Protein 8BJM (pdb70)

Nearest PDB structures (foldseek):
  8bjm-assembly1_B  TM=1.005E+00  e=2.903E-37  Homo sapiens
  5jrb-assembly1_A  TM=9.986E-01  e=1.132E-34  Homo sapiens
  5xrz-assembly1_D  TM=9.977E-01  e=2.837E-33  Homo sapiens
  5xs0-assembly2_M  TM=1.001E+00  e=8.302E-33  Homo sapiens
  8rjw-assembly1_C  TM=9.852E-01  e=1.093E-28  Homo sapiens

B-factor: mean 48.56, std 26.61, range [0.18, 131.35]

Organism: Homo sapiens (NCBI:txid9606)

GO terms:
  GO:0034599 cellular response to oxidative stress (P, IDA)
  GO:0005634 nucleus (C, IDA)
  GO:0003677 DNA binding (F, IDA)
  GO:0010792 DNA double-strand break processing involved in repair via single-strand annealing (P, IDA)
  GO:0032991 protein-containing complex (C, IDA)
  GO:2000819 regulation of nucleotide-excision repair (P, IDA)
  GO:0006310 DNA recombination (P, IMP)
  GO:0005515 protein binding (F, IPI)
  GO:0005634 nucleus (C, TAS)
  GO:0003677 DNA binding (F, TAS)
  GO:0006302 double-strand break repair (P, TAS)
  GO:0005654 nucleoplasm (C, TAS)
  GO:0042802 identical protein binding (F, IPI)
  GO:0003697 single-stranded DNA binding (F, IMP)
  GO:0032993 protein-DNA complex (C, IMP)

Structure (mmCIF, N/CA/C/O backbone):
data_8BJM
#
_entry.id   8BJM
#
_cell.length_a   1.00
_cell.length_b   1.00
_cell.length_c   1.00
_cell.angle_alpha   90.00
_cell.angle_beta   90.00
_cell.angle_gamma   90.00
#
_symmetry.space_group_name_H-M   'P 1'
#
loop_
_entity.id
_entity.type
_entity.pdbx_description
1 polymer 'DNA repair protein RAD52 homolog'
2 water water
#
loop_
_atom_site.group_PDB
_atom_site.id
_atom_site.type_symbol
_atom_site.label_atom_id
_atom_site.label_alt_id
_atom_site.label_comp_id
_atom_site.label_asym_id
_atom_site.label_entity_id
_atom_site.label_seq_id
_atom_site.pdbx_PDB_ins_code
_atom_site.Cartn_x
_atom_site.Cartn_y
_atom_site.Cartn_z
_atom_site.occupancy
_atom_site.B_iso_or_equiv
_atom_site.auth_seq_id
_atom_site.auth_comp_id
_atom_site.auth_asym_id
_atom_site.auth_atom_id
_atom_site.pdbx_PDB_model_num
ATOM 1 N N . VAL A 1 37 ? 88.478 66.344 55.623 1.00 62.94 23 VAL A N 1
ATOM 2 C CA . VAL A 1 37 ? 89.392 65.619 56.494 1.00 62.87 23 VAL A CA 1
ATOM 3 C C . VAL A 1 37 ? 88.600 64.888 57.577 1.00 61.97 23 VAL A C 1
ATOM 4 O O . VAL A 1 37 ? 87.562 65.367 58.033 1.00 60.28 23 VAL A O 1
ATOM 8 N N . LEU A 1 38 ? 89.090 63.718 57.978 1.00 53.89 24 LEU A N 1
ATOM 9 C CA . LEU A 1 38 ? 88.426 62.880 58.970 1.00 53.46 24 LEU A CA 1
ATOM 10 C C . LEU A 1 38 ? 89.234 62.920 60.260 1.00 53.27 24 LEU A C 1
ATOM 11 O O . LEU A 1 38 ? 90.293 62.292 60.355 1.00 52.87 24 LEU A O 1
ATOM 16 N N . CYS A 1 39 ? 88.731 63.658 61.244 1.00 49.98 25 CYS A N 1
ATOM 17 C CA . CYS A 1 39 ? 89.328 63.700 62.568 1.00 42.60 25 CYS A CA 1
ATOM 18 C C . CYS A 1 39 ? 89.133 62.359 63.277 1.00 41.70 25 CYS A C 1
ATOM 19 O O . CYS A 1 39 ? 88.448 61.459 62.787 1.00 44.67 25 CYS A O 1
ATOM 22 N N . PHE A 1 40 ? 89.761 62.223 64.442 1.00 33.12 26 PHE A N 1
ATOM 23 C CA . PHE A 1 40 ? 89.496 61.066 65.282 1.00 26.18 26 PHE A CA 1
ATOM 24 C C . PHE A 1 40 ? 88.075 61.141 65.817 1.00 28.46 26 PHE A C 1
ATOM 25 O O . PHE A 1 40 ? 87.614 62.198 66.250 1.00 31.02 26 PHE A O 1
ATOM 33 N N . GLY A 1 41 ? 87.379 60.011 65.792 1.00 25.68 27 GLY A N 1
ATOM 34 C CA . GLY A 1 41 ? 85.985 59.975 66.165 1.00 26.10 27 GLY A CA 1
ATOM 35 C C . GLY A 1 41 ? 85.023 60.191 65.024 1.00 25.36 27 GLY A C 1
ATOM 36 O O . GLY A 1 41 ? 83.814 60.069 65.225 1.00 27.96 27 GLY A O 1
ATOM 37 N N . GLN A 1 42 ? 85.520 60.504 63.833 1.00 35.19 28 GLN A N 1
ATOM 38 C CA . GLN A 1 42 ? 84.687 60.677 62.656 1.00 33.86 28 GLN A CA 1
ATOM 39 C C . GLN A 1 42 ? 85.082 59.772 61.501 1.00 39.72 28 GLN A C 1
ATOM 40 O O . GLN A 1 42 ? 84.499 59.889 60.420 1.00 44.00 28 GLN A O 1
ATOM 46 N N . CYS A 1 43 ? 86.045 58.877 61.693 1.00 43.32 29 CYS A N 1
ATOM 47 C CA . CYS A 1 43 ? 86.584 58.060 60.610 1.00 41.04 29 CYS A CA 1
ATOM 48 C C . CYS A 1 43 ? 85.828 56.739 60.569 1.00 40.26 29 CYS A C 1
ATOM 49 O O . CYS A 1 43 ? 86.067 55.850 61.386 1.00 45.74 29 CYS A O 1
ATOM 52 N N . GLN A 1 44 ? 84.922 56.605 59.607 1.00 40.78 30 GLN A N 1
ATOM 53 C CA . GLN A 1 44 ? 84.166 55.369 59.453 1.00 39.45 30 GLN A CA 1
ATOM 54 C C . GLN A 1 44 ? 85.065 54.240 58.962 1.00 37.13 30 GLN A C 1
ATOM 55 O O . GLN A 1 44 ? 85.946 54.448 58.126 1.00 40.55 30 GLN A O 1
ATOM 61 N N . TYR A 1 45 ? 84.844 53.041 59.496 1.00 31.01 31 TYR A N 1
ATOM 62 C CA . TYR A 1 45 ? 85.591 51.869 59.058 1.00 33.14 31 TYR A CA 1
ATOM 63 C C . TYR A 1 45 ? 85.195 51.466 57.645 1.00 37.30 31 TYR A C 1
ATOM 64 O O . TYR A 1 45 ? 84.016 51.491 57.281 1.00 36.86 31 TYR A O 1
ATOM 73 N N . THR A 1 46 ? 86.185 51.078 56.849 1.00 39.08 32 THR A N 1
ATOM 74 C CA . THR A 1 46 ? 85.892 50.434 55.580 1.00 38.82 32 THR A CA 1
ATOM 75 C C . THR A 1 46 ? 85.429 49.001 55.823 1.00 35.38 32 THR A C 1
ATOM 76 O O . THR A 1 46 ? 85.539 48.461 56.925 1.00 33.68 32 THR A O 1
ATOM 80 N N . ALA A 1 47 ? 84.888 48.388 54.770 1.00 38.49 33 ALA A N 1
ATOM 81 C CA . ALA A 1 47 ? 84.387 47.024 54.892 1.00 38.26 33 ALA A CA 1
ATOM 82 C C . ALA A 1 47 ? 85.502 46.050 55.247 1.00 38.76 33 ALA A C 1
ATOM 83 O O . ALA A 1 47 ? 85.335 45.202 56.132 1.00 41.36 33 ALA A O 1
ATOM 85 N N . GLU A 1 48 ? 86.650 46.167 54.580 1.00 37.53 34 GLU A N 1
ATOM 86 C CA . GLU A 1 48 ? 87.744 45.229 54.806 1.00 41.23 34 GLU A CA 1
ATOM 87 C C . GLU A 1 48 ? 88.285 45.337 56.226 1.00 40.30 34 GLU A C 1
ATOM 88 O O . GLU A 1 48 ? 88.501 44.318 56.894 1.00 40.68 34 GLU A O 1
ATOM 94 N N . GLU A 1 49 ? 88.513 46.563 56.698 1.00 38.87 35 GLU A N 1
ATOM 95 C CA . GLU A 1 49 ? 89.016 46.751 58.053 1.00 38.62 35 GLU A CA 1
ATOM 96 C C . GLU A 1 49 ? 88.004 46.273 59.083 1.00 36.29 35 GLU A C 1
ATOM 97 O O . GLU A 1 49 ? 88.377 45.629 60.071 1.00 39.70 35 GLU A O 1
ATOM 103 N N . TYR A 1 50 ? 86.719 46.563 58.862 1.00 38.67 36 TYR A N 1
ATOM 104 C CA . TYR A 1 50 ? 85.697 46.064 59.772 1.00 34.42 36 TYR A CA 1
ATOM 105 C C . TYR A 1 50 ? 85.728 44.546 59.848 1.00 31.79 36 TYR A C 1
ATOM 106 O O . TYR A 1 50 ? 85.684 43.976 60.941 1.00 36.82 36 TYR A O 1
ATOM 115 N N . GLN A 1 51 ? 85.792 43.877 58.696 1.00 36.35 37 GLN A N 1
ATOM 116 C CA . GLN A 1 51 ? 85.763 42.419 58.680 1.00 34.91 37 GLN A CA 1
ATOM 117 C C . GLN A 1 51 ? 86.986 41.831 59.372 1.00 33.44 37 GLN A C 1
ATOM 118 O O . GLN A 1 51 ? 86.862 40.903 60.181 1.00 33.58 37 GLN A O 1
ATOM 124 N N . ALA A 1 52 ? 88.172 42.372 59.087 1.00 34.04 38 ALA A N 1
ATOM 125 C CA . ALA A 1 52 ? 89.384 41.851 59.712 1.00 30.44 38 ALA A CA 1
ATOM 126 C C . ALA A 1 52 ? 89.364 42.044 61.224 1.00 34.82 38 ALA A C 1
ATOM 127 O O . ALA A 1 52 ? 89.691 41.119 61.976 1.00 33.95 38 ALA A O 1
ATOM 129 N N . ILE A 1 53 ? 88.972 43.231 61.694 1.00 30.81 39 ILE A N 1
ATOM 130 C CA . ILE A 1 53 ? 88.943 43.468 63.133 1.00 28.50 39 ILE A CA 1
ATOM 131 C C . ILE A 1 53 ? 87.858 42.627 63.795 1.00 30.86 39 ILE A C 1
ATOM 132 O O . ILE A 1 53 ? 88.045 42.118 64.904 1.00 28.79 39 ILE A O 1
ATOM 137 N N . GLN A 1 54 ? 86.714 42.454 63.127 1.00 31.03 40 GLN A N 1
ATOM 138 C CA . GLN A 1 54 ? 85.628 41.668 63.696 1.00 28.70 40 GLN A CA 1
ATOM 139 C C . GLN A 1 54 ? 86.021 40.206 63.839 1.00 29.73 40 GLN A C 1
ATOM 140 O O . GLN A 1 54 ? 85.630 39.544 64.808 1.00 33.72 40 GLN A O 1
ATOM 146 N N . LYS A 1 55 ? 86.788 39.676 62.885 1.00 35.74 41 LYS A N 1
ATOM 147 C CA . LYS A 1 55 ? 87.240 38.295 63.025 1.00 31.83 41 LYS A CA 1
ATOM 148 C C . LYS A 1 55 ? 88.369 38.181 64.042 1.00 29.47 41 LYS A C 1
ATOM 149 O O . LYS A 1 55 ? 88.451 37.190 64.772 1.00 31.74 41 LYS A O 1
ATOM 155 N N . ALA A 1 56 ? 89.244 39.185 64.111 1.00 28.36 42 ALA A N 1
ATOM 156 C CA . ALA A 1 56 ? 90.368 39.121 65.036 1.00 32.11 42 ALA A CA 1
ATOM 157 C C . ALA A 1 56 ? 89.913 39.240 66.487 1.00 32.82 42 ALA A C 1
ATOM 158 O O . ALA A 1 56 ? 90.447 38.560 67.367 1.00 30.00 42 ALA A O 1
ATOM 160 N N . LEU A 1 57 ? 88.929 40.096 66.757 1.00 28.66 43 LEU A N 1
ATOM 161 C CA . LEU A 1 57 ? 88.454 40.282 68.119 1.00 24.70 43 LEU A CA 1
ATOM 162 C C . LEU A 1 57 ? 87.812 39.028 68.686 1.00 27.54 43 LEU A C 1
ATOM 163 O O . LEU A 1 57 ? 87.720 38.893 69.910 1.00 22.85 43 LEU A O 1
ATOM 168 N N . ARG A 1 58 ? 87.390 38.105 67.826 1.00 30.63 44 ARG A N 1
ATOM 169 C CA . ARG A 1 58 ? 86.686 36.912 68.263 1.00 31.94 44 ARG A CA 1
ATOM 170 C C . ARG A 1 58 ? 87.620 35.816 68.765 1.00 33.99 44 ARG A C 1
ATOM 171 O O . ARG A 1 58 ? 87.151 34.881 69.420 1.00 36.27 44 ARG A O 1
ATOM 179 N N . GLN A 1 59 ? 88.918 35.909 68.493 1.00 34.34 45 GLN A N 1
ATOM 180 C CA . GLN A 1 59 ? 89.857 34.897 68.959 1.00 34.72 45 GLN A CA 1
ATOM 181 C C . GLN A 1 59 ? 90.006 34.937 70.473 1.00 36.05 45 GLN A C 1
ATOM 182 O O . GLN A 1 59 ? 89.913 35.991 71.102 1.00 39.39 45 GLN A O 1
ATOM 188 N N . ARG A 1 60 ? 90.261 33.773 71.056 1.00 43.17 46 ARG A N 1
ATOM 189 C CA . ARG A 1 60 ? 90.662 33.693 72.450 1.00 42.21 46 ARG A CA 1
ATOM 190 C C . ARG A 1 60 ? 92.179 33.762 72.547 1.00 41.45 46 ARG A C 1
ATOM 191 O O . ARG A 1 60 ? 92.895 33.483 71.585 1.00 44.05 46 ARG A O 1
ATOM 199 N N . LEU A 1 61 ? 92.663 34.154 73.717 1.00 37.69 47 LEU A N 1
ATOM 200 C CA . LEU A 1 61 ? 94.084 34.378 73.920 1.00 39.43 47 LEU A CA 1
ATOM 201 C C . LEU A 1 61 ? 94.775 33.105 74.384 1.00 44.04 47 LEU A C 1
ATOM 202 O O . LEU A 1 61 ? 94.218 32.326 75.162 1.00 46.92 47 LEU A O 1
ATOM 207 N N . GLY A 1 62 ? 95.993 32.902 73.907 1.00 48.93 48 GLY A N 1
ATOM 208 C CA . GLY A 1 62 ? 96.777 31.762 74.310 1.00 50.65 48 GLY A CA 1
ATOM 209 C C . GLY A 1 62 ? 97.359 31.936 75.692 1.00 51.14 48 GLY A C 1
ATOM 210 O O . GLY A 1 62 ? 97.265 32.996 76.323 1.00 51.32 48 GLY A O 1
ATOM 211 N N . PRO A 1 63 ? 97.982 30.868 76.191 1.00 59.74 49 PRO A N 1
ATOM 212 C CA . PRO A 1 63 ? 98.596 30.934 77.526 1.00 60.02 49 PRO A CA 1
ATOM 213 C C . PRO A 1 63 ? 99.733 31.933 77.628 1.00 59.14 49 PRO A C 1
ATOM 214 O O . PRO A 1 63 ? 100.099 32.314 78.745 1.00 58.54 49 PRO A O 1
ATOM 218 N N . GLU A 1 64 ? 100.308 32.364 76.504 1.00 55.05 50 GLU A N 1
ATOM 219 C CA . GLU A 1 64 ? 101.369 33.364 76.537 1.00 55.46 50 GLU A CA 1
ATOM 220 C C . GLU A 1 64 ? 100.892 34.709 77.072 1.00 55.39 50 GLU A C 1
ATOM 221 O O . GLU A 1 64 ? 101.721 35.523 77.486 1.00 54.20 50 GLU A O 1
ATOM 227 N N . TYR A 1 65 ? 99.584 34.959 77.075 1.00 51.01 51 TYR A N 1
ATOM 228 C CA . TYR A 1 65 ? 99.028 36.217 77.548 1.00 48.26 51 TYR A CA 1
ATOM 229 C C . TYR A 1 65 ? 98.503 36.158 78.973 1.00 49.85 51 TYR A C 1
ATOM 230 O O . TYR A 1 65 ? 98.214 37.211 79.548 1.00 52.84 51 TYR A O 1
ATOM 239 N N . ILE A 1 66 ? 98.371 34.974 79.556 1.00 49.45 52 ILE A N 1
ATOM 240 C CA . ILE A 1 66 ? 97.686 34.813 80.830 1.00 50.80 52 ILE A CA 1
ATOM 241 C C . ILE A 1 66 ? 98.718 34.685 81.940 1.00 52.78 52 ILE A C 1
ATOM 242 O O . ILE A 1 66 ? 99.591 33.810 81.895 1.00 54.02 52 ILE A O 1
ATOM 247 N N . SER A 1 67 ? 98.621 35.565 82.927 1.00 55.84 53 SER A N 1
ATOM 248 C CA . SER A 1 67 ? 99.366 35.486 84.170 1.00 54.74 53 SER A CA 1
ATOM 249 C C . SER A 1 67 ? 98.421 35.078 85.291 1.00 56.28 53 SER A C 1
ATOM 250 O O . SER A 1 67 ? 97.197 35.121 85.154 1.00 54.59 53 SER A O 1
ATOM 253 N N . SER A 1 68 ? 99.004 34.678 86.414 1.00 65.17 54 SER A N 1
ATOM 254 C CA . SER A 1 68 ? 98.220 34.214 87.548 1.00 66.15 54 SER A CA 1
ATOM 255 C C . SER A 1 68 ? 98.724 34.876 88.818 1.00 67.67 54 SER A C 1
ATOM 256 O O . SER A 1 68 ? 99.933 34.934 89.056 1.00 67.41 54 SER A O 1
ATOM 259 N N . ARG A 1 69 ? 97.795 35.379 89.620 1.00 71.01 55 ARG A N 1
ATOM 260 C CA . ARG A 1 69 ? 98.101 35.911 90.935 1.00 70.08 55 ARG A CA 1
ATOM 261 C C . ARG A 1 69 ? 97.220 35.223 91.966 1.00 73.22 55 ARG A C 1
ATOM 262 O O . ARG A 1 69 ? 96.091 34.822 91.673 1.00 73.71 55 ARG A O 1
ATOM 270 N N . MET A 1 70 ? 97.751 35.073 93.173 1.00 89.61 56 MET A N 1
ATOM 271 C CA . MET A 1 70 ? 97.002 34.463 94.264 1.00 90.04 56 MET A CA 1
ATOM 272 C C . MET A 1 70 ? 96.240 35.557 94.999 1.00 90.64 56 MET A C 1
ATOM 273 O O . MET A 1 70 ? 96.842 36.495 95.530 1.00 90.65 56 MET A O 1
ATOM 278 N N . ALA A 1 71 ? 94.917 35.448 95.016 1.00 97.42 57 ALA A N 1
ATOM 279 C CA . ALA A 1 71 ? 94.072 36.359 95.765 1.00 97.50 57 ALA A CA 1
ATOM 280 C C . ALA A 1 71 ? 93.775 35.760 97.135 1.00 98.27 57 ALA A C 1
ATOM 281 O O . ALA A 1 71 ? 94.303 34.711 97.512 1.00 98.07 57 ALA A O 1
ATOM 283 N N . GLY A 1 72 ? 92.920 36.442 97.891 1.00 103.06 58 GLY A N 1
ATOM 284 C CA . GLY A 1 72 ? 92.493 35.909 99.171 1.00 102.48 58 GLY A CA 1
ATOM 285 C C . GLY A 1 72 ? 91.695 34.630 98.992 1.00 102.67 58 GLY A C 1
ATOM 286 O O . GLY A 1 72 ? 90.885 34.498 98.073 1.00 102.56 58 GLY A O 1
ATOM 287 N N . GLY A 1 73 ? 91.926 33.677 99.892 1.00 104.53 59 GLY A N 1
ATOM 288 C CA . GLY A 1 73 ? 91.298 32.377 99.821 1.00 104.74 59 GLY A CA 1
ATOM 289 C C . GLY A 1 73 ? 92.180 31.275 99.274 1.00 105.05 59 GLY A C 1
ATOM 290 O O . GLY A 1 73 ? 91.779 30.105 99.320 1.00 105.31 59 GLY A O 1
ATOM 291 N N . GLY A 1 74 ? 93.361 31.609 98.760 1.00 103.06 60 GLY A N 1
ATOM 292 C CA . GLY A 1 74 ? 94.271 30.592 98.273 1.00 102.89 60 GLY A CA 1
ATOM 293 C C . GLY A 1 74 ? 93.902 29.976 96.944 1.00 103.60 60 GLY A C 1
ATOM 294 O O . GLY A 1 74 ? 94.330 28.856 96.654 1.00 103.70 60 GLY A O 1
ATOM 295 N N . GLN A 1 75 ? 93.122 30.671 96.123 1.00 99.49 61 GLN A N 1
ATOM 296 C CA . GLN A 1 75 ? 92.742 30.186 94.806 1.00 98.73 61 GLN A CA 1
ATOM 297 C C . GLN A 1 75 ? 93.470 30.979 93.728 1.00 98.47 61 GLN A C 1
ATOM 298 O O . GLN A 1 75 ? 93.771 32.164 93.897 1.00 97.59 61 GLN A O 1
ATOM 304 N N . LYS A 1 76 ? 93.771 30.303 92.623 1.00 87.87 62 LYS A N 1
ATOM 305 C CA . LYS A 1 76 ? 94.469 30.949 91.522 1.00 85.83 62 LYS A CA 1
ATOM 306 C C . LYS A 1 76 ? 93.512 31.846 90.747 1.00 85.72 62 LYS A C 1
ATOM 307 O O . LYS A 1 76 ? 92.398 31.437 90.409 1.00 85.01 62 LYS A O 1
ATOM 313 N N . VAL A 1 77 ? 93.948 33.070 90.467 1.00 77.65 63 VAL A N 1
ATOM 314 C CA . VAL A 1 77 ? 93.173 34.027 89.688 1.00 76.39 63 VAL A CA 1
ATOM 315 C C . VAL A 1 77 ? 93.983 34.408 88.459 1.00 74.70 63 VAL A C 1
ATOM 316 O O . VAL A 1 77 ? 95.143 34.817 88.575 1.00 74.33 63 VAL A O 1
ATOM 320 N N . CYS A 1 78 ? 93.372 34.278 87.288 1.00 63.84 64 CYS A N 1
ATOM 321 C CA . CYS A 1 78 ? 94.024 34.588 86.026 1.00 62.41 64 CYS A CA 1
ATOM 322 C C . CYS A 1 78 ? 93.745 36.030 85.627 1.00 62.59 64 CYS A C 1
ATOM 323 O O . CYS A 1 78 ? 92.650 36.550 85.856 1.00 63.53 64 CYS A O 1
ATOM 326 N N . TYR A 1 79 ? 94.745 36.671 85.033 1.00 55.10 65 TYR A N 1
ATOM 327 C CA . TYR A 1 79 ? 94.614 38.050 84.594 1.00 53.16 65 TYR A CA 1
ATOM 328 C C . TYR A 1 79 ? 95.588 38.293 83.454 1.00 51.15 65 TYR A C 1
ATOM 329 O O . TYR A 1 79 ? 96.496 37.499 83.207 1.00 51.19 65 TYR A O 1
ATOM 338 N N . ILE A 1 80 ? 95.382 39.402 82.753 1.00 43.56 66 ILE A N 1
ATOM 339 C CA . ILE A 1 80 ? 96.273 39.848 81.692 1.00 42.20 66 ILE A CA 1
ATOM 340 C C . ILE A 1 80 ? 96.937 41.134 82.153 1.00 41.18 66 ILE A C 1
ATOM 341 O O . ILE A 1 80 ? 96.265 42.033 82.669 1.00 42.54 66 ILE A O 1
ATOM 346 N N . GLU A 1 81 ? 98.251 41.217 81.984 1.00 39.12 67 GLU A N 1
ATOM 347 C CA . GLU A 1 81 ? 98.971 42.403 82.418 1.00 38.63 67 GLU A CA 1
ATOM 348 C C . GLU A 1 81 ? 98.575 43.608 81.575 1.00 42.61 67 GLU A C 1
ATOM 349 O O . GLU A 1 81 ? 98.176 43.480 80.415 1.00 45.05 67 GLU A O 1
ATOM 355 N N . GLY A 1 82 ? 98.685 44.792 82.180 1.00 31.92 68 GLY A N 1
ATOM 356 C CA . GLY A 1 82 ? 98.213 45.997 81.519 1.00 33.31 68 GLY A CA 1
ATOM 357 C C . GLY A 1 82 ? 98.958 46.302 80.235 1.00 34.48 68 GLY A C 1
ATOM 358 O O . GLY A 1 82 ? 98.351 46.693 79.235 1.00 36.04 68 GLY A O 1
ATOM 359 N N . HIS A 1 83 ? 100.282 46.128 80.243 1.00 32.52 69 HIS A N 1
ATOM 360 C CA . HIS A 1 83 ? 101.069 46.439 79.056 1.00 33.59 69 HIS A CA 1
ATOM 361 C C . HIS A 1 83 ? 100.760 45.481 77.912 1.00 34.63 69 HIS A C 1
ATOM 362 O O . HIS A 1 83 ? 100.797 45.881 76.743 1.00 36.41 69 HIS A O 1
ATOM 369 N N . ARG A 1 84 ? 100.425 44.229 78.227 1.00 34.05 70 ARG A N 1
ATOM 370 C CA . ARG A 1 84 ? 99.996 43.299 77.190 1.00 32.41 70 ARG A CA 1
ATOM 371 C C . ARG A 1 84 ? 98.696 43.754 76.544 1.00 30.35 70 ARG A C 1
ATOM 372 O O . ARG A 1 84 ? 98.548 43.683 75.322 1.00 36.15 70 ARG A O 1
ATOM 380 N N . VAL A 1 85 ? 97.738 44.214 77.348 1.00 33.53 71 VAL A N 1
ATOM 381 C CA . VAL A 1 85 ? 96.478 44.695 76.796 1.00 30.79 71 VAL A CA 1
ATOM 382 C C . VAL A 1 85 ? 96.707 45.949 75.964 1.00 28.53 71 VAL A C 1
ATOM 383 O O . VAL A 1 85 ? 96.058 46.154 74.934 1.00 28.26 71 VAL A O 1
ATOM 387 N N . ILE A 1 86 ? 97.635 46.802 76.392 1.00 23.91 72 ILE A N 1
ATOM 388 C CA . ILE A 1 86 ? 97.976 47.983 75.608 1.00 28.16 72 ILE A CA 1
ATOM 389 C C . ILE A 1 86 ? 98.541 47.580 74.250 1.00 27.92 72 ILE A C 1
ATOM 390 O O . ILE A 1 86 ? 98.174 48.152 73.215 1.00 27.59 72 ILE A O 1
ATOM 395 N N . ASN A 1 87 ? 99.428 46.583 74.229 1.00 26.98 73 ASN A N 1
ATOM 396 C CA . ASN A 1 87 ? 99.969 46.107 72.959 1.00 25.94 73 ASN A CA 1
ATOM 397 C C . ASN A 1 87 ? 98.887 45.485 72.086 1.00 21.77 73 ASN A C 1
ATOM 398 O O . ASN A 1 87 ? 98.868 45.690 70.868 1.00 29.26 73 ASN A O 1
ATOM 403 N N . LEU A 1 88 ? 97.977 44.721 72.690 1.00 22.44 74 LEU A N 1
ATOM 404 C CA . LEU A 1 88 ? 96.887 44.123 71.927 1.00 19.43 74 LEU A CA 1
ATOM 405 C C . LEU A 1 88 ? 95.984 45.189 71.316 1.00 23.50 74 LEU A C 1
ATOM 406 O O . LEU A 1 88 ? 95.564 45.066 70.162 1.00 26.66 74 LEU A O 1
ATOM 411 N N . ALA A 1 89 ? 95.675 46.242 72.073 1.00 26.40 75 ALA A N 1
ATOM 412 C CA . ALA A 1 89 ? 94.841 47.313 71.539 1.00 21.75 75 ALA A CA 1
ATOM 413 C C . ALA A 1 89 ? 95.569 48.088 70.451 1.00 11.99 75 ALA A C 1
ATOM 414 O O . ALA A 1 89 ? 94.959 48.498 69.460 1.00 15.63 75 ALA A O 1
ATOM 416 N N . ASN A 1 90 ? 96.874 48.293 70.612 1.00 15.48 76 ASN A N 1
ATOM 417 C CA . ASN A 1 90 ? 97.625 49.018 69.599 1.00 23.06 76 ASN A CA 1
ATOM 418 C C . ASN A 1 90 ? 97.819 48.208 68.325 1.00 25.93 76 ASN A C 1
ATOM 419 O O . ASN A 1 90 ? 97.955 48.798 67.252 1.00 22.10 76 ASN A O 1
ATOM 424 N N . GLU A 1 91 ? 97.830 46.880 68.410 1.00 25.92 77 GLU A N 1
ATOM 425 C CA . GLU A 1 91 ? 97.867 46.089 67.189 1.00 19.10 77 GLU A CA 1
ATOM 426 C C . GLU A 1 91 ? 96.493 45.951 66.550 1.00 21.24 77 GLU A C 1
ATOM 427 O O . GLU A 1 91 ? 96.373 46.016 65.325 1.00 26.46 77 GLU A O 1
ATOM 433 N N . MET A 1 92 ? 95.449 45.777 67.361 1.00 25.73 78 MET A N 1
ATOM 434 C CA . MET A 1 92 ? 94.109 45.566 66.827 1.00 20.27 78 MET A CA 1
ATOM 435 C C . MET A 1 92 ? 93.568 46.815 66.144 1.00 22.07 78 MET A C 1
ATOM 436 O O . MET A 1 92 ? 92.927 46.726 65.093 1.00 24.38 78 MET A O 1
ATOM 441 N N . PHE A 1 93 ? 93.801 47.984 66.727 1.00 18.50 79 PHE A N 1
ATOM 442 C CA . PHE A 1 93 ? 93.227 49.215 66.216 1.00 14.99 79 PHE A CA 1
ATOM 443 C C . PHE A 1 93 ? 94.249 50.167 65.620 1.00 16.58 79 PHE A C 1
ATOM 444 O O . PHE A 1 93 ? 93.853 51.119 64.946 1.00 24.68 79 PHE A O 1
ATOM 452 N N . GLY A 1 94 ? 95.537 49.938 65.832 1.00 13.34 80 GLY A N 1
ATOM 453 C CA . GLY A 1 94 ? 96.543 50.922 65.497 1.00 15.12 80 GLY A CA 1
ATOM 454 C C . GLY A 1 94 ? 96.796 51.890 66.642 1.00 18.24 80 GLY A C 1
ATOM 455 O O . GLY A 1 94 ? 96.021 52.002 67.586 1.00 24.88 80 GLY A O 1
ATOM 456 N N . TYR A 1 95 ? 97.922 52.596 66.554 1.00 16.81 81 TYR A N 1
ATOM 457 C CA . TYR A 1 95 ? 98.250 53.562 67.595 1.00 18.66 81 TYR A CA 1
ATOM 458 C C . TYR A 1 95 ? 97.315 54.764 67.554 1.00 18.71 81 TYR A C 1
ATOM 459 O O . TYR A 1 95 ? 97.094 55.414 68.578 1.00 24.05 81 TYR A O 1
ATOM 468 N N . ASN A 1 96 ? 96.769 55.079 66.388 1.00 17.40 82 ASN A N 1
ATOM 469 C CA . ASN A 1 96 ? 95.826 56.171 66.239 1.00 11.72 82 ASN A CA 1
ATOM 470 C C . ASN A 1 96 ? 94.393 55.678 66.136 1.00 14.40 82 ASN A C 1
ATOM 471 O O . ASN A 1 96 ? 93.504 56.458 65.790 1.00 21.05 82 ASN A O 1
ATOM 476 N N . GLY A 1 97 ? 94.151 54.403 66.421 1.00 14.32 83 GLY A N 1
ATOM 477 C CA . GLY A 1 97 ? 92.837 53.830 66.238 1.00 12.57 83 GLY A CA 1
ATOM 478 C C . GLY A 1 97 ? 91.974 53.779 67.478 1.00 16.92 83 GLY A C 1
ATOM 479 O O . GLY A 1 97 ? 90.763 53.582 67.378 1.00 15.58 83 GLY A O 1
ATOM 480 N N . TRP A 1 98 ? 92.573 53.954 68.651 1.00 10.88 84 TRP A N 1
ATOM 481 C CA . TRP A 1 98 ? 91.828 53.922 69.895 1.00 2.90 84 TRP A CA 1
ATOM 482 C C . TRP A 1 98 ? 92.352 55.011 70.815 1.00 7.19 84 TRP A C 1
ATOM 483 O O . TRP A 1 98 ? 93.465 55.510 70.658 1.00 19.44 84 TRP A O 1
ATOM 494 N N . ALA A 1 99 ? 91.512 55.394 71.763 1.00 4.27 85 ALA A N 1
ATOM 495 C CA . ALA A 1 99 ? 91.811 56.452 72.706 1.00 10.19 85 ALA A CA 1
ATOM 496 C C . ALA A 1 99 ? 91.156 56.087 74.022 1.00 6.28 85 ALA A C 1
ATOM 497 O O . ALA A 1 99 ? 90.172 55.352 74.044 1.00 13.62 85 ALA A O 1
ATOM 499 N N . HIS A 1 100 ? 91.691 56.603 75.117 1.00 9.17 86 HIS A N 1
ATOM 500 C CA . HIS A 1 100 ? 90.990 56.427 76.376 1.00 5.81 86 HIS A CA 1
ATOM 501 C C . HIS A 1 100 ? 91.186 57.656 77.245 1.00 3.37 86 HIS A C 1
ATOM 502 O O . HIS A 1 100 ? 92.258 58.260 77.264 1.00 10.49 86 HIS A O 1
ATOM 509 N N . SER A 1 101 ? 90.124 58.023 77.943 1.00 11.54 87 SER A N 1
ATOM 510 C CA . SER A 1 101 ? 90.147 59.137 78.870 1.00 13.26 87 SER A CA 1
ATOM 511 C C . SER A 1 101 ? 89.636 58.675 80.227 1.00 9.88 87 SER A C 1
ATOM 512 O O . SER A 1 101 ? 88.965 57.649 80.353 1.00 15.49 87 SER A O 1
ATOM 515 N N . ILE A 1 102 ? 89.997 59.436 81.250 1.00 18.07 88 ILE A N 1
ATOM 516 C CA . ILE A 1 102 ? 89.507 59.209 82.601 1.00 12.56 88 ILE A CA 1
ATOM 517 C C . ILE A 1 102 ? 88.338 60.158 82.819 1.00 16.12 88 ILE A C 1
ATOM 518 O O . ILE A 1 102 ? 88.522 61.368 82.948 1.00 27.03 88 ILE A O 1
ATOM 523 N N . THR A 1 103 ? 87.128 59.610 82.825 1.00 18.03 89 THR A N 1
ATOM 524 C CA . THR A 1 103 ? 85.944 60.427 83.037 1.00 16.15 89 THR A CA 1
ATOM 525 C C . THR A 1 103 ? 85.893 60.961 84.459 1.00 19.49 89 THR A C 1
ATOM 526 O O . THR A 1 103 ? 85.527 62.119 84.680 1.00 29.70 89 THR A O 1
ATOM 530 N N . GLN A 1 104 ? 86.266 60.138 85.432 1.00 14.06 90 GLN A N 1
ATOM 531 C CA . GLN A 1 104 ? 86.237 60.537 86.827 1.00 17.25 90 GLN A CA 1
ATOM 532 C C . GLN A 1 104 ? 87.038 59.536 87.640 1.00 19.52 90 GLN A C 1
ATOM 533 O O . GLN A 1 104 ? 86.989 58.338 87.368 1.00 29.17 90 GLN A O 1
ATOM 539 N N . GLN A 1 105 ? 87.779 60.032 88.624 1.00 14.33 91 GLN A N 1
ATOM 540 C CA . GLN A 1 105 ? 88.443 59.181 89.601 1.00 18.58 91 GLN A CA 1
ATOM 541 C C . GLN A 1 105 ? 88.080 59.680 90.987 1.00 20.42 91 GLN A C 1
ATOM 542 O O . GLN A 1 105 ? 88.210 60.872 91.274 1.00 26.42 91 GLN A O 1
ATOM 548 N N . ASN A 1 106 ? 87.626 58.775 91.842 1.00 25.39 92 ASN A N 1
ATOM 549 C CA . ASN A 1 106 ? 87.158 59.134 93.170 1.00 28.29 92 ASN A CA 1
ATOM 550 C C . ASN A 1 106 ? 87.841 58.263 94.210 1.00 21.13 92 ASN A C 1
ATOM 551 O O . ASN A 1 106 ? 87.799 57.034 94.120 1.00 22.07 92 ASN A O 1
ATOM 556 N N . VAL A 1 107 ? 88.469 58.904 95.192 1.00 24.58 93 VAL A N 1
ATOM 557 C CA . VAL A 1 107 ? 88.946 58.192 96.371 1.00 26.55 93 VAL A CA 1
ATOM 558 C C . VAL A 1 107 ? 87.741 57.821 97.223 1.00 19.75 93 VAL A C 1
ATOM 559 O O . VAL A 1 107 ? 87.025 58.695 97.724 1.00 27.92 93 VAL A O 1
ATOM 563 N N . ASP A 1 108 ? 87.490 56.523 97.369 1.00 18.09 94 ASP A N 1
ATOM 564 C CA . ASP A 1 108 ? 86.390 56.090 98.219 1.00 21.20 94 ASP A CA 1
ATOM 565 C C . ASP A 1 108 ? 86.719 56.293 99.692 1.00 27.95 94 ASP A C 1
ATOM 566 O O . ASP A 1 108 ? 85.885 56.794 100.453 1.00 27.23 94 ASP A O 1
ATOM 571 N N . PHE A 1 109 ? 87.927 55.926 100.108 1.00 27.25 95 PHE A N 1
ATOM 572 C CA . PHE A 1 109 ? 88.318 56.068 101.502 1.00 26.97 95 PHE A CA 1
ATOM 573 C C . PHE A 1 109 ? 89.828 55.946 101.623 1.00 29.18 95 PHE A C 1
ATOM 574 O O . PHE A 1 109 ? 90.472 55.203 100.872 1.00 31.72 95 PHE A O 1
ATOM 582 N N . VAL A 1 110 ? 90.373 56.681 102.588 1.00 23.64 96 VAL A N 1
ATOM 583 C CA . VAL A 1 110 ? 91.730 56.501 103.088 1.00 28.43 96 VAL A CA 1
ATOM 584 C C . VAL A 1 110 ? 91.608 56.324 104.594 1.00 31.92 96 VAL A C 1
ATOM 585 O O . VAL A 1 110 ? 91.211 57.259 105.297 1.00 35.44 96 VAL A O 1
ATOM 589 N N . ASP A 1 111 ? 91.941 55.138 105.093 1.00 34.72 97 ASP A N 1
ATOM 590 C CA . ASP A 1 111 ? 91.788 54.825 106.508 1.00 34.93 97 ASP A CA 1
ATOM 591 C C . ASP A 1 111 ? 93.123 54.414 107.106 1.00 35.82 97 ASP A C 1
ATOM 592 O O . ASP A 1 111 ? 93.958 53.812 106.430 1.00 37.97 97 ASP A O 1
ATOM 597 N N . LEU A 1 112 ? 93.318 54.747 108.378 1.00 46.04 98 LEU A N 1
ATOM 598 C CA . LEU A 1 112 ? 94.529 54.411 109.112 1.00 43.77 98 LEU A CA 1
ATOM 599 C C . LEU A 1 112 ? 94.189 53.447 110.239 1.00 46.39 98 LEU A C 1
ATOM 600 O O . LEU A 1 112 ? 93.274 53.703 111.027 1.00 47.87 98 LEU A O 1
ATOM 605 N N . ASN A 1 113 ? 94.920 52.340 110.307 1.00 48.55 99 ASN A N 1
ATOM 606 C CA . ASN A 1 113 ? 94.713 51.323 111.329 1.00 48.65 99 ASN A CA 1
ATOM 607 C C . ASN A 1 113 ? 96.052 50.682 111.646 1.00 50.58 99 ASN A C 1
ATOM 608 O O . ASN A 1 113 ? 96.684 50.099 110.759 1.00 49.08 99 ASN A O 1
ATOM 613 N N . ASN A 1 114 ? 96.483 50.807 112.905 1.00 54.46 100 ASN A N 1
ATOM 614 C CA . ASN A 1 114 ? 97.732 50.222 113.389 1.00 52.30 100 ASN A CA 1
ATOM 615 C C . ASN A 1 114 ? 98.945 50.763 112.643 1.00 51.67 100 ASN A C 1
ATOM 616 O O . ASN A 1 114 ? 99.944 50.062 112.474 1.00 52.28 100 ASN A O 1
ATOM 621 N N . GLY A 1 115 ? 98.869 52.012 112.195 1.00 50.35 101 GLY A N 1
ATOM 622 C CA . GLY A 1 115 ? 99.925 52.599 111.400 1.00 48.87 101 GLY A CA 1
ATOM 623 C C . GLY A 1 115 ? 99.924 52.203 109.941 1.00 51.51 101 GLY A C 1
ATOM 624 O O . GLY A 1 115 ? 100.797 52.660 109.194 1.00 48.75 101 GLY A O 1
ATOM 625 N N . LYS A 1 116 ? 98.975 51.381 109.507 1.00 47.34 102 LYS A N 1
ATOM 626 C CA . LYS A 1 116 ? 98.883 50.941 108.125 1.00 45.57 102 LYS A CA 1
ATOM 627 C C . LYS A 1 116 ? 97.692 51.604 107.449 1.00 47.14 102 LYS A C 1
ATOM 628 O O . LYS A 1 116 ? 96.655 51.846 108.071 1.00 47.62 102 LYS A O 1
ATOM 634 N N . PHE A 1 117 ? 97.843 51.902 106.169 1.00 39.41 103 PHE A N 1
ATOM 635 C CA . PHE A 1 117 ? 96.815 52.608 105.428 1.00 35.39 103 PHE A CA 1
ATOM 636 C C . PHE A 1 117 ? 96.045 51.652 104.533 1.00 34.35 103 PHE A C 1
ATOM 637 O O . PHE A 1 117 ? 96.605 50.700 103.988 1.00 32.55 103 PHE A O 1
ATOM 645 N N . TYR A 1 118 ? 94.749 51.905 104.421 1.00 30.63 104 TYR A N 1
ATOM 646 C CA . TYR A 1 118 ? 93.847 51.156 103.561 1.00 36.39 104 TYR A CA 1
ATOM 647 C C . TYR A 1 118 ? 93.153 52.156 102.651 1.00 36.21 104 TYR A C 1
ATOM 648 O O . TYR A 1 118 ? 92.449 53.051 103.131 1.00 33.39 104 TYR A O 1
ATOM 657 N N . VAL A 1 119 ? 93.380 52.028 101.349 1.00 25.48 105 VAL A N 1
ATOM 658 C CA . VAL A 1 119 ? 92.937 53.018 100.379 1.00 21.14 105 VAL A CA 1
ATOM 659 C C . VAL A 1 119 ? 92.091 52.330 99.324 1.00 18.36 105 VAL A C 1
ATOM 660 O O . VAL A 1 119 ? 92.501 51.313 98.757 1.00 25.33 105 VAL A O 1
ATOM 664 N N . GLY A 1 120 ? 90.920 52.891 99.057 1.00 25.51 106 GLY A N 1
ATOM 665 C CA . GLY A 1 120 ? 90.102 52.445 97.949 1.00 19.19 106 GLY A CA 1
ATOM 666 C C . GLY A 1 120 ? 89.883 53.543 96.929 1.00 22.03 106 GLY A C 1
ATOM 667 O O . GLY A 1 120 ? 89.471 54.649 97.287 1.00 25.23 106 GLY A O 1
ATOM 668 N N . VAL A 1 121 ? 90.158 53.262 95.658 1.00 18.32 107 VAL A N 1
ATOM 669 C CA . VAL A 1 121 ? 90.033 54.242 94.588 1.00 15.11 107 VAL A CA 1
ATOM 670 C C . VAL A 1 121 ? 89.236 53.629 93.447 1.00 12.68 107 VAL A C 1
ATOM 671 O O . VAL A 1 121 ? 89.513 52.504 93.023 1.00 14.27 107 VAL A O 1
ATOM 675 N N . CYS A 1 122 ? 88.260 54.372 92.944 1.00 21.75 108 CYS A N 1
ATOM 676 C CA . CYS A 1 122 ? 87.506 53.983 91.765 1.00 21.50 108 CYS A CA 1
ATOM 677 C C . CYS A 1 122 ? 87.815 54.944 90.627 1.00 18.28 108 CYS A C 1
ATOM 678 O O . CYS A 1 122 ? 87.976 56.146 90.843 1.00 18.76 108 CYS A O 1
ATOM 681 N N . ALA A 1 123 ? 87.929 54.406 89.422 1.00 11.39 109 ALA A N 1
ATOM 682 C CA . ALA A 1 123 ? 88.153 55.209 88.233 1.00 8.31 109 ALA A CA 1
ATOM 683 C C . ALA A 1 123 ? 87.171 54.783 87.158 1.00 14.51 109 ALA A C 1
ATOM 684 O O . ALA A 1 123 ? 86.914 53.593 86.977 1.00 22.45 109 ALA A O 1
ATOM 686 N N . PHE A 1 124 ? 86.622 55.753 86.449 1.00 20.09 110 PHE A N 1
ATOM 687 C CA . PHE A 1 124 ? 85.762 55.488 85.309 1.00 17.89 110 PHE A CA 1
ATOM 688 C C . PHE A 1 124 ? 86.544 55.819 84.051 1.00 13.28 110 PHE A C 1
ATOM 689 O O . PHE A 1 124 ? 87.000 56.949 83.879 1.00 20.12 110 PHE A O 1
ATOM 697 N N . VAL A 1 125 ? 86.732 54.825 83.198 1.00 17.03 111 VAL A N 1
ATOM 698 C CA . VAL A 1 125 ? 87.600 54.938 82.036 1.00 19.53 111 VAL A CA 1
ATOM 699 C C . VAL A 1 125 ? 86.754 54.735 80.793 1.00 9.78 111 VAL A C 1
ATOM 700 O O . VAL A 1 125 ? 86.016 53.752 80.691 1.00 19.01 111 VAL A O 1
ATOM 704 N N . ARG A 1 126 ? 86.863 55.656 79.854 1.00 8.81 112 ARG A N 1
ATOM 705 C CA . ARG A 1 126 ? 86.117 55.585 78.610 1.00 14.45 112 ARG A CA 1
ATOM 706 C C . ARG A 1 126 ? 87.092 55.329 77.470 1.00 10.42 112 ARG A C 1
ATOM 707 O O . ARG A 1 126 ? 88.022 56.111 77.260 1.00 6.05 112 ARG A O 1
ATOM 715 N N . VAL A 1 127 ? 86.878 54.235 76.748 1.00 5.66 113 VAL A N 1
ATOM 716 C CA . VAL A 1 127 ? 87.655 53.888 75.564 1.00 3.50 113 VAL A CA 1
ATOM 717 C C . VAL A 1 127 ? 86.823 54.209 74.333 1.00 3.89 113 VAL A C 1
ATOM 718 O O . VAL A 1 127 ? 85.654 53.831 74.253 1.00 10.66 113 VAL A O 1
ATOM 722 N N . GLN A 1 128 ? 87.420 54.903 73.378 1.00 15.24 114 GLN A N 1
ATOM 723 C CA . GLN A 1 128 ? 86.755 55.271 72.139 1.00 9.07 114 GLN A CA 1
ATOM 724 C C . GLN A 1 128 ? 87.576 54.802 70.947 1.00 13.06 114 GLN A C 1
ATOM 725 O O . GLN A 1 128 ? 88.803 54.826 70.979 1.00 11.50 114 GLN A O 1
ATOM 731 N N . LEU A 1 129 ? 86.898 54.354 69.904 1.00 19.09 115 LEU A N 1
ATOM 732 C CA . LEU A 1 129 ? 87.555 54.036 68.647 1.00 13.09 115 LEU A CA 1
ATOM 733 C C . LEU A 1 129 ? 87.505 55.245 67.722 1.00 16.96 115 LEU A C 1
ATOM 734 O O . LEU A 1 129 ? 86.784 56.214 67.957 1.00 16.10 115 LEU A O 1
ATOM 739 N N . LYS A 1 130 ? 88.298 55.179 66.654 1.00 22.32 116 LYS A N 1
ATOM 740 C CA . LYS A 1 130 ? 88.370 56.287 65.713 1.00 19.02 116 LYS A CA 1
ATOM 741 C C . LYS A 1 130 ? 87.069 56.498 64.946 1.00 24.75 116 LYS A C 1
ATOM 742 O O . LYS A 1 130 ? 86.897 57.551 64.330 1.00 29.40 116 LYS A O 1
ATOM 748 N N . ASP A 1 131 ? 86.158 55.528 64.956 1.00 20.02 117 ASP A N 1
ATOM 749 C CA . ASP A 1 131 ? 84.848 55.723 64.354 1.00 18.66 117 ASP A CA 1
ATOM 750 C C . ASP A 1 131 ? 83.835 56.313 65.321 1.00 22.40 117 ASP A C 1
ATOM 751 O O . ASP A 1 131 ? 82.745 56.696 64.891 1.00 33.57 117 ASP A O 1
ATOM 756 N N . GLY A 1 132 ? 84.163 56.404 66.604 1.00 13.90 118 GLY A N 1
ATOM 757 C CA . GLY A 1 132 ? 83.310 57.051 67.573 1.00 12.56 118 GLY A CA 1
ATOM 758 C C . GLY A 1 132 ? 82.607 56.124 68.534 1.00 14.35 118 GLY A C 1
ATOM 759 O O . GLY A 1 132 ? 82.058 56.608 69.529 1.00 15.56 118 GLY A O 1
ATOM 760 N N . SER A 1 133 ? 82.593 54.821 68.281 1.00 14.16 119 SER A N 1
ATOM 761 C CA . SER A 1 133 ? 82.023 53.894 69.248 1.00 10.53 119 SER A CA 1
ATOM 762 C C . SER A 1 133 ? 82.893 53.857 70.501 1.00 15.43 119 SER A C 1
ATOM 763 O O . SER A 1 133 ? 84.109 54.035 70.438 1.00 19.75 119 SER A O 1
ATOM 766 N N . TYR A 1 134 ? 82.260 53.645 71.647 1.00 10.39 120 TYR A N 1
ATOM 767 C CA . TYR A 1 134 ? 82.926 53.827 72.922 1.00 6.65 120 TYR A CA 1
ATOM 768 C C . TYR A 1 134 ? 82.412 52.813 73.930 1.00 5.74 120 TYR A C 1
ATOM 769 O O . TYR A 1 134 ? 81.301 52.304 73.818 1.00 10.01 120 TYR A O 1
ATOM 778 N N . HIS A 1 135 ? 83.242 52.524 74.920 1.00 12.72 121 HIS A N 1
ATOM 779 C CA . HIS A 1 135 ? 82.828 51.758 76.084 1.00 11.57 121 HIS A CA 1
ATOM 780 C C . HIS A 1 135 ? 83.421 52.409 77.318 1.00 3.44 121 HIS A C 1
ATOM 781 O O . HIS A 1 135 ? 84.569 52.851 77.307 1.00 9.47 121 HIS A O 1
ATOM 788 N N . GLU A 1 136 ? 82.635 52.465 78.374 1.00 18.18 122 GLU A N 1
ATOM 789 C CA . GLU A 1 136 ? 83.081 53.007 79.642 1.00 13.47 122 GLU A CA 1
ATOM 790 C C . GLU A 1 136 ? 82.952 51.921 80.692 1.00 13.43 122 GLU A C 1
ATOM 791 O O . GLU A 1 136 ? 81.980 51.169 80.699 1.00 21.33 122 GLU A O 1
ATOM 797 N N . ASP A 1 137 ? 83.948 51.815 81.559 1.00 13.72 123 ASP A N 1
ATOM 798 C CA . ASP A 1 137 ? 83.860 50.878 82.660 1.00 11.05 123 ASP A CA 1
ATOM 799 C C . ASP A 1 137 ? 84.478 51.489 83.903 1.00 7.76 123 ASP A C 1
ATOM 800 O O . ASP A 1 137 ? 85.186 52.492 83.848 1.00 19.48 123 ASP A O 1
ATOM 805 N N . VAL A 1 138 ? 84.175 50.876 85.033 1.00 12.78 124 VAL A N 1
ATOM 806 C CA . VAL A 1 138 ? 84.715 51.288 86.314 1.00 14.90 124 VAL A CA 1
ATOM 807 C C . VAL A 1 138 ? 85.880 50.371 86.650 1.00 16.33 124 VAL A C 1
ATOM 808 O O . VAL A 1 138 ? 85.807 49.157 86.442 1.00 22.63 124 VAL A O 1
ATOM 812 N N . GLY A 1 139 ? 86.977 50.959 87.102 1.00 15.98 125 GLY A N 1
ATOM 813 C CA . GLY A 1 139 ? 88.106 50.205 87.599 1.00 18.16 125 GLY A CA 1
ATOM 814 C C . GLY A 1 139 ? 88.358 50.562 89.048 1.00 20.17 125 GLY A C 1
ATOM 815 O O . GLY A 1 139 ? 88.110 51.686 89.477 1.00 18.22 125 GLY A O 1
ATOM 816 N N . TYR A 1 140 ? 88.841 49.591 89.804 1.00 16.85 126 TYR A N 1
ATOM 817 C CA . TYR A 1 140 ? 89.068 49.782 91.224 1.00 20.74 126 TYR A CA 1
ATOM 818 C C . TYR A 1 140 ? 90.517 49.482 91.568 1.00 18.33 126 TYR A C 1
ATOM 819 O O . TYR A 1 140 ? 91.092 48.506 91.086 1.00 31.31 126 TYR A O 1
ATOM 828 N N . GLY A 1 141 ? 91.100 50.335 92.391 1.00 10.61 127 GLY A N 1
ATOM 829 C CA . GLY A 1 141 ? 92.455 50.145 92.876 1.00 13.14 127 GLY A CA 1
ATOM 830 C C . GLY A 1 141 ? 92.459 50.079 94.389 1.00 18.49 127 GLY A C 1
ATOM 831 O O . GLY A 1 141 ? 91.779 50.862 95.051 1.00 17.08 127 GLY A O 1
ATOM 832 N N . VAL A 1 142 ? 93.225 49.138 94.927 1.00 24.47 128 VAL A N 1
ATOM 833 C CA . VAL A 1 142 ? 93.255 48.859 96.355 1.00 26.29 128 VAL A CA 1
ATOM 834 C C . VAL A 1 142 ? 94.699 48.877 96.830 1.00 27.01 128 VAL A C 1
ATOM 835 O O . VAL A 1 142 ? 95.572 48.282 96.192 1.00 33.55 128 VAL A O 1
ATOM 839 N N . SER A 1 143 ? 94.950 49.560 97.942 1.00 27.92 129 SER A N 1
ATOM 840 C CA . SER A 1 143 ? 96.228 49.480 98.638 1.00 28.93 129 SER A CA 1
ATOM 841 C C . SER A 1 143 ? 95.950 49.226 100.110 1.00 35.79 129 SER A C 1
ATOM 842 O O . SER A 1 143 ? 95.248 50.012 100.753 1.00 32.32 129 SER A O 1
ATOM 845 N N . GLU A 1 144 ? 96.492 48.132 100.637 1.00 40.26 130 GLU A N 1
ATOM 846 C CA . GLU A 1 144 ? 96.284 47.748 102.026 1.00 36.90 130 GLU A CA 1
ATOM 847 C C . GLU A 1 144 ? 97.602 47.360 102.675 1.00 41.37 130 GLU A C 1
ATOM 848 O O . GLU A 1 144 ? 98.396 46.618 102.093 1.00 43.53 130 GLU A O 1
ATOM 854 N N . GLY A 1 145 ? 97.828 47.864 103.884 1.00 44.45 131 GLY A N 1
ATOM 855 C CA . GLY A 1 145 ? 98.950 47.433 104.690 1.00 41.20 131 GLY A CA 1
ATOM 856 C C . GLY A 1 145 ? 100.266 48.129 104.441 1.00 40.16 131 GLY A C 1
ATOM 857 O O . GLY A 1 145 ? 101.313 47.576 104.790 1.00 47.30 131 GLY A O 1
ATOM 858 N N . LEU A 1 146 ? 100.259 49.312 103.841 1.00 39.50 132 LEU A N 1
ATOM 859 C CA . LEU A 1 146 ? 101.474 50.090 103.667 1.00 41.73 132 LEU A CA 1
ATOM 860 C C . LEU A 1 146 ? 101.543 51.178 104.728 1.00 40.43 132 LEU A C 1
ATOM 861 O O . LEU A 1 146 ? 100.521 51.683 105.195 1.00 34.86 132 LEU A O 1
ATOM 866 N N . LYS A 1 147 ? 102.763 51.532 105.113 1.00 40.69 133 LYS A N 1
ATOM 867 C CA . LYS A 1 147 ? 102.954 52.569 106.115 1.00 39.24 133 LYS A CA 1
ATOM 868 C C . LYS A 1 147 ? 102.919 53.962 105.512 1.00 40.02 133 LYS A C 1
ATOM 869 O O . LYS A 1 147 ? 102.551 54.919 106.201 1.00 40.94 133 LYS A O 1
ATOM 875 N N . SER A 1 148 ? 103.275 54.092 104.239 1.00 37.59 134 SER A N 1
ATOM 876 C CA . SER A 1 148 ? 103.274 55.378 103.565 1.00 34.53 134 SER A CA 1
ATOM 877 C C . SER A 1 148 ? 101.880 55.681 103.037 1.00 33.78 134 SER A C 1
ATOM 878 O O . SER A 1 148 ? 101.275 54.858 102.346 1.00 37.34 134 SER A O 1
ATOM 881 N N . LYS A 1 149 ? 101.369 56.856 103.388 1.00 30.20 135 LYS A N 1
ATOM 882 C CA . LYS A 1 149 ? 100.111 57.328 102.827 1.00 31.77 135 LYS A CA 1
ATOM 883 C C . LYS A 1 149 ? 100.259 57.648 101.341 1.00 33.25 135 LYS A C 1
ATOM 884 O O . LYS A 1 149 ? 99.392 57.299 100.528 1.00 29.60 135 LYS A O 1
ATOM 890 N N . ALA A 1 150 ? 101.363 58.303 100.972 1.00 33.61 136 ALA A N 1
ATOM 891 C CA . ALA A 1 150 ? 101.589 58.687 99.584 1.00 29.31 136 ALA A CA 1
ATOM 892 C C . ALA A 1 150 ? 101.744 57.471 98.684 1.00 27.22 136 ALA A C 1
ATOM 893 O O . ALA A 1 150 ? 101.181 57.434 97.585 1.00 29.95 136 ALA A O 1
ATOM 895 N N . LEU A 1 151 ? 102.499 56.466 99.133 1.00 26.69 137 LEU A N 1
ATOM 896 C CA . LEU A 1 151 ? 102.686 55.255 98.340 1.00 28.22 137 LEU A CA 1
ATOM 897 C C . LEU A 1 151 ? 101.375 54.503 98.161 1.00 25.76 137 LEU A C 1
ATOM 898 O O . LEU A 1 151 ? 101.088 53.993 97.071 1.00 30.12 137 LEU A O 1
ATOM 903 N N . SER A 1 152 ? 100.570 54.425 99.221 1.00 27.08 138 SER A N 1
ATOM 904 C CA . SER A 1 152 ? 99.277 53.760 99.132 1.00 23.92 138 SER A CA 1
ATOM 905 C C . SER A 1 152 ? 98.358 54.463 98.142 1.00 20.08 138 SER A C 1
ATOM 906 O O . SER A 1 152 ? 97.724 53.814 97.301 1.00 24.35 138 SER A O 1
ATOM 909 N N . LEU A 1 153 ? 98.279 55.792 98.225 1.00 21.69 139 LEU A N 1
ATOM 910 C CA . LEU A 1 153 ? 97.427 56.531 97.303 1.00 20.36 139 LEU A CA 1
ATOM 911 C C . LEU A 1 153 ? 97.915 56.393 95.867 1.00 22.76 139 LEU A C 1
ATOM 912 O O . LEU A 1 153 ? 97.108 56.227 94.947 1.00 19.08 139 LEU A O 1
ATOM 917 N N . GLU A 1 154 ? 99.231 56.445 95.661 1.00 27.73 140 GLU A N 1
ATOM 918 C CA . GLU A 1 154 ? 99.782 56.282 94.323 1.00 23.08 140 GLU A CA 1
ATOM 919 C C . GLU A 1 154 ? 99.416 54.926 93.737 1.00 30.99 140 GLU A C 1
ATOM 920 O O . GLU A 1 154 ? 98.909 54.841 92.607 1.00 31.10 140 GLU A O 1
ATOM 926 N N . LYS A 1 155 ? 99.652 53.858 94.500 1.00 25.96 141 LYS A N 1
ATOM 927 C CA . LYS A 1 155 ? 99.362 52.519 94.012 1.00 23.80 141 LYS A CA 1
ATOM 928 C C . LYS A 1 155 ? 97.882 52.359 93.694 1.00 24.73 141 LYS A C 1
ATOM 929 O O . LYS A 1 155 ? 97.521 51.850 92.628 1.00 21.60 141 LYS A O 1
ATOM 935 N N . ALA A 1 156 ? 97.009 52.809 94.600 1.00 23.24 142 ALA A N 1
ATOM 936 C CA . ALA A 1 156 ? 95.580 52.620 94.389 1.00 15.04 142 ALA A CA 1
ATOM 937 C C . ALA A 1 156 ? 95.077 53.415 93.189 1.00 15.85 142 ALA A C 1
ATOM 938 O O . ALA A 1 156 ? 94.283 52.900 92.396 1.00 21.87 142 ALA A O 1
ATOM 940 N N . ARG A 1 157 ? 95.534 54.661 93.024 1.00 19.28 143 ARG A N 1
ATOM 941 C CA . ARG A 1 157 ? 95.083 55.461 91.888 1.00 18.64 143 ARG A CA 1
ATOM 942 C C . ARG A 1 157 ? 95.529 54.856 90.561 1.00 15.43 143 ARG A C 1
ATOM 943 O O . ARG A 1 157 ? 94.728 54.742 89.618 1.00 20.66 143 ARG A O 1
ATOM 951 N N . LYS A 1 158 ? 96.799 54.456 90.469 1.00 21.41 144 LYS A N 1
ATOM 952 C CA . LYS A 1 158 ? 97.284 53.881 89.221 1.00 16.85 144 LYS A CA 1
ATOM 953 C C . LYS A 1 158 ? 96.586 52.565 88.908 1.00 21.66 144 LYS A C 1
ATOM 954 O O . LYS A 1 158 ? 96.234 52.303 87.749 1.00 32.71 144 LYS A O 1
ATOM 960 N N . GLU A 1 159 ? 96.366 51.730 89.924 1.00 18.57 145 GLU A N 1
ATOM 961 C CA . GLU A 1 159 ? 95.670 50.474 89.692 1.00 15.40 145 GLU A CA 1
ATOM 962 C C . GLU A 1 159 ? 94.229 50.701 89.263 1.00 24.43 145 GLU A C 1
ATOM 963 O O . GLU A 1 159 ? 93.719 49.972 88.412 1.00 32.54 145 GLU A O 1
ATOM 969 N N . ALA A 1 160 ? 93.548 51.692 89.842 1.00 16.12 146 ALA A N 1
ATOM 970 C CA . ALA A 1 160 ? 92.182 51.968 89.413 1.00 8.67 146 ALA A CA 1
ATOM 971 C C . ALA A 1 160 ? 92.139 52.365 87.945 1.00 22.38 146 ALA A C 1
ATOM 972 O O . ALA A 1 160 ? 91.288 51.880 87.189 1.00 15.76 146 ALA A O 1
ATOM 974 N N . VAL A 1 161 ? 93.061 53.231 87.516 1.00 17.55 147 VAL A N 1
ATOM 975 C CA . VAL A 1 161 ? 93.045 53.636 86.112 1.00 14.31 147 VAL A CA 1
ATOM 976 C C . VAL A 1 161 ? 93.331 52.447 85.196 1.00 13.45 147 VAL A C 1
ATOM 977 O O . VAL A 1 161 ? 92.631 52.239 84.196 1.00 21.38 147 VAL A O 1
ATOM 981 N N . THR A 1 162 ? 94.343 51.640 85.527 1.00 14.09 148 THR A N 1
ATOM 982 C CA . THR A 1 162 ? 94.687 50.502 84.675 1.00 13.60 148 THR A CA 1
ATOM 983 C C . THR A 1 162 ? 93.562 49.470 84.627 1.00 19.28 148 THR A C 1
ATOM 984 O O . THR A 1 162 ? 93.247 48.929 83.559 1.00 22.87 148 THR A O 1
ATOM 988 N N . ASP A 1 163 ? 92.945 49.191 85.773 1.00 15.26 149 ASP A N 1
ATOM 989 C CA . ASP A 1 163 ? 91.848 48.237 85.833 1.00 14.59 149 ASP A CA 1
ATOM 990 C C . ASP A 1 163 ? 90.653 48.718 85.021 1.00 22.56 149 ASP A C 1
ATOM 991 O O . ASP A 1 163 ? 90.003 47.925 84.328 1.00 23.19 149 ASP A O 1
ATOM 996 N N . GLY A 1 164 ? 90.347 50.016 85.096 1.00 12.06 150 GLY A N 1
ATOM 997 C CA . GLY A 1 164 ? 89.283 50.557 84.277 1.00 5.79 150 GLY A CA 1
ATOM 998 C C . GLY A 1 164 ? 89.576 50.438 82.797 1.00 19.39 150 GLY A C 1
ATOM 999 O O . GLY A 1 164 ? 88.688 50.113 82.006 1.00 20.40 150 GLY A O 1
ATOM 1000 N N . LEU A 1 165 ? 90.825 50.690 82.404 1.00 13.06 151 LEU A N 1
ATOM 1001 C CA . LEU A 1 165 ? 91.185 50.533 81.000 1.00 9.08 151 LEU A CA 1
ATOM 1002 C C . LEU A 1 165 ? 90.991 49.095 80.534 1.00 21.85 151 LEU A C 1
ATOM 1003 O O . LEU A 1 165 ? 90.421 48.855 79.464 1.00 22.90 151 LEU A O 1
ATOM 1008 N N . LYS A 1 166 ? 91.443 48.126 81.332 1.00 16.92 152 LYS A N 1
ATOM 1009 C CA . LYS A 1 166 ? 91.306 46.728 80.928 1.00 20.93 152 LYS A CA 1
ATOM 1010 C C . LYS A 1 166 ? 89.842 46.307 80.841 1.00 19.35 152 LYS A C 1
ATOM 1011 O O . LYS A 1 166 ? 89.443 45.615 79.895 1.00 21.40 152 LYS A O 1
ATOM 1017 N N . ARG A 1 167 ? 89.023 46.723 81.807 1.00 15.93 153 ARG A N 1
ATOM 1018 C CA . ARG A 1 167 ? 87.619 46.336 81.771 1.00 17.70 153 ARG A CA 1
ATOM 1019 C C . ARG A 1 167 ? 86.885 47.005 80.616 1.00 18.69 153 ARG A C 1
ATOM 1020 O O . ARG A 1 167 ? 85.989 46.403 80.018 1.00 14.82 153 ARG A O 1
ATOM 1028 N N . ALA A 1 168 ? 87.246 48.246 80.284 1.00 16.90 154 ALA A N 1
ATOM 1029 C CA . ALA A 1 168 ? 86.612 48.905 79.150 1.00 17.78 154 ALA A CA 1
ATOM 1030 C C . ALA A 1 168 ? 87.021 48.255 77.836 1.00 20.55 154 ALA A C 1
ATOM 1031 O O . ALA A 1 168 ? 86.209 48.154 76.911 1.00 14.42 154 ALA A O 1
ATOM 1033 N N . LEU A 1 169 ? 88.275 47.815 77.732 1.00 20.07 155 LEU A N 1
ATOM 1034 C CA . LEU A 1 169 ? 88.712 47.135 76.521 1.00 16.11 155 LEU A CA 1
ATOM 1035 C C . LEU A 1 169 ? 88.096 45.750 76.373 1.00 13.30 155 LEU A C 1
ATOM 1036 O O . LEU A 1 169 ? 87.889 45.310 75.241 1.00 23.25 155 LEU A O 1
ATOM 1041 N N . ARG A 1 170 ? 87.785 45.063 77.478 1.00 22.64 156 ARG A N 1
ATOM 1042 C CA . ARG A 1 170 ? 87.196 43.726 77.375 1.00 18.82 156 ARG A CA 1
ATOM 1043 C C . ARG A 1 170 ? 85.904 43.716 76.566 1.00 20.85 156 ARG A C 1
ATOM 1044 O O . ARG A 1 170 ? 85.578 42.707 75.936 1.00 24.86 156 ARG A O 1
ATOM 1052 N N . SER A 1 171 ? 85.146 44.812 76.586 1.00 13.19 157 SER A N 1
ATOM 1053 C CA . SER A 1 171 ? 83.834 44.816 75.954 1.00 15.73 157 SER A CA 1
ATOM 1054 C C . SER A 1 171 ? 83.896 44.844 74.433 1.00 12.53 157 SER A C 1
ATOM 1055 O O . SER A 1 171 ? 82.853 44.707 73.793 1.00 12.21 157 SER A O 1
ATOM 1058 N N . PHE A 1 172 ? 85.078 45.015 73.840 1.00 17.88 158 PHE A N 1
ATOM 1059 C CA . PHE A 1 172 ? 85.188 44.927 72.391 1.00 15.56 158 PHE A CA 1
ATOM 1060 C C . PHE A 1 172 ? 85.263 43.488 71.895 1.00 23.97 158 PHE A C 1
ATOM 1061 O O . PHE A 1 172 ? 84.898 43.224 70.746 1.00 27.72 158 PHE A O 1
ATOM 1069 N N . GLY A 1 173 ? 85.712 42.552 72.715 1.00 26.07 159 GLY A N 1
ATOM 1070 C CA . GLY A 1 173 ? 85.719 41.164 72.300 1.00 19.02 159 GLY A CA 1
ATOM 1071 C C . GLY A 1 173 ? 86.732 40.332 73.054 1.00 22.95 159 GLY A C 1
ATOM 1072 O O . GLY A 1 173 ? 87.478 40.822 73.899 1.00 32.92 159 GLY A O 1
ATOM 1073 N N . ASN A 1 174 ? 86.756 39.046 72.686 1.00 30.27 160 ASN A N 1
ATOM 1074 C CA . ASN A 1 174 ? 87.564 38.052 73.390 1.00 26.41 160 ASN A CA 1
ATOM 1075 C C . ASN A 1 174 ? 89.047 38.383 73.342 1.00 24.41 160 ASN A C 1
ATOM 1076 O O . ASN A 1 174 ? 89.752 38.234 74.343 1.00 33.68 160 ASN A O 1
ATOM 1081 N N . ALA A 1 175 ? 89.543 38.816 72.182 1.00 29.40 161 ALA A N 1
ATOM 1082 C CA . ALA A 1 175 ? 90.973 39.040 72.017 1.00 26.34 161 ALA A CA 1
ATOM 1083 C C . ALA A 1 175 ? 91.496 40.165 72.896 1.00 23.96 161 ALA A C 1
ATOM 1084 O O . ALA A 1 175 ? 92.709 40.261 73.100 1.00 26.97 161 ALA A O 1
ATOM 1086 N N . LEU A 1 176 ? 90.616 41.014 73.417 1.00 28.20 162 LEU A N 1
ATOM 1087 C CA . LEU A 1 176 ? 91.002 42.079 74.328 1.00 25.16 162 LEU A CA 1
ATOM 1088 C C . LEU A 1 176 ? 90.700 41.744 75.781 1.00 27.82 162 LEU A C 1
ATOM 1089 O O . LEU A 1 176 ? 90.644 42.651 76.615 1.00 29.89 162 LEU A O 1
ATOM 1094 N N . GLY A 1 177 ? 90.501 40.469 76.103 1.00 22.67 163 GLY A N 1
ATOM 1095 C CA . GLY A 1 177 ? 90.366 40.031 77.476 1.00 23.57 163 GLY A CA 1
ATOM 1096 C C . GLY A 1 177 ? 88.980 39.610 77.903 1.00 27.13 163 GLY A C 1
ATOM 1097 O O . GLY A 1 177 ? 88.792 39.304 79.083 1.00 32.19 163 GLY A O 1
ATOM 1098 N N . ASN A 1 178 ? 87.997 39.596 77.002 1.00 23.77 164 ASN A N 1
ATOM 1099 C CA . ASN A 1 178 ? 86.677 39.117 77.387 1.00 26.32 164 ASN A CA 1
ATOM 1100 C C . ASN A 1 178 ? 86.656 37.609 77.606 1.00 32.51 164 ASN A C 1
ATOM 1101 O O . ASN A 1 178 ? 85.774 37.111 78.310 1.00 36.66 164 ASN A O 1
ATOM 1106 N N . CYS A 1 179 ? 87.613 36.876 77.032 1.00 35.96 165 CYS A N 1
ATOM 1107 C CA . CYS A 1 179 ? 87.667 35.430 77.215 1.00 42.11 165 CYS A CA 1
ATOM 1108 C C . CYS A 1 179 ? 88.041 35.030 78.638 1.00 40.15 165 CYS A C 1
ATOM 1109 O O . CYS A 1 179 ? 87.657 33.945 79.081 1.00 40.22 165 CYS A O 1
ATOM 1112 N N . ILE A 1 180 ? 88.757 35.886 79.370 1.00 41.56 166 ILE A N 1
ATOM 1113 C CA . ILE A 1 180 ? 89.274 35.513 80.682 1.00 43.58 166 ILE A CA 1
ATOM 1114 C C . ILE A 1 180 ? 88.191 35.388 81.743 1.00 41.65 166 ILE A C 1
ATOM 1115 O O . ILE A 1 180 ? 88.494 35.045 82.888 1.00 41.38 166 ILE A O 1
ATOM 1120 N N . LEU A 1 181 ? 86.938 35.653 81.395 1.00 42.48 167 LEU A N 1
ATOM 1121 C CA . LEU A 1 181 ? 85.821 35.476 82.309 1.00 39.67 167 LEU A CA 1
ATOM 1122 C C . LEU A 1 181 ? 85.111 34.139 82.135 1.00 41.23 167 LEU A C 1
ATOM 1123 O O . LEU A 1 181 ? 84.255 33.801 82.956 1.00 41.29 167 LEU A O 1
ATOM 1128 N N . ASP A 1 182 ? 85.447 33.373 81.102 1.00 51.48 168 ASP A N 1
ATOM 1129 C CA . ASP A 1 182 ? 84.776 32.111 80.814 1.00 50.62 168 ASP A CA 1
ATOM 1130 C C . ASP A 1 182 ? 85.452 30.981 81.583 1.00 51.39 168 ASP A C 1
ATOM 1131 O O . ASP A 1 182 ? 86.663 30.778 81.460 1.00 51.32 168 ASP A O 1
ATOM 1136 N N . LYS A 1 183 ? 84.661 30.243 82.367 1.00 56.07 169 LYS A N 1
ATOM 1137 C CA . LYS A 1 183 ? 85.204 29.145 83.163 1.00 57.33 169 LYS A CA 1
ATOM 1138 C C . LYS A 1 183 ? 85.733 28.018 82.283 1.00 57.51 169 LYS A C 1
ATOM 1139 O O . LYS A 1 183 ? 86.760 27.409 82.601 1.00 58.26 169 LYS A O 1
ATOM 1145 N N . ASP A 1 184 ? 85.038 27.716 81.184 1.00 56.18 170 ASP A N 1
ATOM 1146 C CA . ASP A 1 184 ? 85.497 26.662 80.284 1.00 57.52 170 ASP A CA 1
ATOM 1147 C C . ASP A 1 184 ? 86.842 27.010 79.664 1.00 59.45 170 ASP A C 1
ATOM 1148 O O . ASP A 1 184 ? 87.710 26.141 79.512 1.00 62.73 170 ASP A O 1
ATOM 1153 N N . TYR A 1 185 ? 87.027 28.275 79.284 1.00 52.97 171 TYR A N 1
ATOM 1154 C CA . TYR A 1 185 ? 88.306 28.707 78.734 1.00 53.43 171 TYR A CA 1
ATOM 1155 C C . TYR A 1 185 ? 89.423 28.546 79.755 1.00 53.72 171 TYR A C 1
ATOM 1156 O O . TYR A 1 185 ? 90.533 28.132 79.410 1.00 53.35 171 TYR A O 1
ATOM 1165 N N . LEU A 1 186 ? 89.151 28.873 81.018 1.00 56.87 172 LEU A N 1
ATOM 1166 C CA . LEU A 1 186 ? 90.158 28.699 82.058 1.00 58.56 172 LEU A CA 1
ATOM 1167 C C . LEU A 1 186 ? 90.466 27.225 82.302 1.00 60.65 172 LEU A C 1
ATOM 1168 O O . LEU A 1 186 ? 91.626 26.869 82.541 1.00 60.96 172 LEU A O 1
ATOM 1173 N N . ARG A 1 187 ? 89.450 26.358 82.245 1.00 63.77 173 ARG A N 1
ATOM 1174 C CA . ARG A 1 187 ? 89.702 24.925 82.366 1.00 64.53 173 ARG A CA 1
ATOM 1175 C C . ARG A 1 187 ? 90.583 24.425 81.230 1.00 65.94 173 ARG A C 1
ATOM 1176 O O . ARG A 1 187 ? 91.514 23.644 81.454 1.00 66.59 173 ARG A O 1
ATOM 1184 N N . SER A 1 188 ? 90.306 24.867 80.003 1.00 65.85 174 SER A N 1
ATOM 1185 C CA . SER A 1 188 ? 91.151 24.481 78.879 1.00 65.35 174 SER A CA 1
ATOM 1186 C C . SER A 1 188 ? 92.564 25.026 79.025 1.00 67.72 174 SER A C 1
ATOM 1187 O O . SER A 1 188 ? 93.528 24.352 78.648 1.00 69.91 174 SER A O 1
ATOM 1190 N N . LEU A 1 189 ? 92.704 26.241 79.557 1.00 69.57 175 LEU A N 1
ATOM 1191 C CA . LEU A 1 189 ? 94.024 26.827 79.761 1.00 69.74 175 LEU A CA 1
ATOM 1192 C C . LEU A 1 189 ? 94.826 26.033 80.784 1.00 69.86 175 LEU A C 1
ATOM 1193 O O . LEU A 1 189 ? 96.031 25.820 80.609 1.00 68.67 175 LEU A O 1
ATOM 1198 N N . ASN A 1 190 ? 94.172 25.591 81.861 1.00 74.00 176 ASN A N 1
ATOM 1199 C CA . ASN A 1 190 ? 94.867 24.841 82.903 1.00 75.06 176 ASN A CA 1
ATOM 1200 C C . ASN A 1 190 ? 95.401 23.507 82.394 1.00 77.38 176 ASN A C 1
ATOM 1201 O O . ASN A 1 190 ? 96.382 22.989 82.938 1.00 76.96 176 ASN A O 1
ATOM 1206 N N . LYS A 1 191 ? 94.775 22.934 81.366 1.00 80.18 177 LYS A N 1
ATOM 1207 C CA . LYS A 1 191 ? 95.235 21.656 80.836 1.00 80.26 177 LYS A CA 1
ATOM 1208 C C . LYS A 1 191 ? 96.432 21.802 79.906 1.00 80.97 177 LYS A C 1
ATOM 1209 O O . LYS A 1 191 ? 97.074 20.798 79.583 1.00 81.83 177 LYS A O 1
ATOM 1215 N N . LEU A 1 192 ? 96.739 23.013 79.457 1.00 86.11 178 LEU A N 1
ATOM 1216 C CA . LEU A 1 192 ? 97.888 23.204 78.587 1.00 86.44 178 LEU A CA 1
ATOM 1217 C C . LEU A 1 192 ? 99.182 23.094 79.391 1.00 87.42 178 LEU A C 1
ATOM 1218 O O . LEU A 1 192 ? 99.224 23.494 80.559 1.00 86.04 178 LEU A O 1
ATOM 1223 N N . PRO A 1 193 ? 100.243 22.546 78.804 1.00 97.82 179 PRO A N 1
ATOM 1224 C CA . PRO A 1 193 ? 101.518 22.455 79.523 1.00 97.51 179 PRO A CA 1
ATOM 1225 C C . PRO A 1 193 ? 102.101 23.830 79.801 1.00 97.45 179 PRO A C 1
ATOM 1226 O O . PRO A 1 193 ? 101.929 24.774 79.027 1.00 97.66 179 PRO A O 1
ATOM 1230 N N . ARG A 1 194 ? 102.810 23.931 80.922 1.00 103.81 180 ARG A N 1
ATOM 1231 C CA . ARG A 1 194 ? 103.423 25.193 81.324 1.00 104.52 180 ARG A CA 1
ATOM 1232 C C . ARG A 1 194 ? 104.585 25.513 80.392 1.00 104.48 180 ARG A C 1
ATOM 1233 O O . ARG A 1 194 ? 105.658 24.910 80.493 1.00 104.45 180 ARG A O 1
ATOM 1241 N N . GLN A 1 195 ? 104.371 26.461 79.485 1.00 102.48 181 GLN A N 1
ATOM 1242 C CA . GLN A 1 195 ? 105.388 26.816 78.508 1.00 102.39 181 GLN A CA 1
ATOM 1243 C C . GLN A 1 195 ? 106.544 27.556 79.171 1.00 102.86 181 GLN A C 1
ATOM 1244 O O . GLN A 1 195 ? 106.395 28.176 80.228 1.00 102.45 181 GLN A O 1
ATOM 1250 N N . LEU A 1 196 ? 107.711 27.478 78.536 1.00 110.12 182 LEU A N 1
ATOM 1251 C CA . LEU A 1 196 ? 108.903 28.110 79.073 1.00 110.45 182 LEU A CA 1
ATOM 1252 C C . LEU A 1 196 ? 108.785 29.631 78.994 1.00 110.49 182 LEU A C 1
ATOM 1253 O O . LEU A 1 196 ? 108.069 30.162 78.140 1.00 109.83 182 LEU A O 1
ATOM 1258 N N . PRO A 1 197 ? 109.468 30.354 79.881 1.00 112.97 183 PRO A N 1
ATOM 1259 C CA . PRO A 1 197 ? 109.439 31.819 79.813 1.00 112.81 183 PRO A CA 1
ATOM 1260 C C . PRO A 1 197 ? 109.986 32.324 78.486 1.00 112.57 183 PRO A C 1
ATOM 1261 O O . PRO A 1 197 ? 110.938 31.770 77.933 1.00 112.17 183 PRO A O 1
ATOM 1265 N N . LEU A 1 198 ? 109.367 33.385 77.978 1.00 109.41 184 LEU A N 1
ATOM 1266 C CA . LEU A 1 198 ? 109.792 33.969 76.715 1.00 109.22 184 LEU A CA 1
ATOM 1267 C C . LEU A 1 198 ? 111.162 34.617 76.862 1.00 108.98 184 LEU A C 1
ATOM 1268 O O . LEU A 1 198 ? 111.504 35.154 77.919 1.00 108.29 184 LEU A O 1
ATOM 1273 N N . GLU A 1 199 ? 111.954 34.550 75.798 1.00 108.35 185 GLU A N 1
ATOM 1274 C CA . GLU A 1 199 ? 113.252 35.207 75.741 1.00 108.18 185 GLU A CA 1
ATOM 1275 C C . GLU A 1 199 ? 113.166 36.409 74.810 1.00 108.15 185 GLU A C 1
ATOM 1276 O O . GLU A 1 199 ? 112.753 36.275 73.653 1.00 108.33 185 GLU A O 1
ATOM 1282 N N . VAL A 1 200 ? 113.553 37.575 75.314 1.00 100.31 186 VAL A N 1
ATOM 1283 C CA . VAL A 1 200 ? 113.503 38.809 74.539 1.00 99.83 186 VAL A CA 1
ATOM 1284 C C . VAL A 1 200 ? 114.860 39.025 73.887 1.00 99.02 186 VAL A C 1
ATOM 1285 O O . VAL A 1 200 ? 115.890 39.042 74.568 1.00 98.92 186 VAL A O 1
ATOM 1289 N N . ASP A 1 201 ? 114.862 39.187 72.567 1.00 95.40 187 ASP A N 1
ATOM 1290 C CA . ASP A 1 201 ? 116.082 39.457 71.815 1.00 95.60 187 ASP A CA 1
ATOM 1291 C C . ASP A 1 201 ? 116.232 40.965 71.655 1.00 94.87 187 ASP A C 1
ATOM 1292 O O . ASP A 1 201 ? 115.465 41.599 70.924 1.00 94.52 187 ASP A O 1
ATOM 1297 N N . LEU A 1 202 ? 117.226 41.537 72.333 1.00 87.77 188 LEU A N 1
ATOM 1298 C CA . LEU A 1 202 ? 117.470 42.971 72.310 1.00 86.77 188 LEU A CA 1
ATOM 1299 C C . LEU A 1 202 ? 118.472 43.378 71.239 1.00 87.12 188 LEU A C 1
ATOM 1300 O O . LEU A 1 202 ? 119.136 44.410 71.381 1.00 86.87 188 LEU A O 1
ATOM 1305 N N . THR A 1 203 ? 118.607 42.583 70.178 1.00 86.98 189 THR A N 1
ATOM 1306 C CA . THR A 1 203 ? 119.497 42.960 69.086 1.00 87.42 189 THR A CA 1
ATOM 1307 C C . THR A 1 203 ? 118.945 44.152 68.314 1.00 86.66 189 THR A C 1
ATOM 1308 O O . THR A 1 203 ? 119.661 45.129 68.066 1.00 85.87 189 THR A O 1
ATOM 1312 N N . LYS A 1 204 ? 117.675 44.091 67.927 1.00 83.57 190 LYS A N 1
ATOM 1313 C CA . LYS A 1 204 ? 117.041 45.170 67.171 1.00 83.07 190 LYS A CA 1
ATOM 1314 C C . LYS A 1 204 ? 116.255 46.094 68.099 1.00 83.24 190 LYS A C 1
ATOM 1315 O O . LYS A 1 204 ? 115.065 46.349 67.915 1.00 83.28 190 LYS A O 1
ATOM 1321 N N . ALA A 1 205 ? 116.949 46.615 69.103 1.00 74.09 191 ALA A N 1
ATOM 1322 C CA . ALA A 1 205 ? 116.372 47.569 70.034 1.00 71.98 191 ALA A CA 1
ATOM 1323 C C . ALA A 1 205 ? 116.697 48.986 69.585 1.00 72.87 191 ALA A C 1
ATOM 1324 O O . ALA A 1 205 ? 117.743 49.239 68.985 1.00 74.20 191 ALA A O 1
ATOM 1326 N N . LYS A 1 206 ? 115.781 49.907 69.865 1.00 65.48 192 LYS A N 1
ATOM 1327 C CA . LYS A 1 206 ? 116.016 51.307 69.544 1.00 62.11 192 LYS A CA 1
ATOM 1328 C C . LYS A 1 206 ? 117.123 51.855 70.433 1.00 63.10 192 LYS A C 1
ATOM 1329 O O . LYS A 1 206 ? 117.063 51.735 71.660 1.00 63.75 192 LYS A O 1
ATOM 1335 N N . ARG A 1 207 ? 118.137 52.454 69.813 1.00 64.37 193 ARG A N 1
ATOM 1336 C CA . ARG A 1 207 ? 119.284 52.966 70.542 1.00 65.12 193 ARG A CA 1
ATOM 1337 C C . ARG A 1 207 ? 119.517 54.456 70.351 1.00 64.98 193 ARG A C 1
ATOM 1338 O O . ARG A 1 207 ? 120.378 55.019 71.034 1.00 66.64 193 ARG A O 1
ATOM 1346 N N . GLN A 1 208 ? 118.787 55.108 69.452 1.00 61.68 194 GLN A N 1
ATOM 1347 C CA . GLN A 1 208 ? 118.896 56.546 69.281 1.00 62.42 194 GLN A CA 1
ATOM 1348 C C . GLN A 1 208 ? 117.526 57.103 68.927 1.00 63.02 194 GLN A C 1
ATOM 1349 O O . GLN A 1 208 ? 116.647 56.385 68.447 1.00 64.58 194 GLN A O 1
ATOM 1355 N N . ASP A 1 209 ? 117.358 58.401 69.184 1.00 61.11 195 ASP A N 1
ATOM 1356 C CA . ASP A 1 209 ? 116.045 59.029 69.076 1.00 60.42 195 ASP A CA 1
ATOM 1357 C C . ASP A 1 209 ? 115.529 59.060 67.643 1.00 58.83 195 ASP A C 1
ATOM 1358 O O . ASP A 1 209 ? 114.325 58.902 67.421 1.00 61.14 195 ASP A O 1
ATOM 1363 N N . LEU A 1 210 ? 116.410 59.256 66.667 1.00 60.50 196 LEU A N 1
ATOM 1364 C CA . LEU A 1 210 ? 115.967 59.532 65.307 1.00 63.20 196 LEU A CA 1
ATOM 1365 C C . LEU A 1 210 ? 115.242 58.340 64.690 1.00 62.15 196 L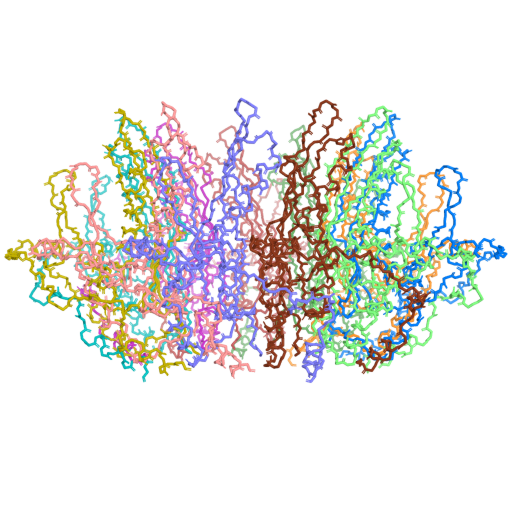EU A C 1
ATOM 1366 O O . LEU A 1 210 ? 115.600 57.181 64.916 1.00 60.13 196 LEU A O 1
ATOM 1371 N N . GLU A 1 211 ? 114.205 58.644 63.911 1.00 61.57 197 GLU A N 1
ATOM 1372 C CA . GLU A 1 211 ? 113.445 57.661 63.143 1.00 61.44 197 GLU A CA 1
ATOM 1373 C C . GLU A 1 211 ? 113.370 58.167 61.709 1.00 62.21 197 GLU A C 1
ATOM 1374 O O . GLU A 1 211 ? 112.397 58.826 61.323 1.00 63.01 197 GLU A O 1
ATOM 1380 N N . PRO A 1 212 ? 114.397 57.893 60.896 1.00 64.54 198 PRO A N 1
ATOM 1381 C CA . PRO A 1 212 ? 114.475 58.532 59.569 1.00 63.13 198 PRO A CA 1
ATOM 1382 C C . PRO A 1 212 ? 113.292 58.245 58.657 1.00 62.44 198 PRO A C 1
ATOM 1383 O O . PRO A 1 212 ? 112.846 59.148 57.937 1.00 62.69 198 PRO A O 1
ATOM 1387 N N . SER A 1 213 ? 112.771 57.018 58.657 1.00 58.65 199 SER A N 1
ATOM 1388 C CA . SER A 1 213 ? 111.604 56.727 57.831 1.00 59.31 199 SER A CA 1
ATOM 1389 C C . SER A 1 213 ? 110.390 57.510 58.310 1.00 59.66 199 SER A C 1
ATOM 1390 O O . SER A 1 213 ? 109.629 58.053 57.497 1.00 61.01 199 SER A O 1
ATOM 1393 N N . VAL A 1 214 ? 110.202 57.584 59.628 1.00 56.70 200 VAL A N 1
ATOM 1394 C CA . VAL A 1 214 ? 109.143 58.412 60.187 1.00 55.75 200 VAL A CA 1
ATOM 1395 C C . VAL A 1 214 ? 109.325 59.858 59.756 1.00 55.38 200 VAL A C 1
ATOM 1396 O O . VAL A 1 214 ? 108.368 60.526 59.348 1.00 54.69 200 VAL A O 1
ATOM 1400 N N . GLU A 1 215 ? 110.560 60.356 59.830 1.00 56.83 201 GLU A N 1
ATOM 1401 C CA . GLU A 1 215 ? 110.822 61.749 59.498 1.00 57.58 201 GLU A CA 1
ATOM 1402 C C . GLU A 1 215 ? 110.500 62.042 58.041 1.00 58.42 201 GLU A C 1
ATOM 1403 O O . GLU A 1 215 ? 109.881 63.065 57.731 1.00 60.34 201 GLU A O 1
ATOM 1409 N N . GLU A 1 216 ? 110.897 61.153 57.129 1.00 60.40 202 GLU A N 1
ATOM 1410 C CA . GLU A 1 216 ? 110.650 61.420 55.717 1.00 61.09 202 GLU A CA 1
ATOM 1411 C C . GLU A 1 216 ? 109.169 61.300 55.377 1.00 60.39 202 GLU A C 1
ATOM 1412 O O . GLU A 1 216 ? 108.644 62.102 54.597 1.00 59.03 202 GLU A O 1
ATOM 1418 N N . ALA A 1 217 ? 108.471 60.321 55.963 1.00 57.98 203 ALA A N 1
ATOM 1419 C CA . ALA A 1 217 ? 107.035 60.217 55.726 1.00 55.72 203 ALA A CA 1
ATOM 1420 C C . ALA A 1 217 ? 106.298 61.445 56.249 1.00 56.07 203 ALA A C 1
ATOM 1421 O O . ALA A 1 217 ? 105.401 61.976 55.580 1.00 56.11 203 ALA A O 1
ATOM 1423 N N . ARG A 1 218 ? 106.672 61.921 57.439 1.00 51.87 204 ARG A N 1
ATOM 1424 C CA . ARG A 1 218 ? 106.040 63.114 57.985 1.00 52.51 204 ARG A CA 1
ATOM 1425 C C . ARG A 1 218 ? 106.341 64.342 57.134 1.00 54.97 204 ARG A C 1
ATOM 1426 O O . ARG A 1 218 ? 105.448 65.157 56.875 1.00 52.95 204 ARG A O 1
ATOM 1434 N N . TYR A 1 219 ? 107.589 64.486 56.682 1.00 56.55 205 TYR A N 1
ATOM 1435 C CA . TYR A 1 219 ? 107.945 65.620 55.840 1.00 55.45 205 TYR A CA 1
ATOM 1436 C C . TYR A 1 219 ? 107.172 65.599 54.528 1.00 56.12 205 TYR A C 1
ATOM 1437 O O . TYR A 1 219 ? 106.726 66.647 54.050 1.00 54.11 205 TYR A O 1
ATOM 1446 N N . ASN A 1 220 ? 107.011 64.418 53.925 1.00 58.86 206 ASN A N 1
ATOM 1447 C CA . ASN A 1 220 ? 106.239 64.326 52.691 1.00 58.65 206 ASN A CA 1
ATOM 1448 C C . ASN A 1 220 ? 104.764 64.607 52.943 1.00 59.29 206 ASN A C 1
ATOM 1449 O O . ASN A 1 220 ? 104.061 65.095 52.052 1.00 58.78 206 ASN A O 1
ATOM 1454 N N . SER A 1 221 ? 104.277 64.304 54.148 1.00 58.76 207 SER A N 1
ATOM 1455 C CA . SER A 1 221 ? 102.881 64.581 54.461 1.00 58.52 207 SER A CA 1
ATOM 1456 C C . SER A 1 221 ? 102.563 66.072 54.457 1.00 59.85 207 SER A C 1
ATOM 1457 O O . SER A 1 221 ? 101.438 66.447 54.113 1.00 60.23 207 SER A O 1
ATOM 1460 N N . CYS A 1 222 ? 103.513 66.925 54.825 1.00 59.44 208 CYS A N 1
ATOM 1461 C CA . CYS A 1 222 ? 103.254 68.359 54.902 1.00 58.72 208 CYS A CA 1
ATOM 1462 C C . CYS A 1 222 ? 103.047 68.963 53.520 1.00 59.63 208 CYS A C 1
ATOM 1463 O O . CYS A 1 222 ? 102.660 70.122 53.394 1.00 61.14 208 CYS A O 1
ATOM 1466 N N . VAL B 1 37 ? 92.314 74.195 55.632 1.00 77.15 23 VAL B N 1
ATOM 1467 C CA . VAL B 1 37 ? 93.536 74.109 56.421 1.00 75.67 23 VAL B CA 1
ATOM 1468 C C . VAL B 1 37 ? 93.365 73.072 57.532 1.00 75.33 23 VAL B C 1
ATOM 1469 O O . VAL B 1 37 ? 92.307 72.981 58.157 1.00 72.83 23 VAL B O 1
ATOM 1473 N N . LEU B 1 38 ? 94.406 72.280 57.762 1.00 68.51 24 LEU B N 1
ATOM 1474 C CA . LEU B 1 38 ? 94.388 71.211 58.756 1.00 65.42 24 LEU B CA 1
ATOM 1475 C C . LEU B 1 38 ? 95.179 71.674 59.974 1.00 63.08 24 LEU B C 1
ATOM 1476 O O . LEU B 1 38 ? 96.413 71.640 59.975 1.00 64.42 24 LEU B O 1
ATOM 1481 N N . CYS B 1 39 ? 94.466 72.101 61.011 1.00 56.43 25 CYS B N 1
ATOM 1482 C CA . CYS B 1 39 ? 95.087 72.498 62.262 1.00 51.79 25 CYS B CA 1
ATOM 1483 C C . CYS B 1 39 ? 95.271 71.274 63.158 1.00 51.47 25 CYS B C 1
ATOM 1484 O O . CYS B 1 39 ? 94.999 70.140 62.764 1.00 52.22 25 CYS B O 1
ATOM 1487 N N . PHE B 1 40 ? 95.745 71.503 64.380 1.00 44.33 26 PHE B N 1
ATOM 1488 C CA . PHE B 1 40 ? 96.016 70.400 65.291 1.00 36.14 26 PHE B CA 1
ATOM 1489 C C . PHE B 1 40 ? 94.719 69.757 65.756 1.00 38.25 26 PHE B C 1
ATOM 1490 O O . PHE B 1 40 ? 93.749 70.442 66.084 1.00 41.72 26 PHE B O 1
ATOM 1498 N N . GLY B 1 41 ? 94.708 68.428 65.790 1.00 34.46 27 GLY B N 1
ATOM 1499 C CA . GLY B 1 41 ? 93.528 67.676 66.147 1.00 34.10 27 GLY B CA 1
ATOM 1500 C C . GLY B 1 41 ? 92.615 67.347 64.992 1.00 32.71 27 GLY B C 1
ATOM 1501 O O . GLY B 1 41 ? 91.681 66.564 65.170 1.00 35.99 27 GLY B O 1
ATOM 1502 N N . GLN B 1 42 ? 92.862 67.907 63.812 1.00 46.05 28 GLN B N 1
ATOM 1503 C CA . GLN B 1 42 ? 92.054 67.660 62.625 1.00 45.72 28 GLN B CA 1
ATOM 1504 C C . GLN B 1 42 ? 92.921 67.261 61.440 1.00 50.59 28 GLN B C 1
ATOM 1505 O O . GLN B 1 42 ? 92.578 67.551 60.295 1.00 60.32 28 GLN B O 1
ATOM 1511 N N . CYS B 1 43 ? 94.047 66.607 61.692 1.00 49.55 29 CYS B N 1
ATOM 1512 C CA . CYS B 1 43 ? 95.026 66.298 60.654 1.00 49.23 29 CYS B CA 1
ATOM 1513 C C . CYS B 1 43 ? 95.194 64.786 60.590 1.00 49.21 29 CYS B C 1
ATOM 1514 O O . CYS B 1 43 ? 95.946 64.205 61.377 1.00 57.17 29 CYS B O 1
ATOM 1517 N N . GLN B 1 44 ? 94.507 64.151 59.647 1.00 49.02 30 GLN B N 1
ATOM 1518 C CA . GLN B 1 44 ? 94.581 62.703 59.522 1.00 49.36 30 GLN B CA 1
ATOM 1519 C C . GLN B 1 44 ? 95.943 62.269 58.995 1.00 46.24 30 GLN B C 1
ATOM 1520 O O . GLN B 1 44 ? 96.529 62.923 58.131 1.00 50.32 30 GLN B O 1
ATOM 1526 N N . TYR B 1 45 ? 96.447 61.160 59.530 1.00 40.44 31 TYR B N 1
ATOM 1527 C CA . TYR B 1 45 ? 97.711 60.604 59.071 1.00 42.82 31 TYR B CA 1
ATOM 1528 C C . TYR B 1 45 ? 97.580 60.052 57.659 1.00 44.55 31 TYR B C 1
ATOM 1529 O O . TYR B 1 45 ? 96.578 59.422 57.311 1.00 46.93 31 TYR B O 1
ATOM 1538 N N . THR B 1 46 ? 98.608 60.276 56.847 1.00 49.92 32 THR B N 1
ATOM 1539 C CA . THR B 1 46 ? 98.699 59.575 55.578 1.00 50.21 32 THR B CA 1
ATOM 1540 C C . THR B 1 46 ? 99.071 58.116 55.824 1.00 47.15 32 THR B C 1
ATOM 1541 O O . THR B 1 46 ? 99.452 57.719 56.928 1.00 46.23 32 THR B O 1
ATOM 1545 N N . ALA B 1 47 ? 98.942 57.307 54.772 1.00 51.34 33 ALA B N 1
ATOM 1546 C CA . ALA B 1 47 ? 99.251 55.887 54.893 1.00 49.85 33 ALA B CA 1
ATOM 1547 C C . ALA B 1 47 ? 100.717 55.662 55.238 1.00 50.41 33 ALA B C 1
ATOM 1548 O O . ALA B 1 47 ? 101.039 54.838 56.104 1.00 55.07 33 ALA B O 1
ATOM 1550 N N . GLU B 1 48 ? 101.619 56.394 54.582 1.00 45.50 34 GLU B N 1
ATOM 1551 C CA . GLU B 1 48 ? 103.048 56.188 54.797 1.00 49.94 34 GLU B CA 1
ATOM 1552 C C . GLU B 1 48 ? 103.458 56.563 56.214 1.00 51.04 34 GLU B C 1
ATOM 1553 O O . GLU B 1 48 ? 104.180 55.810 56.879 1.00 53.00 34 GLU B O 1
ATOM 1559 N N . GLU B 1 49 ? 103.017 57.730 56.687 1.00 47.12 35 GLU B N 1
ATOM 1560 C CA . GLU B 1 49 ? 103.354 58.149 58.040 1.00 47.08 35 GLU B CA 1
ATOM 1561 C C . GLU B 1 49 ? 102.750 57.206 59.068 1.00 42.22 35 GLU B C 1
ATOM 1562 O O . GLU B 1 49 ? 103.403 56.864 60.059 1.00 49.38 35 GLU B O 1
ATOM 1568 N N . TYR B 1 50 ? 101.510 56.765 58.842 1.00 46.79 36 TYR B N 1
ATOM 1569 C CA . TYR B 1 50 ? 100.913 55.796 59.750 1.00 45.88 36 TYR B CA 1
ATOM 1570 C C . TYR B 1 50 ? 101.751 54.531 59.828 1.00 43.65 36 TYR B C 1
ATOM 1571 O O . TYR B 1 50 ? 102.025 54.031 60.921 1.00 50.70 36 TYR B O 1
ATOM 1580 N N . GLN B 1 51 ? 102.154 53.992 58.677 1.00 48.47 37 GLN B N 1
ATOM 1581 C CA . GLN B 1 51 ? 102.903 52.742 58.667 1.00 43.43 37 GLN B CA 1
ATOM 1582 C C . GLN B 1 51 ? 104.254 52.899 59.352 1.00 41.99 37 GLN B C 1
ATOM 1583 O O . GLN B 1 51 ? 104.656 52.044 60.151 1.00 47.60 37 GLN B O 1
ATOM 1589 N N . ALA B 1 52 ? 104.957 53.997 59.070 1.00 43.65 38 ALA B N 1
ATOM 1590 C CA . ALA B 1 52 ? 106.258 54.217 59.692 1.00 38.01 38 ALA B CA 1
ATOM 1591 C C . ALA B 1 52 ? 106.137 54.357 61.205 1.00 46.21 38 ALA B C 1
ATOM 1592 O O . ALA B 1 52 ? 106.912 53.751 61.951 1.00 48.98 38 ALA B O 1
ATOM 1594 N N . ILE B 1 53 ? 105.164 55.135 61.679 1.00 41.67 39 ILE B N 1
ATOM 1595 C CA . ILE B 1 53 ? 105.018 55.320 63.118 1.00 36.49 39 ILE B CA 1
ATOM 1596 C C . ILE B 1 53 ? 104.560 54.028 63.781 1.00 40.24 39 ILE B C 1
ATOM 1597 O O . ILE B 1 53 ? 104.996 53.700 64.888 1.00 41.45 39 ILE B O 1
ATOM 1602 N N . GLN B 1 54 ? 103.682 53.272 63.120 1.00 39.66 40 GLN B N 1
ATOM 1603 C CA . GLN B 1 54 ? 103.203 52.021 63.692 1.00 37.66 40 GLN B CA 1
ATOM 1604 C C . GLN B 1 54 ? 104.333 51.013 63.829 1.00 41.69 40 GLN B C 1
ATOM 1605 O O . GLN B 1 54 ? 104.397 50.275 64.818 1.00 47.10 40 GLN B O 1
ATOM 1611 N N . LYS B 1 55 ? 105.239 50.966 62.852 1.00 45.48 41 LYS B N 1
ATOM 1612 C CA . LYS B 1 55 ? 106.386 50.074 62.981 1.00 41.76 41 LYS B CA 1
ATOM 1613 C C . LYS B 1 55 ? 107.372 50.576 64.030 1.00 40.38 41 LYS B C 1
ATOM 1614 O O . LYS B 1 55 ? 107.939 49.779 64.783 1.00 43.32 41 LYS B O 1
ATOM 1620 N N . ALA B 1 56 ? 107.592 51.890 64.096 1.00 40.65 42 ALA B N 1
ATOM 1621 C CA . ALA B 1 56 ? 108.575 52.423 65.034 1.00 41.93 42 ALA B CA 1
ATOM 1622 C C . ALA B 1 56 ? 108.118 52.269 66.480 1.00 44.73 42 ALA B C 1
ATOM 1623 O O . ALA B 1 56 ? 108.919 51.924 67.354 1.00 44.87 42 ALA B O 1
ATOM 1625 N N . LEU B 1 57 ? 106.837 52.514 66.752 1.00 39.73 43 LEU B N 1
ATOM 1626 C CA . LEU B 1 57 ? 106.317 52.406 68.108 1.00 36.04 43 LEU B CA 1
ATOM 1627 C C . LEU B 1 57 ? 106.437 50.998 68.664 1.00 38.70 43 LEU B C 1
ATOM 1628 O O . LEU B 1 57 ? 106.412 50.823 69.885 1.00 35.31 43 LEU B O 1
ATOM 1633 N N . ARG B 1 58 ? 106.576 50.000 67.795 1.00 42.96 44 ARG B N 1
ATOM 1634 C CA . ARG B 1 58 ? 106.635 48.611 68.217 1.00 42.66 44 ARG B CA 1
ATOM 1635 C C . ARG B 1 58 ? 108.010 48.206 68.736 1.00 45.60 44 ARG B C 1
ATOM 1636 O O . ARG B 1 58 ? 108.127 47.161 69.380 1.00 48.88 44 ARG B O 1
ATOM 1644 N N . GLN B 1 59 ? 109.042 49.006 68.488 1.00 44.32 45 GLN B N 1
ATOM 1645 C CA . GLN B 1 59 ? 110.386 48.667 68.938 1.00 45.77 45 GLN B CA 1
ATOM 1646 C C . GLN B 1 59 ? 110.513 48.793 70.450 1.00 48.01 45 GLN B C 1
ATOM 1647 O O . GLN B 1 59 ? 109.867 49.628 71.084 1.00 54.70 45 GLN B O 1
ATOM 1653 N N . ARG B 1 60 ? 111.368 47.957 71.025 1.00 55.78 46 ARG B N 1
ATOM 1654 C CA . ARG B 1 60 ? 111.756 48.097 72.417 1.00 54.57 46 ARG B CA 1
ATOM 1655 C C . ARG B 1 60 ? 113.001 48.965 72.519 1.00 53.96 46 ARG B C 1
ATOM 1656 O O . ARG B 1 60 ? 113.778 49.083 71.571 1.00 55.33 46 ARG B O 1
ATOM 1664 N N . LEU B 1 61 ? 113.180 49.578 73.681 1.00 51.06 47 LEU B N 1
ATOM 1665 C CA . LEU B 1 61 ? 114.270 50.518 73.875 1.00 49.22 47 LEU B CA 1
ATOM 1666 C C . LEU B 1 61 ? 115.533 49.802 74.328 1.00 54.57 47 LEU B C 1
ATOM 1667 O O . LEU B 1 61 ? 115.478 48.824 75.077 1.00 57.78 47 LEU B O 1
ATOM 1672 N N . GLY B 1 62 ? 116.672 50.299 73.874 1.00 58.35 48 GLY B N 1
ATOM 1673 C CA . GLY B 1 62 ? 117.942 49.749 74.276 1.00 57.09 48 GLY B CA 1
ATOM 1674 C C . GLY B 1 62 ? 118.332 50.190 75.666 1.00 58.87 48 GLY B C 1
ATOM 1675 O O . GLY B 1 62 ? 117.678 51.023 76.305 1.00 62.27 48 GLY B O 1
ATOM 1676 N N . PRO B 1 63 ? 119.430 49.621 76.163 1.00 68.85 49 PRO B N 1
ATOM 1677 C CA . PRO B 1 63 ? 119.901 49.987 77.507 1.00 69.08 49 PRO B CA 1
ATOM 1678 C C . PRO B 1 63 ? 120.310 51.442 77.636 1.00 69.88 49 PRO B C 1
ATOM 1679 O O . PRO B 1 63 ? 120.398 51.944 78.762 1.00 71.33 49 PRO B O 1
ATOM 1683 N N . GLU B 1 64 ? 120.565 52.135 76.526 1.00 66.22 50 GLU B N 1
ATOM 1684 C CA . GLU B 1 64 ? 120.921 53.547 76.585 1.00 65.21 50 GLU B CA 1
ATOM 1685 C C . GLU B 1 64 ? 119.786 54.415 77.114 1.00 66.52 50 GLU B C 1
ATOM 1686 O O . GLU B 1 64 ? 120.035 55.549 77.531 1.00 65.99 50 GLU B O 1
ATOM 1692 N N . TYR B 1 65 ? 118.554 53.916 77.104 1.00 60.53 51 TYR B N 1
ATOM 1693 C CA . TYR B 1 65 ? 117.393 54.671 77.550 1.00 57.62 51 TYR B CA 1
ATOM 1694 C C . TYR B 1 65 ? 116.961 54.340 78.967 1.00 59.55 51 TYR B C 1
ATOM 1695 O O . TYR B 1 65 ? 116.079 55.018 79.499 1.00 64.62 51 TYR B O 1
ATOM 1704 N N . ILE B 1 66 ? 117.548 53.328 79.594 1.00 60.40 52 ILE B N 1
ATOM 1705 C CA . ILE B 1 66 ? 117.058 52.804 80.861 1.00 60.43 52 ILE B CA 1
ATOM 1706 C C . ILE B 1 66 ? 117.972 53.272 81.983 1.00 63.56 52 ILE B C 1
ATOM 1707 O O . ILE B 1 66 ? 119.198 53.137 81.895 1.00 65.50 52 ILE B O 1
ATOM 1712 N N . SER B 1 67 ? 117.373 53.828 83.026 1.00 67.22 53 SER B N 1
ATOM 1713 C CA . SER B 1 67 ? 118.036 54.196 84.266 1.00 65.08 53 SER B CA 1
ATOM 1714 C C . SER B 1 67 ? 117.441 53.373 85.403 1.00 67.71 53 SER B C 1
ATOM 1715 O O . SER B 1 67 ? 116.407 52.720 85.253 1.00 65.43 53 SER B O 1
ATOM 1718 N N . SER B 1 68 ? 118.098 53.419 86.557 1.00 76.80 54 SER B N 1
ATOM 1719 C CA . SER B 1 68 ? 117.671 52.608 87.688 1.00 78.22 54 SER B CA 1
ATOM 1720 C C . SER B 1 68 ? 117.669 53.440 88.960 1.00 77.79 54 SER B C 1
ATOM 1721 O O . SER B 1 68 ? 118.660 54.103 89.277 1.00 77.69 54 SER B O 1
ATOM 1724 N N . ARG B 1 69 ? 116.554 53.400 89.677 1.00 81.18 55 ARG B N 1
ATOM 1725 C CA . ARG B 1 69 ? 116.441 53.969 91.009 1.00 79.81 55 ARG B CA 1
ATOM 1726 C C . ARG B 1 69 ? 116.483 52.858 92.049 1.00 83.50 55 ARG B C 1
ATOM 1727 O O . ARG B 1 69 ? 116.360 51.672 91.741 1.00 83.93 55 ARG B O 1
ATOM 1735 N N . MET B 1 70 ? 116.660 53.263 93.299 1.00 99.80 56 MET B N 1
ATOM 1736 C CA . MET B 1 70 ? 116.600 52.361 94.443 1.00 99.34 56 MET B CA 1
ATOM 1737 C C . MET B 1 70 ? 115.332 52.705 95.217 1.00 99.51 56 MET B C 1
ATOM 1738 O O . MET B 1 70 ? 115.317 53.621 96.040 1.00 101.41 56 MET B O 1
ATOM 1743 N N . ALA B 1 71 ? 114.260 51.973 94.935 1.00 105.49 57 ALA B N 1
ATOM 1744 C CA . ALA B 1 71 ? 113.029 52.147 95.684 1.00 106.85 57 ALA B CA 1
ATOM 1745 C C . ALA B 1 71 ? 113.143 51.468 97.045 1.00 107.75 57 ALA B C 1
ATOM 1746 O O . ALA B 1 71 ? 114.113 50.764 97.341 1.00 107.37 57 ALA B O 1
ATOM 1748 N N . GLY B 1 72 ? 112.140 51.701 97.886 1.00 112.10 58 GLY B N 1
ATOM 1749 C CA . GLY B 1 72 ? 112.086 51.061 99.185 1.00 111.11 58 GLY B CA 1
ATOM 1750 C C . GLY B 1 72 ? 112.032 49.551 99.084 1.00 111.66 58 GLY B C 1
ATOM 1751 O O . GLY B 1 72 ? 111.211 48.999 98.344 1.00 111.10 58 GLY B O 1
ATOM 1752 N N . GLY B 1 73 ? 112.900 48.872 99.830 1.00 113.38 59 GLY B N 1
ATOM 1753 C CA . GLY B 1 73 ? 112.998 47.427 99.786 1.00 113.33 59 GLY B CA 1
ATOM 1754 C C . GLY B 1 73 ? 114.308 46.897 99.248 1.00 113.88 59 GLY B C 1
ATOM 1755 O O . GLY B 1 73 ? 114.516 45.677 99.267 1.00 114.09 59 GLY B O 1
ATOM 1756 N N . GLY B 1 74 ? 115.198 47.764 98.770 1.00 112.36 60 GLY B N 1
ATOM 1757 C CA . GLY B 1 74 ? 116.494 47.316 98.303 1.00 112.55 60 GLY B CA 1
ATOM 1758 C C . GLY B 1 74 ? 116.502 46.667 96.939 1.00 113.49 60 GLY B C 1
ATOM 1759 O O . GLY B 1 74 ? 117.480 46.002 96.588 1.00 112.84 60 GLY B O 1
ATOM 1760 N N . GLN B 1 75 ? 115.444 46.842 96.153 1.00 108.99 61 GLN B N 1
ATOM 1761 C CA . GLN B 1 75 ? 115.355 46.264 94.822 1.00 107.73 61 GLN B CA 1
ATOM 1762 C C . GLN B 1 75 ? 115.583 47.338 93.767 1.00 107.99 61 GLN B C 1
ATOM 1763 O O . GLN B 1 75 ? 115.310 48.521 93.988 1.00 106.95 61 GLN B O 1
ATOM 1769 N N . LYS B 1 76 ? 116.098 46.912 92.619 1.00 98.50 62 LYS B N 1
ATOM 1770 C CA . LYS B 1 76 ? 116.382 47.817 91.515 1.00 96.57 62 LYS B CA 1
ATOM 1771 C C . LYS B 1 76 ? 115.123 48.018 90.682 1.00 97.25 62 LYS B C 1
ATOM 1772 O O . LYS B 1 76 ? 114.500 47.047 90.242 1.00 95.87 62 LYS B O 1
ATOM 1778 N N . VAL B 1 77 ? 114.754 49.277 90.466 1.00 88.22 63 VAL B N 1
ATOM 1779 C CA . VAL B 1 77 ? 113.584 49.633 89.673 1.00 85.46 63 VAL B CA 1
ATOM 1780 C C . VAL B 1 77 ? 114.053 50.406 88.449 1.00 84.72 63 VAL B C 1
ATOM 1781 O O . VAL B 1 77 ? 114.781 51.396 88.573 1.00 83.32 63 VAL B O 1
ATOM 1785 N N . CYS B 1 78 ? 113.636 49.954 87.273 1.00 74.49 64 CYS B N 1
ATOM 1786 C CA . CYS B 1 78 ? 114.015 50.597 86.025 1.00 72.19 64 CYS B CA 1
ATOM 1787 C C . CYS B 1 78 ? 113.003 51.667 85.639 1.00 72.42 64 CYS B C 1
ATOM 1788 O O . CYS B 1 78 ? 111.802 51.534 85.881 1.00 73.68 64 CYS B O 1
ATOM 1791 N N . TYR B 1 79 ? 113.507 52.738 85.036 1.00 65.14 65 TYR B N 1
ATOM 1792 C CA . TYR B 1 79 ? 112.658 53.838 84.608 1.00 65.00 65 TYR B CA 1
ATOM 1793 C C . TYR B 1 79 ? 113.349 54.566 83.467 1.00 62.17 65 TYR B C 1
ATOM 1794 O O . TYR B 1 79 ? 114.539 54.372 83.213 1.00 59.25 65 TYR B O 1
ATOM 1803 N N . ILE B 1 80 ? 112.582 55.402 82.777 1.00 54.52 66 ILE B N 1
ATOM 1804 C CA . ILE B 1 80 ? 113.093 56.254 81.712 1.00 53.65 66 ILE B CA 1
ATOM 1805 C C . ILE B 1 80 ? 112.963 57.697 82.167 1.00 53.23 66 ILE B C 1
ATOM 1806 O O . ILE B 1 80 ? 111.903 58.107 82.653 1.00 55.30 66 ILE B O 1
ATOM 1811 N N . GLU B 1 81 ? 114.040 58.461 82.025 1.00 51.54 67 GLU B N 1
ATOM 1812 C CA . GLU B 1 81 ? 114.020 59.852 82.447 1.00 50.17 67 GLU B CA 1
ATOM 1813 C C . GLU B 1 81 ? 113.045 60.655 81.597 1.00 56.80 67 GLU B C 1
ATOM 1814 O O . GLU B 1 81 ? 112.798 60.343 80.429 1.00 58.55 67 GLU B O 1
ATOM 1820 N N . GLY B 1 82 ? 112.480 61.699 82.207 1.00 38.83 68 GLY B N 1
ATOM 1821 C CA . GLY B 1 82 ? 111.429 62.452 81.546 1.00 41.66 68 GLY B CA 1
ATOM 1822 C C . GLY B 1 82 ? 111.882 63.104 80.256 1.00 45.14 68 GLY B C 1
ATOM 1823 O O . GLY B 1 82 ? 111.156 63.095 79.259 1.00 47.42 68 GLY B O 1
ATOM 1824 N N . HIS B 1 83 ? 113.088 63.677 80.253 1.00 44.56 69 HIS B N 1
ATOM 1825 C CA . HIS B 1 83 ? 113.580 64.346 79.056 1.00 46.18 69 HIS B CA 1
ATOM 1826 C C . HIS B 1 83 ? 113.854 63.368 77.921 1.00 47.32 69 HIS B C 1
ATOM 1827 O O . HIS B 1 83 ? 113.684 63.731 76.753 1.00 50.68 69 HIS B O 1
ATOM 1834 N N . ARG B 1 84 ? 114.241 62.131 78.236 1.00 45.11 70 ARG B N 1
ATOM 1835 C CA . ARG B 1 84 ? 114.369 61.114 77.199 1.00 43.19 70 ARG B CA 1
ATOM 1836 C C . ARG B 1 84 ? 113.025 60.818 76.551 1.00 42.23 70 ARG B C 1
ATOM 1837 O O . ARG B 1 84 ? 112.940 60.673 75.329 1.00 50.23 70 ARG B O 1
ATOM 1845 N N . VAL B 1 85 ? 111.966 60.722 77.352 1.00 44.06 71 VAL B N 1
ATOM 1846 C CA . VAL B 1 85 ? 110.639 60.484 76.799 1.00 38.64 71 VAL B CA 1
ATOM 1847 C C . VAL B 1 85 ? 110.183 61.682 75.975 1.00 36.46 71 VAL B C 1
ATOM 1848 O O . VAL B 1 85 ? 109.526 61.524 74.942 1.00 38.58 71 VAL B O 1
ATOM 1852 N N . ILE B 1 86 ? 110.522 62.893 76.415 1.00 32.84 72 ILE B N 1
ATOM 1853 C CA . ILE B 1 86 ? 110.211 64.082 75.627 1.00 40.12 72 ILE B CA 1
ATOM 1854 C C . ILE B 1 86 ? 110.888 64.012 74.264 1.00 41.00 72 ILE B C 1
ATOM 1855 O O . ILE B 1 86 ? 110.267 64.288 73.230 1.00 42.00 72 ILE B O 1
ATOM 1860 N N . ASN B 1 87 ? 112.168 63.636 74.240 1.00 35.83 73 ASN B N 1
ATOM 1861 C CA . ASN B 1 87 ? 112.876 63.528 72.969 1.00 35.16 73 ASN B CA 1
ATOM 1862 C C . ASN B 1 87 ? 112.282 62.433 72.093 1.00 34.75 73 ASN B C 1
ATOM 1863 O O . ASN B 1 87 ? 112.147 62.607 70.878 1.00 42.67 73 ASN B O 1
ATOM 1868 N N . LEU B 1 88 ? 111.920 61.298 72.691 1.00 31.02 74 LEU B N 1
ATOM 1869 C CA . LEU B 1 88 ? 111.329 60.210 71.920 1.00 28.33 74 LEU B CA 1
ATOM 1870 C C . LEU B 1 88 ? 109.986 60.611 71.323 1.00 32.30 74 LEU B C 1
ATOM 1871 O O . LEU B 1 88 ? 109.685 60.270 70.176 1.00 36.83 74 LEU B O 1
ATOM 1876 N N . ALA B 1 89 ? 109.157 61.320 72.089 1.00 39.38 75 ALA B N 1
ATOM 1877 C CA . ALA B 1 89 ? 107.881 61.782 71.556 1.00 29.01 75 ALA B CA 1
ATOM 1878 C C . ALA B 1 89 ? 108.087 62.817 70.462 1.00 18.36 75 ALA B C 1
ATOM 1879 O O . ALA B 1 89 ? 107.363 62.823 69.462 1.00 33.02 75 ALA B O 1
ATOM 1881 N N . ASN B 1 90 ? 109.067 63.701 70.628 1.00 25.25 76 ASN B N 1
ATOM 1882 C CA . ASN B 1 90 ? 109.328 64.697 69.601 1.00 32.94 76 ASN B CA 1
ATOM 1883 C C . ASN B 1 90 ? 109.898 64.084 68.328 1.00 36.82 76 ASN B C 1
ATOM 1884 O O . ASN B 1 90 ? 109.675 64.630 67.247 1.00 32.81 76 ASN B O 1
ATOM 1889 N N . GLU B 1 91 ? 110.619 62.968 68.422 1.00 32.67 77 GLU B N 1
ATOM 1890 C CA . GLU B 1 91 ? 111.084 62.307 67.209 1.00 25.50 77 GLU B CA 1
ATOM 1891 C C . GLU B 1 91 ? 110.000 61.460 66.562 1.00 29.17 77 GLU B C 1
ATOM 1892 O O . GLU B 1 91 ? 109.862 61.464 65.337 1.00 34.78 77 GLU B O 1
ATOM 1898 N N . MET B 1 92 ? 109.228 60.733 67.368 1.00 37.48 78 MET B N 1
ATOM 1899 C CA . MET B 1 92 ? 108.196 59.858 66.829 1.00 28.77 78 MET B CA 1
ATOM 1900 C C . MET B 1 92 ? 107.098 60.649 66.133 1.00 29.82 78 MET B C 1
ATOM 1901 O O . MET B 1 92 ? 106.623 60.256 65.064 1.00 35.09 78 MET B O 1
ATOM 1906 N N . PHE B 1 93 ? 106.678 61.763 66.724 1.00 28.49 79 PHE B N 1
ATOM 1907 C CA . PHE B 1 93 ? 105.536 62.502 66.219 1.00 19.30 79 PHE B CA 1
ATOM 1908 C C . PHE B 1 93 ? 105.882 63.860 65.634 1.00 23.44 79 PHE B C 1
ATOM 1909 O O . PHE B 1 93 ? 105.038 64.443 64.953 1.00 35.36 79 PHE B O 1
ATOM 1917 N N . GLY B 1 94 ? 107.085 64.370 65.864 1.00 23.60 80 GLY B N 1
ATOM 1918 C CA . GLY B 1 94 ? 107.410 65.736 65.516 1.00 23.42 80 GLY B CA 1
ATOM 1919 C C . GLY B 1 94 ? 107.076 66.708 66.637 1.00 26.44 80 GLY B C 1
ATOM 1920 O O . GLY B 1 94 ? 106.347 66.400 67.574 1.00 38.64 80 GLY B O 1
ATOM 1921 N N . TYR B 1 95 ? 107.633 67.914 66.533 1.00 26.50 81 TYR B N 1
ATOM 1922 C CA . TYR B 1 95 ? 107.377 68.914 67.565 1.00 24.68 81 TYR B CA 1
ATOM 1923 C C . TYR B 1 95 ? 105.930 69.391 67.532 1.00 27.94 81 TYR B C 1
ATOM 1924 O O . TYR B 1 95 ? 105.374 69.757 68.570 1.00 34.02 81 TYR B O 1
ATOM 1933 N N . ASN B 1 96 ? 105.308 69.391 66.362 1.00 25.64 82 ASN B N 1
ATOM 1934 C CA . ASN B 1 96 ? 103.920 69.786 66.221 1.00 17.03 82 ASN B CA 1
ATOM 1935 C C . ASN B 1 96 ? 102.988 68.588 66.129 1.00 23.52 82 ASN B C 1
ATOM 1936 O O . ASN B 1 96 ? 101.815 68.752 65.789 1.00 31.84 82 ASN B O 1
ATOM 1941 N N . GLY B 1 97 ? 103.482 67.390 66.425 1.00 20.07 83 GLY B N 1
ATOM 1942 C CA . GLY B 1 97 ? 102.703 66.187 66.240 1.00 16.91 83 GLY B CA 1
ATOM 1943 C C . GLY B 1 97 ? 101.995 65.668 67.472 1.00 27.61 83 GLY B C 1
ATOM 1944 O O . GLY B 1 97 ? 101.075 64.857 67.359 1.00 23.73 83 GLY B O 1
ATOM 1945 N N . TRP B 1 98 ? 102.405 66.120 68.651 1.00 20.44 84 TRP B N 1
ATOM 1946 C CA . TRP B 1 98 ? 101.791 65.684 69.891 1.00 11.83 84 TRP B CA 1
ATOM 1947 C C . TRP B 1 98 ? 101.643 66.880 70.815 1.00 10.77 84 TRP B C 1
ATOM 1948 O O . TRP B 1 98 ? 102.322 67.894 70.669 1.00 33.32 84 TRP B O 1
ATOM 1959 N N . ALA B 1 99 ? 100.721 66.751 71.756 1.00 15.25 85 ALA B N 1
ATOM 1960 C CA . ALA B 1 99 ? 100.406 67.799 72.706 1.00 16.30 85 ALA B CA 1
ATOM 1961 C C . ALA B 1 99 ? 100.054 67.133 74.020 1.00 13.70 85 ALA B C 1
ATOM 1962 O O . ALA B 1 99 ? 99.632 65.980 74.039 1.00 28.43 85 ALA B O 1
ATOM 1964 N N . HIS B 1 100 ? 100.216 67.856 75.117 1.00 13.32 86 HIS B N 1
ATOM 1965 C CA . HIS B 1 100 ? 99.735 67.321 76.378 1.00 9.61 86 HIS B CA 1
ATOM 1966 C C . HIS B 1 100 ? 99.247 68.457 77.255 1.00 5.23 86 HIS B C 1
ATOM 1967 O O . HIS B 1 100 ? 99.813 69.549 77.257 1.00 25.66 86 HIS B O 1
ATOM 1974 N N . SER B 1 101 ? 98.172 68.185 77.979 1.00 21.66 87 SER B N 1
ATOM 1975 C CA . SER B 1 101 ? 97.581 69.149 78.887 1.00 22.47 87 SER B CA 1
ATOM 1976 C C . SER B 1 101 ? 97.361 68.489 80.238 1.00 14.00 87 SER B C 1
ATOM 1977 O O . SER B 1 101 ? 97.327 67.263 80.362 1.00 22.00 87 SER B O 1
ATOM 1980 N N . ILE B 1 102 ? 97.243 69.325 81.258 1.00 27.57 88 ILE B N 1
ATOM 1981 C CA . ILE B 1 102 ? 96.957 68.870 82.609 1.00 20.00 88 ILE B CA 1
ATOM 1982 C C . ILE B 1 102 ? 95.464 69.049 82.834 1.00 24.10 88 ILE B C 1
ATOM 1983 O O . ILE B 1 102 ? 94.977 70.169 82.975 1.00 38.85 88 ILE B O 1
ATOM 1988 N N . THR B 1 103 ? 94.730 67.941 82.835 1.00 28.17 89 THR B N 1
ATOM 1989 C CA . THR B 1 103 ? 93.293 68.009 83.055 1.00 23.45 89 THR B CA 1
ATOM 1990 C C . THR B 1 103 ? 92.976 68.453 84.474 1.00 26.53 89 THR B C 1
ATOM 1991 O O . THR B 1 103 ? 92.065 69.257 84.689 1.00 38.36 89 THR B O 1
ATOM 1995 N N . GLN B 1 104 ? 93.728 67.956 85.448 1.00 22.79 90 GLN B N 1
ATOM 1996 C CA . GLN B 1 104 ? 93.496 68.283 86.843 1.00 27.13 90 GLN B CA 1
ATOM 1997 C C . GLN B 1 104 ? 94.715 67.875 87.649 1.00 29.12 90 GLN B C 1
ATOM 1998 O O . GLN B 1 104 ? 95.316 66.837 87.380 1.00 37.45 90 GLN B O 1
ATOM 2004 N N . GLN B 1 105 ? 95.081 68.695 88.626 1.00 20.69 91 GLN B N 1
ATOM 2005 C CA . GLN B 1 105 ? 96.091 68.320 89.601 1.00 25.56 91 GLN B CA 1
ATOM 2006 C C . GLN B 1 105 ? 95.524 68.531 90.992 1.00 29.63 91 GLN B C 1
ATOM 2007 O O . GLN B 1 105 ? 94.976 69.594 91.289 1.00 41.09 91 GLN B O 1
ATOM 2013 N N . ASN B 1 106 ? 95.657 67.522 91.840 1.00 39.93 92 ASN B N 1
ATOM 2014 C CA . ASN B 1 106 ? 95.079 67.554 93.173 1.00 37.78 92 ASN B CA 1
ATOM 2015 C C . ASN B 1 106 ? 96.138 67.201 94.202 1.00 28.43 92 ASN B C 1
ATOM 2016 O O . ASN B 1 106 ? 96.792 66.162 94.092 1.00 34.60 92 ASN B O 1
ATOM 2021 N N . VAL B 1 107 ? 96.302 68.065 95.198 1.00 35.15 93 VAL B N 1
ATOM 2022 C CA . VAL B 1 107 ? 97.099 67.742 96.375 1.00 33.31 93 VAL B CA 1
ATOM 2023 C C . VAL B 1 107 ? 96.275 66.787 97.231 1.00 29.43 93 VAL B C 1
ATOM 2024 O O . VAL B 1 107 ? 95.229 67.162 97.760 1.00 40.77 93 VAL B O 1
ATOM 2028 N N . ASP B 1 108 ? 96.732 65.544 97.352 1.00 26.23 94 ASP B N 1
ATOM 2029 C CA . ASP B 1 108 ? 96.032 64.597 98.210 1.00 28.91 94 ASP B CA 1
ATOM 2030 C C . ASP B 1 108 ? 96.189 64.963 99.679 1.00 36.69 94 ASP B C 1
ATOM 2031 O O . ASP B 1 108 ? 95.210 64.953 100.432 1.00 38.78 94 ASP B O 1
ATOM 2036 N N . PHE B 1 109 ? 97.403 65.298 100.103 1.00 35.49 95 PHE B N 1
ATOM 2037 C CA . PHE B 1 109 ? 97.649 65.621 101.499 1.00 33.74 95 PHE B CA 1
ATOM 2038 C C . PHE B 1 109 ? 98.991 66.320 101.631 1.00 33.27 95 PHE B C 1
ATOM 2039 O O . PHE B 1 109 ? 99.932 66.042 100.878 1.00 42.55 95 PHE B O 1
ATOM 2047 N N . VAL B 1 110 ? 99.059 67.222 102.606 1.00 32.81 96 VAL B N 1
ATOM 2048 C CA . VAL B 1 110 ? 100.300 67.798 103.106 1.00 32.12 96 VAL B CA 1
ATOM 2049 C C . VAL B 1 110 ? 100.298 67.574 104.610 1.00 38.65 96 VAL B C 1
ATOM 2050 O O . VAL B 1 110 ? 99.442 68.117 105.316 1.00 41.85 96 VAL B O 1
ATOM 2054 N N . ASP B 1 111 ? 101.241 66.779 105.104 1.00 44.77 97 ASP B N 1
ATOM 2055 C CA . ASP B 1 111 ? 101.297 66.424 106.515 1.00 43.72 97 ASP B CA 1
ATOM 2056 C C . ASP B 1 111 ? 102.639 66.824 107.107 1.00 45.12 97 ASP B C 1
ATOM 2057 O O . ASP B 1 111 ? 103.660 66.802 106.421 1.00 51.57 97 ASP B O 1
ATOM 2062 N N . LEU B 1 112 ? 102.627 67.184 108.387 1.00 57.39 98 LEU B N 1
ATOM 2063 C CA . LEU B 1 112 ? 103.827 67.578 109.113 1.00 53.74 98 LEU B CA 1
ATOM 2064 C C . LEU B 1 112 ? 104.066 66.591 110.245 1.00 55.83 98 LEU B C 1
ATOM 2065 O O . LEU B 1 112 ? 103.164 66.330 111.045 1.00 57.42 98 LEU B O 1
ATOM 2070 N N . ASN B 1 113 ? 105.276 66.043 110.308 1.00 58.26 99 ASN B N 1
ATOM 2071 C CA . ASN B 1 113 ? 105.650 65.086 111.340 1.00 57.81 99 ASN B CA 1
ATOM 2072 C C . ASN B 1 113 ? 107.128 65.253 111.645 1.00 61.94 99 ASN B C 1
ATOM 2073 O O . ASN B 1 113 ? 107.966 65.093 110.752 1.00 63.20 99 ASN B O 1
ATOM 2078 N N . ASN B 1 114 ? 107.435 65.581 112.904 1.00 63.80 100 ASN B N 1
ATOM 2079 C CA . ASN B 1 114 ? 108.810 65.748 113.379 1.00 61.19 100 ASN B CA 1
ATOM 2080 C C . ASN B 1 114 ? 109.534 66.860 112.629 1.00 61.55 100 ASN B C 1
ATOM 2081 O O . ASN B 1 114 ? 110.751 66.819 112.447 1.00 63.00 100 ASN B O 1
ATOM 2086 N N . GLY B 1 115 ? 108.781 67.866 112.194 1.00 60.47 101 GLY B N 1
ATOM 2087 C CA . GLY B 1 115 ? 109.339 68.941 111.405 1.00 58.90 101 GLY B CA 1
ATOM 2088 C C . GLY B 1 115 ? 109.551 68.618 109.943 1.00 61.26 101 GLY B C 1
ATOM 2089 O O . GLY B 1 115 ? 110.031 69.482 109.199 1.00 60.02 101 GLY B O 1
ATOM 2090 N N . LYS B 1 116 ? 109.202 67.414 109.503 1.00 54.55 102 LYS B N 1
ATOM 2091 C CA . LYS B 1 116 ? 109.374 66.996 108.120 1.00 54.09 102 LYS B CA 1
ATOM 2092 C C . LYS B 1 116 ? 108.015 66.903 107.443 1.00 57.88 102 LYS B C 1
ATOM 2093 O O . LYS B 1 116 ? 107.022 66.521 108.068 1.00 59.52 102 LYS B O 1
ATOM 2099 N N . PHE B 1 117 ? 107.969 67.252 106.167 1.00 50.23 103 PHE B N 1
ATOM 2100 C CA . PHE B 1 117 ? 106.717 67.298 105.433 1.00 44.48 103 PHE B CA 1
ATOM 2101 C C . PHE B 1 117 ? 106.575 66.082 104.533 1.00 43.08 103 PHE B C 1
ATOM 2102 O O . PHE B 1 117 ? 107.555 65.589 103.971 1.00 42.90 103 PHE B O 1
ATOM 2110 N N . TYR B 1 118 ? 105.345 65.597 104.425 1.00 38.25 104 TYR B N 1
ATOM 2111 C CA . TYR B 1 118 ? 104.984 64.479 103.566 1.00 42.59 104 TYR B CA 1
ATOM 2112 C C . TYR B 1 118 ? 103.858 64.944 102.657 1.00 44.62 104 TYR B C 1
ATOM 2113 O O . TYR B 1 118 ? 102.780 65.308 103.137 1.00 42.91 104 TYR B O 1
ATOM 2122 N N . VAL B 1 119 ? 104.114 64.955 101.354 1.00 34.27 105 VAL B N 1
ATOM 2123 C CA . VAL B 1 119 ? 103.202 65.541 100.385 1.00 26.58 105 VAL B CA 1
ATOM 2124 C C . VAL B 1 119 ? 102.859 64.500 99.336 1.00 25.45 105 VAL B C 1
ATOM 2125 O O . VAL B 1 119 ? 103.751 63.856 98.778 1.00 37.03 105 VAL B O 1
ATOM 2129 N N . GLY B 1 120 ? 101.570 64.345 99.065 1.00 33.59 106 GLY B N 1
ATOM 2130 C CA . GLY B 1 120 ? 101.128 63.531 97.952 1.00 26.58 106 GLY B CA 1
ATOM 2131 C C . GLY B 1 120 ? 100.363 64.345 96.932 1.00 34.00 106 GLY B C 1
ATOM 2132 O O . GLY B 1 120 ? 99.418 65.053 97.286 1.00 33.57 106 GLY B O 1
ATOM 2133 N N . VAL B 1 121 ? 100.764 64.274 95.666 1.00 23.51 107 VAL B N 1
ATOM 2134 C CA . VAL B 1 121 ? 100.124 65.027 94.595 1.00 16.50 107 VAL B CA 1
ATOM 2135 C C . VAL B 1 121 ? 99.793 64.075 93.457 1.00 20.28 107 VAL B C 1
ATOM 2136 O O . VAL B 1 121 ? 100.628 63.260 93.058 1.00 23.62 107 VAL B O 1
ATOM 2140 N N . CYS B 1 122 ? 98.579 64.179 92.936 1.00 34.41 108 CYS B N 1
ATOM 2141 C CA . CYS B 1 122 ? 98.165 63.435 91.759 1.00 30.27 108 CYS B CA 1
ATOM 2142 C C . CYS B 1 122 ? 97.892 64.407 90.622 1.00 24.68 108 CYS B C 1
ATOM 2143 O O . CYS B 1 122 ? 97.407 65.517 90.844 1.00 26.89 108 CYS B O 1
ATOM 2146 N N . ALA B 1 123 ? 98.229 63.998 89.407 1.00 11.10 109 ALA B N 1
ATOM 2147 C CA . ALA B 1 123 ? 97.954 64.798 88.227 1.00 14.34 109 ALA B CA 1
ATOM 2148 C C . ALA B 1 123 ? 97.386 63.902 87.141 1.00 21.10 109 ALA B C 1
ATOM 2149 O O . ALA B 1 123 ? 97.846 62.776 86.951 1.00 29.58 109 ALA B O 1
ATOM 2151 N N . PHE B 1 124 ? 96.388 64.403 86.436 1.00 29.89 110 PHE B N 1
ATOM 2152 C CA . PHE B 1 124 ? 95.823 63.712 85.289 1.00 26.28 110 PHE B CA 1
ATOM 2153 C C . PHE B 1 124 ? 96.314 64.415 84.035 1.00 21.51 110 PHE B C 1
ATOM 2154 O O . PHE B 1 124 ? 96.080 65.611 83.858 1.00 28.00 110 PHE B O 1
ATOM 2162 N N . VAL B 1 125 ? 97.019 63.680 83.189 1.00 26.23 111 VAL B N 1
ATOM 2163 C CA . VAL B 1 125 ? 97.691 64.240 82.026 1.00 26.62 111 VAL B CA 1
ATOM 2164 C C . VAL B 1 125 ? 97.088 63.612 80.783 1.00 21.32 111 VAL B C 1
ATOM 2165 O O . VAL B 1 125 ? 97.020 62.385 80.667 1.00 30.49 111 VAL B O 1
ATOM 2169 N N . ARG B 1 126 ? 96.656 64.449 79.857 1.00 15.35 112 ARG B N 1
ATOM 2170 C CA . ARG B 1 126 ? 96.063 63.991 78.614 1.00 25.96 112 ARG B CA 1
ATOM 2171 C C . ARG B 1 126 ? 97.013 64.316 77.470 1.00 21.78 112 ARG B C 1
ATOM 2172 O O . ARG B 1 126 ? 97.365 65.479 77.265 1.00 20.73 112 ARG B O 1
ATOM 2180 N N . VAL B 1 127 ? 97.418 63.288 76.732 1.00 14.41 113 VAL B N 1
ATOM 2181 C CA . VAL B 1 127 ? 98.260 63.431 75.551 1.00 12.58 113 VAL B CA 1
ATOM 2182 C C . VAL B 1 127 ? 97.394 63.252 74.315 1.00 10.79 113 VAL B C 1
ATOM 2183 O O . VAL B 1 127 ? 96.630 62.289 74.221 1.00 24.11 113 VAL B O 1
ATOM 2187 N N . GLN B 1 128 ? 97.518 64.165 73.367 1.00 20.01 114 GLN B N 1
ATOM 2188 C CA . GLN B 1 128 ? 96.758 64.124 72.129 1.00 18.67 114 GLN B CA 1
ATOM 2189 C C . GLN B 1 128 ? 97.696 64.160 70.932 1.00 16.34 114 GLN B C 1
ATOM 2190 O O . GLN B 1 128 ? 98.685 64.890 70.925 1.00 20.35 114 GLN B O 1
ATOM 2196 N N . LEU B 1 129 ? 97.390 63.360 69.923 1.00 25.07 115 LEU B N 1
ATOM 2197 C CA . LEU B 1 129 ? 98.103 63.439 68.659 1.00 21.47 115 LEU B CA 1
ATOM 2198 C C . LEU B 1 129 ? 97.414 64.440 67.736 1.00 24.59 115 LEU B C 1
ATOM 2199 O O . LEU B 1 129 ? 96.293 64.883 67.980 1.00 29.65 115 LEU B O 1
ATOM 2204 N N . LYS B 1 130 ? 98.110 64.801 66.660 1.00 32.59 116 LYS B N 1
ATOM 2205 C CA . LYS B 1 130 ? 97.585 65.795 65.736 1.00 27.26 116 LYS B CA 1
ATOM 2206 C C . LYS B 1 130 ? 96.369 65.301 64.960 1.00 34.03 116 LYS B C 1
ATOM 2207 O O . LYS B 1 130 ? 95.666 66.116 64.359 1.00 39.84 116 LYS B O 1
ATOM 2213 N N . ASP B 1 131 ? 96.106 63.997 64.946 1.00 29.99 117 ASP B N 1
ATOM 2214 C CA . ASP B 1 131 ? 94.889 63.485 64.337 1.00 24.80 117 ASP B CA 1
ATOM 2215 C C . ASP B 1 131 ? 93.710 63.460 65.298 1.00 32.79 117 ASP B C 1
ATOM 2216 O O . ASP B 1 131 ? 92.572 63.311 64.851 1.00 44.73 117 ASP B O 1
ATOM 2221 N N . GLY B 1 132 ? 93.949 63.598 66.598 1.00 24.52 118 GLY B N 1
ATOM 2222 C CA . GLY B 1 132 ? 92.896 63.698 67.578 1.00 14.86 118 GLY B CA 1
ATOM 2223 C C . GLY B 1 132 ? 92.835 62.558 68.566 1.00 23.34 118 GLY B C 1
ATOM 2224 O O . GLY B 1 132 ? 92.147 62.685 69.583 1.00 28.09 118 GLY B O 1
ATOM 2225 N N . SER B 1 133 ? 93.517 61.449 68.300 1.00 20.45 119 SER B N 1
ATOM 2226 C CA . SER B 1 133 ? 93.536 60.350 69.254 1.00 15.54 119 SER B CA 1
ATOM 2227 C C . SER B 1 133 ? 94.300 60.759 70.509 1.00 20.74 119 SER B C 1
ATOM 2228 O O . SER B 1 133 ? 95.281 61.500 70.444 1.00 30.35 119 SER B O 1
ATOM 2231 N N . TYR B 1 134 ? 93.837 60.284 71.657 1.00 22.28 120 TYR B N 1
ATOM 2232 C CA . TYR B 1 134 ? 94.318 60.787 72.930 1.00 11.21 120 TYR B CA 1
ATOM 2233 C C . TYR B 1 134 ? 94.450 59.652 73.931 1.00 9.53 120 TYR B C 1
ATOM 2234 O O . TYR B 1 134 ? 93.787 58.625 73.829 1.00 21.36 120 TYR B O 1
ATOM 2243 N N . HIS B 1 135 ? 95.326 59.851 74.905 1.00 20.82 121 HIS B N 1
ATOM 2244 C CA . HIS B 1 135 ? 95.396 58.987 76.073 1.00 22.11 121 HIS B CA 1
ATOM 2245 C C . HIS B 1 135 ? 95.550 59.854 77.306 1.00 12.65 121 HIS B C 1
ATOM 2246 O O . HIS B 1 135 ? 96.233 60.878 77.279 1.00 17.48 121 HIS B O 1
ATOM 2253 N N . GLU B 1 136 ? 94.910 59.441 78.381 1.00 29.61 122 GLU B N 1
ATOM 2254 C CA . GLU B 1 136 ? 94.989 60.148 79.642 1.00 21.80 122 GLU B CA 1
ATOM 2255 C C . GLU B 1 136 ? 95.448 59.177 80.710 1.00 21.82 122 GLU B C 1
ATOM 2256 O O . GLU B 1 136 ? 95.003 58.031 80.747 1.00 34.07 122 GLU B O 1
ATOM 2262 N N . ASP B 1 137 ? 96.358 59.623 81.563 1.00 24.20 123 ASP B N 1
ATOM 2263 C CA . ASP B 1 137 ? 96.768 58.808 82.689 1.00 21.57 123 ASP B CA 1
ATOM 2264 C C . ASP B 1 137 ? 96.953 59.682 83.914 1.00 15.87 123 ASP B C 1
ATOM 2265 O O . ASP B 1 137 ? 97.007 60.907 83.834 1.00 27.55 123 ASP B O 1
ATOM 2270 N N . VAL B 1 138 ? 97.026 59.026 85.058 1.00 18.40 124 VAL B N 1
ATOM 2271 C CA . VAL B 1 138 ? 97.258 59.691 86.326 1.00 23.77 124 VAL B CA 1
ATOM 2272 C C . VAL B 1 138 ? 98.725 59.516 86.683 1.00 21.93 124 VAL B C 1
ATOM 2273 O O . VAL B 1 138 ? 99.285 58.425 86.539 1.00 34.36 124 VAL B O 1
ATOM 2277 N N . GLY B 1 139 ? 99.364 60.606 87.080 1.00 22.71 125 GLY B N 1
ATOM 2278 C CA . GLY B 1 139 ? 100.709 60.561 87.607 1.00 23.71 125 GLY B CA 1
ATOM 2279 C C . GLY B 1 139 ? 100.696 60.975 89.062 1.00 27.79 125 GLY B C 1
ATOM 2280 O O . GLY B 1 139 ? 99.861 61.768 89.489 1.00 26.25 125 GLY B O 1
ATOM 2281 N N . TYR B 1 140 ? 101.622 60.420 89.827 1.00 27.25 126 TYR B N 1
ATOM 2282 C CA . TYR B 1 140 ? 101.699 60.700 91.249 1.00 31.44 126 TYR B CA 1
ATOM 2283 C C . TYR B 1 140 ? 103.086 61.214 91.596 1.00 28.89 126 TYR B C 1
ATOM 2284 O O . TYR B 1 140 ? 104.090 60.648 91.161 1.00 41.36 126 TYR B O 1
ATOM 2293 N N . GLY B 1 141 ? 103.130 62.291 92.365 1.00 21.79 127 GLY B N 1
ATOM 2294 C CA . GLY B 1 141 ? 104.371 62.859 92.861 1.00 18.57 127 GLY B CA 1
ATOM 2295 C C . GLY B 1 141 ? 104.392 62.792 94.377 1.00 28.65 127 GLY B C 1
ATOM 2296 O O . GLY B 1 141 ? 103.390 63.083 95.031 1.00 26.61 127 GLY B O 1
ATOM 2297 N N . VAL B 1 142 ? 105.536 62.397 94.923 1.00 33.01 128 VAL B N 1
ATOM 2298 C CA . VAL B 1 142 ? 105.698 62.167 96.351 1.00 30.71 128 VAL B CA 1
ATOM 2299 C C . VAL B 1 142 ? 106.916 62.933 96.837 1.00 36.14 128 VAL B C 1
ATOM 2300 O O . VAL B 1 142 ? 107.982 62.866 96.220 1.00 44.16 128 VAL B O 1
ATOM 2304 N N . SER B 1 143 ? 106.759 63.658 97.939 1.00 37.08 129 SER B N 1
ATOM 2305 C CA . SER B 1 143 ? 107.875 64.307 98.620 1.00 36.93 129 SER B CA 1
ATOM 2306 C C . SER B 1 143 ? 107.777 63.966 100.099 1.00 47.06 129 SER B C 1
ATOM 2307 O O . SER B 1 143 ? 106.796 64.328 100.756 1.00 43.98 129 SER B O 1
ATOM 2310 N N . GLU B 1 144 ? 108.783 63.269 100.619 1.00 49.65 130 GLU B N 1
ATOM 2311 C CA . GLU B 1 144 ? 108.794 62.833 102.007 1.00 47.40 130 GLU B CA 1
ATOM 2312 C C . GLU B 1 144 ? 110.125 63.173 102.659 1.00 51.06 130 GLU B C 1
ATOM 2313 O O . GLU B 1 144 ? 111.187 62.833 102.133 1.00 54.02 130 GLU B O 1
ATOM 2319 N N . GLY B 1 145 ? 110.060 63.845 103.805 1.00 52.44 131 GLY B N 1
ATOM 2320 C CA . GLY B 1 145 ? 111.228 64.068 104.631 1.00 49.19 131 GLY B CA 1
ATOM 2321 C C . GLY B 1 145 ? 111.973 65.368 104.429 1.00 49.02 131 GLY B C 1
ATOM 2322 O O . GLY B 1 145 ? 113.146 65.448 104.808 1.00 58.53 131 GLY B O 1
ATOM 2323 N N . LEU B 1 146 ? 111.350 66.382 103.843 1.00 50.20 132 LEU B N 1
ATOM 2324 C CA . LEU B 1 146 ? 111.984 67.683 103.682 1.00 51.71 132 LEU B CA 1
ATOM 2325 C C . LEU B 1 146 ? 111.481 68.640 104.752 1.00 51.80 132 LEU B C 1
ATOM 2326 O O . LEU B 1 146 ? 110.333 68.548 105.191 1.00 46.52 132 LEU B O 1
ATOM 2331 N N . LYS B 1 147 ? 112.351 69.551 105.180 1.00 51.38 133 LYS B N 1
ATOM 2332 C CA . LYS B 1 147 ? 111.938 70.555 106.150 1.00 53.08 133 LYS B CA 1
ATOM 2333 C C . LYS B 1 147 ? 111.106 71.655 105.509 1.00 55.21 133 LYS B C 1
ATOM 2334 O O . LYS B 1 147 ? 110.232 72.227 106.166 1.00 53.62 133 LYS B O 1
ATOM 2340 N N . SER B 1 148 ? 111.359 71.962 104.242 1.00 51.63 134 SER B N 1
ATOM 2341 C CA . SER B 1 148 ? 110.654 73.041 103.571 1.00 44.80 134 SER B CA 1
ATOM 2342 C C . SER B 1 148 ? 109.310 72.551 103.049 1.00 46.00 134 SER B C 1
ATOM 2343 O O . SER B 1 148 ? 109.228 71.518 102.380 1.00 53.99 134 SER B O 1
ATOM 2346 N N . LYS B 1 149 ? 108.256 73.290 103.378 1.00 36.08 135 LYS B N 1
ATOM 2347 C CA . LYS B 1 149 ? 106.936 73.011 102.830 1.00 38.69 135 LYS B CA 1
ATOM 2348 C C . LYS B 1 149 ? 106.871 73.369 101.346 1.00 43.73 135 LYS B C 1
ATOM 2349 O O . LYS B 1 149 ? 106.319 72.612 100.536 1.00 34.73 135 LYS B O 1
ATOM 2355 N N . ALA B 1 150 ? 107.439 74.519 100.979 1.00 42.44 136 ALA B N 1
ATOM 2356 C CA . ALA B 1 150 ? 107.408 74.971 99.594 1.00 37.32 136 ALA B CA 1
ATOM 2357 C C . ALA B 1 150 ? 108.193 74.038 98.684 1.00 34.65 136 ALA B C 1
ATOM 2358 O O . ALA B 1 150 ? 107.736 73.713 97.585 1.00 38.19 136 ALA B O 1
ATOM 2360 N N . LEU B 1 151 ? 109.371 73.597 99.128 1.00 38.60 137 LEU B N 1
ATOM 2361 C CA . LEU B 1 151 ? 110.185 72.689 98.326 1.00 34.94 137 LEU B CA 1
ATOM 2362 C C . LEU B 1 151 ? 109.503 71.339 98.152 1.00 34.08 137 LEU B C 1
ATOM 2363 O O . LEU B 1 151 ? 109.550 70.749 97.067 1.00 38.92 137 LEU B O 1
ATOM 2368 N N . SER B 1 152 ? 108.867 70.838 99.212 1.00 36.49 138 SER B N 1
ATOM 2369 C CA . SER B 1 152 ? 108.136 69.580 99.128 1.00 31.63 138 SER B CA 1
ATOM 2370 C C . SER B 1 152 ? 106.978 69.672 98.142 1.00 29.36 138 SER B C 1
ATOM 2371 O O . SER B 1 152 ? 106.793 68.779 97.306 1.00 33.32 138 SER B O 1
ATOM 2374 N N . LEU B 1 153 ? 106.193 70.746 98.225 1.00 26.83 139 LEU B N 1
ATOM 2375 C CA . LEU B 1 153 ? 105.080 70.907 97.299 1.00 27.27 139 LEU B CA 1
ATOM 2376 C C . LEU B 1 153 ? 105.570 71.057 95.864 1.00 29.94 139 LEU B C 1
ATOM 2377 O O . LEU B 1 153 ? 104.996 70.465 94.945 1.00 27.37 139 LEU B O 1
ATOM 2382 N N . GLU B 1 154 ? 106.636 71.833 95.658 1.00 33.36 140 GLU B N 1
ATOM 2383 C CA . GLU B 1 154 ? 107.192 72.000 94.322 1.00 28.29 140 GLU B CA 1
ATOM 2384 C C . GLU B 1 154 ? 107.624 70.666 93.732 1.00 38.61 140 GLU B C 1
ATOM 2385 O O . GLU B 1 154 ? 107.248 70.322 92.599 1.00 41.60 140 GLU B O 1
ATOM 2391 N N . LYS B 1 155 ? 108.398 69.893 94.497 1.00 32.27 141 LYS B N 1
ATOM 2392 C CA . LYS B 1 155 ? 108.874 68.608 94.011 1.00 29.61 141 LYS B CA 1
ATOM 2393 C C . LYS B 1 155 ? 107.718 67.671 93.696 1.00 33.51 141 LYS B C 1
ATOM 2394 O O . LYS B 1 155 ? 107.694 67.050 92.627 1.00 28.80 141 LYS B O 1
ATOM 2400 N N . ALA B 1 156 ? 106.741 67.569 94.602 1.00 28.55 142 ALA B N 1
ATOM 2401 C CA . ALA B 1 156 ? 105.646 66.632 94.389 1.00 18.22 142 ALA B CA 1
ATOM 2402 C C . ALA B 1 156 ? 104.796 67.025 93.186 1.00 23.01 142 ALA B C 1
ATOM 2403 O O . ALA B 1 156 ? 104.404 66.160 92.397 1.00 29.01 142 ALA B O 1
ATOM 2405 N N . ARG B 1 157 ? 104.516 68.319 93.010 1.00 23.68 143 ARG B N 1
ATOM 2406 C CA . ARG B 1 157 ? 103.702 68.745 91.875 1.00 23.46 143 ARG B CA 1
ATOM 2407 C C . ARG B 1 157 ? 104.405 68.482 90.547 1.00 22.90 143 ARG B C 1
ATOM 2408 O O . ARG B 1 157 ? 103.798 67.951 89.602 1.00 31.86 143 ARG B O 1
ATOM 2416 N N . LYS B 1 158 ? 105.691 68.832 90.458 1.00 35.68 144 LYS B N 1
ATOM 2417 C CA . LYS B 1 158 ? 106.407 68.604 89.208 1.00 20.41 144 LYS B CA 1
ATOM 2418 C C . LYS B 1 158 ? 106.531 67.117 88.903 1.00 29.63 144 LYS B C 1
ATOM 2419 O O . LYS B 1 158 ? 106.373 66.699 87.747 1.00 43.37 144 LYS B O 1
ATOM 2425 N N . GLU B 1 159 ? 106.783 66.300 89.926 1.00 20.92 145 GLU B N 1
ATOM 2426 C CA . GLU B 1 159 ? 106.866 64.864 89.704 1.00 22.32 145 GLU B CA 1
ATOM 2427 C C . GLU B 1 159 ? 105.528 64.286 89.268 1.00 31.33 145 GLU B C 1
ATOM 2428 O O . GLU B 1 159 ? 105.490 63.392 88.422 1.00 44.28 145 GLU B O 1
ATOM 2434 N N . ALA B 1 160 ? 104.421 64.764 89.839 1.00 20.11 146 ALA B N 1
ATOM 2435 C CA . ALA B 1 160 ? 103.120 64.265 89.412 1.00 16.93 146 ALA B CA 1
ATOM 2436 C C . ALA B 1 160 ? 102.881 64.556 87.938 1.00 29.34 146 ALA B C 1
ATOM 2437 O O . ALA B 1 160 ? 102.426 63.679 87.190 1.00 26.01 146 ALA B O 1
ATOM 2439 N N . VAL B 1 161 ? 103.195 65.775 87.496 1.00 25.87 147 VAL B N 1
ATOM 2440 C CA . VAL B 1 161 ? 102.965 66.097 86.090 1.00 18.10 147 VAL B CA 1
ATOM 2441 C C . VAL B 1 161 ? 103.849 65.245 85.182 1.00 24.78 147 VAL B C 1
ATOM 2442 O O . VAL B 1 161 ? 103.379 64.697 84.176 1.00 37.07 147 VAL B O 1
ATOM 2446 N N . THR B 1 162 ? 105.133 65.101 85.524 1.00 21.69 148 THR B N 1
ATOM 2447 C CA . THR B 1 162 ? 106.035 64.320 84.678 1.00 23.05 148 THR B CA 1
ATOM 2448 C C . THR B 1 162 ? 105.638 62.845 84.638 1.00 24.81 148 THR B C 1
ATOM 2449 O O . THR B 1 162 ? 105.670 62.210 83.575 1.00 34.54 148 THR B O 1
ATOM 2453 N N . ASP B 1 163 ? 105.263 62.286 85.786 1.00 21.89 149 ASP B N 1
ATOM 2454 C CA . ASP B 1 163 ? 104.846 60.894 85.847 1.00 25.95 149 ASP B CA 1
ATOM 2455 C C . ASP B 1 163 ? 103.585 60.660 85.025 1.00 31.31 149 ASP B C 1
ATOM 2456 O O . ASP B 1 163 ? 103.469 59.646 84.325 1.00 30.44 149 ASP B O 1
ATOM 2461 N N . GLY B 1 164 ? 102.630 61.591 85.095 1.00 16.93 150 GLY B N 1
ATOM 2462 C CA . GLY B 1 164 ? 101.441 61.473 84.274 1.00 15.43 150 GLY B CA 1
ATOM 2463 C C . GLY B 1 164 ? 101.749 61.532 82.793 1.00 27.82 150 GLY B C 1
ATOM 2464 O O . GLY B 1 164 ? 101.177 60.778 82.001 1.00 24.18 150 GLY B O 1
ATOM 2465 N N . LEU B 1 165 ? 102.660 62.424 82.398 1.00 18.25 151 LEU B N 1
ATOM 2466 C CA . LEU B 1 165 ? 103.047 62.491 80.995 1.00 16.80 151 LEU B CA 1
ATOM 2467 C C . LEU B 1 165 ? 103.662 61.179 80.526 1.00 30.62 151 LEU B C 1
ATOM 2468 O O . LEU B 1 165 ? 103.307 60.669 79.457 1.00 33.04 151 LEU B O 1
ATOM 2473 N N . LYS B 1 166 ? 104.567 60.608 81.322 1.00 21.24 152 LYS B N 1
ATOM 2474 C CA . LYS B 1 166 ? 105.201 59.354 80.923 1.00 31.01 152 LYS B CA 1
ATOM 2475 C C . LYS B 1 166 ? 104.191 58.214 80.830 1.00 27.36 152 LYS B C 1
ATOM 2476 O O . LYS B 1 166 ? 104.230 57.416 79.884 1.00 31.06 152 LYS B O 1
ATOM 2482 N N . ARG B 1 167 ? 103.274 58.122 81.793 1.00 19.33 153 ARG B N 1
ATOM 2483 C CA . ARG B 1 167 ? 102.305 57.034 81.757 1.00 30.48 153 ARG B CA 1
ATOM 2484 C C . ARG B 1 167 ? 101.325 57.196 80.600 1.00 28.56 153 ARG B C 1
ATOM 2485 O O . ARG B 1 167 ? 100.903 56.203 80.000 1.00 23.21 153 ARG B O 1
ATOM 2493 N N . ALA B 1 168 ? 100.952 58.433 80.266 1.00 19.16 154 ALA B N 1
ATOM 2494 C CA . ALA B 1 168 ? 100.068 58.636 79.126 1.00 25.45 154 ALA B CA 1
ATOM 2495 C C . ALA B 1 168 ? 100.776 58.312 77.816 1.00 30.54 154 ALA B C 1
ATOM 2496 O O . ALA B 1 168 ? 100.167 57.750 76.900 1.00 21.10 154 ALA B O 1
ATOM 2498 N N . LEU B 1 169 ? 102.064 58.649 77.714 1.00 25.81 155 LEU B N 1
ATOM 2499 C CA . LEU B 1 169 ? 102.821 58.326 76.513 1.00 23.80 155 LEU B CA 1
ATOM 2500 C C . LEU B 1 169 ? 103.066 56.831 76.357 1.00 19.18 155 LEU B C 1
ATOM 2501 O O . LEU B 1 169 ? 103.154 56.358 75.223 1.00 29.40 155 LEU B O 1
ATOM 2506 N N . ARG B 1 170 ? 103.150 56.074 77.457 1.00 31.55 156 ARG B N 1
ATOM 2507 C CA . ARG B 1 170 ? 103.327 54.624 77.341 1.00 24.94 156 ARG B CA 1
ATOM 2508 C C . ARG B 1 170 ? 102.205 53.961 76.551 1.00 31.62 156 ARG B C 1
ATOM 2509 O O . ARG B 1 170 ? 102.411 52.894 75.966 1.00 35.48 156 ARG B O 1
ATOM 2517 N N . SER B 1 171 ? 101.009 54.553 76.546 1.00 26.85 157 SER B N 1
ATOM 2518 C CA . SER B 1 171 ? 99.866 53.925 75.899 1.00 18.96 157 SER B CA 1
ATOM 2519 C C . SER B 1 171 ? 99.984 53.868 74.383 1.00 18.67 157 SER B C 1
ATOM 2520 O O . SER B 1 171 ? 99.208 53.147 73.755 1.00 21.77 157 SER B O 1
ATOM 2523 N N . PHE B 1 172 ? 100.922 54.598 73.781 1.00 24.88 158 PHE B N 1
ATOM 2524 C CA . PHE B 1 172 ? 101.046 54.567 72.330 1.00 26.28 158 PHE B CA 1
ATOM 2525 C C . PHE B 1 172 ? 101.884 53.395 71.838 1.00 32.82 158 PHE B C 1
ATOM 2526 O O . PHE B 1 172 ? 101.703 52.961 70.698 1.00 38.73 158 PHE B O 1
ATOM 2534 N N . GLY B 1 173 ? 102.782 52.864 72.652 1.00 34.61 159 GLY B N 1
ATOM 2535 C CA . GLY B 1 173 ? 103.529 51.693 72.244 1.00 27.53 159 GLY B CA 1
ATOM 2536 C C . GLY B 1 173 ? 104.803 51.502 73.036 1.00 32.68 159 GLY B C 1
ATOM 2537 O O . GLY B 1 173 ? 105.142 52.282 73.923 1.00 43.06 159 GLY B O 1
ATOM 2538 N N . ASN B 1 174 ? 105.522 50.439 72.660 1.00 42.67 160 ASN B N 1
ATOM 2539 C CA . ASN B 1 174 ? 106.738 50.040 73.366 1.00 37.82 160 ASN B CA 1
ATOM 2540 C C . ASN B 1 174 ? 107.798 51.129 73.329 1.00 34.85 160 ASN B C 1
ATOM 2541 O O . ASN B 1 174 ? 108.473 51.377 74.332 1.00 44.25 160 ASN B O 1
ATOM 2546 N N . ALA B 1 175 ? 107.974 51.775 72.176 1.00 38.03 161 ALA B N 1
ATOM 2547 C CA . ALA B 1 175 ? 109.057 52.735 72.013 1.00 36.85 161 ALA B CA 1
ATOM 2548 C C . ALA B 1 175 ? 108.886 53.963 72.893 1.00 34.96 161 ALA B C 1
ATOM 2549 O O . ALA B 1 175 ? 109.851 54.701 73.100 1.00 40.37 161 ALA B O 1
ATOM 2551 N N . LEU B 1 176 ? 107.683 54.203 73.408 1.00 36.86 162 LEU B N 1
ATOM 2552 C CA . LEU B 1 176 ? 107.434 55.299 74.330 1.00 37.93 162 LEU B CA 1
ATOM 2553 C C . LEU B 1 176 ? 107.361 54.831 75.778 1.00 40.13 162 LEU B C 1
ATOM 2554 O O . LEU B 1 176 ? 106.721 55.488 76.603 1.00 38.42 162 LEU B O 1
ATOM 2559 N N . GLY B 1 177 ? 107.993 53.706 76.096 1.00 31.90 163 GLY B N 1
ATOM 2560 C CA . GLY B 1 177 ? 108.140 53.264 77.464 1.00 29.80 163 GLY B CA 1
ATOM 2561 C C . GLY B 1 177 ? 107.197 52.180 77.926 1.00 35.53 163 GLY B C 1
ATOM 2562 O O . GLY B 1 177 ? 107.231 51.829 79.108 1.00 43.42 163 GLY B O 1
ATOM 2563 N N . ASN B 1 178 ? 106.343 51.648 77.052 1.00 32.38 164 ASN B N 1
ATOM 2564 C CA . ASN B 1 178 ? 105.501 50.528 77.454 1.00 37.76 164 ASN B CA 1
ATOM 2565 C C . ASN B 1 178 ? 106.319 49.275 77.751 1.00 41.74 164 ASN B C 1
ATOM 2566 O O . ASN B 1 178 ? 106.033 48.577 78.732 1.00 50.24 164 ASN B O 1
ATOM 2571 N N . CYS B 1 179 ? 107.356 49.008 76.953 1.00 46.49 165 CYS B N 1
ATOM 2572 C CA . CYS B 1 179 ? 108.179 47.816 77.127 1.00 54.59 165 CYS B CA 1
ATOM 2573 C C . CYS B 1 179 ? 108.767 47.705 78.526 1.00 51.87 165 CYS B C 1
ATOM 2574 O O . CYS B 1 179 ? 108.986 46.588 79.003 1.00 53.72 165 CYS B O 1
ATOM 2577 N N . ILE B 1 180 ? 109.002 48.830 79.203 1.00 50.54 166 ILE B N 1
ATOM 2578 C CA . ILE B 1 180 ? 109.607 48.797 80.527 1.00 54.80 166 ILE B CA 1
ATOM 2579 C C . ILE B 1 180 ? 108.717 48.139 81.568 1.00 54.24 166 ILE B C 1
ATOM 2580 O O . ILE B 1 180 ? 109.147 47.956 82.710 1.00 54.97 166 ILE B O 1
ATOM 2585 N N . LEU B 1 181 ? 107.491 47.771 81.209 1.00 56.73 167 LEU B N 1
ATOM 2586 C CA . LEU B 1 181 ? 106.629 47.057 82.138 1.00 53.13 167 LEU B CA 1
ATOM 2587 C C . LEU B 1 181 ? 106.744 45.542 82.024 1.00 54.94 167 LEU B C 1
ATOM 2588 O O . LEU B 1 181 ? 106.189 44.832 82.868 1.00 54.41 167 LEU B O 1
ATOM 2593 N N . ASP B 1 182 ? 107.457 45.033 81.025 1.00 67.17 168 ASP B N 1
ATOM 2594 C CA . ASP B 1 182 ? 107.560 43.597 80.798 1.00 65.84 168 ASP B CA 1
ATOM 2595 C C . ASP B 1 182 ? 108.758 43.029 81.548 1.00 67.45 168 ASP B C 1
ATOM 2596 O O . ASP B 1 182 ? 109.879 43.524 81.407 1.00 67.30 168 ASP B O 1
ATOM 2601 N N . LYS B 1 183 ? 108.512 41.985 82.343 1.00 72.25 169 LYS B N 1
ATOM 2602 C CA . LYS B 1 183 ? 109.573 41.398 83.157 1.00 72.03 169 LYS B CA 1
ATOM 2603 C C . LYS B 1 183 ? 110.615 40.692 82.300 1.00 72.69 169 LYS B C 1
ATOM 2604 O O . LYS B 1 183 ? 111.805 40.700 82.632 1.00 73.98 169 LYS B O 1
ATOM 2610 N N . ASP B 1 184 ? 110.188 40.069 81.200 1.00 72.71 170 ASP B N 1
ATOM 2611 C CA . ASP B 1 184 ? 111.139 39.413 80.309 1.00 72.86 170 ASP B CA 1
ATOM 2612 C C . ASP B 1 184 ? 112.106 40.417 79.697 1.00 74.79 170 ASP B C 1
ATOM 2613 O O . ASP B 1 184 ? 113.301 40.136 79.560 1.00 78.68 170 ASP B O 1
ATOM 2618 N N . TYR B 1 185 ? 111.603 41.591 79.312 1.00 68.80 171 TYR B N 1
ATOM 2619 C CA . TYR B 1 185 ? 112.465 42.624 78.749 1.00 67.43 171 TYR B CA 1
ATOM 2620 C C . TYR B 1 185 ? 113.500 43.095 79.763 1.00 68.04 171 TYR B C 1
ATOM 2621 O O . TYR B 1 185 ? 114.671 43.287 79.422 1.00 68.98 171 TYR B O 1
ATOM 2630 N N . LEU B 1 186 ? 113.088 43.285 81.016 1.00 71.93 172 LEU B N 1
ATOM 2631 C CA . LEU B 1 186 ? 114.033 43.702 82.046 1.00 73.78 172 LEU B CA 1
ATOM 2632 C C . LEU B 1 186 ? 115.057 42.610 82.326 1.00 75.96 172 LEU B C 1
ATOM 2633 O O . LEU B 1 186 ? 116.241 42.898 82.548 1.00 77.09 172 LEU B O 1
ATOM 2638 N N . ARG B 1 187 ? 114.617 41.350 82.324 1.00 78.43 173 ARG B N 1
ATOM 2639 C CA . ARG B 1 187 ? 115.542 40.238 82.499 1.00 78.67 173 ARG B CA 1
ATOM 2640 C C . ARG B 1 187 ? 116.572 40.205 81.380 1.00 80.32 173 ARG B C 1
ATOM 2641 O O . ARG B 1 187 ? 117.765 39.999 81.628 1.00 82.08 173 ARG B O 1
ATOM 2649 N N . SER B 1 188 ? 116.129 40.414 80.142 1.00 78.74 174 SER B N 1
ATOM 2650 C CA . SER B 1 188 ? 117.050 40.489 79.017 1.00 76.86 174 SER B CA 1
ATOM 2651 C C . SER B 1 188 ? 118.001 41.671 79.129 1.00 79.30 174 SER B C 1
ATOM 2652 O O . SER B 1 188 ? 119.170 41.546 78.752 1.00 81.94 174 SER B O 1
ATOM 2655 N N . LEU B 1 189 ? 117.523 42.813 79.624 1.00 81.51 175 LEU B N 1
ATOM 2656 C CA . LEU B 1 189 ? 118.400 43.961 79.832 1.00 81.71 175 LEU B CA 1
ATOM 2657 C C . LEU B 1 189 ? 119.486 43.654 80.852 1.00 81.39 175 LEU B C 1
ATOM 2658 O O . LEU B 1 189 ? 120.646 44.033 80.662 1.00 82.20 175 LEU B O 1
ATOM 2663 N N . ASN B 1 190 ? 119.121 42.986 81.948 1.00 85.27 176 ASN B N 1
ATOM 2664 C CA . ASN B 1 190 ? 120.095 42.708 82.999 1.00 87.06 176 ASN B CA 1
ATOM 2665 C C . ASN B 1 190 ? 121.228 41.815 82.509 1.00 89.50 176 ASN B C 1
ATOM 2666 O O . ASN B 1 190 ? 122.337 41.873 83.050 1.00 89.57 176 ASN B O 1
ATOM 2671 N N . LYS B 1 191 ? 120.975 40.987 81.496 1.00 92.58 177 LYS B N 1
ATOM 2672 C CA . LYS B 1 191 ? 122.029 40.142 80.950 1.00 92.32 177 LYS B CA 1
ATOM 2673 C C . LYS B 1 191 ? 122.885 40.871 79.923 1.00 93.45 177 LYS B C 1
ATOM 2674 O O . LYS B 1 191 ? 123.904 40.327 79.487 1.00 94.66 177 LYS B O 1
ATOM 2680 N N . LEU B 1 192 ? 122.493 42.073 79.519 1.00 99.22 178 LEU B N 1
ATOM 2681 C CA . LEU B 1 192 ? 123.268 42.809 78.534 1.00 99.77 178 LEU B CA 1
ATOM 2682 C C . LEU B 1 192 ? 124.524 43.391 79.179 1.00 100.72 178 LEU B C 1
ATOM 2683 O O . LEU B 1 192 ? 124.500 43.771 80.354 1.00 98.93 178 LEU B O 1
ATOM 2688 N N . PRO B 1 193 ? 125.634 43.463 78.445 1.00 110.07 179 PRO B N 1
ATOM 2689 C CA . PRO B 1 193 ? 126.851 44.057 79.008 1.00 109.59 179 PRO B CA 1
ATOM 2690 C C . PRO B 1 193 ? 126.651 45.529 79.330 1.00 109.35 179 PRO B C 1
ATOM 2691 O O . PRO B 1 193 ? 125.947 46.253 78.622 1.00 108.79 179 PRO B O 1
ATOM 2695 N N . ARG B 1 194 ? 127.287 45.971 80.410 1.00 114.44 180 ARG B N 1
ATOM 2696 C CA . ARG B 1 194 ? 127.201 47.371 80.798 1.00 114.95 180 ARG B CA 1
ATOM 2697 C C . ARG B 1 194 ? 127.937 48.247 79.793 1.00 115.34 180 ARG B C 1
ATOM 2698 O O . ARG B 1 194 ? 129.050 47.930 79.363 1.00 115.14 180 ARG B O 1
ATOM 2706 N N . GLN B 1 195 ? 127.307 49.353 79.414 1.00 114.02 181 GLN B N 1
ATOM 2707 C CA . GLN B 1 195 ? 127.863 50.273 78.435 1.00 113.03 181 GLN B CA 1
ATOM 2708 C C . GLN B 1 195 ? 128.444 51.498 79.129 1.00 113.36 181 GLN B C 1
ATOM 2709 O O . GLN B 1 195 ? 127.978 51.914 80.193 1.00 112.68 181 GLN B O 1
ATOM 2715 N N . LEU B 1 196 ? 129.480 52.065 78.517 1.00 121.94 182 LEU B N 1
ATOM 2716 C CA . LEU B 1 196 ? 130.143 53.226 79.084 1.00 122.59 182 LEU B CA 1
ATOM 2717 C C . LEU B 1 196 ? 129.226 54.447 79.018 1.00 122.47 182 LEU B C 1
ATOM 2718 O O . LEU B 1 196 ? 128.347 54.526 78.157 1.00 122.35 182 LEU B O 1
ATOM 2723 N N . PRO B 1 197 ? 129.403 55.405 79.928 1.00 123.96 183 PRO B N 1
ATOM 2724 C CA . PRO B 1 197 ? 128.592 56.627 79.873 1.00 123.47 183 PRO B CA 1
ATOM 2725 C C . PRO B 1 197 ? 128.783 57.357 78.552 1.00 123.31 183 PRO B C 1
ATOM 2726 O O . PRO B 1 197 ? 129.890 57.435 78.016 1.00 123.01 183 PRO B O 1
ATOM 2730 N N . LEU B 1 198 ? 127.684 57.892 78.030 1.00 122.14 184 LEU B N 1
ATOM 2731 C CA . LEU B 1 198 ? 127.724 58.591 76.754 1.00 121.98 184 LEU B CA 1
ATOM 2732 C C . LEU B 1 198 ? 128.501 59.894 76.884 1.00 122.07 184 LEU B C 1
ATOM 2733 O O . LEU B 1 198 ? 128.482 60.548 77.931 1.00 121.97 184 LEU B O 1
ATOM 2738 N N . GLU B 1 199 ? 129.200 60.262 75.816 1.00 120.38 185 GLU B N 1
ATOM 2739 C CA . GLU B 1 199 ? 129.923 61.523 75.746 1.00 120.29 185 GLU B CA 1
ATOM 2740 C C . GLU B 1 199 ? 129.194 62.469 74.803 1.00 120.72 185 GLU B C 1
ATOM 2741 O O . GLU B 1 199 ? 128.923 62.117 73.650 1.00 120.99 185 GLU B O 1
ATOM 2747 N N . VAL B 1 200 ? 128.876 63.662 75.292 1.00 113.88 186 VAL B N 1
ATOM 2748 C CA . VAL B 1 200 ? 128.169 64.658 74.498 1.00 113.10 186 VAL B CA 1
ATOM 2749 C C . VAL B 1 200 ? 129.187 65.599 73.873 1.00 111.98 186 VAL B C 1
ATOM 2750 O O . VAL B 1 200 ? 130.004 66.203 74.577 1.00 111.93 186 VAL B O 1
ATOM 2754 N N . ASP B 1 201 ? 129.141 65.722 72.551 1.00 106.50 187 ASP B N 1
ATOM 2755 C CA . ASP B 1 201 ? 130.022 66.625 71.825 1.00 107.10 187 ASP B CA 1
ATOM 2756 C C . ASP B 1 201 ? 129.339 67.979 71.683 1.00 107.72 187 ASP B C 1
ATOM 2757 O O . ASP B 1 201 ? 128.291 68.087 71.039 1.00 106.80 187 ASP B O 1
ATOM 2762 N N . LEU B 1 202 ? 129.938 69.007 72.279 1.00 102.02 188 LEU B N 1
ATOM 2763 C CA . LEU B 1 202 ? 129.381 70.350 72.268 1.00 100.58 188 LEU B CA 1
ATOM 2764 C C . LEU B 1 202 ? 129.974 71.223 71.173 1.00 100.80 188 LEU B C 1
ATOM 2765 O O . LEU B 1 202 ? 129.801 72.445 71.208 1.00 99.90 188 LEU B O 1
ATOM 2770 N N . THR B 1 203 ? 130.682 70.628 70.211 1.00 100.35 189 THR B N 1
ATOM 2771 C CA . THR B 1 203 ? 131.138 71.393 69.056 1.00 100.18 189 THR B CA 1
ATOM 2772 C C . THR B 1 203 ? 129.958 71.957 68.277 1.00 99.29 189 THR B C 1
ATOM 2773 O O . THR B 1 203 ? 129.948 73.138 67.914 1.00 99.05 189 THR B O 1
ATOM 2777 N N . LYS B 1 204 ? 128.948 71.129 68.023 1.00 95.63 190 LYS B N 1
ATOM 2778 C CA . LYS B 1 204 ? 127.704 71.568 67.398 1.00 95.25 190 LYS B CA 1
ATOM 2779 C C . LYS B 1 204 ? 126.729 71.879 68.530 1.00 96.91 190 LYS B C 1
ATOM 2780 O O . LYS B 1 204 ? 125.963 71.024 68.974 1.00 99.63 190 LYS B O 1
ATOM 2786 N N . ALA B 1 205 ? 126.789 73.110 69.023 1.00 88.17 191 ALA B N 1
ATOM 2787 C CA . ALA B 1 205 ? 125.844 73.591 70.014 1.00 85.86 191 ALA B CA 1
ATOM 2788 C C . ALA B 1 205 ? 125.357 74.962 69.581 1.00 86.83 191 ALA B C 1
ATOM 2789 O O . ALA B 1 205 ? 126.105 75.740 68.985 1.00 88.59 191 ALA B O 1
ATOM 2791 N N . LYS B 1 206 ? 124.092 75.245 69.866 1.00 80.33 192 LYS B N 1
ATOM 2792 C CA . LYS B 1 206 ? 123.541 76.550 69.535 1.00 76.93 192 LYS B CA 1
ATOM 2793 C C . LYS B 1 206 ? 124.187 77.615 70.408 1.00 77.20 192 LYS B C 1
ATOM 2794 O O . LYS B 1 206 ? 124.269 77.468 71.631 1.00 77.37 192 LYS B O 1
ATOM 2800 N N . ARG B 1 207 ? 124.655 78.688 69.774 1.00 77.83 193 ARG B N 1
ATOM 2801 C CA . ARG B 1 207 ? 125.379 79.740 70.467 1.00 79.31 193 ARG B CA 1
ATOM 2802 C C . ARG B 1 207 ? 124.726 81.107 70.357 1.00 79.12 193 ARG B C 1
ATOM 2803 O O . ARG B 1 207 ? 125.132 82.024 71.078 1.00 80.26 193 ARG B O 1
ATOM 2811 N N . GLN B 1 208 ? 123.740 81.275 69.484 1.00 77.18 194 GLN B N 1
ATOM 2812 C CA . GLN B 1 208 ? 123.046 82.542 69.338 1.00 78.41 194 GLN B CA 1
ATOM 2813 C C . GLN B 1 208 ? 121.612 82.268 68.913 1.00 79.22 194 GLN B C 1
ATOM 2814 O O . GLN B 1 208 ? 121.314 81.228 68.323 1.00 80.67 194 GLN B O 1
ATOM 2820 N N . ASP B 1 209 ? 120.728 83.221 69.217 1.00 76.89 195 ASP B N 1
ATOM 2821 C CA . ASP B 1 209 ? 119.292 82.986 69.089 1.00 75.73 195 ASP B CA 1
ATOM 2822 C C . ASP B 1 209 ? 118.869 82.760 67.643 1.00 74.15 195 ASP B C 1
ATOM 2823 O O . ASP B 1 209 ? 118.040 81.886 67.367 1.00 78.33 195 ASP B O 1
ATOM 2828 N N . LEU B 1 210 ? 119.417 83.532 66.711 1.00 74.01 196 LEU B N 1
ATOM 2829 C CA . LEU B 1 210 ? 118.896 83.557 65.349 1.00 75.87 196 LEU B CA 1
ATOM 2830 C C . LEU B 1 210 ? 119.026 82.197 64.669 1.00 77.18 196 LEU B C 1
ATOM 2831 O O . LEU B 1 210 ? 120.042 81.509 64.794 1.00 75.51 196 LEU B O 1
ATOM 2836 N N . GLU B 1 211 ? 117.972 81.811 63.957 1.00 76.30 197 GLU B N 1
ATOM 2837 C CA . GLU B 1 211 ? 117.950 80.598 63.140 1.00 75.25 197 GLU B CA 1
ATOM 2838 C C . GLU B 1 211 ? 117.665 81.004 61.704 1.00 75.88 197 GLU B C 1
ATOM 2839 O O . GLU B 1 211 ? 116.490 81.143 61.320 1.00 76.13 197 GLU B O 1
ATOM 2845 N N . PRO B 1 212 ? 118.694 81.222 60.879 1.00 78.82 198 PRO B N 1
ATOM 2846 C CA . PRO B 1 212 ? 118.449 81.789 59.539 1.00 77.62 198 PRO B CA 1
ATOM 2847 C C . PRO B 1 212 ? 117.559 80.937 58.649 1.00 77.36 198 PRO B C 1
ATOM 2848 O O . PRO B 1 212 ? 116.697 81.482 57.949 1.00 77.26 198 PRO B O 1
ATOM 2852 N N . SER B 1 213 ? 117.737 79.616 58.651 1.00 72.28 199 SER B N 1
ATOM 2853 C CA . SER B 1 213 ? 116.891 78.770 57.815 1.00 72.26 199 SER B CA 1
ATOM 2854 C C . SER B 1 213 ? 115.449 78.785 58.300 1.00 72.68 199 SER B C 1
ATOM 2855 O O . SER B 1 213 ? 114.513 78.795 57.489 1.00 74.56 199 SER B O 1
ATOM 2858 N N . VAL B 1 214 ? 115.252 78.785 59.620 1.00 68.61 200 VAL B N 1
ATOM 2859 C CA . VAL B 1 214 ? 113.909 78.883 60.175 1.00 68.54 200 VAL B CA 1
ATOM 2860 C C . VAL B 1 214 ? 113.255 80.190 59.752 1.00 67.79 200 VAL B C 1
ATOM 2861 O O . VAL B 1 214 ? 112.093 80.211 59.327 1.00 66.10 200 VAL B O 1
ATOM 2865 N N . GLU B 1 215 ? 113.993 81.297 59.850 1.00 67.17 201 GLU B N 1
ATOM 2866 C CA . GLU B 1 215 ? 113.451 82.589 59.453 1.00 67.49 201 GLU B CA 1
ATOM 2867 C C . GLU B 1 215 ? 113.105 82.605 57.972 1.00 69.02 201 GLU B C 1
ATOM 2868 O O . GLU B 1 215 ? 112.064 83.141 57.578 1.00 70.63 201 GLU B O 1
ATOM 2874 N N . GLU B 1 216 ? 113.960 82.014 57.138 1.00 71.43 202 GLU B N 1
ATOM 2875 C CA . GLU B 1 216 ? 113.696 81.981 55.704 1.00 72.17 202 GLU B CA 1
ATOM 2876 C C . GLU B 1 216 ? 112.423 81.202 55.394 1.00 72.45 202 GLU B C 1
ATOM 2877 O O . GLU B 1 216 ? 111.556 81.674 54.646 1.00 68.50 202 GLU B O 1
ATOM 2883 N N . ALA B 1 217 ? 112.288 80.007 55.973 1.00 70.86 203 ALA B N 1
ATOM 2884 C CA . ALA B 1 217 ? 111.108 79.190 55.708 1.00 66.75 203 ALA B CA 1
ATOM 2885 C C . ALA B 1 217 ? 109.839 79.858 56.226 1.00 68.36 203 ALA B C 1
ATOM 2886 O O . ALA B 1 217 ? 108.802 79.840 55.552 1.00 67.81 203 ALA B O 1
ATOM 2888 N N . ARG B 1 218 ? 109.902 80.463 57.414 1.00 64.43 204 ARG B N 1
ATOM 2889 C CA . ARG B 1 218 ? 108.733 81.147 57.955 1.00 64.87 204 ARG B CA 1
ATOM 2890 C C . ARG B 1 218 ? 108.339 82.345 57.096 1.00 65.55 204 ARG B C 1
ATOM 2891 O O . ARG B 1 218 ? 107.151 82.548 56.809 1.00 63.27 204 ARG B O 1
ATOM 2899 N N . TYR B 1 219 ? 109.321 83.139 56.663 1.00 68.60 205 TYR B N 1
ATOM 2900 C CA . TYR B 1 219 ? 109.027 84.283 55.811 1.00 69.05 205 TYR B CA 1
ATOM 2901 C C . TYR B 1 219 ? 108.407 83.842 54.493 1.00 68.59 205 TYR B C 1
ATOM 2902 O O . TYR B 1 219 ? 107.474 84.481 53.994 1.00 66.25 205 TYR B O 1
ATOM 2911 N N . ASN B 1 220 ? 108.916 82.753 53.909 1.00 73.09 206 ASN B N 1
ATOM 2912 C CA . ASN B 1 220 ? 108.332 82.260 52.666 1.00 74.88 206 ASN B CA 1
ATOM 2913 C C . ASN B 1 220 ? 106.915 81.753 52.888 1.00 74.67 206 ASN B C 1
ATOM 2914 O O . ASN B 1 220 ? 106.055 81.897 52.012 1.00 72.97 206 ASN B O 1
ATOM 2919 N N . SER B 1 221 ? 106.650 81.158 54.051 1.00 74.23 207 SER B N 1
ATOM 2920 C CA . SER B 1 221 ? 105.305 80.697 54.359 1.00 74.10 207 SER B CA 1
ATOM 2921 C C . SER B 1 221 ? 104.330 81.830 54.648 1.00 75.56 207 SER B C 1
ATOM 2922 O O . SER B 1 221 ? 103.123 81.635 54.474 1.00 76.08 207 SER B O 1
ATOM 2925 N N . CYS B 1 222 ? 104.816 83.000 55.077 1.00 79.90 208 CYS B N 1
ATOM 2926 C CA . CYS B 1 222 ? 103.909 84.059 55.519 1.00 78.91 208 CYS B CA 1
ATOM 2927 C C . CYS B 1 222 ? 102.947 84.485 54.422 1.00 78.76 208 CYS B C 1
ATOM 2928 O O . CYS B 1 222 ? 101.845 84.958 54.717 1.00 80.28 208 CYS B O 1
ATOM 2931 N N . ARG B 1 223 ? 103.337 84.331 53.164 1.00 81.98 209 ARG B N 1
ATOM 2932 C CA . ARG B 1 223 ? 102.434 84.600 52.059 1.00 83.65 209 ARG B CA 1
ATOM 2933 C C . ARG B 1 223 ? 102.944 83.944 50.781 1.00 84.50 209 ARG B C 1
ATOM 2934 O O . ARG B 1 223 ? 103.071 82.720 50.712 1.00 83.31 209 ARG B O 1
ATOM 2942 N N . VAL C 1 37 ? 91.181 82.827 55.644 1.00 71.68 23 VAL C N 1
ATOM 2943 C CA . VAL C 1 37 ? 92.248 83.473 56.397 1.00 71.15 23 VAL C CA 1
ATOM 2944 C C . VAL C 1 37 ? 92.693 82.560 57.540 1.00 71.11 23 VAL C C 1
ATOM 2945 O O . VAL C 1 37 ? 91.873 81.903 58.183 1.00 69.03 23 VAL C O 1
ATOM 2949 N N . LEU C 1 38 ? 94.001 82.511 57.780 1.00 62.10 24 LEU C N 1
ATOM 2950 C CA . LEU C 1 38 ? 94.590 81.624 58.777 1.00 61.11 24 LEU C CA 1
ATOM 2951 C C . LEU C 1 38 ? 94.990 82.450 59.992 1.00 59.81 24 LEU C C 1
ATOM 2952 O O . LEU C 1 38 ? 96.018 83.133 59.973 1.00 60.35 24 LEU C O 1
ATOM 2957 N N . CYS C 1 39 ? 94.184 82.380 61.045 1.00 55.56 25 CYS C N 1
ATOM 2958 C CA . CYS C 1 39 ? 94.478 83.063 62.293 1.00 49.09 25 CYS C CA 1
ATOM 2959 C C . CYS C 1 39 ? 95.315 82.145 63.185 1.00 48.86 25 CYS C C 1
ATOM 2960 O O . CYS C 1 39 ? 95.716 81.052 62.782 1.00 52.51 25 CYS C O 1
ATOM 2963 N N . PHE C 1 40 ? 95.591 82.584 64.410 1.00 43.27 26 PHE C N 1
ATOM 2964 C CA . PHE C 1 40 ? 96.412 81.796 65.318 1.00 30.65 26 PHE C CA 1
ATOM 2965 C C . PHE C 1 40 ? 95.665 80.552 65.775 1.00 31.96 26 PHE C C 1
ATOM 2966 O O . PHE C 1 40 ? 94.482 80.608 66.111 1.00 38.85 26 PHE C O 1
ATOM 2974 N N . GLY C 1 41 ? 96.369 79.425 65.796 1.00 33.26 27 GLY C N 1
ATOM 2975 C CA . GLY C 1 41 ? 95.778 78.157 66.152 1.00 35.82 27 GLY C CA 1
ATOM 2976 C C . GLY C 1 41 ? 95.184 77.390 64.995 1.00 28.13 27 GLY C C 1
ATOM 2977 O O . GLY C 1 41 ? 94.842 76.219 65.162 1.00 31.24 27 GLY C O 1
ATOM 2978 N N . GLN C 1 42 ? 95.071 78.008 63.822 1.00 43.86 28 GLN C N 1
ATOM 2979 C CA . GLN C 1 42 ? 94.532 77.359 62.635 1.00 42.40 28 GLN C CA 1
ATOM 2980 C C . GLN C 1 42 ? 95.501 77.418 61.461 1.00 48.11 28 GLN C C 1
ATOM 2981 O O . GLN C 1 42 ? 95.072 77.314 60.312 1.00 55.56 28 GLN C O 1
ATOM 2987 N N . CYS C 1 43 ? 96.792 77.585 61.718 1.00 50.08 29 CYS C N 1
ATOM 2988 C CA . CYS C 1 43 ? 97.782 77.822 60.672 1.00 47.98 29 CYS C CA 1
ATOM 2989 C C . CYS C 1 43 ? 98.720 76.622 60.604 1.00 46.55 29 CYS C C 1
ATOM 2990 O O . CYS C 1 43 ? 99.650 76.505 61.404 1.00 54.66 29 CYS C O 1
ATOM 2993 N N . GLN C 1 44 ? 98.486 75.745 59.634 1.00 49.50 30 GLN C N 1
ATOM 2994 C CA . GLN C 1 44 ? 99.331 74.571 59.459 1.00 49.81 30 GLN C CA 1
ATOM 2995 C C . GLN C 1 44 ? 100.718 74.965 58.964 1.00 43.28 30 GLN C C 1
ATOM 2996 O O . GLN C 1 44 ? 100.863 75.841 58.109 1.00 45.61 30 GLN C O 1
ATOM 3002 N N . TYR C 1 45 ? 101.742 74.315 59.514 1.00 37.03 31 TYR C N 1
ATOM 3003 C CA . TYR C 1 45 ? 103.105 74.527 59.049 1.00 38.89 31 TYR C CA 1
ATOM 3004 C C . TYR C 1 45 ? 103.282 73.994 57.634 1.00 44.25 31 TYR C C 1
ATOM 3005 O O . TYR C 1 45 ? 102.767 72.929 57.285 1.00 42.90 31 TYR C O 1
ATOM 3014 N N . THR C 1 46 ? 104.032 74.731 56.822 1.00 46.66 32 THR C N 1
ATOM 3015 C CA . THR C 1 46 ? 104.487 74.178 55.558 1.00 46.31 32 THR C CA 1
ATOM 3016 C C . THR C 1 46 ? 105.583 73.149 55.812 1.00 42.45 32 THR C C 1
ATOM 3017 O O . THR C 1 46 ? 106.106 73.019 56.921 1.00 36.86 32 THR C O 1
ATOM 3021 N N . ALA C 1 47 ? 105.922 72.400 54.763 1.00 47.10 33 ALA C N 1
ATOM 3022 C CA . ALA C 1 47 ? 106.953 71.377 54.890 1.00 46.11 33 ALA C CA 1
ATOM 3023 C C . ALA C 1 47 ? 108.302 71.987 55.250 1.00 47.14 33 ALA C C 1
ATOM 3024 O O . ALA C 1 47 ? 109.005 71.477 56.131 1.00 50.70 33 ALA C O 1
ATOM 3026 N N . GLU C 1 48 ? 108.671 73.087 54.591 1.00 41.92 34 GLU C N 1
ATOM 3027 C CA . GLU C 1 48 ? 109.979 73.693 54.821 1.00 46.90 34 GLU C CA 1
ATOM 3028 C C . GLU C 1 48 ? 110.103 74.231 56.241 1.00 45.90 34 GLU C C 1
ATOM 3029 O O . GLU C 1 48 ? 111.116 73.999 56.914 1.00 46.87 34 GLU C O 1
ATOM 3035 N N . GLU C 1 49 ? 109.088 74.963 56.706 1.00 44.48 35 GLU C N 1
ATOM 3036 C CA . GLU C 1 49 ? 109.125 75.500 58.059 1.00 45.41 35 GLU C CA 1
ATOM 3037 C C . GLU C 1 49 ? 109.154 74.382 59.088 1.00 38.54 35 GLU C C 1
ATOM 3038 O O . GLU C 1 49 ? 109.908 74.453 60.066 1.00 44.40 35 GLU C O 1
ATOM 3044 N N . TYR C 1 50 ? 108.359 73.331 58.871 1.00 42.72 36 TYR C N 1
ATOM 3045 C CA . TYR C 1 50 ? 108.395 72.192 59.777 1.00 43.07 36 TYR C CA 1
ATOM 3046 C C . TYR C 1 50 ? 109.789 71.591 59.845 1.00 40.51 36 TYR C C 1
ATOM 3047 O O . TYR C 1 50 ? 110.294 71.311 60.935 1.00 42.86 36 TYR C O 1
ATOM 3056 N N . GLN C 1 51 ? 110.417 71.368 58.689 1.00 47.04 37 GLN C N 1
ATOM 3057 C CA . GLN C 1 51 ? 111.726 70.725 58.669 1.00 41.56 37 GLN C CA 1
ATOM 3058 C C . GLN C 1 51 ? 112.774 71.580 59.367 1.00 41.18 37 GLN C C 1
ATOM 3059 O O . GLN C 1 51 ? 113.561 71.073 60.177 1.00 38.60 37 GLN C O 1
ATOM 3065 N N . ALA C 1 52 ? 112.786 72.884 59.085 1.00 40.40 38 ALA C N 1
ATOM 3066 C CA . ALA C 1 52 ? 113.770 73.759 59.715 1.00 37.21 38 ALA C CA 1
ATOM 3067 C C . ALA C 1 52 ? 113.580 73.821 61.227 1.00 42.53 38 ALA C C 1
ATOM 3068 O O . ALA C 1 52 ? 114.555 73.735 61.982 1.00 40.97 38 ALA C O 1
ATOM 3070 N N . ILE C 1 53 ? 112.335 73.945 61.694 1.00 36.86 39 ILE C N 1
ATOM 3071 C CA . ILE C 1 53 ? 112.106 74.015 63.134 1.00 32.90 39 ILE C CA 1
ATOM 3072 C C . ILE C 1 53 ? 112.423 72.678 63.794 1.00 35.76 39 ILE C C 1
ATOM 3073 O O . ILE C 1 53 ? 112.973 72.635 64.898 1.00 35.36 39 ILE C O 1
ATOM 3078 N N . GLN C 1 54 ? 112.092 71.569 63.130 1.00 33.45 40 GLN C N 1
ATOM 3079 C CA . GLN C 1 54 ? 112.357 70.254 63.699 1.00 35.08 40 GLN C CA 1
ATOM 3080 C C . GLN C 1 54 ? 113.851 70.005 63.835 1.00 37.07 40 GLN C C 1
ATOM 3081 O O . GLN C 1 54 ? 114.296 69.392 64.811 1.00 39.92 40 GLN C O 1
ATOM 3087 N N . LYS C 1 55 ? 114.646 70.477 62.873 1.00 44.00 41 LYS C N 1
ATOM 3088 C CA . LYS C 1 55 ? 116.091 70.320 63.006 1.00 40.88 41 LYS C CA 1
ATOM 3089 C C . LYS C 1 55 ? 116.662 71.275 64.049 1.00 39.29 41 LYS C C 1
ATOM 3090 O O . LYS C 1 55 ? 117.571 70.907 64.797 1.00 38.71 41 LYS C O 1
ATOM 3096 N N . ALA C 1 56 ? 116.143 72.503 64.118 1.00 35.68 42 ALA C N 1
ATOM 3097 C CA . ALA C 1 56 ? 116.681 73.476 65.063 1.00 40.29 42 ALA C CA 1
ATOM 3098 C C . ALA C 1 56 ? 116.364 73.098 66.507 1.00 42.56 42 ALA C C 1
ATOM 3099 O O . ALA C 1 56 ? 117.206 73.262 67.394 1.00 35.96 42 ALA C O 1
ATOM 3101 N N . LEU C 1 57 ? 115.165 72.574 66.761 1.00 35.29 43 LEU C N 1
ATOM 3102 C CA . LEU C 1 57 ? 114.780 72.196 68.113 1.00 30.16 43 LEU C CA 1
ATOM 3103 C C . LEU C 1 57 ? 115.640 71.077 68.672 1.00 36.08 43 LEU C C 1
ATOM 3104 O O . LEU C 1 57 ? 115.698 70.908 69.894 1.00 31.75 43 LEU C O 1
ATOM 3109 N N . ARG C 1 58 ? 116.316 70.323 67.808 1.00 39.83 44 ARG C N 1
ATOM 3110 C CA . ARG C 1 58 ? 117.121 69.193 68.237 1.00 41.48 44 ARG C CA 1
ATOM 3111 C C . ARG C 1 58 ? 118.499 69.601 68.748 1.00 43.38 44 ARG C C 1
ATOM 3112 O O . ARG C 1 58 ? 119.155 68.797 69.414 1.00 45.45 44 ARG C O 1
ATOM 3120 N N . GLN C 1 59 ? 118.943 70.826 68.473 1.00 43.51 45 GLN C N 1
ATOM 3121 C CA . GLN C 1 59 ? 120.246 71.280 68.946 1.00 43.14 45 GLN C CA 1
ATOM 3122 C C . GLN C 1 59 ? 120.265 71.422 70.461 1.00 43.11 45 GLN C C 1
ATOM 3123 O O . GLN C 1 59 ? 119.253 71.722 71.094 1.00 47.55 45 GLN C O 1
ATOM 3129 N N . ARG C 1 60 ? 121.441 71.219 71.040 1.00 49.96 46 ARG C N 1
ATOM 3130 C CA . ARG C 1 60 ? 121.672 71.550 72.435 1.00 49.58 46 ARG C CA 1
ATOM 3131 C C . ARG C 1 60 ? 122.241 72.957 72.538 1.00 50.62 46 ARG C C 1
ATOM 3132 O O . ARG C 1 60 ? 122.808 73.490 71.583 1.00 52.03 46 ARG C O 1
ATOM 3140 N N . LEU C 1 61 ? 122.077 73.559 73.707 1.00 45.17 47 LEU C N 1
ATOM 3141 C CA . LEU C 1 61 ? 122.485 74.939 73.905 1.00 43.96 47 LEU C CA 1
ATOM 3142 C C . LEU C 1 61 ? 123.927 75.014 74.385 1.00 51.95 47 LEU C C 1
ATOM 3143 O O . LEU C 1 61 ? 124.384 74.173 75.162 1.00 56.63 47 LEU C O 1
ATOM 3148 N N . GLY C 1 62 ? 124.643 76.031 73.918 1.00 54.06 48 GLY C N 1
ATOM 3149 C CA . GLY C 1 62 ? 126.009 76.233 74.328 1.00 54.88 48 GLY C CA 1
ATOM 3150 C C . GLY C 1 62 ? 126.106 76.860 75.698 1.00 57.65 48 GLY C C 1
ATOM 3151 O O . GLY C 1 62 ? 125.109 77.225 76.331 1.00 59.89 48 GLY C O 1
ATOM 3152 N N . PRO C 1 63 ? 127.342 76.997 76.179 1.00 65.87 49 PRO C N 1
ATOM 3153 C CA . PRO C 1 63 ? 127.553 77.593 77.508 1.00 65.21 49 PRO C CA 1
ATOM 3154 C C . PRO C 1 63 ? 127.103 79.039 77.611 1.00 65.55 49 PRO C C 1
ATOM 3155 O O . PRO C 1 63 ? 126.910 79.529 78.729 1.00 67.11 49 PRO C O 1
ATOM 3159 N N . GLU C 1 64 ? 126.931 79.738 76.489 1.00 60.89 50 GLU C N 1
ATOM 3160 C CA . GLU C 1 64 ? 126.463 81.118 76.526 1.00 61.53 50 GLU C CA 1
ATOM 3161 C C . GLU C 1 64 ? 125.049 81.244 77.080 1.00 61.12 50 GLU C C 1
ATOM 3162 O O . GLU C 1 64 ? 124.654 82.339 77.486 1.00 59.79 50 GLU C O 1
ATOM 3168 N N . TYR C 1 65 ? 124.282 80.156 77.105 1.00 55.63 51 TYR C N 1
ATOM 3169 C CA . TYR C 1 65 ? 122.909 80.174 77.582 1.00 53.75 51 TYR C CA 1
ATOM 3170 C C . TYR C 1 65 ? 122.748 79.679 79.010 1.00 55.20 51 TYR C C 1
ATOM 3171 O O . TYR C 1 65 ? 121.682 79.885 79.598 1.00 59.35 51 TYR C O 1
ATOM 3180 N N . ILE C 1 66 ? 123.758 79.039 79.583 1.00 57.15 52 ILE C N 1
ATOM 3181 C CA . ILE C 1 66 ? 123.617 78.346 80.855 1.00 58.67 52 ILE C CA 1
ATOM 3182 C C . ILE C 1 66 ? 124.152 79.225 81.974 1.00 59.97 52 ILE C C 1
ATOM 3183 O O . ILE C 1 66 ? 125.302 79.679 81.928 1.00 61.09 52 ILE C O 1
ATOM 3188 N N . SER C 1 67 ? 123.315 79.468 82.972 1.00 64.84 53 SER C N 1
ATOM 3189 C CA . SER C 1 67 ? 123.674 80.129 84.214 1.00 63.91 53 SER C CA 1
ATOM 3190 C C . SER C 1 67 ? 123.610 79.115 85.351 1.00 66.27 53 SER C C 1
ATOM 3191 O O . SER C 1 67 ? 123.068 78.018 85.209 1.00 62.57 53 SER C O 1
ATOM 3194 N N . SER C 1 68 ? 124.164 79.496 86.497 1.00 75.30 54 SER C N 1
ATOM 3195 C CA . SER C 1 68 ? 124.234 78.581 87.626 1.00 76.83 54 SER C CA 1
ATOM 3196 C C . SER C 1 68 ? 123.759 79.279 88.890 1.00 77.34 54 SER C C 1
ATOM 3197 O O . SER C 1 68 ? 124.235 80.368 89.219 1.00 76.65 54 SER C O 1
ATOM 3200 N N . ARG C 1 69 ? 122.820 78.649 89.584 1.00 81.09 55 ARG C N 1
ATOM 3201 C CA . ARG C 1 69 ? 122.394 79.084 90.901 1.00 79.79 55 ARG C CA 1
ATOM 3202 C C . ARG C 1 69 ? 123.096 78.244 91.959 1.00 83.78 55 ARG C C 1
ATOM 3203 O O . ARG C 1 69 ? 123.781 77.262 91.664 1.00 84.79 55 ARG C O 1
ATOM 3211 N N . MET C 1 70 ? 122.919 78.638 93.214 1.00 100.54 56 MET C N 1
ATOM 3212 C CA . MET C 1 70 ? 123.470 77.916 94.354 1.00 100.74 56 MET C CA 1
ATOM 3213 C C . MET C 1 70 ? 122.290 77.472 95.210 1.00 101.80 56 MET C C 1
ATOM 3214 O O . MET C 1 70 ? 121.855 78.193 96.110 1.00 103.51 56 MET C O 1
ATOM 3219 N N . ALA C 1 71 ? 121.764 76.288 94.916 1.00 108.55 57 ALA C N 1
ATOM 3220 C CA . ALA C 1 71 ? 120.673 75.746 95.705 1.00 109.26 57 ALA C CA 1
ATOM 3221 C C . ALA C 1 71 ? 121.192 75.241 97.048 1.00 109.74 57 ALA C C 1
ATOM 3222 O O . ALA C 1 71 ? 122.400 75.179 97.297 1.00 109.00 57 ALA C O 1
ATOM 3224 N N . GLY C 1 72 ? 120.256 74.890 97.925 1.00 114.73 58 GLY C N 1
ATOM 3225 C CA . GLY C 1 72 ? 120.604 74.341 99.220 1.00 113.45 58 GLY C CA 1
ATOM 3226 C C . GLY C 1 72 ? 121.387 73.050 99.116 1.00 113.91 58 GLY C C 1
ATOM 3227 O O . GLY C 1 72 ? 121.012 72.146 98.363 1.00 113.68 58 GLY C O 1
ATOM 3228 N N . GLY C 1 73 ? 122.480 72.954 99.868 1.00 116.58 59 GLY C N 1
ATOM 3229 C CA . GLY C 1 73 ? 123.349 71.795 99.842 1.00 116.53 59 GLY C CA 1
ATOM 3230 C C . GLY C 1 73 ? 124.707 72.046 99.226 1.00 117.27 59 GLY C C 1
ATOM 3231 O O . GLY C 1 73 ? 125.568 71.158 99.288 1.00 117.16 59 GLY C O 1
ATOM 3232 N N . GLY C 1 74 ? 124.930 73.218 98.637 1.00 114.91 60 GLY C N 1
ATOM 3233 C CA . GLY C 1 74 ? 126.216 73.542 98.058 1.00 114.08 60 GLY C CA 1
ATOM 3234 C C . GLY C 1 74 ? 126.470 72.981 96.678 1.00 115.41 60 GLY C C 1
ATOM 3235 O O . GLY C 1 74 ? 127.587 73.122 96.168 1.00 115.45 60 GLY C O 1
ATOM 3236 N N . GLN C 1 75 ? 125.479 72.351 96.056 1.00 112.28 61 GLN C N 1
ATOM 3237 C CA . GLN C 1 75 ? 125.629 71.799 94.719 1.00 111.23 61 GLN C CA 1
ATOM 3238 C C . GLN C 1 75 ? 125.242 72.839 93.676 1.00 111.50 61 GLN C C 1
ATOM 3239 O O . GLN C 1 75 ? 124.345 73.660 93.889 1.00 111.19 61 GLN C O 1
ATOM 3245 N N . LYS C 1 76 ? 125.942 72.806 92.547 1.00 98.63 62 LYS C N 1
ATOM 3246 C CA . LYS C 1 76 ? 125.692 73.756 91.474 1.00 96.64 62 LYS C CA 1
ATOM 3247 C C . LYS C 1 76 ? 124.530 73.275 90.615 1.00 96.68 62 LYS C C 1
ATOM 3248 O O . LYS C 1 76 ? 124.542 72.146 90.115 1.00 96.76 62 LYS C O 1
ATOM 3254 N N . VAL C 1 77 ? 123.531 74.135 90.442 1.00 87.19 63 VAL C N 1
ATOM 3255 C CA . VAL C 1 77 ? 122.355 73.831 89.638 1.00 85.71 63 VAL C CA 1
ATOM 3256 C C . VAL C 1 77 ? 122.366 74.736 88.415 1.00 85.03 63 VAL C C 1
ATOM 3257 O O . VAL C 1 77 ? 122.520 75.956 88.539 1.00 84.75 63 VAL C O 1
ATOM 3261 N N . CYS C 1 78 ? 122.211 74.138 87.240 1.00 72.99 64 CYS C N 1
ATOM 3262 C CA . CYS C 1 78 ? 122.208 74.882 85.990 1.00 71.14 64 CYS C CA 1
ATOM 3263 C C . CYS C 1 78 ? 120.786 75.255 85.596 1.00 71.93 64 CYS C C 1
ATOM 3264 O O . CYS C 1 78 ? 119.845 74.490 85.819 1.00 71.93 64 CYS C O 1
ATOM 3267 N N . TYR C 1 79 ? 120.638 76.440 85.014 1.00 65.24 65 TYR C N 1
ATOM 3268 C CA . TYR C 1 79 ? 119.336 76.918 84.579 1.00 62.24 65 TYR C CA 1
ATOM 3269 C C . TYR C 1 79 ? 119.534 77.915 83.449 1.00 60.30 65 TYR C C 1
ATOM 3270 O O . TYR C 1 79 ? 120.637 78.410 83.217 1.00 59.56 65 TYR C O 1
ATOM 3279 N N . ILE C 1 80 ? 118.446 78.202 82.744 1.00 51.15 66 ILE C N 1
ATOM 3280 C CA . ILE C 1 80 ? 118.422 79.213 81.696 1.00 49.68 66 ILE C CA 1
ATOM 3281 C C . ILE C 1 80 ? 117.535 80.351 82.171 1.00 48.01 66 ILE C C 1
ATOM 3282 O O . ILE C 1 80 ? 116.435 80.114 82.678 1.00 50.71 66 ILE C O 1
ATOM 3287 N N . GLU C 1 81 ? 118.015 81.580 82.022 1.00 45.82 67 GLU C N 1
ATOM 3288 C CA . GLU C 1 81 ? 117.227 82.724 82.449 1.00 45.96 67 GLU C CA 1
ATOM 3289 C C . GLU C 1 81 ? 115.980 82.859 81.586 1.00 52.79 67 GLU C C 1
ATOM 3290 O O . GLU C 1 81 ? 115.961 82.472 80.415 1.00 52.93 67 GLU C O 1
ATOM 3296 N N . GLY C 1 82 ? 114.923 83.408 82.188 1.00 41.54 68 GLY C N 1
ATOM 3297 C CA . GLY C 1 82 ? 113.636 83.449 81.516 1.00 41.75 68 GLY C CA 1
ATOM 3298 C C . GLY C 1 82 ? 113.656 84.261 80.236 1.00 44.84 68 GLY C C 1
ATOM 3299 O O . GLY C 1 82 ? 113.054 83.868 79.234 1.00 45.37 68 GLY C O 1
ATOM 3300 N N . HIS C 1 83 ? 114.350 85.403 80.249 1.00 40.32 69 HIS C N 1
ATOM 3301 C CA . HIS C 1 83 ? 114.389 86.248 79.062 1.00 43.44 69 HIS C CA 1
ATOM 3302 C C . HIS C 1 83 ? 115.136 85.574 77.916 1.00 42.90 69 HIS C C 1
ATOM 3303 O O . HIS C 1 83 ? 114.778 85.767 76.749 1.00 45.12 69 HIS C O 1
ATOM 3310 N N . ARG C 1 84 ? 116.152 84.767 78.226 1.00 38.80 70 ARG C N 1
ATOM 3311 C CA . ARG C 1 84 ? 116.819 83.989 77.187 1.00 38.69 70 ARG C CA 1
ATOM 3312 C C . ARG C 1 84 ? 115.864 82.994 76.543 1.00 37.13 70 ARG C C 1
ATOM 3313 O O . ARG C 1 84 ? 115.869 82.825 75.322 1.00 43.72 70 ARG C O 1
ATOM 3321 N N . VAL C 1 85 ? 115.043 82.320 77.348 1.00 40.37 71 VAL C N 1
ATOM 3322 C CA . VAL C 1 85 ? 114.082 81.370 76.799 1.00 36.83 71 VAL C CA 1
ATOM 3323 C C . VAL C 1 85 ? 113.033 82.094 75.967 1.00 32.39 71 VAL C C 1
ATOM 3324 O O . VAL C 1 85 ? 112.574 81.585 74.941 1.00 34.93 71 VAL C O 1
ATOM 3328 N N . ILE C 1 86 ? 112.637 83.291 76.395 1.00 24.67 72 ILE C N 1
ATOM 3329 C CA . ILE C 1 86 ? 111.700 84.086 75.610 1.00 36.19 72 ILE C CA 1
ATOM 3330 C C . ILE C 1 86 ? 112.300 84.444 74.255 1.00 38.07 72 ILE C C 1
ATOM 3331 O O . ILE C 1 86 ? 111.630 84.347 73.220 1.00 33.41 72 ILE C O 1
ATOM 3336 N N . ASN C 1 87 ? 113.574 84.843 74.235 1.00 34.55 73 ASN C N 1
ATOM 3337 C CA . ASN C 1 87 ? 114.226 85.148 72.964 1.00 33.25 73 ASN C CA 1
ATOM 3338 C C . ASN C 1 87 ? 114.347 83.909 72.086 1.00 27.95 73 ASN C C 1
ATOM 3339 O O . ASN C 1 87 ? 114.149 83.981 70.868 1.00 37.77 73 ASN C O 1
ATOM 3344 N N . LEU C 1 88 ? 114.676 82.765 72.685 1.00 26.61 74 LEU C N 1
ATOM 3345 C CA . LEU C 1 88 ? 114.766 81.527 71.919 1.00 22.08 74 LEU C CA 1
ATOM 3346 C C . LEU C 1 88 ? 113.419 81.144 71.317 1.00 32.84 74 LEU C C 1
ATOM 3347 O O . LEU C 1 88 ? 113.350 80.712 70.163 1.00 36.47 74 LEU C O 1
ATOM 3352 N N . ALA C 1 89 ? 112.338 81.284 72.084 1.00 35.08 75 ALA C N 1
ATOM 3353 C CA . ALA C 1 89 ? 111.011 80.997 71.550 1.00 25.85 75 ALA C CA 1
ATOM 3354 C C . ALA C 1 89 ? 110.636 81.975 70.447 1.00 19.49 75 ALA C C 1
ATOM 3355 O O . ALA C 1 89 ? 110.031 81.585 69.445 1.00 30.67 75 ALA C O 1
ATOM 3357 N N . ASN C 1 90 ? 110.987 83.248 70.611 1.00 18.56 76 ASN C N 1
ATOM 3358 C CA . ASN C 1 90 ? 110.651 84.238 69.600 1.00 30.26 76 ASN C CA 1
ATOM 3359 C C . ASN C 1 90 ? 111.462 84.065 68.325 1.00 35.22 76 ASN C C 1
ATOM 3360 O O . ASN C 1 90 ? 111.004 84.476 67.257 1.00 32.53 76 ASN C O 1
ATOM 3365 N N . GLU C 1 91 ? 112.647 83.469 68.404 1.00 33.63 77 GLU C N 1
ATOM 3366 C CA . GLU C 1 91 ? 113.385 83.197 67.178 1.00 25.68 77 GLU C CA 1
ATOM 3367 C C . GLU C 1 91 ? 112.980 81.873 66.547 1.00 27.78 77 GLU C C 1
ATOM 3368 O O . GLU C 1 91 ? 112.906 81.772 65.321 1.00 34.63 77 GLU C O 1
ATOM 3374 N N . MET C 1 92 ? 112.701 80.860 67.364 1.00 34.75 78 MET C N 1
ATOM 3375 C CA . MET C 1 92 ? 112.328 79.553 66.840 1.00 25.74 78 MET C CA 1
ATOM 3376 C C . MET C 1 92 ? 110.968 79.588 66.157 1.00 30.18 78 MET C C 1
ATOM 3377 O O . MET C 1 92 ? 110.772 78.948 65.120 1.00 31.17 78 MET C O 1
ATOM 3382 N N . PHE C 1 93 ? 110.012 80.319 66.725 1.00 25.53 79 PHE C N 1
ATOM 3383 C CA . PHE C 1 93 ? 108.653 80.314 66.215 1.00 18.90 79 PHE C CA 1
ATOM 3384 C C . PHE C 1 93 ? 108.206 81.642 65.629 1.00 23.13 79 PHE C C 1
ATOM 3385 O O . PHE C 1 93 ? 107.181 81.675 64.949 1.00 33.76 79 PHE C O 1
ATOM 3393 N N . GLY C 1 94 ? 108.947 82.721 65.850 1.00 21.60 80 GLY C N 1
ATOM 3394 C CA . GLY C 1 94 ? 108.487 84.048 65.505 1.00 18.15 80 GLY C CA 1
ATOM 3395 C C . GLY C 1 94 ? 107.702 84.685 66.637 1.00 27.25 80 GLY C C 1
ATOM 3396 O O . GLY C 1 94 ? 107.276 84.035 67.590 1.00 36.78 80 GLY C O 1
ATOM 3397 N N . TYR C 1 95 ? 107.517 85.999 66.536 1.00 26.17 81 TYR C N 1
ATOM 3398 C CA . TYR C 1 95 ? 106.762 86.693 67.572 1.00 26.26 81 TYR C CA 1
ATOM 3399 C C . TYR C 1 95 ? 105.289 86.309 67.536 1.00 27.48 81 TYR C C 1
ATOM 3400 O O . TYR C 1 95 ? 104.624 86.298 68.575 1.00 37.02 81 TYR C O 1
ATOM 3409 N N . ASN C 1 96 ? 104.767 85.989 66.361 1.00 25.24 82 ASN C N 1
ATOM 3410 C CA . ASN C 1 96 ? 103.386 85.575 66.211 1.00 17.13 82 ASN C CA 1
ATOM 3411 C C . ASN C 1 96 ? 103.246 84.064 66.131 1.00 22.79 82 ASN C C 1
ATOM 3412 O O . ASN C 1 96 ? 102.171 83.569 65.789 1.00 32.18 82 ASN C O 1
ATOM 3417 N N . GLY C 1 97 ? 104.307 83.324 66.433 1.00 22.11 83 GLY C N 1
ATOM 3418 C CA . GLY C 1 97 ? 104.299 81.890 66.251 1.00 17.66 83 GLY C CA 1
ATOM 3419 C C . GLY C 1 97 ? 103.982 81.074 67.483 1.00 22.61 83 GLY C C 1
ATOM 3420 O O . GLY C 1 97 ? 103.646 79.894 67.373 1.00 26.61 83 GLY C O 1
ATOM 3421 N N . TRP C 1 98 ? 104.087 81.676 68.661 1.00 15.71 84 TRP C N 1
ATOM 3422 C CA . TRP C 1 98 ? 103.816 80.972 69.901 1.00 5.00 84 TRP C CA 1
ATOM 3423 C C . TRP C 1 98 ? 103.048 81.889 70.833 1.00 6.47 84 TRP C C 1
ATOM 3424 O O . TRP C 1 98 ? 103.071 83.110 70.691 1.00 29.19 84 TRP C O 1
ATOM 3435 N N . ALA C 1 99 ? 102.340 81.278 71.771 1.00 14.50 85 ALA C N 1
ATOM 3436 C CA . ALA C 1 99 ? 101.510 81.987 72.725 1.00 20.17 85 ALA C CA 1
ATOM 3437 C C . ALA C 1 99 ? 101.577 81.236 74.038 1.00 12.53 85 ALA C C 1
ATOM 3438 O O . ALA C 1 99 ? 101.816 80.032 74.055 1.00 27.20 85 ALA C O 1
ATOM 3440 N N . HIS C 1 100 ? 101.354 81.938 75.136 1.00 12.46 86 HIS C N 1
ATOM 3441 C CA . HIS C 1 100 ? 101.209 81.239 76.400 1.00 10.10 86 HIS C CA 1
ATOM 3442 C C . HIS C 1 100 ? 100.172 81.938 77.257 1.00 4.65 86 HIS C C 1
ATOM 3443 O O . HIS C 1 100 ? 100.078 83.166 77.274 1.00 20.69 86 HIS C O 1
ATOM 3450 N N . SER C 1 101 ? 99.388 81.133 77.952 1.00 19.03 87 SER C N 1
ATOM 3451 C CA . SER C 1 101 ? 98.378 81.622 78.871 1.00 19.61 87 SER C CA 1
ATOM 3452 C C . SER C 1 101 ? 98.570 80.964 80.227 1.00 12.82 87 SER C C 1
ATOM 3453 O O . SER C 1 101 ? 99.218 79.922 80.357 1.00 21.66 87 SER C O 1
ATOM 3456 N N . ILE C 1 102 ? 98.015 81.606 81.243 1.00 24.08 88 ILE C N 1
ATOM 3457 C CA . ILE C 1 102 ? 98.020 81.091 82.603 1.00 15.72 88 ILE C CA 1
ATOM 3458 C C . ILE C 1 102 ? 96.681 80.407 82.826 1.00 20.15 88 ILE C C 1
ATOM 3459 O O . ILE C 1 102 ? 95.648 81.065 82.956 1.00 36.74 88 ILE C O 1
ATOM 3464 N N . THR C 1 103 ? 96.693 79.078 82.834 1.00 28.14 89 THR C N 1
ATOM 3465 C CA . THR C 1 103 ? 95.468 78.326 83.055 1.00 23.92 89 THR C CA 1
ATOM 3466 C C . THR C 1 103 ? 94.968 78.502 84.480 1.00 24.48 89 THR C C 1
ATOM 3467 O O . THR C 1 103 ? 93.766 78.670 84.705 1.00 39.10 89 THR C O 1
ATOM 3471 N N . GLN C 1 104 ? 95.874 78.491 85.450 1.00 23.74 90 GLN C N 1
ATOM 3472 C CA . GLN C 1 104 ? 95.498 78.619 86.847 1.00 28.31 90 GLN C CA 1
ATOM 3473 C C . GLN C 1 104 ? 96.736 78.952 87.663 1.00 28.99 90 GLN C C 1
ATOM 3474 O O . GLN C 1 104 ? 97.810 78.405 87.415 1.00 39.08 90 GLN C O 1
ATOM 3480 N N . GLN C 1 105 ? 96.583 79.855 88.626 1.00 19.36 91 GLN C N 1
ATOM 3481 C CA . GLN C 1 105 ? 97.627 80.128 89.605 1.00 29.90 91 GLN C CA 1
ATOM 3482 C C . GLN C 1 105 ? 97.027 79.996 90.994 1.00 25.25 91 GLN C C 1
ATOM 3483 O O . GLN C 1 105 ? 96.002 80.613 91.291 1.00 37.18 91 GLN C O 1
ATOM 3489 N N . ASN C 1 106 ? 97.662 79.194 91.837 1.00 36.20 92 ASN C N 1
ATOM 3490 C CA . ASN C 1 106 ? 97.151 78.901 93.167 1.00 38.08 92 ASN C CA 1
ATOM 3491 C C . ASN C 1 106 ? 98.228 79.169 94.204 1.00 26.14 92 ASN C C 1
ATOM 3492 O O . ASN C 1 106 ? 99.334 78.633 94.106 1.00 34.26 92 ASN C O 1
ATOM 3497 N N . VAL C 1 107 ? 97.904 79.995 95.191 1.00 29.96 93 VAL C N 1
ATOM 3498 C CA . VAL C 1 107 ? 98.751 80.142 96.368 1.00 33.03 93 VAL C CA 1
ATOM 3499 C C . VAL C 1 107 ? 98.571 78.900 97.229 1.00 25.86 93 VAL C C 1
ATOM 3500 O O . VAL C 1 107 ? 97.481 78.648 97.750 1.00 37.08 93 VAL C O 1
ATOM 3504 N N . ASP C 1 108 ? 99.632 78.111 97.367 1.00 22.22 94 ASP C N 1
ATOM 3505 C CA . ASP C 1 108 ? 99.549 76.934 98.221 1.00 25.57 94 ASP C CA 1
ATOM 3506 C C . ASP C 1 108 ? 99.499 77.321 99.691 1.00 35.51 94 ASP C C 1
ATOM 3507 O O . ASP C 1 108 ? 98.703 76.767 100.455 1.00 35.98 94 ASP C O 1
ATOM 3512 N N . PHE C 1 109 ? 100.333 78.272 100.105 1.00 33.15 95 PHE C N 1
ATOM 3513 C CA . PHE C 1 109 ? 100.371 78.686 101.498 1.00 31.20 95 PHE C CA 1
ATOM 3514 C C . PHE C 1 109 ? 101.120 80.003 101.620 1.00 33.14 95 PHE C C 1
ATOM 3515 O O . PHE C 1 109 ? 102.044 80.287 100.849 1.00 43.37 95 PHE C O 1
ATOM 3523 N N . VAL C 1 110 ? 100.705 80.793 102.607 1.00 28.58 96 VAL C N 1
ATOM 3524 C CA . VAL C 1 110 ? 101.434 81.958 103.091 1.00 33.79 96 VAL C CA 1
ATOM 3525 C C . VAL C 1 110 ? 101.549 81.792 104.597 1.00 37.14 96 VAL C C 1
ATOM 3526 O O . VAL C 1 110 ? 100.537 81.845 105.305 1.00 42.09 96 VAL C O 1
ATOM 3530 N N . ASP C 1 111 ? 102.764 81.589 105.093 1.00 40.97 97 ASP C N 1
ATOM 3531 C CA . ASP C 1 111 ? 102.988 81.325 106.508 1.00 41.08 97 ASP C CA 1
ATOM 3532 C C . ASP C 1 111 ? 103.904 82.380 107.105 1.00 40.75 97 ASP C C 1
ATOM 3533 O O . ASP C 1 111 ? 104.797 82.893 106.430 1.00 47.54 97 ASP C O 1
ATOM 3538 N N . LEU C 1 112 ? 103.676 82.698 108.374 1.00 51.88 98 LEU C N 1
ATOM 3539 C CA . LEU C 1 112 ? 104.474 83.670 109.107 1.00 50.03 98 LEU C CA 1
ATOM 3540 C C . LEU C 1 112 ? 105.207 82.969 110.241 1.00 52.83 98 LEU C C 1
ATOM 3541 O O . LEU C 1 112 ? 104.589 82.264 111.043 1.00 54.96 98 LEU C O 1
ATOM 3546 N N . ASN C 1 113 ? 106.521 83.156 110.299 1.00 55.75 99 ASN C N 1
ATOM 3547 C CA . ASN C 1 113 ? 107.356 82.534 111.317 1.00 56.54 99 ASN C CA 1
ATOM 3548 C C . ASN C 1 113 ? 108.510 83.469 111.631 1.00 59.12 99 ASN C C 1
ATOM 3549 O O . ASN C 1 113 ? 109.295 83.804 110.738 1.00 56.92 99 ASN C O 1
ATOM 3554 N N . ASN C 1 114 ? 108.600 83.890 112.896 1.00 62.73 100 ASN C N 1
ATOM 3555 C CA . ASN C 1 114 ? 109.650 84.789 113.373 1.00 59.66 100 ASN C CA 1
ATOM 3556 C C . ASN C 1 114 ? 109.647 86.117 112.626 1.00 60.28 100 ASN C C 1
ATOM 3557 O O . ASN C 1 114 ? 110.695 86.741 112.447 1.00 58.36 100 ASN C O 1
ATOM 3562 N N . GLY C 1 115 ? 108.473 86.561 112.188 1.00 59.20 101 GLY C N 1
ATOM 3563 C CA . GLY C 1 115 ? 108.368 87.773 111.408 1.00 56.39 101 GLY C CA 1
ATOM 3564 C C . GLY C 1 115 ? 108.710 87.622 109.944 1.00 58.10 101 GLY C C 1
ATOM 3565 O O . GLY C 1 115 ? 108.632 88.610 109.203 1.00 56.54 101 GLY C O 1
ATOM 3566 N N . LYS C 1 116 ? 109.077 86.426 109.499 1.00 52.73 102 LYS C N 1
ATOM 3567 C CA . LYS C 1 116 ? 109.440 86.179 108.113 1.00 51.94 102 LYS C CA 1
ATOM 3568 C C . LYS C 1 116 ? 108.352 85.359 107.436 1.00 54.56 102 LYS C C 1
ATOM 3569 O O . LYS C 1 116 ? 107.734 84.490 108.055 1.00 55.74 102 LYS C O 1
ATOM 3575 N N . PHE C 1 117 ? 108.116 85.638 106.164 1.00 46.93 103 PHE C N 1
ATOM 3576 C CA . PHE C 1 117 ? 107.047 84.991 105.426 1.00 40.57 103 PHE C CA 1
ATOM 3577 C C . PHE C 1 117 ? 107.602 83.906 104.519 1.00 39.46 103 PHE C C 1
ATOM 3578 O O . PHE C 1 117 ? 108.680 84.052 103.939 1.00 41.27 103 PHE C O 1
ATOM 3586 N N . TYR C 1 118 ? 106.861 82.810 104.428 1.00 33.91 104 TYR C N 1
ATOM 3587 C CA . TYR C 1 118 ? 107.176 81.680 103.563 1.00 41.46 104 TYR C CA 1
ATOM 3588 C C . TYR C 1 118 ? 105.972 81.461 102.660 1.00 42.24 104 TYR C C 1
ATOM 3589 O O . TYR C 1 118 ? 104.875 81.163 103.142 1.00 43.20 104 TYR C O 1
ATOM 3598 N N . VAL C 1 119 ? 106.167 81.635 101.357 1.00 29.98 105 VAL C N 1
ATOM 3599 C CA . VAL C 1 119 ? 105.079 81.631 100.391 1.00 23.77 105 VAL C CA 1
ATOM 3600 C C . VAL C 1 119 ? 105.361 80.576 99.337 1.00 20.68 105 VAL C C 1
ATOM 3601 O O . VAL C 1 119 ? 106.459 80.532 98.774 1.00 33.15 105 VAL C O 1
ATOM 3605 N N . GLY C 1 120 ? 104.370 79.738 99.067 1.00 29.74 106 GLY C N 1
ATOM 3606 C CA . GLY C 1 120 ? 104.458 78.811 97.958 1.00 22.34 106 GLY C CA 1
ATOM 3607 C C . GLY C 1 120 ? 103.369 79.050 96.935 1.00 31.50 106 GLY C C 1
ATOM 3608 O O . GLY C 1 120 ? 102.190 79.109 97.289 1.00 33.23 106 GLY C O 1
ATOM 3609 N N . VAL C 1 121 ? 103.739 79.201 95.667 1.00 21.92 107 VAL C N 1
ATOM 3610 C CA . VAL C 1 121 ? 102.789 79.478 94.599 1.00 12.88 107 VAL C CA 1
ATOM 3611 C C . VAL C 1 121 ? 103.029 78.502 93.459 1.00 18.97 107 VAL C C 1
ATOM 3612 O O . VAL C 1 121 ? 104.173 78.277 93.055 1.00 20.10 107 VAL C O 1
ATOM 3616 N N . CYS C 1 122 ? 101.953 77.926 92.941 1.00 30.96 108 CYS C N 1
ATOM 3617 C CA . CYS C 1 122 ? 102.004 77.100 91.747 1.00 30.03 108 CYS C CA 1
ATOM 3618 C C . CYS C 1 122 ? 101.229 77.783 90.629 1.00 30.11 108 CYS C C 1
ATOM 3619 O O . CYS C 1 122 ? 100.209 78.429 90.872 1.00 29.11 108 CYS C O 1
ATOM 3622 N N . ALA C 1 123 ? 101.732 77.660 89.409 1.00 16.97 109 ALA C N 1
ATOM 3623 C CA . ALA C 1 123 ? 101.053 78.173 88.233 1.00 13.11 109 ALA C CA 1
ATOM 3624 C C . ALA C 1 123 ? 101.067 77.111 87.148 1.00 23.64 109 ALA C C 1
ATOM 3625 O O . ALA C 1 123 ? 102.069 76.421 86.956 1.00 31.54 109 ALA C O 1
ATOM 3627 N N . PHE C 1 124 ? 99.955 76.977 86.447 1.00 32.65 110 PHE C N 1
ATOM 3628 C CA . PHE C 1 124 ? 99.862 76.096 85.295 1.00 28.74 110 PHE C CA 1
ATOM 3629 C C . PHE C 1 124 ? 99.890 76.959 84.046 1.00 22.27 110 PHE C C 1
ATOM 3630 O O . PHE C 1 124 ? 99.065 77.860 83.891 1.00 29.98 110 PHE C O 1
ATOM 3638 N N . VAL C 1 125 ? 100.859 76.706 83.180 1.00 25.04 111 VAL C N 1
ATOM 3639 C CA . VAL C 1 125 ? 101.112 77.539 82.015 1.00 23.05 111 VAL C CA 1
ATOM 3640 C C . VAL C 1 125 ? 100.934 76.682 80.775 1.00 15.76 111 VAL C C 1
ATOM 3641 O O . VAL C 1 125 ? 101.506 75.593 80.680 1.00 29.48 111 VAL C O 1
ATOM 3645 N N . ARG C 1 126 ? 100.147 77.170 79.833 1.00 19.26 112 ARG C N 1
ATOM 3646 C CA . ARG C 1 126 ? 99.900 76.460 78.589 1.00 19.25 112 ARG C CA 1
ATOM 3647 C C . ARG C 1 126 ? 100.532 77.245 77.449 1.00 19.94 112 ARG C C 1
ATOM 3648 O O . ARG C 1 126 ? 100.213 78.420 77.252 1.00 11.41 112 ARG C O 1
ATOM 3656 N N . VAL C 1 127 ? 101.429 76.596 76.712 1.00 14.34 113 VAL C N 1
ATOM 3657 C CA . VAL C 1 127 ? 102.078 77.170 75.539 1.00 12.41 113 VAL C CA 1
ATOM 3658 C C . VAL C 1 127 ? 101.461 76.547 74.298 1.00 15.52 113 VAL C C 1
ATOM 3659 O O . VAL C 1 127 ? 101.407 75.322 74.178 1.00 22.36 113 VAL C O 1
ATOM 3663 N N . GLN C 1 128 ? 101.013 77.384 73.375 1.00 21.00 114 GLN C N 1
ATOM 3664 C CA . GLN C 1 128 ? 100.397 76.940 72.135 1.00 18.95 114 GLN C CA 1
ATOM 3665 C C . GLN C 1 128 ? 101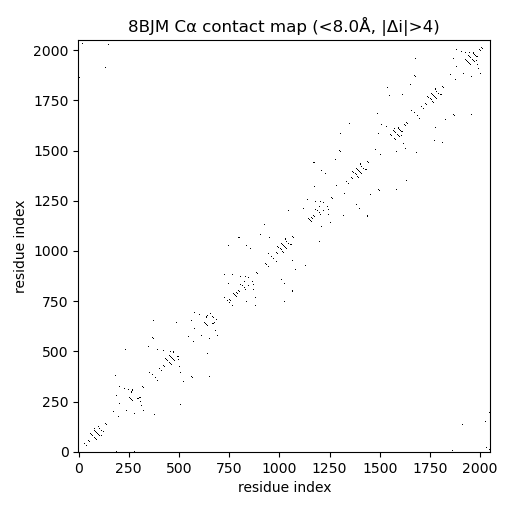.172 77.472 70.937 1.00 17.78 114 GLN C C 1
ATOM 3666 O O . GLN C 1 128 ? 101.609 78.621 70.929 1.00 21.96 114 GLN C O 1
ATOM 3672 N N . LEU C 1 129 ? 101.346 76.635 69.927 1.00 25.27 115 LEU C N 1
ATOM 3673 C CA . LEU C 1 129 ? 101.897 77.097 68.665 1.00 18.93 115 LEU C CA 1
ATOM 3674 C C . LEU C 1 129 ? 100.769 77.545 67.739 1.00 25.73 115 LEU C C 1
ATOM 3675 O O . LEU C 1 129 ? 99.590 77.295 67.983 1.00 24.71 115 LEU C O 1
ATOM 3680 N N . LYS C 1 130 ? 101.148 78.224 66.659 1.00 35.21 116 LYS C N 1
ATOM 3681 C CA . LYS C 1 130 ? 100.159 78.767 65.738 1.00 24.81 116 LYS C CA 1
ATOM 3682 C C . LYS C 1 130 ? 99.421 77.686 64.956 1.00 29.74 116 LYS C C 1
ATOM 3683 O O . LYS C 1 130 ? 98.401 77.983 64.331 1.00 36.39 116 LYS C O 1
ATOM 3689 N N . ASP C 1 131 ? 99.908 76.448 64.963 1.00 28.07 117 ASP C N 1
ATOM 3690 C CA . ASP C 1 131 ? 99.171 75.350 64.359 1.00 24.34 117 ASP C CA 1
ATOM 3691 C C . ASP C 1 131 ? 98.208 74.682 65.329 1.00 29.38 117 ASP C C 1
ATOM 3692 O O . ASP C 1 131 ? 97.404 73.849 64.904 1.00 41.04 117 ASP C O 1
ATOM 3697 N N . GLY C 1 132 ? 98.262 75.030 66.611 1.00 22.74 118 GLY C N 1
ATOM 3698 C CA . GLY C 1 132 ? 97.336 74.517 67.593 1.00 15.96 118 GLY C CA 1
ATOM 3699 C C . GLY C 1 132 ? 97.914 73.509 68.556 1.00 23.51 118 GLY C C 1
ATOM 3700 O O . GLY C 1 132 ? 97.260 73.205 69.558 1.00 24.84 118 GLY C O 1
ATOM 3701 N N . SER C 1 133 ? 99.100 72.972 68.294 1.00 21.20 119 SER C N 1
ATOM 3702 C CA . SER C 1 133 ? 99.725 72.068 69.248 1.00 17.24 119 SER C CA 1
ATOM 3703 C C . SER C 1 133 ? 100.147 72.838 70.495 1.00 20.03 119 SER C C 1
ATOM 3704 O O . SER C 1 133 ? 100.524 74.008 70.426 1.00 31.30 119 SER C O 1
ATOM 3707 N N . TYR C 1 134 ? 100.068 72.178 71.642 1.00 15.20 120 TYR C N 1
ATOM 3708 C CA . TYR C 1 134 ? 100.192 72.857 72.917 1.00 12.32 120 TYR C CA 1
ATOM 3709 C C . TYR C 1 134 ? 100.895 71.962 73.920 1.00 7.45 120 TYR C C 1
ATOM 3710 O O . TYR C 1 134 ? 100.878 70.741 73.805 1.00 22.44 120 TYR C O 1
ATOM 3719 N N . HIS C 1 135 ? 101.526 72.585 74.903 1.00 13.10 121 HIS C N 1
ATOM 3720 C CA . HIS C 1 135 ? 102.019 71.877 76.071 1.00 14.31 121 HIS C CA 1
ATOM 3721 C C . HIS C 1 135 ? 101.656 72.681 77.302 1.00 5.41 121 HIS C C 1
ATOM 3722 O O . HIS C 1 135 ? 101.647 73.912 77.272 1.00 20.87 121 HIS C O 1
ATOM 3729 N N . GLU C 1 136 ? 101.347 71.983 78.374 1.00 26.06 122 GLU C N 1
ATOM 3730 C CA . GLU C 1 136 ? 101.002 72.613 79.632 1.00 20.68 122 GLU C CA 1
ATOM 3731 C C . GLU C 1 136 ? 101.929 72.058 80.694 1.00 23.02 122 GLU C C 1
ATOM 3732 O O . GLU C 1 136 ? 102.243 70.869 80.691 1.00 31.20 122 GLU C O 1
ATOM 3738 N N . ASP C 1 137 ? 102.395 72.923 81.582 1.00 24.75 123 ASP C N 1
ATOM 3739 C CA . ASP C 1 137 ? 103.214 72.449 82.679 1.00 14.89 123 ASP C CA 1
ATOM 3740 C C . ASP C 1 137 ? 102.942 73.286 83.913 1.00 10.43 123 ASP C C 1
ATOM 3741 O O . ASP C 1 137 ? 102.340 74.356 83.847 1.00 27.67 123 ASP C O 1
ATOM 3746 N N . VAL C 1 138 ? 103.378 72.766 85.046 1.00 15.00 124 VAL C N 1
ATOM 3747 C CA . VAL C 1 138 ? 103.237 73.442 86.322 1.00 21.93 124 VAL C CA 1
ATOM 3748 C C . VAL C 1 138 ? 104.570 74.091 86.658 1.00 23.67 124 VAL C C 1
ATOM 3749 O O . VAL C 1 138 ? 105.631 73.491 86.464 1.00 30.47 124 VAL C O 1
ATOM 3753 N N . GLY C 1 139 ? 104.520 75.340 87.094 1.00 20.29 125 GLY C N 1
ATOM 3754 C CA . GLY C 1 139 ? 105.685 76.024 87.608 1.00 24.72 125 GLY C CA 1
ATOM 3755 C C . GLY C 1 139 ? 105.450 76.410 89.052 1.00 30.22 125 GLY C C 1
ATOM 3756 O O . GLY C 1 139 ? 104.322 76.675 89.463 1.00 25.97 125 GLY C O 1
ATOM 3757 N N . TYR C 1 140 ? 106.524 76.434 89.825 1.00 26.80 126 TYR C N 1
ATOM 3758 C CA . TYR C 1 140 ? 106.434 76.727 91.244 1.00 31.11 126 TYR C CA 1
ATOM 3759 C C . TYR C 1 140 ? 107.305 77.926 91.579 1.00 26.29 126 TYR C C 1
ATOM 3760 O O . TYR C 1 140 ? 108.443 78.023 91.116 1.00 41.19 126 TYR C O 1
ATOM 3769 N N . GLY C 1 141 ? 106.758 78.837 92.370 1.00 16.09 127 GLY C N 1
ATOM 3770 C CA . GLY C 1 141 ? 107.482 79.998 92.857 1.00 16.11 127 GLY C CA 1
ATOM 3771 C C . GLY C 1 141 ? 107.536 79.967 94.373 1.00 24.51 127 GLY C C 1
ATOM 3772 O O . GLY C 1 141 ? 106.536 79.679 95.030 1.00 23.52 127 GLY C O 1
ATOM 3773 N N . VAL C 1 142 ? 108.712 80.258 94.918 1.00 25.80 128 VAL C N 1
ATOM 3774 C CA . VAL C 1 142 ? 108.972 80.143 96.346 1.00 27.82 128 VAL C CA 1
ATOM 3775 C C . VAL C 1 142 ? 109.598 81.437 96.837 1.00 32.60 128 VAL C C 1
ATOM 3776 O O . VAL C 1 142 ? 110.545 81.941 96.228 1.00 44.32 128 VAL C O 1
ATOM 3780 N N . SER C 1 143 ? 109.073 81.972 97.933 1.00 34.26 129 SER C N 1
ATOM 3781 C CA . SER C 1 143 ? 109.682 83.106 98.621 1.00 35.18 129 SER C CA 1
ATOM 3782 C C . SER C 1 143 ? 109.775 82.758 100.098 1.00 44.12 129 SER C C 1
ATOM 3783 O O . SER C 1 143 ? 108.750 82.567 100.759 1.00 41.19 129 SER C O 1
ATOM 3786 N N . GLU C 1 144 ? 110.998 82.676 100.615 1.00 45.19 130 GLU C N 1
ATOM 3787 C CA . GLU C 1 144 ? 111.237 82.308 102.002 1.00 43.90 130 GLU C CA 1
ATOM 3788 C C . GLU C 1 144 ? 112.150 83.326 102.668 1.00 49.03 130 GLU C C 1
ATOM 3789 O O . GLU C 1 144 ? 113.221 83.644 102.149 1.00 53.71 130 GLU C O 1
ATOM 3795 N N . GLY C 1 145 ? 111.716 83.836 103.819 1.00 50.83 131 GLY C N 1
ATOM 3796 C CA . GLY C 1 145 ? 112.574 84.661 104.647 1.00 48.50 131 GLY C CA 1
ATOM 3797 C C . GLY C 1 145 ? 112.561 86.145 104.367 1.00 49.57 131 GLY C C 1
ATOM 3798 O O . GLY C 1 145 ? 113.591 86.804 104.533 1.00 57.22 131 GLY C O 1
ATOM 3799 N N . LEU C 1 146 ? 111.430 86.699 103.950 1.00 47.33 132 LEU C N 1
ATOM 3800 C CA . LEU C 1 146 ? 111.289 88.132 103.745 1.00 49.30 132 LEU C CA 1
ATOM 3801 C C . LEU C 1 146 ? 110.335 88.698 104.785 1.00 50.92 132 LEU C C 1
ATOM 3802 O O . LEU C 1 146 ? 109.412 88.013 105.229 1.00 44.06 132 LEU C O 1
ATOM 3807 N N . LYS C 1 147 ? 110.571 89.946 105.184 1.00 48.17 133 LYS C N 1
ATOM 3808 C CA . LYS C 1 147 ? 109.676 90.587 106.136 1.00 47.58 133 LYS C CA 1
ATOM 3809 C C . LYS C 1 147 ? 108.380 91.040 105.485 1.00 49.37 133 LYS C C 1
ATOM 3810 O O . LYS C 1 147 ? 107.330 91.029 106.135 1.00 47.65 133 LYS C O 1
ATOM 3816 N N . SER C 1 148 ? 108.427 91.437 104.219 1.00 46.92 134 SER C N 1
ATOM 3817 C CA . SER C 1 148 ? 107.246 91.954 103.549 1.00 41.80 134 SER C CA 1
ATOM 3818 C C . SER C 1 148 ? 106.392 90.808 103.025 1.00 42.93 134 SER C C 1
ATOM 3819 O O . SER C 1 148 ? 106.887 89.911 102.340 1.00 47.80 134 SER C O 1
ATOM 3822 N N . LYS C 1 149 ? 105.109 90.838 103.369 1.00 37.18 135 LYS C N 1
ATOM 3823 C CA . LYS C 1 149 ? 104.156 89.886 102.818 1.00 37.80 135 LYS C CA 1
ATOM 3824 C C . LYS C 1 149 ? 103.897 90.164 101.339 1.00 39.15 135 LYS C C 1
ATOM 3825 O O . LYS C 1 149 ? 103.819 89.235 100.523 1.00 35.17 135 LYS C O 1
ATOM 3831 N N . ALA C 1 150 ? 103.774 91.443 100.980 1.00 40.04 136 ALA C N 1
ATOM 3832 C CA . ALA C 1 150 ? 103.516 91.818 99.595 1.00 35.92 136 ALA C CA 1
ATOM 3833 C C . ALA C 1 150 ? 104.685 91.455 98.692 1.00 34.54 136 ALA C C 1
ATOM 3834 O O . ALA C 1 150 ? 104.482 90.945 97.587 1.00 37.27 136 ALA C O 1
ATOM 3836 N N . LEU C 1 151 ? 105.913 91.710 99.147 1.00 35.26 137 LEU C N 1
ATOM 3837 C CA . LEU C 1 151 ? 107.090 91.378 98.350 1.00 34.76 137 LEU C CA 1
ATOM 3838 C C . LEU C 1 151 ? 107.229 89.874 98.168 1.00 34.03 137 LEU C C 1
ATOM 3839 O O . LEU C 1 151 ? 107.574 89.404 97.078 1.00 38.96 137 LEU C O 1
ATOM 3844 N N . SER C 1 152 ? 106.959 89.106 99.225 1.00 32.30 138 SER C N 1
ATOM 3845 C CA . SER C 1 152 ? 107.019 87.653 99.127 1.00 30.50 138 SER C CA 1
ATOM 3846 C C . SER C 1 152 ? 105.995 87.124 98.134 1.00 26.49 138 SER C C 1
ATOM 3847 O O . SER C 1 152 ? 106.315 86.278 97.289 1.00 32.33 138 SER C O 1
ATOM 3850 N N . LEU C 1 153 ? 104.760 87.620 98.214 1.00 26.46 139 LEU C N 1
ATOM 3851 C CA . LEU C 1 153 ? 103.729 87.166 97.290 1.00 22.35 139 LEU C CA 1
ATOM 3852 C C . LEU C 1 153 ? 104.057 87.557 95.855 1.00 25.81 139 LEU C C 1
ATOM 3853 O O . LEU C 1 153 ? 103.882 86.753 94.934 1.00 22.39 139 LEU C O 1
ATOM 3858 N N . GLU C 1 154 ? 104.546 88.781 95.650 1.00 32.02 140 GLU C N 1
ATOM 3859 C CA . GLU C 1 154 ? 104.923 89.222 94.314 1.00 25.73 140 GLU C CA 1
ATOM 3860 C C . GLU C 1 154 ? 106.008 88.335 93.725 1.00 37.94 140 GLU C C 1
ATOM 3861 O O . GLU C 1 154 ? 105.875 87.836 92.595 1.00 36.25 140 GLU C O 1
ATOM 3867 N N . LYS C 1 155 ? 107.080 88.106 94.488 1.00 30.23 141 LYS C N 1
ATOM 3868 C CA . LYS C 1 155 ? 108.177 87.286 94.002 1.00 27.88 141 LYS C CA 1
ATOM 3869 C C . LYS C 1 155 ? 107.712 85.874 93.679 1.00 29.11 141 LYS C C 1
ATOM 3870 O O . LYS C 1 155 ? 108.038 85.340 92.613 1.00 24.95 141 LYS C O 1
ATOM 3876 N N . ALA C 1 156 ? 106.931 85.263 94.574 1.00 22.37 142 ALA C N 1
ATOM 3877 C CA . ALA C 1 156 ? 106.527 83.880 94.361 1.00 17.45 142 ALA C CA 1
ATOM 3878 C C . ALA C 1 156 ? 105.586 83.745 93.169 1.00 18.55 142 ALA C C 1
ATOM 3879 O O . ALA C 1 156 ? 105.719 82.804 92.380 1.00 26.70 142 ALA C O 1
ATOM 3881 N N . ARG C 1 157 ? 104.641 84.676 93.003 1.00 20.20 143 ARG C N 1
ATOM 3882 C CA . ARG C 1 157 ? 103.728 84.596 91.865 1.00 22.73 143 ARG C CA 1
ATOM 3883 C C . ARG C 1 157 ? 104.468 84.754 90.541 1.00 21.91 143 ARG C C 1
ATOM 3884 O O . ARG C 1 157 ? 104.258 83.970 89.600 1.00 24.48 143 ARG C O 1
ATOM 3892 N N . LYS C 1 158 ? 105.351 85.753 90.451 1.00 28.04 144 LYS C N 1
ATOM 3893 C CA . LYS C 1 158 ? 106.079 85.956 89.205 1.00 22.03 144 LYS C CA 1
ATOM 3894 C C . LYS C 1 158 ? 106.988 84.775 88.894 1.00 31.48 144 LYS C C 1
ATOM 3895 O O . LYS C 1 158 ? 107.076 84.340 87.737 1.00 41.42 144 LYS C O 1
ATOM 3901 N N . GLU C 1 159 ? 107.654 84.227 89.913 1.00 24.22 145 GLU C N 1
ATOM 3902 C CA . GLU C 1 159 ? 108.514 83.075 89.684 1.00 27.19 145 GLU C CA 1
ATOM 3903 C C . GLU C 1 159 ? 107.713 81.857 89.253 1.00 31.04 145 GLU C C 1
ATOM 3904 O O . GLU C 1 159 ? 108.169 81.091 88.404 1.00 41.94 145 GLU C O 1
ATOM 3910 N N . ALA C 1 160 ? 106.528 81.648 89.830 1.00 20.84 146 ALA C N 1
ATOM 3911 C CA . ALA C 1 160 ? 105.712 80.516 89.408 1.00 10.40 146 ALA C CA 1
ATOM 3912 C C . ALA C 1 160 ? 105.338 80.628 87.938 1.00 31.25 146 ALA C C 1
ATOM 3913 O O . ALA C 1 160 ? 105.419 79.644 87.193 1.00 23.53 146 ALA C O 1
ATOM 3915 N N . VAL C 1 161 ? 104.944 81.823 87.495 1.00 22.88 147 VAL C N 1
ATOM 3916 C CA . VAL C 1 161 ? 104.563 81.969 86.092 1.00 19.84 147 VAL C CA 1
ATOM 3917 C C . VAL C 1 161 ? 105.765 81.744 85.176 1.00 22.31 147 VAL C C 1
ATOM 3918 O O . VAL C 1 161 ? 105.670 81.030 84.170 1.00 31.85 147 VAL C O 1
ATOM 3922 N N . THR C 1 162 ? 106.916 82.333 85.515 1.00 22.48 148 THR C N 1
ATOM 3923 C CA . THR C 1 162 ? 108.101 82.165 84.673 1.00 22.39 148 THR C CA 1
ATOM 3924 C C . THR C 1 162 ? 108.561 80.708 84.627 1.00 27.47 148 THR C C 1
ATOM 3925 O O . THR C 1 162 ? 108.920 80.192 83.560 1.00 28.70 148 THR C O 1
ATOM 3929 N N . ASP C 1 163 ? 108.545 80.030 85.773 1.00 20.63 149 ASP C N 1
ATOM 3930 C CA . ASP C 1 163 ? 108.947 78.632 85.836 1.00 21.78 149 ASP C CA 1
ATOM 3931 C C . ASP C 1 163 ? 108.011 77.748 85.021 1.00 28.11 149 ASP C C 1
ATOM 3932 O O . ASP C 1 163 ? 108.459 76.820 84.336 1.00 29.48 149 ASP C O 1
ATOM 3937 N N . GLY C 1 164 ? 106.706 78.020 85.087 1.00 19.66 150 GLY C N 1
ATOM 3938 C CA . GLY C 1 164 ? 105.771 77.283 84.262 1.00 12.08 150 GLY C CA 1
ATOM 3939 C C . GLY C 1 164 ? 106.010 77.494 82.782 1.00 24.84 150 GLY C C 1
ATOM 3940 O O . GLY C 1 164 ? 105.952 76.546 81.996 1.00 27.22 150 GLY C O 1
ATOM 3941 N N . LEU C 1 165 ? 106.299 78.735 82.385 1.00 16.78 151 LEU C N 1
ATOM 3942 C CA . LEU C 1 165 ? 106.605 78.994 80.983 1.00 16.88 151 LEU C CA 1
ATOM 3943 C C . LEU C 1 165 ? 107.834 78.215 80.528 1.00 30.97 151 LEU C C 1
ATOM 3944 O O . LEU C 1 165 ? 107.822 77.594 79.460 1.00 28.33 151 LEU C O 1
ATOM 3949 N N . LYS C 1 166 ? 108.897 78.217 81.335 1.00 19.57 152 LYS C N 1
ATOM 3950 C CA . LYS C 1 166 ? 110.109 77.500 80.944 1.00 27.05 152 LYS C CA 1
ATOM 3951 C C . LYS C 1 166 ? 109.872 75.995 80.854 1.00 25.20 152 LYS C C 1
ATOM 3952 O O . LYS C 1 166 ? 110.332 75.342 79.907 1.00 31.82 152 LYS C O 1
ATOM 3958 N N . ARG C 1 167 ? 109.157 75.424 81.822 1.00 23.06 153 ARG C N 1
ATOM 3959 C CA . ARG C 1 167 ? 108.920 73.988 81.777 1.00 25.86 153 ARG C CA 1
ATOM 3960 C C . ARG C 1 167 ? 108.008 73.602 80.622 1.00 26.78 153 ARG C C 1
ATOM 3961 O O . ARG C 1 167 ? 108.188 72.534 80.030 1.00 19.75 153 ARG C O 1
ATOM 3969 N N . ALA C 1 168 ? 107.035 74.447 80.278 1.00 19.52 154 ALA C N 1
ATOM 3970 C CA . ALA C 1 168 ? 106.176 74.140 79.143 1.00 23.05 154 ALA C CA 1
ATOM 3971 C C . ALA C 1 168 ? 106.939 74.244 77.830 1.00 27.36 154 ALA C C 1
ATOM 3972 O O . ALA C 1 168 ? 106.726 73.438 76.918 1.00 20.18 154 ALA C O 1
ATOM 3974 N N . LEU C 1 169 ? 107.836 75.226 77.715 1.00 27.24 155 LEU C N 1
ATOM 3975 C CA . LEU C 1 169 ? 108.640 75.349 76.507 1.00 18.45 155 LEU C CA 1
ATOM 3976 C C . LEU C 1 169 ? 109.650 74.218 76.356 1.00 15.30 155 LEU C C 1
ATOM 3977 O O . LEU C 1 169 ? 109.968 73.853 75.224 1.00 26.80 155 LEU C O 1
ATOM 3982 N N . ARG C 1 170 ? 110.145 73.646 77.458 1.00 27.02 156 ARG C N 1
ATOM 3983 C CA . ARG C 1 170 ? 111.081 72.525 77.346 1.00 22.32 156 ARG C CA 1
ATOM 3984 C C . ARG C 1 170 ? 110.503 71.359 76.554 1.00 29.36 156 ARG C C 1
ATOM 3985 O O . ARG C 1 170 ? 111.257 70.591 75.949 1.00 33.37 156 ARG C O 1
ATOM 3993 N N . SER C 1 171 ? 109.181 71.189 76.566 1.00 22.48 157 SER C N 1
ATOM 3994 C CA . SER C 1 171 ? 108.564 70.036 75.924 1.00 18.68 157 SER C CA 1
ATOM 3995 C C . SER C 1 171 ? 108.684 70.054 74.408 1.00 21.27 157 SER C C 1
ATOM 3996 O O . SER C 1 171 ? 108.410 69.030 73.779 1.00 22.57 157 SER C O 1
ATOM 3999 N N . PHE C 1 172 ? 109.078 71.175 73.807 1.00 25.13 158 PHE C N 1
ATOM 4000 C CA . PHE C 1 172 ? 109.205 71.221 72.357 1.00 19.76 158 PHE C CA 1
ATOM 4001 C C . PHE C 1 172 ? 110.546 70.691 71.869 1.00 32.29 158 PHE C C 1
ATOM 4002 O O . PHE C 1 172 ? 110.629 70.211 70.736 1.00 38.70 158 PHE C O 1
ATOM 4010 N N . GLY C 1 173 ? 111.591 70.751 72.678 1.00 33.13 159 GLY C N 1
ATOM 4011 C CA . GLY C 1 173 ? 112.855 70.175 72.270 1.00 23.35 159 GLY C CA 1
ATOM 4012 C C . GLY C 1 173 ? 114.031 70.708 73.058 1.00 28.92 159 GLY C C 1
ATOM 4013 O O . GLY C 1 173 ? 113.898 71.574 73.920 1.00 37.89 159 GLY C O 1
ATOM 4014 N N . ASN C 1 174 ? 115.205 70.176 72.704 1.00 38.95 160 ASN C N 1
ATOM 4015 C CA . ASN C 1 174 ? 116.442 70.495 73.413 1.00 32.25 160 ASN C CA 1
ATOM 4016 C C . ASN C 1 174 ? 116.763 71.980 73.355 1.00 30.00 160 ASN C C 1
ATOM 4017 O O . ASN C 1 174 ? 117.191 72.565 74.353 1.00 44.18 160 ASN C O 1
ATOM 4022 N N . ALA C 1 175 ? 116.576 72.604 72.191 1.00 32.91 161 ALA C N 1
ATOM 4023 C CA . ALA C 1 175 ? 116.973 73.996 72.020 1.00 34.06 161 ALA C CA 1
ATOM 4024 C C . ALA C 1 175 ? 116.153 74.945 72.880 1.00 29.90 161 ALA C C 1
ATOM 4025 O O . ALA C 1 175 ? 116.571 76.085 73.095 1.00 34.87 161 ALA C O 1
ATOM 4027 N N . LEU C 1 176 ? 114.999 74.507 73.372 1.00 35.26 162 LEU C N 1
ATOM 4028 C CA . LEU C 1 176 ? 114.185 75.305 74.272 1.00 31.17 162 LEU C CA 1
ATOM 4029 C C . LEU C 1 176 ? 114.381 74.922 75.730 1.00 36.52 162 LEU C C 1
ATOM 4030 O O . LEU C 1 176 ? 113.552 75.278 76.570 1.00 39.49 162 LEU C O 1
ATOM 4035 N N . GLY C 1 177 ? 115.453 74.201 76.049 1.00 30.78 163 GLY C N 1
ATOM 4036 C CA . GLY C 1 177 ? 115.809 73.914 77.421 1.00 27.07 163 GLY C CA 1
ATOM 4037 C C . GLY C 1 177 ? 115.642 72.479 77.857 1.00 35.37 163 GLY C C 1
ATOM 4038 O O . GLY C 1 177 ? 115.900 72.182 79.026 1.00 42.20 163 GLY C O 1
ATOM 4039 N N . ASN C 1 178 ? 115.217 71.575 76.975 1.00 32.58 164 ASN C N 1
ATOM 4040 C CA . ASN C 1 178 ? 115.106 70.178 77.372 1.00 33.32 164 ASN C CA 1
ATOM 4041 C C . ASN C 1 178 ? 116.467 69.538 77.615 1.00 38.53 164 ASN C C 1
ATOM 4042 O O . ASN C 1 178 ? 116.553 68.569 78.374 1.00 44.61 164 ASN C O 1
ATOM 4047 N N . CYS C 1 179 ? 117.527 70.060 76.998 1.00 42.26 165 CYS C N 1
ATOM 4048 C CA . CYS C 1 179 ? 118.859 69.493 77.181 1.00 49.89 165 CYS C CA 1
ATOM 4049 C C . CYS C 1 179 ? 119.385 69.668 78.599 1.00 48.14 165 CYS C C 1
ATOM 4050 O O . CYS C 1 179 ? 120.188 68.848 79.051 1.00 48.74 165 CYS C O 1
ATOM 4053 N N . ILE C 1 180 ? 118.941 70.702 79.315 1.00 49.76 166 ILE C N 1
ATOM 4054 C CA . ILE C 1 180 ? 119.509 71.022 80.619 1.00 52.76 166 ILE C CA 1
ATOM 4055 C C . ILE C 1 180 ? 119.185 69.989 81.686 1.00 51.75 166 ILE C C 1
ATOM 4056 O O . ILE C 1 180 ? 119.663 70.108 82.817 1.00 53.81 166 ILE C O 1
ATOM 4061 N N . LEU C 1 181 ? 118.393 68.977 81.358 1.00 50.89 167 LEU C N 1
ATOM 4062 C CA . LEU C 1 181 ? 118.084 67.896 82.280 1.00 48.79 167 LEU C CA 1
ATOM 4063 C C . LEU C 1 181 ? 119.007 66.695 82.122 1.00 50.68 167 LEU C C 1
ATOM 4064 O O . LEU C 1 181 ? 118.946 65.776 82.943 1.00 51.34 167 LEU C O 1
ATOM 4069 N N . ASP C 1 182 ? 119.859 66.683 81.102 1.00 61.39 168 ASP C N 1
ATOM 4070 C CA . ASP C 1 182 ? 120.721 65.545 80.818 1.00 59.37 168 ASP C CA 1
ATOM 4071 C C . ASP C 1 182 ? 122.034 65.676 81.579 1.00 61.82 168 ASP C C 1
ATOM 4072 O O . ASP C 1 182 ? 122.729 66.689 81.461 1.00 63.50 168 ASP C O 1
ATOM 4077 N N . LYS C 1 183 ? 122.370 64.643 82.356 1.00 66.86 169 LYS C N 1
ATOM 4078 C CA . LYS C 1 183 ? 123.592 64.672 83.157 1.00 66.86 169 LYS C CA 1
ATOM 4079 C C . LYS C 1 183 ? 124.839 64.694 82.282 1.00 67.18 169 LYS C C 1
ATOM 4080 O O . LYS C 1 183 ? 125.814 65.384 82.602 1.00 69.84 169 LYS C O 1
ATOM 4086 N N . ASP C 1 184 ? 124.835 63.936 81.184 1.00 66.97 170 ASP C N 1
ATOM 4087 C CA . ASP C 1 184 ? 125.987 63.921 80.289 1.00 69.77 170 ASP C CA 1
ATOM 4088 C C . ASP C 1 184 ? 126.222 65.291 79.670 1.00 71.38 170 ASP C C 1
ATOM 4089 O O . ASP C 1 184 ? 127.370 65.738 79.543 1.00 74.89 170 ASP C O 1
ATOM 4094 N N . TYR C 1 185 ? 125.146 65.968 79.268 1.00 64.30 171 TYR C N 1
ATOM 4095 C CA . TYR C 1 185 ? 125.273 67.317 78.733 1.00 63.83 171 TYR C CA 1
A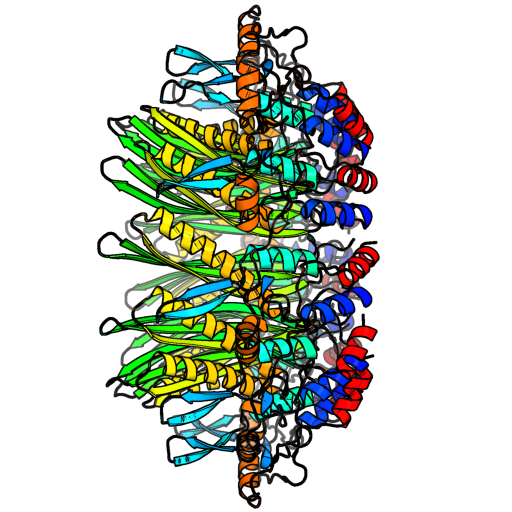TOM 4096 C C . TYR C 1 185 ? 125.858 68.262 79.771 1.00 64.93 171 TYR C C 1
ATOM 4097 O O . TYR C 1 185 ? 126.687 69.116 79.445 1.00 64.86 171 TYR C O 1
ATOM 4106 N N . LEU C 1 186 ? 125.433 68.130 81.027 1.00 68.51 172 LEU C N 1
ATOM 4107 C CA . LEU C 1 186 ? 125.977 68.977 82.080 1.00 70.47 172 LEU C CA 1
ATOM 4108 C C . LEU C 1 186 ? 127.455 68.695 82.323 1.00 73.06 172 LEU C C 1
ATOM 4109 O O . LEU C 1 186 ? 128.229 69.630 82.556 1.00 73.38 172 LEU C O 1
ATOM 4114 N N . ARG C 1 187 ? 127.867 67.425 82.276 1.00 74.69 173 ARG C N 1
ATOM 4115 C CA . ARG C 1 187 ? 129.287 67.114 82.410 1.00 74.28 173 ARG C CA 1
ATOM 4116 C C . ARG C 1 187 ? 130.092 67.718 81.268 1.00 75.39 173 ARG C C 1
ATOM 4117 O O . ARG C 1 187 ? 131.166 68.293 81.488 1.00 76.78 173 ARG C O 1
ATOM 4125 N N . SER C 1 188 ? 129.587 67.600 80.039 1.00 75.65 174 SER C N 1
ATOM 4126 C CA . SER C 1 188 ? 130.276 68.201 78.904 1.00 75.20 174 SER C CA 1
ATOM 4127 C C . SER C 1 188 ? 130.359 69.714 79.040 1.00 79.25 174 SER C C 1
ATOM 4128 O O . SER C 1 188 ? 131.378 70.312 78.681 1.00 81.02 174 SER C O 1
ATOM 4131 N N . LEU C 1 189 ? 129.299 70.344 79.546 1.00 79.80 175 LEU C N 1
ATOM 4132 C CA . LEU C 1 189 ? 129.323 71.783 79.781 1.00 79.20 175 LEU C CA 1
ATOM 4133 C C . LEU C 1 189 ? 130.372 72.150 80.822 1.00 78.99 175 LEU C C 1
ATOM 4134 O O . LEU C 1 189 ? 131.094 73.141 80.665 1.00 77.85 175 LEU C O 1
ATOM 4139 N N . ASN C 1 190 ? 130.465 71.364 81.897 1.00 82.77 176 ASN C N 1
ATOM 4140 C CA . ASN C 1 190 ? 131.446 71.640 82.941 1.00 83.08 176 ASN C CA 1
ATOM 4141 C C . ASN C 1 190 ? 132.871 71.492 82.423 1.00 85.86 176 ASN C C 1
ATOM 4142 O O . ASN C 1 190 ? 133.752 72.282 82.780 1.00 86.34 176 ASN C O 1
ATOM 4147 N N . LYS C 1 191 ? 133.121 70.482 81.588 1.00 88.76 177 LYS C N 1
ATOM 4148 C CA . LYS C 1 191 ? 134.470 70.291 81.063 1.00 88.49 177 LYS C CA 1
ATOM 4149 C C . LYS C 1 191 ? 134.856 71.382 80.073 1.00 88.64 177 LYS C C 1
ATOM 4150 O O . LYS C 1 191 ? 136.043 71.554 79.777 1.00 88.78 177 LYS C O 1
ATOM 4156 N N . LEU C 1 192 ? 133.882 72.117 79.548 1.00 94.02 178 LEU C N 1
ATOM 4157 C CA . LEU C 1 192 ? 134.182 73.165 78.586 1.00 94.68 178 LEU C CA 1
ATOM 4158 C C . LEU C 1 192 ? 134.903 74.323 79.272 1.00 95.48 178 LEU C C 1
ATOM 4159 O O . LEU C 1 192 ? 134.629 74.623 80.439 1.00 93.51 178 LEU C O 1
ATOM 4164 N N . PRO C 1 193 ? 135.833 74.982 78.584 1.00 103.75 179 PRO C N 1
ATOM 4165 C CA . PRO C 1 193 ? 136.517 76.132 79.184 1.00 102.81 179 PRO C CA 1
ATOM 4166 C C . PRO C 1 193 ? 135.558 77.284 79.428 1.00 103.04 179 PRO C C 1
ATOM 4167 O O . PRO C 1 193 ? 134.602 77.499 78.679 1.00 102.29 179 PRO C O 1
ATOM 4171 N N . ARG C 1 194 ? 135.828 78.035 80.492 1.00 111.05 180 ARG C N 1
ATOM 4172 C CA . ARG C 1 194 ? 135.002 79.190 80.811 1.00 111.90 180 ARG C CA 1
ATOM 4173 C C . ARG C 1 194 ? 135.167 80.271 79.749 1.00 111.92 180 ARG C C 1
ATOM 4174 O O . ARG C 1 194 ? 136.278 80.561 79.300 1.00 111.67 180 ARG C O 1
ATOM 4182 N N . GLN C 1 195 ? 134.048 80.860 79.343 1.00 109.55 181 GLN C N 1
ATOM 4183 C CA . GLN C 1 195 ? 134.032 81.884 78.311 1.00 108.25 181 GLN C CA 1
ATOM 4184 C C . GLN C 1 195 ? 133.862 83.262 78.937 1.00 108.79 181 GLN C C 1
ATOM 4185 O O . GLN C 1 195 ? 133.303 83.407 80.028 1.00 108.33 181 GLN C O 1
ATOM 4191 N N . LEU C 1 196 ? 134.363 84.273 78.235 1.00 117.91 182 LEU C N 1
ATOM 4192 C CA . LEU C 1 196 ? 134.298 85.639 78.725 1.00 118.81 182 LEU C CA 1
ATOM 4193 C C . LEU C 1 196 ? 132.852 86.131 78.755 1.00 118.75 182 LEU C C 1
ATOM 4194 O O . LEU C 1 196 ? 132.016 85.675 77.971 1.00 117.84 182 LEU C O 1
ATOM 4199 N N . PRO C 1 197 ? 132.530 87.052 79.664 1.00 123.10 183 PRO C N 1
ATOM 4200 C CA . PRO C 1 197 ? 131.190 87.647 79.660 1.00 122.82 183 PRO C CA 1
ATOM 4201 C C . PRO C 1 197 ? 130.917 88.370 78.350 1.00 122.82 183 PRO C C 1
ATOM 4202 O O . PRO C 1 197 ? 131.798 89.015 77.778 1.00 121.99 183 PRO C O 1
ATOM 4206 N N . LEU C 1 198 ? 129.679 88.253 77.877 1.00 122.26 184 LEU C N 1
ATOM 4207 C CA . LEU C 1 198 ? 129.294 88.884 76.623 1.00 121.69 184 LEU C CA 1
ATOM 4208 C C . LEU C 1 198 ? 129.311 90.400 76.762 1.00 121.62 184 LEU C C 1
ATOM 4209 O O . LEU C 1 198 ? 129.016 90.948 77.827 1.00 121.52 184 LEU C O 1
ATOM 4214 N N . GLU C 1 199 ? 129.676 91.078 75.680 1.00 119.77 185 GLU C N 1
ATOM 4215 C CA . GLU C 1 199 ? 129.629 92.530 75.607 1.00 119.51 185 GLU C CA 1
ATOM 4216 C C . GLU C 1 199 ? 128.482 92.947 74.697 1.00 119.30 185 GLU C C 1
ATOM 4217 O O . GLU C 1 199 ? 128.364 92.451 73.572 1.00 119.47 185 GLU C O 1
ATOM 4223 N N . VAL C 1 200 ? 127.639 93.851 75.185 1.00 110.63 186 VAL C N 1
ATOM 4224 C CA . VAL C 1 200 ? 126.485 94.330 74.435 1.00 110.63 186 VAL C CA 1
ATOM 4225 C C . VAL C 1 200 ? 126.834 95.687 73.845 1.00 109.61 186 VAL C C 1
ATOM 4226 O O . VAL C 1 200 ? 127.197 96.616 74.576 1.00 109.30 186 VAL C O 1
ATOM 4230 N N . ASP C 1 201 ? 126.725 95.802 72.526 1.00 103.21 187 ASP C N 1
ATOM 4231 C CA . ASP C 1 201 ? 126.981 97.056 71.832 1.00 103.53 187 ASP C CA 1
ATOM 4232 C C . ASP C 1 201 ? 125.670 97.814 71.667 1.00 103.00 187 ASP C C 1
ATOM 4233 O O . ASP C 1 201 ? 124.785 97.380 70.922 1.00 101.92 187 ASP C O 1
ATOM 4238 N N . LEU C 1 202 ? 125.552 98.948 72.356 1.00 95.84 188 LEU C N 1
ATOM 4239 C CA . LEU C 1 202 ? 124.354 99.772 72.318 1.00 94.96 188 LEU C CA 1
ATOM 4240 C C . LEU C 1 202 ? 124.415 100.844 71.239 1.00 95.19 188 LEU C C 1
ATOM 4241 O O . LEU C 1 202 ? 123.744 101.874 71.358 1.00 95.31 188 LEU C O 1
ATOM 4246 N N . THR C 1 203 ? 125.217 100.629 70.196 1.00 96.17 189 THR C N 1
ATOM 4247 C CA . THR C 1 203 ? 125.261 101.578 69.089 1.00 96.28 189 THR C CA 1
ATOM 4248 C C . THR C 1 203 ? 123.943 101.593 68.326 1.00 95.89 189 THR C C 1
ATOM 4249 O O . THR C 1 203 ? 123.364 102.658 68.088 1.00 95.43 189 THR C O 1
ATOM 4253 N N . LYS C 1 204 ? 123.455 100.420 67.932 1.00 89.58 190 LYS C N 1
ATOM 4254 C CA . LYS C 1 204 ? 122.189 100.311 67.207 1.00 88.96 190 LYS C CA 1
ATOM 4255 C C . LYS C 1 204 ? 121.019 100.010 68.140 1.00 90.17 190 LYS C C 1
ATOM 4256 O O . LYS C 1 204 ? 120.226 99.102 67.893 1.00 89.10 190 LYS C O 1
ATOM 4262 N N . ALA C 1 205 ? 120.887 100.781 69.212 1.00 82.66 191 ALA C N 1
ATOM 4263 C CA . ALA C 1 205 ? 119.760 100.649 70.120 1.00 79.94 191 ALA C CA 1
ATOM 4264 C C . ALA C 1 205 ? 118.609 101.520 69.638 1.00 81.37 191 ALA C C 1
ATOM 4265 O O . ALA C 1 205 ? 118.818 102.587 69.055 1.00 81.75 191 ALA C O 1
ATOM 4267 N N . LYS C 1 206 ? 117.388 101.050 69.874 1.00 76.08 192 LYS C N 1
ATOM 4268 C CA . LYS C 1 206 ? 116.211 101.826 69.513 1.00 71.80 192 LYS C CA 1
ATOM 4269 C C . LYS C 1 206 ? 116.150 103.089 70.361 1.00 71.56 192 LYS C C 1
ATOM 4270 O O . LYS C 1 206 ? 116.250 103.031 71.590 1.00 71.25 192 LYS C O 1
ATOM 4276 N N . ARG C 1 207 ? 115.986 104.234 69.700 1.00 73.93 193 ARG C N 1
ATOM 4277 C CA . ARG C 1 207 ? 116.017 105.525 70.367 1.00 74.27 193 ARG C CA 1
ATOM 4278 C C . ARG C 1 207 ? 114.707 106.290 70.305 1.00 74.78 193 ARG C C 1
ATOM 4279 O O . ARG C 1 207 ? 114.491 107.170 71.143 1.00 76.68 193 ARG C O 1
ATOM 4287 N N . GLN C 1 208 ? 113.838 105.994 69.347 1.00 70.97 194 GLN C N 1
ATOM 4288 C CA . GLN C 1 208 ? 112.547 106.651 69.235 1.00 72.60 194 GLN C CA 1
ATOM 4289 C C . GLN C 1 208 ? 111.481 105.615 68.914 1.00 74.65 194 GLN C C 1
ATOM 4290 O O . GLN C 1 208 ? 111.774 104.540 68.385 1.00 75.83 194 GLN C O 1
ATOM 4296 N N . ASP C 1 209 ? 110.237 105.951 69.262 1.00 72.33 195 ASP C N 1
ATOM 4297 C CA . ASP C 1 209 ? 109.140 104.996 69.140 1.00 70.22 195 ASP C CA 1
ATOM 4298 C C . ASP C 1 209 ? 108.907 104.585 67.693 1.00 68.12 195 ASP C C 1
ATOM 4299 O O . ASP C 1 209 ? 108.657 103.410 67.408 1.00 72.15 195 ASP C O 1
ATOM 4304 N N . LEU C 1 210 ? 108.990 105.537 66.767 1.00 66.74 196 LEU C N 1
ATOM 4305 C CA . LEU C 1 210 ? 108.596 105.288 65.386 1.00 70.39 196 LEU C CA 1
ATOM 4306 C C . LEU C 1 210 ? 109.423 104.177 64.750 1.00 69.50 196 LEU C C 1
ATOM 4307 O O . LEU C 1 210 ? 110.649 104.138 64.880 1.00 66.99 196 LEU C O 1
ATOM 4312 N N . GLU C 1 211 ? 108.734 103.267 64.066 1.00 67.04 197 GLU C N 1
ATOM 4313 C CA . GLU C 1 211 ? 109.361 102.230 63.256 1.00 67.67 197 GLU C CA 1
ATOM 4314 C C . GLU C 1 211 ? 108.939 102.443 61.810 1.00 68.18 197 GLU C C 1
ATOM 4315 O O . GLU C 1 211 ? 107.863 101.980 61.404 1.00 68.84 197 GLU C O 1
ATOM 4321 N N . PRO C 1 212 ? 109.739 103.140 60.999 1.00 70.51 198 PRO C N 1
ATOM 4322 C CA . PRO C 1 212 ? 109.261 103.519 59.656 1.00 67.29 198 PRO C CA 1
ATOM 4323 C C . PRO C 1 212 ? 108.968 102.337 58.748 1.00 67.68 198 PRO C C 1
ATOM 4324 O O . PRO C 1 212 ? 107.945 102.335 58.052 1.00 68.53 198 PRO C O 1
ATOM 4328 N N . SER C 1 213 ? 109.841 101.330 58.727 1.00 66.62 199 SER C N 1
ATOM 4329 C CA . SER C 1 213 ? 109.594 100.175 57.872 1.00 66.80 199 SER C CA 1
ATOM 4330 C C . SER C 1 213 ? 108.377 99.387 58.332 1.00 67.08 199 SER C C 1
ATOM 4331 O O . SER C 1 213 ? 107.657 98.824 57.501 1.00 68.06 199 SER C O 1
ATOM 4334 N N . VAL C 1 214 ? 108.141 99.324 59.642 1.00 61.68 200 VAL C N 1
ATOM 4335 C CA . VAL C 1 214 ? 106.947 98.662 60.151 1.00 60.76 200 VAL C CA 1
ATOM 4336 C C . VAL C 1 214 ? 105.696 99.405 59.703 1.00 61.67 200 VAL C C 1
ATOM 4337 O O . VAL C 1 214 ? 104.703 98.791 59.289 1.00 59.52 200 VAL C O 1
ATOM 4341 N N . GLU C 1 215 ? 105.729 100.736 59.774 1.00 61.42 201 GLU C N 1
ATOM 4342 C CA . GLU C 1 215 ? 104.553 101.538 59.468 1.00 61.80 201 GLU C CA 1
ATOM 4343 C C . GLU C 1 215 ? 104.120 101.361 58.020 1.00 64.23 201 GLU C C 1
ATOM 4344 O O . GLU C 1 215 ? 102.927 101.230 57.735 1.00 66.73 201 GLU C O 1
ATOM 4350 N N . GLU C 1 216 ? 105.072 101.344 57.089 1.00 65.21 202 GLU C N 1
ATOM 4351 C CA . GLU C 1 216 ? 104.694 101.247 55.685 1.00 67.26 202 GLU C CA 1
ATOM 4352 C C . GLU C 1 216 ? 104.212 99.848 55.318 1.00 66.47 202 GLU C C 1
ATOM 4353 O O . GLU C 1 216 ? 103.276 99.711 54.523 1.00 64.16 202 GLU C O 1
ATOM 4359 N N . ALA C 1 217 ? 104.806 98.806 55.903 1.00 64.19 203 ALA C N 1
ATOM 4360 C CA . ALA C 1 217 ? 104.308 97.454 55.680 1.00 60.93 203 ALA C CA 1
ATOM 4361 C C . ALA C 1 217 ? 102.900 97.292 56.235 1.00 63.45 203 ALA C C 1
ATOM 4362 O O . ALA C 1 217 ? 102.037 96.677 55.596 1.00 63.48 203 ALA C O 1
ATOM 4364 N N . ARG C 1 218 ? 102.645 97.850 57.420 1.00 57.96 204 ARG C N 1
ATOM 4365 C CA . ARG C 1 218 ? 101.300 97.799 57.979 1.00 57.25 204 ARG C CA 1
ATOM 4366 C C . ARG C 1 218 ? 100.312 98.581 57.122 1.00 59.91 204 ARG C C 1
ATOM 4367 O O . ARG C 1 218 ? 99.188 98.122 56.887 1.00 57.39 204 ARG C O 1
ATOM 4375 N N . TYR C 1 219 ? 100.715 99.757 56.639 1.00 61.18 205 TYR C N 1
ATOM 4376 C CA . TYR C 1 219 ? 99.835 100.554 55.792 1.00 60.98 205 TYR C CA 1
ATOM 4377 C C . TYR C 1 219 ? 99.500 99.822 54.500 1.00 61.48 205 TYR C C 1
ATOM 4378 O O . TYR C 1 219 ? 98.354 99.854 54.041 1.00 59.43 205 TYR C O 1
ATOM 4387 N N . ASN C 1 220 ? 100.490 99.161 53.895 1.00 64.67 206 ASN C N 1
ATOM 4388 C CA . ASN C 1 220 ? 100.224 98.405 52.677 1.00 64.94 206 ASN C CA 1
ATOM 4389 C C . ASN C 1 220 ? 99.388 97.165 52.958 1.00 65.87 206 ASN C C 1
ATOM 4390 O O . ASN C 1 220 ? 98.687 96.680 52.065 1.00 65.58 206 ASN C O 1
ATOM 4395 N N . SER C 1 221 ? 99.449 96.640 54.185 1.00 67.18 207 SER C N 1
ATOM 4396 C CA . SER C 1 221 ? 98.649 95.468 54.519 1.00 67.36 207 SER C CA 1
ATOM 4397 C C . SER C 1 221 ? 97.154 95.758 54.461 1.00 69.56 207 SER C C 1
ATOM 4398 O O . SER C 1 221 ? 96.370 94.877 54.094 1.00 69.95 207 SER C O 1
ATOM 4401 N N . CYS C 1 222 ? 96.739 96.967 54.825 1.00 67.24 208 CYS C N 1
ATOM 4402 C CA . CYS C 1 222 ? 95.320 97.304 54.867 1.00 66.50 208 CYS C CA 1
ATOM 4403 C C . CYS C 1 222 ? 94.703 97.316 53.475 1.00 68.26 208 CYS C C 1
ATOM 4404 O O . CYS C 1 222 ? 93.531 97.649 53.312 1.00 70.65 208 CYS C O 1
ATOM 4407 N N . VAL D 1 37 ? 85.616 89.763 55.693 1.00 60.34 23 VAL D N 1
ATOM 4408 C CA . VAL D 1 37 ? 86.137 90.836 56.529 1.00 59.64 23 VAL D CA 1
ATOM 4409 C C . VAL D 1 37 ? 87.040 90.263 57.620 1.00 58.77 23 VAL D C 1
ATOM 4410 O O . VAL D 1 37 ? 86.704 89.270 58.267 1.00 56.48 23 VAL D O 1
ATOM 4414 N N . LEU D 1 38 ? 88.197 90.888 57.810 1.00 51.68 24 LEU D N 1
ATOM 4415 C CA . LEU D 1 38 ? 89.180 90.458 58.799 1.00 51.22 24 LEU D CA 1
ATOM 4416 C C . LEU D 1 38 ? 89.067 91.375 60.012 1.00 51.57 24 LEU D C 1
ATOM 4417 O O . LEU D 1 38 ? 89.577 92.499 60.002 1.00 51.64 24 LEU D O 1
ATOM 4422 N N . CYS D 1 39 ? 88.402 90.891 61.054 1.00 46.23 25 CYS D N 1
ATOM 4423 C CA . CYS D 1 39 ? 88.276 91.637 62.298 1.00 39.00 25 CYS D CA 1
ATOM 4424 C C . CYS D 1 39 ? 89.479 91.334 63.189 1.00 39.11 25 CYS D C 1
ATOM 4425 O O . CYS D 1 39 ? 90.419 90.644 62.788 1.00 42.37 25 CYS D O 1
ATOM 4428 N N . PHE D 1 40 ? 89.466 91.850 64.414 1.00 34.42 26 PHE D N 1
ATOM 4429 C CA . PHE D 1 40 ? 90.582 91.636 65.323 1.00 25.71 26 PHE D CA 1
ATOM 4430 C C . PHE D 1 40 ? 90.616 90.188 65.790 1.00 26.53 26 PHE D C 1
ATOM 4431 O O . PHE D 1 40 ? 89.586 89.606 66.131 1.00 30.07 26 PHE D O 1
ATOM 4439 N N . GLY D 1 41 ? 91.813 89.610 65.808 1.00 23.22 27 GLY D N 1
ATOM 4440 C CA . GLY D 1 41 ? 91.993 88.224 66.169 1.00 24.02 27 GLY D CA 1
ATOM 4441 C C . GLY D 1 41 ? 91.902 87.253 65.017 1.00 19.50 27 GLY D C 1
ATOM 4442 O O . GLY D 1 41 ? 92.171 86.066 65.207 1.00 24.62 27 GLY D O 1
ATOM 4443 N N . GLN D 1 42 ? 91.534 87.720 63.827 1.00 32.83 28 GLN D N 1
ATOM 4444 C CA . GLN D 1 42 ? 91.438 86.870 62.647 1.00 33.05 28 GLN D CA 1
ATOM 4445 C C . GLN D 1 42 ? 92.252 87.415 61.481 1.00 38.20 28 GLN D C 1
ATOM 4446 O O . GLN D 1 42 ? 92.072 86.964 60.350 1.00 44.25 28 GLN D O 1
ATOM 4452 N N . CYS D 1 43 ? 93.143 88.367 61.729 1.00 39.91 29 CYS D N 1
ATOM 4453 C CA . CYS D 1 43 ? 93.855 89.074 60.668 1.00 39.69 29 CYS D CA 1
ATOM 4454 C C . CYS D 1 43 ? 95.288 88.559 60.606 1.00 38.57 29 CYS D C 1
ATOM 4455 O O . CYS D 1 43 ? 96.137 88.958 61.404 1.00 44.46 29 CYS D O 1
ATOM 4458 N N . GLN D 1 44 ? 95.559 87.687 59.641 1.00 39.64 30 GLN D N 1
ATOM 4459 C CA . GLN D 1 44 ? 96.899 87.144 59.464 1.00 37.04 30 GLN D CA 1
ATOM 4460 C C . GLN D 1 44 ? 97.864 88.217 58.970 1.00 33.34 30 GLN D C 1
ATOM 4461 O O . GLN D 1 44 ? 97.512 89.051 58.133 1.00 35.50 30 GLN D O 1
ATOM 4467 N N . TYR D 1 45 ? 99.084 88.198 59.505 1.00 27.76 31 TYR D N 1
ATOM 4468 C CA . TYR D 1 45 ? 100.126 89.110 59.052 1.00 29.95 31 TYR D CA 1
ATOM 4469 C C . TYR D 1 45 ? 100.576 88.763 57.640 1.00 33.78 31 TYR D C 1
ATOM 4470 O O . TYR D 1 45 ? 100.728 87.590 57.290 1.00 32.01 31 TYR D O 1
ATOM 4479 N N . THR D 1 46 ? 100.817 89.791 56.834 1.00 37.58 32 THR D N 1
ATOM 4480 C CA . THR D 1 46 ? 101.493 89.570 55.567 1.00 38.03 32 THR D CA 1
ATOM 4481 C C . THR D 1 46 ? 102.977 89.317 55.813 1.00 35.11 32 THR D C 1
ATOM 4482 O O . THR D 1 46 ? 103.494 89.505 56.917 1.00 31.89 32 THR D O 1
ATOM 4486 N N . ALA D 1 47 ? 103.664 88.874 54.760 1.00 38.14 33 ALA D N 1
ATOM 4487 C CA . ALA D 1 47 ? 105.086 88.578 54.881 1.00 36.90 33 ALA D CA 1
ATOM 4488 C C . ALA D 1 47 ? 105.888 89.824 55.232 1.00 38.70 33 ALA D C 1
ATOM 4489 O O . ALA D 1 47 ? 106.772 89.778 56.095 1.00 42.46 33 ALA D O 1
ATOM 4491 N N . GLU D 1 48 ? 105.581 90.952 54.589 1.00 33.97 34 GLU D N 1
ATOM 4492 C CA . GLU D 1 48 ? 106.355 92.169 54.814 1.00 37.77 34 GLU D CA 1
ATOM 4493 C C . GLU D 1 48 ? 106.171 92.693 56.231 1.00 36.96 34 GLU D C 1
ATOM 4494 O O . GLU D 1 48 ? 107.150 93.043 56.903 1.00 38.66 34 GLU D O 1
ATOM 4500 N N . GLU D 1 49 ? 104.922 92.768 56.696 1.00 36.49 35 GLU D N 1
ATOM 4501 C CA . GLU D 1 49 ? 104.669 93.237 58.052 1.00 36.09 35 GLU D CA 1
ATOM 4502 C C . GLU D 1 49 ? 105.294 92.304 59.077 1.00 31.68 35 GLU D C 1
ATOM 4503 O O . GLU D 1 49 ? 105.892 92.764 60.057 1.00 35.73 35 GLU D O 1
ATOM 4509 N N . TYR D 1 50 ? 105.190 90.991 58.854 1.00 33.94 36 TYR D N 1
ATOM 4510 C CA . TYR D 1 50 ? 105.834 90.046 59.757 1.00 33.47 36 TYR D CA 1
ATOM 4511 C C . TYR D 1 50 ? 107.333 90.288 59.823 1.00 31.54 36 TYR D C 1
ATOM 4512 O O . TYR D 1 50 ? 107.913 90.316 60.912 1.00 36.42 36 TYR D O 1
ATOM 4521 N N . GLN D 1 51 ? 107.979 90.445 58.667 1.00 38.16 37 GLN D N 1
ATOM 4522 C CA . GLN D 1 51 ? 109.427 90.620 58.641 1.00 33.50 37 GLN D CA 1
ATOM 4523 C C . GLN D 1 51 ? 109.841 91.904 59.346 1.00 32.41 37 GLN D C 1
ATOM 4524 O O . GLN D 1 51 ? 110.776 91.903 60.155 1.00 33.07 37 GLN D O 1
ATOM 4530 N N . ALA D 1 52 ? 109.142 93.006 59.071 1.00 33.54 38 ALA D N 1
ATOM 4531 C CA . ALA D 1 52 ? 109.494 94.273 59.703 1.00 30.04 38 ALA D CA 1
ATOM 4532 C C . ALA D 1 52 ? 109.312 94.211 61.216 1.00 33.17 38 ALA D C 1
ATOM 4533 O O . ALA D 1 52 ? 110.179 94.665 61.969 1.00 35.35 38 ALA D O 1
ATOM 4535 N N . ILE D 1 53 ? 108.203 93.633 61.682 1.00 30.18 39 ILE D N 1
ATOM 4536 C CA . ILE D 1 53 ? 107.969 93.567 63.120 1.00 25.88 39 ILE D CA 1
ATOM 4537 C C . ILE D 1 53 ? 108.954 92.614 63.783 1.00 29.19 39 ILE D C 1
ATOM 4538 O O . ILE D 1 53 ? 109.445 92.881 64.884 1.00 32.16 39 ILE D O 1
ATOM 4543 N N . GLN D 1 54 ? 109.266 91.493 63.130 1.00 31.30 40 GLN D N 1
ATOM 4544 C CA . GLN D 1 54 ? 110.201 90.534 63.703 1.00 30.26 40 GLN D CA 1
ATOM 4545 C C . GLN D 1 54 ? 111.597 91.126 63.816 1.00 31.78 40 GLN D C 1
ATOM 4546 O O . GLN D 1 54 ? 112.320 90.850 64.779 1.00 33.91 40 GLN D O 1
ATOM 4552 N N . LYS D 1 55 ? 111.998 91.940 62.839 1.00 35.63 41 LYS D N 1
ATOM 4553 C CA . LYS D 1 55 ? 113.292 92.607 62.939 1.00 33.12 41 LYS D CA 1
ATOM 4554 C C . LYS D 1 55 ? 113.274 93.708 63.994 1.00 31.60 41 LYS D C 1
ATOM 4555 O O . LYS D 1 55 ? 114.247 93.876 64.735 1.00 35.10 41 LYS D O 1
ATOM 4561 N N . ALA D 1 56 ? 112.177 94.463 64.085 1.00 29.91 42 ALA D N 1
ATOM 4562 C CA . ALA D 1 56 ? 112.124 95.574 65.028 1.00 32.33 42 ALA D CA 1
ATOM 4563 C C . ALA D 1 56 ? 112.047 95.101 66.475 1.00 34.02 42 ALA D C 1
ATOM 4564 O O . ALA D 1 56 ? 112.641 95.724 67.358 1.00 32.95 42 ALA D O 1
ATOM 4566 N N . LEU D 1 57 ? 111.326 94.014 66.739 1.00 27.38 43 LEU D N 1
ATOM 4567 C CA . LEU D 1 57 ? 111.200 93.510 68.098 1.00 23.61 43 LEU D CA 1
ATOM 4568 C C . LEU D 1 57 ? 112.522 93.018 68.658 1.00 26.61 43 LEU D C 1
ATOM 4569 O O . LEU D 1 57 ? 112.664 92.914 69.879 1.00 25.59 43 LEU D O 1
ATOM 4574 N N . ARG D 1 58 ? 113.490 92.723 67.793 1.00 30.66 44 ARG D N 1
ATOM 4575 C CA . ARG D 1 58 ? 114.743 92.129 68.230 1.00 31.91 44 ARG D CA 1
ATOM 4576 C C . ARG D 1 58 ? 115.711 93.157 68.801 1.00 34.82 44 ARG D C 1
ATOM 4577 O O . ARG D 1 58 ? 116.570 92.804 69.613 1.00 37.35 44 ARG D O 1
ATOM 4585 N N . GLN D 1 59 ? 115.590 94.421 68.410 1.00 34.94 45 GLN D N 1
ATOM 4586 C CA . GLN D 1 59 ? 116.550 95.425 68.847 1.00 36.76 45 GLN D CA 1
ATOM 4587 C C . GLN D 1 59 ? 116.307 95.828 70.297 1.00 35.14 45 GLN D C 1
ATOM 4588 O O . GLN D 1 59 ? 115.194 95.738 70.816 1.00 38.62 45 GLN D O 1
ATOM 4594 N N . ARG D 1 60 ? 117.372 96.274 70.954 1.00 42.59 46 ARG D N 1
ATOM 4595 C CA . ARG D 1 60 ? 117.301 96.708 72.339 1.00 42.00 46 ARG D CA 1
ATOM 4596 C C . ARG D 1 60 ? 117.001 98.201 72.420 1.00 41.48 46 ARG D C 1
ATOM 4597 O O . ARG D 1 60 ? 117.077 98.934 71.434 1.00 44.97 46 ARG D O 1
ATOM 4605 N N . LEU D 1 61 ? 116.661 98.651 73.620 1.00 37.93 47 LEU D N 1
ATOM 4606 C CA . LEU D 1 61 ? 116.249 100.027 73.839 1.00 37.88 47 LEU D CA 1
ATOM 4607 C C . LEU D 1 61 ? 117.418 100.867 74.331 1.00 44.12 47 LEU D C 1
ATOM 4608 O O . LEU D 1 61 ? 118.275 100.387 75.077 1.00 47.42 47 LEU D O 1
ATOM 4613 N N . GLY D 1 62 ? 117.443 102.126 73.913 1.00 45.91 48 GLY D N 1
ATOM 4614 C CA . GLY D 1 62 ? 118.469 103.036 74.352 1.00 47.34 48 GLY D CA 1
ATOM 4615 C C . GLY D 1 62 ? 118.207 103.557 75.745 1.00 49.38 48 GLY D C 1
ATOM 4616 O O . GLY D 1 62 ? 117.166 103.304 76.361 1.00 50.86 48 GLY D O 1
ATOM 4617 N N . PRO D 1 63 ? 119.177 104.308 76.268 1.00 56.91 49 PRO D N 1
ATOM 4618 C CA . PRO D 1 63 ? 119.008 104.892 77.606 1.00 55.60 49 PRO D CA 1
ATOM 4619 C C . PRO D 1 63 ? 117.857 105.875 77.699 1.00 53.09 49 PRO D C 1
ATOM 4620 O O . PRO D 1 63 ? 117.397 106.159 78.810 1.00 53.35 49 PRO D O 1
ATOM 4624 N N . GLU D 1 64 ? 117.377 106.401 76.571 1.00 49.44 50 GLU D N 1
ATOM 4625 C CA . GLU D 1 64 ? 116.236 107.308 76.582 1.00 50.40 50 GLU D CA 1
ATOM 4626 C C . GLU D 1 64 ? 114.966 106.644 77.101 1.00 51.91 50 GLU D C 1
ATOM 4627 O O . GLU D 1 64 ? 114.036 107.348 77.503 1.00 49.66 50 GLU D O 1
ATOM 4633 N N . TYR D 1 65 ? 114.906 105.313 77.101 1.00 48.19 51 TYR D N 1
ATOM 4634 C CA . TYR D 1 65 ? 113.750 104.576 77.587 1.00 44.89 51 TYR D CA 1
ATOM 4635 C C . TYR D 1 65 ? 113.894 104.085 79.017 1.00 47.78 51 TYR D C 1
ATOM 4636 O O . TYR D 1 65 ? 112.887 103.718 79.628 1.00 50.88 51 TYR D O 1
ATOM 4645 N N . ILE D 1 66 ? 115.101 104.063 79.565 1.00 46.44 52 ILE D N 1
ATOM 4646 C CA . ILE D 1 66 ? 115.361 103.407 80.838 1.00 47.85 52 ILE D CA 1
ATOM 4647 C C . ILE D 1 66 ? 115.351 104.446 81.949 1.00 46.93 52 ILE D C 1
ATOM 4652 N N . SER D 1 67 ? 114.422 104.274 82.880 1.00 54.17 53 SER D N 1
ATOM 4653 C CA . SER D 1 67 ? 114.390 105.008 84.132 1.00 53.01 53 SER D CA 1
ATOM 4654 C C . SER D 1 67 ? 114.996 104.153 85.238 1.00 55.21 53 SER D C 1
ATOM 4655 O O . SER D 1 67 ? 115.268 102.964 85.067 1.00 51.09 53 SER D O 1
ATOM 4658 N N . SER D 1 68 ? 115.211 104.779 86.389 1.00 64.65 54 SER D N 1
ATOM 4659 C CA . SER D 1 68 ? 115.840 104.104 87.515 1.00 65.51 54 SER D CA 1
ATOM 4660 C C . SER D 1 68 ? 115.124 104.501 88.793 1.00 66.15 54 SER D C 1
ATOM 4661 O O . SER D 1 68 ? 114.975 105.691 89.081 1.00 66.10 54 SER D O 1
ATOM 4664 N N . ARG D 1 69 ? 114.677 103.508 89.546 1.00 67.69 55 ARG D N 1
ATOM 4665 C CA . ARG D 1 69 ? 114.139 103.727 90.875 1.00 67.79 55 ARG D CA 1
ATOM 4666 C C . ARG D 1 69 ? 115.051 103.077 91.904 1.00 71.44 55 ARG D C 1
ATOM 4667 O O . ARG D 1 69 ? 115.988 102.345 91.571 1.00 72.29 55 ARG D O 1
ATOM 4675 N N . MET D 1 70 ? 114.780 103.379 93.164 1.00 83.07 56 MET D N 1
ATOM 4676 C CA . MET D 1 70 ? 115.555 102.854 94.278 1.00 83.19 56 MET D CA 1
ATOM 4677 C C . MET D 1 70 ? 114.660 101.914 95.073 1.00 83.49 56 MET D C 1
ATOM 4678 O O . MET D 1 70 ? 113.690 102.352 95.701 1.00 84.25 56 MET D O 1
ATOM 4683 N N . ALA D 1 71 ? 114.978 100.629 95.038 1.00 89.78 57 ALA D N 1
ATOM 4684 C CA . ALA D 1 71 ? 114.263 99.635 95.820 1.00 90.62 57 ALA D CA 1
ATOM 4685 C C . ALA D 1 71 ? 114.921 99.482 97.185 1.00 91.28 57 ALA D C 1
ATOM 4686 O O . ALA D 1 71 ? 115.931 100.118 97.494 1.00 90.50 57 ALA D O 1
ATOM 4688 N N . GLY D 1 72 ? 114.320 98.634 98.014 1.00 94.33 58 GLY D N 1
ATOM 4689 C CA . GLY D 1 72 ? 114.876 98.335 99.317 1.00 93.54 58 GLY D CA 1
ATOM 4690 C C . GLY D 1 72 ? 116.253 97.713 99.228 1.00 94.00 58 GLY D C 1
ATOM 4691 O O . GLY D 1 72 ? 116.477 96.799 98.429 1.00 93.95 58 GLY D O 1
ATOM 4692 N N . GLY D 1 73 ? 117.184 98.199 100.044 1.00 95.96 59 GLY D N 1
ATOM 4693 C CA . GLY D 1 73 ? 118.550 97.717 100.045 1.00 95.85 59 GLY D CA 1
ATOM 4694 C C . GLY D 1 73 ? 119.554 98.668 99.433 1.00 96.61 59 GLY D C 1
ATOM 4695 O O . GLY D 1 73 ? 120.762 98.417 99.540 1.00 97.54 59 GLY D O 1
ATOM 4696 N N . GLY D 1 74 ? 119.103 99.745 98.795 1.00 94.30 60 GLY D N 1
ATOM 4697 C CA . GLY D 1 74 ? 120.012 100.725 98.239 1.00 93.82 60 GLY D CA 1
ATOM 4698 C C . GLY D 1 74 ? 120.537 100.423 96.854 1.00 94.65 60 GLY D C 1
ATOM 4699 O O . GLY D 1 74 ? 121.454 101.114 96.396 1.00 94.51 60 GLY D O 1
ATOM 4700 N N . GLN D 1 75 ? 119.992 99.422 96.169 1.00 91.76 61 GLN D N 1
ATOM 4701 C CA . GLN D 1 75 ? 120.427 99.095 94.819 1.00 91.13 61 GLN D CA 1
ATOM 4702 C C . GLN D 1 75 ? 119.521 99.766 93.794 1.00 90.56 61 GLN D C 1
ATOM 4703 O O . GLN D 1 75 ? 118.307 99.873 93.989 1.00 89.79 61 GLN D O 1
ATOM 4709 N N . LYS D 1 76 ? 120.127 100.230 92.705 1.00 81.36 62 LYS D N 1
ATOM 4710 C CA . LYS D 1 76 ? 119.383 100.875 91.634 1.00 79.98 62 LYS D CA 1
ATOM 4711 C C . LYS D 1 76 ? 118.690 99.821 90.783 1.00 80.68 62 LYS D C 1
ATOM 4712 O O . LYS D 1 76 ? 119.307 98.825 90.392 1.00 79.54 62 LYS D O 1
ATOM 4718 N N . VAL D 1 77 ? 117.408 100.034 90.493 1.00 73.28 63 VAL D N 1
ATOM 4719 C CA . VAL D 1 77 ? 116.626 99.118 89.674 1.00 71.15 63 VAL D CA 1
ATOM 4720 C C . VAL D 1 77 ? 116.169 99.861 88.428 1.00 70.23 63 VAL D C 1
ATOM 4721 O O . VAL D 1 77 ? 115.605 100.957 88.523 1.00 69.43 63 VAL D O 1
ATOM 4725 N N . CYS D 1 78 ? 116.411 99.266 87.267 1.00 61.66 64 CYS D N 1
ATOM 4726 C CA . CYS D 1 78 ? 116.021 99.845 85.990 1.00 60.11 64 CYS D CA 1
ATOM 4727 C C . CYS D 1 78 ? 114.630 99.369 85.597 1.00 59.56 64 CYS D C 1
ATOM 4728 O O . CYS D 1 78 ? 114.266 98.215 85.834 1.00 59.61 64 CYS D O 1
ATOM 4731 N N . TYR D 1 79 ? 113.854 100.268 85.001 1.00 53.00 65 TYR D N 1
ATOM 4732 C CA . TYR D 1 79 ? 112.511 99.940 84.557 1.00 51.72 65 TYR D CA 1
ATOM 4733 C C . TYR D 1 79 ? 112.127 100.878 83.425 1.00 50.17 65 TYR D C 1
ATOM 4734 O O . TYR D 1 79 ? 112.766 101.907 83.201 1.00 48.80 65 TYR D O 1
ATOM 4743 N N . ILE D 1 80 ? 111.071 100.508 82.712 1.00 42.01 66 ILE D N 1
ATOM 4744 C CA . ILE D 1 80 ? 110.490 101.336 81.665 1.00 41.92 66 ILE D CA 1
ATOM 4745 C C . ILE D 1 80 ? 109.123 101.796 82.142 1.00 41.07 66 ILE D C 1
ATOM 4746 O O . ILE D 1 80 ? 108.326 100.986 82.628 1.00 41.03 66 ILE D O 1
ATOM 4751 N N . GLU D 1 81 ? 108.859 103.092 82.023 1.00 38.30 67 GLU D N 1
ATOM 4752 C CA . GLU D 1 81 ? 107.580 103.620 82.468 1.00 37.75 67 GLU D CA 1
ATOM 4753 C C . GLU D 1 81 ? 106.451 103.071 81.606 1.00 41.94 67 GLU D C 1
ATOM 4754 O O . GLU D 1 81 ? 106.643 102.718 80.440 1.00 42.61 67 GLU D O 1
ATOM 4760 N N . GLY D 1 82 ? 105.261 102.990 82.206 1.00 28.90 68 GLY D N 1
ATOM 4761 C CA . GLY D 1 82 ? 104.145 102.347 81.535 1.00 30.31 68 GLY D CA 1
ATOM 4762 C C . GLY D 1 82 ? 103.746 103.035 80.245 1.00 33.96 68 GLY D C 1
ATOM 4763 O O . GLY D 1 82 ? 103.477 102.374 79.238 1.00 33.70 68 GLY D O 1
ATOM 4764 N N . HIS D 1 83 ? 103.703 104.370 80.255 1.00 31.24 69 HIS D N 1
ATOM 4765 C CA . HIS D 1 83 ? 103.295 105.105 79.065 1.00 32.84 69 HIS D CA 1
ATOM 4766 C C . HIS D 1 83 ? 104.294 104.950 77.924 1.00 35.00 69 HIS D C 1
ATOM 4767 O O . HIS D 1 83 ? 103.886 104.932 76.757 1.00 35.80 69 HIS D O 1
ATOM 4774 N N . ARG D 1 84 ? 105.583 104.806 78.235 1.00 33.71 70 ARG D N 1
ATOM 4775 C CA . ARG D 1 84 ? 106.565 104.513 77.198 1.00 30.95 70 ARG D CA 1
ATOM 4776 C C . ARG D 1 84 ? 106.297 103.163 76.550 1.00 28.10 70 ARG D C 1
ATOM 4777 O O . ARG D 1 84 ? 106.387 103.030 75.328 1.00 34.18 70 ARG D O 1
ATOM 4785 N N . VAL D 1 85 ? 105.977 102.148 77.353 1.00 31.64 71 VAL D N 1
ATOM 4786 C CA . VAL D 1 85 ? 105.680 100.829 76.806 1.00 30.02 71 VAL D CA 1
ATOM 4787 C C . VAL D 1 85 ? 104.409 100.875 75.967 1.00 25.43 71 VAL D C 1
ATOM 4788 O O . VAL D 1 85 ? 104.301 100.200 74.939 1.00 25.08 71 VAL D O 1
ATOM 4792 N N . ILE D 1 86 ? 103.428 101.666 76.396 1.00 19.87 72 ILE D N 1
ATOM 4793 C CA . ILE D 1 86 ? 102.209 101.833 75.612 1.00 28.35 72 ILE D CA 1
ATOM 4794 C C . ILE D 1 86 ? 102.522 102.459 74.257 1.00 27.20 72 ILE D C 1
ATOM 4795 O O . ILE D 1 86 ? 102.024 102.007 73.218 1.00 26.26 72 ILE D O 1
ATOM 4800 N N . ASN D 1 87 ? 103.366 103.494 74.242 1.00 26.34 73 ASN D N 1
ATOM 4801 C CA . ASN D 1 87 ? 103.766 104.099 72.975 1.00 26.28 73 ASN D CA 1
ATOM 4802 C C . ASN D 1 87 ? 104.536 103.114 72.104 1.00 19.11 73 ASN D C 1
ATOM 4803 O O . ASN D 1 87 ? 104.344 103.071 70.885 1.00 27.31 73 ASN D O 1
ATOM 4808 N N . LEU D 1 88 ? 105.418 102.321 72.710 1.00 20.56 74 LEU D N 1
ATOM 4809 C CA . LEU D 1 88 ? 106.177 101.336 71.947 1.00 14.41 74 LEU D CA 1
ATOM 4810 C C . LEU D 1 88 ? 105.264 100.285 71.329 1.00 21.45 74 LEU D C 1
ATOM 4811 O O . LEU D 1 88 ? 105.442 99.909 70.168 1.00 24.24 74 LEU D O 1
ATOM 4816 N N . ALA D 1 89 ? 104.283 99.797 72.088 1.00 27.05 75 ALA D N 1
ATOM 4817 C CA . ALA D 1 89 ? 103.340 98.826 71.543 1.00 18.36 75 ALA D CA 1
ATOM 4818 C C . ALA D 1 89 ? 102.502 99.438 70.433 1.00 10.10 75 ALA D C 1
ATOM 4819 O O . ALA D 1 89 ? 102.241 98.788 69.416 1.00 19.31 75 ALA D O 1
ATOM 4821 N N . ASN D 1 90 ? 102.081 100.690 70.605 1.00 16.60 76 ASN D N 1
ATOM 4822 C CA . ASN D 1 90 ? 101.274 101.339 69.581 1.00 19.89 76 ASN D CA 1
ATOM 4823 C C . ASN D 1 90 ? 102.071 101.609 68.312 1.00 26.60 76 ASN D C 1
ATOM 4824 O O . ASN D 1 90 ? 101.500 101.611 67.221 1.00 23.65 76 ASN D O 1
ATOM 4829 N N . GLU D 1 91 ? 103.376 101.849 68.424 1.00 25.63 77 GLU D N 1
ATOM 4830 C CA . GLU D 1 91 ? 104.165 102.030 67.212 1.00 18.95 77 GLU D CA 1
ATOM 4831 C C . GLU D 1 91 ? 104.520 100.698 66.570 1.00 20.91 77 GLU D C 1
ATOM 4832 O O . GLU D 1 91 ? 104.543 100.588 65.342 1.00 27.82 77 GLU D O 1
ATOM 4838 N N . MET D 1 92 ? 104.785 99.675 67.379 1.00 26.79 78 MET D N 1
ATOM 4839 C CA . MET D 1 92 ? 105.178 98.382 66.838 1.00 18.34 78 MET D CA 1
ATOM 4840 C C . MET D 1 92 ? 104.012 97.685 66.153 1.00 21.34 78 MET D C 1
ATOM 4841 O O . MET D 1 92 ? 104.180 97.091 65.086 1.00 26.03 78 MET D O 1
ATOM 4846 N N . PHE D 1 93 ? 102.824 97.742 66.747 1.00 17.70 79 PHE D N 1
ATOM 4847 C CA . PHE D 1 93 ? 101.689 97.004 66.225 1.00 10.34 79 PHE D CA 1
ATOM 4848 C C . PHE D 1 93 ? 100.605 97.883 65.628 1.00 17.64 79 PHE D C 1
ATOM 4849 O O . PHE D 1 93 ? 99.721 97.357 64.951 1.00 25.53 79 PHE D O 1
ATOM 4857 N N . GLY D 1 94 ? 100.648 99.189 65.843 1.00 16.18 80 GLY D N 1
ATOM 4858 C CA . GLY D 1 94 ? 99.535 100.044 65.497 1.00 13.47 80 GLY D CA 1
ATOM 4859 C C . GLY D 1 94 ? 98.529 100.148 66.630 1.00 19.30 80 GLY D C 1
ATOM 4860 O O . GLY D 1 94 ? 98.515 99.355 67.565 1.00 26.50 80 GLY D O 1
ATOM 4861 N N . TYR D 1 95 ? 97.672 101.163 66.542 1.00 17.60 81 TYR D N 1
ATOM 4862 C CA . TYR D 1 95 ? 96.672 101.348 67.585 1.00 16.51 81 TYR D CA 1
ATOM 4863 C C . TYR D 1 95 ? 95.627 100.241 67.559 1.00 18.29 81 TYR D C 1
ATOM 4864 O O . TYR D 1 95 ? 95.030 99.926 68.591 1.00 25.72 81 TYR D O 1
ATOM 4873 N N . ASN D 1 96 ? 95.385 99.650 66.398 1.00 16.94 82 ASN D N 1
ATOM 4874 C CA . ASN D 1 96 ? 94.450 98.548 66.270 1.00 11.22 82 ASN D CA 1
ATOM 4875 C C . ASN D 1 96 ? 95.156 97.209 66.155 1.00 14.75 82 ASN D C 1
ATOM 4876 O O . ASN D 1 96 ? 94.524 96.216 65.790 1.00 23.88 82 ASN D O 1
ATOM 4881 N N . GLY D 1 97 ? 96.449 97.161 66.452 1.00 11.65 83 GLY D N 1
ATOM 4882 C CA . GLY D 1 97 ? 97.218 95.952 66.267 1.00 11.18 83 GLY D CA 1
ATOM 4883 C C . GLY D 1 97 ? 97.345 95.082 67.495 1.00 16.95 83 GLY D C 1
ATOM 4884 O O . GLY D 1 97 ? 97.627 93.889 67.381 1.00 18.45 83 GLY D O 1
ATOM 4885 N N . TRP D 1 98 ? 97.146 95.659 68.673 1.00 11.89 84 TRP D N 1
ATOM 4886 C CA . TRP D 1 98 ? 97.256 94.924 69.919 1.00 2.76 84 TRP D CA 1
ATOM 4887 C C . TRP D 1 98 ? 96.091 95.282 70.825 1.00 4.24 84 TRP D C 1
ATOM 4888 O O . TRP D 1 98 ? 95.463 96.329 70.676 1.00 21.64 84 TRP D O 1
ATOM 4899 N N . ALA D 1 99 ? 95.795 94.380 71.746 1.00 0.00 85 ALA D N 1
ATOM 4900 C CA . ALA D 1 99 ? 94.710 94.523 72.696 1.00 6.89 85 ALA D CA 1
ATOM 4901 C C . ALA D 1 99 ? 95.169 93.931 74.012 1.00 5.34 85 ALA D C 1
ATOM 4902 O O . ALA D 1 99 ? 96.045 93.071 74.035 1.00 12.37 85 ALA D O 1
ATOM 4904 N N . HIS D 1 100 ? 94.583 94.381 75.109 1.00 8.81 86 HIS D N 1
ATOM 4905 C CA . HIS D 1 100 ? 94.850 93.713 76.369 1.00 2.64 86 HIS D CA 1
ATOM 4906 C C . HIS D 1 100 ? 93.612 93.742 77.245 1.00 0.00 86 HIS D C 1
ATOM 4907 O O . HIS D 1 100 ? 92.847 94.707 77.242 1.00 10.78 86 HIS D O 1
ATOM 4914 N N . SER D 1 101 ? 93.422 92.658 77.975 1.00 10.26 87 SER D N 1
ATOM 4915 C CA . SER D 1 101 ? 92.309 92.517 78.891 1.00 12.68 87 SER D CA 1
ATOM 4916 C C . SER D 1 101 ? 92.827 92.081 80.252 1.00 6.74 87 SER D C 1
ATOM 4917 O O . SER D 1 101 ? 93.927 91.542 80.386 1.00 9.59 87 SER D O 1
ATOM 4920 N N . ILE D 1 102 ? 92.019 92.350 81.267 1.00 16.31 88 ILE D N 1
ATOM 4921 C CA . ILE D 1 102 ? 92.295 91.907 82.625 1.00 8.80 88 ILE D CA 1
ATOM 4922 C C . ILE D 1 102 ? 91.511 90.622 82.848 1.00 10.33 88 ILE D C 1
ATOM 4923 O O . ILE D 1 102 ? 90.291 90.644 83.006 1.00 27.36 88 ILE D O 1
ATOM 4928 N N . THR D 1 103 ? 92.213 89.494 82.828 1.00 14.50 89 THR D N 1
ATOM 4929 C CA . THR D 1 103 ? 91.569 88.209 83.051 1.00 13.29 89 THR D CA 1
ATOM 4930 C C . THR D 1 103 ? 91.067 88.086 84.482 1.00 13.06 89 THR D C 1
ATOM 4931 O O . THR D 1 103 ? 89.963 87.584 84.717 1.00 27.65 89 THR D O 1
ATOM 4935 N N . GLN D 1 104 ? 91.855 88.546 85.446 1.00 12.29 90 GLN D N 1
ATOM 4936 C CA . GLN D 1 104 ? 91.479 88.464 86.847 1.00 16.12 90 GLN D CA 1
ATOM 4937 C C . GLN D 1 104 ? 92.350 89.418 87.647 1.00 15.54 90 GLN D C 1
ATOM 4938 O O . GLN D 1 104 ? 93.539 89.557 87.365 1.00 29.01 90 GLN D O 1
ATOM 4944 N N . GLN D 1 105 ? 91.751 90.080 88.630 1.00 10.83 91 GLN D N 1
ATOM 4945 C CA . GLN D 1 105 ? 92.493 90.872 89.599 1.00 17.17 91 GLN D CA 1
ATOM 4946 C C . GLN D 1 105 ? 92.077 90.437 90.992 1.00 17.82 91 GLN D C 1
ATOM 4947 O O . GLN D 1 105 ? 90.885 90.383 91.299 1.00 27.07 91 GLN D O 1
ATOM 4953 N N . ASN D 1 106 ? 93.055 90.119 91.830 1.00 25.14 92 ASN D N 1
ATOM 4954 C CA . ASN D 1 106 ? 92.788 89.606 93.164 1.00 25.09 92 ASN D CA 1
ATOM 4955 C C . ASN D 1 106 ? 93.531 90.433 94.197 1.00 14.56 92 ASN D C 1
ATOM 4956 O O . ASN D 1 106 ? 94.740 90.644 94.077 1.00 22.79 92 ASN D O 1
ATOM 4961 N N . VAL D 1 107 ? 92.805 90.896 95.208 1.00 23.19 93 VAL D N 1
ATOM 4962 C CA . VAL D 1 107 ? 93.420 91.487 96.390 1.00 20.78 93 VAL D CA 1
ATOM 4963 C C . VAL D 1 107 ? 93.947 90.340 97.243 1.00 15.06 93 VAL D C 1
ATOM 4964 O O . VAL D 1 107 ? 93.172 89.547 97.776 1.00 25.92 93 VAL D O 1
ATOM 4968 N N . ASP D 1 108 ? 95.269 90.235 97.358 1.00 16.52 94 ASP D N 1
ATOM 4969 C CA . ASP D 1 108 ? 95.839 89.202 98.212 1.00 15.92 94 ASP D CA 1
ATOM 4970 C C . ASP D 1 108 ? 95.584 89.501 99.682 1.00 23.32 94 ASP D C 1
ATOM 4971 O O . ASP D 1 108 ? 95.208 88.605 100.445 1.00 24.94 94 ASP D O 1
ATOM 4976 N N . PHE D 1 109 ? 95.767 90.751 100.096 1.00 25.16 95 PHE D N 1
ATOM 4977 C CA . PHE D 1 109 ? 95.581 91.116 101.490 1.00 21.96 95 PHE D CA 1
ATOM 4978 C C . PHE D 1 109 ? 95.489 92.627 101.619 1.00 26.41 95 PHE D C 1
ATOM 4979 O O . PHE D 1 109 ? 96.120 93.375 100.865 1.00 28.52 95 PHE D O 1
ATOM 4987 N N . VAL D 1 110 ? 94.693 93.055 102.595 1.00 21.21 96 VAL D N 1
ATOM 4988 C CA . VAL D 1 110 ? 94.671 94.423 103.096 1.00 23.31 96 VAL D CA 1
ATOM 4989 C C . VAL D 1 110 ? 94.876 94.326 104.600 1.00 29.80 96 VAL D C 1
ATOM 4990 O O . VAL D 1 110 ? 94.029 93.768 105.306 1.00 33.40 96 VAL D O 1
ATOM 4994 N N . ASP D 1 111 ? 95.986 94.861 105.094 1.00 29.88 97 ASP D N 1
ATOM 4995 C CA . ASP D 1 111 ? 96.332 94.759 106.506 1.00 30.38 97 ASP D CA 1
ATOM 4996 C C . ASP D 1 111 ? 96.532 96.142 107.103 1.00 31.37 97 ASP D C 1
ATOM 4997 O O . ASP D 1 111 ? 97.005 97.057 106.429 1.00 33.96 97 ASP D O 1
ATOM 5002 N N . LEU D 1 112 ? 96.173 96.283 108.374 1.00 42.60 98 LEU D N 1
ATOM 5003 C CA . LEU D 1 112 ? 96.326 97.528 109.111 1.00 40.20 98 LEU D CA 1
ATOM 5004 C C . LEU D 1 112 ? 97.323 97.325 110.242 1.00 42.17 98 LEU D C 1
ATOM 5005 O O . LEU D 1 112 ? 97.180 96.395 111.042 1.00 44.70 98 LEU D O 1
ATOM 5010 N N . ASN D 1 113 ? 98.332 98.187 110.301 1.00 43.52 99 ASN D N 1
ATOM 5011 C CA . ASN D 1 113 ? 99.358 98.123 111.332 1.00 43.29 99 ASN D CA 1
ATOM 5012 C C . ASN D 1 113 ? 99.818 99.536 111.640 1.00 47.34 99 ASN D C 1
ATOM 5013 O O . ASN D 1 113 ? 100.304 100.236 110.746 1.00 45.35 99 ASN D O 1
ATOM 5018 N N . ASN D 1 114 ? 99.650 99.949 112.900 1.00 52.24 100 ASN D N 1
ATOM 5019 C CA . ASN D 1 114 ? 100.054 101.273 113.375 1.00 49.63 100 ASN D CA 1
ATOM 5020 C C . ASN D 1 114 ? 99.336 102.391 112.632 1.00 49.63 100 ASN D C 1
ATOM 5021 O O . ASN D 1 114 ? 99.881 103.483 112.456 1.00 50.77 100 ASN D O 1
ATOM 5026 N N . GLY D 1 115 ? 98.108 102.131 112.193 1.00 47.60 101 GLY D N 1
ATOM 5027 C CA . GLY D 1 115 ? 97.368 103.085 111.399 1.00 44.28 101 GLY D CA 1
ATOM 5028 C C . GLY D 1 115 ? 97.755 103.138 109.938 1.00 47.39 101 GLY D C 1
ATOM 5029 O O . GLY D 1 115 ? 97.153 103.912 109.184 1.00 46.62 101 GLY D O 1
ATOM 5030 N N . LYS D 1 116 ? 98.727 102.339 109.511 1.00 43.91 102 LYS D N 1
ATOM 5031 C CA . LYS D 1 116 ? 99.186 102.317 108.131 1.00 42.46 102 LYS D CA 1
ATOM 5032 C C . LYS D 1 116 ? 98.699 101.047 107.449 1.00 43.83 102 LYS D C 1
ATOM 5033 O O . LYS D 1 116 ? 98.641 99.980 108.065 1.00 45.13 102 LYS D O 1
ATOM 5039 N N . PHE D 1 117 ? 98.347 101.163 106.178 1.00 36.02 103 PHE D N 1
ATOM 5040 C CA . PHE D 1 117 ? 97.789 100.051 105.431 1.00 33.08 103 PHE D CA 1
ATOM 5041 C C . PHE D 1 117 ? 98.841 99.426 104.533 1.00 31.08 103 PHE D C 1
ATOM 5042 O O . PHE D 1 117 ? 99.701 100.118 103.984 1.00 32.08 103 PHE D O 1
ATOM 5050 N N . TYR D 1 118 ? 98.776 98.106 104.418 1.00 27.66 104 TYR D N 1
ATOM 5051 C CA . TYR D 1 118 ? 99.643 97.322 103.551 1.00 31.99 104 TYR D CA 1
ATOM 5052 C C . TYR D 1 118 ? 98.749 96.492 102.644 1.00 33.51 104 TYR D C 1
ATOM 5053 O O . TYR D 1 118 ? 97.955 95.679 103.127 1.00 30.56 104 TYR D O 1
ATOM 5062 N N . VAL D 1 119 ? 98.858 96.715 101.339 1.00 23.93 105 VAL D N 1
ATOM 5063 C CA . VAL D 1 119 ? 97.940 96.137 100.370 1.00 17.69 105 VAL D CA 1
ATOM 5064 C C . VAL D 1 119 ? 98.738 95.390 99.317 1.00 14.19 105 VAL D C 1
ATOM 5065 O O . VAL D 1 119 ? 99.687 95.937 98.747 1.00 24.64 105 VAL D O 1
ATOM 5069 N N . GLY D 1 120 ? 98.346 94.153 99.052 1.00 21.88 106 GLY D N 1
ATOM 5070 C CA . GLY D 1 120 ? 98.910 93.406 97.947 1.00 13.21 106 GLY D CA 1
ATOM 5071 C C . GLY D 1 120 ? 97.863 93.035 96.918 1.00 20.84 106 GLY D C 1
ATOM 5072 O O . GLY D 1 120 ? 96.825 92.470 97.267 1.00 22.94 106 GLY D O 1
ATOM 5073 N N . VAL D 1 121 ? 98.108 93.355 95.650 1.00 14.16 107 VAL D N 1
ATOM 5074 C CA . VAL D 1 121 ? 97.161 93.094 94.575 1.00 10.57 107 VAL D CA 1
ATOM 5075 C C . VAL D 1 121 ? 97.885 92.398 93.433 1.00 8.25 107 VAL D C 1
ATOM 5076 O O . VAL D 1 121 ? 98.956 92.837 93.007 1.00 9.02 107 VAL D O 1
ATOM 5080 N N . CYS D 1 122 ? 97.291 91.327 92.927 1.00 21.31 108 CYS D N 1
ATOM 5081 C CA . CYS D 1 122 ? 97.786 90.640 91.748 1.00 22.81 108 CYS D CA 1
ATOM 5082 C C . CYS D 1 122 ? 96.790 90.810 90.611 1.00 15.77 108 CYS D C 1
ATOM 5083 O O . CYS D 1 122 ? 95.577 90.794 90.826 1.00 12.40 108 CYS D O 1
ATOM 5086 N N . ALA D 1 123 ? 97.307 91.003 89.407 1.00 7.75 109 ALA D N 1
ATOM 5087 C CA . ALA D 1 123 ? 96.481 91.121 88.219 1.00 8.22 109 ALA D CA 1
ATOM 5088 C C . ALA D 1 123 ? 97.025 90.202 87.140 1.00 10.68 109 ALA D C 1
ATOM 5089 O O . ALA D 1 123 ? 98.237 90.097 86.954 1.00 22.21 109 ALA D O 1
ATOM 5091 N N . PHE D 1 124 ? 96.130 89.533 86.438 1.00 17.58 110 PHE D N 1
ATOM 5092 C CA . PHE D 1 124 ? 96.497 88.702 85.302 1.00 14.43 110 PHE D CA 1
ATOM 5093 C C . PHE D 1 124 ? 96.071 89.441 84.044 1.00 10.55 110 PHE D C 1
ATOM 5094 O O . PHE D 1 124 ? 94.887 89.725 83.853 1.00 17.74 110 PHE D O 1
ATOM 5102 N N . VAL D 1 125 ? 97.042 89.793 83.215 1.00 15.29 111 VAL D N 1
ATOM 5103 C CA . VAL D 1 125 ? 96.821 90.624 82.042 1.00 15.21 111 VAL D CA 1
ATOM 5104 C C . VAL D 1 125 ? 97.145 89.797 80.811 1.00 8.65 111 VAL D C 1
ATOM 5105 O O . VAL D 1 125 ? 98.212 89.182 80.727 1.00 22.41 111 VAL D O 1
ATOM 5109 N N . ARG D 1 126 ? 96.224 89.772 79.865 1.00 6.57 112 ARG D N 1
ATOM 5110 C CA . ARG D 1 126 ? 96.398 89.026 78.631 1.00 12.24 112 ARG D CA 1
ATOM 5111 C C . ARG D 1 126 ? 96.493 90.015 77.479 1.00 6.42 112 ARG D C 1
ATOM 5112 O O . ARG D 1 126 ? 95.582 90.819 77.274 1.00 4.02 112 ARG D O 1
ATOM 5120 N N . VAL D 1 127 ? 97.596 89.955 76.740 1.00 0.72 113 VAL D N 1
ATOM 5121 C CA . VAL D 1 127 ? 97.813 90.781 75.559 1.00 1.25 113 VAL D CA 1
ATOM 5122 C C . VAL D 1 127 ? 97.614 89.916 74.326 1.00 2.31 113 VAL D C 1
ATOM 5123 O O . VAL D 1 127 ? 98.152 88.812 74.245 1.00 9.54 113 VAL D O 1
ATOM 5127 N N . GLN D 1 128 ? 96.849 90.414 73.368 1.00 11.91 114 GLN D N 1
ATOM 5128 C CA . GLN D 1 128 ? 96.569 89.702 72.132 1.00 9.73 114 GLN D CA 1
ATOM 5129 C C . GLN D 1 128 ? 96.923 90.570 70.933 1.00 10.95 114 GLN D C 1
ATOM 5130 O O . GLN D 1 128 ? 96.690 91.776 70.936 1.00 9.61 114 GLN D O 1
ATOM 5136 N N . LEU D 1 129 ? 97.494 89.956 69.910 1.00 20.35 115 LEU D N 1
ATOM 5137 C CA . LEU D 1 129 ? 97.712 90.644 68.649 1.00 11.94 115 LEU D CA 1
ATOM 5138 C C . LEU D 1 129 ? 96.515 90.432 67.727 1.00 16.25 115 LEU D C 1
ATOM 5139 O O . LEU D 1 129 ? 95.661 89.578 67.959 1.00 12.05 115 LEU D O 1
ATOM 5144 N N . LYS D 1 130 ? 96.464 91.228 66.661 1.00 23.34 116 LYS D N 1
ATOM 5145 C CA . LYS D 1 130 ? 95.350 91.154 65.726 1.00 16.69 116 LYS D CA 1
ATOM 5146 C C . LYS D 1 130 ? 95.303 89.836 64.959 1.00 21.19 116 LYS D C 1
ATOM 5147 O O . LYS D 1 130 ? 94.271 89.521 64.364 1.00 28.20 116 LYS D O 1
ATOM 5153 N N . ASP D 1 131 ? 96.388 89.067 64.945 1.00 14.35 117 ASP D N 1
ATOM 5154 C CA . ASP D 1 131 ? 96.358 87.740 64.352 1.00 14.87 117 ASP D CA 1
ATOM 5155 C C . ASP D 1 131 ? 95.915 86.664 65.332 1.00 19.46 117 ASP D C 1
ATOM 5156 O O . ASP D 1 131 ? 95.689 85.526 64.915 1.00 31.46 117 ASP D O 1
ATOM 5161 N N . GLY D 1 132 ? 95.789 86.989 66.613 1.00 15.35 118 GLY D N 1
ATOM 5162 C CA . GLY D 1 132 ? 95.282 86.062 67.598 1.00 9.37 118 GLY D CA 1
ATOM 5163 C C . GLY D 1 132 ? 96.310 85.507 68.555 1.00 12.08 118 GLY D C 1
ATOM 5164 O O . GLY D 1 132 ? 95.918 84.893 69.553 1.00 15.89 118 GLY D O 1
ATOM 5165 N N . SER D 1 133 ? 97.601 85.682 68.294 1.00 12.82 119 SER D N 1
ATOM 5166 C CA . SER D 1 133 ? 98.610 85.246 69.249 1.00 8.54 119 SER D CA 1
ATOM 5167 C C . SER D 1 133 ? 98.558 86.118 70.500 1.00 13.17 119 SER D C 1
ATOM 5168 O O . SER D 1 133 ? 98.271 87.313 70.433 1.00 16.38 119 SER D O 1
ATOM 5171 N N . TYR D 1 134 ? 98.823 85.509 71.646 1.00 10.01 120 TYR D N 1
ATOM 5172 C CA . TYR D 1 134 ? 98.575 86.151 72.922 1.00 4.90 120 TYR D CA 1
ATOM 5173 C C . TYR D 1 134 ? 99.653 85.773 73.923 1.00 2.11 120 TYR D C 1
ATOM 5174 O O . TYR D 1 134 ? 100.265 84.714 73.827 1.00 10.13 120 TYR D O 1
ATOM 5183 N N . HIS D 1 135 ? 99.876 86.651 74.888 1.00 8.88 121 HIS D N 1
ATOM 5184 C CA . HIS D 1 135 ? 100.689 86.334 76.051 1.00 11.81 121 HIS D CA 1
ATOM 5185 C C . HIS D 1 135 ? 99.971 86.839 77.285 1.00 2.03 121 HIS D C 1
ATOM 5186 O O . HIS D 1 135 ? 99.361 87.907 77.268 1.00 8.30 121 HIS D O 1
ATOM 5193 N N . GLU D 1 136 ? 100.040 86.064 78.351 1.00 18.68 122 GLU D N 1
ATOM 5194 C CA . GLU D 1 136 ? 99.424 86.429 79.611 1.00 8.22 122 GLU D CA 1
ATOM 5195 C C . GLU D 1 136 ? 100.494 86.430 80.684 1.00 9.08 122 GLU D C 1
ATOM 5196 O O . GLU D 1 136 ? 101.344 85.539 80.716 1.00 19.17 122 GLU D O 1
ATOM 5202 N N . ASP D 1 137 ? 100.472 87.439 81.542 1.00 13.58 123 ASP D N 1
ATOM 5203 C CA . ASP D 1 137 ? 101.384 87.470 82.667 1.00 9.16 123 ASP D CA 1
ATOM 5204 C C . ASP D 1 137 ? 100.658 87.965 83.903 1.00 4.19 123 ASP D C 1
ATOM 5205 O O . ASP D 1 137 ? 99.546 88.484 83.836 1.00 16.69 123 ASP D O 1
ATOM 5210 N N . VAL D 1 138 ? 101.303 87.778 85.040 1.00 9.79 124 VAL D N 1
ATOM 5211 C CA . VAL D 1 138 ? 100.801 88.266 86.310 1.00 13.76 124 VAL D CA 1
ATOM 5212 C C . VAL D 1 138 ? 101.556 89.541 86.653 1.00 14.34 124 VAL D C 1
ATOM 5213 O O . VAL D 1 138 ? 102.772 89.624 86.464 1.00 21.55 124 VAL D O 1
ATOM 5217 N N . GLY D 1 139 ? 100.824 90.554 87.091 1.00 8.19 125 GLY D N 1
ATOM 5218 C CA . GLY D 1 139 ? 101.418 91.773 87.591 1.00 15.38 125 GLY D CA 1
ATOM 5219 C C . GLY D 1 139 ? 101.043 91.963 89.044 1.00 19.36 125 GLY D C 1
ATOM 5220 O O . GLY D 1 139 ? 99.990 91.514 89.492 1.00 12.15 125 GLY D O 1
ATOM 5221 N N . TYR D 1 140 ? 101.921 92.616 89.783 1.00 16.36 126 TYR D N 1
ATOM 5222 C CA . TYR D 1 140 ? 101.712 92.814 91.204 1.00 19.82 126 TYR D CA 1
ATOM 5223 C C . TYR D 1 140 ? 101.794 94.291 91.546 1.00 16.88 126 TYR D C 1
ATOM 5224 O O . TYR D 1 140 ? 102.662 95.008 91.047 1.00 27.27 126 TYR D O 1
ATOM 5233 N N . GLY D 1 141 ? 100.878 94.734 92.386 1.00 6.01 127 GLY D N 1
ATOM 5234 C CA . GLY D 1 141 ? 100.871 96.098 92.880 1.00 10.25 127 GLY D CA 1
ATOM 5235 C C . GLY D 1 141 ? 100.921 96.095 94.394 1.00 14.93 127 GLY D C 1
ATOM 5236 O O . GLY D 1 141 ? 100.240 95.301 95.041 1.00 12.59 127 GLY D O 1
ATOM 5237 N N . VAL D 1 142 ? 101.739 96.983 94.947 1.00 19.50 128 VAL D N 1
ATOM 5238 C CA . VAL D 1 142 ? 102.014 97.030 96.375 1.00 19.70 128 VAL D CA 1
ATOM 5239 C C . VAL D 1 142 ? 101.819 98.456 96.863 1.00 24.68 128 VAL D C 1
ATOM 5240 O O . VAL D 1 142 ? 102.337 99.398 96.258 1.00 31.35 128 VAL D O 1
ATOM 5244 N N . SER D 1 143 ? 101.077 98.614 97.953 1.00 24.61 129 SER D N 1
ATOM 5245 C CA . SER D 1 143 ? 100.970 99.891 98.649 1.00 26.70 129 SER D CA 1
ATOM 5246 C C . SER D 1 143 ? 101.270 99.641 100.118 1.00 33.13 129 SER D C 1
ATOM 5247 O O . SER D 1 143 ? 100.545 98.896 100.784 1.00 33.24 129 SER D O 1
ATOM 5250 N N . GLU D 1 144 ? 102.339 100.254 100.620 1.00 36.38 130 GLU D N 1
ATOM 5251 C CA . GLU D 1 144 ? 102.764 100.083 102.003 1.00 35.19 130 GLU D CA 1
ATOM 5252 C C . GLU D 1 144 ? 102.988 101.441 102.647 1.00 37.17 130 GLU D C 1
ATOM 5253 O O . GLU D 1 144 ? 103.735 102.266 102.116 1.00 39.81 130 GLU D O 1
ATOM 5259 N N . GLY D 1 145 ? 102.341 101.669 103.786 1.00 42.39 131 GLY D N 1
ATOM 5260 C CA . GLY D 1 145 ? 102.630 102.822 104.612 1.00 38.60 131 GLY D CA 1
ATOM 5261 C C . GLY D 1 145 ? 101.739 104.029 104.435 1.00 38.25 131 GLY D C 1
ATOM 5262 O O . GLY D 1 145 ? 102.082 105.102 104.942 1.00 46.15 131 GLY D O 1
ATOM 5263 N N . LEU D 1 146 ? 100.623 103.908 103.729 1.00 40.94 132 LEU D N 1
ATOM 5264 C CA . LEU D 1 146 ? 99.683 105.009 103.598 1.00 41.05 132 LEU D CA 1
ATOM 5265 C C . LEU D 1 146 ? 98.618 104.914 104.681 1.00 39.08 132 LEU D C 1
ATOM 5266 O O . LEU D 1 146 ? 98.302 103.831 105.175 1.00 33.78 132 LEU D O 1
ATOM 5271 N N . LYS D 1 147 ? 98.062 106.062 105.046 1.00 38.79 133 LYS D N 1
ATOM 5272 C CA . LYS D 1 147 ? 97.022 106.096 106.063 1.00 39.94 133 LYS D CA 1
ATOM 5273 C C . LYS D 1 147 ? 95.640 105.868 105.478 1.00 42.06 133 LYS D C 1
ATOM 5274 O O . LYS D 1 147 ? 94.761 105.341 106.168 1.00 40.03 133 LYS D O 1
ATOM 5280 N N . SER D 1 148 ? 95.434 106.239 104.219 1.00 37.39 134 SER D N 1
ATOM 5281 C CA . SER D 1 148 ? 94.147 106.045 103.573 1.00 32.29 134 SER D CA 1
ATOM 5282 C C . SER D 1 148 ? 94.041 104.623 103.039 1.00 32.59 134 SER D C 1
ATOM 5283 O O . SER D 1 148 ? 94.936 104.139 102.342 1.00 38.72 134 SER D O 1
ATOM 5286 N N . LYS D 1 149 ? 92.949 103.952 103.388 1.00 26.83 135 LYS D N 1
ATOM 5287 C CA . LYS D 1 149 ? 92.660 102.641 102.827 1.00 28.73 135 LYS D CA 1
ATOM 5288 C C . LYS D 1 149 ? 92.325 102.742 101.340 1.00 30.71 135 LYS D C 1
ATOM 5289 O O . LYS D 1 149 ? 92.803 101.939 100.527 1.00 26.11 135 LYS D O 1
ATOM 5295 N N . ALA D 1 150 ? 91.516 103.737 100.971 1.00 32.08 136 ALA D N 1
ATOM 5296 C CA . ALA D 1 150 ? 91.103 103.904 99.583 1.00 26.58 136 ALA D CA 1
ATOM 5297 C C . ALA D 1 150 ? 92.283 104.239 98.683 1.00 23.66 136 ALA D C 1
ATOM 5298 O O . ALA D 1 150 ? 92.393 103.701 97.578 1.00 29.84 136 ALA D O 1
ATOM 5300 N N . LEU D 1 151 ? 93.173 105.123 99.139 1.00 27.20 137 LEU D N 1
ATOM 5301 C CA . LEU D 1 151 ? 94.343 105.484 98.345 1.00 24.86 137 LEU D CA 1
ATOM 5302 C C . LEU D 1 151 ? 95.280 104.297 98.163 1.00 23.73 137 LEU D C 1
ATOM 5303 O O . LEU D 1 151 ? 95.821 104.087 97.071 1.00 30.48 137 LEU D O 1
ATOM 5308 N N . SER D 1 152 ? 95.483 103.513 99.224 1.00 24.61 138 SER D N 1
ATOM 5309 C CA . SER D 1 152 ? 96.329 102.330 99.127 1.00 22.91 138 SER D CA 1
ATOM 5310 C C . SER D 1 152 ? 95.761 101.324 98.137 1.00 18.42 138 SER D C 1
ATOM 5311 O O . SER D 1 152 ? 96.492 100.787 97.295 1.00 23.03 138 SER D O 1
ATOM 5314 N N . LEU D 1 153 ? 94.456 101.060 98.220 1.00 18.67 139 LEU D N 1
ATOM 5315 C CA . LEU D 1 153 ? 93.842 100.116 97.297 1.00 17.83 139 LEU D CA 1
ATOM 5316 C C . LEU D 1 153 ? 93.907 100.621 95.862 1.00 21.18 139 LEU D C 1
ATOM 5317 O O . LEU D 1 153 ? 94.205 99.850 94.943 1.00 18.67 139 LEU D O 1
ATOM 5322 N N . GLU D 1 154 ? 93.648 101.913 95.654 1.00 24.90 140 GLU D N 1
ATOM 5323 C CA . GLU D 1 154 ? 93.736 102.488 94.318 1.00 19.66 140 GLU D CA 1
ATOM 5324 C C . GLU D 1 154 ? 95.128 102.313 93.730 1.00 29.03 140 GLU D C 1
ATOM 5325 O O . GLU D 1 154 ? 95.282 101.824 92.598 1.00 28.95 140 GLU D O 1
ATOM 5331 N N . LYS D 1 155 ? 96.155 102.686 94.498 1.00 25.05 141 LYS D N 1
ATOM 5332 C CA . LYS D 1 155 ? 97.525 102.579 94.018 1.00 20.80 141 LYS D CA 1
ATOM 5333 C C . LYS D 1 155 ? 97.883 101.137 93.688 1.00 22.73 141 LYS D C 1
ATOM 5334 O O . LYS D 1 155 ? 98.433 100.857 92.617 1.00 19.19 141 LYS D O 1
ATOM 5340 N N . ALA D 1 156 ? 97.559 100.204 94.590 1.00 19.25 142 ALA D N 1
ATOM 5341 C CA . ALA D 1 156 ? 97.955 98.818 94.376 1.00 12.99 142 ALA D CA 1
ATOM 5342 C C . ALA D 1 156 ? 97.235 98.204 93.180 1.00 11.67 142 ALA D C 1
ATOM 5343 O O . ALA D 1 156 ? 97.854 97.485 92.389 1.00 19.27 142 ALA D O 1
ATOM 5345 N N . ARG D 1 157 ? 95.939 98.488 93.014 1.00 16.06 143 ARG D N 1
ATOM 5346 C CA . ARG D 1 157 ? 95.205 97.928 91.883 1.00 17.00 143 ARG D CA 1
ATOM 5347 C C . ARG D 1 157 ? 95.735 98.454 90.552 1.00 10.45 143 ARG D C 1
ATOM 5348 O O . ARG D 1 157 ? 95.977 97.674 89.614 1.00 17.50 143 ARG D O 1
ATOM 5356 N N . LYS D 1 158 ? 95.939 99.772 90.452 1.00 22.69 144 LYS D N 1
ATOM 5357 C CA . LYS D 1 158 ? 96.442 100.328 89.201 1.00 13.61 144 LYS D CA 1
ATOM 5358 C C . LYS D 1 158 ? 97.843 99.822 88.891 1.00 18.78 144 LYS D C 1
ATOM 5359 O O . LYS D 1 158 ? 98.150 99.491 87.736 1.00 28.56 144 LYS D O 1
ATOM 5365 N N . GLU D 1 159 ? 98.699 99.729 89.909 1.00 12.90 145 GLU D N 1
ATOM 5366 C CA . GLU D 1 159 ? 100.047 99.239 89.679 1.00 12.24 145 GLU D CA 1
ATOM 5367 C C . GLU D 1 159 ? 100.061 97.770 89.277 1.00 21.36 145 GLU D C 1
ATOM 5368 O O . GLU D 1 159 ? 100.868 97.382 88.432 1.00 29.74 145 GLU D O 1
ATOM 5374 N N . ALA D 1 160 ? 99.186 96.943 89.853 1.00 10.64 146 ALA D N 1
ATOM 5375 C CA . ALA D 1 160 ? 99.118 95.551 89.424 1.00 6.95 146 ALA D CA 1
ATOM 5376 C C . ALA D 1 160 ? 98.733 95.450 87.955 1.00 18.30 146 ALA D C 1
ATOM 5377 O O . ALA D 1 160 ? 99.333 94.672 87.202 1.00 8.16 146 ALA D O 1
ATOM 5379 N N . VAL D 1 161 ? 97.745 96.239 87.523 1.00 14.54 147 VAL D N 1
ATOM 5380 C CA . VAL D 1 161 ? 97.337 96.155 86.123 1.00 10.81 147 VAL D CA 1
ATOM 5381 C C . VAL D 1 161 ? 98.466 96.603 85.196 1.00 15.00 147 VAL D C 1
ATOM 5382 O O . VAL D 1 161 ? 98.762 95.939 84.194 1.00 21.58 147 VAL D O 1
ATOM 5386 N N . THR D 1 162 ? 99.124 97.721 85.520 1.00 13.64 148 THR D N 1
ATOM 5387 C CA . THR D 1 162 ? 100.204 98.215 84.665 1.00 13.58 148 THR D CA 1
ATOM 5388 C C . THR D 1 162 ? 101.389 97.251 84.636 1.00 16.37 148 THR D C 1
ATOM 5389 O O . THR D 1 162 ? 101.996 97.025 83.580 1.00 17.94 148 THR D O 1
ATOM 5393 N N . ASP D 1 163 ? 101.730 96.674 85.786 1.00 10.34 149 ASP D N 1
ATOM 5394 C CA . ASP D 1 163 ? 102.822 95.715 85.854 1.00 10.63 149 ASP D CA 1
ATOM 5395 C C . ASP D 1 163 ? 102.515 94.474 85.025 1.00 18.47 149 ASP D C 1
ATOM 5396 O O . ASP D 1 163 ? 103.394 93.949 84.329 1.00 19.77 149 ASP D O 1
ATOM 5401 N N . GLY D 1 164 ? 101.270 93.996 85.085 1.00 8.70 150 GLY D N 1
ATOM 5402 C CA . GLY D 1 164 ? 100.878 92.873 84.257 1.00 2.22 150 GLY D CA 1
ATOM 5403 C C . GLY D 1 164 ? 100.968 93.185 82.779 1.00 18.01 150 GLY D C 1
ATOM 5404 O O . GLY D 1 164 ? 101.421 92.354 81.988 1.00 19.25 150 GLY D O 1
ATOM 5405 N N . LEU D 1 165 ? 100.551 94.390 82.387 1.00 10.88 151 LEU D N 1
ATOM 5406 C CA . LEU D 1 165 ? 100.673 94.781 80.988 1.00 5.14 151 LEU D CA 1
ATOM 5407 C C . LEU D 1 165 ? 102.129 94.781 80.534 1.00 19.59 151 LEU D C 1
ATOM 5408 O O . LEU D 1 165 ? 102.451 94.251 79.465 1.00 25.58 151 LEU D O 1
ATOM 5413 N N . LYS D 1 166 ? 103.025 95.358 81.338 1.00 10.66 152 LYS D N 1
ATOM 5414 C CA . LYS D 1 166 ? 104.432 95.403 80.945 1.00 19.70 152 LYS D CA 1
ATOM 5415 C C . LYS D 1 166 ? 105.038 94.004 80.853 1.00 14.67 152 LYS D C 1
ATOM 5416 O O . LYS D 1 166 ? 105.771 93.698 79.902 1.00 19.12 152 LYS D O 1
ATOM 5422 N N . ARG D 1 167 ? 104.735 93.136 81.819 1.00 13.32 153 ARG D N 1
ATOM 5423 C CA . ARG D 1 167 ? 105.312 91.799 81.784 1.00 15.08 153 ARG D CA 1
ATOM 5424 C C . ARG D 1 167 ? 104.754 90.982 80.627 1.00 17.28 153 ARG D C 1
ATOM 5425 O O . ARG D 1 167 ? 105.472 90.171 80.035 1.00 16.60 153 ARG D O 1
ATOM 5433 N N . ALA D 1 168 ? 103.481 91.179 80.282 1.00 12.37 154 ALA D N 1
ATOM 5434 C CA . ALA D 1 168 ? 102.925 90.462 79.144 1.00 14.65 154 ALA D CA 1
ATOM 5435 C C . ALA D 1 168 ? 103.531 90.954 77.837 1.00 18.28 154 ALA D C 1
ATOM 5436 O O . ALA D 1 168 ? 103.801 90.155 76.933 1.00 12.71 154 ALA D O 1
ATOM 5438 N N . LEU D 1 169 ? 103.760 92.263 77.722 1.00 19.89 155 LEU D N 1
ATOM 5439 C CA . LEU D 1 169 ? 104.372 92.798 76.516 1.00 12.46 155 LEU D CA 1
ATOM 5440 C C . LEU D 1 169 ? 105.830 92.384 76.363 1.00 10.67 155 LEU D C 1
ATOM 5441 O O . LEU D 1 169 ? 106.299 92.267 75.230 1.00 24.68 155 LEU D O 1
ATOM 5446 N N . ARG D 1 170 ? 106.551 92.144 77.464 1.00 22.21 156 ARG D N 1
ATOM 5447 C CA . ARG D 1 170 ? 107.944 91.710 77.345 1.00 15.39 156 ARG D CA 1
ATOM 5448 C C . ARG D 1 170 ? 108.086 90.422 76.543 1.00 17.32 156 ARG D C 1
ATOM 5449 O O . ARG D 1 170 ? 109.134 90.188 75.935 1.00 25.87 156 ARG D O 1
ATOM 5457 N N . SER D 1 171 ? 107.063 89.566 76.546 1.00 11.97 157 SER D N 1
ATOM 5458 C CA . SER D 1 171 ? 107.172 88.263 75.903 1.00 11.98 157 SER D CA 1
ATOM 5459 C C . SER D 1 171 ? 107.258 88.343 74.386 1.00 11.66 157 SER D C 1
ATOM 5460 O O . SER D 1 171 ? 107.556 87.328 73.755 1.00 14.48 157 SER D O 1
ATOM 5463 N N . PHE D 1 172 ? 106.999 89.502 73.787 1.00 16.55 158 PHE D N 1
ATOM 5464 C CA . PHE D 1 172 ? 107.080 89.626 72.339 1.00 13.19 158 PHE D CA 1
ATOM 5465 C C . PHE D 1 172 ? 108.486 89.913 71.836 1.00 23.26 158 PHE D C 1
ATOM 5466 O O . PHE D 1 172 ? 108.799 89.564 70.695 1.00 28.23 158 PHE D O 1
ATOM 5474 N N . GLY D 1 173 ? 109.344 90.527 72.637 1.00 23.65 159 GLY D N 1
ATOM 5475 C CA . GLY D 1 173 ? 110.708 90.736 72.199 1.00 17.47 159 GLY D CA 1
ATOM 5476 C C . GLY D 1 173 ? 111.416 91.793 73.014 1.00 21.01 159 GLY D C 1
ATOM 5477 O O . GLY D 1 173 ? 110.855 92.389 73.934 1.00 32.97 159 GLY D O 1
ATOM 5478 N N . ASN D 1 174 ? 112.674 92.025 72.628 1.00 32.13 160 ASN D N 1
ATOM 5479 C CA . ASN D 1 174 ? 113.542 92.951 73.350 1.00 26.65 160 ASN D CA 1
ATOM 5480 C C . ASN D 1 174 ? 113.005 94.373 73.321 1.00 24.44 160 ASN D C 1
ATOM 5481 O O . ASN D 1 174 ? 113.057 95.078 74.332 1.00 34.31 160 ASN D O 1
ATOM 5486 N N . ALA D 1 175 ? 112.501 94.817 72.171 1.00 27.81 161 ALA D N 1
ATOM 5487 C CA . ALA D 1 175 ? 112.084 96.203 72.012 1.00 26.81 161 ALA D CA 1
ATOM 5488 C C . ALA D 1 175 ? 110.877 96.564 72.864 1.00 24.24 161 ALA D C 1
ATOM 5489 O O . ALA D 1 175 ? 110.595 97.752 73.033 1.00 26.71 161 ALA D O 1
ATOM 5491 N N . LEU D 1 176 ? 110.160 95.580 73.396 1.00 26.69 162 LEU D N 1
ATOM 5492 C CA . LEU D 1 176 ? 109.039 95.830 74.286 1.00 23.07 162 LEU D CA 1
ATOM 5493 C C . LEU D 1 176 ? 109.403 95.630 75.748 1.00 27.44 162 LEU D C 1
ATOM 5494 O O . LEU D 1 176 ? 108.507 95.526 76.588 1.00 28.81 162 LEU D O 1
ATOM 5499 N N . GLY D 1 177 ? 110.690 95.565 76.068 1.00 22.14 163 GLY D N 1
ATOM 5500 C CA . GLY D 1 177 ? 111.141 95.502 77.444 1.00 19.05 163 GLY D CA 1
ATOM 5501 C C . GLY D 1 177 ? 111.777 94.197 77.864 1.00 24.07 163 GLY D C 1
ATOM 5502 O O . GLY D 1 177 ? 112.155 94.073 79.035 1.00 30.37 163 GLY D O 1
ATOM 5503 N N . ASN D 1 178 ? 111.913 93.202 76.988 1.00 22.78 164 ASN D N 1
ATOM 5504 C CA . ASN D 1 178 ? 112.571 91.966 77.390 1.00 25.90 164 ASN D CA 1
ATOM 5505 C C . ASN D 1 178 ? 114.062 92.159 77.636 1.00 32.35 164 ASN D C 1
ATOM 5506 O O . ASN D 1 178 ? 114.660 91.375 78.378 1.00 37.48 164 ASN D O 1
ATOM 5511 N N . CYS D 1 179 ? 114.670 93.185 77.042 1.00 35.50 165 CYS D N 1
ATOM 5512 C CA . CYS D 1 179 ? 116.096 93.425 77.228 1.00 41.41 165 CYS D CA 1
ATOM 5513 C C . CYS D 1 179 ? 116.441 93.844 78.650 1.00 39.73 165 CYS D C 1
ATOM 5514 O O . CYS D 1 179 ? 117.555 93.574 79.106 1.00 41.32 165 CYS D O 1
ATOM 5517 N N . ILE D 1 180 ? 115.508 94.474 79.367 1.00 40.35 166 ILE D N 1
ATOM 5518 C CA . ILE D 1 180 ? 115.808 95.035 80.678 1.00 42.98 166 ILE D CA 1
ATOM 5519 C C . ILE D 1 180 ? 116.093 93.977 81.731 1.00 42.29 166 ILE D C 1
ATOM 5520 O O . ILE D 1 180 ? 116.447 94.320 82.862 1.00 42.69 166 ILE D O 1
ATOM 5525 N N . LEU D 1 181 ? 115.950 92.702 81.393 1.00 42.77 167 LEU D N 1
ATOM 5526 C CA . LEU D 1 181 ? 116.267 91.612 82.301 1.00 40.48 167 LEU D CA 1
ATOM 5527 C C . LEU D 1 181 ? 117.690 91.094 82.136 1.00 41.65 167 LEU D C 1
ATOM 5528 O O . LEU D 1 181 ? 118.136 90.284 82.952 1.00 43.40 167 LEU D O 1
ATOM 5533 N N . ASP D 1 182 ? 118.412 91.546 81.115 1.00 51.75 168 ASP D N 1
ATOM 5534 C CA . ASP D 1 182 ? 119.756 91.060 80.829 1.00 50.75 168 ASP D CA 1
ATOM 5535 C C . ASP D 1 182 ? 120.776 91.896 81.594 1.00 51.79 168 ASP D C 1
ATOM 5536 O O . ASP D 1 182 ? 120.776 93.126 81.495 1.00 52.67 168 ASP D O 1
ATOM 5541 N N . LYS D 1 183 ? 121.646 91.223 82.352 1.00 56.66 169 LYS D N 1
ATOM 5542 C CA . LYS D 1 183 ? 122.648 91.925 83.149 1.00 57.38 169 LYS D CA 1
ATOM 5543 C C . LYS D 1 183 ? 123.685 92.618 82.272 1.00 57.53 169 LYS D C 1
ATOM 5544 O O . LYS D 1 183 ? 124.136 93.723 82.591 1.00 59.04 169 LYS D O 1
ATOM 5550 N N . ASP D 1 184 ? 124.087 91.976 81.172 1.00 57.37 170 ASP D N 1
ATOM 5551 C CA . ASP D 1 184 ? 125.067 92.583 80.277 1.00 59.13 170 ASP D CA 1
ATOM 5552 C C . ASP D 1 184 ? 124.534 93.869 79.661 1.00 60.42 170 ASP D C 1
ATOM 5553 O O . ASP D 1 184 ? 125.271 94.851 79.516 1.00 63.55 170 ASP D O 1
ATOM 5558 N N . TYR D 1 185 ? 123.256 93.876 79.279 1.00 54.21 171 TYR D N 1
ATOM 5559 C CA . TYR D 1 185 ? 122.650 95.082 78.729 1.00 53.71 171 TYR D CA 1
ATOM 5560 C C . TYR D 1 185 ? 122.642 96.210 79.753 1.00 54.94 171 TYR D C 1
ATOM 5561 O O . TYR D 1 185 ? 122.894 97.371 79.412 1.00 53.91 171 TYR D O 1
ATOM 5570 N N . LEU D 1 186 ? 122.348 95.890 81.012 1.00 58.37 172 LEU D N 1
ATOM 5571 C CA . LEU D 1 186 ? 122.379 96.908 82.055 1.00 60.38 172 LEU D CA 1
ATOM 5572 C C . LEU D 1 186 ? 123.793 97.430 82.286 1.00 62.70 172 LEU D C 1
ATOM 5573 O O . LEU D 1 186 ? 123.980 98.636 82.496 1.00 62.86 172 LEU D O 1
ATOM 5578 N N . ARG D 1 187 ? 124.796 96.546 82.248 1.00 64.52 173 ARG D N 1
ATOM 5579 C CA . ARG D 1 187 ? 126.178 97.000 82.361 1.00 66.21 173 ARG D CA 1
ATOM 5580 C C . ARG D 1 187 ? 126.542 97.938 81.219 1.00 66.91 173 ARG D C 1
ATOM 5581 O O . ARG D 1 187 ? 127.194 98.966 81.433 1.00 66.37 173 ARG D O 1
ATOM 5589 N N . SER D 1 188 ? 126.128 97.601 79.997 1.00 64.61 174 SER D N 1
ATOM 5590 C CA . SER D 1 188 ? 126.377 98.487 78.867 1.00 64.11 174 SER D CA 1
ATOM 5591 C C . SER D 1 188 ? 125.669 99.824 79.036 1.00 67.28 174 SER D C 1
ATOM 5592 O O . SER D 1 188 ? 126.218 100.864 78.660 1.00 68.92 174 SER D O 1
ATOM 5595 N N . LEU D 1 189 ? 124.453 99.814 79.585 1.00 67.53 175 LEU D N 1
ATOM 5596 C CA . LEU D 1 189 ? 123.742 101.063 79.840 1.00 67.11 175 LEU D CA 1
ATOM 5597 C C . LEU D 1 189 ? 124.491 101.933 80.837 1.00 66.38 175 LEU D C 1
ATOM 5598 O O . LEU D 1 189 ? 124.589 103.152 80.656 1.00 66.20 175 LEU D O 1
ATOM 5603 N N . ASN D 1 190 ? 125.016 101.326 81.904 1.00 70.83 176 ASN D N 1
ATOM 5604 C CA . ASN D 1 190 ? 125.711 102.092 82.932 1.00 72.16 176 ASN D CA 1
ATOM 5605 C C . ASN D 1 190 ? 126.979 102.759 82.416 1.00 74.26 176 ASN D C 1
ATOM 5606 O O . ASN D 1 190 ? 127.451 103.719 83.031 1.00 73.66 176 ASN D O 1
ATOM 5611 N N . LYS D 1 191 ? 127.543 102.277 81.311 1.00 76.37 177 LYS D N 1
ATOM 5612 C CA . LYS D 1 191 ? 128.746 102.870 80.743 1.00 75.28 177 LYS D CA 1
ATOM 5613 C C . LYS D 1 191 ? 128.457 103.939 79.697 1.00 76.23 177 LYS D C 1
ATOM 5614 O O . LYS D 1 191 ? 129.400 104.562 79.199 1.00 76.16 177 LYS D O 1
ATOM 5620 N N . LEU D 1 192 ? 127.195 104.158 79.340 1.00 79.52 178 LEU D N 1
ATOM 5621 C CA . LEU D 1 192 ? 126.889 105.209 78.384 1.00 80.31 178 LEU D CA 1
ATOM 5622 C C . LEU D 1 192 ? 126.897 106.575 79.066 1.00 80.68 178 LEU D C 1
ATOM 5623 O O . LEU D 1 192 ? 126.518 106.696 80.234 1.00 78.88 178 LEU D O 1
ATOM 5628 N N . PRO D 1 193 ? 127.337 107.616 78.359 1.00 88.72 179 PRO D N 1
ATOM 5629 C CA . PRO D 1 193 ? 127.313 108.962 78.942 1.00 88.27 179 PRO D CA 1
ATOM 5630 C C . PRO D 1 193 ? 125.887 109.409 79.226 1.00 88.02 179 PRO D C 1
ATOM 5631 O O . PRO D 1 193 ? 124.983 109.215 78.411 1.00 88.10 179 PRO D O 1
ATOM 5635 N N . ARG D 1 194 ? 125.696 110.026 80.388 1.00 94.02 180 ARG D N 1
ATOM 5636 C CA . ARG D 1 194 ? 124.373 110.501 80.767 1.00 95.15 180 ARG D CA 1
ATOM 5637 C C . ARG D 1 194 ? 123.957 111.677 79.891 1.00 95.57 180 ARG D C 1
ATOM 5638 O O . ARG D 1 194 ? 124.739 112.599 79.646 1.00 94.99 180 ARG D O 1
ATOM 5646 N N . GLN D 1 195 ? 122.716 111.637 79.416 1.00 94.97 181 GLN D N 1
ATOM 5647 C CA . GLN D 1 195 ? 122.186 112.641 78.508 1.00 93.95 181 GLN D CA 1
ATOM 5648 C C . GLN D 1 195 ? 121.238 113.575 79.247 1.00 94.97 181 GLN D C 1
ATOM 5649 O O . GLN D 1 195 ? 120.649 113.213 80.269 1.00 94.63 181 GLN D O 1
ATOM 5655 N N . LEU D 1 196 ? 121.103 114.787 78.717 1.00 101.50 182 LEU D N 1
ATOM 5656 C CA . LEU D 1 196 ? 120.240 115.782 79.328 1.00 101.45 182 LEU D CA 1
ATOM 5657 C C . LEU D 1 196 ? 118.773 115.383 79.171 1.00 101.38 182 LEU D C 1
ATOM 5658 O O . LEU D 1 196 ? 118.420 114.635 78.255 1.00 100.61 182 LEU D O 1
ATOM 5663 N N . PRO D 1 197 ? 117.902 115.857 80.063 1.00 104.17 183 PRO D N 1
ATOM 5664 C CA . PRO D 1 197 ? 116.474 115.546 79.932 1.00 104.13 183 PRO D CA 1
ATOM 5665 C C . PRO D 1 197 ? 115.916 116.043 78.607 1.00 104.15 183 PRO D C 1
ATOM 5666 O O . PRO D 1 197 ? 116.290 117.108 78.112 1.00 103.89 183 PRO D O 1
ATOM 5670 N N . LEU D 1 198 ? 115.014 115.251 78.035 1.00 103.51 184 LEU D N 1
ATOM 5671 C CA . LEU D 1 198 ? 114.419 115.593 76.752 1.00 103.55 184 LEU D CA 1
ATOM 5672 C C . LEU D 1 198 ? 113.549 116.836 76.881 1.00 103.48 184 LEU D C 1
ATOM 5673 O O . LEU D 1 198 ? 112.953 117.093 77.930 1.00 103.40 184 LEU D O 1
ATOM 5678 N N . GLU D 1 199 ? 113.494 117.619 75.809 1.00 101.91 185 GLU D N 1
ATOM 5679 C CA . GLU D 1 199 ? 112.631 118.788 75.732 1.00 102.07 185 GLU D CA 1
ATOM 5680 C C . GLU D 1 199 ? 111.473 118.494 74.789 1.00 102.08 185 GLU D C 1
ATOM 5681 O O . GLU D 1 199 ? 111.685 118.031 73.664 1.00 101.81 185 GLU D O 1
ATOM 5687 N N . VAL D 1 200 ? 110.255 118.758 75.249 1.00 96.07 186 VAL D N 1
ATOM 5688 C CA . VAL D 1 200 ? 109.052 118.515 74.464 1.00 95.17 186 VAL D CA 1
ATOM 5689 C C . VAL D 1 200 ? 108.634 119.825 73.817 1.00 94.05 186 VAL D C 1
ATOM 5690 O O . VAL D 1 200 ? 108.432 120.831 74.507 1.00 94.28 186 VAL D O 1
ATOM 5694 N N . ASP D 1 201 ? 108.504 119.816 72.495 1.00 88.07 187 ASP D N 1
ATOM 5695 C CA . ASP D 1 201 ? 108.033 120.977 71.753 1.00 88.49 187 ASP D CA 1
ATOM 5696 C C . ASP D 1 201 ? 106.519 120.889 71.605 1.00 88.32 187 ASP D C 1
ATOM 5697 O O . ASP D 1 201 ? 106.004 119.955 70.981 1.00 87.66 187 ASP D O 1
ATOM 5702 N N . LEU D 1 202 ? 105.813 121.866 72.170 1.00 83.82 188 LEU D N 1
ATOM 5703 C CA . LEU D 1 202 ? 104.358 121.893 72.164 1.00 83.35 188 LEU D CA 1
ATOM 5704 C C . LEU D 1 202 ? 103.795 122.772 71.055 1.00 83.31 188 LEU D C 1
ATOM 5705 O O . LEU D 1 202 ? 102.647 123.218 71.150 1.00 82.75 188 LEU D O 1
ATOM 5710 N N . THR D 1 203 ? 104.581 123.039 70.013 1.00 82.89 189 THR D N 1
ATOM 5711 C CA . THR D 1 203 ? 104.077 123.815 68.885 1.00 82.89 189 THR D CA 1
ATOM 5712 C C . THR D 1 203 ? 102.999 123.048 68.129 1.00 81.81 189 THR D C 1
ATOM 5713 O O . THR D 1 203 ? 101.910 123.575 67.877 1.00 81.74 189 THR D O 1
ATOM 5717 N N . LYS D 1 204 ? 103.281 121.801 67.762 1.00 78.82 190 LYS D N 1
ATOM 5718 C CA . LYS D 1 204 ? 102.316 120.971 67.040 1.00 78.26 190 LYS D CA 1
ATOM 5719 C C . LYS D 1 204 ? 101.490 120.108 67.990 1.00 79.12 190 LYS D C 1
ATOM 5720 O O . LYS D 1 204 ? 101.348 118.900 67.801 1.00 78.77 190 LYS D O 1
ATOM 5726 N N . ALA D 1 205 ? 100.919 120.731 69.014 1.00 72.03 191 ALA D N 1
ATOM 5727 C CA . ALA D 1 205 ? 100.050 120.049 69.958 1.00 70.01 191 ALA D CA 1
ATOM 5728 C C . ALA D 1 205 ? 98.599 120.204 69.526 1.00 70.08 191 ALA D C 1
ATOM 5729 O O . ALA D 1 205 ? 98.206 121.230 68.966 1.00 71.39 191 ALA D O 1
ATOM 5731 N N . LYS D 1 206 ? 97.804 119.167 69.778 1.00 65.33 192 LYS D N 1
ATOM 5732 C CA . LYS D 1 206 ? 96.388 119.227 69.448 1.00 62.34 192 LYS D CA 1
ATOM 5733 C C . LYS D 1 206 ? 95.689 120.233 70.351 1.00 62.15 192 LYS D C 1
ATOM 5734 O O . LYS D 1 206 ? 95.856 120.208 71.574 1.00 62.67 192 LYS D O 1
ATOM 5740 N N . ARG D 1 207 ? 94.902 121.119 69.746 1.00 64.67 193 ARG D N 1
ATOM 5741 C CA . ARG D 1 207 ? 94.211 122.165 70.478 1.00 65.02 193 ARG D CA 1
ATOM 5742 C C . ARG D 1 207 ? 92.708 122.186 70.247 1.00 65.35 193 ARG D C 1
ATOM 5743 O O . ARG D 1 207 ? 92.004 122.909 70.958 1.00 66.59 193 ARG D O 1
ATOM 5751 N N . GLN D 1 208 ? 92.200 121.424 69.285 1.00 65.17 194 GLN D N 1
ATOM 5752 C CA . GLN D 1 208 ? 90.771 121.299 69.057 1.00 65.12 194 GLN D CA 1
ATOM 5753 C C . GLN D 1 208 ? 90.424 119.829 68.885 1.00 65.34 194 GLN D C 1
ATOM 5754 O O . GLN D 1 208 ? 91.271 119.015 68.509 1.00 66.67 194 GLN D O 1
ATOM 5760 N N . ASP D 1 209 ? 89.167 119.493 69.178 1.00 62.96 195 ASP D N 1
ATOM 5761 C CA . ASP D 1 209 ? 88.733 118.102 69.092 1.00 61.13 195 ASP D CA 1
ATOM 5762 C C . ASP D 1 209 ? 88.748 117.599 67.655 1.00 59.15 195 ASP D C 1
ATOM 5763 O O . ASP D 1 209 ? 89.078 116.435 67.405 1.00 62.10 195 ASP D O 1
ATOM 5768 N N . LEU D 1 210 ? 88.408 118.458 66.701 1.00 60.12 196 LEU D N 1
ATOM 5769 C CA . LEU D 1 210 ? 88.210 118.023 65.325 1.00 62.22 196 LEU D CA 1
ATOM 5770 C C . LEU D 1 210 ? 89.494 117.469 64.713 1.00 61.81 196 LEU D C 1
ATOM 5771 O O . LEU D 1 210 ? 90.596 117.975 64.941 1.00 60.57 196 LEU D O 1
ATOM 5776 N N . GLU D 1 211 ? 89.331 116.405 63.928 1.00 59.48 197 GLU D N 1
ATOM 5777 C CA . GLU D 1 211 ? 90.413 115.776 63.174 1.00 57.84 197 GLU D CA 1
ATOM 5778 C C . GLU D 1 211 ? 89.945 115.662 61.731 1.00 58.26 197 GLU D C 1
ATOM 5779 O O . GLU D 1 211 ? 89.373 114.640 61.332 1.00 58.36 197 GLU D O 1
ATOM 5785 N N . PRO D 1 212 ? 90.154 116.707 60.923 1.00 60.61 198 PRO D N 1
ATOM 5786 C CA . PRO D 1 212 ? 89.544 116.731 59.580 1.00 57.98 198 PRO D CA 1
ATOM 5787 C C . PRO D 1 212 ? 89.963 115.586 58.673 1.00 57.43 198 PRO D C 1
ATOM 5788 O O . PRO D 1 212 ? 89.116 115.036 57.960 1.00 58.47 198 PRO D O 1
ATOM 5792 N N . SER D 1 213 ? 91.243 115.210 58.667 1.00 55.00 199 SER D N 1
ATOM 5793 C CA . SER D 1 213 ? 91.664 114.093 57.827 1.00 54.89 199 SER D CA 1
ATOM 5794 C C . SER D 1 213 ? 91.059 112.783 58.312 1.00 54.94 199 SER D C 1
ATOM 5795 O O . SER D 1 213 ? 90.649 111.940 57.503 1.00 56.96 199 SER D O 1
ATOM 5798 N N . VAL D 1 214 ? 90.996 112.600 59.632 1.00 51.06 200 VAL D N 1
ATOM 5799 C CA . VAL D 1 214 ? 90.346 111.426 60.196 1.00 50.31 200 VAL D CA 1
ATOM 5800 C C . VAL D 1 214 ? 88.886 111.379 59.774 1.00 50.40 200 VAL D C 1
ATOM 5801 O O . VAL D 1 214 ? 88.379 110.331 59.356 1.00 48.74 200 VAL D O 1
ATOM 5805 N N . GLU D 1 215 ? 88.193 112.515 59.869 1.00 51.14 201 GLU D N 1
ATOM 5806 C CA . GLU D 1 215 ? 86.789 112.568 59.486 1.00 51.02 201 GLU D CA 1
ATOM 5807 C C . GLU D 1 215 ? 86.612 112.255 58.009 1.00 51.37 201 GLU D C 1
ATOM 5808 O O . GLU D 1 215 ? 85.679 111.543 57.625 1.00 52.07 201 GLU D O 1
ATOM 5814 N N . GLU D 1 216 ? 87.504 112.775 57.166 1.00 53.79 202 GLU D N 1
ATOM 5815 C CA . GLU D 1 216 ? 87.412 112.529 55.733 1.00 54.42 202 GLU D CA 1
ATOM 5816 C C . GLU D 1 216 ? 87.575 111.046 55.419 1.00 52.50 202 GLU D C 1
ATOM 5817 O O . GLU D 1 216 ? 86.772 110.458 54.682 1.00 48.43 202 GLU D O 1
ATOM 5823 N N . ALA D 1 217 ? 88.607 110.420 55.988 1.00 50.74 203 ALA D N 1
ATOM 5824 C CA . ALA D 1 217 ? 88.843 109.004 55.733 1.00 49.05 203 ALA D CA 1
ATOM 5825 C C . ALA D 1 217 ? 87.708 108.142 56.273 1.00 49.00 203 ALA D C 1
ATOM 5826 O O . ALA D 1 217 ? 87.287 107.179 55.620 1.00 48.65 203 ALA D O 1
ATOM 5828 N N . ARG D 1 218 ? 87.195 108.472 57.460 1.00 44.84 204 ARG D N 1
ATOM 5829 C CA . ARG D 1 218 ? 86.091 107.704 58.020 1.00 47.35 204 ARG D CA 1
ATOM 5830 C C . ARG D 1 218 ? 84.832 107.838 57.171 1.00 50.04 204 ARG D C 1
ATOM 5831 O O . ARG D 1 218 ? 84.140 106.845 56.920 1.00 46.99 204 ARG D O 1
ATOM 5839 N N . TYR D 1 219 ? 84.523 109.054 56.716 1.00 47.98 205 TYR D N 1
ATOM 5840 C CA . TYR D 1 219 ? 83.358 109.248 55.865 1.00 47.67 205 TYR D CA 1
ATOM 5841 C C . TYR D 1 219 ? 83.499 108.479 54.559 1.00 47.96 205 TYR D C 1
ATOM 5842 O O . TYR D 1 219 ? 82.527 107.893 54.070 1.00 45.54 205 TYR D O 1
ATOM 5851 N N . ASN D 1 220 ? 84.699 108.477 53.972 1.00 51.42 206 ASN D N 1
ATOM 5852 C CA . ASN D 1 220 ? 84.900 107.712 52.745 1.00 51.88 206 ASN D CA 1
ATOM 5853 C C . ASN D 1 220 ? 84.800 106.214 52.993 1.00 54.08 206 ASN D C 1
ATOM 5854 O O . ASN D 1 220 ? 84.416 105.465 52.088 1.00 53.78 206 ASN D O 1
ATOM 5859 N N . SER D 1 221 ? 85.139 105.759 54.201 1.00 53.66 207 SER D N 1
ATOM 5860 C CA . SER D 1 221 ? 85.076 104.330 54.490 1.00 52.95 207 SER D CA 1
ATOM 5861 C C . SER D 1 221 ? 83.648 103.799 54.456 1.00 54.50 207 SER D C 1
ATOM 5862 O O . SER D 1 221 ? 83.433 102.638 54.094 1.00 55.00 207 SER D O 1
ATOM 5865 N N . CYS D 1 222 ? 82.669 104.615 54.828 1.00 53.28 208 CYS D N 1
ATOM 5866 C CA . CYS D 1 222 ? 81.286 104.155 54.902 1.00 51.04 208 CYS D CA 1
ATOM 5867 C C . CYS D 1 222 ? 80.727 103.840 53.521 1.00 52.16 208 CYS D C 1
ATOM 5868 O O . CYS D 1 222 ? 79.600 103.368 53.394 1.00 55.75 208 CYS D O 1
ATOM 5871 N N . VAL E 1 37 ? 77.121 92.206 55.804 1.00 64.92 23 VAL E N 1
ATOM 5872 C CA . VAL E 1 37 ? 77.051 93.492 56.486 1.00 64.42 23 VAL E CA 1
ATOM 5873 C C . VAL E 1 37 ? 78.083 93.533 57.612 1.00 64.13 23 VAL E C 1
ATOM 5874 O O . VAL E 1 37 ? 78.336 92.527 58.275 1.00 62.61 23 VAL E O 1
ATOM 5878 N N . LEU E 1 38 ? 78.689 94.699 57.816 1.00 57.81 24 LEU E N 1
ATOM 5879 C CA . LEU E 1 38 ? 79.734 94.886 58.815 1.00 56.46 24 LEU E CA 1
ATOM 5880 C C . LEU E 1 38 ? 79.139 95.611 60.015 1.00 55.64 24 LEU E C 1
ATOM 5881 O O . LEU E 1 38 ? 78.948 96.831 59.978 1.00 57.24 24 LEU E O 1
ATOM 5886 N N . CYS E 1 39 ? 78.854 94.863 61.074 1.00 51.76 25 CYS E N 1
ATOM 5887 C CA . CYS E 1 39 ? 78.372 95.445 62.314 1.00 44.72 25 CYS E CA 1
ATOM 5888 C C . CYS E 1 39 ? 79.557 95.846 63.189 1.00 45.82 25 CYS E C 1
ATOM 5889 O O . CYS E 1 39 ? 80.718 95.744 62.791 1.00 47.69 25 CYS E O 1
ATOM 5892 N N . PHE E 1 40 ? 79.263 96.318 64.396 1.00 38.79 26 PHE E N 1
ATOM 5893 C CA . PHE E 1 40 ? 80.317 96.744 65.304 1.00 30.27 26 PHE E CA 1
ATOM 5894 C C . PHE E 1 40 ? 81.113 95.543 65.791 1.00 31.32 26 PHE E C 1
ATOM 5895 O O . PHE E 1 40 ? 80.549 94.514 66.163 1.00 35.14 26 PHE E O 1
ATOM 5903 N N . GLY E 1 41 ? 82.434 95.681 65.790 1.00 30.23 27 GLY E N 1
ATOM 5904 C CA . GLY E 1 41 ? 83.323 94.626 66.221 1.00 29.55 27 GLY E CA 1
ATOM 5905 C C . GLY E 1 41 ? 83.881 93.772 65.107 1.00 27.66 27 GLY E C 1
ATOM 5906 O O . GLY E 1 41 ? 84.821 93.013 65.347 1.00 31.78 27 GLY E O 1
ATOM 5907 N N . GLN E 1 42 ? 83.334 93.870 63.904 1.00 39.35 28 GLN E N 1
ATOM 5908 C CA . GLN E 1 42 ? 83.849 93.134 62.759 1.00 42.84 28 GLN E CA 1
ATOM 5909 C C . GLN E 1 42 ? 83.915 94.036 61.538 1.00 46.08 28 GLN E C 1
ATOM 5910 O O . GLN E 1 42 ? 83.526 93.648 60.434 1.00 51.62 28 GLN E O 1
ATOM 5916 N N . CYS E 1 43 ? 84.408 95.254 61.723 1.00 46.22 29 CYS E N 1
ATOM 5917 C CA . CYS E 1 43 ? 84.517 96.244 60.656 1.00 44.30 29 CYS E CA 1
ATOM 5918 C C . CYS E 1 43 ? 85.980 96.657 60.558 1.00 43.14 29 CYS E C 1
ATOM 5919 O O . CYS E 1 43 ? 86.449 97.491 61.336 1.00 50.88 29 CYS E O 1
ATOM 5922 N N . GLN E 1 44 ? 86.696 96.080 59.599 1.00 44.59 30 GLN E N 1
ATOM 5923 C CA . GLN E 1 44 ? 88.117 96.361 59.446 1.00 44.34 30 GLN E CA 1
ATOM 5924 C C . GLN E 1 44 ? 88.344 97.788 58.961 1.00 42.13 30 GLN E C 1
ATOM 5925 O O . GLN E 1 44 ? 87.596 98.304 58.128 1.00 43.98 30 GLN E O 1
ATOM 5931 N N . TYR E 1 45 ? 89.380 98.429 59.497 1.00 35.83 31 TYR E N 1
ATOM 5932 C CA . TYR E 1 45 ? 89.759 99.762 59.052 1.00 36.80 31 TYR E CA 1
ATOM 5933 C C . TYR E 1 45 ? 90.324 99.722 57.640 1.00 41.17 31 TYR E C 1
ATOM 5934 O O . TYR E 1 45 ? 91.066 98.806 57.276 1.00 39.48 31 TYR E O 1
ATOM 5943 N N . THR E 1 46 ? 89.979 100.728 56.844 1.00 44.34 32 THR E N 1
ATOM 5944 C CA . THR E 1 46 ? 90.662 100.922 55.576 1.00 42.42 32 THR E CA 1
ATOM 5945 C C . THR E 1 46 ? 92.046 101.515 55.821 1.00 40.60 32 THR E C 1
ATOM 5946 O O . THR E 1 46 ? 92.376 101.958 56.923 1.00 38.11 32 THR E O 1
ATOM 5950 N N . ALA E 1 47 ? 92.866 101.507 54.771 1.00 43.66 33 ALA E N 1
ATOM 5951 C CA . ALA E 1 47 ? 94.227 102.017 54.894 1.00 43.47 33 ALA E CA 1
ATOM 5952 C C . ALA E 1 47 ? 94.239 103.499 55.241 1.00 44.48 33 ALA E C 1
ATOM 5953 O O . ALA E 1 47 ? 95.015 103.936 56.098 1.00 48.14 33 ALA E O 1
ATOM 5955 N N . GLU E 1 48 ? 93.379 104.285 54.593 1.00 40.43 34 GLU E N 1
ATOM 5956 C CA . GLU E 1 48 ? 93.372 105.726 54.820 1.00 42.92 34 GLU E CA 1
ATOM 5957 C C . GLU E 1 48 ? 92.927 106.064 56.235 1.00 42.74 34 GLU E C 1
ATOM 5958 O O . GLU E 1 48 ? 93.557 106.887 56.911 1.00 45.19 34 GLU E O 1
ATOM 5964 N N . GLU E 1 49 ? 91.836 105.448 56.694 1.00 42.31 35 GLU E N 1
ATOM 5965 C CA . GLU E 1 49 ? 91.365 105.701 58.049 1.00 41.50 35 GLU E CA 1
ATOM 5966 C C . GLU E 1 49 ? 92.393 105.250 59.074 1.00 38.04 35 GLU E C 1
ATOM 5967 O O . GLU E 1 49 ? 92.642 105.952 60.060 1.00 42.11 35 GLU E O 1
ATOM 5973 N N . TYR E 1 50 ? 93.014 104.090 58.846 1.00 39.67 36 TYR E N 1
ATOM 5974 C CA . TYR E 1 50 ? 94.065 103.641 59.748 1.00 39.35 36 TYR E CA 1
ATOM 5975 C C . TYR E 1 50 ? 95.190 104.659 59.828 1.00 36.78 36 TYR E C 1
ATOM 5976 O O . TYR E 1 50 ? 95.648 104.998 60.921 1.00 42.39 36 TYR E O 1
ATOM 5985 N N . GLN E 1 51 ? 95.661 105.143 58.678 1.00 41.57 37 GLN E N 1
ATOM 5986 C CA . GLN E 1 51 ? 96.789 106.066 58.671 1.00 38.70 37 GLN E CA 1
ATOM 5987 C C . GLN E 1 51 ? 96.438 107.375 59.363 1.00 38.50 37 GLN E C 1
ATOM 5988 O O . GLN E 1 51 ? 97.223 107.891 60.167 1.00 39.36 37 GLN E O 1
ATOM 5994 N N . ALA E 1 52 ? 95.252 107.915 59.082 1.00 40.03 38 ALA E N 1
ATOM 5995 C CA . ALA E 1 52 ? 94.850 109.169 59.707 1.00 34.37 38 ALA E CA 1
ATOM 5996 C C . ALA E 1 52 ? 94.726 109.026 61.218 1.00 36.31 38 ALA E C 1
ATOM 5997 O O . ALA E 1 52 ? 95.208 109.880 61.968 1.00 39.24 38 ALA E O 1
ATOM 5999 N N . ILE E 1 53 ? 94.098 107.947 61.690 1.00 34.23 39 ILE E N 1
ATOM 6000 C CA . ILE E 1 53 ? 93.945 107.770 63.128 1.00 29.90 39 ILE E CA 1
ATOM 6001 C C . ILE E 1 53 ? 95.293 107.500 63.782 1.00 33.23 39 ILE E C 1
ATOM 6002 O O . ILE E 1 53 ? 95.565 107.981 64.886 1.00 35.23 39 ILE E O 1
ATOM 6007 N N . GLN E 1 54 ? 96.163 106.740 63.114 1.00 35.23 40 GLN E N 1
ATOM 6008 C CA . GLN E 1 54 ? 97.475 106.446 63.673 1.00 32.80 40 GLN E CA 1
ATOM 6009 C C . GLN E 1 54 ? 98.306 107.711 63.821 1.00 32.77 40 GLN E C 1
ATOM 6010 O O . GLN E 1 54 ? 99.040 107.866 64.802 1.00 37.21 40 GLN E O 1
ATOM 6016 N N . LYS E 1 55 ? 98.208 108.631 62.859 1.00 38.07 41 LYS E N 1
ATOM 6017 C CA . LYS E 1 55 ? 98.936 109.889 62.995 1.00 35.37 41 LYS E CA 1
ATOM 6018 C C . LYS E 1 55 ? 98.298 110.792 64.045 1.00 33.22 41 LYS E C 1
ATOM 6019 O O . LYS E 1 55 ? 99.006 111.455 64.808 1.00 36.64 41 LYS E O 1
ATOM 6025 N N . ALA E 1 56 ? 96.965 110.833 64.102 1.00 34.10 42 ALA E N 1
ATOM 6026 C CA . ALA E 1 56 ? 96.297 111.726 65.043 1.00 36.40 42 ALA E CA 1
ATOM 6027 C C . ALA E 1 56 ? 96.502 111.280 66.486 1.00 37.13 42 ALA E C 1
ATOM 6028 O O . ALA E 1 56 ? 96.672 112.115 67.378 1.00 36.93 42 ALA E O 1
ATOM 6030 N N . LEU E 1 57 ? 96.492 109.972 66.737 1.00 32.52 43 LEU E N 1
ATOM 6031 C CA . LEU E 1 57 ? 96.668 109.466 68.089 1.00 27.89 43 LEU E CA 1
ATOM 6032 C C . LEU E 1 57 ? 98.042 109.781 68.652 1.00 31.58 43 LEU E C 1
ATOM 6033 O O . LEU E 1 57 ? 98.221 109.746 69.872 1.00 31.84 43 LEU E O 1
ATOM 6038 N N . ARG E 1 58 ? 99.006 110.097 67.792 1.00 36.49 44 ARG E N 1
ATOM 6039 C CA . ARG E 1 58 ? 100.368 110.355 68.228 1.00 36.14 44 ARG E CA 1
ATOM 6040 C C . ARG E 1 58 ? 100.570 111.781 68.726 1.00 40.02 44 ARG E C 1
ATOM 6041 O O . ARG E 1 58 ? 101.587 112.057 69.367 1.00 41.85 44 ARG E O 1
ATOM 6049 N N . GLN E 1 59 ? 99.626 112.681 68.465 1.00 40.95 45 GLN E N 1
ATOM 6050 C CA . GLN E 1 59 ? 99.758 114.061 68.912 1.00 38.05 45 GLN E CA 1
ATOM 6051 C C . GLN E 1 59 ? 99.651 114.161 70.426 1.00 40.26 45 GLN E C 1
ATOM 6052 O O . GLN E 1 59 ? 98.931 113.394 71.067 1.00 46.33 45 GLN E O 1
ATOM 6058 N N . ARG E 1 60 ? 100.366 115.122 70.996 1.00 47.83 46 ARG E N 1
ATOM 6059 C CA . ARG E 1 60 ? 100.156 115.475 72.387 1.00 47.04 46 ARG E CA 1
ATOM 6060 C C . ARG E 1 60 ? 99.104 116.572 72.492 1.00 45.11 46 ARG E C 1
ATOM 6061 O O . ARG E 1 60 ? 98.802 117.275 71.526 1.00 47.24 46 ARG E O 1
ATOM 6069 N N . LEU E 1 61 ? 98.540 116.709 73.682 1.00 45.10 47 LEU E N 1
ATOM 6070 C CA . LEU E 1 61 ? 97.437 117.628 73.904 1.00 44.78 47 LEU E CA 1
ATOM 6071 C C . LEU E 1 61 ? 97.946 118.990 74.348 1.00 49.32 47 LEU E C 1
ATOM 6072 O O . LEU E 1 61 ? 98.919 119.091 75.098 1.00 53.28 47 LEU E O 1
ATOM 6077 N N . GLY E 1 62 ? 97.279 120.034 73.883 1.00 53.75 48 GLY E N 1
ATOM 6078 C CA . GLY E 1 62 ? 97.628 121.379 74.271 1.00 54.10 48 GLY E CA 1
ATOM 6079 C C . GLY E 1 62 ? 97.143 121.708 75.662 1.00 55.09 48 GLY E C 1
ATOM 6080 O O . GLY E 1 62 ? 96.430 120.937 76.315 1.00 56.99 48 GLY E O 1
ATOM 6081 N N . PRO E 1 63 ? 97.536 122.887 76.144 1.00 64.45 49 PRO E N 1
ATOM 6082 C CA . PRO E 1 63 ? 97.097 123.315 77.480 1.00 63.54 49 PRO E CA 1
ATOM 6083 C C . PRO E 1 63 ? 95.596 123.506 77.599 1.00 62.69 49 PRO E C 1
ATOM 6084 O O . PRO E 1 63 ? 95.082 123.539 78.722 1.00 63.03 49 PRO E O 1
ATOM 6088 N N . GLU E 1 64 ? 94.877 123.636 76.483 1.00 59.00 50 GLU E N 1
ATOM 6089 C CA . GLU E 1 64 ? 93.428 123.777 76.537 1.00 59.26 50 GLU E CA 1
ATOM 6090 C C . GLU E 1 64 ? 92.738 122.534 77.084 1.00 60.06 50 GLU E C 1
ATOM 6091 O O . GLU E 1 64 ? 91.575 122.616 77.486 1.00 59.72 50 GLU E O 1
ATOM 6097 N N . TYR E 1 65 ? 93.423 121.393 77.109 1.00 54.58 51 TYR E N 1
ATOM 6098 C CA . TYR E 1 65 ? 92.839 120.144 77.571 1.00 52.77 51 TYR E CA 1
ATOM 6099 C C . TYR E 1 65 ? 93.220 119.782 78.996 1.00 54.90 51 TYR E C 1
ATOM 6100 O O . TYR E 1 65 ? 92.599 118.884 79.571 1.00 58.47 51 TYR E O 1
ATOM 6109 N N . ILE E 1 66 ? 94.210 120.443 79.579 1.00 55.15 52 ILE E N 1
ATOM 6110 C CA . ILE E 1 66 ? 94.773 120.027 80.854 1.00 55.80 52 ILE E CA 1
ATOM 6111 C C . ILE E 1 66 ? 94.183 120.880 81.965 1.00 57.56 52 ILE E C 1
ATOM 6112 O O . ILE E 1 66 ? 94.245 122.115 81.915 1.00 57.97 52 ILE E O 1
ATOM 6117 N N . SER E 1 67 ? 93.606 120.222 82.958 1.00 61.78 53 SER E N 1
ATOM 6118 C CA . SER E 1 67 ? 93.165 120.834 84.198 1.00 60.20 53 SER E CA 1
ATOM 6119 C C . SER E 1 67 ? 94.090 120.389 85.324 1.00 63.31 53 SER E C 1
ATOM 6120 O O . SER E 1 67 ? 94.865 119.438 85.190 1.00 61.09 53 SER E O 1
ATOM 6123 N N . SER E 1 68 ? 94.002 121.086 86.449 1.00 72.41 54 SER E N 1
ATOM 6124 C CA . SER E 1 68 ? 94.854 120.795 87.590 1.00 72.66 54 SER E CA 1
ATOM 6125 C C . SER E 1 68 ? 94.008 120.741 88.849 1.00 73.06 54 SER E C 1
ATOM 6126 O O . SER E 1 68 ? 93.157 121.607 89.068 1.00 73.32 54 SER E O 1
ATOM 6129 N N . ARG E 1 69 ? 94.241 119.723 89.666 1.00 77.02 55 ARG E N 1
ATOM 6130 C CA . ARG E 1 69 ? 93.593 119.600 90.960 1.00 77.16 55 ARG E CA 1
ATOM 6131 C C . ARG E 1 69 ? 94.652 119.433 92.039 1.00 80.27 55 ARG E C 1
ATOM 6132 O O . ARG E 1 69 ? 95.741 118.911 91.789 1.00 80.49 55 ARG E O 1
ATOM 6140 N N . MET E 1 70 ? 94.326 119.896 93.239 1.00 95.91 56 MET E N 1
ATOM 6141 C CA . MET E 1 70 ? 95.225 119.794 94.383 1.00 96.07 56 MET E CA 1
ATOM 6142 C C . MET E 1 70 ? 94.986 118.457 95.070 1.00 96.18 56 MET E C 1
ATOM 6143 O O . MET E 1 70 ? 93.889 118.196 95.573 1.00 96.85 56 MET E O 1
ATOM 6148 N N . ALA E 1 71 ? 96.005 117.609 95.081 1.00 102.03 57 ALA E N 1
ATOM 6149 C CA . ALA E 1 71 ? 95.966 116.356 95.815 1.00 102.50 57 ALA E CA 1
ATOM 6150 C C . ALA E 1 71 ? 96.671 116.519 97.156 1.00 103.41 57 ALA E C 1
ATOM 6151 O O . ALA E 1 71 ? 97.235 117.570 97.470 1.00 102.98 57 ALA E O 1
ATOM 6153 N N . GLY E 1 72 ? 96.622 115.458 97.957 1.00 108.94 58 GLY E N 1
ATOM 6154 C CA . GLY E 1 72 ? 97.285 115.453 99.246 1.00 108.13 58 GLY E CA 1
ATOM 6155 C C . GLY E 1 72 ? 98.783 115.639 99.141 1.00 108.55 58 GLY E C 1
ATOM 6156 O O . GLY E 1 72 ? 99.442 114.985 98.328 1.00 108.93 58 GLY E O 1
ATOM 6157 N N . GLY E 1 73 ? 99.334 116.530 99.964 1.00 110.93 59 GLY E N 1
ATOM 6158 C CA . GLY E 1 73 ? 100.753 116.828 99.952 1.00 110.97 59 GLY E CA 1
ATOM 6159 C C . GLY E 1 73 ? 101.113 118.179 99.376 1.00 111.78 59 GLY E C 1
ATOM 6160 O O . GLY E 1 73 ? 102.303 118.510 99.321 1.00 111.92 59 GLY E O 1
ATOM 6161 N N . GLY E 1 74 ? 100.133 118.969 98.950 1.00 109.50 60 GLY E N 1
ATOM 6162 C CA . GLY E 1 74 ? 100.407 120.289 98.409 1.00 108.79 60 GLY E CA 1
ATOM 6163 C C . GLY E 1 74 ? 101.162 120.303 97.097 1.00 109.69 60 GLY E C 1
ATOM 6164 O O . GLY E 1 74 ? 102.076 121.119 96.923 1.00 109.27 60 GLY E O 1
ATOM 6165 N N . GLN E 1 75 ? 100.803 119.423 96.164 1.00 105.80 61 GLN E N 1
ATOM 6166 C CA . GLN E 1 75 ? 101.419 119.390 94.847 1.00 105.10 61 GLN E CA 1
ATOM 6167 C C . GLN E 1 75 ? 100.337 119.441 93.779 1.00 104.85 61 GLN E C 1
ATOM 6168 O O . GLN E 1 75 ? 99.208 118.990 93.991 1.00 103.22 61 GLN E O 1
ATOM 6174 N N . LYS E 1 76 ? 100.694 120.003 92.628 1.00 93.93 62 LYS E N 1
ATOM 6175 C CA . LYS E 1 76 ? 99.752 120.147 91.529 1.00 92.05 62 LYS E CA 1
ATOM 6176 C C . LYS E 1 76 ? 99.712 118.867 90.706 1.00 92.07 62 LYS E C 1
ATOM 6177 O O . LYS E 1 76 ? 100.752 118.376 90.255 1.00 90.80 62 LYS E O 1
ATOM 6183 N N . VAL E 1 77 ? 98.512 118.329 90.508 1.00 83.60 63 VAL E N 1
ATOM 6184 C CA . VAL E 1 77 ? 98.307 117.121 89.720 1.00 81.84 63 VAL E CA 1
ATOM 6185 C C . VAL E 1 77 ? 97.486 117.483 88.492 1.00 80.60 63 VAL E C 1
ATOM 6186 O O . VAL E 1 77 ? 96.414 118.090 88.609 1.00 79.80 63 VAL E O 1
ATOM 6190 N N . CYS E 1 78 ? 97.988 117.109 87.320 1.00 69.47 64 CYS E N 1
ATOM 6191 C CA . CYS E 1 78 ? 97.315 117.394 86.062 1.00 67.76 64 CYS E CA 1
ATOM 6192 C C . CYS E 1 78 ? 96.415 116.235 85.661 1.00 67.97 64 CYS E C 1
ATOM 6193 O O . CYS E 1 78 ? 96.729 115.069 85.912 1.00 67.94 64 CYS E O 1
ATOM 6196 N N . TYR E 1 79 ? 95.288 116.567 85.041 1.00 61.62 65 TYR E N 1
ATOM 6197 C CA . TYR E 1 79 ? 94.344 115.560 84.589 1.00 59.80 65 TYR E CA 1
ATOM 6198 C C . TYR E 1 79 ? 93.526 116.135 83.445 1.00 56.65 65 TYR E C 1
ATOM 6199 O O . TYR E 1 79 ? 93.568 117.334 83.166 1.00 55.85 65 TYR E O 1
ATOM 6208 N N . ILE E 1 80 ? 92.780 115.259 82.783 1.00 46.95 66 ILE E N 1
ATOM 6209 C CA . ILE E 1 80 ? 91.862 115.636 81.717 1.00 47.63 66 ILE E CA 1
ATOM 6210 C C . ILE E 1 80 ? 90.452 115.315 82.181 1.00 48.36 66 ILE E C 1
ATOM 6211 O O . ILE E 1 80 ? 90.197 114.220 82.696 1.00 50.43 66 ILE E O 1
ATOM 6216 N N . GLU E 1 81 ? 89.542 116.266 82.013 1.00 46.32 67 GLU E N 1
ATOM 6217 C CA . GLU E 1 81 ? 88.168 116.050 82.434 1.00 43.95 67 GLU E CA 1
ATOM 6218 C C . GLU E 1 81 ? 87.515 114.967 81.585 1.00 49.52 67 GLU E C 1
ATOM 6219 O O . GLU E 1 81 ? 87.861 114.767 80.417 1.00 50.33 67 GLU E O 1
ATOM 6225 N N . GLY E 1 82 ? 86.564 114.255 82.194 1.00 35.98 68 GLY E N 1
ATOM 6226 C CA . GLY E 1 82 ? 85.980 113.099 81.536 1.00 36.62 68 GLY E CA 1
ATOM 6227 C C . GLY E 1 82 ? 85.272 113.444 80.241 1.00 39.95 68 GLY E C 1
ATOM 6228 O O . GLY E 1 82 ? 85.413 112.737 79.239 1.00 41.47 68 GLY E O 1
ATOM 6229 N N . HIS E 1 83 ? 84.505 114.538 80.240 1.00 36.46 69 HIS E N 1
ATOM 6230 C CA . HIS E 1 83 ? 83.775 114.928 79.041 1.00 39.71 69 HIS E CA 1
ATOM 6231 C C . HIS E 1 83 ? 84.708 115.349 77.911 1.00 40.43 69 HIS E C 1
ATOM 6232 O O . HIS E 1 83 ? 84.378 115.132 76.740 1.00 41.50 69 HIS E O 1
ATOM 6239 N N . ARG E 1 84 ? 85.874 115.911 78.232 1.00 39.94 70 ARG E N 1
ATOM 6240 C CA . ARG E 1 84 ? 86.867 116.191 77.200 1.00 38.59 70 ARG E CA 1
ATOM 6241 C C . ARG E 1 84 ? 87.371 114.908 76.554 1.00 37.47 70 ARG E C 1
ATOM 6242 O O . ARG E 1 84 ? 87.531 114.846 75.332 1.00 43.68 70 ARG E O 1
ATOM 6250 N N . VAL E 1 85 ? 87.638 113.878 77.357 1.00 37.81 71 VAL E N 1
ATOM 6251 C CA . VAL E 1 85 ? 88.088 112.606 76.805 1.00 36.46 71 VAL E CA 1
ATOM 6252 C C . VAL E 1 85 ? 86.988 111.971 75.964 1.00 32.95 71 VAL E C 1
ATOM 6253 O O . VAL E 1 85 ? 87.257 111.348 74.934 1.00 33.14 71 VAL E O 1
ATOM 6257 N N . ILE E 1 86 ? 85.736 112.121 76.388 1.00 26.45 72 ILE E N 1
ATOM 6258 C CA . ILE E 1 86 ? 84.620 111.612 75.598 1.00 32.71 72 ILE E CA 1
ATOM 6259 C C . ILE E 1 86 ? 84.553 112.314 74.247 1.00 34.19 72 ILE E C 1
ATOM 6260 O O . ILE E 1 86 ? 84.357 111.673 73.207 1.00 35.12 72 ILE E O 1
ATOM 6265 N N . ASN E 1 87 ? 84.731 113.637 74.235 1.00 32.94 73 ASN E N 1
ATOM 6266 C CA . ASN E 1 87 ? 84.738 114.365 72.970 1.00 30.31 73 ASN E CA 1
ATOM 6267 C C . ASN E 1 87 ? 85.911 113.949 72.092 1.00 25.71 73 ASN E C 1
ATOM 6268 O O . ASN E 1 87 ? 85.761 113.807 70.874 1.00 33.96 73 ASN E O 1
ATOM 6273 N N . LEU E 1 88 ? 87.084 113.749 72.691 1.00 26.00 74 LEU E N 1
ATOM 6274 C CA . LEU E 1 88 ? 88.247 113.318 71.923 1.00 21.75 74 LEU E CA 1
ATOM 6275 C C . LEU E 1 88 ? 88.038 111.936 71.316 1.00 27.24 74 LEU E C 1
ATOM 6276 O O . LEU E 1 88 ? 88.421 111.692 70.170 1.00 29.47 74 LEU E O 1
ATOM 6281 N N . ALA E 1 89 ? 87.443 111.013 72.075 1.00 31.69 75 ALA E N 1
ATOM 6282 C CA . ALA E 1 89 ? 87.176 109.681 71.546 1.00 24.77 75 ALA E CA 1
ATOM 6283 C C . ALA E 1 89 ? 86.121 109.722 70.451 1.00 15.89 75 ALA E C 1
ATOM 6284 O O . ALA E 1 89 ? 86.219 108.994 69.459 1.00 21.29 75 ALA E O 1
ATOM 6286 N N . ASN E 1 90 ? 85.102 110.564 70.614 1.00 22.30 76 ASN E N 1
ATOM 6287 C CA . ASN E 1 90 ? 84.072 110.680 69.594 1.00 27.93 76 ASN E CA 1
ATOM 6288 C C . ASN E 1 90 ? 84.581 111.350 68.327 1.00 29.50 76 ASN E C 1
ATOM 6289 O O . ASN E 1 90 ? 84.061 111.069 67.246 1.00 26.84 76 ASN E O 1
ATOM 6294 N N . GLU E 1 91 ? 85.577 112.227 68.425 1.00 28.21 77 GLU E N 1
ATOM 6295 C CA . GLU E 1 91 ? 86.154 112.783 67.209 1.00 22.46 77 GLU E CA 1
ATOM 6296 C C . GLU E 1 91 ? 87.162 111.844 66.566 1.00 26.70 77 GLU E C 1
ATOM 6297 O O . GLU E 1 91 ? 87.216 111.745 65.339 1.00 30.72 77 GLU E O 1
ATOM 6303 N N . MET E 1 92 ? 87.955 111.142 67.375 1.00 31.57 78 MET E N 1
ATOM 6304 C CA . MET E 1 92 ? 88.985 110.264 66.836 1.00 23.96 78 MET E CA 1
ATOM 6305 C C . MET E 1 92 ? 88.382 109.056 66.132 1.00 26.92 78 MET E C 1
ATOM 6306 O O . MET E 1 92 ? 88.861 108.648 65.070 1.00 26.84 78 MET E O 1
ATOM 6311 N N . PHE E 1 93 ? 87.336 108.470 66.704 1.00 23.12 79 PHE E N 1
ATOM 6312 C CA . PHE E 1 93 ? 86.771 107.241 66.181 1.00 16.14 79 PHE E CA 1
ATOM 6313 C C . PHE E 1 93 ? 85.377 107.404 65.600 1.00 21.09 79 PHE E C 1
ATOM 6314 O O . PHE E 1 93 ? 84.901 106.484 64.933 1.00 29.19 79 PHE E O 1
ATOM 6322 N N . GLY E 1 94 ? 84.717 108.533 65.817 1.00 17.69 80 GLY E N 1
ATOM 6323 C CA . GLY E 1 94 ? 83.315 108.663 65.487 1.00 16.58 80 GLY E CA 1
ATOM 6324 C C . GLY E 1 94 ? 82.417 108.187 66.618 1.00 22.89 80 GLY E C 1
ATOM 6325 O O . GLY E 1 94 ? 82.836 107.486 67.533 1.00 32.23 80 GLY E O 1
ATOM 6326 N N . TYR E 1 95 ? 81.147 108.585 66.547 1.00 19.99 81 TYR E N 1
ATOM 6327 C CA . TYR E 1 95 ? 80.207 108.179 67.586 1.00 22.21 81 TYR E CA 1
ATOM 6328 C C . TYR E 1 95 ? 79.941 106.679 67.546 1.00 23.43 81 TYR E C 1
ATOM 6329 O O . TYR E 1 95 ? 79.668 106.070 68.583 1.00 31.50 81 TYR E O 1
ATOM 6338 N N . ASN E 1 96 ? 80.017 106.070 66.372 1.00 22.34 82 ASN E N 1
ATOM 6339 C CA . ASN E 1 96 ? 79.818 104.640 66.226 1.00 17.45 82 ASN E CA 1
ATOM 6340 C C . ASN E 1 96 ? 81.134 103.884 66.128 1.00 19.44 82 ASN E C 1
ATOM 6341 O O . ASN E 1 96 ? 81.133 102.699 65.790 1.00 26.35 82 ASN E O 1
ATOM 6346 N N . GLY E 1 97 ? 82.253 104.542 66.414 1.00 17.03 83 GLY E N 1
ATOM 6347 C CA . GLY E 1 97 ? 83.553 103.935 66.240 1.00 16.48 83 GLY E CA 1
ATOM 6348 C C . GLY E 1 97 ? 84.147 103.303 67.478 1.00 20.67 83 GLY E C 1
ATOM 6349 O O . GLY E 1 97 ? 85.055 102.478 67.375 1.00 22.03 83 GLY E O 1
ATOM 6350 N N . TRP E 1 98 ? 83.652 103.674 68.654 1.00 16.61 84 TRP E N 1
ATOM 6351 C CA . TRP E 1 98 ? 84.160 103.124 69.897 1.00 5.35 84 TRP E CA 1
ATOM 6352 C C . TRP E 1 98 ? 82.990 102.791 70.807 1.00 8.69 84 TRP E C 1
ATOM 6353 O O . TRP E 1 98 ? 81.879 103.291 70.641 1.00 25.63 84 TRP E O 1
ATOM 6364 N N . ALA E 1 99 ? 83.252 101.903 71.751 1.00 6.65 85 ALA E N 1
ATOM 6365 C CA . ALA E 1 99 ? 82.262 101.434 72.699 1.00 14.42 85 ALA E CA 1
ATOM 6366 C C . ALA E 1 99 ? 82.965 101.180 74.015 1.00 12.64 85 ALA E C 1
ATOM 6367 O O . ALA E 1 99 ? 84.163 100.910 74.040 1.00 17.28 85 ALA E O 1
ATOM 6369 N N . HIS E 1 100 ? 82.227 101.255 75.111 1.00 11.34 86 HIS E N 1
ATOM 6370 C CA . HIS E 1 100 ? 82.822 100.838 76.367 1.00 5.16 86 HIS E CA 1
ATOM 6371 C C . HIS E 1 100 ? 81.764 100.185 77.236 1.00 4.73 86 HIS E C 1
ATOM 6372 O O . HIS E 1 100 ? 80.599 100.581 77.226 1.00 17.64 86 HIS E O 1
ATOM 6379 N N . SER E 1 101 ? 82.188 99.168 77.965 1.00 15.11 87 SER E N 1
ATOM 6380 C CA . SER E 1 101 ? 81.326 98.450 78.883 1.00 16.58 87 SER E CA 1
ATOM 6381 C C . SER E 1 101 ? 82.005 98.352 80.239 1.00 11.89 87 SER E C 1
ATOM 6382 O O . SER E 1 101 ? 83.220 98.519 80.372 1.00 15.08 87 SER E O 1
ATOM 6385 N N . ILE E 1 102 ? 81.189 98.110 81.252 1.00 21.15 88 ILE E N 1
ATOM 6386 C CA . ILE E 1 102 ? 81.655 97.907 82.614 1.00 13.69 88 ILE E CA 1
ATOM 6387 C C . ILE E 1 102 ? 81.692 96.401 82.831 1.00 18.18 88 ILE E C 1
ATOM 6388 O O . ILE E 1 102 ? 80.656 95.756 82.981 1.00 31.07 88 ILE E O 1
ATOM 6393 N N . THR E 1 103 ? 82.892 95.834 82.816 1.00 23.96 89 THR E N 1
ATOM 6394 C CA . THR E 1 103 ? 83.036 94.403 83.038 1.00 22.37 89 THR E CA 1
ATOM 6395 C C . THR E 1 103 ? 82.652 94.027 84.460 1.00 20.93 89 THR E C 1
ATOM 6396 O O . THR E 1 103 ? 81.989 93.009 84.681 1.00 32.01 89 THR E O 1
ATOM 6400 N N . GLN E 1 104 ? 83.045 94.842 85.431 1.00 17.87 90 GLN E N 1
ATOM 6401 C CA . GLN E 1 104 ? 82.777 94.547 86.827 1.00 23.90 90 GLN E CA 1
ATOM 6402 C C . GLN E 1 104 ? 83.011 95.803 87.647 1.00 22.35 90 GLN E C 1
ATOM 6403 O O . GLN E 1 104 ? 83.948 96.553 87.377 1.00 31.57 90 GLN E O 1
ATOM 6409 N 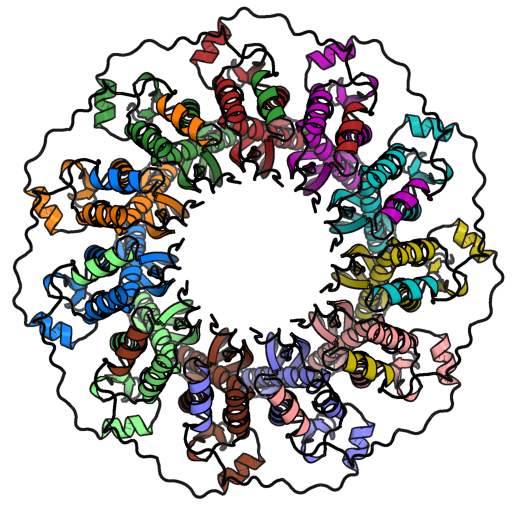N . GLN E 1 105 ? 82.155 96.032 88.635 1.00 14.83 91 GLN E N 1
ATOM 6410 C CA . GLN E 1 105 ? 82.377 97.080 89.618 1.00 23.07 91 GLN E CA 1
ATOM 6411 C C . GLN E 1 105 ? 82.248 96.477 91.005 1.00 22.45 91 GLN E C 1
ATOM 6412 O O . GLN E 1 105 ? 81.269 95.789 91.299 1.00 29.05 91 GLN E O 1
ATOM 6418 N N . ASN E 1 106 ? 83.236 96.728 91.851 1.00 30.89 92 ASN E N 1
ATOM 6419 C CA . ASN E 1 106 ? 83.271 96.162 93.189 1.00 32.27 92 ASN E CA 1
ATOM 6420 C C . ASN E 1 106 ? 83.460 97.271 94.208 1.00 22.96 92 ASN E C 1
ATOM 6421 O O . ASN E 1 106 ? 84.372 98.089 94.076 1.00 28.14 92 ASN E O 1
ATOM 6426 N N . VAL E 1 107 ? 82.598 97.296 95.219 1.00 26.35 93 VAL E N 1
ATOM 6427 C CA . VAL E 1 107 ? 82.815 98.140 96.388 1.00 26.14 93 VAL E CA 1
ATOM 6428 C C . VAL E 1 107 ? 83.874 97.460 97.246 1.00 21.82 93 VAL E C 1
ATOM 6429 O O . VAL E 1 107 ? 83.649 96.373 97.776 1.00 32.06 93 VAL E O 1
ATOM 6433 N N . ASP E 1 108 ? 85.039 98.089 97.369 1.00 21.14 94 ASP E N 1
ATOM 6434 C CA . ASP E 1 108 ? 86.076 97.537 98.230 1.00 21.74 94 ASP E CA 1
ATOM 6435 C C . ASP E 1 108 ? 85.687 97.652 99.697 1.00 28.52 94 ASP E C 1
ATOM 6436 O O . ASP E 1 108 ? 85.820 96.691 100.461 1.00 32.72 94 ASP E O 1
ATOM 6441 N N . PHE E 1 109 ? 85.196 98.818 100.109 1.00 29.15 95 PHE E N 1
ATOM 6442 C CA . PHE E 1 109 ? 84.840 99.031 101.501 1.00 26.69 95 PHE E CA 1
ATOM 6443 C C . PHE E 1 109 ? 83.942 100.252 101.623 1.00 30.77 95 PHE E C 1
ATOM 6444 O O . PHE E 1 109 ? 84.065 101.217 100.861 1.00 37.14 95 PHE E O 1
ATOM 6452 N N . VAL E 1 110 ? 83.038 100.185 102.596 1.00 29.55 96 VAL E N 1
ATOM 6453 C CA . VAL E 1 110 ? 82.279 101.327 103.091 1.00 29.91 96 VAL E CA 1
ATOM 6454 C C . VAL E 1 110 ? 82.499 101.363 104.595 1.00 33.16 96 VAL E C 1
ATOM 6455 O O . VAL E 1 110 ? 82.084 100.439 105.304 1.00 37.29 96 VAL E O 1
ATOM 6459 N N . ASP E 1 111 ? 83.146 102.413 105.088 1.00 37.54 97 ASP E N 1
ATOM 6460 C CA . ASP E 1 111 ? 83.484 102.520 106.501 1.00 37.62 97 ASP E CA 1
ATOM 6461 C C . ASP E 1 111 ? 82.903 103.794 107.092 1.00 39.83 97 ASP E C 1
ATOM 6462 O O . ASP E 1 111 ? 82.780 104.808 106.404 1.00 43.68 97 ASP E O 1
ATOM 6467 N N . LEU E 1 112 ? 82.551 103.733 108.372 1.00 49.29 98 LEU E N 1
ATOM 6468 C CA . LEU E 1 112 ? 82.001 104.865 109.103 1.00 48.26 98 LEU E CA 1
ATOM 6469 C C . LEU E 1 112 ? 82.944 105.233 110.238 1.00 49.40 98 LEU E C 1
ATOM 6470 O O . LEU E 1 112 ? 83.318 104.374 111.041 1.00 50.88 98 LEU E O 1
ATOM 6475 N N . ASN E 1 113 ? 83.329 106.503 110.298 1.00 50.53 99 ASN E N 1
ATOM 6476 C CA . ASN E 1 113 ? 84.220 106.992 111.343 1.00 51.21 99 ASN E CA 1
ATOM 6477 C C . ASN E 1 113 ? 83.857 108.433 111.649 1.00 53.76 99 ASN E C 1
ATOM 6478 O O . ASN E 1 113 ? 83.878 109.280 110.749 1.00 53.12 99 ASN E O 1
ATOM 6483 N N . ASN E 1 114 ? 83.514 108.697 112.913 1.00 57.49 100 ASN E N 1
ATOM 6484 C CA . ASN E 1 114 ? 83.135 110.029 113.385 1.00 55.70 100 ASN E CA 1
ATOM 6485 C C . ASN E 1 114 ? 81.937 110.583 112.625 1.00 55.93 100 ASN E C 1
ATOM 6486 O O . ASN E 1 114 ? 81.822 111.794 112.426 1.00 55.17 100 ASN E O 1
ATOM 6491 N N . GLY E 1 115 ? 81.034 109.705 112.199 1.00 53.34 101 GLY E N 1
ATOM 6492 C CA . GLY E 1 115 ? 79.889 110.118 111.420 1.00 51.02 101 GLY E CA 1
ATOM 6493 C C . GLY E 1 115 ? 80.168 110.376 109.957 1.00 54.19 101 GLY E C 1
ATOM 6494 O O . GLY E 1 115 ? 79.245 110.754 109.226 1.00 52.54 101 GLY E O 1
ATOM 6495 N N . LYS E 1 116 ? 81.401 110.180 109.502 1.00 48.79 102 LYS E N 1
ATOM 6496 C CA . LYS E 1 116 ? 81.779 110.417 108.118 1.00 47.60 102 LYS E CA 1
ATOM 6497 C C . LYS E 1 116 ? 82.072 109.090 107.435 1.00 50.48 102 LYS E C 1
ATOM 6498 O O . LYS E 1 116 ? 82.603 108.164 108.054 1.00 51.63 102 LYS E O 1
ATOM 6504 N N . PHE E 1 117 ? 81.724 108.995 106.161 1.00 43.98 103 PHE E N 1
ATOM 6505 C CA . PHE E 1 117 ? 81.867 107.753 105.424 1.00 40.61 103 PHE E CA 1
ATOM 6506 C C . PHE E 1 117 ? 83.088 107.798 104.522 1.00 38.21 103 PHE E C 1
ATOM 6507 O O . PHE E 1 117 ? 83.414 108.837 103.943 1.00 36.32 103 PHE E O 1
ATOM 6515 N N . TYR E 1 118 ? 83.767 106.663 104.433 1.00 34.27 104 TYR E N 1
ATOM 6516 C CA . TYR E 1 118 ? 84.923 106.469 103.570 1.00 38.96 104 TYR E CA 1
ATOM 6517 C C . TYR E 1 118 ? 84.624 105.284 102.666 1.00 40.55 104 TYR E C 1
ATOM 6518 O O . TYR E 1 118 ? 84.412 104.168 103.151 1.00 36.34 104 TYR E O 1
ATOM 6527 N N . VAL E 1 119 ? 84.573 105.531 101.362 1.00 29.14 105 VAL E N 1
ATOM 6528 C CA . VAL E 1 119 ? 84.105 104.546 100.399 1.00 23.19 105 VAL E CA 1
ATOM 6529 C C . VAL E 1 119 ? 85.167 104.355 99.334 1.00 20.36 105 VAL E C 1
ATOM 6530 O O . VAL E 1 119 ? 85.661 105.331 98.762 1.00 30.25 105 VAL E O 1
ATOM 6534 N N . GLY E 1 120 ? 85.505 103.103 99.060 1.00 26.18 106 GLY E N 1
ATOM 6535 C CA . GLY E 1 120 ? 86.374 102.789 97.946 1.00 20.27 106 GLY E CA 1
ATOM 6536 C C . GLY E 1 120 ? 85.683 101.916 96.920 1.00 25.42 106 GLY E C 1
ATOM 6537 O O . GLY E 1 120 ? 85.118 100.879 97.271 1.00 28.54 106 GLY E O 1
ATOM 6538 N N . VAL E 1 121 ? 85.709 102.320 95.654 1.00 19.82 107 VAL E N 1
ATOM 6539 C CA . VAL E 1 121 ? 85.063 101.578 94.580 1.00 16.30 107 VAL E CA 1
ATOM 6540 C C . VAL E 1 121 ? 86.058 101.378 93.447 1.00 15.32 107 VAL E C 1
ATOM 6541 O O . VAL E 1 121 ? 86.739 102.321 93.035 1.00 15.63 107 VAL E O 1
ATOM 6545 N N . CYS E 1 122 ? 86.138 100.154 92.944 1.00 25.56 108 CYS E N 1
ATOM 6546 C CA . CYS E 1 122 ? 86.917 99.841 91.758 1.00 27.81 108 CYS E CA 1
ATOM 6547 C C . CYS E 1 122 ? 85.979 99.427 90.633 1.00 20.41 108 CYS E C 1
ATOM 6548 O O . CYS E 1 122 ? 84.954 98.785 90.868 1.00 18.20 108 CYS E O 1
ATOM 6551 N N . ALA E 1 123 ? 86.317 99.829 89.417 1.00 13.10 109 ALA E N 1
ATOM 6552 C CA . ALA E 1 123 ? 85.565 99.450 88.234 1.00 11.32 109 ALA E CA 1
ATOM 6553 C C . ALA E 1 123 ? 86.531 98.996 87.155 1.00 17.01 109 ALA E C 1
ATOM 6554 O O . ALA E 1 123 ? 87.606 99.572 86.989 1.00 25.22 109 ALA E O 1
ATOM 6556 N N . PHE E 1 124 ? 86.150 97.962 86.427 1.00 24.70 110 PHE E N 1
ATOM 6557 C CA . PHE E 1 124 ? 86.919 97.497 85.286 1.00 21.59 110 PHE E CA 1
ATOM 6558 C C . PHE E 1 124 ? 86.163 97.878 84.026 1.00 16.84 110 PHE E C 1
ATOM 6559 O O . PHE E 1 124 ? 85.008 97.488 83.847 1.00 24.57 110 PHE E O 1
ATOM 6567 N N . VAL E 1 125 ? 86.802 98.668 83.178 1.00 22.52 111 VAL E N 1
ATOM 6568 C CA . VAL E 1 125 ? 86.166 99.247 82.005 1.00 22.75 111 VAL E CA 1
ATOM 6569 C C . VAL E 1 125 ? 86.874 98.713 80.773 1.00 10.47 111 VAL E C 1
ATOM 6570 O O . VAL E 1 125 ? 88.104 98.767 80.681 1.00 22.25 111 VAL E O 1
ATOM 6574 N N . ARG E 1 126 ? 86.104 98.200 79.832 1.00 14.13 112 ARG E N 1
ATOM 6575 C CA . ARG E 1 126 ? 86.648 97.690 78.586 1.00 20.21 112 ARG E CA 1
ATOM 6576 C C . ARG E 1 126 ? 86.185 98.588 77.446 1.00 12.35 112 ARG E C 1
ATOM 6577 O O . ARG E 1 126 ? 84.982 98.752 77.234 1.00 5.47 112 ARG E O 1
ATOM 6585 N N . VAL E 1 127 ? 87.143 99.160 76.724 1.00 9.02 113 VAL E N 1
ATOM 6586 C CA . VAL E 1 127 ? 86.883 99.970 75.540 1.00 9.00 113 VAL E CA 1
ATOM 6587 C C . VAL E 1 127 ? 87.193 99.136 74.307 1.00 6.45 113 VAL E C 1
ATOM 6588 O O . VAL E 1 127 ? 88.271 98.550 74.203 1.00 14.27 113 VAL E O 1
ATOM 6592 N N . GLN E 1 128 ? 86.261 99.096 73.369 1.00 17.36 114 GLN E N 1
ATOM 6593 C CA . GLN E 1 128 ? 86.414 98.349 72.132 1.00 14.76 114 GLN E CA 1
ATOM 6594 C C . GLN E 1 128 ? 86.248 99.273 70.934 1.00 15.49 114 GLN E C 1
ATOM 6595 O O . GLN E 1 128 ? 85.385 100.148 70.928 1.00 13.63 114 GLN E O 1
ATOM 6601 N N . LEU E 1 129 ? 87.076 99.081 69.921 1.00 24.83 115 LEU E N 1
ATOM 6602 C CA . LEU E 1 129 ? 86.878 99.783 68.665 1.00 16.88 115 LEU E CA 1
ATOM 6603 C C . LEU E 1 129 ? 85.993 98.952 67.739 1.00 20.79 115 LEU E C 1
ATOM 6604 O O . LEU E 1 129 ? 85.720 97.778 67.983 1.00 18.36 115 LEU E O 1
ATOM 6609 N N . LYS E 1 130 ? 85.534 99.586 66.664 1.00 30.44 116 LYS E N 1
ATOM 6610 C CA . LYS E 1 130 ? 84.637 98.920 65.730 1.00 22.68 116 LYS E CA 1
ATOM 6611 C C . LYS E 1 130 ? 85.311 97.785 64.967 1.00 27.40 116 LYS E C 1
ATOM 6612 O O . LYS E 1 130 ? 84.613 96.952 64.385 1.00 34.22 116 LYS E O 1
ATOM 6618 N N . ASP E 1 131 ? 86.638 97.732 64.942 1.00 23.31 117 ASP E N 1
ATOM 6619 C CA . ASP E 1 131 ? 87.329 96.606 64.335 1.00 21.31 117 ASP E CA 1
ATOM 6620 C C . ASP E 1 131 ? 87.532 95.447 65.299 1.00 26.80 117 ASP E C 1
ATOM 6621 O O . ASP E 1 131 ? 87.904 94.357 64.860 1.00 39.87 117 ASP E O 1
ATOM 6626 N N . GLY E 1 132 ? 87.292 95.648 66.590 1.00 17.87 118 GLY E N 1
ATOM 6627 C CA . GLY E 1 132 ? 87.345 94.587 67.566 1.00 12.76 118 GLY E CA 1
ATOM 6628 C C . GLY E 1 132 ? 88.487 94.682 68.550 1.00 20.85 118 GLY E C 1
ATOM 6629 O O . GLY E 1 132 ? 88.459 93.982 69.567 1.00 21.02 118 GLY E O 1
ATOM 6630 N N . SER E 1 133 ? 89.489 95.514 68.285 1.00 19.44 119 SER E N 1
ATOM 6631 C CA . SER E 1 133 ? 90.567 95.696 69.247 1.00 14.00 119 SER E CA 1
ATOM 6632 C C . SER E 1 133 ? 90.044 96.396 70.497 1.00 18.13 119 SER E C 1
ATOM 6633 O O . SER E 1 133 ? 89.134 97.223 70.432 1.00 22.75 119 SER E O 1
ATOM 6636 N N . TYR E 1 134 ? 90.613 96.047 71.642 1.00 12.79 120 TYR E N 1
ATOM 6637 C CA . TYR E 1 134 ? 90.047 96.439 72.918 1.00 9.90 120 TYR E CA 1
ATOM 6638 C C . TYR E 1 134 ? 91.155 96.717 73.919 1.00 8.70 120 TYR E C 1
ATOM 6639 O O . TYR E 1 134 ? 92.261 96.196 73.815 1.00 14.57 120 TYR E O 1
ATOM 6648 N N . HIS E 1 135 ? 90.844 97.557 74.895 1.00 17.13 121 HIS E N 1
ATOM 6649 C CA . HIS E 1 135 ? 91.694 97.737 76.060 1.00 16.36 121 HIS E CA 1
ATOM 6650 C C . HIS E 1 135 ? 90.813 97.766 77.292 1.00 2.99 121 HIS E C 1
ATOM 6651 O O . HIS E 1 135 ? 89.702 98.293 77.261 1.00 11.40 121 HIS E O 1
ATOM 6658 N N . GLU E 1 136 ? 91.310 97.189 78.370 1.00 22.32 122 GLU E N 1
ATOM 6659 C CA . GLU E 1 136 ? 90.591 97.180 79.628 1.00 14.96 122 GLU E CA 1
ATOM 6660 C C . GLU E 1 136 ? 91.488 97.767 80.697 1.00 16.61 122 GLU E C 1
ATOM 6661 O O . GLU E 1 136 ? 92.681 97.465 80.741 1.00 25.57 122 GLU E O 1
ATOM 6667 N N . ASP E 1 137 ? 90.925 98.613 81.546 1.00 18.41 123 ASP E N 1
ATOM 6668 C CA . ASP E 1 137 ? 91.670 99.127 82.676 1.00 14.48 123 ASP E CA 1
ATOM 6669 C C . ASP E 1 137 ? 90.789 99.130 83.910 1.00 9.20 123 ASP E C 1
ATOM 6670 O O . ASP E 1 137 ? 89.579 98.918 83.846 1.00 18.33 123 ASP E O 1
ATOM 6675 N N . VAL E 1 138 ? 91.424 99.354 85.049 1.00 14.52 124 VAL E N 1
ATOM 6676 C CA . VAL E 1 138 ? 90.739 99.478 86.321 1.00 19.57 124 VAL E CA 1
ATOM 6677 C C . VAL E 1 138 ? 90.684 100.956 86.669 1.00 18.94 124 VAL E C 1
ATOM 6678 O O . VAL E 1 138 ? 91.677 101.674 86.518 1.00 27.13 124 VAL E O 1
ATOM 6682 N N . GLY E 1 139 ? 89.511 101.419 87.068 1.00 14.99 125 GLY E N 1
ATOM 6683 C CA . GLY E 1 139 ? 89.335 102.763 87.575 1.00 19.26 125 GLY E CA 1
ATOM 6684 C C . GLY E 1 139 ? 88.963 102.700 89.040 1.00 24.65 125 GLY E C 1
ATOM 6685 O O . GLY E 1 139 ? 88.333 101.745 89.491 1.00 16.40 125 GLY E O 1
ATOM 6686 N N . TYR E 1 140 ? 89.363 103.714 89.785 1.00 22.06 126 TYR E N 1
ATOM 6687 C CA . TYR E 1 140 ? 89.091 103.755 91.208 1.00 24.31 126 TYR E CA 1
ATOM 6688 C C . TYR E 1 140 ? 88.365 105.040 91.565 1.00 19.59 126 TYR E C 1
ATOM 6689 O O . TYR E 1 140 ? 88.725 106.121 91.097 1.00 33.17 126 TYR E O 1
ATOM 6698 N N . GLY E 1 141 ? 87.334 104.905 92.385 1.00 12.28 127 GLY E N 1
ATOM 6699 C CA . GLY E 1 141 ? 86.592 106.039 92.882 1.00 14.38 127 GLY E CA 1
ATOM 6700 C C . GLY E 1 141 ? 86.631 106.095 94.389 1.00 21.71 127 GLY E C 1
ATOM 6701 O O . GLY E 1 141 ? 86.449 105.076 95.058 1.00 20.92 127 GLY E O 1
ATOM 6702 N N . VAL E 1 142 ? 86.872 107.280 94.936 1.00 27.09 128 VAL E N 1
ATOM 6703 C CA . VAL E 1 142 ? 87.064 107.468 96.366 1.00 26.75 128 VAL E CA 1
ATOM 6704 C C . VAL E 1 142 ? 86.127 108.562 96.847 1.00 28.74 128 VAL E C 1
ATOM 6705 O O . VAL E 1 142 ? 86.037 109.624 96.226 1.00 37.83 128 VAL E O 1
ATOM 6709 N N . SER E 1 143 ? 85.429 108.303 97.947 1.00 30.45 129 SER E N 1
ATOM 6710 C CA . SER E 1 143 ? 84.650 109.327 98.630 1.00 32.51 129 SER E CA 1
ATOM 6711 C C . SER E 1 143 ? 84.999 109.277 100.106 1.00 38.81 129 SER E C 1
ATOM 6712 O O . SER E 1 143 ? 84.796 108.247 100.755 1.00 38.06 129 SER E O 1
ATOM 6715 N N . GLU E 1 144 ? 85.526 110.379 100.633 1.00 43.39 130 GLU E N 1
ATOM 6716 C CA . GLU E 1 144 ? 85.954 110.445 102.023 1.00 39.79 130 GLU E CA 1
ATOM 6717 C C . GLU E 1 144 ? 85.436 111.718 102.675 1.00 44.39 130 GLU E C 1
ATOM 6718 O O . GLU E 1 144 ? 85.594 112.813 102.133 1.00 46.44 130 GLU E O 1
ATOM 6724 N N . GLY E 1 145 ? 84.811 111.563 103.840 1.00 47.50 131 GLY E N 1
ATOM 6725 C CA . GLY E 1 145 ? 84.422 112.698 104.652 1.00 43.84 131 GLY E CA 1
ATOM 6726 C C . GLY E 1 145 ? 83.033 113.251 104.434 1.00 43.04 131 GLY E C 1
ATOM 6727 O O . GLY E 1 145 ? 82.777 114.395 104.822 1.00 49.11 131 GLY E O 1
ATOM 6728 N N . LEU E 1 146 ? 82.130 112.497 103.821 1.00 43.98 132 LEU E N 1
ATOM 6729 C CA . LEU E 1 146 ? 80.751 112.931 103.654 1.00 44.65 132 LEU E CA 1
ATOM 6730 C C . LEU E 1 146 ? 79.881 112.308 104.735 1.00 45.61 132 LEU E C 1
ATOM 6731 O O . LEU E 1 146 ? 80.142 111.193 105.192 1.00 40.38 132 LEU E O 1
ATOM 6736 N N . LYS E 1 147 ? 78.849 113.040 105.148 1.00 44.93 133 LYS E N 1
ATOM 6737 C CA . LYS E 1 147 ? 77.916 112.502 106.128 1.00 43.83 133 LYS E CA 1
ATOM 6738 C C . LYS E 1 147 ? 76.961 111.502 105.496 1.00 46.02 133 LYS E C 1
ATOM 6739 O O . LYS E 1 147 ? 76.564 110.526 106.140 1.00 44.67 133 LYS E O 1
ATOM 6745 N N . SER E 1 148 ? 76.587 111.724 104.241 1.00 42.88 134 SER E N 1
ATOM 6746 C CA . SER E 1 148 ? 75.622 110.864 103.576 1.00 37.70 134 SER E CA 1
ATOM 6747 C C . SER E 1 148 ? 76.300 109.605 103.054 1.00 38.32 134 SER E C 1
ATOM 6748 O O . SER E 1 148 ? 77.335 109.673 102.387 1.00 45.40 134 SER E O 1
ATOM 6751 N N . LYS E 1 149 ? 75.714 108.456 103.373 1.00 31.40 135 LYS E N 1
ATOM 6752 C CA . LYS E 1 149 ? 76.188 107.190 102.832 1.00 32.16 135 LYS E CA 1
ATOM 6753 C C . LYS E 1 149 ? 75.842 107.062 101.351 1.00 36.06 135 LYS E C 1
ATOM 6754 O O . LYS E 1 149 ? 76.671 106.622 100.543 1.00 33.47 135 LYS E O 1
ATOM 6760 N N . ALA E 1 150 ? 74.622 107.457 100.980 1.00 36.81 136 ALA E N 1
ATOM 6761 C CA . ALA E 1 150 ? 74.188 107.362 99.592 1.00 31.56 136 ALA E CA 1
ATOM 6762 C C . ALA E 1 150 ? 74.996 108.280 98.689 1.00 30.42 136 ALA E C 1
ATOM 6763 O O . ALA E 1 150 ? 75.371 107.889 97.581 1.00 37.00 136 ALA E O 1
ATOM 6765 N N . LEU E 1 151 ? 75.271 109.504 99.145 1.00 32.50 137 LEU E N 1
ATOM 6766 C CA . LEU E 1 151 ? 76.063 110.436 98.350 1.00 30.99 137 LEU E CA 1
ATOM 6767 C C . LEU E 1 151 ? 77.489 109.937 98.169 1.00 28.94 137 LEU E C 1
ATOM 6768 O O . LEU E 1 151 ? 78.061 110.058 97.080 1.00 36.20 137 LEU E O 1
ATOM 6773 N N . SER E 1 152 ? 78.074 109.376 99.227 1.00 29.86 138 SER E N 1
ATOM 6774 C CA . SER E 1 152 ? 79.420 108.827 99.132 1.00 27.81 138 SER E CA 1
ATOM 6775 C C . SER E 1 152 ? 79.478 107.675 98.140 1.00 24.43 138 SER E C 1
ATOM 6776 O O . SER E 1 152 ? 80.382 107.615 97.297 1.00 32.22 138 SER E O 1
ATOM 6779 N N . LEU E 1 153 ? 78.515 106.757 98.217 1.00 23.79 139 LEU E N 1
ATOM 6780 C CA . LEU E 1 153 ? 78.501 105.632 97.292 1.00 22.79 139 LEU E CA 1
ATOM 6781 C C . LEU E 1 153 ? 78.284 106.093 95.858 1.00 24.91 139 LEU E C 1
ATOM 6782 O O . LEU E 1 153 ? 78.948 105.602 94.938 1.00 21.72 139 LEU E O 1
ATOM 6787 N N . GLU E 1 154 ? 77.369 107.040 95.649 1.00 29.67 140 GLU E N 1
ATOM 6788 C CA . GLU E 1 154 ? 77.129 107.563 94.311 1.00 24.97 140 GLU E CA 1
ATOM 6789 C C . GLU E 1 154 ? 78.390 108.180 93.725 1.00 33.15 140 GLU E C 1
ATOM 6790 O O . GLU E 1 154 ? 78.792 107.851 92.596 1.00 35.38 140 GLU E O 1
ATOM 6796 N N . LYS E 1 155 ? 79.037 109.061 94.490 1.00 31.10 141 LYS E N 1
ATOM 6797 C CA . LYS E 1 155 ? 80.239 109.720 94.007 1.00 26.10 141 LYS E CA 1
ATOM 6798 C C . LYS E 1 155 ? 81.332 108.712 93.689 1.00 28.18 141 LYS E C 1
ATOM 6799 O O . LYS E 1 155 ? 81.954 108.787 92.624 1.00 27.10 141 LYS E O 1
ATOM 6805 N N . ALA E 1 156 ? 81.563 107.748 94.585 1.00 25.38 142 ALA E N 1
ATOM 6806 C CA . ALA E 1 156 ? 82.652 106.804 94.373 1.00 18.26 142 ALA E CA 1
ATOM 6807 C C . ALA E 1 156 ? 82.387 105.892 93.180 1.00 17.56 142 ALA E C 1
ATOM 6808 O O . ALA E 1 156 ? 83.300 105.623 92.394 1.00 25.60 142 ALA E O 1
ATOM 6810 N N . ARG E 1 157 ? 81.150 105.414 93.016 1.00 20.64 143 ARG E N 1
ATOM 6811 C CA . ARG E 1 157 ? 80.846 104.542 91.885 1.00 18.95 143 ARG E CA 1
ATOM 6812 C C . ARG E 1 157 ? 81.013 105.270 90.555 1.00 18.02 143 ARG E C 1
ATOM 6813 O O . ARG E 1 157 ? 81.640 104.745 89.619 1.00 22.20 143 ARG E O 1
ATOM 6821 N N . LYS E 1 158 ? 80.470 106.489 90.454 1.00 27.95 144 LYS E N 1
ATOM 6822 C CA . LYS E 1 158 ? 80.601 107.234 89.207 1.00 20.10 144 LYS E CA 1
ATOM 6823 C C . LYS E 1 158 ? 82.055 107.582 88.915 1.00 25.35 144 LYS E C 1
ATOM 6824 O O . LYS E 1 158 ? 82.503 107.487 87.764 1.00 35.19 144 LYS E O 1
ATOM 6830 N N . GLU E 1 159 ? 82.808 107.973 89.944 1.00 20.53 145 GLU E N 1
ATOM 6831 C CA . GLU E 1 159 ? 84.215 108.287 89.755 1.00 18.36 145 GLU E CA 1
ATOM 6832 C C . GLU E 1 159 ? 85.000 107.065 89.296 1.00 26.23 145 GLU E C 1
ATOM 6833 O O . GLU E 1 159 ? 85.864 107.178 88.426 1.00 35.70 145 GLU E O 1
ATOM 6839 N N . ALA E 1 160 ? 84.715 105.889 89.862 1.00 17.15 146 ALA E N 1
ATOM 6840 C CA . ALA E 1 160 ? 85.407 104.683 89.422 1.00 11.68 146 ALA E CA 1
ATOM 6841 C C . ALA E 1 160 ? 85.137 104.396 87.952 1.00 23.93 146 ALA E C 1
ATOM 6842 O O . ALA E 1 160 ? 86.061 104.062 87.199 1.00 14.13 146 ALA E O 1
ATOM 6844 N N . VAL E 1 161 ? 83.879 104.522 87.521 1.00 18.85 147 VAL E N 1
ATOM 6845 C CA . VAL E 1 161 ? 83.583 104.225 86.121 1.00 12.38 147 VAL E CA 1
ATOM 6846 C C . VAL E 1 161 ? 84.282 105.218 85.194 1.00 17.52 147 VAL E C 1
ATOM 6847 O O . VAL E 1 161 ? 84.886 104.824 84.188 1.00 27.25 147 VAL E O 1
ATOM 6851 N N . THR E 1 162 ? 84.226 106.512 85.520 1.00 19.09 148 THR E N 1
ATOM 6852 C CA . THR E 1 162 ? 84.866 107.513 84.667 1.00 18.68 148 THR E CA 1
ATOM 6853 C C . THR E 1 162 ? 86.383 107.339 84.631 1.00 20.14 148 THR E C 1
ATOM 6854 O O . THR E 1 162 ? 87.008 107.457 83.569 1.00 25.15 148 THR E O 1
ATOM 6858 N N . ASP E 1 163 ? 86.989 107.051 85.781 1.00 12.02 149 ASP E N 1
ATOM 6859 C CA . ASP E 1 163 ? 88.428 106.845 85.847 1.00 14.69 149 ASP E CA 1
ATOM 6860 C C . ASP E 1 163 ? 88.849 105.630 85.028 1.00 25.54 149 ASP E C 1
ATOM 6861 O O . ASP E 1 163 ? 89.876 105.660 84.338 1.00 25.39 149 ASP E O 1
ATOM 6866 N N . GLY E 1 164 ? 88.063 104.553 85.091 1.00 15.95 150 GLY E N 1
ATOM 6867 C CA . GLY E 1 164 ? 88.347 103.397 84.265 1.00 9.08 150 GLY E CA 1
ATOM 6868 C C . GLY E 1 164 ? 88.244 103.698 82.785 1.00 23.10 150 GLY E C 1
ATOM 6869 O O . GLY E 1 164 ? 89.063 103.229 81.992 1.00 23.88 150 GLY E O 1
ATOM 6870 N N . LEU E 1 165 ? 87.237 104.480 82.392 1.00 13.28 151 LEU E N 1
ATOM 6871 C CA . LEU E 1 165 ? 87.124 104.859 80.988 1.00 13.06 151 LEU E CA 1
ATOM 6872 C C . LEU E 1 165 ? 88.344 105.651 80.528 1.00 26.40 151 LEU E C 1
ATOM 6873 O O . LEU E 1 165 ? 88.905 105.374 79.461 1.00 28.50 151 LEU E O 1
ATOM 6878 N N . LYS E 1 166 ? 88.781 106.626 81.328 1.00 17.23 152 LYS E N 1
ATOM 6879 C CA . LYS E 1 166 ? 89.939 107.426 80.935 1.00 23.22 152 LYS E CA 1
ATOM 6880 C C . LYS E 1 166 ? 91.207 106.580 80.846 1.00 19.83 152 LYS E C 1
ATOM 6881 O O . LYS E 1 166 ? 91.994 106.726 79.901 1.00 25.22 152 LYS E O 1
ATOM 6887 N N . ARG E 1 167 ? 91.417 105.680 81.807 1.00 20.04 153 ARG E N 1
ATOM 6888 C CA . ARG E 1 167 ? 92.625 104.865 81.770 1.00 21.43 153 ARG E CA 1
ATOM 6889 C C . ARG E 1 167 ? 92.597 103.872 80.613 1.00 23.27 153 ARG E C 1
ATOM 6890 O O . ARG E 1 167 ? 93.637 103.595 80.010 1.00 17.14 153 ARG E O 1
ATOM 6898 N N . ALA E 1 168 ? 91.422 103.335 80.278 1.00 16.52 154 ALA E N 1
ATOM 6899 C CA . ALA E 1 168 ? 91.344 102.422 79.145 1.00 20.35 154 ALA E CA 1
ATOM 6900 C C . ALA E 1 168 ? 91.560 103.157 77.829 1.00 22.86 154 ALA E C 1
ATOM 6901 O O . ALA E 1 168 ? 92.163 102.610 76.900 1.00 15.10 154 ALA E O 1
ATOM 6903 N N . LEU E 1 169 ? 91.081 104.399 77.732 1.00 24.54 155 LEU E N 1
ATOM 6904 C CA . LEU E 1 169 ? 91.298 105.174 76.519 1.00 18.35 155 LEU E CA 1
ATOM 6905 C C . LEU E 1 169 ? 92.741 105.640 76.369 1.00 16.27 155 LEU E C 1
ATOM 6906 O O . LEU E 1 169 ? 93.190 105.831 75.238 1.00 25.67 155 LEU E O 1
ATOM 6911 N N . ARG E 1 170 ? 93.478 105.820 77.470 1.00 28.00 156 ARG E N 1
ATOM 6912 C CA . ARG E 1 170 ? 94.885 106.210 77.352 1.00 19.61 156 ARG E CA 1
ATOM 6913 C C . ARG E 1 170 ? 95.704 105.204 76.551 1.00 23.28 156 ARG E C 1
ATOM 6914 O O . ARG E 1 170 ? 96.719 105.575 75.954 1.00 31.21 156 ARG E O 1
ATOM 6922 N N . SER E 1 171 ? 95.302 103.932 76.541 1.00 15.52 157 SER E N 1
ATOM 6923 C CA . SER E 1 171 ? 96.102 102.899 75.895 1.00 14.06 157 SER E CA 1
ATOM 6924 C C . SER E 1 171 ? 96.144 103.026 74.380 1.00 17.20 157 SER E C 1
ATOM 6925 O O . SER E 1 171 ? 96.954 102.343 73.751 1.00 18.04 157 SER E O 1
ATOM 6928 N N . PHE E 1 172 ? 95.301 103.865 73.779 1.00 21.11 158 PHE E N 1
ATOM 6929 C CA . PHE E 1 172 ? 95.311 104.000 72.329 1.00 18.50 158 PHE E CA 1
ATOM 6930 C C . PHE E 1 172 ? 96.352 104.997 71.838 1.00 27.50 158 PHE E C 1
ATOM 6931 O O . PHE E 1 172 ? 96.803 104.886 70.696 1.00 30.85 158 PHE E O 1
ATOM 6939 N N . GLY E 1 173 ? 96.753 105.957 72.655 1.00 27.86 159 GLY E N 1
ATOM 6940 C CA . GLY E 1 173 ? 97.802 106.866 72.244 1.00 21.63 159 GLY E CA 1
ATOM 6941 C C . GLY E 1 173 ? 97.804 108.148 73.045 1.00 24.87 159 GLY E C 1
ATOM 6942 O O . GLY E 1 173 ? 96.989 108.356 73.938 1.00 37.72 159 GLY E O 1
ATOM 6943 N N . ASN E 1 174 ? 98.746 109.021 72.672 1.00 35.54 160 ASN E N 1
ATOM 6944 C CA . ASN E 1 174 ? 98.957 110.275 73.389 1.00 31.96 160 ASN E CA 1
ATOM 6945 C C . ASN E 1 174 ? 97.730 111.171 73.333 1.00 30.57 160 ASN E C 1
ATOM 6946 O O . ASN E 1 174 ? 97.381 111.815 74.327 1.00 39.52 160 ASN E O 1
ATOM 6951 N N . ALA E 1 175 ? 97.076 111.245 72.176 1.00 32.97 161 ALA E N 1
ATOM 6952 C CA . ALA E 1 175 ? 95.969 112.174 71.997 1.00 31.06 161 ALA E CA 1
ATOM 6953 C C . ALA E 1 175 ? 94.765 111.841 72.862 1.00 30.17 161 ALA E C 1
ATOM 6954 O O . ALA E 1 175 ? 93.883 112.689 73.015 1.00 31.30 161 ALA E O 1
ATOM 6956 N N . LEU E 1 176 ? 94.699 110.636 73.422 1.00 30.43 162 LEU E N 1
ATOM 6957 C CA . LEU E 1 176 ? 93.629 110.254 74.328 1.00 29.26 162 LEU E CA 1
ATOM 6958 C C . LEU E 1 176 ? 94.072 110.261 75.784 1.00 32.94 162 LEU E C 1
ATOM 6959 O O . LEU E 1 176 ? 93.413 109.650 76.628 1.00 34.40 162 LEU E O 1
ATOM 6964 N N . GLY E 1 177 ? 95.181 110.928 76.091 1.00 28.43 163 GLY E N 1
ATOM 6965 C CA . GLY E 1 177 ? 95.608 111.122 77.460 1.00 26.16 163 GLY E CA 1
ATOM 6966 C C . GLY E 1 177 ? 96.823 110.337 77.891 1.00 31.54 163 GLY E C 1
ATOM 6967 O O . GLY E 1 177 ? 97.190 110.411 79.067 1.00 39.22 163 GLY E O 1
ATOM 6968 N N . ASN E 1 178 ? 97.461 109.580 76.999 1.00 27.79 164 ASN E N 1
ATOM 6969 C CA . ASN E 1 178 ? 98.685 108.893 77.388 1.00 31.16 164 ASN E CA 1
ATOM 6970 C C . ASN E 1 178 ? 99.837 109.864 77.623 1.00 37.84 164 ASN E C 1
ATOM 6971 O O . ASN E 1 178 ? 100.769 109.532 78.360 1.00 40.71 164 ASN E O 1
ATOM 6976 N N . CYS E 1 179 ? 99.786 111.057 77.028 1.00 40.66 165 CYS E N 1
ATOM 6977 C CA . CYS E 1 179 ? 100.856 112.033 77.203 1.00 47.90 165 CYS E CA 1
ATOM 6978 C C . CYS E 1 179 ? 100.908 112.604 78.614 1.00 46.38 165 CYS E C 1
ATOM 6979 O O . CYS E 1 179 ? 101.974 113.050 79.046 1.00 45.02 165 CYS E O 1
ATOM 6982 N N . ILE E 1 180 ? 99.792 112.589 79.345 1.00 46.22 166 ILE E N 1
ATOM 6983 C CA . ILE E 1 180 ? 99.739 113.224 80.656 1.00 49.00 166 ILE E CA 1
ATOM 6984 C C . ILE E 1 180 ? 100.534 112.473 81.712 1.00 47.82 166 ILE E C 1
ATOM 6985 O O . ILE E 1 180 ? 100.623 112.933 82.854 1.00 48.70 166 ILE E O 1
ATOM 6990 N N . LEU E 1 181 ? 101.118 111.332 81.360 1.00 49.67 167 LEU E N 1
ATOM 6991 C CA . LEU E 1 181 ? 101.962 110.574 82.270 1.00 48.11 167 LEU E CA 1
ATOM 6992 C C . LEU E 1 181 ? 103.445 110.895 82.123 1.00 49.59 167 LEU E C 1
ATOM 6993 O O . LEU E 1 181 ? 104.239 110.458 82.961 1.00 50.33 167 LEU E O 1
ATOM 6998 N N . ASP E 1 182 ? 103.834 111.643 81.094 1.00 60.45 168 ASP E N 1
ATOM 6999 C CA . ASP E 1 182 ? 105.233 111.972 80.857 1.00 59.01 168 ASP E CA 1
ATOM 7000 C C . ASP E 1 182 ? 105.586 113.279 81.556 1.00 61.08 168 ASP E C 1
ATOM 7001 O O . ASP E 1 182 ? 104.895 114.287 81.387 1.00 61.60 168 ASP E O 1
ATOM 7006 N N . LYS E 1 183 ? 106.668 113.256 82.336 1.00 66.20 169 LYS E N 1
ATOM 7007 C CA . LYS E 1 183 ? 107.028 114.417 83.146 1.00 66.82 169 LYS E CA 1
ATOM 7008 C C . LYS E 1 183 ? 107.631 115.532 82.302 1.00 66.45 169 LYS E C 1
ATOM 7009 O O . LYS E 1 183 ? 107.483 116.713 82.634 1.00 68.03 169 LYS E O 1
ATOM 7015 N N . ASP E 1 184 ? 108.324 115.184 81.217 1.00 66.31 170 ASP E N 1
ATOM 7016 C CA . ASP E 1 184 ? 108.850 116.210 80.322 1.00 66.82 170 ASP E CA 1
ATOM 7017 C C . ASP E 1 184 ? 107.723 117.008 79.682 1.00 68.80 170 ASP E C 1
ATOM 7018 O O . ASP E 1 184 ? 107.808 118.238 79.559 1.00 71.32 170 ASP E O 1
ATOM 7023 N N . TYR E 1 185 ? 106.658 116.322 79.265 1.00 60.83 171 TYR E N 1
ATOM 7024 C CA . TYR E 1 185 ? 105.495 117.009 78.721 1.00 59.42 171 TYR E CA 1
ATOM 7025 C C . TYR E 1 185 ? 104.876 117.936 79.756 1.00 61.12 171 TYR E C 1
ATOM 7026 O O . TYR E 1 185 ? 104.448 119.046 79.429 1.00 61.76 171 TYR E O 1
ATOM 7035 N N . LEU E 1 186 ? 104.820 117.497 81.013 1.00 64.03 172 LEU E N 1
ATOM 7036 C CA . LEU E 1 186 ? 104.270 118.344 82.062 1.00 65.83 172 LEU E CA 1
ATOM 7037 C C . LEU E 1 186 ? 105.147 119.563 82.321 1.00 68.87 172 LEU E C 1
ATOM 7038 O O . LEU E 1 186 ? 104.625 120.654 82.570 1.00 69.32 172 LEU E O 1
ATOM 7043 N N . ARG E 1 187 ? 106.472 119.405 82.269 1.00 71.64 173 ARG E N 1
ATOM 7044 C CA . ARG E 1 187 ? 107.352 120.562 82.403 1.00 72.47 173 ARG E CA 1
ATOM 7045 C C . ARG E 1 187 ? 107.136 121.549 81.265 1.00 73.46 173 ARG E C 1
ATOM 7046 O O . ARG E 1 187 ? 107.066 122.764 81.489 1.00 74.54 173 ARG E O 1
ATOM 7054 N N . SER E 1 188 ? 107.022 121.044 80.036 1.00 71.81 174 SER E N 1
ATOM 7055 C CA . SER E 1 188 ? 106.750 121.927 78.908 1.00 71.76 174 SER E CA 1
ATOM 7056 C C . SER E 1 188 ? 105.410 122.631 79.063 1.00 74.50 174 SER E C 1
ATOM 7057 O O . SER E 1 188 ? 105.287 123.810 78.716 1.00 75.58 174 SER E O 1
ATOM 7060 N N . LEU E 1 189 ? 104.401 121.925 79.573 1.00 75.54 175 LEU E N 1
ATOM 7061 C CA . LEU E 1 189 ? 103.102 122.539 79.819 1.00 75.81 175 LEU E CA 1
ATOM 7062 C C . LEU E 1 189 ? 103.208 123.646 80.861 1.00 75.36 175 LEU E C 1
ATOM 7063 O O . LEU E 1 189 ? 102.601 124.711 80.710 1.00 75.32 175 LEU E O 1
ATOM 7068 N N . ASN E 1 190 ? 103.972 123.405 81.928 1.00 79.02 176 ASN E N 1
ATOM 7069 C CA . ASN E 1 190 ? 104.153 124.416 82.964 1.00 80.16 176 ASN E CA 1
ATOM 7070 C C . ASN E 1 190 ? 104.881 125.645 82.439 1.00 82.76 176 ASN E C 1
ATOM 7071 O O . ASN E 1 190 ? 104.537 126.771 82.810 1.00 82.28 176 ASN E O 1
ATOM 7076 N N . LYS E 1 191 ? 105.889 125.455 81.586 1.00 86.13 177 LYS E N 1
ATOM 7077 C CA . LYS E 1 191 ? 106.599 126.600 81.028 1.00 85.28 177 LYS E CA 1
ATOM 7078 C C . LYS E 1 191 ? 105.769 127.358 80.000 1.00 86.18 177 LYS E C 1
ATOM 7079 O O . LYS E 1 191 ? 106.169 128.448 79.582 1.00 86.31 177 LYS E O 1
ATOM 7085 N N . LEU E 1 192 ? 104.636 126.807 79.579 1.00 89.74 178 LEU E N 1
ATOM 7086 C CA . LEU E 1 192 ? 103.811 127.475 78.586 1.00 90.17 178 LEU E CA 1
ATOM 7087 C C . LEU E 1 192 ? 103.055 128.639 79.224 1.00 91.18 178 LEU E C 1
ATOM 7088 O O . LEU E 1 192 ? 102.690 128.572 80.402 1.00 89.63 178 LEU E O 1
ATOM 7093 N N . PRO E 1 193 ? 102.817 129.721 78.482 1.00 99.89 179 PRO E N 1
ATOM 7094 C CA . PRO E 1 193 ? 102.042 130.837 79.037 1.00 98.72 179 PRO E CA 1
ATOM 7095 C C . PRO E 1 193 ? 100.610 130.422 79.334 1.00 98.80 179 PRO E C 1
ATOM 7096 O O . PRO E 1 193 ? 100.011 129.625 78.608 1.00 98.60 179 PRO E O 1
ATOM 7100 N N . ARG E 1 194 ? 100.057 130.980 80.406 1.00 105.84 180 ARG E N 1
ATOM 7101 C CA . ARG E 1 194 ? 98.682 130.675 80.775 1.00 106.47 180 ARG E CA 1
ATOM 7102 C C . ARG E 1 194 ? 97.710 131.335 79.805 1.00 107.03 180 ARG E C 1
ATOM 7103 O O . ARG E 1 194 ? 97.862 132.505 79.445 1.00 106.71 180 ARG E O 1
ATOM 7111 N N . GLN E 1 195 ? 96.707 130.574 79.378 1.00 106.58 181 GLN E N 1
ATOM 7112 C CA . GLN E 1 195 ? 95.721 131.043 78.418 1.00 105.58 181 GLN E CA 1
ATOM 7113 C C . GLN E 1 195 ? 94.437 131.453 79.129 1.00 105.98 181 GLN E C 1
ATOM 7114 O O . GLN E 1 195 ? 94.105 130.938 80.200 1.00 105.73 181 GLN E O 1
ATOM 7120 N N . LEU E 1 196 ? 93.725 132.399 78.524 1.00 114.25 182 LEU E N 1
ATOM 7121 C CA . LEU E 1 196 ? 92.490 132.897 79.103 1.00 114.83 182 LEU E CA 1
ATOM 7122 C C . LEU E 1 196 ? 91.402 131.825 79.040 1.00 114.77 182 LEU E C 1
ATOM 7123 O O . LEU E 1 196 ? 91.450 130.931 78.191 1.00 114.34 182 LEU E O 1
ATOM 7128 N N . PRO E 1 197 ? 90.419 131.884 79.940 1.00 118.51 183 PRO E N 1
ATOM 7129 C CA . PRO E 1 197 ? 89.315 130.920 79.882 1.00 118.05 183 PRO E CA 1
ATOM 7130 C C . PRO E 1 197 ? 88.575 131.003 78.555 1.00 118.07 183 PRO E C 1
ATOM 7131 O O . PRO E 1 197 ? 88.358 132.086 78.008 1.00 118.00 183 PRO E O 1
ATOM 7135 N N . LEU E 1 198 ? 88.188 129.839 78.042 1.00 118.02 184 LEU E N 1
ATOM 7136 C CA . LEU E 1 198 ? 87.469 129.777 76.779 1.00 117.95 184 LEU E CA 1
ATOM 7137 C C . LEU E 1 198 ? 86.076 130.372 76.931 1.00 118.01 184 LEU E C 1
ATOM 7138 O O . LEU E 1 198 ? 85.458 130.285 77.996 1.00 117.55 184 LEU E O 1
ATOM 7143 N N . GLU E 1 199 ? 85.589 130.994 75.864 1.00 119.37 185 GLU E N 1
ATOM 7144 C CA . GLU E 1 199 ? 84.231 131.513 75.809 1.00 119.43 185 GLU E CA 1
ATOM 7145 C C . GLU E 1 199 ? 83.412 130.671 74.841 1.00 119.38 185 GLU E C 1
ATOM 7146 O O . GLU E 1 199 ? 83.784 130.522 73.673 1.00 119.25 185 GLU E O 1
ATOM 7152 N N . VAL E 1 200 ? 82.304 130.123 75.327 1.00 112.76 186 VAL E N 1
ATOM 7153 C CA . VAL E 1 200 ? 81.431 129.289 74.510 1.00 112.02 186 VAL E CA 1
ATOM 7154 C C . VAL E 1 200 ? 80.349 130.175 73.911 1.00 110.95 186 VAL E C 1
ATOM 7155 O O . VAL E 1 200 ? 79.632 130.870 74.637 1.00 110.79 186 VAL E O 1
ATOM 7159 N N . ASP E 1 201 ? 80.235 130.156 72.587 1.00 106.14 187 ASP E N 1
ATOM 7160 C CA . ASP E 1 201 ? 79.207 130.916 71.886 1.00 107.13 187 ASP E CA 1
ATOM 7161 C C . ASP E 1 201 ? 77.982 130.027 71.709 1.00 107.12 187 ASP E C 1
ATOM 7162 O O . ASP E 1 201 ? 78.022 129.040 70.968 1.00 106.36 187 ASP E O 1
ATOM 7167 N N . LEU E 1 202 ? 76.892 130.383 72.385 1.00 100.04 188 LEU E N 1
ATOM 7168 C CA . LEU E 1 202 ? 75.654 129.622 72.335 1.00 99.50 188 LEU E CA 1
ATOM 7169 C C . LEU E 1 202 ? 74.681 130.150 71.291 1.00 99.49 188 LEU E C 1
ATOM 7170 O O . LEU E 1 202 ? 73.486 129.848 71.364 1.00 99.20 188 LEU E O 1
ATOM 7175 N N . THR E 1 203 ? 75.159 130.947 70.334 1.00 98.73 189 THR E N 1
ATOM 7176 C CA . THR E 1 203 ? 74.302 131.372 69.232 1.00 98.83 189 THR E CA 1
ATOM 7177 C C . THR E 1 203 ? 73.858 130.180 68.396 1.00 98.10 189 THR E C 1
ATOM 7178 O O . THR E 1 203 ? 72.678 130.056 68.051 1.00 97.34 189 THR E O 1
ATOM 7182 N N . LYS E 1 204 ? 74.792 129.289 68.063 1.00 93.35 190 LYS E N 1
ATOM 7183 C CA . LYS E 1 204 ? 74.482 128.047 67.363 1.00 92.60 190 LYS E CA 1
ATOM 7184 C C . LYS E 1 204 ? 74.411 126.941 68.414 1.00 93.46 190 LYS E C 1
ATOM 7185 O O . LYS E 1 204 ? 75.388 126.258 68.720 1.00 94.87 190 LYS E O 1
ATOM 7191 N N . ALA E 1 205 ? 73.228 126.798 68.997 1.00 84.45 191 ALA E N 1
ATOM 7192 C CA . ALA E 1 205 ? 72.939 125.736 69.944 1.00 82.62 191 ALA E CA 1
ATOM 7193 C C . ALA E 1 205 ? 71.630 125.081 69.543 1.00 82.86 191 ALA E C 1
ATOM 7194 O O . ALA E 1 205 ? 70.737 125.732 68.996 1.00 83.78 191 ALA E O 1
ATOM 7196 N N . LYS E 1 206 ? 71.527 123.781 69.798 1.00 75.14 192 LYS E N 1
ATOM 7197 C CA . LYS E 1 206 ? 70.299 123.069 69.479 1.00 71.77 192 LYS E CA 1
ATOM 7198 C C . LYS E 1 206 ? 69.183 123.538 70.401 1.00 71.60 192 LYS E C 1
ATOM 7199 O O . LYS E 1 206 ? 69.339 123.551 71.626 1.00 72.18 192 LYS E O 1
ATOM 7205 N N . ARG E 1 207 ? 68.055 123.924 69.811 1.00 74.29 193 ARG E N 1
ATOM 7206 C CA . ARG E 1 207 ? 66.932 124.447 70.568 1.00 75.34 193 ARG E CA 1
ATOM 7207 C C . ARG E 1 207 ? 65.662 123.625 70.424 1.00 75.60 193 ARG E C 1
ATOM 7208 O O . ARG E 1 207 ? 64.722 123.838 71.196 1.00 76.65 193 ARG E O 1
ATOM 7216 N N . GLN E 1 208 ? 65.600 122.703 69.470 1.00 72.72 194 GLN E N 1
ATOM 7217 C CA . GLN E 1 208 ? 64.463 121.812 69.318 1.00 72.24 194 GLN E CA 1
ATOM 7218 C C . GLN E 1 208 ? 64.957 120.415 68.972 1.00 72.78 194 GLN E C 1
ATOM 7219 O O . GLN E 1 208 ? 66.054 120.241 68.438 1.00 73.87 194 GLN E O 1
ATOM 7225 N N . ASP E 1 209 ? 64.130 119.418 69.298 1.00 70.41 195 ASP E N 1
ATOM 7226 C CA . ASP E 1 209 ? 64.542 118.024 69.167 1.00 69.98 195 ASP E CA 1
ATOM 7227 C C . ASP E 1 209 ? 64.798 117.640 67.716 1.00 67.45 195 ASP E C 1
ATOM 7228 O O . ASP E 1 209 ? 65.738 116.893 67.426 1.00 70.29 195 ASP E O 1
ATOM 7233 N N . LEU E 1 210 ? 63.974 118.131 66.798 1.00 66.95 196 LEU E N 1
ATOM 7234 C CA . LEU E 1 210 ? 64.001 117.645 65.426 1.00 69.86 196 LEU E CA 1
ATOM 7235 C C . LEU E 1 210 ? 65.340 117.927 64.753 1.00 70.44 196 LEU E C 1
ATOM 7236 O O . LEU E 1 210 ? 65.902 119.019 64.870 1.00 69.94 196 LEU E O 1
ATOM 7241 N N . GLU E 1 211 ? 65.854 116.918 64.053 1.00 68.81 197 GLU E N 1
ATOM 7242 C CA . GLU E 1 211 ? 67.062 117.033 63.244 1.00 67.97 197 GLU E CA 1
ATOM 7243 C C . GLU E 1 211 ? 66.707 116.717 61.800 1.00 68.65 197 GLU E C 1
ATOM 7244 O O . GLU E 1 211 ? 66.655 115.538 61.419 1.00 69.26 197 GLU E O 1
ATOM 7250 N N . PRO E 1 212 ? 66.451 117.722 60.959 1.00 69.49 198 PRO E N 1
ATOM 7251 C CA . PRO E 1 212 ? 65.923 117.429 59.613 1.00 66.87 198 PRO E CA 1
ATOM 7252 C C . PRO E 1 212 ? 66.860 116.608 58.743 1.00 66.91 198 PRO E C 1
ATOM 7253 O O . PRO E 1 212 ? 66.430 115.611 58.149 1.00 68.33 198 PRO E O 1
ATOM 7257 N N . SER E 1 213 ? 68.132 117.000 58.644 1.00 64.68 199 SER E N 1
ATOM 7258 C CA . SER E 1 213 ? 69.064 116.253 57.807 1.00 64.72 199 SER E CA 1
ATOM 7259 C C . SER E 1 213 ? 69.243 114.828 58.306 1.00 64.17 199 SER E C 1
ATOM 7260 O O . SER E 1 213 ? 69.350 113.894 57.500 1.00 65.73 199 SER E O 1
ATOM 7263 N N . VAL E 1 214 ? 69.280 114.644 59.627 1.00 61.09 200 VAL E N 1
ATOM 7264 C CA . VAL E 1 214 ? 69.368 113.304 60.194 1.00 60.41 200 VAL E CA 1
ATOM 7265 C C . VAL E 1 214 ? 68.173 112.470 59.761 1.00 60.29 200 VAL E C 1
ATOM 7266 O O . VAL E 1 214 ? 68.320 111.313 59.350 1.00 58.61 200 VAL E O 1
ATOM 7270 N N . GLU E 1 215 ? 66.973 113.046 59.839 1.00 60.31 201 GLU E N 1
ATOM 7271 C CA . GLU E 1 215 ? 65.775 112.315 59.448 1.00 60.82 201 GLU E CA 1
ATOM 7272 C C . GLU E 1 215 ? 65.804 111.960 57.970 1.00 61.75 201 GLU E C 1
ATOM 7273 O O . GLU E 1 215 ? 65.414 110.854 57.588 1.00 64.58 201 GLU E O 1
ATOM 7279 N N . GLU E 1 216 ? 66.260 112.883 57.121 1.00 63.44 202 GLU E N 1
ATOM 7280 C CA . GLU E 1 216 ? 66.317 112.588 55.693 1.00 63.99 202 GLU E CA 1
ATOM 7281 C C . GLU E 1 216 ? 67.283 111.448 55.402 1.00 64.27 202 GLU E C 1
ATOM 7282 O O . GLU E 1 216 ? 66.954 110.519 54.652 1.00 62.29 202 GLU E O 1
ATOM 7288 N N . ALA E 1 217 ? 68.478 111.498 55.992 1.00 62.54 203 ALA E N 1
ATOM 7289 C CA . ALA E 1 217 ? 69.456 110.443 55.754 1.00 59.26 203 ALA E CA 1
ATOM 7290 C C . ALA E 1 217 ? 68.963 109.103 56.282 1.00 59.31 203 ALA E C 1
ATOM 7291 O O . ALA E 1 217 ? 69.129 108.068 55.625 1.00 58.96 203 ALA E O 1
ATOM 7293 N N . ARG E 1 218 ? 68.344 109.102 57.464 1.00 55.51 204 ARG E N 1
ATOM 7294 C CA . ARG E 1 218 ? 67.825 107.859 58.019 1.00 55.12 204 ARG E CA 1
ATOM 7295 C C . ARG E 1 218 ? 66.701 107.292 57.161 1.00 57.54 204 ARG E C 1
ATOM 7296 O O . ARG E 1 218 ? 66.655 106.083 56.910 1.00 56.66 204 ARG E O 1
ATOM 7304 N N . TYR E 1 219 ? 65.790 108.149 56.696 1.00 58.37 205 TYR E N 1
ATOM 7305 C CA . TYR E 1 219 ? 64.705 107.681 55.845 1.00 57.24 205 TYR E CA 1
ATOM 7306 C C . TYR E 1 219 ? 65.240 107.100 54.546 1.00 58.55 205 TYR E C 1
ATOM 7307 O O . TYR E 1 219 ? 64.766 106.057 54.084 1.00 56.90 205 TYR E O 1
ATOM 7316 N N . ASN E 1 220 ? 66.227 107.760 53.938 1.00 62.52 206 ASN E N 1
ATOM 7317 C CA . ASN E 1 220 ? 66.824 107.218 52.724 1.00 62.40 206 ASN E CA 1
ATOM 7318 C C . ASN E 1 220 ? 67.587 105.929 52.987 1.00 62.80 206 ASN E C 1
ATOM 7319 O O . ASN E 1 220 ? 67.738 105.118 52.070 1.00 63.36 206 ASN E O 1
ATOM 7324 N N . SER E 1 221 ? 68.067 105.724 54.215 1.00 63.24 207 SER E N 1
ATOM 7325 C CA . SER E 1 221 ? 68.801 104.502 54.522 1.00 62.78 207 SER E CA 1
ATOM 7326 C C . SER E 1 221 ? 67.910 103.267 54.459 1.00 64.66 207 SER E C 1
ATOM 7327 O O . SER E 1 221 ? 68.377 102.192 54.068 1.00 65.30 207 SER E O 1
ATOM 7330 N N . CYS E 1 222 ? 66.645 103.390 54.845 1.00 64.99 208 CYS E N 1
ATOM 7331 C CA . CYS E 1 222 ? 65.748 102.239 54.891 1.00 63.67 208 CYS E CA 1
ATOM 7332 C C . CYS E 1 222 ? 65.470 101.689 53.499 1.00 65.02 208 CYS E C 1
ATOM 7333 O O . CYS E 1 222 ? 64.745 100.709 53.344 1.00 65.85 208 CYS E O 1
ATOM 7336 N N . VAL F 1 37 ? 68.560 90.262 55.556 1.00 68.22 23 VAL F N 1
ATOM 7337 C CA . VAL F 1 37 ? 67.811 91.210 56.370 1.00 67.93 23 VAL F CA 1
ATOM 7338 C C . VAL F 1 37 ? 68.705 91.742 57.489 1.00 67.53 23 VAL F C 1
ATOM 7339 O O . VAL F 1 37 ? 69.532 91.014 58.040 1.00 65.28 23 VAL F O 1
ATOM 7343 N N . LEU F 1 38 ? 68.546 93.020 57.813 1.00 60.50 24 LEU F N 1
ATOM 7344 C CA . LEU F 1 38 ? 69.365 93.691 58.815 1.00 59.16 24 LEU F CA 1
ATOM 7345 C C . LEU F 1 38 ? 68.506 93.963 60.043 1.00 58.58 24 LEU F C 1
ATOM 7346 O O . LEU F 1 38 ? 67.678 94.880 60.037 1.00 58.55 24 LEU F O 1
ATOM 7351 N N . CYS F 1 39 ? 68.706 93.172 61.090 1.00 52.04 25 CYS F N 1
ATOM 7352 C CA . CYS F 1 39 ? 68.014 93.370 62.351 1.00 46.99 25 CYS F CA 1
ATOM 7353 C C . CYS F 1 39 ? 68.798 94.354 63.217 1.00 45.33 25 CYS F C 1
ATOM 7354 O O . CYS F 1 39 ? 69.853 94.857 62.828 1.00 46.43 25 CYS F O 1
ATOM 7357 N N . PHE F 1 40 ? 68.276 94.639 64.407 1.00 36.99 26 PHE F N 1
ATOM 7358 C CA . PHE F 1 40 ? 68.946 95.560 65.312 1.00 31.22 26 PHE F CA 1
ATOM 7359 C C . PHE F 1 40 ? 70.262 94.965 65.790 1.00 29.92 26 PHE F C 1
ATOM 7360 O O . PHE F 1 40 ? 70.332 93.792 66.157 1.00 36.88 26 PHE F O 1
ATOM 7368 N N . GLY F 1 41 ? 71.308 95.786 65.790 1.00 31.20 27 GLY F N 1
ATOM 7369 C CA . GLY F 1 41 ? 72.631 95.369 66.184 1.00 30.35 27 GLY F CA 1
ATOM 7370 C C . GLY F 1 41 ? 73.532 94.968 65.037 1.00 27.41 27 GLY F C 1
ATOM 7371 O O . GLY F 1 41 ? 74.737 94.823 65.239 1.00 29.35 27 GLY F O 1
ATOM 7372 N N . GLN F 1 42 ? 72.979 94.792 63.839 1.00 40.68 28 GLN F N 1
ATOM 7373 C CA . GLN F 1 42 ? 73.763 94.409 62.671 1.00 41.74 28 GLN F CA 1
ATOM 7374 C C . GLN F 1 42 ? 73.560 95.368 61.505 1.00 46.63 28 GLN F C 1
ATOM 7375 O O . GLN F 1 42 ? 73.973 95.062 60.386 1.00 51.03 28 GLN F O 1
ATOM 7381 N N . CYS F 1 43 ? 72.937 96.516 61.738 1.00 48.42 29 CYS F N 1
ATOM 7382 C CA . CYS F 1 43 ? 72.570 97.445 60.673 1.00 47.38 29 CYS F CA 1
ATOM 7383 C C . CYS F 1 43 ? 73.635 98.532 60.594 1.00 44.06 29 CYS F C 1
ATOM 7384 O O . CYS F 1 43 ? 73.649 99.460 61.404 1.00 51.85 29 CYS F O 1
ATOM 7387 N N . GLN F 1 44 ? 74.515 98.424 59.603 1.00 44.42 30 GLN F N 1
ATOM 7388 C CA . GLN F 1 44 ? 75.599 99.384 59.447 1.00 44.00 30 GLN F CA 1
ATOM 7389 C C . GLN F 1 44 ? 75.076 100.728 58.954 1.00 39.58 30 GLN F C 1
ATOM 7390 O O . GLN F 1 44 ? 74.191 100.790 58.098 1.00 42.70 30 GLN F O 1
ATOM 7396 N N . TYR F 1 45 ? 75.627 101.807 59.504 1.00 33.52 31 TYR F N 1
ATOM 7397 C CA . TYR F 1 45 ? 75.246 103.149 59.084 1.00 35.91 31 TYR F CA 1
ATOM 7398 C C . TYR F 1 45 ? 75.732 103.437 57.671 1.00 38.56 31 TYR F C 1
ATOM 7399 O O . TYR F 1 45 ? 76.847 103.071 57.293 1.00 40.11 31 TYR F O 1
ATOM 7408 N N . THR F 1 46 ? 74.895 104.117 56.894 1.00 42.93 32 THR F N 1
ATOM 7409 C CA . THR F 1 46 ? 75.350 104.646 55.621 1.00 41.10 32 THR F CA 1
ATOM 7410 C C . THR F 1 46 ? 76.232 105.869 55.855 1.00 40.85 32 THR F C 1
ATOM 7411 O O . THR F 1 46 ? 76.302 106.417 56.957 1.00 40.27 32 THR F O 1
ATOM 7415 N N . ALA F 1 47 ? 76.927 106.287 54.797 1.00 45.43 33 ALA F N 1
ATOM 7416 C CA . ALA F 1 47 ? 77.804 107.447 54.905 1.00 44.66 33 ALA F CA 1
ATOM 7417 C C . ALA F 1 47 ? 77.021 108.706 55.247 1.00 44.67 33 ALA F C 1
ATOM 7418 O O . ALA F 1 47 ? 77.440 109.493 56.105 1.00 46.37 33 ALA F O 1
ATOM 7420 N N . GLU F 1 48 ? 75.873 108.905 54.597 1.00 41.47 34 GLU F N 1
ATOM 7421 C CA . GLU F 1 48 ? 75.084 110.111 54.824 1.00 44.05 34 GLU F CA 1
ATOM 7422 C C . GLU F 1 48 ? 74.536 110.156 56.242 1.00 43.92 34 GLU F C 1
ATOM 7423 O O . GLU F 1 48 ? 74.615 111.192 56.912 1.00 47.16 34 GLU F O 1
ATOM 7429 N N . GLU F 1 49 ? 73.966 109.045 56.709 1.00 38.78 35 GLU F N 1
ATOM 7430 C CA . GLU F 1 49 ? 73.446 109.000 58.068 1.00 39.82 35 GLU F CA 1
ATOM 7431 C C . GLU F 1 49 ? 74.561 109.182 59.085 1.00 37.08 35 GLU F C 1
ATOM 7432 O O . GLU F 1 49 ? 74.393 109.904 60.074 1.00 42.25 35 GLU F O 1
ATOM 7438 N N . TYR F 1 50 ? 75.713 108.549 58.851 1.00 40.68 36 TYR F N 1
ATOM 7439 C CA . TYR F 1 50 ? 76.837 108.740 59.758 1.00 38.45 36 TYR F CA 1
ATOM 7440 C C . TYR F 1 50 ? 77.237 110.205 59.833 1.00 37.57 36 TYR F C 1
ATOM 7441 O O . TYR F 1 50 ? 77.443 110.740 60.925 1.00 39.70 36 TYR F O 1
ATOM 7450 N N . GLN F 1 51 ? 77.365 110.864 58.681 1.00 42.98 37 GLN F N 1
ATOM 7451 C CA . GLN F 1 51 ? 77.799 112.256 58.665 1.00 39.24 37 GLN F CA 1
ATOM 7452 C C . GLN F 1 51 ? 76.789 113.162 59.357 1.00 37.60 37 GLN F C 1
ATOM 7453 O O . GLN F 1 51 ? 77.167 114.023 60.161 1.00 35.71 37 GLN F O 1
ATOM 7459 N N . ALA F 1 52 ? 75.499 112.967 59.079 1.00 37.50 38 ALA F N 1
ATOM 7460 C CA . ALA F 1 52 ? 74.479 113.802 59.703 1.00 34.49 38 ALA F CA 1
ATOM 7461 C C . ALA F 1 52 ? 74.459 113.624 61.216 1.00 38.83 38 ALA F C 1
ATOM 7462 O O . ALA F 1 52 ? 74.426 114.609 61.960 1.00 40.16 38 ALA F O 1
ATOM 7464 N N . ILE F 1 53 ? 74.501 112.379 61.693 1.00 34.68 39 ILE F N 1
ATOM 7465 C CA . ILE F 1 53 ? 74.460 112.151 63.133 1.00 30.97 39 ILE F CA 1
ATOM 7466 C C . ILE F 1 53 ? 75.743 112.644 63.792 1.00 32.28 39 ILE F C 1
ATOM 7467 O O . ILE F 1 53 ? 75.712 113.199 64.894 1.00 33.86 39 ILE F O 1
ATOM 7472 N N . GLN F 1 54 ? 76.886 112.470 63.125 1.00 32.06 40 GLN F N 1
ATOM 7473 C CA . GLN F 1 54 ? 78.153 112.917 63.689 1.00 32.67 40 GLN F CA 1
ATOM 7474 C C . GLN F 1 54 ? 78.191 114.431 63.824 1.00 33.23 40 GLN F C 1
ATOM 7475 O O . GLN F 1 54 ? 78.744 114.958 64.795 1.00 37.17 40 GLN F O 1
ATOM 7481 N N . LYS F 1 55 ? 77.606 115.152 62.866 1.00 38.82 41 LYS F N 1
ATOM 7482 C CA . LYS F 1 55 ? 77.558 116.605 63.000 1.00 37.04 41 LYS F CA 1
ATOM 7483 C C . LYS F 1 55 ? 76.526 117.034 64.036 1.00 33.88 41 LYS F C 1
ATOM 7484 O O . LYS F 1 55 ? 76.754 117.990 64.782 1.00 35.93 41 LYS F O 1
ATOM 7490 N N . ALA F 1 56 ? 75.388 116.342 64.100 1.00 32.96 42 ALA F N 1
ATOM 7491 C CA . ALA F 1 56 ? 74.337 116.743 65.028 1.00 36.17 42 ALA F CA 1
ATOM 7492 C C . ALA F 1 56 ? 74.741 116.498 66.477 1.00 37.82 42 ALA F C 1
ATOM 7493 O O . ALA F 1 56 ? 74.452 117.318 67.352 1.00 36.15 42 ALA F O 1
ATOM 7495 N N . LEU F 1 57 ? 75.414 115.383 66.750 1.00 33.21 43 LEU F N 1
ATOM 7496 C CA . LEU F 1 57 ? 75.826 115.070 68.109 1.00 26.14 43 LEU F CA 1
ATOM 7497 C C . LEU F 1 57 ? 76.798 116.092 68.671 1.00 31.39 43 LEU F C 1
ATOM 7498 O O . LEU F 1 57 ? 76.918 116.209 69.893 1.00 30.88 43 LEU F O 1
ATOM 7503 N N . ARG F 1 58 ? 77.478 116.841 67.807 1.00 34.31 44 ARG F N 1
ATOM 7504 C CA . ARG F 1 58 ? 78.481 117.797 68.242 1.00 34.29 44 ARG F CA 1
ATOM 7505 C C . ARG F 1 58 ? 77.881 119.105 68.743 1.00 37.55 44 ARG F C 1
ATOM 7506 O O . ARG F 1 58 ? 78.583 119.878 69.400 1.00 40.31 44 ARG F O 1
ATOM 7514 N N . GLN F 1 59 ? 76.607 119.365 68.467 1.00 39.44 45 GLN F N 1
ATOM 7515 C CA . GLN F 1 59 ? 75.974 120.598 68.915 1.00 39.12 45 GLN F CA 1
ATOM 7516 C C . GLN F 1 59 ? 75.792 120.607 70.426 1.00 38.56 45 GLN F C 1
ATOM 7517 O O . GLN F 1 59 ? 75.583 119.570 71.055 1.00 44.98 45 GLN F O 1
ATOM 7523 N N . ARG F 1 60 ? 75.861 121.797 71.006 1.00 45.35 46 ARG F N 1
ATOM 7524 C CA . ARG F 1 60 ? 75.495 121.979 72.399 1.00 46.80 46 ARG F CA 1
ATOM 7525 C C . ARG F 1 60 ? 74.018 122.337 72.507 1.00 45.54 46 ARG F C 1
ATOM 7526 O O . ARG F 1 60 ? 73.396 122.808 71.554 1.00 46.81 46 ARG F O 1
ATOM 7534 N N . LEU F 1 61 ? 73.460 122.104 73.686 1.00 43.59 47 LEU F N 1
ATOM 7535 C CA . LEU F 1 61 ? 72.035 122.283 73.908 1.00 43.81 47 LEU F CA 1
ATOM 7536 C C . LEU F 1 61 ? 71.728 123.697 74.378 1.00 47.90 47 LEU F C 1
ATOM 7537 O O . LEU F 1 61 ? 72.467 124.274 75.180 1.00 51.90 47 LEU F O 1
ATOM 7542 N N . GLY F 1 62 ? 70.630 124.245 73.882 1.00 51.70 48 GLY F N 1
ATOM 7543 C CA . GLY F 1 62 ? 70.193 125.559 74.286 1.00 52.82 48 GLY F CA 1
ATOM 7544 C C . GLY F 1 62 ? 69.591 125.554 75.671 1.00 54.76 48 GLY F C 1
ATOM 7545 O O . GLY F 1 62 ? 69.369 124.509 76.294 1.00 56.93 48 GLY F O 1
ATOM 7546 N N . PRO F 1 63 ? 69.313 126.755 76.181 1.00 64.58 49 PRO F N 1
ATOM 7547 C CA . PRO F 1 63 ? 68.727 126.862 77.526 1.00 64.36 49 PRO F CA 1
ATOM 7548 C C . PRO F 1 63 ? 67.348 126.240 77.646 1.00 63.92 49 PRO F C 1
ATOM 7549 O O . PRO F 1 63 ? 66.900 125.984 78.769 1.00 63.94 49 PRO F O 1
ATOM 7553 N N . GLU F 1 64 ? 66.663 125.983 76.530 1.00 59.88 50 GLU F N 1
ATOM 7554 C CA . GLU F 1 64 ? 65.361 125.329 76.579 1.00 59.19 50 GLU F CA 1
ATOM 7555 C C . GLU F 1 64 ? 65.438 123.906 77.120 1.00 60.04 50 GLU F C 1
ATOM 7556 O O . GLU F 1 64 ? 64.407 123.348 77.503 1.00 59.07 50 GLU F O 1
ATOM 7562 N N . TYR F 1 65 ? 66.629 123.310 77.161 1.00 54.55 51 TYR F N 1
ATOM 7563 C CA . TYR F 1 65 ? 66.808 121.941 77.620 1.00 51.75 51 TYR F CA 1
ATOM 7564 C C . TYR F 1 65 ? 67.289 121.832 79.057 1.00 53.53 51 TYR F C 1
ATOM 7565 O O . TYR F 1 65 ? 67.251 120.735 79.619 1.00 57.14 51 TYR F O 1
ATOM 7574 N N . ILE F 1 66 ? 67.736 122.922 79.666 1.00 55.77 52 ILE F N 1
ATOM 7575 C CA . ILE F 1 66 ? 68.436 122.868 80.941 1.00 56.50 52 ILE F CA 1
ATOM 7576 C C . ILE F 1 66 ? 67.486 123.267 82.060 1.00 56.75 52 ILE F C 1
ATOM 7577 O O . ILE F 1 66 ? 66.832 124.314 81.989 1.00 56.92 52 ILE F O 1
ATOM 7582 N N . SER F 1 67 ? 67.406 122.430 83.086 1.00 59.37 53 SER F N 1
ATOM 7583 C CA . SER F 1 67 ? 66.714 122.717 84.327 1.00 59.29 53 SER F CA 1
ATOM 7584 C C . SER F 1 67 ? 67.748 122.808 85.445 1.00 60.73 53 SER F C 1
ATOM 7585 O O . SER F 1 67 ? 68.930 122.510 85.250 1.00 59.09 53 SER F O 1
ATOM 7588 N N . SER F 1 68 ? 67.298 123.201 86.632 1.00 69.95 54 SER F N 1
ATOM 7589 C CA . SER F 1 68 ? 68.218 123.387 87.744 1.00 71.64 54 SER F CA 1
ATOM 7590 C C . SER F 1 68 ? 67.596 122.875 89.033 1.00 72.02 54 SER F C 1
ATOM 7591 O O . SER F 1 68 ? 66.429 123.154 89.319 1.00 72.45 54 SER F O 1
ATOM 7594 N N . ARG F 1 69 ? 68.380 122.124 89.798 1.00 75.33 55 ARG F N 1
ATOM 7595 C CA . ARG F 1 69 ? 68.012 121.710 91.139 1.00 75.81 55 ARG F CA 1
ATOM 7596 C C . ARG F 1 69 ? 68.710 122.597 92.161 1.00 79.74 55 ARG F C 1
ATOM 7597 O O . ARG F 1 69 ? 69.509 123.476 91.829 1.00 80.42 55 ARG F O 1
ATOM 7605 N N . MET F 1 70 ? 68.404 122.349 93.429 1.00 96.99 56 MET F N 1
ATOM 7606 C CA . MET F 1 70 ? 69.095 122.950 94.563 1.00 96.97 56 MET F CA 1
ATOM 7607 C C . MET F 1 70 ? 69.690 121.797 95.363 1.00 97.29 56 MET F C 1
ATOM 7608 O O . MET F 1 70 ? 69.042 121.248 96.256 1.00 98.63 56 MET F O 1
ATOM 7613 N N . ALA F 1 71 ? 70.917 121.418 95.026 1.00 102.86 57 ALA F N 1
ATOM 7614 C CA . ALA F 1 71 ? 71.604 120.391 95.787 1.00 103.70 57 ALA F CA 1
ATOM 7615 C C . ALA F 1 71 ? 72.080 120.958 97.121 1.00 104.52 57 ALA F C 1
ATOM 7616 O O . ALA F 1 71 ? 72.003 122.162 97.381 1.00 103.91 57 ALA F O 1
ATOM 7618 N N . GLY F 1 72 ? 72.566 120.066 97.980 1.00 108.14 58 GLY F N 1
ATOM 7619 C CA . GLY F 1 72 ? 73.114 120.471 99.258 1.00 107.20 58 GLY F CA 1
ATOM 7620 C C . GLY F 1 72 ? 74.284 121.421 99.113 1.00 107.39 58 GLY F C 1
ATOM 7621 O O . GLY F 1 72 ? 75.194 121.180 98.315 1.00 107.11 58 GLY F O 1
ATOM 7622 N N . GLY F 1 73 ? 74.270 122.508 99.882 1.00 110.44 59 GLY F N 1
ATOM 7623 C CA . GLY F 1 73 ? 75.305 123.520 99.813 1.00 110.82 59 GLY F CA 1
ATOM 7624 C C . GLY F 1 73 ? 74.859 124.841 99.228 1.00 111.50 59 GLY F C 1
ATOM 7625 O O . GLY F 1 73 ? 75.661 125.783 99.192 1.00 111.66 59 GLY F O 1
ATOM 7626 N N . GLY F 1 74 ? 73.615 124.948 98.769 1.00 109.40 60 GLY F N 1
ATOM 7627 C CA . GLY F 1 74 ? 73.119 126.201 98.239 1.00 109.50 60 GLY F CA 1
ATOM 7628 C C . GLY F 1 74 ? 73.575 126.537 96.840 1.00 110.45 60 GLY F C 1
ATOM 7629 O O . GLY F 1 74 ? 73.341 127.658 96.379 1.00 110.34 60 GLY F O 1
ATOM 7630 N N . GLN F 1 75 ? 74.215 125.603 96.143 1.00 106.06 61 GLN F N 1
ATOM 7631 C CA . GLN F 1 75 ? 74.706 125.835 94.794 1.00 105.12 61 GLN F CA 1
ATOM 7632 C C . GLN F 1 75 ? 73.698 125.320 93.775 1.00 105.32 61 GLN F C 1
ATOM 7633 O O . GLN F 1 75 ? 72.969 124.356 94.025 1.00 104.35 61 GLN F O 1
ATOM 7639 N N . LYS F 1 76 ? 73.659 125.984 92.624 1.00 94.77 62 LYS F N 1
ATOM 7640 C CA . LYS F 1 76 ? 72.745 125.618 91.553 1.00 93.14 62 LYS F CA 1
ATOM 7641 C C . LYS F 1 76 ? 73.382 124.543 90.684 1.00 92.92 62 LYS F C 1
ATOM 7642 O O . LYS F 1 76 ? 74.500 124.718 90.189 1.00 91.87 62 LYS F O 1
ATOM 7648 N N . VAL F 1 77 ? 72.670 123.436 90.499 1.00 84.44 63 VAL F N 1
ATOM 7649 C CA . VAL F 1 77 ? 73.144 122.316 89.697 1.00 82.87 63 VAL F CA 1
ATOM 7650 C C . VAL F 1 77 ? 72.246 122.187 88.476 1.00 81.76 63 VAL F C 1
ATOM 7651 O O . VAL F 1 77 ? 71.022 122.077 88.607 1.00 79.98 63 VAL F O 1
ATOM 7655 N N . CYS F 1 78 ? 72.854 122.201 87.296 1.00 69.75 64 CYS F N 1
ATOM 7656 C CA . CYS F 1 78 ? 72.119 122.096 86.046 1.00 67.68 64 CYS F CA 1
ATOM 7657 C C . CYS F 1 78 ? 71.973 120.638 85.635 1.00 67.61 64 CYS F C 1
ATOM 7658 O O . CYS F 1 78 ? 72.871 119.823 85.857 1.00 66.85 64 CYS F O 1
ATOM 7661 N N . TYR F 1 79 ? 70.830 120.316 85.039 1.00 59.81 65 TYR F N 1
ATOM 7662 C CA . TYR F 1 79 ? 70.573 118.962 84.581 1.00 57.44 65 TYR F CA 1
ATOM 7663 C C . TYR F 1 79 ? 69.603 119.012 83.412 1.00 54.86 65 TYR F C 1
ATOM 7664 O O . TYR F 1 79 ? 69.100 120.072 83.036 1.00 54.08 65 TYR F O 1
ATOM 7673 N N . ILE F 1 80 ? 69.366 117.848 82.821 1.00 46.78 66 ILE F N 1
ATOM 7674 C CA . ILE F 1 80 ? 68.400 117.679 81.746 1.00 45.89 66 ILE F CA 1
ATOM 7675 C C . ILE F 1 80 ? 67.391 116.636 82.193 1.00 47.07 66 ILE F C 1
ATOM 7676 O O . ILE F 1 80 ? 67.773 115.573 82.694 1.00 49.13 66 ILE F O 1
ATOM 7681 N N . GLU F 1 81 ? 66.109 116.940 82.030 1.00 45.02 67 GLU F N 1
ATOM 7682 C CA . GLU F 1 81 ? 65.078 116.003 82.445 1.00 43.05 67 GLU F CA 1
ATOM 7683 C C . GLU F 1 81 ? 65.127 114.743 81.591 1.00 48.57 67 GLU F C 1
ATOM 7684 O O . GLU F 1 81 ? 65.542 114.767 80.430 1.00 51.56 67 GLU F O 1
ATOM 7690 N N . GLY F 1 82 ? 64.702 113.629 82.188 1.00 35.29 68 GLY F N 1
ATOM 7691 C CA . GLY F 1 82 ? 64.832 112.346 81.520 1.00 35.17 68 GLY F CA 1
ATOM 7692 C C . GLY F 1 82 ? 64.044 112.263 80.228 1.00 40.95 68 GLY F C 1
ATOM 7693 O O . GLY F 1 82 ? 64.536 111.742 79.225 1.00 45.11 68 GLY F O 1
ATOM 7694 N N . HIS F 1 83 ? 62.812 112.775 80.232 1.00 37.47 69 HIS F N 1
ATOM 7695 C CA . HIS F 1 83 ? 61.990 112.708 79.033 1.00 39.45 69 HIS F CA 1
ATOM 7696 C C . HIS F 1 83 ? 62.559 113.552 77.899 1.00 40.41 69 HIS F C 1
ATOM 7697 O O . HIS F 1 83 ? 62.410 113.179 76.731 1.00 42.67 69 HIS F O 1
ATOM 7704 N N . ARG F 1 84 ? 63.230 114.658 78.217 1.00 38.89 70 ARG F N 1
ATOM 7705 C CA . ARG F 1 84 ? 63.910 115.429 77.184 1.00 36.96 70 ARG F CA 1
ATOM 7706 C C . ARG F 1 84 ? 65.017 114.617 76.531 1.00 35.34 70 ARG F C 1
ATOM 7707 O O . ARG F 1 84 ? 65.174 114.644 75.308 1.00 43.64 70 ARG F O 1
ATOM 7715 N N . VAL F 1 85 ? 65.795 113.887 77.329 1.00 37.41 71 VAL F N 1
ATOM 7716 C CA . VAL F 1 85 ? 66.861 113.062 76.775 1.00 33.00 71 VAL F CA 1
ATOM 7717 C C . VAL F 1 85 ? 66.281 111.922 75.951 1.00 32.44 71 VAL F C 1
ATOM 7718 O O . VAL F 1 85 ? 66.844 111.531 74.924 1.00 33.79 71 VAL F O 1
ATOM 7722 N N . ILE F 1 86 ? 65.152 111.367 76.388 1.00 27.46 72 ILE F N 1
ATOM 7723 C CA . ILE F 1 86 ? 64.488 110.332 75.605 1.00 34.42 72 ILE F CA 1
ATOM 7724 C C . ILE F 1 86 ? 64.069 110.877 74.245 1.00 34.66 72 ILE F C 1
ATOM 7725 O O . ILE F 1 86 ? 64.276 110.230 73.211 1.00 34.31 72 ILE F O 1
ATOM 7730 N N . ASN F 1 87 ? 63.494 112.082 74.221 1.00 31.17 73 ASN F N 1
ATOM 7731 C CA . ASN F 1 87 ? 63.123 112.694 72.949 1.00 29.75 73 ASN F CA 1
ATOM 7732 C C . ASN F 1 87 ? 64.345 112.967 72.083 1.00 24.52 73 ASN F C 1
ATOM 7733 O O . ASN F 1 87 ? 64.310 112.761 70.866 1.00 33.68 73 ASN F O 1
ATOM 7738 N N . LEU F 1 88 ? 65.435 113.433 72.691 1.00 24.47 74 LEU F N 1
ATOM 7739 C CA . LEU F 1 88 ? 66.649 113.706 71.930 1.00 21.55 74 LEU F CA 1
ATOM 7740 C C . LEU F 1 88 ? 67.224 112.435 71.316 1.00 27.30 74 LEU F C 1
ATOM 7741 O O . LEU F 1 88 ? 67.677 112.445 70.169 1.00 29.55 74 LEU F O 1
ATOM 7746 N N . ALA F 1 89 ? 67.222 111.332 72.067 1.00 30.52 75 ALA F N 1
ATOM 7747 C CA . ALA F 1 89 ? 67.713 110.069 71.525 1.00 24.60 75 ALA F CA 1
ATOM 7748 C C . ALA F 1 89 ? 66.789 109.536 70.439 1.00 19.54 75 ALA F C 1
ATOM 7749 O O . ALA F 1 89 ? 67.252 108.963 69.449 1.00 23.32 75 ALA F O 1
ATOM 7751 N N . ASN F 1 90 ? 65.479 109.706 70.608 1.00 20.35 76 ASN F N 1
ATOM 7752 C CA . ASN F 1 90 ? 64.547 109.243 69.592 1.00 26.45 76 ASN F CA 1
ATOM 7753 C C . ASN F 1 90 ? 64.599 110.086 68.325 1.00 30.68 76 ASN F C 1
ATOM 7754 O O . ASN F 1 90 ? 64.265 109.582 67.252 1.00 26.38 76 ASN F O 1
ATOM 7759 N N . GLU F 1 91 ? 65.010 111.347 68.416 1.00 29.61 77 GLU F N 1
ATOM 7760 C CA . GLU F 1 91 ? 65.175 112.133 67.201 1.00 21.88 77 GLU F CA 1
ATOM 7761 C C . GLU F 1 91 ? 66.532 111.909 66.554 1.00 25.76 77 GLU F C 1
ATOM 7762 O O . GLU F 1 91 ? 66.627 111.841 65.327 1.00 32.68 77 GLU F O 1
ATOM 7768 N N . MET F 1 92 ? 67.585 111.791 67.360 1.00 30.70 78 MET F N 1
ATOM 7769 C CA . MET F 1 92 ? 68.924 111.597 66.819 1.00 22.19 78 MET F CA 1
ATOM 7770 C C . MET F 1 92 ? 69.064 110.246 66.131 1.00 28.49 78 MET F C 1
ATOM 7771 O O . MET F 1 92 ? 69.667 110.149 65.059 1.00 28.52 78 MET F O 1
ATOM 7776 N N . PHE F 1 93 ? 68.520 109.191 66.729 1.00 21.48 79 PHE F N 1
ATOM 7777 C CA . PHE F 1 93 ? 68.714 107.844 66.226 1.00 17.48 79 PHE F CA 1
ATOM 7778 C C . PHE F 1 93 ? 67.461 107.222 65.635 1.00 20.37 79 PHE F C 1
ATOM 7779 O O . PHE F 1 93 ? 67.568 106.193 64.966 1.00 27.87 79 PHE F O 1
ATOM 7787 N N . GLY F 1 94 ? 66.294 107.812 65.844 1.00 20.96 80 GLY F N 1
ATOM 7788 C CA . GLY F 1 94 ? 65.048 107.161 65.505 1.00 20.19 80 GLY F CA 1
ATOM 7789 C C . GLY F 1 94 ? 64.536 106.285 66.637 1.00 22.89 80 GLY F C 1
ATOM 7790 O O . GLY F 1 94 ? 65.247 105.955 67.581 1.00 29.45 80 GLY F O 1
ATOM 7791 N N . TYR F 1 95 ? 63.262 105.912 66.537 1.00 24.46 81 TYR F N 1
ATOM 7792 C CA . TYR F 1 95 ? 62.674 105.076 67.577 1.00 22.55 81 TYR F CA 1
ATOM 7793 C C . TYR F 1 95 ? 63.252 103.666 67.555 1.00 23.82 81 TYR F C 1
ATOM 7794 O O . TYR F 1 95 ? 63.347 103.020 68.601 1.00 29.13 81 TYR F O 1
ATOM 7803 N N . ASN F 1 96 ? 63.641 103.176 66.387 1.00 24.40 82 ASN F N 1
ATOM 7804 C CA . ASN F 1 96 ? 64.243 101.862 66.255 1.00 18.45 82 ASN F CA 1
ATOM 7805 C C . ASN F 1 96 ? 65.759 101.929 66.137 1.00 20.53 82 ASN F C 1
ATOM 7806 O O . ASN F 1 96 ? 66.388 100.928 65.789 1.00 30.31 82 ASN F O 1
ATOM 7811 N N . GLY F 1 97 ? 66.355 103.085 66.417 1.00 17.89 83 GLY F N 1
ATOM 7812 C CA . GLY F 1 97 ? 67.778 103.263 66.231 1.00 20.72 83 GLY F CA 1
ATOM 7813 C C . GLY F 1 97 ? 68.625 103.076 67.471 1.00 20.72 83 GLY F C 1
ATOM 7814 O O . GLY F 1 97 ? 69.839 102.903 67.368 1.00 21.18 83 GLY F O 1
ATOM 7815 N N . TRP F 1 98 ? 68.006 103.114 68.645 1.00 16.04 84 TRP F N 1
ATOM 7816 C CA . TRP F 1 98 ? 68.728 102.951 69.894 1.00 2.19 84 TRP F CA 1
ATOM 7817 C C . TRP F 1 98 ? 67.920 102.052 70.813 1.00 4.05 84 TRP F C 1
ATOM 7818 O O . TRP F 1 98 ? 66.713 101.885 70.653 1.00 28.01 84 TRP F O 1
ATOM 7829 N N . ALA F 1 99 ? 68.615 101.448 71.763 1.00 6.60 85 ALA F N 1
ATOM 7830 C CA . ALA F 1 99 ? 68.020 100.517 72.702 1.00 15.09 85 ALA F CA 1
ATOM 7831 C C . ALA F 1 99 ? 68.752 100.662 74.019 1.00 10.09 85 ALA F C 1
ATOM 7832 O O . ALA F 1 99 ? 69.912 101.067 74.045 1.00 20.50 85 ALA F O 1
ATOM 7834 N N . HIS F 1 100 ? 68.087 100.319 75.111 1.00 12.11 86 HIS F N 1
ATOM 7835 C CA . HIS F 1 100 ? 68.811 100.277 76.368 1.00 6.38 86 HIS F CA 1
ATOM 7836 C C . HIS F 1 100 ? 68.274 99.155 77.234 1.00 1.56 86 HIS F C 1
ATOM 7837 O O . HIS F 1 100 ? 67.077 98.866 77.239 1.00 17.59 86 HIS F O 1
ATOM 7844 N N . SER F 1 101 ? 69.184 98.519 77.949 1.00 18.05 87 SER F N 1
ATOM 7845 C CA . SER F 1 101 ? 68.848 97.450 78.869 1.00 18.74 87 SER F CA 1
ATOM 7846 C C . SER F 1 101 ? 69.469 97.739 80.226 1.00 9.48 87 SER F C 1
ATOM 7847 O O . SER F 1 101 ? 70.427 98.504 80.354 1.00 18.57 87 SER F O 1
ATOM 7850 N N . ILE F 1 102 ? 68.880 97.133 81.247 1.00 22.40 88 ILE F N 1
ATOM 7851 C CA . ILE F 1 102 ? 69.404 97.197 82.603 1.00 13.31 88 ILE F CA 1
ATOM 7852 C C . ILE F 1 102 ? 70.253 95.952 82.816 1.00 16.89 88 ILE F C 1
ATOM 7853 O O . ILE F 1 102 ? 69.733 94.844 82.932 1.00 31.47 88 ILE F O 1
ATOM 7858 N N . THR F 1 103 ? 71.568 96.134 82.838 1.00 25.60 89 THR F N 1
ATOM 7859 C CA . THR F 1 103 ? 72.467 95.010 83.047 1.00 22.15 89 THR F CA 1
ATOM 7860 C C . THR F 1 103 ? 72.384 94.502 84.478 1.00 22.09 89 THR F C 1
ATOM 7861 O O . THR F 1 103 ? 72.369 93.291 84.712 1.00 34.61 89 THR F O 1
ATOM 7865 N N . GLN F 1 104 ? 72.317 95.410 85.444 1.00 19.53 90 GLN F N 1
ATOM 7866 C CA . GLN F 1 104 ? 72.246 95.029 86.842 1.00 23.31 90 GLN F CA 1
ATOM 7867 C C . GLN F 1 104 ? 71.724 96.208 87.645 1.00 26.18 90 GLN F C 1
ATOM 7868 O O . GLN F 1 104 ? 72.076 97.354 87.367 1.00 34.56 90 GLN F O 1
ATOM 7874 N N . GLN F 1 105 ? 70.880 95.923 88.629 1.00 14.05 91 GLN F N 1
ATOM 7875 C CA . GLN F 1 105 ? 70.472 96.919 89.608 1.00 25.22 91 GLN F CA 1
ATOM 7876 C C . GLN F 1 105 ? 70.692 96.349 90.997 1.00 21.32 91 GLN F C 1
ATOM 7877 O O . GLN F 1 105 ? 70.230 95.247 91.300 1.00 29.82 91 GLN F O 1
ATOM 7883 N N . ASN F 1 106 ? 71.393 97.097 91.836 1.00 29.99 92 ASN F N 1
ATOM 7884 C CA . ASN F 1 106 ? 71.751 96.639 93.168 1.00 33.27 92 ASN F CA 1
ATOM 7885 C C . ASN F 1 106 ? 71.302 97.661 94.198 1.00 25.27 92 ASN F C 1
ATOM 7886 O O . ASN F 1 106 ? 71.638 98.841 94.093 1.00 29.07 92 ASN F O 1
ATOM 7891 N N . VAL F 1 107 ? 70.538 97.205 95.186 1.00 25.41 93 VAL F N 1
ATOM 7892 C CA . VAL F 1 107 ? 70.248 98.010 96.366 1.00 28.63 93 VAL F CA 1
ATOM 7893 C C . VAL F 1 107 ? 71.508 98.024 97.223 1.00 21.53 93 VAL F C 1
ATOM 7894 O O . VAL F 1 107 ? 71.924 96.989 97.743 1.00 32.87 93 VAL F O 1
ATOM 7898 N N . ASP F 1 108 ? 72.128 99.194 97.358 1.00 21.62 94 ASP F N 1
ATOM 7899 C CA . ASP F 1 108 ? 73.308 99.296 98.207 1.00 23.30 94 ASP F CA 1
ATOM 7900 C C . ASP F 1 108 ? 72.940 99.191 99.679 1.00 29.25 94 ASP F C 1
ATOM 7901 O O . ASP F 1 108 ? 73.619 98.497 100.443 1.00 30.02 94 ASP F O 1
ATOM 7906 N N . PHE F 1 109 ? 71.871 99.863 100.096 1.00 29.06 95 PHE F N 1
ATOM 7907 C CA . PHE F 1 109 ? 71.464 99.835 101.491 1.00 28.09 95 PHE F CA 1
ATOM 7908 C C . PHE F 1 109 ? 70.056 100.391 101.623 1.00 29.46 95 PHE F C 1
ATOM 7909 O O . PHE F 1 109 ? 69.652 101.292 100.878 1.00 36.03 95 PHE F O 1
ATOM 7917 N N . VAL F 1 110 ? 69.325 99.837 102.585 1.00 26.94 96 VAL F N 1
ATOM 7918 C CA . VAL F 1 110 ? 68.076 100.393 103.090 1.00 30.56 96 VAL F CA 1
ATOM 7919 C C . VAL F 1 110 ? 68.253 100.532 104.593 1.00 34.45 96 VAL F C 1
ATOM 7920 O O . VAL F 1 110 ? 68.392 99.525 105.297 1.00 38.78 96 VAL F O 1
ATOM 7924 N N . ASP F 1 111 ? 68.256 101.763 105.092 1.00 38.21 97 ASP F N 1
ATOM 7925 C CA . ASP F 1 111 ? 68.496 102.025 106.504 1.00 37.42 97 ASP F CA 1
ATOM 7926 C C . ASP F 1 111 ? 67.335 102.803 107.101 1.00 37.80 97 ASP F C 1
ATOM 7927 O O . ASP F 1 111 ? 66.707 103.617 106.424 1.00 44.01 97 ASP F O 1
ATOM 7932 N N . LEU F 1 112 ? 67.056 102.545 108.374 1.00 47.06 98 LEU F N 1
ATOM 7933 C CA . LEU F 1 112 ? 65.991 103.215 109.107 1.00 46.11 98 LEU F CA 1
ATOM 7934 C C . LEU F 1 112 ? 66.597 104.054 110.223 1.00 49.28 98 LEU F C 1
ATOM 7935 O O . LEU F 1 112 ? 67.411 103.557 111.006 1.00 51.42 98 LEU F O 1
ATOM 7940 N N . ASN F 1 113 ? 66.208 105.322 110.284 1.00 52.34 99 ASN F N 1
ATOM 7941 C CA . ASN F 1 113 ? 66.698 106.247 111.298 1.00 51.84 99 ASN F CA 1
ATOM 7942 C C . ASN F 1 113 ? 65.593 107.239 111.614 1.00 53.32 99 ASN F C 1
ATOM 7943 O O . ASN F 1 113 ? 65.137 107.962 110.723 1.00 52.48 99 ASN F O 1
ATOM 7948 N N . ASN F 1 114 ? 65.162 107.256 112.878 1.00 57.99 100 ASN F N 1
ATOM 7949 C CA . ASN F 1 114 ? 64.122 108.163 113.361 1.00 57.00 100 ASN F CA 1
ATOM 7950 C C . ASN F 1 114 ? 62.804 107.968 112.623 1.00 55.93 100 ASN F C 1
ATOM 7951 O O . ASN F 1 114 ? 62.035 108.914 112.447 1.00 55.03 100 ASN F O 1
ATOM 7956 N N . GLY F 1 115 ? 62.532 106.741 112.189 1.00 55.62 101 GLY F N 1
ATOM 7957 C CA . GLY F 1 115 ? 61.347 106.460 111.411 1.00 52.28 101 GLY F CA 1
ATOM 7958 C C . GLY F 1 115 ? 61.438 106.833 109.949 1.00 54.86 101 GLY F C 1
ATOM 7959 O O . GLY F 1 115 ? 60.461 106.634 109.216 1.00 53.38 101 GLY F O 1
ATOM 7960 N N . LYS F 1 116 ? 62.571 107.358 109.497 1.00 49.33 102 LYS F N 1
ATOM 7961 C CA . LYS F 1 116 ? 62.763 107.760 108.113 1.00 47.08 102 LYS F CA 1
ATOM 7962 C C . LYS F 1 116 ? 63.728 106.801 107.432 1.00 49.46 102 LYS F C 1
ATOM 7963 O O . LYS F 1 116 ? 64.665 106.298 108.058 1.00 50.68 102 LYS F O 1
ATOM 7969 N N . PHE F 1 117 ? 63.500 106.543 106.154 1.00 42.25 103 PHE F N 1
ATOM 7970 C CA . PHE F 1 117 ? 64.298 105.576 105.423 1.00 39.08 103 PHE F CA 1
ATOM 7971 C C . PHE F 1 117 ? 65.299 106.272 104.518 1.00 37.09 103 PHE F C 1
ATOM 7972 O O . PHE F 1 117 ? 65.002 107.305 103.915 1.00 39.90 103 PHE F O 1
ATOM 7980 N N . TYR F 1 118 ? 66.495 105.701 104.449 1.00 31.23 104 TYR F N 1
ATOM 7981 C CA . TYR F 1 118 ? 67.564 106.157 103.574 1.00 37.57 104 TYR F CA 1
ATOM 7982 C C . TYR F 1 118 ? 67.943 104.995 102.670 1.00 38.09 104 TYR F C 1
ATOM 7983 O O . TYR F 1 118 ? 68.350 103.934 103.155 1.00 34.07 104 TYR F O 1
ATOM 7992 N N . VAL F 1 119 ? 67.785 105.186 101.364 1.00 29.15 105 VAL F N 1
ATOM 7993 C CA . VAL F 1 119 ? 67.909 104.106 100.397 1.00 22.98 105 VAL F CA 1
ATOM 7994 C C . VAL F 1 119 ? 68.907 104.515 99.328 1.00 17.72 105 VAL F C 1
ATOM 7995 O O . VAL F 1 119 ? 68.801 105.603 98.757 1.00 30.78 105 VAL F O 1
ATOM 7999 N N . GLY F 1 120 ? 69.861 103.636 99.052 1.00 26.41 106 GLY F N 1
ATOM 8000 C CA . GLY F 1 120 ? 70.780 103.840 97.951 1.00 21.05 106 GLY F CA 1
ATOM 8001 C C . GLY F 1 120 ? 70.704 102.732 96.921 1.00 25.80 106 GLY F C 1
ATOM 8002 O O . GLY F 1 120 ? 70.856 101.558 97.263 1.00 29.07 106 GLY F O 1
ATOM 8003 N N . VAL F 1 121 ? 70.463 103.082 95.661 1.00 20.18 107 VAL F N 1
ATOM 8004 C CA . VAL F 1 121 ? 70.324 102.109 94.585 1.00 14.61 107 VAL F CA 1
ATOM 8005 C C . VAL F 1 121 ? 71.268 102.485 93.453 1.00 14.45 107 VAL F C 1
ATOM 8006 O O . VAL F 1 121 ? 71.323 103.646 93.039 1.00 14.50 107 VAL F O 1
ATOM 8010 N N . CYS F 1 122 ? 72.001 101.504 92.951 1.00 27.08 108 CYS F N 1
ATOM 8011 C CA . CYS F 1 122 ? 72.824 101.671 91.766 1.00 24.84 108 CYS F CA 1
ATOM 8012 C C . CYS F 1 122 ? 72.231 100.851 90.631 1.00 21.77 108 CYS F C 1
ATOM 8013 O O . CYS F 1 122 ? 71.640 99.795 90.859 1.00 24.38 108 CYS F O 1
ATOM 8016 N N . ALA F 1 123 ? 72.352 101.361 89.415 1.00 14.71 109 ALA F N 1
ATOM 8017 C CA . ALA F 1 123 ? 71.905 100.649 88.232 1.00 13.28 109 ALA F CA 1
ATOM 8018 C C . ALA F 1 123 ? 72.963 100.770 87.150 1.00 20.16 109 ALA F C 1
ATOM 8019 O O . ALA F 1 123 ? 73.582 101.822 86.989 1.00 28.62 109 ALA F O 1
ATOM 8021 N N . PHE F 1 124 ? 73.173 99.691 86.418 1.00 26.48 110 PHE F N 1
ATOM 8022 C CA . PHE F 1 124 ? 74.072 99.694 85.278 1.00 22.84 110 PHE F CA 1
ATOM 8023 C C . PHE F 1 124 ? 73.227 99.599 84.020 1.00 18.42 110 PHE F C 1
ATOM 8024 O O . PHE F 1 124 ? 72.436 98.668 83.867 1.00 26.83 110 PHE F O 1
ATOM 8032 N N . VAL F 1 125 ? 73.365 100.585 83.148 1.00 21.44 111 VAL F N 1
ATOM 8033 C CA . VAL F 1 125 ? 72.511 100.734 81.979 1.00 18.07 111 VAL F CA 1
ATOM 8034 C C . VAL F 1 125 ? 73.391 100.659 80.743 1.00 12.93 111 VAL F C 1
ATOM 8035 O O . VAL F 1 125 ? 74.392 101.374 80.641 1.00 25.00 111 VAL F O 1
ATOM 8039 N N . ARG F 1 126 ? 73.024 99.794 79.813 1.00 18.34 112 ARG F N 1
ATOM 8040 C CA . ARG F 1 126 ? 73.745 99.642 78.560 1.00 20.93 112 ARG F CA 1
ATOM 8041 C C . ARG F 1 126 ? 72.874 100.188 77.440 1.00 18.33 112 ARG F C 1
ATOM 8042 O O . ARG F 1 126 ? 71.742 99.734 77.254 1.00 6.49 112 ARG F O 1
ATOM 8050 N N . VAL F 1 127 ? 73.400 101.163 76.707 1.00 9.12 113 VAL F N 1
ATOM 8051 C CA . VAL F 1 127 ? 72.745 101.728 75.534 1.00 9.64 113 VAL F CA 1
ATOM 8052 C C . VAL F 1 127 ? 73.445 101.197 74.295 1.00 8.69 113 VAL F C 1
ATOM 8053 O O . VAL F 1 127 ? 74.672 101.262 74.195 1.00 17.49 113 VAL F O 1
ATOM 8057 N N . GLN F 1 128 ? 72.671 100.689 73.352 1.00 17.99 114 GLN F N 1
ATOM 8058 C CA . GLN F 1 128 ? 73.198 100.147 72.112 1.00 11.76 114 GLN F CA 1
ATOM 8059 C C . GLN F 1 128 ? 72.550 100.838 70.921 1.00 13.71 114 GLN F C 1
ATOM 8060 O O . GLN F 1 128 ? 71.355 101.127 70.930 1.00 14.27 114 GLN F O 1
ATOM 8066 N N . LEU F 1 129 ? 73.345 101.110 69.902 1.00 25.66 115 LEU F N 1
ATOM 8067 C CA . LEU F 1 129 ? 72.812 101.587 68.638 1.00 15.92 115 LEU F CA 1
ATOM 8068 C C . LEU F 1 129 ? 72.529 100.402 67.718 1.00 22.56 115 LEU F C 1
ATOM 8069 O O . LEU F 1 129 ? 72.987 99.283 67.944 1.00 18.95 115 LEU F O 1
ATOM 8074 N N . LYS F 1 130 ? 71.760 100.665 66.664 1.00 28.67 116 LYS F N 1
ATOM 8075 C CA . LYS F 1 130 ? 71.379 99.616 65.729 1.00 23.98 116 LYS F CA 1
ATOM 8076 C C . LYS F 1 130 ? 72.566 99.042 64.959 1.00 28.61 116 LYS F C 1
ATOM 8077 O O . LYS F 1 130 ? 72.427 97.987 64.335 1.00 34.07 116 LYS F O 1
ATOM 8083 N N . ASP F 1 131 ? 73.720 99.705 64.973 1.00 24.07 117 ASP F N 1
ATOM 8084 C CA . ASP F 1 131 ? 74.920 99.134 64.380 1.00 22.08 117 ASP F CA 1
ATOM 8085 C C . ASP F 1 131 ? 75.722 98.288 65.359 1.00 26.82 117 ASP F C 1
ATOM 8086 O O . ASP F 1 131 ? 76.663 97.611 64.938 1.00 36.36 117 ASP F O 1
ATOM 8091 N N . GLY F 1 132 ? 75.379 98.305 66.642 1.00 18.01 118 GLY F N 1
ATOM 8092 C CA . GLY F 1 132 ? 76.023 97.463 67.620 1.00 12.81 118 GLY F CA 1
ATOM 8093 C C . GLY F 1 132 ? 76.966 98.167 68.569 1.00 20.15 118 GLY F C 1
ATOM 8094 O O . GLY F 1 132 ? 77.359 97.564 69.572 1.00 23.06 118 GLY F O 1
ATOM 8095 N N . SER F 1 133 ? 77.350 99.408 68.289 1.00 18.14 119 SER F N 1
ATOM 8096 C CA . SER F 1 133 ? 78.164 100.156 69.237 1.00 14.84 119 SER F CA 1
ATOM 8097 C C . SER F 1 133 ? 77.351 100.470 70.490 1.00 16.59 119 SER F C 1
ATOM 8098 O O . SER F 1 133 ? 76.147 100.720 70.424 1.00 23.30 119 SER F O 1
ATOM 8101 N N . TYR F 1 134 ? 78.013 100.442 71.638 1.00 14.79 120 TYR F N 1
ATOM 8102 C CA . TYR F 1 134 ? 77.325 100.471 72.914 1.00 10.40 120 TYR F CA 1
ATOM 8103 C C . TYR F 1 134 ? 78.097 101.327 73.905 1.00 5.58 120 TYR F C 1
ATOM 8104 O O . TYR F 1 134 ? 79.297 101.545 73.769 1.00 12.51 120 TYR F O 1
ATOM 8113 N N . HIS F 1 135 ? 77.384 101.826 74.903 1.00 14.13 121 HIS F N 1
ATOM 8114 C CA . HIS F 1 135 ? 78.002 102.452 76.060 1.00 17.63 121 HIS F CA 1
ATOM 8115 C C . HIS F 1 135 ? 77.253 102.003 77.297 1.00 3.29 121 HIS F C 1
ATOM 8116 O O . HIS F 1 135 ? 76.031 101.860 77.275 1.00 18.05 121 HIS F O 1
ATOM 8123 N N . GLU F 1 136 ? 77.989 101.767 78.364 1.00 22.82 122 GLU F N 1
ATOM 8124 C CA . GLU F 1 136 ? 77.402 101.387 79.633 1.00 14.52 122 GLU F CA 1
ATOM 8125 C C . GLU F 1 136 ? 77.838 102.381 80.691 1.00 18.32 122 GLU F C 1
ATOM 8126 O O . GLU F 1 136 ? 78.990 102.814 80.708 1.00 28.44 122 GLU F O 1
ATOM 8132 N N . ASP F 1 137 ? 76.912 102.767 81.554 1.00 16.50 123 ASP F N 1
ATOM 8133 C CA . ASP F 1 137 ? 77.258 103.624 82.670 1.00 14.88 123 ASP F CA 1
ATOM 8134 C C . ASP F 1 137 ? 76.494 103.184 83.904 1.00 9.91 123 ASP F C 1
ATOM 8135 O O . ASP F 1 137 ? 75.543 102.408 83.834 1.00 23.72 123 ASP F O 1
ATOM 8140 N N . VAL F 1 138 ? 76.938 103.683 85.042 1.00 15.83 124 VAL F N 1
ATOM 8141 C CA . VAL F 1 138 ? 76.287 103.422 86.311 1.00 21.08 124 VAL F CA 1
ATOM 8142 C C . VAL F 1 138 ? 75.435 104.632 86.656 1.00 18.90 124 VAL F C 1
ATOM 8143 O O . VAL F 1 138 ? 75.867 105.777 86.493 1.00 27.58 124 VAL F O 1
ATOM 8147 N N . GLY F 1 139 ? 74.201 104.381 87.062 1.00 16.34 125 GLY F N 1
ATOM 8148 C CA . GLY F 1 139 ? 73.318 105.411 87.564 1.00 19.29 125 GLY F CA 1
ATOM 8149 C C . GLY F 1 139 ? 73.053 105.165 89.033 1.00 24.56 125 GLY F C 1
ATOM 8150 O O . GLY F 1 139 ? 73.100 104.030 89.501 1.00 19.54 125 GLY F O 1
ATOM 8151 N N . TYR F 1 140 ? 72.786 106.233 89.761 1.00 22.77 126 TYR F N 1
ATOM 8152 C CA . TYR F 1 140 ? 72.520 106.120 91.182 1.00 25.61 126 TYR F CA 1
ATOM 8153 C C . TYR F 1 140 ? 71.203 106.799 91.511 1.00 21.92 126 TYR F C 1
ATOM 8154 O O . TYR F 1 140 ? 70.891 107.863 90.977 1.00 37.87 126 TYR F O 1
ATOM 8163 N N . GLY F 1 141 ? 70.429 106.163 92.379 1.00 12.73 127 GLY F N 1
ATOM 8164 C CA . GLY F 1 141 ? 69.190 106.726 92.859 1.00 15.38 127 GLY F CA 1
ATOM 8165 C C . GLY F 1 141 ? 69.184 106.798 94.368 1.00 22.71 127 GLY F C 1
ATOM 8166 O O . GLY F 1 141 ? 69.608 105.856 95.038 1.00 19.11 127 GLY F O 1
ATOM 8167 N N . VAL F 1 142 ? 68.713 107.914 94.913 1.00 24.48 128 VAL F N 1
ATOM 8168 C CA . VAL F 1 142 ? 68.776 108.188 96.341 1.00 24.88 128 VAL F CA 1
ATOM 8169 C C . VAL F 1 142 ? 67.397 108.603 96.823 1.00 25.42 128 VAL F C 1
ATOM 8170 O O . VAL F 1 142 ? 66.737 109.431 96.189 1.00 40.38 128 VAL F O 1
ATOM 8174 N N . SER F 1 143 ? 66.961 108.027 97.937 1.00 29.34 129 SER F N 1
ATOM 8175 C CA . SER F 1 143 ? 65.753 108.461 98.624 1.00 32.93 129 SER F CA 1
ATOM 8176 C C . SER F 1 143 ? 66.080 108.618 100.097 1.00 38.08 129 SER F C 1
ATOM 8177 O O . SER F 1 143 ? 66.515 107.660 100.742 1.00 36.50 129 SER F O 1
ATOM 8180 N N . GLU F 1 144 ? 65.883 109.822 100.625 1.00 42.36 130 GLU F N 1
ATOM 8181 C CA . GLU F 1 144 ? 66.200 110.121 102.013 1.00 39.63 130 GLU F CA 1
ATOM 8182 C C . GLU F 1 144 ? 65.055 110.880 102.664 1.00 45.67 130 GLU F C 1
ATOM 8183 O O . GLU F 1 144 ? 64.526 111.834 102.091 1.00 50.02 130 GLU F O 1
ATOM 8189 N N . GLY F 1 145 ? 64.680 110.450 103.865 1.00 46.69 131 GLY F N 1
ATOM 8190 C CA . GLY F 1 145 ? 63.724 111.182 104.668 1.00 46.01 131 GLY F CA 1
ATOM 8191 C C . GLY F 1 145 ? 62.265 110.890 104.418 1.00 44.41 131 GLY F C 1
ATOM 8192 O O . GLY F 1 145 ? 61.423 111.740 104.722 1.00 51.70 131 GLY F O 1
ATOM 8193 N N . LEU F 1 146 ? 61.929 109.729 103.870 1.00 43.52 132 LEU F N 1
ATOM 8194 C CA . LEU F 1 146 ? 60.543 109.332 103.679 1.00 44.79 132 LEU F CA 1
ATOM 8195 C C . LEU F 1 146 ? 60.149 108.323 104.747 1.00 46.34 132 LEU F C 1
ATOM 8196 O O . LEU F 1 146 ? 60.972 107.518 105.189 1.00 42.02 132 LEU F O 1
ATOM 8201 N N . LYS F 1 147 ? 58.888 108.378 105.168 1.00 46.66 133 LYS F N 1
ATOM 8202 C CA . LYS F 1 147 ? 58.397 107.405 106.132 1.00 46.11 133 LYS F CA 1
ATOM 8203 C C . LYS F 1 147 ? 58.124 106.056 105.488 1.00 48.18 133 LYS F C 1
ATOM 8204 O O . LYS F 1 147 ? 58.333 105.018 106.123 1.00 48.79 133 LYS F O 1
ATOM 8210 N N . SER F 1 148 ? 57.668 106.048 104.240 1.00 44.62 134 SER F N 1
ATOM 8211 C CA . SER F 1 148 ? 57.318 104.807 103.570 1.00 42.16 134 SER F CA 1
ATOM 8212 C C . SER F 1 148 ? 58.569 104.127 103.033 1.00 40.17 134 SER F C 1
ATOM 8213 O O . SER F 1 148 ? 59.387 104.751 102.353 1.00 46.63 134 SER F O 1
ATOM 8216 N N . LYS F 1 149 ? 58.718 102.847 103.358 1.00 34.49 135 LYS F N 1
ATOM 8217 C CA . LYS F 1 149 ? 59.816 102.053 102.822 1.00 37.56 135 LYS F CA 1
ATOM 8218 C C . LYS F 1 149 ? 59.595 101.738 101.343 1.00 39.00 135 LYS F C 1
ATOM 8219 O O . LYS F 1 149 ? 60.534 101.791 100.537 1.00 31.22 135 LYS F O 1
ATOM 8225 N N . ALA F 1 150 ? 58.352 101.418 100.975 1.00 37.67 136 ALA F N 1
ATOM 8226 C CA . ALA F 1 150 ? 58.030 101.107 99.588 1.00 32.31 136 ALA F CA 1
ATOM 8227 C C . ALA F 1 150 ? 58.224 102.316 98.684 1.00 31.40 136 ALA F C 1
ATOM 8228 O O . ALA F 1 150 ? 58.771 102.190 97.586 1.00 35.10 136 ALA F O 1
ATOM 8230 N N . LEU F 1 151 ? 57.784 103.494 99.132 1.00 32.36 137 LEU F N 1
ATOM 8231 C CA . LEU F 1 151 ? 57.953 104.707 98.338 1.00 33.63 137 LEU F CA 1
ATOM 8232 C C . LEU F 1 151 ? 59.425 105.052 98.160 1.00 32.51 137 LEU F C 1
ATOM 8233 O O . LEU F 1 151 ? 59.849 105.449 97.068 1.00 34.28 137 LEU F O 1
ATOM 8238 N N . SER F 1 152 ? 60.217 104.899 99.221 1.00 30.83 138 SER F N 1
ATOM 8239 C CA . SER F 1 152 ? 61.646 105.167 99.132 1.00 27.65 138 SER F CA 1
ATOM 8240 C C . SER F 1 152 ? 62.326 104.229 98.143 1.00 25.08 138 SER F C 1
ATOM 8241 O O . SER F 1 152 ? 63.109 104.671 97.293 1.00 30.69 138 SER F O 1
ATOM 8244 N N . LEU F 1 153 ? 62.033 102.931 98.234 1.00 26.56 139 LEU F N 1
ATOM 8245 C CA . LEU F 1 153 ? 62.641 101.983 97.310 1.00 24.22 139 LEU F CA 1
ATOM 8246 C C . LEU F 1 153 ? 62.209 102.253 95.873 1.00 24.73 139 LEU F C 1
ATOM 8247 O O . LEU F 1 153 ? 63.036 102.212 94.955 1.00 21.03 139 LEU F O 1
ATOM 8252 N N . GLU F 1 154 ? 60.924 102.542 95.662 1.00 31.34 140 GLU F N 1
ATOM 8253 C CA . GLU F 1 154 ? 60.434 102.841 94.323 1.00 27.78 140 GLU F CA 1
ATOM 8254 C C . GLU F 1 154 ? 61.155 104.039 93.725 1.00 35.83 140 GLU F C 1
ATOM 8255 O O . GLU F 1 154 ? 61.662 103.975 92.593 1.00 34.80 140 GLU F O 1
ATOM 8261 N N . LYS F 1 155 ? 61.227 105.135 94.485 1.00 28.72 141 LYS F N 1
ATOM 8262 C CA . LYS F 1 155 ? 61.882 106.337 93.998 1.00 25.62 141 LYS F CA 1
ATOM 8263 C C . LYS F 1 155 ? 63.347 106.080 93.678 1.00 27.66 141 LYS F C 1
ATOM 8264 O O . LYS F 1 155 ? 63.830 106.478 92.612 1.00 21.36 141 LYS F O 1
ATOM 8270 N N . ALA F 1 156 ? 64.064 105.401 94.578 1.00 26.02 142 ALA F N 1
ATOM 8271 C CA . ALA F 1 156 ? 65.491 105.197 94.365 1.00 18.80 142 ALA F CA 1
ATOM 8272 C C . ALA F 1 156 ? 65.758 104.293 93.166 1.00 16.23 142 ALA F C 1
ATOM 8273 O O . ALA F 1 156 ? 66.669 104.562 92.377 1.00 22.19 142 ALA F O 1
ATOM 8275 N N . ARG F 1 157 ? 64.970 103.226 92.997 1.00 17.04 143 ARG F N 1
ATOM 8276 C CA . ARG F 1 157 ? 65.178 102.335 91.859 1.00 20.89 143 ARG F CA 1
ATOM 8277 C C . ARG F 1 157 ? 64.917 103.047 90.536 1.00 18.35 143 ARG F C 1
ATOM 8278 O O . ARG F 1 157 ? 65.720 102.947 89.594 1.00 18.00 143 ARG F O 1
ATOM 8286 N N . LYS F 1 158 ? 63.805 103.784 90.449 1.00 25.69 144 LYS F N 1
ATOM 8287 C CA . LYS F 1 158 ? 63.502 104.480 89.204 1.00 19.86 144 LYS F CA 1
ATOM 8288 C C . LYS F 1 158 ? 64.546 105.543 88.894 1.00 24.44 144 LYS F C 1
ATOM 8289 O O . LYS F 1 158 ? 64.966 105.691 87.738 1.00 32.47 144 LYS F O 1
ATOM 8295 N N . GLU F 1 159 ? 64.999 106.274 89.914 1.00 20.12 145 GLU F N 1
ATOM 8296 C CA . GLU F 1 159 ? 66.008 107.294 89.679 1.00 21.21 145 GLU F CA 1
ATOM 8297 C C . GLU F 1 159 ? 67.337 106.683 89.260 1.00 26.60 145 GLU F C 1
ATOM 8298 O O . GLU F 1 159 ? 68.030 107.246 88.414 1.00 37.93 145 GLU F O 1
ATOM 8304 N N . ALA F 1 160 ? 67.717 105.540 89.836 1.00 19.66 146 ALA F N 1
ATOM 8305 C CA . ALA F 1 160 ? 68.958 104.902 89.410 1.00 10.96 146 ALA F CA 1
ATOM 8306 C C . ALA F 1 160 ? 68.891 104.497 87.945 1.00 26.55 146 ALA F C 1
ATOM 8307 O O . ALA F 1 160 ? 69.852 104.704 87.193 1.00 16.08 146 ALA F O 1
ATOM 8309 N N . VAL F 1 161 ? 67.762 103.927 87.515 1.00 20.86 147 VAL F N 1
ATOM 8310 C CA . VAL F 1 161 ? 67.665 103.528 86.113 1.00 18.25 147 VAL F CA 1
ATOM 8311 C C . VAL F 1 161 ? 67.720 104.746 85.192 1.00 18.53 147 VAL F C 1
ATOM 8312 O O . VAL F 1 161 ? 68.439 104.743 84.184 1.00 28.26 147 VAL F O 1
ATOM 8316 N N . THR F 1 162 ? 66.978 105.808 85.525 1.00 20.58 148 THR F N 1
ATOM 8317 C CA . THR F 1 162 ? 66.976 107.004 84.682 1.00 18.53 148 THR F CA 1
ATOM 8318 C C . THR F 1 162 ? 68.350 107.670 84.643 1.00 21.73 148 THR F C 1
ATOM 8319 O O . THR F 1 162 ? 68.803 108.128 83.586 1.00 24.36 148 THR F O 1
ATOM 8323 N N . ASP F 1 163 ? 69.022 107.738 85.790 1.00 16.67 149 ASP F N 1
ATOM 8324 C CA . ASP F 1 163 ? 70.351 108.325 85.858 1.00 17.40 149 ASP F CA 1
ATOM 8325 C C . ASP F 1 163 ? 71.346 107.530 85.024 1.00 25.86 149 ASP F C 1
ATOM 8326 O O . ASP F 1 163 ? 72.193 108.109 84.333 1.00 27.24 149 ASP F O 1
ATOM 8331 N N . GLY F 1 164 ? 71.256 106.198 85.077 1.00 19.06 150 GLY F N 1
ATOM 8332 C CA . GLY F 1 164 ? 72.107 105.378 84.239 1.00 9.88 150 GLY F CA 1
ATOM 8333 C C . GLY F 1 164 ? 71.855 105.603 82.764 1.00 21.77 150 GLY F C 1
ATOM 8334 O O . GLY F 1 164 ? 72.795 105.675 81.970 1.00 25.98 150 GLY F O 1
ATOM 8335 N N . LEU F 1 165 ? 70.584 105.727 82.378 1.00 12.47 151 LEU F N 1
ATOM 8336 C CA . LEU F 1 165 ? 70.274 105.997 80.980 1.00 16.45 151 LEU F CA 1
ATOM 8337 C C . LEU F 1 165 ? 70.879 107.320 80.522 1.00 28.08 151 LEU F C 1
ATOM 8338 O O . LEU F 1 165 ? 71.506 107.388 79.458 1.00 27.14 151 LEU F O 1
ATOM 8343 N N . LYS F 1 166 ? 70.720 108.376 81.321 1.00 17.18 152 LYS F N 1
ATOM 8344 C CA . LYS F 1 166 ? 71.265 109.674 80.929 1.00 21.84 152 LYS F CA 1
ATOM 8345 C C . LYS F 1 166 ? 72.786 109.643 80.840 1.00 21.24 152 LYS F C 1
ATOM 8346 O O . LYS F 1 166 ? 73.370 110.179 79.889 1.00 27.06 152 LYS F O 1
ATOM 8352 N N . ARG F 1 167 ? 73.447 109.014 81.810 1.00 22.75 153 ARG F N 1
ATOM 8353 C CA . ARG F 1 167 ? 74.903 108.988 81.782 1.00 21.08 153 ARG F CA 1
ATOM 8354 C C . ARG F 1 167 ? 75.423 108.143 80.627 1.00 21.08 153 ARG F C 1
ATOM 8355 O O . ARG F 1 167 ? 76.462 108.464 80.041 1.00 16.07 153 ARG F O 1
ATOM 8363 N N . ALA F 1 168 ? 74.722 107.063 80.278 1.00 18.94 154 ALA F N 1
ATOM 8364 C CA . ALA F 1 168 ? 75.166 106.249 79.155 1.00 22.99 154 ALA F CA 1
ATOM 8365 C C . ALA F 1 168 ? 74.943 106.967 77.832 1.00 23.62 154 ALA F C 1
ATOM 8366 O O . ALA F 1 168 ? 75.747 106.831 76.905 1.00 18.83 154 ALA F O 1
ATOM 8368 N N . LEU F 1 169 ? 73.858 107.735 77.725 1.00 24.86 155 LEU F N 1
ATOM 8369 C CA . LEU F 1 169 ? 73.622 108.501 76.510 1.00 19.13 155 LEU F CA 1
ATOM 8370 C C . LEU F 1 169 ? 74.585 109.670 76.357 1.00 16.62 155 LEU F C 1
ATOM 8371 O O . LEU F 1 169 ? 74.873 110.059 75.225 1.00 24.58 155 LEU F O 1
ATOM 8376 N N . ARG F 1 170 ? 75.097 110.231 77.458 1.00 25.52 156 ARG F N 1
ATOM 8377 C CA . ARG F 1 170 ? 76.065 111.325 77.346 1.00 20.06 156 ARG F CA 1
ATOM 8378 C C . ARG F 1 170 ? 77.297 110.933 76.543 1.00 22.89 156 ARG F C 1
ATOM 8379 O O . ARG F 1 170 ? 77.943 111.798 75.944 1.00 29.10 156 ARG F O 1
ATOM 8387 N N . SER F 1 171 ? 77.658 109.649 76.541 1.00 18.26 157 SER F N 1
ATOM 8388 C CA . SER F 1 171 ? 78.890 109.209 75.902 1.00 17.58 157 SER F CA 1
ATOM 8389 C C . SER F 1 171 ? 78.861 109.338 74.387 1.00 19.18 157 SER F C 1
ATOM 8390 O O . SER F 1 171 ? 79.911 109.196 73.758 1.00 19.94 157 SER F O 1
ATOM 8393 N N . PHE F 1 172 ? 77.700 109.599 73.788 1.00 23.53 158 PHE F N 1
ATOM 8394 C CA . PHE F 1 172 ? 77.633 109.708 72.338 1.00 18.77 158 PHE F CA 1
ATOM 8395 C C . PHE F 1 172 ? 77.957 111.108 71.838 1.00 28.36 158 PHE F C 1
ATOM 8396 O O . PHE F 1 172 ? 78.359 111.259 70.683 1.00 32.40 158 PHE F O 1
ATOM 8404 N N . GLY F 1 173 ? 77.804 112.131 72.662 1.00 28.43 159 GLY F N 1
ATOM 8405 C CA . GLY F 1 173 ? 78.191 113.461 72.241 1.00 20.74 159 GLY F CA 1
ATOM 8406 C C . GLY F 1 173 ? 77.500 114.545 73.037 1.00 25.25 159 GLY F C 1
ATOM 8407 O O . GLY F 1 173 ? 76.719 114.285 73.948 1.00 37.01 159 GLY F O 1
ATOM 8408 N N . ASN F 1 174 ? 77.805 115.785 72.644 1.00 33.55 160 ASN F N 1
ATOM 8409 C CA . ASN F 1 174 ? 77.314 116.959 73.359 1.00 28.86 160 ASN F CA 1
ATOM 8410 C C . ASN F 1 174 ? 75.797 117.050 73.328 1.00 28.93 160 ASN F C 1
ATOM 8411 O O . ASN F 1 174 ? 75.171 117.391 74.335 1.00 39.31 160 ASN F O 1
ATOM 8416 N N . ALA F 1 175 ? 75.188 116.769 72.177 1.00 33.09 161 ALA F N 1
ATOM 8417 C CA . ALA F 1 175 ? 73.754 116.962 72.018 1.00 29.45 161 ALA F CA 1
ATOM 8418 C C . ALA F 1 175 ? 72.928 116.016 72.875 1.00 28.61 161 ALA F C 1
ATOM 8419 O O . ALA F 1 175 ? 71.727 116.245 73.036 1.00 31.10 161 ALA F O 1
ATOM 8421 N N . LEU F 1 176 ? 73.531 114.965 73.419 1.00 32.66 162 LEU F N 1
ATOM 8422 C CA . LEU F 1 176 ? 72.843 114.054 74.318 1.00 29.25 162 LEU F CA 1
ATOM 8423 C C . LEU F 1 176 ? 73.216 114.281 75.774 1.00 32.57 162 LEU F C 1
ATOM 8424 O O . LEU F 1 176 ? 72.987 113.400 76.604 1.00 35.84 162 LEU F O 1
ATOM 8429 N N . GLY F 1 177 ? 73.795 115.431 76.099 1.00 26.29 163 GLY F N 1
ATOM 8430 C CA . GLY F 1 177 ? 74.030 115.810 77.479 1.00 26.25 163 GLY F CA 1
ATOM 8431 C C . GLY F 1 177 ? 75.477 115.864 77.910 1.00 31.66 163 GLY F C 1
ATOM 8432 O O . GLY F 1 177 ? 75.734 116.198 79.073 1.00 38.20 163 GLY F O 1
ATOM 8433 N N . ASN F 1 178 ? 76.450 115.549 77.056 1.00 28.90 164 ASN F N 1
ATOM 8434 C CA . ASN F 1 178 ? 77.844 115.682 77.460 1.00 29.66 164 ASN F CA 1
ATOM 8435 C C . ASN F 1 178 ? 78.213 117.130 77.766 1.00 35.10 164 ASN F C 1
ATOM 8436 O O . ASN F 1 178 ? 78.939 117.384 78.735 1.00 39.54 164 ASN F O 1
ATOM 8441 N N . CYS F 1 179 ? 77.690 118.081 76.987 1.00 38.48 165 CYS F N 1
ATOM 8442 C CA . CYS F 1 179 ? 78.009 119.493 77.169 1.00 45.30 165 CYS F CA 1
ATOM 8443 C C . CYS F 1 179 ? 77.717 119.989 78.578 1.00 44.35 165 CYS F C 1
ATOM 8444 O O . CYS F 1 179 ? 78.396 120.904 79.049 1.00 45.04 165 CYS F O 1
ATOM 8447 N N . ILE F 1 180 ? 76.741 119.398 79.269 1.00 43.99 166 ILE F N 1
ATOM 8448 C CA . ILE F 1 180 ? 76.386 119.862 80.603 1.00 48.68 166 ILE F CA 1
ATOM 8449 C C . ILE F 1 180 ? 77.485 119.621 81.625 1.00 45.79 166 ILE F C 1
ATOM 8450 O O . ILE F 1 180 ? 77.356 120.057 82.773 1.00 46.39 166 ILE F O 1
ATOM 8455 N N . LEU F 1 181 ? 78.567 118.948 81.243 1.00 48.00 167 LEU F N 1
ATOM 8456 C CA . LEU F 1 181 ? 79.689 118.769 82.152 1.00 45.97 167 LEU F CA 1
ATOM 8457 C C . LEU F 1 181 ? 80.739 119.869 82.038 1.00 46.72 167 LEU F C 1
ATOM 8458 O O . LEU F 1 181 ? 81.652 119.914 82.866 1.00 46.65 167 LEU F O 1
ATOM 8463 N N . ASP F 1 182 ? 80.625 120.757 81.054 1.00 57.00 168 ASP F N 1
ATOM 8464 C CA . ASP F 1 182 ? 81.627 121.786 80.808 1.00 56.63 168 ASP F CA 1
ATOM 8465 C C . ASP F 1 182 ? 81.280 123.059 81.571 1.00 57.80 168 ASP F C 1
ATOM 8466 O O . ASP F 1 182 ? 80.166 123.575 81.454 1.00 58.81 168 ASP F O 1
ATOM 8471 N N . LYS F 1 183 ? 82.245 123.564 82.346 1.00 64.34 169 LYS F N 1
ATOM 8472 C CA . LYS F 1 183 ? 82.020 124.765 83.148 1.00 64.97 169 LYS F CA 1
ATOM 8473 C C . LYS F 1 183 ? 81.837 126.002 82.276 1.00 65.24 169 LYS F C 1
ATOM 8474 O O . LYS F 1 183 ? 81.015 126.871 82.589 1.00 66.77 169 LYS F O 1
ATOM 8480 N N . ASP F 1 184 ? 82.606 126.109 81.190 1.00 63.81 170 ASP F N 1
ATOM 8481 C CA . ASP F 1 184 ? 82.476 127.257 80.299 1.00 66.18 170 ASP F CA 1
ATOM 8482 C C . ASP F 1 184 ? 81.094 127.310 79.666 1.00 68.11 170 ASP F C 1
ATOM 8483 O O . ASP F 1 184 ? 80.504 128.390 79.526 1.00 69.80 170 ASP F O 1
ATOM 8488 N N . TYR F 1 185 ? 80.568 126.153 79.262 1.00 60.35 171 TYR F N 1
ATOM 8489 C CA . TYR F 1 185 ? 79.219 126.097 78.716 1.00 59.28 171 TYR F CA 1
ATOM 8490 C C . TYR F 1 185 ? 78.195 126.556 79.743 1.00 61.16 171 TYR F C 1
ATOM 8491 O O . TYR F 1 185 ? 77.243 127.266 79.405 1.00 59.67 171 TYR F O 1
ATOM 8500 N N . LEU F 1 186 ? 78.370 126.157 81.002 1.00 64.18 172 LEU F N 1
ATOM 8501 C CA . LEU F 1 186 ? 77.450 126.588 82.046 1.00 66.61 172 LEU F CA 1
ATOM 8502 C C . LEU F 1 186 ? 77.531 128.093 82.283 1.00 69.78 172 LEU F C 1
ATOM 8503 O O . LEU F 1 186 ? 76.499 128.737 82.500 1.00 70.43 172 LEU F O 1
ATOM 8508 N N . ARG F 1 187 ? 78.735 128.671 82.242 1.00 71.45 173 ARG F N 1
ATOM 8509 C CA . ARG F 1 187 ? 78.850 130.122 82.372 1.00 72.96 173 ARG F CA 1
ATOM 8510 C C . ARG F 1 187 ? 78.152 130.836 81.223 1.00 74.27 173 ARG F C 1
ATOM 8511 O O . ARG F 1 187 ? 77.395 131.792 81.440 1.00 75.29 173 ARG F O 1
ATOM 8519 N N . SER F 1 188 ? 78.385 130.380 79.991 1.00 72.52 174 SER F N 1
ATOM 8520 C CA . SER F 1 188 ? 77.709 130.975 78.847 1.00 71.85 174 SER F CA 1
ATOM 8521 C C . SER F 1 188 ? 76.199 130.841 78.946 1.00 74.85 174 SER F C 1
ATOM 8522 O O . SER F 1 188 ? 75.478 131.762 78.550 1.00 77.05 174 SER F O 1
ATOM 8525 N N . LEU F 1 189 ? 75.711 129.714 79.462 1.00 76.81 175 LEU F N 1
ATOM 8526 C CA . LEU F 1 189 ? 74.279 129.538 79.663 1.00 77.04 175 LEU F CA 1
ATOM 8527 C C . LEU F 1 189 ? 73.746 130.518 80.699 1.00 76.80 175 LEU F C 1
ATOM 8528 O O . LEU F 1 189 ? 72.666 131.094 80.524 1.00 76.57 175 LEU F O 1
ATOM 8533 N N . ASN F 1 190 ? 74.490 130.715 81.789 1.00 80.59 176 ASN F N 1
ATOM 8534 C CA . ASN F 1 190 ? 74.069 131.657 82.820 1.00 81.51 176 ASN F CA 1
ATOM 8535 C C . ASN F 1 190 ? 74.051 133.089 82.307 1.00 83.69 176 ASN F C 1
ATOM 8536 O O . ASN F 1 190 ? 73.240 133.899 82.768 1.00 83.89 176 ASN F O 1
ATOM 8541 N N . LYS F 1 191 ? 74.931 133.426 81.365 1.00 86.72 177 LYS F N 1
ATOM 8542 C CA . LYS F 1 191 ? 74.942 134.781 80.828 1.00 86.04 177 LYS F CA 1
ATOM 8543 C C . LYS F 1 191 ? 73.848 135.023 79.795 1.00 87.61 177 LYS F C 1
ATOM 8544 O O . LYS F 1 191 ? 73.659 136.169 79.375 1.00 87.35 177 LYS F O 1
ATOM 8550 N N . LEU F 1 192 ? 73.134 133.985 79.371 1.00 93.13 178 LEU F N 1
ATOM 8551 C CA . LEU F 1 192 ? 72.036 134.179 78.437 1.00 93.06 178 LEU F CA 1
ATOM 8552 C C . LEU F 1 192 ? 70.821 134.756 79.160 1.00 94.19 178 LEU F C 1
ATOM 8553 O O . LEU F 1 192 ? 70.590 134.445 80.333 1.00 92.75 178 LEU F O 1
ATOM 8558 N N . PRO F 1 193 ? 70.032 135.600 78.495 1.00 104.74 179 PRO F N 1
ATOM 8559 C CA . PRO F 1 193 ? 68.806 136.104 79.120 1.00 103.91 179 PRO F CA 1
ATOM 8560 C C . PRO F 1 193 ? 67.789 134.991 79.312 1.00 104.45 179 PRO F C 1
ATOM 8561 O O . PRO F 1 193 ? 67.663 134.085 78.485 1.00 103.79 179 PRO F O 1
ATOM 8565 N N . ARG F 1 194 ? 67.049 135.075 80.414 1.00 112.73 180 ARG F N 1
ATOM 8566 C CA . ARG F 1 194 ? 66.062 134.054 80.733 1.00 113.66 180 ARG F CA 1
ATOM 8567 C C . ARG F 1 194 ? 64.947 134.039 79.694 1.00 113.59 180 ARG F C 1
ATOM 8568 O O . ARG F 1 194 ? 64.537 135.083 79.179 1.00 113.24 180 ARG F O 1
ATOM 8576 N N . GLN F 1 195 ? 64.463 132.843 79.379 1.00 112.09 181 GLN F N 1
ATOM 8577 C CA . GLN F 1 195 ? 63.433 132.656 78.370 1.00 111.54 181 GLN F CA 1
ATOM 8578 C C . GLN F 1 195 ? 62.103 132.308 79.028 1.00 112.01 181 GLN F C 1
ATOM 8579 O O . GLN F 1 195 ? 62.058 131.727 80.116 1.00 111.55 181 GLN F O 1
ATOM 8585 N N . LEU F 1 196 ? 61.020 132.685 78.356 1.00 121.43 182 LEU F N 1
ATOM 8586 C CA . LEU F 1 196 ? 59.685 132.442 78.874 1.00 122.09 182 LEU F CA 1
ATOM 8587 C C . LEU F 1 196 ? 59.381 130.945 78.890 1.00 122.30 182 LEU F C 1
ATOM 8588 O O . LEU F 1 196 ? 59.945 130.181 78.101 1.00 121.83 182 LEU F O 1
ATOM 8593 N N . PRO F 1 197 ? 58.503 130.498 79.789 1.00 126.46 183 PRO F N 1
ATOM 8594 C CA . PRO F 1 197 ? 58.094 129.090 79.773 1.00 126.17 183 PRO F CA 1
ATOM 8595 C C . PRO F 1 197 ? 57.437 128.729 78.449 1.00 126.17 183 PRO F C 1
ATOM 8596 O O . PRO F 1 197 ? 56.669 129.509 77.881 1.00 126.08 183 PRO F O 1
ATOM 8600 N N . LEU F 1 198 ? 57.749 127.533 77.961 1.00 123.92 184 LEU F N 1
ATOM 8601 C CA . LEU F 1 198 ? 57.199 127.079 76.692 1.00 123.42 184 LEU F CA 1
ATOM 8602 C C . LEU F 1 198 ? 55.699 126.851 76.817 1.00 123.48 184 LEU F C 1
ATOM 8603 O O . LEU F 1 198 ? 55.200 126.445 77.869 1.00 123.51 184 LEU F O 1
ATOM 8608 N N . GLU F 1 199 ? 54.978 127.132 75.738 1.00 122.34 185 GLU F N 1
ATOM 8609 C CA . GLU F 1 199 ? 53.548 126.877 75.660 1.00 122.39 185 GLU F CA 1
ATOM 8610 C C . GLU F 1 199 ? 53.302 125.691 74.738 1.00 122.43 185 GLU F C 1
ATOM 8611 O O . GLU F 1 199 ? 53.786 125.672 73.602 1.00 122.57 185 GLU F O 1
ATOM 8617 N N . VAL F 1 200 ? 52.558 124.705 75.229 1.00 114.30 186 VAL F N 1
ATOM 8618 C CA . VAL F 1 200 ? 52.257 123.498 74.471 1.00 113.97 186 VAL F CA 1
ATOM 8619 C C . VAL F 1 200 ? 50.866 123.645 73.875 1.00 112.83 186 VAL F C 1
ATOM 8620 O O . VAL F 1 200 ? 49.891 123.864 74.602 1.00 112.61 186 VAL F O 1
ATOM 8624 N N . ASP F 1 201 ? 50.774 123.530 72.554 1.00 106.17 187 ASP F N 1
ATOM 8625 C CA . ASP F 1 201 ? 49.497 123.588 71.857 1.00 106.41 187 ASP F CA 1
ATOM 8626 C C . ASP F 1 201 ? 48.941 122.177 71.717 1.00 106.09 187 ASP F C 1
ATOM 8627 O O . ASP F 1 201 ? 49.525 121.341 71.019 1.00 105.54 187 ASP F O 1
ATOM 8632 N N . LEU F 1 202 ? 47.812 121.920 72.373 1.00 100.88 188 LEU F N 1
ATOM 8633 C CA . LEU F 1 202 ? 47.186 120.607 72.376 1.00 100.53 188 LEU F CA 1
ATOM 8634 C C . LEU F 1 202 ? 46.089 120.475 71.331 1.00 100.40 188 LEU F C 1
ATOM 8635 O O . LEU F 1 202 ? 45.275 119.551 71.416 1.00 99.94 188 LEU F O 1
ATOM 8640 N N . THR F 1 203 ? 46.037 121.385 70.358 1.00 101.14 189 THR F N 1
ATOM 8641 C CA . THR F 1 203 ? 45.074 121.248 69.272 1.00 100.79 189 THR F CA 1
ATOM 8642 C C . THR F 1 203 ? 45.372 120.018 68.424 1.00 100.10 189 THR F C 1
ATOM 8643 O O . THR F 1 203 ? 44.465 119.249 68.088 1.00 99.39 189 THR F O 1
ATOM 8647 N N . LYS F 1 204 ? 46.637 119.817 68.073 1.00 96.60 190 LYS F N 1
ATOM 8648 C CA . LYS F 1 204 ? 47.048 118.696 67.230 1.00 96.09 190 LYS F CA 1
ATOM 8649 C C . LYS F 1 204 ? 47.544 117.535 68.093 1.00 96.78 190 LYS F C 1
ATOM 8650 O O . LYS F 1 204 ? 48.653 117.027 67.937 1.00 96.73 190 LYS F O 1
ATOM 8656 N N . ALA F 1 205 ? 46.689 117.106 69.016 1.00 89.16 191 ALA F N 1
ATOM 8657 C CA . ALA F 1 205 ? 47.019 116.046 69.954 1.00 86.78 191 ALA F CA 1
ATOM 8658 C C . ALA F 1 205 ? 46.322 114.754 69.555 1.00 88.08 191 ALA F C 1
ATOM 8659 O O . ALA F 1 205 ? 45.220 114.767 69.000 1.00 89.28 191 ALA F O 1
ATOM 8661 N N . LYS F 1 206 ? 46.986 113.636 69.834 1.00 81.75 192 LYS F N 1
ATOM 8662 C CA . LYS F 1 206 ? 46.403 112.328 69.576 1.00 79.07 192 LYS F CA 1
ATOM 8663 C C . LYS F 1 206 ? 45.179 112.119 70.457 1.00 78.90 192 LYS F C 1
ATOM 8664 O O . LYS F 1 206 ? 45.253 112.251 71.682 1.00 79.20 192 LYS F O 1
ATOM 8670 N N . ARG F 1 207 ? 44.053 111.788 69.831 1.00 80.28 193 ARG F N 1
ATOM 8671 C CA . ARG F 1 207 ? 42.801 111.612 70.545 1.00 81.13 193 ARG F CA 1
ATOM 8672 C C . ARG F 1 207 ? 42.156 110.252 70.335 1.00 81.25 193 ARG F C 1
ATOM 8673 O O . ARG F 1 207 ? 41.110 109.989 70.938 1.00 81.01 193 ARG F O 1
ATOM 8681 N N . GLN F 1 208 ? 42.735 109.385 69.511 1.00 78.51 194 GLN F N 1
ATOM 8682 C CA . GLN F 1 208 ? 42.182 108.056 69.309 1.00 78.04 194 GLN F CA 1
ATOM 8683 C C . GLN F 1 208 ? 43.306 107.097 68.943 1.00 78.90 194 GLN F C 1
ATOM 8684 O O . GLN F 1 208 ? 44.344 107.507 68.418 1.00 79.87 194 GLN F O 1
ATOM 8690 N N . ASP F 1 209 ? 43.083 105.813 69.229 1.00 78.10 195 ASP F N 1
ATOM 8691 C CA . ASP F 1 209 ? 44.148 104.817 69.126 1.00 77.12 195 ASP F CA 1
ATOM 8692 C C . ASP F 1 209 ? 44.636 104.645 67.693 1.00 75.43 195 ASP F C 1
ATOM 8693 O O . ASP F 1 209 ? 45.843 104.532 67.455 1.00 77.95 195 ASP F O 1
ATOM 8698 N N . LEU F 1 210 ? 43.722 104.636 66.728 1.00 73.42 196 LEU F N 1
ATOM 8699 C CA . LEU F 1 210 ? 44.062 104.231 65.370 1.00 75.17 196 LEU F CA 1
ATOM 8700 C C . LEU F 1 210 ? 45.060 105.185 64.722 1.00 74.46 196 LEU F C 1
ATOM 8701 O O . LEU F 1 210 ? 45.028 106.398 64.941 1.00 73.55 196 LEU F O 1
ATOM 8706 N N . GLU F 1 211 ? 45.960 104.612 63.924 1.00 71.09 197 GLU F N 1
ATOM 8707 C CA . GLU F 1 211 ? 46.936 105.356 63.132 1.00 70.80 197 GLU F CA 1
ATOM 8708 C C . GLU F 1 211 ? 46.815 104.865 61.697 1.00 71.51 197 GLU F C 1
ATOM 8709 O O . GLU F 1 211 ? 47.505 103.919 61.296 1.00 72.13 197 GLU F O 1
ATOM 8715 N N . PRO F 1 212 ? 45.931 105.471 60.899 1.00 73.79 198 PRO F N 1
ATOM 8716 C CA . PRO F 1 212 ? 45.654 104.918 59.560 1.00 71.33 198 PRO F CA 1
ATOM 8717 C C . PRO F 1 212 ? 46.868 104.833 58.650 1.00 70.71 198 PRO F C 1
ATOM 8718 O O . PRO F 1 212 ? 47.022 103.838 57.933 1.00 71.63 198 PRO F O 1
ATOM 8722 N N . SER F 1 213 ? 47.738 105.844 58.654 1.00 65.89 199 SER F N 1
ATOM 8723 C CA . SER F 1 213 ? 48.931 105.775 57.817 1.00 65.98 199 SER F CA 1
ATOM 8724 C C . SER F 1 213 ? 49.872 104.679 58.294 1.00 66.52 199 SER F C 1
ATOM 8725 O O . SER F 1 213 ? 50.474 103.966 57.479 1.00 68.30 199 SER F O 1
ATOM 8728 N N . VAL F 1 214 ? 50.009 104.530 59.613 1.00 62.37 200 VAL F N 1
ATOM 8729 C CA . VAL F 1 214 ? 50.823 103.456 60.163 1.00 61.17 200 VAL F CA 1
ATOM 8730 C C . VAL F 1 214 ? 50.272 102.101 59.742 1.00 60.38 200 VAL F C 1
ATOM 8731 O O . VAL F 1 214 ? 51.024 101.215 59.318 1.00 58.38 200 VAL F O 1
ATOM 8735 N N . GLU F 1 215 ? 48.954 101.922 59.848 1.00 60.90 201 GLU F N 1
ATOM 8736 C CA . GLU F 1 215 ? 48.343 100.656 59.464 1.00 62.34 201 GLU F CA 1
ATOM 8737 C C . GLU F 1 215 ? 48.538 100.382 57.981 1.00 62.96 201 GLU F C 1
ATOM 8738 O O . GLU F 1 215 ? 48.808 99.244 57.584 1.00 63.27 201 GLU F O 1
ATOM 8744 N N . GLU F 1 216 ? 48.405 101.414 57.147 1.00 64.46 202 GLU F N 1
ATOM 8745 C CA . GLU F 1 216 ? 48.604 101.236 55.714 1.00 65.70 202 GLU F CA 1
ATOM 8746 C C . GLU F 1 216 ? 50.030 100.798 55.400 1.00 64.97 202 GLU F C 1
ATOM 8747 O O . GLU F 1 216 ? 50.243 99.843 54.643 1.00 61.39 202 GLU F O 1
ATOM 8753 N N . ALA F 1 217 ? 51.019 101.475 55.987 1.00 63.23 203 ALA F N 1
ATOM 8754 C CA . ALA F 1 217 ? 52.410 101.113 55.739 1.00 61.46 203 ALA F CA 1
ATOM 8755 C C . ALA F 1 217 ? 52.720 99.708 56.243 1.00 61.14 203 ALA F C 1
ATOM 8756 O O . ALA F 1 217 ? 53.412 98.937 55.566 1.00 60.70 203 ALA F O 1
ATOM 8758 N N . ARG F 1 218 ? 52.209 99.352 57.422 1.00 55.55 204 ARG F N 1
ATOM 8759 C CA . ARG F 1 218 ? 52.452 98.020 57.964 1.00 56.78 204 ARG F CA 1
ATOM 8760 C C . ARG F 1 218 ? 51.819 96.938 57.092 1.00 58.55 204 ARG F C 1
ATOM 8761 O O . ARG F 1 218 ? 52.457 95.917 56.792 1.00 55.20 204 ARG F O 1
ATOM 8769 N N . TYR F 1 219 ? 50.575 97.153 56.657 1.00 59.68 205 TYR F N 1
ATOM 8770 C CA . TYR F 1 219 ? 49.914 96.185 55.794 1.00 60.19 205 TYR F CA 1
ATOM 8771 C C . TYR F 1 219 ? 50.654 96.030 54.474 1.00 60.90 205 TYR F C 1
ATOM 8772 O O . TYR F 1 219 ? 50.797 94.914 53.963 1.00 60.31 205 TYR F O 1
ATOM 8781 N N . ASN F 1 220 ? 51.130 97.140 53.900 1.00 64.40 206 ASN F N 1
ATOM 8782 C CA . ASN F 1 220 ? 51.893 97.046 52.661 1.00 64.18 206 ASN F CA 1
ATOM 8783 C C . ASN F 1 220 ? 53.195 96.288 52.876 1.00 64.47 206 ASN F C 1
ATOM 8784 O O . ASN F 1 220 ? 53.638 95.544 51.995 1.00 64.77 206 ASN F O 1
ATOM 8789 N N . SER F 1 221 ? 53.821 96.464 54.040 1.00 63.97 207 SER F N 1
ATOM 8790 C CA . SER F 1 221 ? 55.048 95.737 54.328 1.00 64.63 207 SER F CA 1
ATOM 8791 C C . SER F 1 221 ? 54.813 94.248 54.540 1.00 65.84 207 SER F C 1
ATOM 8792 O O . SER F 1 221 ? 55.720 93.453 54.277 1.00 65.84 207 SER F O 1
ATOM 8795 N N . CYS F 1 222 ? 53.626 93.851 55.009 1.00 70.01 208 CYS F N 1
ATOM 8796 C CA . CYS F 1 222 ? 53.410 92.450 55.370 1.00 69.02 208 CYS F CA 1
ATOM 8797 C C . CYS F 1 222 ? 53.563 91.526 54.167 1.00 69.88 208 CYS F C 1
ATOM 8798 O O . CYS F 1 222 ? 54.326 90.556 54.218 1.00 69.95 208 CYS F O 1
ATOM 8801 N N . ARG F 1 223 ? 52.855 91.811 53.078 1.00 76.75 209 ARG F N 1
ATOM 8802 C CA . ARG F 1 223 ? 52.899 90.964 51.886 1.00 76.19 209 ARG F CA 1
ATOM 8803 C C . ARG F 1 223 ? 52.171 91.617 50.712 1.00 74.92 209 ARG F C 1
ATOM 8804 O O . ARG F 1 223 ? 51.796 90.946 49.749 1.00 72.79 209 ARG F O 1
ATOM 8812 N N . VAL G 1 37 ? 62.809 83.498 55.820 1.00 80.70 23 VAL G N 1
ATOM 8813 C CA . VAL G 1 37 ? 61.625 83.981 56.518 1.00 79.80 23 VAL G CA 1
ATOM 8814 C C . VAL G 1 37 ? 62.039 84.931 57.642 1.00 79.75 23 VAL G C 1
ATOM 8815 O O . VAL G 1 37 ? 63.064 84.732 58.294 1.00 78.10 23 VAL G O 1
ATOM 8819 N N . LEU G 1 38 ? 61.244 85.974 57.853 1.00 71.20 24 LEU G N 1
ATOM 8820 C CA . LEU G 1 38 ? 61.527 87.001 58.851 1.00 68.97 24 LEU G CA 1
ATOM 8821 C C . LEU G 1 38 ? 60.616 86.770 60.052 1.00 69.22 24 LEU G C 1
ATOM 8822 O O . LEU G 1 38 ? 59.437 87.130 60.026 1.00 68.67 24 LEU G O 1
ATOM 8827 N N . CYS G 1 39 ? 61.167 86.172 61.102 1.00 63.67 25 CYS G N 1
ATOM 8828 C CA . CYS G 1 39 ? 60.433 85.983 62.340 1.00 56.83 25 CYS G CA 1
ATOM 8829 C C . CYS G 1 39 ? 60.552 87.233 63.210 1.00 56.61 25 CYS G C 1
ATOM 8830 O O . CYS G 1 39 ? 61.154 88.235 62.822 1.00 58.15 25 CYS G O 1
ATOM 8833 N N . PHE G 1 40 ? 59.963 87.180 64.401 1.00 50.38 26 PHE G N 1
ATOM 8834 C CA . PHE G 1 40 ? 60.018 88.318 65.305 1.00 38.78 26 PHE G CA 1
ATOM 8835 C C . PHE G 1 40 ? 61.443 88.535 65.790 1.00 41.56 26 PHE G C 1
ATOM 8836 O O . PHE G 1 40 ? 62.148 87.587 66.135 1.00 48.18 26 PHE G O 1
ATOM 8844 N N . GLY G 1 41 ? 61.863 89.796 65.820 1.00 39.25 27 GLY G N 1
ATOM 8845 C CA . GLY G 1 41 ? 63.212 90.145 66.193 1.00 39.32 27 GLY G CA 1
ATOM 8846 C C . GLY G 1 41 ? 64.186 90.232 65.044 1.00 37.54 27 GLY G C 1
ATOM 8847 O O . GLY G 1 41 ? 65.328 90.644 65.253 1.00 41.70 27 GLY G O 1
ATOM 8848 N N . GLN G 1 42 ? 63.771 89.864 63.834 1.00 50.06 28 GLN G N 1
ATOM 8849 C CA . GLN G 1 42 ? 64.636 89.913 62.663 1.00 51.70 28 GLN G CA 1
ATOM 8850 C C . GLN G 1 42 ? 63.973 90.626 61.492 1.00 55.72 28 GLN G C 1
ATOM 8851 O O . GLN G 1 42 ? 64.453 90.519 60.363 1.00 64.07 28 GLN G O 1
ATOM 8857 N N . CYS G 1 43 ? 62.887 91.348 61.731 1.00 57.72 29 CYS G N 1
ATOM 8858 C CA . CYS G 1 43 ? 62.093 91.949 60.664 1.00 56.30 29 CYS G CA 1
ATOM 8859 C C . CYS G 1 43 ? 62.416 93.436 60.597 1.00 54.85 29 CYS G C 1
ATOM 8860 O O . CYS G 1 43 ? 61.906 94.229 61.390 1.00 62.46 29 CYS G O 1
ATOM 8863 N N . GLN G 1 44 ? 63.253 93.813 59.637 1.00 56.34 30 GLN G N 1
ATOM 8864 C CA . GLN G 1 44 ? 63.614 95.213 59.460 1.00 55.97 30 GLN G CA 1
ATOM 8865 C C . GLN G 1 44 ? 62.421 96.022 58.962 1.00 53.62 30 GLN G C 1
ATOM 8866 O O . GLN G 1 44 ? 61.652 95.564 58.116 1.00 54.79 30 GLN G O 1
ATOM 8872 N N . TYR G 1 45 ? 62.267 97.228 59.502 1.00 47.58 31 TYR G N 1
ATOM 8873 C CA . TYR G 1 45 ? 61.213 98.128 59.053 1.00 44.53 31 TYR G CA 1
ATOM 8874 C C . TYR G 1 45 ? 61.485 98.621 57.639 1.00 50.48 31 TYR G C 1
ATOM 8875 O O . TYR G 1 45 ? 62.627 98.910 57.273 1.00 51.39 31 TYR G O 1
ATOM 8884 N N . THR G 1 46 ? 60.425 98.726 56.844 1.00 52.82 32 THR G N 1
ATOM 8885 C CA . THR G 1 46 ? 60.534 99.421 55.572 1.00 52.71 32 THR G CA 1
ATOM 8886 C C . THR G 1 46 ? 60.585 100.927 55.810 1.00 49.65 32 THR G C 1
ATOM 8887 O O . THR G 1 46 ? 60.357 101.418 56.918 1.00 46.86 32 THR G O 1
ATOM 8891 N N . ALA G 1 47 ? 60.900 101.665 54.746 1.00 53.89 33 ALA G N 1
ATOM 8892 C CA . ALA G 1 47 ? 60.996 103.116 54.859 1.00 52.02 33 ALA G CA 1
ATOM 8893 C C . ALA G 1 47 ? 59.656 103.737 55.230 1.00 55.75 33 ALA G C 1
ATOM 8894 O O . ALA G 1 47 ? 59.589 104.601 56.112 1.00 59.61 33 ALA G O 1
ATOM 8896 N N . GLU G 1 48 ? 58.577 103.302 54.576 1.00 54.16 34 GLU G N 1
ATOM 8897 C CA . GLU G 1 48 ? 57.270 103.901 54.823 1.00 57.23 34 GLU G CA 1
ATOM 8898 C C . GLU G 1 48 ? 56.790 103.629 56.242 1.00 55.64 34 GLU G C 1
ATOM 8899 O O . GLU G 1 48 ? 56.295 104.536 56.923 1.00 58.65 34 GLU G O 1
ATOM 8905 N N . GLU G 1 49 ? 56.922 102.383 56.701 1.00 52.66 35 GLU G N 1
ATOM 8906 C CA . GLU G 1 49 ? 56.500 102.052 58.056 1.00 53.38 35 GLU G CA 1
ATOM 8907 C C . GLU G 1 49 ? 57.332 102.801 59.084 1.00 48.34 35 GLU G C 1
ATOM 8908 O O . GLU G 1 49 ? 56.792 103.321 60.066 1.00 52.39 35 GLU G O 1
ATOM 8914 N N . TYR G 1 50 ? 58.646 102.888 58.859 1.00 50.36 36 TYR G N 1
ATOM 8915 C CA . TYR G 1 50 ? 59.490 103.653 59.767 1.00 49.86 36 TYR G CA 1
ATOM 8916 C C . TYR G 1 50 ? 59.037 105.102 59.845 1.00 48.33 36 TYR G C 1
ATOM 8917 O O . TYR G 1 50 ? 58.920 105.659 60.938 1.00 53.13 36 TYR G O 1
ATOM 8926 N N . GLN G 1 51 ? 58.792 105.730 58.693 1.00 53.52 37 GLN G N 1
ATOM 8927 C CA . GLN G 1 51 ? 58.432 107.143 58.681 1.00 49.65 37 GLN G CA 1
ATOM 8928 C C . GLN G 1 51 ? 57.096 107.381 59.372 1.00 49.12 37 GLN G C 1
ATOM 8929 O O . GLN G 1 51 ? 56.961 108.310 60.179 1.00 52.90 37 GLN G O 1
ATOM 8935 N N . ALA G 1 52 ? 56.100 106.540 59.084 1.00 49.66 38 ALA G N 1
ATOM 8936 C CA . ALA G 1 52 ? 54.792 106.709 59.709 1.00 44.21 38 ALA G CA 1
ATOM 8937 C C . ALA G 1 52 ? 54.863 106.520 61.220 1.00 49.05 38 ALA G C 1
ATOM 8938 O O . ALA G 1 52 ? 54.286 107.310 61.974 1.00 48.54 38 ALA G O 1
ATOM 8940 N N . ILE G 1 53 ? 55.579 105.493 61.687 1.00 43.00 39 ILE G N 1
ATOM 8941 C CA . ILE G 1 53 ? 55.676 105.273 63.125 1.00 40.15 39 ILE G CA 1
ATOM 8942 C C . ILE G 1 53 ? 56.483 106.383 63.787 1.00 44.09 39 ILE G C 1
ATOM 8943 O O . ILE G 1 53 ? 56.164 106.819 64.896 1.00 44.64 39 ILE G O 1
ATOM 8948 N N . GLN G 1 54 ? 57.538 106.858 63.121 1.00 45.13 40 GLN G N 1
ATOM 8949 C CA . GLN G 1 54 ? 58.365 107.915 63.689 1.00 45.83 40 GLN G CA 1
ATOM 8950 C C . GLN G 1 54 ? 57.576 109.206 63.842 1.00 45.97 40 GLN G C 1
ATOM 8951 O O . GLN G 1 54 ? 57.748 109.932 64.827 1.00 48.96 40 GLN G O 1
ATOM 8957 N N . LYS G 1 55 ? 56.710 109.515 62.876 1.00 49.44 41 LYS G N 1
ATOM 8958 C CA . LYS G 1 55 ? 55.858 110.691 63.025 1.00 47.49 41 LYS G CA 1
ATOM 8959 C C . LYS G 1 55 ? 54.776 110.473 64.077 1.00 43.88 41 LYS G C 1
ATOM 8960 O O . LYS G 1 55 ? 54.470 111.384 64.851 1.00 46.21 41 LYS G O 1
ATOM 8966 N N . ALA G 1 56 ? 54.183 109.278 64.122 1.00 43.96 42 ALA G N 1
ATOM 8967 C CA . ALA G 1 56 ? 53.092 109.030 65.059 1.00 46.90 42 ALA G CA 1
ATOM 8968 C C . ALA G 1 56 ? 53.571 109.051 66.508 1.00 49.34 42 ALA G C 1
ATOM 8969 O O . ALA G 1 56 ? 52.896 109.605 67.380 1.00 48.67 42 ALA G O 1
ATOM 8971 N N . LEU G 1 57 ? 54.733 108.460 66.783 1.00 42.34 43 LEU G N 1
ATOM 8972 C CA . LEU G 1 57 ? 55.260 108.420 68.140 1.00 40.11 43 LEU G CA 1
ATOM 8973 C C . LEU G 1 57 ? 55.552 109.805 68.690 1.00 42.44 43 LEU G C 1
ATOM 8974 O O . LEU G 1 57 ? 55.575 109.983 69.912 1.00 39.19 43 LEU G O 1
ATOM 8979 N N . ARG G 1 58 ? 55.746 110.786 67.813 1.00 47.56 44 ARG G N 1
ATOM 8980 C CA . ARG G 1 58 ? 56.194 112.111 68.212 1.00 48.86 44 ARG G CA 1
ATOM 8981 C C . ARG G 1 58 ? 55.085 112.947 68.838 1.00 53.29 44 ARG G C 1
ATOM 8982 O O . ARG G 1 58 ? 55.369 113.809 69.675 1.00 54.01 44 ARG G O 1
ATOM 8990 N N . GLN G 1 59 ? 53.832 112.717 68.464 1.00 51.58 45 GLN G N 1
ATOM 8991 C CA . GLN G 1 59 ? 52.760 113.587 68.927 1.00 55.24 45 GLN G CA 1
ATOM 8992 C C . GLN G 1 59 ? 52.331 113.239 70.347 1.00 53.74 45 GLN G C 1
ATOM 8993 O O . GLN G 1 59 ? 52.552 112.131 70.838 1.00 57.92 45 GLN G O 1
ATOM 8999 N N . ARG G 1 60 ? 51.718 114.212 71.010 1.00 61.54 46 ARG G N 1
ATOM 9000 C CA . ARG G 1 60 ? 51.281 114.071 72.387 1.00 59.24 46 ARG G CA 1
ATOM 9001 C C . ARG G 1 60 ? 49.846 113.559 72.451 1.00 58.45 46 ARG G C 1
ATOM 9002 O O . ARG G 1 60 ? 49.121 113.525 71.458 1.00 60.85 46 ARG G O 1
ATOM 9010 N N . LEU G 1 61 ? 49.440 113.159 73.648 1.00 54.14 47 LEU G N 1
ATOM 9011 C CA . LEU G 1 61 ? 48.140 112.542 73.852 1.00 52.65 47 LEU G CA 1
ATOM 9012 C C . LEU G 1 61 ? 47.125 113.566 74.333 1.00 59.19 47 LEU G C 1
ATOM 9013 O O . LEU G 1 61 ? 47.458 114.488 75.081 1.00 62.84 47 LEU G O 1
ATOM 9018 N N . GLY G 1 62 ? 45.887 113.396 73.902 1.00 63.31 48 GLY G N 1
ATOM 9019 C CA . GLY G 1 62 ? 44.821 114.274 74.315 1.00 63.84 48 GLY G CA 1
ATOM 9020 C C . GLY G 1 62 ? 44.329 113.952 75.704 1.00 65.20 48 GLY G C 1
ATOM 9021 O O . GLY G 1 62 ? 44.709 112.954 76.329 1.00 67.55 48 GLY G O 1
ATOM 9022 N N . PRO G 1 63 ? 43.450 114.814 76.216 1.00 74.22 49 PRO G N 1
ATOM 9023 C CA . PRO G 1 63 ? 42.891 114.582 77.556 1.00 72.41 49 PRO G CA 1
ATOM 9024 C C . PRO G 1 63 ? 42.079 113.305 77.665 1.00 71.55 49 PRO G C 1
ATOM 9025 O O . PRO G 1 63 ? 41.849 112.832 78.783 1.00 71.93 49 PRO G O 1
ATOM 9029 N N . GLU G 1 64 ? 41.637 112.732 76.544 1.00 68.12 50 GLU G N 1
ATOM 9030 C CA . GLU G 1 64 ? 40.906 111.471 76.581 1.00 67.71 50 GLU G CA 1
ATOM 9031 C C . GLU G 1 64 ? 41.749 110.321 77.117 1.00 68.94 50 GLU G C 1
ATOM 9032 O O . GLU G 1 64 ? 41.189 109.306 77.537 1.00 67.95 50 GLU G O 1
ATOM 9038 N N . TYR G 1 65 ? 43.073 110.454 77.108 1.00 62.85 51 TYR G N 1
ATOM 9039 C CA . TYR G 1 65 ? 43.973 109.411 77.574 1.00 61.00 51 TYR G CA 1
ATOM 9040 C C . TYR G 1 65 ? 44.445 109.602 79.005 1.00 64.18 51 TYR G C 1
ATOM 9041 O O . TYR G 1 65 ? 45.018 108.670 79.576 1.00 68.72 51 TYR G O 1
ATOM 9050 N N . ILE G 1 66 ? 44.225 110.768 79.601 1.00 63.37 52 ILE G N 1
ATOM 9051 C CA . ILE G 1 66 ? 44.831 111.118 80.877 1.00 63.68 52 ILE G CA 1
ATOM 9052 C C . ILE G 1 66 ? 43.809 110.931 81.987 1.00 67.53 52 ILE G C 1
ATOM 9053 O O . ILE G 1 66 ? 42.715 111.503 81.940 1.00 68.92 52 ILE G O 1
ATOM 9058 N N . SER G 1 67 ? 44.167 110.123 82.975 1.00 70.46 53 SER G N 1
ATOM 9059 C CA . SER G 1 67 ? 43.445 109.980 84.225 1.00 67.68 53 SER G CA 1
ATOM 9060 C C . SER G 1 67 ? 44.260 110.622 85.342 1.00 70.87 53 SER G C 1
ATOM 9061 O O . SER G 1 67 ? 45.433 110.966 85.173 1.00 68.80 53 SER G O 1
ATOM 9064 N N . SER G 1 68 ? 43.630 110.778 86.501 1.00 79.71 54 SER G N 1
ATOM 9065 C CA . SER G 1 68 ? 44.287 111.439 87.617 1.00 81.51 54 SER G CA 1
ATOM 9066 C C . SER G 1 68 ? 44.051 110.654 88.897 1.00 81.77 54 SER G C 1
ATOM 9067 O O . SER G 1 68 ? 42.905 110.386 89.266 1.00 81.67 54 SER G O 1
ATOM 9070 N N . ARG G 1 69 ? 45.140 110.286 89.559 1.00 86.44 55 ARG G N 1
ATOM 9071 C CA . ARG G 1 69 ? 45.100 109.728 90.897 1.00 84.95 55 ARG G CA 1
ATOM 9072 C C . ARG G 1 69 ? 45.323 110.844 91.908 1.00 88.65 55 ARG G C 1
ATOM 9073 O O . ARG G 1 69 ? 45.561 112.002 91.559 1.00 89.94 55 ARG G O 1
ATOM 9081 N N . MET G 1 70 ? 45.249 110.484 93.182 1.00 104.99 56 MET G N 1
ATOM 9082 C CA . MET G 1 70 ? 45.523 111.402 94.282 1.00 105.13 56 MET G CA 1
ATOM 9083 C C . MET G 1 70 ? 46.603 110.754 95.138 1.00 104.86 56 MET G C 1
ATOM 9084 O O . MET G 1 70 ? 46.312 109.939 96.015 1.00 105.61 56 MET G O 1
ATOM 9089 N N . ALA G 1 71 ? 47.856 111.106 94.868 1.00 110.93 57 ALA G N 1
ATOM 9090 C CA . ALA G 1 71 ? 48.952 110.604 95.676 1.00 111.51 57 ALA G CA 1
ATOM 9091 C C . ALA G 1 71 ? 48.975 111.317 97.025 1.00 112.44 57 ALA G C 1
ATOM 9092 O O . ALA G 1 71 ? 48.248 112.287 97.263 1.00 111.95 57 ALA G O 1
ATOM 9094 N N . GLY G 1 72 ? 49.816 110.811 97.922 1.00 117.62 58 GLY G N 1
ATOM 9095 C CA . GLY G 1 72 ? 50.002 111.438 99.214 1.00 116.73 58 GLY G CA 1
ATOM 9096 C C . GLY G 1 72 ? 50.493 112.865 99.094 1.00 117.11 58 GLY G C 1
ATOM 9097 O O . GLY G 1 72 ? 51.445 113.141 98.358 1.00 117.03 58 GLY G O 1
ATOM 9098 N N . GLY G 1 73 ? 49.850 113.780 99.813 1.00 118.88 59 GLY G N 1
ATOM 9099 C CA . GLY G 1 73 ? 50.173 115.191 99.754 1.00 118.70 59 GLY G CA 1
ATOM 9100 C C . GLY G 1 73 ? 49.074 116.063 99.192 1.00 119.57 59 GLY G C 1
ATOM 9101 O O . GLY G 1 73 ? 49.192 117.295 99.256 1.00 119.85 59 GLY G O 1
ATOM 9102 N N . GLY G 1 74 ? 48.014 115.476 98.643 1.00 117.02 60 GLY G N 1
ATOM 9103 C CA . GLY G 1 74 ? 46.897 116.249 98.144 1.00 115.88 60 GLY G CA 1
ATOM 9104 C C . GLY G 1 74 ? 47.074 116.842 96.765 1.00 116.76 60 GLY G C 1
ATOM 9105 O O . GLY G 1 74 ? 46.204 117.600 96.321 1.00 116.47 60 GLY G O 1
ATOM 9106 N N . GLN G 1 75 ? 48.163 116.529 96.072 1.00 113.19 61 GLN G N 1
ATOM 9107 C CA . GLN G 1 75 ? 48.400 117.043 94.732 1.00 112.62 61 GLN G CA 1
ATOM 9108 C C . GLN G 1 75 ? 47.910 116.045 93.690 1.00 112.94 61 GLN G C 1
ATOM 9109 O O . GLN G 1 75 ? 47.926 114.830 93.907 1.00 111.61 61 GLN G O 1
ATOM 9115 N N . LYS G 1 76 ? 47.462 116.575 92.556 1.00 102.80 62 LYS G N 1
ATOM 9116 C CA . LYS G 1 76 ? 46.914 115.746 91.494 1.00 100.87 62 LYS G CA 1
ATOM 9117 C C . LYS G 1 76 ? 48.040 115.172 90.644 1.00 100.77 62 LYS G C 1
ATOM 9118 O O . LYS G 1 76 ? 48.910 115.909 90.171 1.00 99.58 62 LYS G O 1
ATOM 9124 N N . VAL G 1 77 ? 48.017 113.858 90.445 1.00 91.84 63 VAL G N 1
ATOM 9125 C CA . VAL G 1 77 ? 49.023 113.159 89.655 1.00 90.82 63 VAL G CA 1
ATOM 9126 C C . VAL G 1 77 ? 48.346 112.574 88.424 1.00 89.27 63 VAL G C 1
ATOM 9127 O O . VAL G 1 77 ? 47.348 111.854 88.539 1.00 88.06 63 VAL G O 1
ATOM 9131 N N . CYS G 1 78 ? 48.888 112.882 87.252 1.00 77.83 64 CYS G N 1
ATOM 9132 C CA . CYS G 1 78 ? 48.341 112.391 85.998 1.00 75.97 64 CYS G CA 1
ATOM 9133 C C . CYS G 1 78 ? 49.020 111.093 85.584 1.00 76.08 64 CYS G C 1
ATOM 9134 O O . CYS G 1 78 ? 50.211 110.885 85.827 1.00 75.75 64 CYS G O 1
ATOM 9137 N N . TYR G 1 79 ? 48.245 110.215 84.958 1.00 69.79 65 TYR G N 1
ATOM 9138 C CA . TYR G 1 79 ? 48.766 108.934 84.505 1.00 68.56 65 TYR G CA 1
ATOM 9139 C C . TYR G 1 79 ? 47.883 108.421 83.379 1.00 67.43 65 TYR G C 1
ATOM 9140 O O . TYR G 1 79 ? 46.812 108.964 83.105 1.00 66.10 65 TYR G O 1
ATOM 9149 N N . ILE G 1 80 ? 48.352 107.364 82.727 1.00 58.97 66 ILE G N 1
ATOM 9150 C CA . ILE G 1 80 ? 47.615 106.679 81.673 1.00 57.43 66 ILE G CA 1
ATOM 9151 C C . ILE G 1 80 ? 47.337 105.263 82.147 1.00 57.47 66 ILE G C 1
ATOM 9152 O O . ILE G 1 80 ? 48.226 104.602 82.692 1.00 58.92 66 ILE G O 1
ATOM 9157 N N . GLU G 1 81 ? 46.107 104.800 81.959 1.00 55.24 67 GLU G N 1
ATOM 9158 C CA . GLU G 1 81 ? 45.755 103.459 82.395 1.00 53.64 67 GLU G CA 1
ATOM 9159 C C . GLU G 1 81 ? 46.473 102.411 81.553 1.00 60.27 67 GLU G C 1
ATOM 9160 O O . GLU G 1 81 ? 46.818 102.643 80.391 1.00 62.43 67 GLU G O 1
ATOM 9166 N N . GLY G 1 82 ? 46.704 101.246 82.163 1.00 46.18 68 GLY G N 1
ATOM 9167 C CA . GLY G 1 82 ? 47.502 100.221 81.512 1.00 46.20 68 GLY G CA 1
ATOM 9168 C C . GLY G 1 82 ? 46.885 99.707 80.228 1.00 51.77 68 GLY G C 1
ATOM 9169 O O . GLY G 1 82 ? 47.582 99.513 79.229 1.00 54.22 68 GLY G O 1
ATOM 9170 N N . HIS G 1 83 ? 45.569 99.476 80.234 1.00 48.68 69 HIS G N 1
ATOM 9171 C CA . HIS G 1 83 ? 44.905 98.988 79.032 1.00 50.27 69 HIS G CA 1
ATOM 9172 C C . HIS G 1 83 ? 44.939 100.011 77.903 1.00 50.44 69 HIS G C 1
ATOM 9173 O O . HIS G 1 83 ? 45.011 99.620 76.733 1.00 53.11 69 HIS G O 1
ATOM 9180 N N . ARG G 1 84 ? 44.923 101.305 78.227 1.00 49.57 70 ARG G N 1
ATOM 9181 C CA . ARG G 1 84 ? 45.089 102.327 77.199 1.00 50.33 70 ARG G CA 1
ATOM 9182 C C . ARG G 1 84 ? 46.462 102.242 76.549 1.00 47.84 70 ARG G C 1
ATOM 9183 O O . ARG G 1 84 ? 46.579 102.340 75.325 1.00 53.07 70 ARG G O 1
ATOM 9191 N N . VAL G 1 85 ? 47.512 102.061 77.349 1.00 49.17 71 VAL G N 1
ATOM 9192 C CA . VAL G 1 85 ? 48.855 101.940 76.794 1.00 45.83 71 VAL G CA 1
ATOM 9193 C C . VAL G 1 85 ? 48.973 100.671 75.959 1.00 43.40 71 VAL G C 1
ATOM 9194 O O . VAL G 1 85 ? 49.652 100.651 74.928 1.00 39.74 71 VAL G O 1
ATOM 9198 N N . ILE G 1 86 ? 48.311 99.597 76.388 1.00 36.63 72 ILE G N 1
ATOM 9199 C CA . ILE G 1 86 ? 48.303 98.366 75.607 1.00 44.11 72 ILE G CA 1
ATOM 9200 C C . ILE G 1 86 ? 47.650 98.595 74.249 1.00 44.76 72 ILE G C 1
ATOM 9201 O O . ILE G 1 86 ? 48.162 98.149 73.214 1.00 42.73 72 ILE G O 1
ATOM 9206 N N . ASN G 1 87 ? 46.518 99.302 74.229 1.00 41.29 73 ASN G N 1
ATOM 9207 C CA . ASN G 1 87 ? 45.865 99.606 72.959 1.00 41.46 73 ASN G CA 1
ATOM 9208 C C . ASN G 1 87 ? 46.733 100.502 72.084 1.00 36.10 73 ASN G C 1
ATOM 9209 O O . ASN G 1 87 ? 46.806 100.307 70.867 1.00 44.93 73 ASN G O 1
ATOM 9214 N N . LEU G 1 88 ? 47.397 101.488 72.688 1.00 32.72 74 LEU G N 1
ATOM 9215 C CA . LEU G 1 88 ? 48.273 102.371 71.926 1.00 29.62 74 LEU G CA 1
ATOM 9216 C C . LEU G 1 88 ? 49.444 101.609 71.315 1.00 36.99 74 LEU G C 1
ATOM 9217 O O . LEU G 1 88 ? 49.820 101.858 70.168 1.00 38.65 74 LEU G O 1
ATOM 9222 N N . ALA G 1 89 ? 50.036 100.679 72.068 1.00 42.07 75 ALA G N 1
ATOM 9223 C CA . ALA G 1 89 ? 51.128 99.876 71.528 1.00 31.38 75 ALA G CA 1
ATOM 9224 C C . ALA G 1 89 ? 50.637 98.934 70.438 1.00 22.00 75 ALA G C 1
ATOM 9225 O O . ALA G 1 89 ? 51.331 98.716 69.441 1.00 32.96 75 ALA G O 1
ATOM 9227 N N . ASN G 1 90 ? 49.446 98.364 70.608 1.00 25.39 76 ASN G N 1
ATOM 9228 C CA . ASN G 1 90 ? 48.916 97.466 69.593 1.00 36.58 76 ASN G CA 1
ATOM 9229 C C . ASN G 1 90 ? 48.499 98.199 68.324 1.00 42.29 76 ASN G C 1
ATOM 9230 O O . ASN G 1 90 ? 48.490 97.591 67.252 1.00 37.86 76 ASN G O 1
ATOM 9235 N N . GLU G 1 91 ? 48.160 99.483 68.413 1.00 36.65 77 GLU G N 1
ATOM 9236 C CA . GLU G 1 91 ? 47.877 100.234 67.198 1.00 30.39 77 GLU G CA 1
ATOM 9237 C C . GLU G 1 91 ? 49.139 100.797 66.562 1.00 34.22 77 GLU G C 1
ATOM 9238 O O . GLU G 1 91 ? 49.245 100.838 65.335 1.00 41.25 77 GLU G O 1
ATOM 9244 N N . MET G 1 92 ? 50.105 101.221 67.376 1.00 43.39 78 MET G N 1
ATOM 9245 C CA . MET G 1 92 ? 51.335 101.796 66.846 1.00 33.61 78 MET G CA 1
ATOM 9246 C C . MET G 1 92 ? 52.180 100.747 66.135 1.00 34.25 78 MET G C 1
ATOM 9247 O O . MET G 1 92 ? 52.729 100.999 65.059 1.00 35.74 78 MET G O 1
ATOM 9252 N N . PHE G 1 93 ? 52.299 99.562 66.723 1.00 29.73 79 PHE G N 1
ATOM 9253 C CA . PHE G 1 93 ? 53.190 98.539 66.207 1.00 22.77 79 PHE G CA 1
ATOM 9254 C C . PHE G 1 93 ? 52.472 97.341 65.610 1.00 27.40 79 PHE G C 1
ATOM 9255 O O . PHE G 1 93 ? 53.120 96.529 64.948 1.00 34.85 79 PHE G O 1
ATOM 9263 N N . GLY G 1 94 ? 51.164 97.214 65.806 1.00 28.03 80 GLY G N 1
ATOM 9264 C CA . GLY G 1 94 ? 50.456 95.998 65.470 1.00 22.71 80 GLY G CA 1
ATOM 9265 C C . GLY G 1 94 ? 50.494 94.987 66.604 1.00 31.42 80 GLY G C 1
ATOM 9266 O O . GLY G 1 94 ? 51.283 95.080 67.543 1.00 41.15 80 GLY G O 1
ATOM 9267 N N . TYR G 1 95 ? 49.613 93.991 66.510 1.00 31.47 81 TYR G N 1
ATOM 9268 C CA . TYR G 1 95 ? 49.565 92.971 67.551 1.00 29.86 81 TYR G CA 1
ATOM 9269 C C . TYR G 1 95 ? 50.814 92.098 67.539 1.00 34.96 81 TYR G C 1
ATOM 9270 O O . TYR G 1 95 ? 51.190 91.540 68.572 1.00 39.66 81 TYR G O 1
ATOM 9279 N N . ASN G 1 96 ? 51.460 91.958 66.388 1.00 31.56 82 ASN G N 1
ATOM 9280 C CA . ASN G 1 96 ? 52.685 91.184 66.276 1.00 27.57 82 ASN G CA 1
ATOM 9281 C C . ASN G 1 96 ? 53.915 92.070 66.147 1.00 29.61 82 ASN G C 1
ATOM 9282 O O . ASN G 1 96 ? 54.986 91.576 65.789 1.00 38.16 82 ASN G O 1
ATOM 9287 N N . GLY G 1 97 ? 53.784 93.364 66.422 1.00 27.70 83 GLY G N 1
ATOM 9288 C CA . GLY G 1 97 ? 54.882 94.288 66.244 1.00 26.99 83 GLY G CA 1
ATOM 9289 C C . GLY G 1 97 ? 55.704 94.552 67.485 1.00 30.27 83 GLY G C 1
ATOM 9290 O O . GLY G 1 97 ? 56.834 95.030 67.388 1.00 34.28 83 GLY G O 1
ATOM 9291 N N . TRP G 1 98 ? 55.154 94.250 68.656 1.00 26.47 84 TRP G N 1
ATOM 9292 C CA . TRP G 1 98 ? 55.856 94.470 69.907 1.00 13.74 84 TRP G CA 1
ATOM 9293 C C . TRP G 1 98 ? 55.653 93.267 70.814 1.00 12.76 84 TRP G C 1
ATOM 9294 O O . TRP G 1 98 ? 54.702 92.504 70.663 1.00 37.93 84 TRP G O 1
ATOM 9305 N N . ALA G 1 99 ? 56.588 93.096 71.734 1.00 20.41 85 ALA G N 1
ATOM 9306 C CA . ALA G 1 99 ? 56.593 92.006 72.688 1.00 23.57 85 ALA G CA 1
ATOM 9307 C C . ALA G 1 99 ? 57.102 92.553 74.006 1.00 19.72 85 ALA G C 1
ATOM 9308 O O . ALA G 1 99 ? 57.821 93.549 74.030 1.00 31.89 85 ALA G O 1
ATOM 9310 N N . HIS G 1 100 ? 56.741 91.903 75.101 1.00 18.56 86 HIS G N 1
ATOM 9311 C CA . HIS G 1 100 ? 57.351 92.273 76.365 1.00 15.64 86 HIS G CA 1
ATOM 9312 C C . HIS G 1 100 ? 57.500 91.040 77.235 1.00 10.69 86 HIS G C 1
ATOM 9313 O O . HIS G 1 100 ? 56.656 90.143 77.220 1.00 29.78 86 HIS G O 1
ATOM 9320 N N . SER G 1 101 ? 58.596 91.003 77.972 1.00 24.53 87 SER G N 1
ATOM 9321 C CA . SER G 1 101 ? 58.899 89.915 78.881 1.00 27.86 87 SER G CA 1
ATOM 9322 C C . SER G 1 101 ? 59.282 90.484 80.238 1.00 17.88 87 SER G C 1
ATOM 9323 O O . SER G 1 101 ? 59.632 91.658 80.374 1.00 21.91 87 SER G O 1
ATOM 9326 N N . ILE G 1 102 ? 59.186 89.630 81.250 1.00 31.31 88 ILE G N 1
ATOM 9327 C CA . ILE G 1 102 ? 59.582 89.978 82.606 1.00 20.53 88 ILE G CA 1
ATOM 9328 C C . ILE G 1 102 ? 60.974 89.393 82.818 1.00 24.01 88 ILE G C 1
ATOM 9329 O O . ILE G 1 102 ? 61.142 88.186 82.955 1.00 40.39 88 ILE G O 1
ATOM 9334 N N . THR G 1 103 ? 61.981 90.259 82.810 1.00 30.40 89 THR G N 1
ATOM 9335 C CA . THR G 1 103 ? 63.348 89.809 83.030 1.00 31.11 89 THR G CA 1
ATOM 9336 C C . THR G 1 103 ? 63.538 89.311 84.454 1.00 32.17 89 THR G C 1
ATOM 9337 O O . THR G 1 103 ? 64.229 88.313 84.682 1.00 41.86 89 THR G O 1
ATOM 9341 N N . GLN G 1 104 ? 62.919 89.982 85.420 1.00 29.90 90 GLN G N 1
ATOM 9342 C CA . GLN G 1 104 ? 63.067 89.628 86.820 1.00 35.74 90 GLN G CA 1
ATOM 9343 C C . GLN G 1 104 ? 62.009 90.363 87.627 1.00 32.52 90 GLN G C 1
ATOM 9344 O O . GLN G 1 104 ? 61.705 91.520 87.343 1.00 44.04 90 GLN G O 1
ATOM 9350 N N . GLN G 1 105 ? 61.443 89.680 88.614 1.00 25.03 91 GLN G N 1
ATOM 9351 C CA . GLN G 1 105 ? 60.587 90.316 89.602 1.00 35.78 91 GLN G CA 1
ATOM 9352 C C . GLN G 1 105 ? 61.093 89.949 90.985 1.00 34.95 91 GLN G C 1
ATOM 9353 O O . GLN G 1 105 ? 61.351 88.777 91.265 1.00 47.64 91 GLN G O 1
ATOM 9359 N N . ASN G 1 106 ? 61.243 90.948 91.842 1.00 43.13 92 ASN G N 1
ATOM 9360 C CA . ASN G 1 106 ? 61.778 90.744 93.178 1.00 43.61 92 ASN G CA 1
ATOM 9361 C C . ASN G 1 106 ? 60.861 91.382 94.205 1.00 34.03 92 ASN G C 1
ATOM 9362 O O . ASN G 1 106 ? 60.533 92.566 94.099 1.00 40.24 92 ASN G O 1
ATOM 9367 N N . VAL G 1 107 ? 60.459 90.600 95.197 1.00 36.34 93 VAL G N 1
ATOM 9368 C CA . VAL G 1 107 ? 59.801 91.145 96.377 1.00 38.10 93 VAL G CA 1
ATOM 9369 C C . VAL G 1 107 ? 60.863 91.830 97.225 1.00 33.47 93 VAL G C 1
ATOM 9370 O O . VAL G 1 107 ? 61.780 91.180 97.731 1.00 41.83 93 VAL G O 1
ATOM 9374 N N . ASP G 1 108 ? 60.755 93.147 97.367 1.00 29.85 94 ASP G N 1
ATOM 9375 C CA . ASP G 1 108 ? 61.702 93.865 98.210 1.00 29.12 94 ASP G CA 1
ATOM 9376 C C . ASP G 1 108 ? 61.451 93.574 99.683 1.00 39.69 94 ASP G C 1
ATOM 9377 O O . ASP G 1 108 ? 62.394 93.341 100.447 1.00 42.19 94 ASP G O 1
ATOM 9382 N N . PHE G 1 109 ? 60.187 93.575 100.099 1.00 41.60 95 PHE G N 1
ATOM 9383 C CA . PHE G 1 109 ? 59.853 93.344 101.495 1.00 37.57 95 PHE G CA 1
ATOM 9384 C C . PHE G 1 109 ? 58.369 93.040 101.625 1.00 41.33 95 PHE G C 1
ATOM 9385 O O . PHE G 1 109 ? 57.540 93.568 100.876 1.00 48.17 95 PHE G O 1
ATOM 9393 N N . VAL G 1 110 ? 58.057 92.185 102.594 1.00 40.11 96 VAL G N 1
ATOM 9394 C CA . VAL G 1 110 ? 56.705 91.970 103.093 1.00 40.78 96 VAL G CA 1
ATOM 9395 C C . VAL G 1 110 ? 56.768 92.177 104.599 1.00 46.60 96 VAL G C 1
ATOM 9396 O O . VAL G 1 110 ? 57.408 91.392 105.307 1.00 50.64 96 VAL G O 1
ATOM 9400 N N . ASP G 1 111 ? 56.114 93.223 105.093 1.00 48.99 97 ASP G N 1
ATOM 9401 C CA . ASP G 1 111 ? 56.160 93.571 106.506 1.00 48.24 97 ASP G CA 1
ATOM 9402 C C . ASP G 1 111 ? 54.760 93.568 107.098 1.00 51.17 97 ASP G C 1
ATOM 9403 O O . ASP G 1 111 ? 53.788 93.897 106.416 1.00 57.03 97 ASP G O 1
ATOM 9408 N N . LEU G 1 112 ? 54.665 93.195 108.369 1.00 61.87 98 LEU G N 1
ATOM 9409 C CA . LEU G 1 112 ? 53.404 93.155 109.098 1.00 58.54 98 LEU G CA 1
ATOM 9410 C C . LEU G 1 112 ? 53.460 94.165 110.234 1.00 60.27 98 LEU G C 1
ATOM 9411 O O . LEU G 1 112 ? 54.399 94.151 111.036 1.00 64.09 98 LEU G O 1
ATOM 9416 N N . ASN G 1 113 ? 52.463 95.040 110.297 1.00 62.59 99 ASN G N 1
ATOM 9417 C CA . ASN G 1 113 ? 52.385 96.069 111.325 1.00 62.04 99 ASN G CA 1
ATOM 9418 C C . ASN G 1 113 ? 50.923 96.331 111.636 1.00 65.45 99 ASN G C 1
ATOM 9419 O O . ASN G 1 113 ? 50.159 96.712 110.744 1.00 64.98 99 ASN G O 1
ATOM 9424 N N . ASN G 1 114 ? 50.543 96.117 112.898 1.00 70.54 100 ASN G N 1
ATOM 9425 C CA . ASN G 1 114 ? 49.179 96.336 113.378 1.00 67.80 100 ASN G CA 1
ATOM 9426 C C . ASN G 1 114 ? 48.164 95.490 112.621 1.00 66.42 100 ASN G C 1
ATOM 9427 O O . ASN G 1 114 ? 47.020 95.906 112.423 1.00 67.89 100 ASN G O 1
ATOM 9432 N N . GLY G 1 115 ? 48.567 94.297 112.198 1.00 63.89 101 GLY G N 1
ATOM 9433 C CA . GLY G 1 115 ? 47.704 93.442 111.416 1.00 61.42 101 GLY G CA 1
ATOM 9434 C C . GLY G 1 115 ? 47.595 93.811 109.954 1.00 64.70 101 GLY G C 1
ATOM 9435 O O . GLY G 1 115 ? 46.873 93.132 109.215 1.00 64.11 101 GLY G O 1
ATOM 9436 N N . LYS G 1 116 ? 48.290 94.853 109.511 1.00 61.25 102 LYS G N 1
ATOM 9437 C CA . LYS G 1 116 ? 48.255 95.300 108.128 1.00 58.65 102 LYS G CA 1
ATOM 9438 C C . LYS G 1 116 ? 49.576 94.978 107.449 1.00 62.27 102 LYS G C 1
ATOM 9439 O O . LYS G 1 116 ? 50.638 95.032 108.074 1.00 63.11 102 LYS G O 1
ATOM 9445 N N . PHE G 1 117 ? 49.513 94.644 106.171 1.00 53.25 103 PHE G N 1
ATOM 9446 C CA . PHE G 1 117 ? 50.699 94.258 105.429 1.00 50.33 103 PHE G CA 1
ATOM 9447 C C . PHE G 1 117 ? 51.166 95.392 104.533 1.00 47.38 103 PHE G C 1
ATOM 9448 O O . PHE G 1 117 ? 50.357 96.121 103.956 1.00 47.20 103 PHE G O 1
ATOM 9456 N N . TYR G 1 118 ? 52.481 95.545 104.449 1.00 45.42 104 TYR G N 1
ATOM 9457 C CA . TYR G 1 118 ? 53.134 96.504 103.572 1.00 49.49 104 TYR G CA 1
ATOM 9458 C C . TYR G 1 118 ? 54.075 95.727 102.666 1.00 52.16 104 TYR G C 1
ATOM 9459 O O . TYR G 1 118 ? 55.002 95.069 103.147 1.00 48.36 104 TYR G O 1
ATOM 9468 N N . VAL G 1 119 ? 53.817 95.774 101.364 1.00 38.78 105 VAL G N 1
ATOM 9469 C CA . VAL G 1 119 ? 54.518 94.946 100.395 1.00 31.11 105 VAL G CA 1
ATOM 9470 C C . VAL G 1 119 ? 55.127 95.843 99.334 1.00 31.79 105 VAL G C 1
ATOM 9471 O O . VAL G 1 119 ? 54.441 96.698 98.768 1.00 42.57 105 VAL G O 1
ATOM 9475 N N . GLY G 1 120 ? 56.409 95.640 99.062 1.00 37.81 106 GLY G N 1
ATOM 9476 C CA . GLY G 1 120 ? 57.056 96.311 97.954 1.00 26.25 106 GLY G CA 1
ATOM 9477 C C . GLY G 1 120 ? 57.594 95.331 96.934 1.00 38.38 106 GLY G C 1
ATOM 9478 O O . GLY G 1 120 ? 58.324 94.404 97.289 1.00 37.62 106 GLY G O 1
ATOM 9479 N N . VAL G 1 121 ? 57.237 95.512 95.666 1.00 26.46 107 VAL G N 1
ATOM 9480 C CA . VAL G 1 121 ? 57.655 94.617 94.595 1.00 19.17 107 VAL G CA 1
ATOM 9481 C C . VAL G 1 121 ? 58.240 95.446 93.464 1.00 20.48 107 VAL G C 1
ATOM 9482 O O . VAL G 1 121 ? 57.670 96.468 93.073 1.00 29.20 107 VAL G O 1
ATOM 9486 N N . CYS G 1 122 ? 59.372 95.007 92.938 1.00 34.75 108 CYS G N 1
ATOM 9487 C CA . CYS G 1 122 ? 59.965 95.602 91.753 1.00 36.69 108 CYS G CA 1
ATOM 9488 C C . CYS G 1 122 ? 59.942 94.584 90.623 1.00 27.32 108 CYS G C 1
ATOM 9489 O O . CYS G 1 122 ? 60.065 93.381 90.855 1.00 30.65 108 CYS G O 1
ATOM 9492 N N . ALA G 1 123 ? 59.756 95.068 89.406 1.00 16.56 109 ALA G N 1
ATOM 9493 C CA . ALA G 1 123 ? 59.784 94.224 88.226 1.00 13.97 109 ALA G CA 1
ATOM 9494 C C . ALA G 1 123 ? 60.597 94.907 87.142 1.00 22.66 109 ALA G C 1
ATOM 9495 O O . ALA G 1 123 ? 60.509 96.121 86.958 1.00 33.57 109 ALA G O 1
ATOM 9497 N N . PHE G 1 124 ? 61.388 94.127 86.428 1.00 34.58 110 PHE G N 1
ATOM 9498 C CA . PHE G 1 124 ? 62.131 94.624 85.284 1.00 30.59 110 PHE G CA 1
ATOM 9499 C C . PHE G 1 124 ? 61.466 94.091 84.027 1.00 28.00 110 PHE G C 1
ATOM 9500 O O . PHE G 1 124 ? 61.364 92.878 83.839 1.00 33.06 110 PHE G O 1
ATOM 9508 N N . VAL G 1 125 ? 60.988 94.998 83.191 1.00 28.09 111 VAL G N 1
ATOM 9509 C CA . VAL G 1 125 ? 60.183 94.658 82.028 1.00 29.98 111 VAL G CA 1
ATOM 9510 C C . VAL G 1 125 ? 60.950 95.078 80.788 1.00 23.94 111 VAL G C 1
ATOM 9511 O O . VAL G 1 125 ? 61.404 96.221 80.685 1.00 34.51 111 VAL G O 1
ATOM 9515 N N . ARG G 1 126 ? 61.094 94.160 79.852 1.00 19.83 112 ARG G N 1
ATOM 9516 C CA . ARG G 1 126 ? 61.788 94.432 78.606 1.00 26.35 112 ARG G CA 1
ATOM 9517 C C . ARG G 1 126 ? 60.779 94.403 77.466 1.00 22.58 112 ARG G C 1
ATOM 9518 O O . ARG G 1 126 ? 60.099 93.396 77.263 1.00 20.15 112 ARG G O 1
ATOM 9526 N N . VAL G 1 127 ? 60.685 95.510 76.737 1.00 16.96 113 VAL G N 1
ATOM 9527 C CA . VAL G 1 127 ? 59.842 95.623 75.553 1.00 15.10 113 VAL G CA 1
ATOM 9528 C C . VAL G 1 127 ? 60.730 95.551 74.322 1.00 15.93 113 VAL G C 1
ATOM 9529 O O . VAL G 1 127 ? 61.733 96.260 74.233 1.00 28.26 113 VAL G O 1
ATOM 9533 N N . GLN G 1 128 ? 60.362 94.706 73.372 1.00 25.06 114 GLN G N 1
ATOM 9534 C CA . GLN G 1 128 ? 61.111 94.535 72.139 1.00 24.73 114 GLN G CA 1
ATOM 9535 C C . GLN G 1 128 ? 60.207 94.753 70.934 1.00 24.38 114 GLN G C 1
ATOM 9536 O O . GLN G 1 128 ? 59.058 94.318 70.920 1.00 26.37 114 GLN G O 1
ATOM 9542 N N . LEU G 1 129 ? 60.727 95.429 69.923 1.00 33.95 115 LEU G N 1
ATOM 9543 C CA . LEU G 1 129 ? 60.014 95.543 68.663 1.00 24.24 115 LEU G CA 1
ATOM 9544 C C . LEU G 1 129 ? 60.404 94.392 67.740 1.00 32.00 115 LEU G C 1
ATOM 9545 O O . LEU G 1 129 ? 61.366 93.665 67.980 1.00 35.05 115 LEU G O 1
ATOM 9550 N N . LYS G 1 130 ? 59.629 94.227 66.671 1.00 39.26 116 LYS G N 1
ATOM 9551 C CA . LYS G 1 130 ? 59.862 93.129 65.743 1.00 31.88 116 LYS G CA 1
ATOM 9552 C C . LYS G 1 130 ? 61.172 93.268 64.977 1.00 40.88 116 LYS G C 1
ATOM 9553 O O . LYS G 1 130 ? 61.633 92.288 64.388 1.00 48.02 116 LYS G O 1
ATOM 9559 N N . ASP G 1 131 ? 61.775 94.453 64.955 1.00 38.49 117 ASP G N 1
ATOM 9560 C CA . ASP G 1 131 ? 63.081 94.621 64.339 1.00 31.82 117 ASP G CA 1
ATOM 9561 C C . ASP G 1 131 ? 64.228 94.323 65.292 1.00 35.40 117 ASP G C 1
ATOM 9562 O O . ASP G 1 131 ? 65.367 94.190 64.839 1.00 51.96 117 ASP G O 1
ATOM 9567 N N . GLY G 1 132 ? 63.966 94.222 66.590 1.00 30.06 118 GLY G N 1
ATOM 9568 C CA . GLY G 1 132 ? 64.964 93.843 67.558 1.00 22.48 118 GLY G CA 1
ATOM 9569 C C . GLY G 1 132 ? 65.324 94.918 68.556 1.00 29.64 118 GLY G C 1
ATOM 9570 O O . GLY G 1 132 ? 65.928 94.601 69.585 1.00 37.06 118 GLY G O 1
ATOM 9571 N N . SER G 1 133 ? 64.984 96.173 68.289 1.00 30.72 119 SER G N 1
ATOM 9572 C CA . SER G 1 133 ? 65.254 97.229 69.255 1.00 24.63 119 SER G CA 1
ATOM 9573 C C . SER G 1 133 ? 64.403 97.027 70.504 1.00 26.50 119 SER G C 1
ATOM 9574 O O . SER G 1 133 ? 63.261 96.573 70.432 1.00 37.47 119 SER G O 1
ATOM 9577 N N . TYR G 1 134 ? 64.975 97.347 71.656 1.00 25.73 120 TYR G N 1
ATOM 9578 C CA . TYR G 1 134 ? 64.374 96.995 72.928 1.00 15.43 120 TYR G CA 1
ATOM 9579 C C . TYR G 1 134 ? 64.569 98.123 73.926 1.00 13.43 120 TYR G C 1
ATOM 9580 O O . TYR G 1 134 ? 65.491 98.924 73.817 1.00 25.28 120 TYR G O 1
ATOM 9589 N N . HIS G 1 135 ? 63.682 98.176 74.908 1.00 22.74 121 HIS G N 1
ATOM 9590 C CA . HIS G 1 135 ? 63.875 99.025 76.071 1.00 21.53 121 HIS G CA 1
ATOM 9591 C C . HIS G 1 135 ? 63.492 98.238 77.307 1.00 11.62 121 HIS G C 1
ATOM 9592 O O . HIS G 1 135 ? 62.553 97.443 77.284 1.00 24.73 121 HIS G O 1
ATOM 9599 N N . GLU G 1 136 ? 64.227 98.458 78.381 1.00 30.40 122 GLU G N 1
ATOM 9600 C CA . GLU G 1 136 ? 63.945 97.804 79.642 1.00 24.01 122 GLU G CA 1
ATOM 9601 C C . GLU G 1 136 ? 63.770 98.873 80.700 1.00 23.57 122 GLU G C 1
ATOM 9602 O O . GLU G 1 136 ? 64.503 99.863 80.710 1.00 37.73 122 GLU G O 1
ATOM 9608 N N . ASP G 1 137 ? 62.786 98.694 81.568 1.00 32.40 123 ASP G N 1
ATOM 9609 C CA . ASP G 1 137 ? 62.616 99.598 82.687 1.00 24.18 123 ASP G CA 1
ATOM 9610 C C . ASP G 1 137 ? 62.214 98.813 83.921 1.00 17.90 123 ASP G C 1
ATOM 9611 O O . ASP G 1 137 ? 61.848 97.641 83.853 1.00 33.68 123 ASP G O 1
ATOM 9616 N N . VAL G 1 138 ? 62.317 99.476 85.057 1.00 27.69 124 VAL G N 1
ATOM 9617 C CA . VAL G 1 138 ? 61.915 98.914 86.332 1.00 29.56 124 VAL G CA 1
ATOM 9618 C C . VAL G 1 138 ? 60.546 99.477 86.676 1.00 21.94 124 VAL G C 1
ATOM 9619 O O . VAL G 1 138 ? 60.295 100.673 86.505 1.00 36.63 124 VAL G O 1
ATOM 9623 N N . GLY G 1 139 ? 59.642 98.605 87.095 1.00 25.22 125 GLY G N 1
ATOM 9624 C CA . GLY G 1 139 ? 58.352 99.017 87.600 1.00 30.34 125 GLY G CA 1
ATOM 9625 C C . GLY G 1 139 ? 58.227 98.623 89.056 1.00 34.56 125 GLY G C 1
ATOM 9626 O O . GLY G 1 139 ? 58.783 97.617 89.491 1.00 30.42 125 GLY G O 1
ATOM 9627 N N . TYR G 1 140 ? 57.501 99.429 89.809 1.00 29.40 126 TYR G N 1
ATOM 9628 C CA . TYR G 1 140 ? 57.336 99.189 91.230 1.00 37.69 126 TYR G CA 1
ATOM 9629 C C . TYR G 1 140 ? 55.861 99.081 91.579 1.00 34.61 126 TYR G C 1
ATOM 9630 O O . TYR G 1 140 ? 55.043 99.882 91.125 1.00 45.68 126 TYR G O 1
ATOM 9639 N N . GLY G 1 141 ? 55.533 98.075 92.378 1.00 23.57 127 GLY G N 1
ATOM 9640 C CA . GLY G 1 141 ? 54.190 97.898 92.876 1.00 24.91 127 GLY G CA 1
ATOM 9641 C C . GLY G 1 141 ? 54.152 97.954 94.385 1.00 34.49 127 GLY G C 1
ATOM 9642 O O . GLY G 1 141 ? 54.996 97.354 95.053 1.00 28.28 127 GLY G O 1
ATOM 9643 N N . VAL G 1 142 ? 53.179 98.672 94.932 1.00 36.59 128 VAL G N 1
ATOM 9644 C CA . VAL G 1 142 ? 53.087 98.926 96.362 1.00 35.72 128 VAL G CA 1
ATOM 9645 C C . VAL G 1 142 ? 51.706 98.514 96.845 1.00 40.83 128 VAL G C 1
ATOM 9646 O O . VAL G 1 142 ? 50.699 98.854 96.218 1.00 46.05 128 VAL G O 1
ATOM 9650 N N . SER G 1 143 ? 51.658 97.778 97.949 1.00 40.72 129 SER G N 1
ATOM 9651 C CA . SER G 1 143 ? 50.410 97.476 98.636 1.00 42.73 129 SER G CA 1
ATOM 9652 C C . SER G 1 143 ? 50.598 97.783 100.111 1.00 52.26 129 SER G C 1
ATOM 9653 O O . SER G 1 143 ? 51.461 97.189 100.763 1.00 50.09 129 SER G O 1
ATOM 9656 N N . GLU G 1 144 ? 49.801 98.712 100.633 1.00 53.99 130 GLU G N 1
ATOM 9657 C CA . GLU G 1 144 ? 49.916 99.145 102.019 1.00 52.96 130 GLU G CA 1
ATOM 9658 C C . GLU G 1 144 ? 48.542 99.183 102.669 1.00 56.57 130 GLU G C 1
ATOM 9659 O O . GLU G 1 144 ? 47.606 99.761 102.113 1.00 59.65 130 GLU G O 1
ATOM 9665 N N . GLY G 1 145 ? 48.427 98.565 103.842 1.00 59.95 131 GLY G N 1
ATOM 9666 C CA . GLY G 1 145 ? 47.235 98.677 104.656 1.00 56.95 131 GLY G CA 1
ATOM 9667 C C . GLY G 1 145 ? 46.163 97.633 104.446 1.00 56.81 131 GLY G C 1
ATOM 9668 O O . GLY G 1 145 ? 45.017 97.868 104.843 1.00 65.88 131 GLY G O 1
ATOM 9669 N N . LEU G 1 146 ? 46.478 96.500 103.833 1.00 55.38 132 LEU G N 1
ATOM 9670 C CA . LEU G 1 146 ? 45.513 95.423 103.675 1.00 56.53 132 LEU G CA 1
ATOM 9671 C C . LEU G 1 146 ? 45.725 94.368 104.752 1.00 57.02 132 LEU G C 1
ATOM 9672 O O . LEU G 1 146 ? 46.843 94.145 105.218 1.00 51.54 132 LEU G O 1
ATOM 9677 N N . LYS G 1 147 ? 44.630 93.727 105.154 1.00 58.07 133 LYS G N 1
ATOM 9678 C CA . LYS G 1 147 ? 44.731 92.649 106.127 1.00 56.78 133 LYS G CA 1
ATOM 9679 C C . LYS G 1 147 ? 45.239 91.362 105.499 1.00 59.50 133 LYS G C 1
ATOM 9680 O O . LYS G 1 147 ? 45.939 90.589 106.160 1.00 58.48 133 LYS G O 1
ATOM 9686 N N . SER G 1 148 ? 44.905 91.117 104.237 1.00 54.49 134 SER G N 1
ATOM 9687 C CA . SER G 1 148 ? 45.273 89.879 103.569 1.00 48.95 134 SER G CA 1
ATOM 9688 C C . SER G 1 148 ? 46.696 89.972 103.037 1.00 50.48 134 SER G C 1
ATOM 9689 O O . SER G 1 148 ? 47.052 90.933 102.351 1.00 58.82 134 SER G O 1
ATOM 9692 N N . LYS G 1 149 ? 47.506 88.972 103.371 1.00 43.16 135 LYS G N 1
ATOM 9693 C CA . LYS G 1 149 ? 48.849 88.870 102.819 1.00 43.05 135 LYS G CA 1
ATOM 9694 C C . LYS G 1 149 ? 48.805 88.512 101.336 1.00 47.43 135 LYS G C 1
ATOM 9695 O O . LYS G 1 149 ? 49.544 89.087 100.525 1.00 47.38 135 LYS G O 1
ATOM 9701 N N . ALA G 1 150 ? 47.934 87.570 100.969 1.00 49.50 136 ALA G N 1
ATOM 9702 C CA . ALA G 1 150 ? 47.825 87.139 99.581 1.00 42.38 136 ALA G CA 1
ATOM 9703 C C . ALA G 1 150 ? 47.326 88.261 98.684 1.00 42.07 136 ALA G C 1
ATOM 9704 O O . ALA G 1 150 ? 47.844 88.451 97.579 1.00 47.64 136 ALA G O 1
ATOM 9706 N N . LEU G 1 151 ? 46.322 89.012 99.140 1.00 42.43 137 LEU G N 1
ATOM 9707 C CA . LEU G 1 151 ? 45.797 90.116 98.344 1.00 39.61 137 LEU G CA 1
ATOM 9708 C C . LEU G 1 151 ? 46.840 91.208 98.156 1.00 40.99 137 LEU G C 1
ATOM 9709 O O . LEU G 1 151 ? 46.966 91.772 97.063 1.00 48.11 137 LEU G O 1
ATOM 9714 N N . SER G 1 152 ? 47.596 91.512 99.210 1.00 41.90 138 SER G N 1
ATOM 9715 C CA . SER G 1 152 ? 48.649 92.514 99.113 1.00 37.92 138 SER G CA 1
ATOM 9716 C C . SER G 1 152 ? 49.730 92.090 98.129 1.00 33.48 138 SER G C 1
ATOM 9717 O O . SER G 1 152 ? 50.160 92.887 97.288 1.00 39.17 138 SER G O 1
ATOM 9720 N N . LEU G 1 153 ? 50.175 90.836 98.214 1.00 32.19 139 LEU G N 1
ATOM 9721 C CA . LEU G 1 153 ? 51.201 90.362 97.296 1.00 31.30 139 LEU G CA 1
ATOM 9722 C C . LEU G 1 153 ? 50.699 90.348 95.858 1.00 34.41 139 LEU G C 1
ATOM 9723 O O . LEU G 1 153 ? 51.427 90.738 94.939 1.00 35.37 139 LEU G O 1
ATOM 9728 N N . GLU G 1 154 ? 49.456 89.913 95.647 1.00 40.02 140 GLU G N 1
ATOM 9729 C CA . GLU G 1 154 ? 48.888 89.910 94.305 1.00 34.98 140 GLU G CA 1
ATOM 9730 C C . GLU G 1 154 ? 48.848 91.314 93.721 1.00 42.81 140 GLU G C 1
ATOM 9731 O O . GLU G 1 154 ? 49.308 91.543 92.590 1.00 44.82 140 GLU G O 1
ATOM 9737 N N . LYS G 1 155 ? 48.321 92.270 94.492 1.00 36.22 141 LYS G N 1
ATOM 9738 C CA . LYS G 1 155 ? 48.228 93.641 94.013 1.00 35.21 141 LYS G CA 1
ATOM 9739 C C . LYS G 1 155 ? 49.602 94.211 93.692 1.00 39.77 141 LYS G C 1
ATOM 9740 O O . LYS G 1 155 ? 49.790 94.815 92.631 1.00 36.05 141 LYS G O 1
ATOM 9746 N N . ALA G 1 156 ? 50.577 94.009 94.582 1.00 31.03 142 ALA G N 1
ATOM 9747 C CA . ALA G 1 156 ? 51.893 94.600 94.376 1.00 26.46 142 ALA G CA 1
ATOM 9748 C C . ALA G 1 156 ? 52.610 93.986 93.177 1.00 28.28 142 ALA G C 1
ATOM 9749 O O . ALA G 1 156 ? 53.228 94.708 92.390 1.00 33.41 142 ALA G O 1
ATOM 9751 N N . ARG G 1 157 ? 52.532 92.662 93.010 1.00 26.10 143 ARG G N 1
ATOM 9752 C CA . ARG G 1 157 ? 53.196 92.031 91.873 1.00 29.84 143 ARG G CA 1
ATOM 9753 C C . ARG G 1 157 ? 52.593 92.485 90.547 1.00 28.61 143 ARG G C 1
ATOM 9754 O O . ARG G 1 157 ? 53.327 92.837 89.608 1.00 34.42 143 ARG G O 1
ATOM 9762 N N . LYS G 1 158 ? 51.258 92.506 90.454 1.00 39.85 144 LYS G N 1
ATOM 9763 C CA . LYS G 1 158 ? 50.632 92.932 89.207 1.00 29.65 144 LYS G CA 1
ATOM 9764 C C . LYS G 1 158 ? 50.913 94.400 88.916 1.00 35.35 144 LYS G C 1
ATOM 9765 O O . LYS G 1 158 ? 51.170 94.774 87.762 1.00 46.84 144 LYS G O 1
ATOM 9771 N N . GLU G 1 159 ? 50.886 95.243 89.949 1.00 28.26 145 GLU G N 1
ATOM 9772 C CA . GLU G 1 159 ? 51.194 96.652 89.763 1.00 28.72 145 GLU G CA 1
ATOM 9773 C C . GLU G 1 159 ? 52.630 96.849 89.295 1.00 35.34 145 GLU G C 1
ATOM 9774 O O . GLU G 1 159 ? 52.886 97.685 88.426 1.00 48.41 145 GLU G O 1
ATOM 9780 N N . ALA G 1 160 ? 53.579 96.092 89.851 1.00 24.49 146 ALA G N 1
ATOM 9781 C CA . ALA G 1 160 ? 54.966 96.224 89.415 1.00 22.88 146 ALA G CA 1
ATOM 9782 C C . ALA G 1 160 ? 55.120 95.856 87.948 1.00 33.69 146 ALA G C 1
ATOM 9783 O O . ALA G 1 160 ? 55.808 96.558 87.195 1.00 25.86 146 ALA G O 1
ATOM 9785 N N . VAL G 1 161 ? 54.483 94.766 87.516 1.00 32.27 147 VAL G N 1
ATOM 9786 C CA . VAL G 1 161 ? 54.625 94.378 86.115 1.00 26.07 147 VAL G CA 1
ATOM 9787 C C . VAL G 1 161 ? 54.013 95.430 85.193 1.00 29.52 147 VAL G C 1
ATOM 9788 O O . VAL G 1 161 ? 54.619 95.816 84.185 1.00 38.69 147 VAL G O 1
ATOM 9792 N N . THR G 1 162 ? 52.813 95.919 85.523 1.00 25.77 148 THR G N 1
ATOM 9793 C CA . THR G 1 162 ? 52.168 96.918 84.672 1.00 28.91 148 THR G CA 1
ATOM 9794 C C . THR G 1 162 ? 52.959 98.225 84.634 1.00 32.17 148 THR G C 1
ATOM 9795 O O . THR G 1 162 ? 53.111 98.841 83.572 1.00 36.32 148 THR G O 1
ATOM 9799 N N . ASP G 1 163 ? 53.470 98.659 85.784 1.00 24.74 149 ASP G N 1
ATOM 9800 C CA . ASP G 1 163 ? 54.261 99.879 85.849 1.00 27.49 149 ASP G CA 1
ATOM 9801 C C . ASP G 1 163 ? 55.540 99.753 85.028 1.00 36.00 149 ASP G C 1
ATOM 9802 O O . ASP G 1 163 ? 55.941 100.698 84.337 1.00 34.55 149 ASP G O 1
ATOM 9807 N N . GLY G 1 164 ? 56.190 98.588 85.091 1.00 21.53 150 GLY G N 1
ATOM 9808 C CA . GLY G 1 164 ? 57.353 98.360 84.259 1.00 20.32 150 GLY G CA 1
ATOM 9809 C C . GLY G 1 164 ? 57.030 98.405 82.781 1.00 32.35 150 GLY G C 1
ATOM 9810 O O . GLY G 1 164 ? 57.791 98.966 81.990 1.00 29.34 150 GLY G O 1
ATOM 9811 N N . LEU G 1 165 ? 55.899 97.819 82.388 1.00 22.05 151 LEU G N 1
ATOM 9812 C CA . LEU G 1 165 ? 55.503 97.879 80.986 1.00 20.36 151 LEU G CA 1
ATOM 9813 C C . LEU G 1 165 ? 55.285 99.318 80.531 1.00 35.21 151 LEU G C 1
ATOM 9814 O O . LEU G 1 165 ? 55.759 99.715 79.461 1.00 36.13 151 LEU G O 1
ATOM 9819 N N . LYS G 1 166 ? 54.581 100.116 81.336 1.00 22.87 152 LYS G N 1
ATOM 9820 C CA . LYS G 1 166 ? 54.327 101.504 80.957 1.00 35.85 152 LYS G CA 1
ATOM 9821 C C . LYS G 1 166 ? 55.619 102.306 80.853 1.00 32.32 152 LYS G C 1
ATOM 9822 O O . LYS G 1 166 ? 55.809 103.071 79.897 1.00 37.66 152 LYS G O 1
ATOM 9828 N N . ARG G 1 167 ? 56.527 102.135 81.813 1.00 28.07 153 ARG G N 1
ATOM 9829 C CA . ARG G 1 167 ? 57.768 102.896 81.772 1.00 32.14 153 ARG G CA 1
ATOM 9830 C C . ARG G 1 167 ? 58.653 102.455 80.613 1.00 33.55 153 ARG G C 1
ATOM 9831 O O . ARG G 1 167 ? 59.346 103.282 80.013 1.00 33.80 153 ARG G O 1
ATOM 9839 N N . ALA G 1 168 ? 58.650 101.164 80.277 1.00 29.01 154 ALA G N 1
ATOM 9840 C CA . ALA G 1 168 ? 59.448 100.714 79.145 1.00 31.16 154 ALA G CA 1
ATOM 9841 C C . ALA G 1 168 ? 58.876 101.229 77.831 1.00 34.57 154 ALA G C 1
ATOM 9842 O O . ALA G 1 168 ? 59.628 101.608 76.927 1.00 29.20 154 ALA G O 1
ATOM 9844 N N . LEU G 1 169 ? 57.548 101.259 77.713 1.00 27.60 155 LEU G N 1
ATOM 9845 C CA . LEU G 1 169 ? 56.924 101.782 76.507 1.00 26.59 155 LEU G CA 1
ATOM 9846 C C . LEU G 1 169 ? 57.098 103.287 76.359 1.00 25.30 155 LEU G C 1
ATOM 9847 O O . LEU G 1 169 ? 57.111 103.777 75.229 1.00 38.43 155 LEU G O 1
ATOM 9852 N N . ARG G 1 170 ? 57.244 104.028 77.461 1.00 37.00 156 ARG G N 1
ATOM 9853 C CA . ARG G 1 170 ? 57.473 105.470 77.347 1.00 30.94 156 ARG G CA 1
ATOM 9854 C C . ARG G 1 170 ? 58.727 105.801 76.546 1.00 36.24 156 ARG G C 1
ATOM 9855 O O . ARG G 1 170 ? 58.799 106.867 75.928 1.00 39.78 156 ARG G O 1
ATOM 9863 N N . SER G 1 171 ? 59.730 104.920 76.558 1.00 28.78 157 SER G N 1
ATOM 9864 C CA . SER G 1 171 ? 61.003 105.213 75.911 1.00 22.93 157 SER G CA 1
ATOM 9865 C C . SER G 1 171 ? 60.908 105.283 74.394 1.00 26.20 157 SER G C 1
ATOM 9866 O O . SER G 1 171 ? 61.855 105.756 73.762 1.00 29.56 157 SER G O 1
ATOM 9869 N N . PHE G 1 172 ? 59.806 104.834 73.797 1.00 30.56 158 PHE G N 1
ATOM 9870 C CA . PHE G 1 172 ? 59.685 104.893 72.347 1.00 27.20 158 PHE G CA 1
ATOM 9871 C C . PHE G 1 172 ? 59.203 106.250 71.852 1.00 38.38 158 PHE G C 1
ATOM 9872 O O . PHE G 1 172 ? 59.490 106.611 70.709 1.00 43.03 158 PHE G O 1
ATOM 9880 N N . GLY G 1 173 ? 58.493 107.013 72.666 1.00 38.78 159 GLY G N 1
ATOM 9881 C CA . GLY G 1 173 ? 58.095 108.341 72.249 1.00 32.54 159 GLY G CA 1
ATOM 9882 C C . GLY G 1 173 ? 56.930 108.883 73.048 1.00 36.94 159 GLY G C 1
ATOM 9883 O O . GLY G 1 173 ? 56.380 108.222 73.925 1.00 45.31 159 GLY G O 1
ATOM 9884 N N . ASN G 1 174 ? 56.547 110.111 72.683 1.00 47.52 160 ASN G N 1
ATOM 9885 C CA . ASN G 1 174 ? 55.493 110.835 73.392 1.00 41.01 160 ASN G CA 1
ATOM 9886 C C . ASN G 1 174 ? 54.165 110.096 73.343 1.00 39.89 160 ASN G C 1
ATOM 9887 O O . ASN G 1 174 ? 53.441 110.047 74.341 1.00 49.37 160 ASN G O 1
ATOM 9892 N N . ALA G 1 175 ? 53.819 109.531 72.186 1.00 42.33 161 ALA G N 1
ATOM 9893 C CA . ALA G 1 175 ? 52.505 108.925 72.015 1.00 42.77 161 ALA G CA 1
ATOM 9894 C C . ALA G 1 175 ? 52.311 107.693 72.886 1.00 36.09 161 ALA G C 1
ATOM 9895 O O . ALA G 1 175 ? 51.171 107.275 73.100 1.00 42.98 161 ALA G O 1
ATOM 9897 N N . LEU G 1 176 ? 53.391 107.102 73.389 1.00 41.53 162 LEU G N 1
ATOM 9898 C CA . LEU G 1 176 ? 53.308 105.966 74.291 1.00 44.45 162 LEU G CA 1
ATOM 9899 C C . LEU G 1 176 ? 53.469 106.368 75.749 1.00 45.57 162 LEU G C 1
ATOM 9900 O O . LEU G 1 176 ? 53.732 105.508 76.592 1.00 45.68 162 LEU G O 1
ATOM 9905 N N . GLY G 1 177 ? 53.336 107.652 76.060 1.00 38.38 163 GLY G N 1
ATOM 9906 C CA . GLY G 1 177 ? 53.328 108.119 77.432 1.00 35.83 163 GLY G CA 1
ATOM 9907 C C . GLY G 1 177 ? 54.537 108.919 77.856 1.00 40.68 163 GLY G C 1
ATOM 9908 O O . GLY G 1 177 ? 54.615 109.296 79.031 1.00 46.44 163 GLY G O 1
ATOM 9909 N N . ASN G 1 178 ? 55.499 109.202 76.978 1.00 39.00 164 ASN G N 1
ATOM 9910 C CA . ASN G 1 178 ? 56.624 110.035 77.382 1.00 42.38 164 ASN G CA 1
ATOM 9911 C C . ASN G 1 178 ? 56.204 111.475 77.660 1.00 46.90 164 ASN G C 1
ATOM 9912 O O . ASN G 1 178 ? 56.919 112.188 78.370 1.00 54.34 164 ASN G O 1
ATOM 9917 N N . CYS G 1 179 ? 55.061 111.913 77.130 1.00 53.62 165 CYS G N 1
ATOM 9918 C CA . CYS G 1 179 ? 54.600 113.278 77.364 1.00 57.88 165 CYS G CA 1
ATOM 9919 C C . CYS G 1 179 ? 54.083 113.493 78.782 1.00 55.93 165 CYS G C 1
ATOM 9920 O O . CYS G 1 179 ? 54.096 114.630 79.261 1.00 57.80 165 CYS G O 1
ATOM 9923 N N . ILE G 1 180 ? 53.652 112.431 79.469 1.00 57.47 166 ILE G N 1
ATOM 9924 C CA . ILE G 1 180 ? 53.085 112.553 80.810 1.00 58.43 166 ILE G CA 1
ATOM 9925 C C . ILE G 1 180 ? 54.063 113.129 81.822 1.00 58.08 166 ILE G C 1
ATOM 9926 O O . ILE G 1 180 ? 53.670 113.421 82.955 1.00 61.65 166 ILE G O 1
ATOM 9931 N N . LEU G 1 181 ? 55.326 113.303 81.446 1.00 59.05 167 LEU G N 1
ATOM 9932 C CA . LEU G 1 181 ? 56.354 113.799 82.345 1.00 55.69 167 LEU G CA 1
ATOM 9933 C C . LEU G 1 181 ? 56.668 115.276 82.150 1.00 57.21 167 LEU G C 1
ATOM 9934 O O . LEU G 1 181 ? 57.365 115.857 82.986 1.00 58.47 167 LEU G O 1
ATOM 9939 N N . ASP G 1 182 ? 56.177 115.893 81.079 1.00 68.41 168 ASP G N 1
ATOM 9940 C CA . ASP G 1 182 ? 56.451 117.298 80.805 1.00 66.03 168 ASP G CA 1
ATOM 9941 C C . ASP G 1 182 ? 55.459 118.175 81.561 1.00 68.26 168 ASP G C 1
ATOM 9942 O O . ASP G 1 182 ? 54.245 118.007 81.422 1.00 70.08 168 ASP G O 1
ATOM 9947 N N . LYS G 1 183 ? 55.978 119.114 82.356 1.00 73.73 169 LYS G N 1
ATOM 9948 C CA . LYS G 1 183 ? 55.113 119.976 83.156 1.00 73.79 169 LYS G CA 1
ATOM 9949 C C . LYS G 1 183 ? 54.323 120.954 82.294 1.00 73.67 169 LYS G C 1
ATOM 9950 O O . LYS G 1 183 ? 53.174 121.273 82.620 1.00 76.62 169 LYS G O 1
ATOM 9956 N N . ASP G 1 184 ? 54.917 121.441 81.204 1.00 73.74 170 ASP G N 1
ATOM 9957 C CA . ASP G 1 184 ? 54.193 122.330 80.302 1.00 74.42 170 ASP G CA 1
ATOM 9958 C C . ASP G 1 184 ? 52.997 121.625 79.679 1.00 76.46 170 ASP G C 1
ATOM 9959 O O . ASP G 1 184 ? 51.919 122.216 79.536 1.00 80.14 170 ASP G O 1
ATOM 9964 N N . TYR G 1 185 ? 53.172 120.361 79.294 1.00 68.74 171 TYR G N 1
ATOM 9965 C CA . TYR G 1 185 ? 52.067 119.586 78.746 1.00 67.80 171 TYR G CA 1
ATOM 9966 C C . TYR G 1 185 ? 50.956 119.411 79.773 1.00 69.57 171 TYR G C 1
ATOM 9967 O O . TYR G 1 185 ? 49.770 119.488 79.435 1.00 67.74 171 TYR G O 1
ATOM 9976 N N . LEU G 1 186 ? 51.319 119.170 81.032 1.00 73.21 172 LEU G N 1
ATOM 9977 C CA . LEU G 1 186 ? 50.312 119.032 82.078 1.00 74.49 172 LEU G CA 1
ATOM 9978 C C . LEU G 1 186 ? 49.566 120.342 82.308 1.00 77.66 172 LEU G C 1
ATOM 9979 O O . LEU G 1 186 ? 48.349 120.340 82.526 1.00 78.66 172 LEU G O 1
ATOM 9984 N N . ARG G 1 187 ? 50.278 121.472 82.264 1.00 79.37 173 ARG G N 1
ATOM 9985 C CA . ARG G 1 187 ? 49.613 122.767 82.377 1.00 80.76 173 ARG G CA 1
ATOM 9986 C C . ARG G 1 187 ? 48.638 122.989 81.227 1.00 81.96 173 ARG G C 1
ATOM 9987 O O . ARG G 1 187 ? 47.500 123.431 81.439 1.00 81.60 173 ARG G O 1
ATOM 9995 N N . SER G 1 188 ? 49.062 122.674 80.003 1.00 79.41 174 SER G N 1
ATOM 9996 C CA . SER G 1 188 ? 48.169 122.808 78.859 1.00 78.53 174 SER G CA 1
ATOM 9997 C C . SER G 1 188 ? 46.953 121.902 78.989 1.00 82.03 174 SER G C 1
ATOM 9998 O O . SER G 1 188 ? 45.851 122.290 78.591 1.00 84.39 174 SER G O 1
ATOM 10001 N N . LEU G 1 189 ? 47.134 120.696 79.531 1.00 83.62 175 LEU G N 1
ATOM 10002 C CA . LEU G 1 189 ? 45.995 119.819 79.785 1.00 83.10 175 LEU G CA 1
ATOM 10003 C C . LEU G 1 189 ? 45.037 120.437 80.791 1.00 82.10 175 LEU G C 1
ATOM 10004 O O . LEU G 1 189 ? 43.817 120.405 80.598 1.00 81.95 175 LEU G O 1
ATOM 10009 N N . ASN G 1 190 ? 45.574 120.992 81.880 1.00 86.51 176 ASN G N 1
ATOM 10010 C CA . ASN G 1 190 ? 44.721 121.587 82.904 1.00 87.82 176 ASN G CA 1
ATOM 10011 C C . ASN G 1 190 ? 43.970 122.798 82.367 1.00 89.88 176 ASN G C 1
ATOM 10012 O O . ASN G 1 190 ? 42.873 123.113 82.839 1.00 90.25 176 ASN G O 1
ATOM 10017 N N . LYS G 1 191 ? 44.541 123.491 81.380 1.00 93.93 177 LYS G N 1
ATOM 10018 C CA . LYS G 1 191 ? 43.846 124.636 80.801 1.00 93.27 177 LYS G CA 1
ATOM 10019 C C . LYS G 1 191 ? 42.848 124.234 79.720 1.00 94.34 177 LYS G C 1
ATOM 10020 O O . LYS G 1 191 ? 42.178 125.108 79.162 1.00 93.93 177 LYS G O 1
ATOM 10026 N N . LEU G 1 192 ? 42.741 122.946 79.402 1.00 98.82 178 LEU G N 1
ATOM 10027 C CA . LEU G 1 192 ? 41.756 122.503 78.429 1.00 99.13 178 LEU G CA 1
ATOM 10028 C C . LEU G 1 192 ? 40.384 122.342 79.083 1.00 100.31 178 LEU G C 1
ATOM 10029 O O . LEU G 1 192 ? 40.287 122.019 80.270 1.00 98.29 178 LEU G O 1
ATOM 10034 N N . PRO G 1 193 ? 39.308 122.567 78.329 1.00 111.07 179 PRO G N 1
ATOM 10035 C CA . PRO G 1 193 ? 37.966 122.348 78.881 1.00 109.84 179 PRO G CA 1
ATOM 10036 C C . PRO G 1 193 ? 37.726 120.876 79.174 1.00 110.17 179 PRO G C 1
ATOM 10037 O O . PRO G 1 193 ? 38.091 120.000 78.386 1.00 110.33 179 PRO G O 1
ATOM 10041 N N . ARG G 1 194 ? 37.094 120.610 80.314 1.00 115.52 180 ARG G N 1
ATOM 10042 C CA . ARG G 1 194 ? 36.803 119.235 80.697 1.00 116.13 180 ARG G CA 1
ATOM 10043 C C . ARG G 1 194 ? 35.803 118.611 79.731 1.00 116.20 180 ARG G C 1
ATOM 10044 O O . ARG G 1 194 ? 34.856 119.261 79.280 1.00 115.51 180 ARG G O 1
ATOM 10052 N N . GLN G 1 195 ? 36.020 117.340 79.414 1.00 115.39 181 GLN G N 1
ATOM 10053 C CA . GLN G 1 195 ? 35.219 116.627 78.433 1.00 115.10 181 GLN G CA 1
ATOM 10054 C C . GLN G 1 195 ? 34.329 115.596 79.117 1.00 115.50 181 GLN G C 1
ATOM 10055 O O . GLN G 1 195 ? 34.669 115.051 80.170 1.00 115.09 181 GLN G O 1
ATOM 10061 N N . LEU G 1 196 ? 33.175 115.343 78.506 1.00 123.32 182 LEU G N 1
ATOM 10062 C CA . LEU G 1 196 ? 32.210 114.418 79.073 1.00 124.11 182 LEU G CA 1
ATOM 10063 C C . LEU G 1 196 ? 32.736 112.985 79.004 1.00 123.77 182 LEU G C 1
ATOM 10064 O O . LEU G 1 196 ? 33.558 112.658 78.143 1.00 122.72 182 LEU G O 1
ATOM 10069 N N . PRO G 1 197 ? 32.289 112.115 79.910 1.00 127.29 183 PRO G N 1
ATOM 10070 C CA . PRO G 1 197 ? 32.711 110.712 79.850 1.00 127.08 183 PRO G CA 1
ATOM 10071 C C . PRO G 1 197 ? 32.301 110.066 78.535 1.00 127.00 183 PRO G C 1
ATOM 10072 O O . PRO G 1 197 ? 31.220 110.325 78.003 1.00 126.85 183 PRO G O 1
ATOM 10076 N N . LEU G 1 198 ? 33.182 109.218 78.015 1.00 125.66 184 LEU G N 1
ATOM 10077 C CA . LEU G 1 198 ? 32.926 108.553 76.747 1.00 125.68 184 LEU G CA 1
ATOM 10078 C C . LEU G 1 198 ? 31.800 107.538 76.891 1.00 125.43 184 LEU G C 1
ATOM 10079 O O . LEU G 1 198 ? 31.628 106.920 77.945 1.00 124.49 184 LEU G O 1
ATOM 10084 N N . GLU G 1 199 ? 31.021 107.381 75.827 1.00 125.26 185 GLU G N 1
ATOM 10085 C CA . GLU G 1 199 ? 29.973 106.373 75.761 1.00 125.69 185 GLU G CA 1
ATOM 10086 C C . GLU G 1 199 ? 30.409 105.258 74.821 1.00 125.97 185 GLU G C 1
ATOM 10087 O O . GLU G 1 199 ? 30.789 105.519 73.675 1.00 125.92 185 GLU G O 1
ATOM 10093 N N . VAL G 1 200 ? 30.356 104.022 75.306 1.00 119.47 186 VAL G N 1
ATOM 10094 C CA . VAL G 1 200 ? 30.782 102.866 74.526 1.00 119.09 186 VAL G CA 1
ATOM 10095 C C . VAL G 1 200 ? 29.557 102.248 73.868 1.00 118.24 186 VAL G C 1
ATOM 10096 O O . VAL G 1 200 ? 28.592 101.886 74.548 1.00 117.61 186 VAL G O 1
ATOM 10100 N N . ASP G 1 201 ? 29.596 102.128 72.545 1.00 113.57 187 ASP G N 1
ATOM 10101 C CA . ASP G 1 201 ? 28.520 101.499 71.792 1.00 113.17 187 ASP G CA 1
ATOM 10102 C C . ASP G 1 201 ? 28.820 100.013 71.639 1.00 112.74 187 ASP G C 1
ATOM 10103 O O . ASP G 1 201 ? 29.783 99.635 70.964 1.00 111.58 187 ASP G O 1
ATOM 10108 N N . LEU G 1 202 ? 27.989 99.175 72.257 1.00 107.28 188 LEU G N 1
ATOM 10109 C CA . LEU G 1 202 ? 28.175 97.733 72.244 1.00 106.99 188 LEU G CA 1
ATOM 10110 C C . LEU G 1 202 ? 27.345 97.046 71.169 1.00 106.90 188 LEU G C 1
ATOM 10111 O O . LEU G 1 202 ? 27.030 95.859 71.302 1.00 106.29 188 LEU G O 1
ATOM 10116 N N . THR G 1 203 ? 26.972 97.770 70.114 1.00 106.23 189 THR G N 1
ATOM 10117 C CA . THR G 1 203 ? 26.242 97.150 69.015 1.00 105.71 189 THR G CA 1
ATOM 10118 C C . THR G 1 203 ? 27.116 96.149 68.270 1.00 105.58 189 THR G C 1
ATOM 10119 O O . THR G 1 203 ? 26.712 95.003 68.044 1.00 104.63 189 THR G O 1
ATOM 10123 N N . LYS G 1 204 ? 28.317 96.564 67.878 1.00 102.02 190 LYS G N 1
ATOM 10124 C CA . LYS G 1 204 ? 29.234 95.698 67.140 1.00 101.40 190 LYS G CA 1
ATOM 10125 C C . LYS G 1 204 ? 30.245 95.046 68.083 1.00 102.34 190 LYS G C 1
ATOM 10126 O O . LYS G 1 204 ? 31.460 95.127 67.898 1.00 102.74 190 LYS G O 1
ATOM 10132 N N . ALA G 1 205 ? 29.720 94.372 69.099 1.00 95.17 191 ALA G N 1
ATOM 10133 C CA . ALA G 1 205 ? 30.536 93.625 70.043 1.00 92.08 191 ALA G CA 1
ATOM 10134 C C . ALA G 1 205 ? 30.604 92.170 69.605 1.00 93.89 191 ALA G C 1
ATOM 10135 O O . ALA G 1 205 ? 29.638 91.633 69.057 1.00 95.84 191 ALA G O 1
ATOM 10137 N N . LYS G 1 206 ? 31.754 91.541 69.831 1.00 85.68 192 LYS G N 1
ATOM 10138 C CA . LYS G 1 206 ? 31.903 90.135 69.484 1.00 82.22 192 LYS G CA 1
ATOM 10139 C C . LYS G 1 206 ? 31.009 89.286 70.376 1.00 82.09 192 LYS G C 1
ATOM 10140 O O . LYS G 1 206 ? 30.996 89.451 71.599 1.00 83.53 192 LYS G O 1
ATOM 10146 N N . ARG G 1 207 ? 30.258 88.378 69.760 1.00 83.71 193 ARG G N 1
ATOM 10147 C CA . ARG G 1 207 ? 29.318 87.538 70.481 1.00 84.61 193 ARG G CA 1
ATOM 10148 C C . ARG G 1 207 ? 29.525 86.050 70.252 1.00 86.25 193 ARG G C 1
ATOM 10149 O O . ARG G 1 207 ? 28.897 85.245 70.948 1.00 87.27 193 ARG G O 1
ATOM 10157 N N . GLN G 1 208 ? 30.377 85.660 69.311 1.00 84.59 194 GLN G N 1
ATOM 10158 C CA . GLN G 1 208 ? 30.699 84.264 69.076 1.00 84.99 194 GLN G CA 1
ATOM 10159 C C . GLN G 1 208 ? 32.205 84.121 68.920 1.00 86.17 194 GLN G C 1
ATOM 10160 O O . GLN G 1 208 ? 32.897 85.068 68.539 1.00 88.61 194 GLN G O 1
ATOM 10166 N N . ASP G 1 209 ? 32.708 82.926 69.234 1.00 81.60 195 ASP G N 1
ATOM 10167 C CA . ASP G 1 209 ? 34.144 82.675 69.148 1.00 81.61 195 ASP G CA 1
ATOM 10168 C C . ASP G 1 209 ? 34.643 82.763 67.712 1.00 79.35 195 ASP G C 1
ATOM 10169 O O . ASP G 1 209 ? 35.731 83.291 67.461 1.00 82.04 195 ASP G O 1
ATOM 10174 N N . LEU G 1 210 ? 33.861 82.265 66.761 1.00 78.61 196 LEU G N 1
ATOM 10175 C CA . LEU G 1 210 ? 34.331 82.125 65.390 1.00 81.32 196 LEU G CA 1
ATOM 10176 C C . LEU G 1 210 ? 34.633 83.481 64.755 1.00 81.38 196 LEU G C 1
ATOM 10177 O O . LEU G 1 210 ? 33.892 84.452 64.930 1.00 80.29 196 LEU G O 1
ATOM 10182 N N . GLU G 1 211 ? 35.743 83.535 64.018 1.00 79.17 197 GLU G N 1
ATOM 10183 C CA . GLU G 1 211 ? 36.156 84.703 63.242 1.00 78.14 197 GLU G CA 1
ATOM 10184 C C . GLU G 1 211 ? 36.308 84.254 61.795 1.00 78.83 197 GLU G C 1
ATOM 10185 O O . GLU G 1 211 ? 37.378 83.771 61.397 1.00 79.01 197 GLU G O 1
ATOM 10191 N N . PRO G 1 212 ? 35.259 84.383 60.977 1.00 79.40 198 PRO G N 1
ATOM 10192 C CA . PRO G 1 212 ? 35.301 83.783 59.631 1.00 76.73 198 PRO G CA 1
ATOM 10193 C C . PRO G 1 212 ? 36.405 84.323 58.736 1.00 76.05 198 PRO G C 1
ATOM 10194 O O . PRO G 1 212 ? 37.091 83.535 58.072 1.00 76.78 198 PRO G O 1
ATOM 10198 N N . SER G 1 213 ? 36.596 85.641 58.687 1.00 73.64 199 SER G N 1
ATOM 10199 C CA . SER G 1 213 ? 37.647 86.196 57.840 1.00 74.10 199 SER G CA 1
ATOM 10200 C C . SER G 1 213 ? 39.028 85.781 58.328 1.00 73.60 199 SER G C 1
ATOM 10201 O O . SER G 1 213 ? 39.924 85.501 57.519 1.00 75.65 199 SER G O 1
ATOM 10204 N N . VAL G 1 214 ? 39.219 85.745 59.648 1.00 69.49 200 VAL G N 1
ATOM 10205 C CA . VAL G 1 214 ? 40.482 85.282 60.208 1.00 70.18 200 VAL G CA 1
ATOM 10206 C C . VAL G 1 214 ? 40.748 83.844 59.793 1.00 70.14 200 VAL G C 1
ATOM 10207 O O . VAL G 1 214 ? 41.856 83.500 59.364 1.00 68.41 200 VAL G O 1
ATOM 10211 N N . GLU G 1 215 ? 39.732 82.987 59.905 1.00 71.38 201 GLU G N 1
ATOM 10212 C CA . GLU G 1 215 ? 39.886 81.589 59.527 1.00 71.18 201 GLU G CA 1
ATOM 10213 C C . GLU G 1 215 ? 40.205 81.456 58.046 1.00 72.15 201 GLU G C 1
ATOM 10214 O O . GLU G 1 215 ? 41.039 80.634 57.655 1.00 72.70 201 GLU G O 1
ATOM 10220 N N . GLU G 1 216 ? 39.552 82.262 57.210 1.00 73.58 202 GLU G N 1
ATOM 10221 C CA . GLU G 1 216 ? 39.797 82.206 55.774 1.00 73.79 202 GLU G CA 1
ATOM 10222 C C . GLU G 1 216 ? 41.239 82.582 55.448 1.00 73.99 202 GLU G C 1
ATOM 10223 O O . GLU G 1 216 ? 41.930 81.871 54.705 1.00 71.05 202 GLU G O 1
ATOM 10229 N N . ALA G 1 217 ? 41.713 83.696 56.010 1.00 72.48 203 ALA G N 1
ATOM 10230 C CA . ALA G 1 217 ? 43.078 84.134 55.741 1.00 69.49 203 ALA G CA 1
ATOM 10231 C C . ALA G 1 217 ? 44.101 83.137 56.273 1.00 70.27 203 ALA G C 1
ATOM 10232 O O . ALA G 1 217 ? 45.111 82.863 55.613 1.00 69.25 203 ALA G O 1
ATOM 10234 N N . ARG G 1 218 ? 43.858 82.580 57.461 1.00 65.54 204 ARG G N 1
ATOM 10235 C CA . ARG G 1 218 ? 44.785 81.599 58.013 1.00 67.03 204 ARG G CA 1
ATOM 10236 C C . ARG G 1 218 ? 44.826 80.332 57.167 1.00 69.16 204 ARG G C 1
ATOM 10237 O O . ARG G 1 218 ? 45.908 79.793 56.903 1.00 65.98 204 ARG G O 1
ATOM 10245 N N . TYR G 1 219 ? 43.664 79.843 56.729 1.00 69.04 205 TYR G N 1
ATOM 10246 C CA . TYR G 1 219 ? 43.639 78.658 55.883 1.00 68.21 205 TYR G CA 1
ATOM 10247 C C . TYR G 1 219 ? 44.366 78.906 54.570 1.00 69.43 205 TYR G C 1
ATOM 10248 O O . TYR G 1 219 ? 45.093 78.034 54.081 1.00 66.07 205 TYR G O 1
ATOM 10257 N N . ASN G 1 220 ? 44.180 80.089 53.978 1.00 74.59 206 ASN G N 1
ATOM 10258 C CA . ASN G 1 220 ? 44.915 80.410 52.760 1.00 73.97 206 ASN G CA 1
ATOM 10259 C 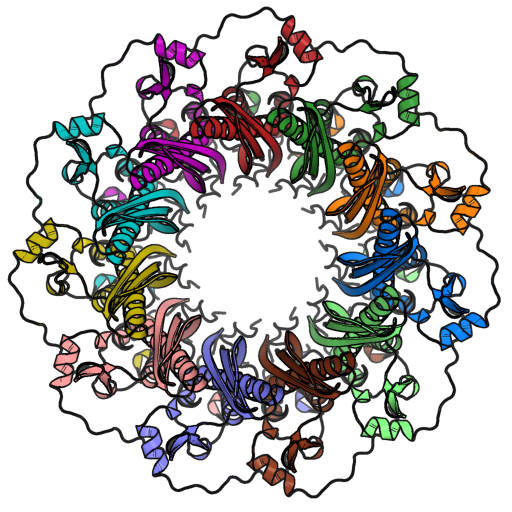C . ASN G 1 220 ? 46.411 80.535 53.006 1.00 74.78 206 ASN G C 1
ATOM 10260 O O . ASN G 1 220 ? 47.199 80.272 52.092 1.00 75.17 206 ASN G O 1
ATOM 10265 N N . SER G 1 221 ? 46.818 80.926 54.215 1.00 74.78 207 SER G N 1
ATOM 10266 C CA . SER G 1 221 ? 48.241 81.076 54.498 1.00 74.62 207 SER G CA 1
ATOM 10267 C C . SER G 1 221 ? 48.969 79.736 54.461 1.00 75.84 207 SER G C 1
ATOM 10268 O O . SER G 1 221 ? 50.148 79.678 54.094 1.00 77.21 207 SER G O 1
ATOM 10271 N N . CYS G 1 222 ? 48.297 78.655 54.841 1.00 75.92 208 CYS G N 1
ATOM 10272 C CA . CYS G 1 222 ? 48.945 77.346 54.900 1.00 74.28 208 CYS G CA 1
ATOM 10273 C C . CYS G 1 222 ? 49.279 76.829 53.507 1.00 76.09 208 CYS G C 1
ATOM 10274 O O . CYS G 1 222 ? 49.994 75.841 53.360 1.00 78.44 208 CYS G O 1
ATOM 10277 N N . VAL H 1 37 ? 61.464 74.956 55.854 1.00 79.27 23 VAL H N 1
ATOM 10278 C CA . VAL H 1 37 ? 60.197 74.706 56.530 1.00 79.76 23 VAL H CA 1
ATOM 10279 C C . VAL H 1 37 ? 60.003 75.726 57.650 1.00 78.84 23 VAL H C 1
ATOM 10280 O O . VAL H 1 37 ? 60.963 76.152 58.292 1.00 76.64 23 VAL H O 1
ATOM 10284 N N . LEU H 1 38 ? 58.755 76.128 57.872 1.00 67.61 24 LEU H N 1
ATOM 10285 C CA . LEU H 1 38 ? 58.412 77.141 58.866 1.00 65.39 24 LEU H CA 1
ATOM 10286 C C . LEU H 1 38 ? 57.777 76.445 60.064 1.00 64.29 24 LEU H C 1
ATOM 10287 O O . LEU H 1 38 ? 56.593 76.097 60.034 1.00 64.09 24 LEU H O 1
ATOM 10292 N N . CYS H 1 39 ? 58.564 76.246 61.116 1.00 51.82 25 CYS H N 1
ATOM 10293 C CA . CYS H 1 39 ? 58.053 75.691 62.357 1.00 43.61 25 CYS H CA 1
ATOM 10294 C C . CYS H 1 39 ? 57.465 76.806 63.219 1.00 43.48 25 CYS H C 1
ATOM 10295 O O . CYS H 1 39 ? 57.398 77.968 62.814 1.00 46.55 25 CYS H O 1
ATOM 10298 N N . PHE H 1 40 ? 57.025 76.451 64.422 1.00 36.88 26 PHE H N 1
ATOM 10299 C CA . PHE H 1 40 ? 56.447 77.439 65.319 1.00 29.34 26 PHE H CA 1
ATOM 10300 C C . PHE H 1 40 ? 57.518 78.411 65.790 1.00 29.00 26 PHE H C 1
ATOM 10301 O O . PHE H 1 40 ? 58.631 78.013 66.133 1.00 33.94 26 PHE H O 1
ATOM 10309 N N . GLY H 1 41 ? 57.173 79.694 65.810 1.00 25.37 27 GLY H N 1
ATOM 10310 C CA . GLY H 1 41 ? 58.103 80.734 66.180 1.00 25.81 27 GLY H CA 1
ATOM 10311 C C . GLY H 1 41 ? 58.886 81.320 65.032 1.00 26.32 27 GLY H C 1
ATOM 10312 O O . GLY H 1 41 ? 59.596 82.308 65.230 1.00 29.55 27 GLY H O 1
ATOM 10313 N N . GLN H 1 42 ? 58.775 80.749 63.836 1.00 36.61 28 GLN H N 1
ATOM 10314 C CA . GLN H 1 42 ? 59.471 81.254 62.662 1.00 35.26 28 GLN H CA 1
ATOM 10315 C C . GLN H 1 42 ? 58.535 81.510 61.490 1.00 41.44 28 GLN H C 1
ATOM 10316 O O . GLN H 1 42 ? 59.012 81.706 60.370 1.00 48.11 28 GLN H O 1
ATOM 10322 N N . CYS H 1 43 ? 57.228 81.518 61.711 1.00 40.37 29 CYS H N 1
ATOM 10323 C CA . CYS H 1 43 ? 56.247 81.605 60.634 1.00 39.62 29 CYS H CA 1
ATOM 10324 C C . CYS H 1 43 ? 55.706 83.029 60.583 1.00 39.96 29 CYS H C 1
ATOM 10325 O O . CYS H 1 43 ? 54.858 83.411 61.390 1.00 47.15 29 CYS H O 1
ATOM 10328 N N . GLN H 1 44 ? 56.189 83.808 59.621 1.00 42.68 30 GLN H N 1
ATOM 10329 C CA . GLN H 1 44 ? 55.729 85.181 59.462 1.00 43.30 30 GLN H CA 1
ATOM 10330 C C . GLN H 1 44 ? 54.284 85.216 58.977 1.00 40.36 30 GLN H C 1
ATOM 10331 O O . GLN H 1 44 ? 53.875 84.410 58.140 1.00 41.80 30 GLN H O 1
ATOM 10337 N N . TYR H 1 45 ? 53.509 86.154 59.517 1.00 33.39 31 TYR H N 1
ATOM 10338 C CA . TYR H 1 45 ? 52.134 86.345 59.076 1.00 35.43 31 TYR H CA 1
ATOM 10339 C C . TYR H 1 45 ? 52.094 86.913 57.664 1.00 38.44 31 TYR H C 1
ATOM 10340 O O . TYR H 1 45 ? 52.894 87.779 57.303 1.00 38.26 31 TYR H O 1
ATOM 10349 N N . THR H 1 46 ? 51.149 86.429 56.865 1.00 41.78 32 THR H N 1
ATOM 10350 C CA . THR H 1 46 ? 50.874 87.075 55.594 1.00 43.40 32 THR H CA 1
ATOM 10351 C C . THR H 1 46 ? 50.099 88.367 55.829 1.00 39.53 32 THR H C 1
ATOM 10352 O O . THR H 1 46 ? 49.630 88.649 56.934 1.00 36.81 32 THR H O 1
ATOM 10356 N N . ALA H 1 47 ? 49.977 89.166 54.768 1.00 42.34 33 ALA H N 1
ATOM 10357 C CA . ALA H 1 47 ? 49.266 90.433 54.881 1.00 41.53 33 ALA H CA 1
ATOM 10358 C C . ALA H 1 47 ? 47.801 90.220 55.237 1.00 42.10 33 ALA H C 1
ATOM 10359 O O . ALA H 1 47 ? 47.258 90.919 56.101 1.00 43.79 33 ALA H O 1
ATOM 10361 N N . GLU H 1 48 ? 47.150 89.250 54.593 1.00 36.57 34 GLU H N 1
ATOM 10362 C CA . GLU H 1 48 ? 45.726 89.029 54.823 1.00 40.78 34 GLU H CA 1
ATOM 10363 C C . GLU H 1 48 ? 45.458 88.562 56.247 1.00 39.52 34 GLU H C 1
ATOM 10364 O O . GLU H 1 48 ? 44.555 89.078 56.917 1.00 40.66 34 GLU H O 1
ATOM 10370 N N . GLU H 1 49 ? 46.225 87.578 56.720 1.00 39.43 35 GLU H N 1
ATOM 10371 C CA . GLU H 1 49 ? 46.034 87.087 58.078 1.00 38.75 35 GLU H CA 1
ATOM 10372 C C . GLU H 1 49 ? 46.339 88.171 59.099 1.00 34.30 35 GLU H C 1
ATOM 10373 O O . GLU H 1 49 ? 45.608 88.323 60.083 1.00 39.55 35 GLU H O 1
ATOM 10379 N N . TYR H 1 50 ? 47.402 88.947 58.871 1.00 36.57 36 TYR H N 1
ATOM 10380 C CA . TYR H 1 50 ? 47.694 90.053 59.773 1.00 36.32 36 TYR H CA 1
ATOM 10381 C C . TYR H 1 50 ? 46.525 91.022 59.843 1.00 32.83 36 TYR H C 1
ATOM 10382 O O . TYR H 1 50 ? 46.112 91.424 60.934 1.00 37.17 36 TYR H O 1
ATOM 10391 N N . GLN H 1 51 ? 45.987 91.414 58.687 1.00 38.50 37 GLN H N 1
ATOM 10392 C CA . GLN H 1 51 ? 44.909 92.394 58.665 1.00 34.27 37 GLN H CA 1
ATOM 10393 C C . GLN H 1 51 ? 43.666 91.866 59.366 1.00 33.65 37 GLN H C 1
ATOM 10394 O O . GLN H 1 51 ? 43.050 92.575 60.169 1.00 32.53 37 GLN H O 1
ATOM 10400 N N . ALA H 1 52 ? 43.294 90.613 59.093 1.00 35.10 38 ALA H N 1
ATOM 10401 C CA . ALA H 1 52 ? 42.107 90.045 59.724 1.00 30.85 38 ALA H CA 1
ATOM 10402 C C . ALA H 1 52 ? 42.269 89.942 61.237 1.00 35.42 38 ALA H C 1
ATOM 10403 O O . ALA H 1 52 ? 41.357 90.305 61.987 1.00 36.91 38 ALA H O 1
ATOM 10405 N N . ILE H 1 53 ? 43.425 89.469 61.708 1.00 31.61 39 ILE H N 1
ATOM 10406 C CA . ILE H 1 53 ? 43.626 89.344 63.147 1.00 28.07 39 ILE H CA 1
ATOM 10407 C C . ILE H 1 53 ? 43.685 90.719 63.802 1.00 30.91 39 ILE H C 1
ATOM 10408 O O . ILE H 1 53 ? 43.150 90.918 64.898 1.00 32.50 39 ILE H O 1
ATOM 10413 N N . GLN H 1 54 ? 44.316 91.692 63.140 1.00 31.65 40 GLN H N 1
ATOM 10414 C CA . GLN H 1 54 ? 44.417 93.034 63.698 1.00 30.00 40 GLN H CA 1
ATOM 10415 C C . GLN H 1 54 ? 43.047 93.684 63.825 1.00 30.83 40 GLN H C 1
ATOM 10416 O O . GLN H 1 54 ? 42.775 94.380 64.809 1.00 33.65 40 GLN H O 1
ATOM 10422 N N . LYS H 1 55 ? 42.167 93.472 62.843 1.00 36.23 41 LYS H N 1
ATOM 10423 C CA . LYS H 1 55 ? 40.813 94.004 62.968 1.00 31.08 41 LYS H CA 1
ATOM 10424 C C . LYS H 1 55 ? 40.019 93.257 64.032 1.00 28.49 41 LYS H C 1
ATOM 10425 O O . LYS H 1 55 ? 39.266 93.872 64.792 1.00 31.29 41 LYS H O 1
ATOM 10431 N N . ALA H 1 56 ? 40.173 91.934 64.106 1.00 29.95 42 ALA H N 1
ATOM 10432 C CA . ALA H 1 56 ? 39.372 91.153 65.042 1.00 33.59 42 ALA H CA 1
ATOM 10433 C C . ALA H 1 56 ? 39.773 91.426 66.487 1.00 34.28 42 ALA H C 1
ATOM 10434 O O . ALA H 1 56 ? 38.928 91.390 67.386 1.00 32.33 42 ALA H O 1
ATOM 10436 N N . LEU H 1 57 ? 41.051 91.703 66.732 1.00 28.37 43 LEU H N 1
ATOM 10437 C CA . LEU H 1 57 ? 41.507 91.936 68.093 1.00 23.64 43 LEU H CA 1
ATOM 10438 C C . LEU H 1 57 ? 40.962 93.229 68.684 1.00 31.42 43 LEU H C 1
ATOM 10439 O O . LEU H 1 57 ? 40.936 93.366 69.910 1.00 28.75 43 LEU H O 1
ATOM 10444 N N . ARG H 1 58 ? 40.514 94.170 67.849 1.00 32.25 44 ARG H N 1
ATOM 10445 C CA . ARG H 1 58 ? 39.989 95.433 68.353 1.00 32.79 44 ARG H CA 1
ATOM 10446 C C . ARG H 1 58 ? 38.558 95.332 68.852 1.00 33.26 44 ARG H C 1
ATOM 10447 O O . ARG H 1 58 ? 38.103 96.239 69.554 1.00 39.83 44 ARG H O 1
ATOM 10455 N N . GLN H 1 59 ? 37.839 94.272 68.507 1.00 35.27 45 GLN H N 1
ATOM 10456 C CA . GLN H 1 59 ? 36.465 94.128 68.960 1.00 33.18 45 GLN H CA 1
ATOM 10457 C C . GLN H 1 59 ? 36.404 94.022 70.476 1.00 36.44 45 GLN H C 1
ATOM 10458 O O . GLN H 1 59 ? 37.273 93.430 71.115 1.00 41.48 45 GLN H O 1
ATOM 10464 N N . ARG H 1 60 ? 35.366 94.610 71.051 1.00 45.50 46 ARG H N 1
ATOM 10465 C CA . ARG H 1 60 ? 35.054 94.387 72.450 1.00 45.47 46 ARG H CA 1
ATOM 10466 C C . ARG H 1 60 ? 34.114 93.199 72.571 1.00 45.38 46 ARG H C 1
ATOM 10467 O O . ARG H 1 60 ? 33.410 92.842 71.625 1.00 48.73 46 ARG H O 1
ATOM 10475 N N . LEU H 1 61 ? 34.120 92.576 73.740 1.00 50.06 47 LEU H N 1
ATOM 10476 C CA . LEU H 1 61 ? 33.347 91.364 73.945 1.00 49.62 47 LEU H CA 1
ATOM 10477 C C . LEU H 1 61 ? 31.931 91.690 74.397 1.00 53.86 47 LEU H C 1
ATOM 10478 O O . LEU H 1 61 ? 31.706 92.634 75.157 1.00 57.72 47 LEU H O 1
ATOM 10483 N N . GLY H 1 62 ? 30.979 90.902 73.925 1.00 57.31 48 GLY H N 1
ATOM 10484 C CA . GLY H 1 62 ? 29.602 91.068 74.323 1.00 57.57 48 GLY H CA 1
ATOM 10485 C C . GLY H 1 62 ? 29.346 90.519 75.705 1.00 59.05 48 GLY H C 1
ATOM 10486 O O . GLY H 1 62 ? 30.212 89.913 76.349 1.00 60.97 48 GLY H O 1
ATOM 10487 N N . PRO H 1 63 ? 28.124 90.733 76.192 1.00 66.50 49 PRO H N 1
ATOM 10488 C CA . PRO H 1 63 ? 27.765 90.223 77.524 1.00 66.56 49 PRO H CA 1
ATOM 10489 C C . PRO H 1 63 ? 27.790 88.709 77.627 1.00 66.06 49 PRO H C 1
ATOM 10490 O O . PRO H 1 63 ? 27.811 88.183 78.745 1.00 64.51 49 PRO H O 1
ATOM 10494 N N . GLU H 1 64 ? 27.782 87.990 76.503 1.00 59.45 50 GLU H N 1
ATOM 10495 C CA . GLU H 1 64 ? 27.862 86.535 76.543 1.00 57.79 50 GLU H CA 1
ATOM 10496 C C . GLU H 1 64 ? 29.178 86.035 77.127 1.00 57.73 50 GLU H C 1
ATOM 10497 O O . GLU H 1 64 ? 29.244 84.886 77.571 1.00 57.98 50 GLU H O 1
ATOM 10503 N N . TYR H 1 65 ? 30.220 86.863 77.136 1.00 53.18 51 TYR H N 1
ATOM 10504 C CA . TYR H 1 65 ? 31.529 86.467 77.633 1.00 50.80 51 TYR H CA 1
ATOM 10505 C C . TYR H 1 65 ? 31.796 86.898 79.065 1.00 53.79 51 TYR H C 1
ATOM 10506 O O . TYR H 1 65 ? 32.719 86.365 79.688 1.00 58.32 51 TYR H O 1
ATOM 10515 N N . ILE H 1 66 ? 31.028 87.836 79.601 1.00 56.43 52 ILE H N 1
ATOM 10516 C CA . ILE H 1 66 ? 31.345 88.463 80.876 1.00 56.73 52 ILE H CA 1
ATOM 10517 C C . ILE H 1 66 ? 30.596 87.741 81.984 1.00 59.26 52 ILE H C 1
ATOM 10518 O O . ILE H 1 66 ? 29.366 87.626 81.946 1.00 60.51 52 ILE H O 1
ATOM 10523 N N . SER H 1 67 ? 31.339 87.251 82.964 1.00 65.29 53 SER H N 1
ATOM 10524 C CA . SER H 1 67 ? 30.807 86.720 84.204 1.00 62.48 53 SER H CA 1
ATOM 10525 C C . SER H 1 67 ? 31.103 87.705 85.327 1.00 64.83 53 SER H C 1
ATOM 10526 O O . SER H 1 67 ? 31.927 88.612 85.192 1.00 62.43 53 SER H O 1
ATOM 10529 N N . SER H 1 68 ? 30.424 87.517 86.452 1.00 73.59 54 SER H N 1
ATOM 10530 C CA . SER H 1 68 ? 30.581 88.421 87.583 1.00 74.26 54 SER H CA 1
ATOM 10531 C C . SER H 1 68 ? 30.744 87.600 88.849 1.00 74.80 54 SER H C 1
ATOM 10532 O O . SER H 1 68 ? 29.916 86.732 89.139 1.00 74.41 54 SER H O 1
ATOM 10535 N N . ARG H 1 69 ? 31.809 87.869 89.591 1.00 75.78 55 ARG H N 1
ATOM 10536 C CA . ARG H 1 69 ? 32.018 87.265 90.894 1.00 75.11 55 ARG H CA 1
ATOM 10537 C C . ARG H 1 69 ? 32.014 88.350 91.961 1.00 77.62 55 ARG H C 1
ATOM 10538 O O . ARG H 1 69 ? 32.361 89.505 91.708 1.00 78.70 55 ARG H O 1
ATOM 10546 N N . MET H 1 70 ? 31.597 87.966 93.159 1.00 88.22 56 MET H N 1
ATOM 10547 C CA . MET H 1 70 ? 31.525 88.879 94.291 1.00 88.32 56 MET H CA 1
ATOM 10548 C C . MET H 1 70 ? 32.850 88.816 95.039 1.00 87.44 56 MET H C 1
ATOM 10549 O O . MET H 1 70 ? 33.184 87.791 95.640 1.00 88.68 56 MET H O 1
ATOM 10554 N N . ALA H 1 71 ? 33.603 89.907 94.994 1.00 90.85 57 ALA H N 1
ATOM 10555 C CA . ALA H 1 71 ? 34.852 90.018 95.727 1.00 91.74 57 ALA H CA 1
ATOM 10556 C C . ALA H 1 71 ? 34.608 90.689 97.072 1.00 92.26 57 ALA H C 1
ATOM 10557 O O . ALA H 1 71 ? 33.484 91.063 97.416 1.00 91.49 57 ALA H O 1
ATOM 10559 N N . GLY H 1 72 ? 35.684 90.829 97.841 1.00 88.32 58 GLY H N 1
ATOM 10560 C CA . GLY H 1 72 ? 35.612 91.500 99.123 1.00 86.11 58 GLY H CA 1
ATOM 10561 C C . GLY H 1 72 ? 35.173 92.943 99.004 1.00 86.74 58 GLY H C 1
ATOM 10562 O O . GLY H 1 72 ? 35.696 93.691 98.172 1.00 87.61 58 GLY H O 1
ATOM 10563 N N . GLY H 1 73 ? 34.215 93.349 99.833 1.00 87.69 59 GLY H N 1
ATOM 10564 C CA . GLY H 1 73 ? 33.678 94.694 99.799 1.00 87.30 59 GLY H CA 1
ATOM 10565 C C . GLY H 1 73 ? 32.270 94.803 99.259 1.00 89.19 59 GLY H C 1
ATOM 10566 O O . GLY H 1 73 ? 31.700 95.901 99.287 1.00 89.99 59 GLY H O 1
ATOM 10567 N N . GLY H 1 74 ? 31.689 93.712 98.767 1.00 91.40 60 GLY H N 1
ATOM 10568 C CA . GLY H 1 74 ? 30.326 93.756 98.280 1.00 90.85 60 GLY H CA 1
ATOM 10569 C C . GLY H 1 74 ? 30.149 94.396 96.924 1.00 92.17 60 GLY H C 1
ATOM 10570 O O . GLY H 1 74 ? 29.023 94.741 96.556 1.00 92.63 60 GLY H O 1
ATOM 10571 N N . GLN H 1 75 ? 31.227 94.564 96.164 1.00 88.89 61 GLN H N 1
ATOM 10572 C CA . GLN H 1 75 ? 31.166 95.159 94.839 1.00 88.97 61 GLN H CA 1
ATOM 10573 C C . GLN H 1 75 ? 31.255 94.073 93.774 1.00 89.05 61 GLN H C 1
ATOM 10574 O O . GLN H 1 75 ? 31.911 93.044 93.961 1.00 88.18 61 GLN H O 1
ATOM 10580 N N . LYS H 1 76 ? 30.575 94.309 92.656 1.00 88.84 62 LYS H N 1
ATOM 10581 C CA . LYS H 1 76 ? 30.559 93.349 91.564 1.00 87.53 62 LYS H CA 1
ATOM 10582 C C . LYS H 1 76 ? 31.827 93.488 90.733 1.00 87.40 62 LYS H C 1
ATOM 10583 O O . LYS H 1 76 ? 32.179 94.590 90.301 1.00 86.14 62 LYS H O 1
ATOM 10589 N N . VAL H 1 77 ? 32.512 92.371 90.508 1.00 83.36 63 VAL H N 1
ATOM 10590 C CA . VAL H 1 77 ? 33.735 92.340 89.716 1.00 82.17 63 VAL H CA 1
ATOM 10591 C C . VAL H 1 77 ? 33.494 91.472 88.491 1.00 81.00 63 VAL H C 1
ATOM 10592 O O . VAL H 1 77 ? 33.062 90.319 88.613 1.00 79.72 63 VAL H O 1
ATOM 10596 N N . CYS H 1 78 ? 33.774 92.025 87.317 1.00 69.87 64 CYS H N 1
ATOM 10597 C CA . CYS H 1 78 ? 33.597 91.311 86.062 1.00 68.64 64 CYS H CA 1
ATOM 10598 C C . CYS H 1 78 ? 34.876 90.583 85.675 1.00 68.36 64 CYS H C 1
ATOM 10599 O O . CYS H 1 78 ? 35.983 91.057 85.939 1.00 67.93 64 CYS H O 1
ATOM 10602 N N . TYR H 1 79 ? 34.711 89.422 85.051 1.00 60.97 65 TYR H N 1
ATOM 10603 C CA . TYR H 1 79 ? 35.841 88.622 84.609 1.00 59.26 65 TYR H CA 1
ATOM 10604 C C . TYR H 1 79 ? 35.392 87.745 83.453 1.00 57.74 65 TYR H C 1
ATOM 10605 O O . TYR H 1 79 ? 34.201 87.624 83.166 1.00 56.98 65 TYR H O 1
ATOM 10614 N N . ILE H 1 80 ? 36.366 87.144 82.782 1.00 47.60 66 ILE H N 1
ATOM 10615 C CA . ILE H 1 80 ? 36.120 86.188 81.711 1.00 47.61 66 ILE H CA 1
ATOM 10616 C C . ILE H 1 80 ? 36.644 84.836 82.166 1.00 48.33 66 ILE H C 1
ATOM 10617 O O . ILE H 1 80 ? 37.775 84.736 82.653 1.00 49.66 66 ILE H O 1
ATOM 10622 N N . GLU H 1 81 ? 35.821 83.803 82.022 1.00 40.32 67 GLU H N 1
ATOM 10623 C CA . GLU H 1 81 ? 36.233 82.474 82.443 1.00 38.20 67 GLU H CA 1
ATOM 10624 C C . GLU H 1 81 ? 37.399 81.982 81.593 1.00 43.13 67 GLU H C 1
ATOM 10625 O O . GLU H 1 81 ? 37.551 82.358 80.428 1.00 46.66 67 GLU H O 1
ATOM 10631 N N . GLY H 1 82 ? 38.235 81.138 82.201 1.00 25.99 68 GLY H N 1
ATOM 10632 C CA . GLY H 1 82 ? 39.463 80.722 81.543 1.00 29.48 68 GLY H CA 1
ATOM 10633 C C . GLY H 1 82 ? 39.222 79.961 80.255 1.00 34.37 68 GLY H C 1
ATOM 10634 O O . GLY H 1 82 ? 39.919 80.173 79.259 1.00 34.98 68 GLY H O 1
ATOM 10635 N N . HIS H 1 83 ? 38.228 79.068 80.252 1.00 31.56 69 HIS H N 1
ATOM 10636 C CA . HIS H 1 83 ? 37.954 78.278 79.057 1.00 33.83 69 HIS H CA 1
ATOM 10637 C C . HIS H 1 83 ? 37.412 79.139 77.922 1.00 33.96 69 HIS H C 1
ATOM 10638 O O . HIS H 1 83 ? 37.681 78.855 76.750 1.00 37.53 69 HIS H O 1
ATOM 10645 N N . ARG H 1 84 ? 36.675 80.203 78.243 1.00 34.87 70 ARG H N 1
ATOM 10646 C CA . ARG H 1 84 ? 36.251 81.141 77.210 1.00 31.61 70 ARG H CA 1
ATOM 10647 C C . ARG H 1 84 ? 37.447 81.823 76.563 1.00 29.57 70 ARG H C 1
ATOM 10648 O O . ARG H 1 84 ? 37.491 81.982 75.340 1.00 37.36 70 ARG H O 1
ATOM 10656 N N . VAL H 1 85 ? 38.427 82.233 77.368 1.00 32.58 71 VAL H N 1
ATOM 10657 C CA . VAL H 1 85 ? 39.629 82.853 76.824 1.00 31.15 71 VAL H CA 1
ATOM 10658 C C . VAL H 1 85 ? 40.408 81.853 75.980 1.00 25.02 71 VAL H C 1
ATOM 10659 O O . VAL H 1 85 ? 40.981 82.207 74.946 1.00 29.39 71 VAL H O 1
ATOM 10663 N N . ILE H 1 86 ? 40.442 80.592 76.406 1.00 18.49 72 ILE H N 1
ATOM 10664 C CA . ILE H 1 86 ? 41.109 79.560 75.620 1.00 27.60 72 ILE H CA 1
ATOM 10665 C C . ILE H 1 86 ? 40.435 79.401 74.262 1.00 28.34 72 ILE H C 1
ATOM 10666 O O . ILE H 1 86 ? 41.107 79.304 73.228 1.00 28.78 72 ILE H O 1
ATOM 10671 N N . ASN H 1 87 ? 39.101 79.387 74.240 1.00 24.86 73 ASN H N 1
ATOM 10672 C CA . ASN H 1 87 ? 38.387 79.291 72.969 1.00 23.62 73 ASN H CA 1
ATOM 10673 C C . ASN H 1 87 ? 38.634 80.514 72.096 1.00 19.59 73 ASN H C 1
ATOM 10674 O O . ASN H 1 87 ? 38.792 80.394 70.877 1.00 29.39 73 ASN H O 1
ATOM 10679 N N . LEU H 1 88 ? 38.662 81.701 72.701 1.00 21.03 74 LEU H N 1
ATOM 10680 C CA . LEU H 1 88 ? 38.921 82.914 71.934 1.00 15.98 74 LEU H CA 1
ATOM 10681 C C . LEU H 1 88 ? 40.318 82.903 71.325 1.00 22.66 74 LEU H C 1
ATOM 10682 O O . LEU H 1 88 ? 40.504 83.315 70.177 1.00 25.63 74 LEU H O 1
ATOM 10687 N N . ALA H 1 89 ? 41.316 82.448 72.084 1.00 28.27 75 ALA H N 1
ATOM 10688 C CA . ALA H 1 89 ? 42.670 82.358 71.550 1.00 19.47 75 ALA H CA 1
ATOM 10689 C C . ALA H 1 89 ? 42.763 81.309 70.451 1.00 10.02 75 ALA H C 1
ATOM 10690 O O . ALA H 1 89 ? 43.447 81.517 69.445 1.00 18.92 75 ALA H O 1
ATOM 10692 N N . ASN H 1 90 ? 42.083 80.178 70.623 1.00 16.97 76 ASN H N 1
ATOM 10693 C CA . ASN H 1 90 ? 42.117 79.139 69.605 1.00 22.10 76 ASN H CA 1
ATOM 10694 C C . ASN H 1 90 ? 41.384 79.542 68.334 1.00 25.34 76 ASN H C 1
ATOM 10695 O O . ASN H 1 90 ? 41.724 79.044 67.259 1.00 23.72 76 ASN H O 1
ATOM 10700 N N . GLU H 1 91 ? 40.388 80.420 68.424 1.00 22.93 77 GLU H N 1
ATOM 10701 C CA . GLU H 1 91 ? 39.766 80.906 67.201 1.00 13.97 77 GLU H CA 1
ATOM 10702 C C . GLU H 1 91 ? 40.555 82.042 66.566 1.00 18.37 77 GLU H C 1
ATOM 10703 O O . GLU H 1 91 ? 40.686 82.090 65.341 1.00 26.16 77 GLU H O 1
ATOM 10709 N N . MET H 1 92 ? 41.099 82.947 67.378 1.00 24.95 78 MET H N 1
ATOM 10710 C CA . MET H 1 92 ? 41.831 84.090 66.845 1.00 20.63 78 MET H CA 1
ATOM 10711 C C . MET H 1 92 ? 43.113 83.663 66.142 1.00 22.47 78 MET H C 1
ATOM 10712 O O . MET H 1 92 ? 43.433 84.168 65.063 1.00 21.42 78 MET H O 1
ATOM 10717 N N . PHE H 1 93 ? 43.860 82.736 66.733 1.00 17.92 79 PHE H N 1
ATOM 10718 C CA . PHE H 1 93 ? 45.162 82.363 66.212 1.00 11.84 79 PHE H CA 1
ATOM 10719 C C . PHE H 1 93 ? 45.207 80.967 65.615 1.00 15.53 79 PHE H C 1
ATOM 10720 O O . PHE H 1 93 ? 46.182 80.641 64.938 1.00 25.75 79 PHE H O 1
ATOM 10728 N N . GLY H 1 94 ? 44.187 80.147 65.828 1.00 13.54 80 GLY H N 1
ATOM 10729 C CA . GLY H 1 94 ? 44.259 78.744 65.486 1.00 12.22 80 GLY H CA 1
ATOM 10730 C C . GLY H 1 94 ? 44.818 77.910 66.627 1.00 21.49 80 GLY H C 1
ATOM 10731 O O . GLY H 1 94 ? 45.420 78.413 67.570 1.00 29.14 80 GLY H O 1
ATOM 10732 N N . TYR H 1 95 ? 44.601 76.600 66.537 1.00 17.67 81 TYR H N 1
ATOM 10733 C CA . TYR H 1 95 ? 45.114 75.719 67.580 1.00 17.91 81 TYR H CA 1
ATOM 10734 C C . TYR H 1 95 ? 46.634 75.640 67.547 1.00 20.91 81 TYR H C 1
ATOM 10735 O O . TYR H 1 95 ? 47.263 75.347 68.568 1.00 26.50 81 TYR H O 1
ATOM 10744 N N . ASN H 1 96 ? 47.240 75.887 66.394 1.00 20.32 82 ASN H N 1
ATOM 10745 C CA . ASN H 1 96 ? 48.685 75.882 66.262 1.00 11.32 82 ASN H CA 1
ATOM 10746 C C . ASN H 1 96 ? 49.253 77.288 66.151 1.00 15.93 82 ASN H C 1
ATOM 10747 O O . ASN H 1 96 ? 50.421 77.447 65.790 1.00 27.15 82 ASN H O 1
ATOM 10752 N N . GLY H 1 97 ? 48.456 78.308 66.450 1.00 11.68 83 GLY H N 1
ATOM 10753 C CA . GLY H 1 97 ? 48.889 79.674 66.269 1.00 14.02 83 GLY H CA 1
ATOM 10754 C C . GLY H 1 97 ? 49.428 80.347 67.510 1.00 17.34 83 GLY H C 1
ATOM 10755 O O . GLY H 1 97 ? 50.108 81.369 67.413 1.00 19.71 83 GLY H O 1
ATOM 10756 N N . TRP H 1 98 ? 49.139 79.791 68.681 1.00 9.59 84 TRP H N 1
ATOM 10757 C CA . TRP H 1 98 ? 49.607 80.365 69.929 1.00 2.80 84 TRP H CA 1
ATOM 10758 C C . TRP H 1 98 ? 50.101 79.253 70.837 1.00 6.56 84 TRP H C 1
ATOM 10759 O O . TRP H 1 98 ? 49.723 78.092 70.690 1.00 23.25 84 TRP H O 1
ATOM 10770 N N . ALA H 1 99 ? 50.969 79.625 71.763 1.00 9.50 85 ALA H N 1
ATOM 10771 C CA . ALA H 1 99 ? 51.571 78.710 72.711 1.00 14.71 85 ALA H CA 1
ATOM 10772 C C . ALA H 1 99 ? 51.729 79.444 74.026 1.00 10.02 85 ALA H C 1
ATOM 10773 O O . ALA H 1 99 ? 51.854 80.666 74.046 1.00 19.31 85 ALA H O 1
ATOM 10775 N N . HIS H 1 100 ? 51.732 78.707 75.123 1.00 6.65 86 HIS H N 1
ATOM 10776 C CA . HIS H 1 100 ? 52.049 79.339 76.390 1.00 4.49 86 HIS H CA 1
ATOM 10777 C C . HIS H 1 100 ? 52.846 78.383 77.255 1.00 0.00 86 HIS H C 1
ATOM 10778 O O . HIS H 1 100 ? 52.631 77.171 77.235 1.00 12.67 86 HIS H O 1
ATOM 10785 N N . SER H 1 101 ? 53.790 78.949 77.990 1.00 11.93 87 SER H N 1
ATOM 10786 C CA . SER H 1 101 ? 54.625 78.192 78.901 1.00 13.76 87 SER H CA 1
ATOM 10787 C C . SER H 1 101 ? 54.625 78.877 80.256 1.00 11.61 87 SER H C 1
ATOM 10788 O O . SER H 1 101 ? 54.300 80.058 80.385 1.00 12.96 87 SER H O 1
ATOM 10791 N N . ILE H 1 102 ? 54.963 78.100 81.274 1.00 15.62 88 ILE H N 1
ATOM 10792 C CA . ILE H 1 102 ? 55.132 78.614 82.624 1.00 9.97 88 ILE H CA 1
ATOM 10793 C C . ILE H 1 102 ? 56.620 78.864 82.829 1.00 13.37 88 ILE H C 1
ATOM 10794 O O . ILE H 1 102 ? 57.406 77.927 82.954 1.00 26.64 88 ILE H O 1
ATOM 10799 N N . THR H 1 103 ? 57.009 80.134 82.830 1.00 15.99 89 THR H N 1
ATOM 10800 C CA . THR H 1 103 ? 58.404 80.481 83.053 1.00 13.32 89 THR H CA 1
ATOM 10801 C C . THR H 1 103 ? 58.826 80.164 84.479 1.00 14.34 89 THR H C 1
ATOM 10802 O O . THR H 1 103 ? 59.937 79.679 84.709 1.00 27.55 89 THR H O 1
ATOM 10806 N N . GLN H 1 104 ? 57.949 80.415 85.444 1.00 9.82 90 GLN H N 1
ATOM 10807 C CA . GLN H 1 104 ? 58.274 80.207 86.844 1.00 13.45 90 GLN H CA 1
ATOM 10808 C C . GLN H 1 104 ? 56.990 80.240 87.655 1.00 14.04 90 GLN H C 1
ATOM 10809 O O . GLN H 1 104 ? 56.103 81.045 87.378 1.00 28.80 90 GLN H O 1
ATOM 10815 N N . GLN H 1 105 ? 56.894 79.359 88.642 1.00 9.52 91 GLN H N 1
ATOM 10816 C CA . GLN H 1 105 ? 55.815 79.407 89.617 1.00 18.01 91 GLN H CA 1
ATOM 10817 C C . GLN H 1 105 ? 56.419 79.361 91.008 1.00 17.38 91 GLN H C 1
ATOM 10818 O O . GLN H 1 105 ? 57.210 78.469 91.316 1.00 24.67 91 GLN H O 1
ATOM 10824 N N . ASN H 1 106 ? 56.047 80.319 91.844 1.00 22.80 92 ASN H N 1
ATOM 10825 C CA . ASN H 1 106 ? 56.601 80.432 93.182 1.00 26.18 92 ASN H CA 1
ATOM 10826 C C . ASN H 1 106 ? 55.478 80.461 94.204 1.00 14.83 92 ASN H C 1
ATOM 10827 O O . ASN H 1 106 ? 54.553 81.268 94.092 1.00 22.40 92 ASN H O 1
ATOM 10832 N N . VAL H 1 107 ? 55.561 79.580 95.195 1.00 18.33 93 VAL H N 1
ATOM 10833 C CA . VAL H 1 107 ? 54.705 79.669 96.371 1.00 18.85 93 VAL H CA 1
ATOM 10834 C C . VAL H 1 107 ? 55.227 80.820 97.223 1.00 12.31 93 VAL H C 1
ATOM 10835 O O . VAL H 1 107 ? 56.346 80.767 97.732 1.00 27.38 93 VAL H O 1
ATOM 10839 N N . ASP H 1 108 ? 54.427 81.873 97.362 1.00 13.45 94 ASP H N 1
ATOM 10840 C CA . ASP H 1 108 ? 54.833 82.982 98.214 1.00 10.98 94 ASP H CA 1
ATOM 10841 C C . ASP H 1 108 ? 54.763 82.601 99.685 1.00 23.55 94 ASP H C 1
ATOM 10842 O O . ASP H 1 108 ? 55.683 82.902 100.452 1.00 26.79 94 ASP H O 1
ATOM 10847 N N . PHE H 1 109 ? 53.688 81.935 100.097 1.00 26.87 95 PHE H N 1
ATOM 10848 C CA . PHE H 1 109 ? 53.537 81.551 101.491 1.00 20.81 95 PHE H CA 1
ATOM 10849 C C . PHE H 1 109 ? 52.454 80.493 101.619 1.00 25.72 95 PHE H C 1
ATOM 10850 O O . PHE H 1 109 ? 51.479 80.480 100.861 1.00 34.94 95 PHE H O 1
ATOM 10858 N N . VAL H 1 110 ? 52.649 79.612 102.595 1.00 22.58 96 VAL H N 1
ATOM 10859 C CA . VAL H 1 110 ? 51.627 78.703 103.096 1.00 24.84 96 VAL H CA 1
ATOM 10860 C C . VAL H 1 110 ? 51.573 78.920 104.600 1.00 29.16 96 VAL H C 1
ATOM 10861 O O . VAL H 1 110 ? 52.547 78.630 105.303 1.00 34.54 96 VAL H O 1
ATOM 10865 N N . ASP H 1 111 ? 50.451 79.426 105.098 1.00 30.46 97 ASP H N 1
ATOM 10866 C CA . ASP H 1 111 ? 50.309 79.750 106.511 1.00 34.30 97 ASP H CA 1
ATOM 10867 C C . ASP H 1 111 ? 49.132 78.999 107.111 1.00 35.14 97 ASP H C 1
ATOM 10868 O O . ASP H 1 111 ? 48.125 78.770 106.441 1.00 39.29 97 ASP H O 1
ATOM 10873 N N . LEU H 1 112 ? 49.267 78.623 108.377 1.00 49.14 98 LEU H N 1
ATOM 10874 C CA . LEU H 1 112 ? 48.226 77.923 109.115 1.00 47.77 98 LEU H CA 1
ATOM 10875 C C . LEU H 1 112 ? 47.707 78.821 110.228 1.00 49.59 98 LEU H C 1
ATOM 10876 O O . LEU H 1 112 ? 48.493 79.377 111.000 1.00 51.11 98 LEU H O 1
ATOM 10881 N N . ASN H 1 113 ? 46.389 78.970 110.301 1.00 53.30 99 ASN H N 1
ATOM 10882 C CA . ASN H 1 113 ? 45.750 79.813 111.303 1.00 53.91 99 ASN H CA 1
ATOM 10883 C C . ASN H 1 113 ? 44.385 79.230 111.623 1.00 57.40 99 ASN H C 1
ATOM 10884 O O . ASN H 1 113 ? 43.531 79.132 110.737 1.00 54.83 99 ASN H O 1
ATOM 10889 N N . ASN H 1 114 ? 44.192 78.844 112.888 1.00 63.64 100 ASN H N 1
ATOM 10890 C CA . ASN H 1 114 ? 42.936 78.266 113.369 1.00 61.67 100 ASN H CA 1
ATOM 10891 C C . ASN H 1 114 ? 42.577 76.995 112.608 1.00 60.76 100 ASN H C 1
ATOM 10892 O O . ASN H 1 114 ? 41.403 76.686 112.400 1.00 60.85 100 ASN H O 1
ATOM 10897 N N . GLY H 1 115 ? 43.595 76.248 112.192 1.00 59.98 101 GLY H N 1
ATOM 10898 C CA . GLY H 1 115 ? 43.381 75.053 111.409 1.00 58.32 101 GLY H CA 1
ATOM 10899 C C . GLY H 1 115 ? 43.088 75.292 109.946 1.00 60.23 101 GLY H C 1
ATOM 10900 O O . GLY H 1 115 ? 42.882 74.322 109.207 1.00 58.83 101 GLY H O 1
ATOM 10901 N N . LYS H 1 116 ? 43.073 76.544 109.500 1.00 52.61 102 LYS H N 1
ATOM 10902 C CA . LYS H 1 116 ? 42.765 76.891 108.122 1.00 50.74 102 LYS H CA 1
ATOM 10903 C C . LYS H 1 116 ? 44.023 77.393 107.430 1.00 52.92 102 LYS H C 1
ATOM 10904 O O . LYS H 1 116 ? 44.853 78.070 108.041 1.00 53.07 102 LYS H O 1
ATOM 10910 N N . PHE H 1 117 ? 44.166 77.058 106.158 1.00 41.52 103 PHE H N 1
ATOM 10911 C CA . PHE H 1 117 ? 45.372 77.381 105.418 1.00 37.98 103 PHE H CA 1
ATOM 10912 C C . PHE H 1 117 ? 45.148 78.582 104.517 1.00 35.36 103 PHE H C 1
ATOM 10913 O O . PHE H 1 117 ? 44.075 78.751 103.935 1.00 36.45 103 PHE H O 1
ATOM 10921 N N . TYR H 1 118 ? 46.169 79.423 104.431 1.00 30.50 104 TYR H N 1
ATOM 10922 C CA . TYR H 1 118 ? 46.192 80.592 103.566 1.00 35.67 104 TYR H CA 1
ATOM 10923 C C . TYR H 1 118 ? 47.407 80.466 102.662 1.00 35.78 104 TYR H C 1
ATOM 10924 O O . TYR H 1 118 ? 48.541 80.410 103.147 1.00 31.99 104 TYR H O 1
ATOM 10933 N N . VAL H 1 119 ? 47.171 80.396 101.357 1.00 25.84 105 VAL H N 1
ATOM 10934 C CA . VAL H 1 119 ? 48.209 80.067 100.392 1.00 17.40 105 VAL H CA 1
ATOM 10935 C C . VAL H 1 119 ? 48.246 81.143 99.323 1.00 15.09 105 VAL H C 1
ATOM 10936 O O . VAL H 1 119 ? 47.209 81.492 98.753 1.00 26.31 105 VAL H O 1
ATOM 10940 N N . GLY H 1 120 ? 49.435 81.659 99.050 1.00 20.81 106 GLY H N 1
ATOM 10941 C CA . GLY H 1 120 ? 49.625 82.569 97.940 1.00 11.54 106 GLY H CA 1
ATOM 10942 C C . GLY H 1 120 ? 50.594 82.013 96.919 1.00 22.03 106 GLY H C 1
ATOM 10943 O O . GLY H 1 120 ? 51.702 81.607 97.275 1.00 26.59 106 GLY H O 1
ATOM 10944 N N . VAL H 1 121 ? 50.195 81.975 95.653 1.00 18.23 107 VAL H N 1
ATOM 10945 C CA . VAL H 1 121 ? 51.021 81.435 94.582 1.00 6.56 107 VAL H CA 1
ATOM 10946 C C . VAL H 1 121 ? 51.074 82.444 93.446 1.00 8.48 107 VAL H C 1
ATOM 10947 O O . VAL H 1 121 ? 50.040 82.963 93.020 1.00 14.62 107 VAL H O 1
ATOM 10951 N N . CYS H 1 122 ? 52.272 82.705 92.947 1.00 19.77 108 CYS H N 1
ATOM 10952 C CA . CYS H 1 122 ? 52.463 83.521 91.760 1.00 24.19 108 CYS H CA 1
ATOM 10953 C C . CYS H 1 122 ? 52.984 82.643 90.633 1.00 13.67 108 CYS H C 1
ATOM 10954 O O . CYS H 1 122 ? 53.726 81.689 90.869 1.00 12.65 108 CYS H O 1
ATOM 10957 N N . ALA H 1 123 ? 52.564 82.946 89.415 1.00 5.30 109 ALA H N 1
ATOM 10958 C CA . ALA H 1 123 ? 53.041 82.252 88.233 1.00 4.77 109 ALA H CA 1
ATOM 10959 C C . ALA H 1 123 ? 53.355 83.273 87.154 1.00 10.03 109 ALA H C 1
ATOM 10960 O O . ALA H 1 123 ? 52.636 84.259 86.989 1.00 21.21 109 ALA H O 1
ATOM 10962 N N . PHE H 1 124 ? 54.431 83.042 86.430 1.00 18.32 110 PHE H N 1
ATOM 10963 C CA . PHE H 1 124 ? 54.788 83.871 85.291 1.00 15.77 110 PHE H CA 1
ATOM 10964 C C . PHE H 1 124 ? 54.510 83.057 84.039 1.00 9.15 110 PHE H C 1
ATOM 10965 O O . PHE H 1 124 ? 55.062 81.971 83.860 1.00 20.06 110 PHE H O 1
ATOM 10973 N N . VAL H 1 125 ? 53.620 83.562 83.199 1.00 20.87 111 VAL H N 1
ATOM 10974 C CA . VAL H 1 125 ? 53.145 82.845 82.026 1.00 20.64 111 VAL H CA 1
ATOM 10975 C C . VAL H 1 125 ? 53.566 83.630 80.797 1.00 12.00 111 VAL H C 1
ATOM 10976 O O . VAL H 1 125 ? 53.337 84.840 80.714 1.00 19.89 111 VAL H O 1
ATOM 10980 N N . ARG H 1 126 ? 54.183 82.948 79.853 1.00 9.70 112 ARG H N 1
ATOM 10981 C CA . ARG H 1 126 ? 54.628 83.566 78.616 1.00 21.39 112 ARG H CA 1
ATOM 10982 C C . ARG H 1 126 ? 53.812 82.992 77.468 1.00 12.77 112 ARG H C 1
ATOM 10983 O O . ARG H 1 126 ? 53.773 81.774 77.281 1.00 4.15 112 ARG H O 1
ATOM 10991 N N . VAL H 1 127 ? 53.161 83.869 76.712 1.00 7.11 113 VAL H N 1
ATOM 10992 C CA . VAL H 1 127 ? 52.383 83.496 75.538 1.00 4.54 113 VAL H CA 1
ATOM 10993 C C . VAL H 1 127 ? 53.146 83.934 74.299 1.00 8.47 113 VAL H C 1
ATOM 10994 O O . VAL H 1 127 ? 53.527 85.099 74.183 1.00 19.25 113 VAL H O 1
ATOM 10998 N N . GLN H 1 128 ? 53.351 83.011 73.372 1.00 20.04 114 GLN H N 1
ATOM 10999 C CA . GLN H 1 128 ? 54.063 83.274 72.133 1.00 18.75 114 GLN H CA 1
ATOM 11000 C C . GLN H 1 128 ? 53.182 82.938 70.936 1.00 18.71 114 GLN H C 1
ATOM 11001 O O . GLN H 1 128 ? 52.503 81.913 70.921 1.00 16.54 114 GLN H O 1
ATOM 11007 N N . LEU H 1 129 ? 53.194 83.803 69.934 1.00 26.18 115 LEU H N 1
ATOM 11008 C CA . LEU H 1 129 ? 52.523 83.499 68.680 1.00 17.43 115 LEU H CA 1
ATOM 11009 C C . LEU H 1 129 ? 53.468 82.741 67.749 1.00 22.59 115 LEU H C 1
ATOM 11010 O O . LEU H 1 129 ? 54.672 82.643 67.983 1.00 17.13 115 LEU H O 1
ATOM 11015 N N . LYS H 1 130 ? 52.901 82.195 66.676 1.00 27.88 116 LYS H N 1
ATOM 11016 C CA . LYS H 1 130 ? 53.686 81.405 65.738 1.00 20.05 116 LYS H CA 1
ATOM 11017 C C . LYS H 1 130 ? 54.710 82.236 64.971 1.00 24.64 116 LYS H C 1
ATOM 11018 O O . LYS H 1 130 ? 55.625 81.665 64.375 1.00 30.01 116 LYS H O 1
ATOM 11024 N N . ASP H 1 131 ? 54.577 83.560 64.958 1.00 23.98 117 ASP H N 1
ATOM 11025 C CA . ASP H 1 131 ? 55.584 84.408 64.341 1.00 18.38 117 ASP H CA 1
ATOM 11026 C C . ASP H 1 131 ? 56.711 84.781 65.292 1.00 24.30 117 ASP H C 1
ATOM 11027 O O . ASP H 1 131 ? 57.724 85.321 64.843 1.00 38.27 117 ASP H O 1
ATOM 11032 N N . GLY H 1 132 ? 56.567 84.507 66.584 1.00 17.26 118 GLY H N 1
ATOM 11033 C CA . GLY H 1 132 ? 57.619 84.718 67.548 1.00 15.88 118 GLY H CA 1
ATOM 11034 C C . GLY H 1 132 ? 57.355 85.819 68.547 1.00 19.31 118 GLY H C 1
ATOM 11035 O O . GLY H 1 132 ? 58.036 85.869 69.575 1.00 21.91 118 GLY H O 1
ATOM 11036 N N . SER H 1 133 ? 56.400 86.703 68.283 1.00 19.02 119 SER H N 1
ATOM 11037 C CA . SER H 1 133 ? 56.072 87.738 69.253 1.00 21.34 119 SER H CA 1
ATOM 11038 C C . SER H 1 133 ? 55.443 87.110 70.493 1.00 23.66 119 SER H C 1
ATOM 11039 O O . SER H 1 133 ? 54.761 86.088 70.415 1.00 27.89 119 SER H O 1
ATOM 11042 N N . TYR H 1 134 ? 55.688 87.720 71.644 1.00 21.83 120 TYR H N 1
ATOM 11043 C CA . TYR H 1 134 ? 55.369 87.097 72.913 1.00 18.23 120 TYR H CA 1
ATOM 11044 C C . TYR H 1 134 ? 54.943 88.154 73.917 1.00 15.54 120 TYR H C 1
ATOM 11045 O O . TYR H 1 134 ? 55.302 89.322 73.809 1.00 14.99 120 TYR H O 1
ATOM 11054 N N . HIS H 1 135 ? 54.167 87.727 74.901 1.00 19.10 121 HIS H N 1
ATOM 11055 C CA . HIS H 1 135 ? 53.882 88.550 76.063 1.00 18.97 121 HIS H CA 1
ATOM 11056 C C . HIS H 1 135 ? 53.996 87.687 77.302 1.00 5.48 121 HIS H C 1
ATOM 11057 O O . HIS H 1 135 ? 53.636 86.510 77.286 1.00 10.16 121 HIS H O 1
ATOM 11064 N N . GLU H 1 136 ? 54.499 88.273 78.367 1.00 19.82 122 GLU H N 1
ATOM 11065 C CA . GLU H 1 136 ? 54.613 87.579 79.633 1.00 10.61 122 GLU H CA 1
ATOM 11066 C C . GLU H 1 136 ? 53.901 88.387 80.696 1.00 10.46 122 GLU H C 1
ATOM 11067 O O . GLU H 1 136 ? 53.987 89.615 80.714 1.00 22.37 122 GLU H O 1
ATOM 11073 N N . ASP H 1 137 ? 53.178 87.700 81.567 1.00 15.90 123 ASP H N 1
ATOM 11074 C CA . ASP H 1 137 ? 52.545 88.362 82.689 1.00 12.87 123 ASP H CA 1
ATOM 11075 C C . ASP H 1 137 ? 52.622 87.475 83.917 1.00 6.14 123 ASP H C 1
ATOM 11076 O O . ASP H 1 137 ? 52.924 86.286 83.840 1.00 16.81 123 ASP H O 1
ATOM 11081 N N . VAL H 1 138 ? 52.354 88.083 85.058 1.00 9.19 124 VAL H N 1
ATOM 11082 C CA . VAL H 1 138 ? 52.310 87.379 86.326 1.00 10.52 124 VAL H CA 1
ATOM 11083 C C . VAL H 1 138 ? 50.851 87.118 86.668 1.00 14.57 124 VAL H C 1
ATOM 11084 O O . VAL H 1 138 ? 49.998 87.996 86.510 1.00 21.99 124 VAL H O 1
ATOM 11088 N N . GLY H 1 139 ? 50.555 85.890 87.067 1.00 11.55 125 GLY H N 1
ATOM 11089 C CA . GLY H 1 139 ? 49.247 85.539 87.574 1.00 16.24 125 GLY H CA 1
ATOM 11090 C C . GLY H 1 139 ? 49.355 85.152 89.033 1.00 16.88 125 GLY H C 1
ATOM 11091 O O . GLY H 1 139 ? 50.377 84.631 89.476 1.00 12.82 125 GLY H O 1
ATOM 11092 N N . TYR H 1 140 ? 48.300 85.423 89.781 1.00 14.08 126 TYR H N 1
ATOM 11093 C CA . TYR H 1 140 ? 48.292 85.135 91.202 1.00 19.83 126 TYR H CA 1
ATOM 11094 C C . TYR H 1 140 ? 47.120 84.234 91.551 1.00 17.98 126 TYR H C 1
ATOM 11095 O O . TYR H 1 140 ? 46.000 84.442 91.083 1.00 29.22 126 TYR H O 1
ATOM 11104 N N . GLY H 1 141 ? 47.395 83.231 92.364 1.00 9.67 127 GLY H N 1
ATOM 11105 C CA . GLY H 1 141 ? 46.373 82.328 92.860 1.00 7.27 127 GLY H CA 1
ATOM 11106 C C . GLY H 1 141 ? 46.323 82.386 94.372 1.00 16.58 127 GLY H C 1
ATOM 11107 O O . GLY H 1 141 ? 47.361 82.414 95.032 1.00 15.52 127 GLY H O 1
ATOM 11108 N N . VAL H 1 142 ? 45.110 82.409 94.911 1.00 20.24 128 VAL H N 1
ATOM 11109 C CA . VAL H 1 142 ? 44.881 82.586 96.337 1.00 17.43 128 VAL H CA 1
ATOM 11110 C C . VAL H 1 142 ? 43.939 81.497 96.822 1.00 24.79 128 VAL H C 1
ATOM 11111 O O . VAL H 1 142 ? 42.912 81.231 96.191 1.00 33.93 128 VAL H O 1
ATOM 11115 N N . SER H 1 143 ? 44.291 80.863 97.934 1.00 25.10 129 SER H N 1
ATOM 11116 C CA . SER H 1 143 ? 43.403 79.937 98.627 1.00 26.48 129 SER H CA 1
ATOM 11117 C C . SER H 1 143 ? 43.406 80.314 100.099 1.00 34.57 129 SER H C 1
ATOM 11118 O O . SER H 1 143 ? 44.456 80.283 100.747 1.00 34.52 129 SER H O 1
ATOM 11121 N N . GLU H 1 144 ? 42.241 80.680 100.623 1.00 38.14 130 GLU H N 1
ATOM 11122 C CA . GLU H 1 144 ? 42.109 81.098 102.011 1.00 35.14 130 GLU H CA 1
ATOM 11123 C C . GLU H 1 144 ? 40.921 80.402 102.655 1.00 39.39 130 GLU H C 1
ATOM 11124 O O . GLU H 1 144 ? 39.816 80.408 102.108 1.00 42.04 130 GLU H O 1
ATOM 11130 N N . GLY H 1 145 ? 41.155 79.798 103.818 1.00 48.77 131 GLY H N 1
ATOM 11131 C CA . GLY H 1 145 ? 40.085 79.252 104.626 1.00 47.58 131 GLY H CA 1
ATOM 11132 C C . GLY H 1 145 ? 39.756 77.790 104.428 1.00 45.33 131 GLY H C 1
ATOM 11133 O O . GLY H 1 145 ? 38.678 77.359 104.850 1.00 52.66 131 GLY H O 1
ATOM 11134 N N . LEU H 1 146 ? 40.628 77.014 103.798 1.00 46.40 132 LEU H N 1
ATOM 11135 C CA . LEU H 1 146 ? 40.401 75.587 103.634 1.00 46.47 132 LEU H CA 1
ATOM 11136 C C . LEU H 1 146 ? 41.131 74.809 104.720 1.00 46.08 132 LEU H C 1
ATOM 11137 O O . LEU H 1 146 ? 42.196 75.210 105.190 1.00 40.33 132 LEU H O 1
ATOM 11142 N N . LYS H 1 147 ? 40.537 73.688 105.123 1.00 45.56 133 LYS H N 1
ATOM 11143 C CA . LYS H 1 147 ? 41.180 72.828 106.105 1.00 44.98 133 LYS H CA 1
ATOM 11144 C C . LYS H 1 147 ? 42.296 72.000 105.487 1.00 45.64 133 LYS H C 1
ATOM 11145 O O . LYS H 1 147 ? 43.278 71.686 106.166 1.00 44.83 133 LYS H O 1
ATOM 11151 N N . SER H 1 148 ? 42.167 71.642 104.214 1.00 40.67 134 SER H N 1
ATOM 11152 C CA . SER H 1 148 ? 43.152 70.795 103.562 1.00 36.52 134 SER H CA 1
ATOM 11153 C C . SER H 1 148 ? 44.306 71.633 103.030 1.00 34.99 134 SER H C 1
ATOM 11154 O O . SER H 1 148 ? 44.097 72.643 102.354 1.00 42.78 134 SER H O 1
ATOM 11157 N N . LYS H 1 149 ? 45.524 71.210 103.351 1.00 30.62 135 LYS H N 1
ATOM 11158 C CA . LYS H 1 149 ? 46.713 71.858 102.814 1.00 30.99 135 LYS H CA 1
ATOM 11159 C C . LYS H 1 149 ? 46.900 71.524 101.337 1.00 32.99 135 LYS H C 1
ATOM 11160 O O . LYS H 1 149 ? 47.222 72.403 100.525 1.00 30.40 135 LYS H O 1
ATOM 11166 N N . ALA H 1 150 ? 46.695 70.257 100.974 1.00 31.84 136 ALA H N 1
ATOM 11167 C CA . ALA H 1 150 ? 46.850 69.836 99.588 1.00 24.42 136 ALA H CA 1
ATOM 11168 C C . ALA H 1 150 ? 45.825 70.504 98.684 1.00 24.12 136 ALA H C 1
ATOM 11169 O O . ALA H 1 150 ? 46.159 70.934 97.576 1.00 31.13 136 ALA H O 1
ATOM 11171 N N . LEU H 1 151 ? 44.575 70.601 99.140 1.00 27.38 137 LEU H N 1
ATOM 11172 C CA . LEU H 1 151 ? 43.540 71.254 98.346 1.00 25.13 137 LEU H CA 1
ATOM 11173 C C . LEU H 1 151 ? 43.831 72.738 98.168 1.00 22.43 137 LEU H C 1
ATOM 11174 O O . LEU H 1 151 ? 43.628 73.289 97.080 1.00 29.12 137 LEU H O 1
ATOM 11179 N N . SER H 1 152 ? 44.300 73.397 99.227 1.00 26.25 138 SER H N 1
ATOM 11180 C CA . SER H 1 152 ? 44.642 74.810 99.133 1.00 21.81 138 SER H CA 1
ATOM 11181 C C . SER H 1 152 ? 45.770 75.041 98.138 1.00 18.64 138 SER H C 1
ATOM 11182 O O . SER H 1 152 ? 45.694 75.945 97.296 1.00 26.17 138 SER H O 1
ATOM 11185 N N . LEU H 1 153 ? 46.821 74.223 98.212 1.00 22.23 139 LEU H N 1
ATOM 11186 C CA . LEU H 1 153 ? 47.932 74.376 97.282 1.00 19.88 139 LEU H CA 1
ATOM 11187 C C . LEU H 1 153 ? 47.502 74.089 95.850 1.00 19.74 139 LEU H C 1
ATOM 11188 O O . LEU H 1 153 ? 47.889 74.812 94.927 1.00 17.43 139 LEU H O 1
ATOM 11193 N N . GLU H 1 154 ? 46.693 73.047 95.648 1.00 23.52 140 GLU H N 1
ATOM 11194 C CA . GLU H 1 154 ? 46.200 72.735 94.313 1.00 17.94 140 GLU H CA 1
ATOM 11195 C C . GLU H 1 154 ? 45.415 73.899 93.727 1.00 29.16 140 GLU H C 1
ATOM 11196 O O . GLU H 1 154 ? 45.680 74.336 92.595 1.00 33.08 140 GLU H O 1
ATOM 11202 N N . LYS H 1 155 ? 44.459 74.426 94.496 1.00 26.04 141 LYS H N 1
ATOM 11203 C CA . LYS H 1 155 ? 43.640 75.525 94.011 1.00 20.34 141 LYS H CA 1
ATOM 11204 C C . LYS H 1 155 ? 44.487 76.747 93.691 1.00 23.59 141 LYS H C 1
ATOM 11205 O O . LYS H 1 155 ? 44.326 77.353 92.626 1.00 22.01 141 LYS H O 1
ATOM 11211 N N . ALA H 1 156 ? 45.408 77.112 94.585 1.00 19.80 142 ALA H N 1
ATOM 11212 C CA . ALA H 1 156 ? 46.190 78.322 94.366 1.00 10.54 142 ALA H CA 1
ATOM 11213 C C . ALA H 1 156 ? 47.127 78.179 93.170 1.00 12.17 142 ALA H C 1
ATOM 11214 O O . ALA H 1 156 ? 47.272 79.119 92.383 1.00 19.28 142 ALA H O 1
ATOM 11216 N N . ARG H 1 157 ? 47.757 77.013 93.000 1.00 14.37 143 ARG H N 1
ATOM 11217 C CA . ARG H 1 157 ? 48.658 76.828 91.865 1.00 15.72 143 ARG H CA 1
ATOM 11218 C C . ARG H 1 157 ? 47.909 76.886 90.537 1.00 8.97 143 ARG H C 1
ATOM 11219 O O . ARG H 1 157 ? 48.335 77.584 89.602 1.00 17.84 143 ARG H O 1
ATOM 11227 N N . LYS H 1 158 ? 46.780 76.176 90.438 1.00 23.74 144 LYS H N 1
ATOM 11228 C CA . LYS H 1 158 ? 46.022 76.202 89.191 1.00 13.05 144 LYS H CA 1
ATOM 11229 C C . LYS H 1 158 ? 45.470 77.593 88.904 1.00 19.55 144 LYS H C 1
ATOM 11230 O O . LYS H 1 158 ? 45.489 78.051 87.751 1.00 32.45 144 LYS H O 1
ATOM 11236 N N . GLU H 1 159 ? 44.994 78.286 89.939 1.00 15.16 145 GLU H N 1
ATOM 11237 C CA . GLU H 1 159 ? 44.485 79.636 89.755 1.00 10.04 145 GLU H CA 1
ATOM 11238 C C . GLU H 1 159 ? 45.581 80.585 89.289 1.00 19.89 145 GLU H C 1
ATOM 11239 O O . GLU H 1 159 ? 45.340 81.424 88.420 1.00 34.75 145 GLU H O 1
ATOM 11245 N N . ALA H 1 160 ? 46.789 80.471 89.848 1.00 10.57 146 ALA H N 1
ATOM 11246 C CA . ALA H 1 160 ? 47.874 81.343 89.410 1.00 6.09 146 ALA H CA 1
ATOM 11247 C C . ALA H 1 160 ? 48.210 81.112 87.945 1.00 19.35 146 ALA H C 1
ATOM 11248 O O . ALA H 1 160 ? 48.405 82.073 87.189 1.00 11.46 146 ALA H O 1
ATOM 11250 N N . VAL H 1 161 ? 48.266 79.848 87.517 1.00 17.22 147 VAL H N 1
ATOM 11251 C CA . VAL H 1 161 ? 48.601 79.598 86.117 1.00 8.93 147 VAL H CA 1
ATOM 11252 C C . VAL H 1 161 ? 47.520 80.154 85.192 1.00 12.92 147 VAL H C 1
ATOM 11253 O O . VAL H 1 161 ? 47.825 80.815 84.190 1.00 24.22 147 VAL H O 1
ATOM 11257 N N . THR H 1 162 ? 46.247 79.916 85.517 1.00 12.18 148 THR H N 1
ATOM 11258 C CA . THR H 1 162 ? 45.167 80.409 84.663 1.00 13.56 148 THR H CA 1
ATOM 11259 C C . THR H 1 162 ? 45.121 81.937 84.633 1.00 16.79 148 THR H C 1
ATOM 11260 O O . THR H 1 162 ? 44.902 82.543 83.575 1.00 19.40 148 THR H O 1
ATOM 11264 N N . ASP H 1 163 ? 45.322 82.574 85.785 1.00 8.68 149 ASP H N 1
ATOM 11265 C CA . ASP H 1 163 ? 45.322 84.027 85.852 1.00 10.81 149 ASP H CA 1
ATOM 11266 C C . ASP H 1 163 ? 46.460 84.615 85.027 1.00 21.11 149 ASP H C 1
ATOM 11267 O O . ASP H 1 163 ? 46.279 85.622 84.331 1.00 19.42 149 ASP H O 1
ATOM 11272 N N . GLY H 1 164 ? 47.640 83.992 85.089 1.00 8.81 150 GLY H N 1
ATOM 11273 C CA . GLY H 1 164 ? 48.742 84.435 84.259 1.00 1.09 150 GLY H CA 1
ATOM 11274 C C . GLY H 1 164 ? 48.451 84.292 82.781 1.00 17.39 150 GLY H C 1
ATOM 11275 O O . GLY H 1 164 ? 48.792 85.173 81.987 1.00 18.18 150 GLY H O 1
ATOM 11276 N N . LEU H 1 165 ? 47.820 83.184 82.389 1.00 8.44 151 LEU H N 1
ATOM 11277 C CA . LEU H 1 165 ? 47.450 83.018 80.989 1.00 5.81 151 LEU H CA 1
ATOM 11278 C C . LEU H 1 165 ? 46.499 84.118 80.532 1.00 23.15 151 LEU H C 1
ATOM 11279 O O . LEU H 1 165 ? 46.704 84.723 79.473 1.00 27.59 151 LEU H O 1
ATOM 11284 N N . LYS H 1 166 ? 45.465 84.407 81.326 1.00 13.19 152 LYS H N 1
ATOM 11285 C CA . LYS H 1 166 ? 44.513 85.444 80.933 1.00 21.31 152 LYS H CA 1
ATOM 11286 C C . LYS H 1 166 ? 45.176 86.816 80.843 1.00 16.78 152 LYS H C 1
ATOM 11287 O O . LYS H 1 166 ? 44.932 87.571 79.892 1.00 21.17 152 LYS H O 1
ATOM 11293 N N . ARG H 1 167 ? 46.024 87.155 81.813 1.00 13.35 153 ARG H N 1
ATOM 11294 C CA . ARG H 1 167 ? 46.650 88.470 81.784 1.00 15.21 153 ARG H CA 1
ATOM 11295 C C . ARG H 1 167 ? 47.636 88.592 80.629 1.00 17.79 153 ARG H C 1
ATOM 11296 O O . ARG H 1 167 ? 47.764 89.665 80.033 1.00 16.05 153 ARG H O 1
ATOM 11304 N N . ALA H 1 168 ? 48.336 87.508 80.290 1.00 12.50 154 ALA H N 1
ATOM 11305 C CA . ALA H 1 168 ? 49.255 87.565 79.161 1.00 19.35 154 ALA H CA 1
ATOM 11306 C C . ALA H 1 168 ? 48.502 87.680 77.843 1.00 21.78 154 ALA H C 1
ATOM 11307 O O . ALA H 1 168 ? 48.948 88.381 76.928 1.00 19.29 154 ALA H O 1
ATOM 11309 N N . LEU H 1 169 ? 47.359 87.002 77.729 1.00 20.94 155 LEU H N 1
ATOM 11310 C CA . LEU H 1 169 ? 46.561 87.103 76.517 1.00 15.61 155 LEU H CA 1
ATOM 11311 C C . LEU H 1 169 ? 45.900 88.465 76.362 1.00 11.82 155 LEU H C 1
ATOM 11312 O O . LEU H 1 169 ? 45.659 88.885 75.229 1.00 24.70 155 LEU H O 1
ATOM 11317 N N . ARG H 1 170 ? 45.609 89.168 77.461 1.00 23.48 156 ARG H N 1
ATOM 11318 C CA . ARG H 1 170 ? 45.014 90.501 77.342 1.00 16.59 156 ARG H CA 1
ATOM 11319 C C . ARG H 1 170 ? 45.883 91.457 76.535 1.00 18.85 156 ARG H C 1
ATOM 11320 O O . ARG H 1 170 ? 45.361 92.393 75.923 1.00 27.25 156 ARG H O 1
ATOM 11328 N N . SER H 1 171 ? 47.202 91.258 76.538 1.00 15.01 157 SER H N 1
ATOM 11329 C CA . SER H 1 171 ? 48.111 92.196 75.893 1.00 12.47 157 SER H CA 1
ATOM 11330 C C . SER H 1 171 ? 47.999 92.202 74.376 1.00 15.73 157 SER H C 1
ATOM 11331 O O . SER H 1 171 ? 48.548 93.105 73.744 1.00 16.01 157 SER H O 1
ATOM 11334 N N . PHE H 1 172 ? 47.306 91.234 73.778 1.00 21.45 158 PHE H N 1
ATOM 11335 C CA . PHE H 1 172 ? 47.176 91.219 72.328 1.00 17.80 158 PHE H CA 1
ATOM 11336 C C . PHE H 1 172 ? 46.035 92.098 71.831 1.00 26.81 158 PHE H C 1
ATOM 11337 O O . PHE H 1 172 ? 46.074 92.546 70.683 1.00 30.93 158 PHE H O 1
ATOM 11345 N N . GLY H 1 173 ? 45.029 92.363 72.648 1.00 26.42 159 GLY H N 1
ATOM 11346 C CA . GLY H 1 173 ? 43.974 93.260 72.225 1.00 18.08 159 GLY H CA 1
ATOM 11347 C C . GLY H 1 173 ? 42.706 93.101 73.033 1.00 21.15 159 GLY H C 1
ATOM 11348 O O . GLY H 1 173 ? 42.617 92.290 73.951 1.00 35.95 159 GLY H O 1
ATOM 11349 N N . ASN H 1 174 ? 41.708 93.899 72.640 1.00 33.07 160 ASN H N 1
ATOM 11350 C CA . ASN H 1 174 ? 40.434 93.953 73.354 1.00 27.07 160 ASN H CA 1
ATOM 11351 C C . ASN H 1 174 ? 39.710 92.616 73.327 1.00 24.93 160 ASN H C 1
ATOM 11352 O O . ASN H 1 174 ? 39.131 92.199 74.334 1.00 34.56 160 ASN H O 1
ATOM 11357 N N . ALA H 1 175 ? 39.712 91.939 72.179 1.00 29.59 161 ALA H N 1
ATOM 11358 C CA . ALA H 1 175 ? 38.926 90.722 72.028 1.00 27.18 161 ALA H CA 1
ATOM 11359 C C . ALA H 1 175 ? 39.446 89.579 72.886 1.00 23.86 161 ALA H C 1
ATOM 11360 O O . ALA H 1 175 ? 38.743 88.582 73.058 1.00 26.98 161 ALA H O 1
ATOM 11362 N N . LEU H 1 176 ? 40.657 89.695 73.420 1.00 27.66 162 LEU H N 1
ATOM 11363 C CA . LEU H 1 176 ? 41.215 88.691 74.310 1.00 25.84 162 LEU H CA 1
ATOM 11364 C C . LEU H 1 176 ? 41.135 89.098 75.772 1.00 30.62 162 LEU H C 1
ATOM 11365 O O . LEU H 1 176 ? 41.801 88.487 76.610 1.00 31.37 162 LEU H O 1
ATOM 11370 N N . GLY H 1 177 ? 40.349 90.119 76.096 1.00 21.84 163 GLY H N 1
ATOM 11371 C CA . GLY H 1 177 ? 40.102 90.490 77.476 1.00 18.68 163 GLY H CA 1
ATOM 11372 C C . GLY H 1 177 ? 40.661 91.826 77.908 1.00 27.71 163 GLY H C 1
ATOM 11373 O O . GLY H 1 177 ? 40.487 92.187 79.078 1.00 36.82 163 GLY H O 1
ATOM 11374 N N . ASN H 1 178 ? 41.338 92.586 77.049 1.00 25.86 164 ASN H N 1
ATOM 11375 C CA . ASN H 1 178 ? 41.798 93.907 77.456 1.00 28.66 164 ASN H CA 1
ATOM 11376 C C . ASN H 1 178 ? 40.634 94.847 77.751 1.00 33.38 164 ASN H C 1
ATOM 11377 O O . ASN H 1 178 ? 40.694 95.608 78.725 1.00 39.42 164 ASN H O 1
ATOM 11382 N N . CYS H 1 179 ? 39.562 94.774 76.957 1.00 36.27 165 CYS H N 1
ATOM 11383 C CA . CYS H 1 179 ? 38.410 95.650 77.131 1.00 43.55 165 CYS H CA 1
ATOM 11384 C C . CYS H 1 179 ? 37.822 95.582 78.533 1.00 42.57 165 CYS H C 1
ATOM 11385 O O . CYS H 1 179 ? 37.281 96.582 79.010 1.00 44.28 165 CYS H O 1
ATOM 11388 N N . ILE H 1 180 ? 37.933 94.438 79.211 1.00 43.60 166 ILE H N 1
ATOM 11389 C CA . ILE H 1 180 ? 37.344 94.298 80.535 1.00 46.74 166 ILE H CA 1
ATOM 11390 C C . ILE H 1 180 ? 38.012 95.180 81.576 1.00 45.55 166 ILE H C 1
ATOM 11391 O O . ILE H 1 180 ? 37.546 95.236 82.718 1.00 44.80 166 ILE H O 1
ATOM 11396 N N . LEU H 1 181 ? 39.087 95.877 81.216 1.00 49.21 167 LEU H N 1
ATOM 11397 C CA . LEU H 1 181 ? 39.709 96.818 82.133 1.00 46.43 167 LEU H CA 1
ATOM 11398 C C . LEU H 1 181 ? 39.150 98.231 82.017 1.00 48.81 167 LEU H C 1
ATOM 11399 O O . LEU H 1 181 ? 39.473 99.077 82.857 1.00 49.83 167 LEU H O 1
ATOM 11404 N N . ASP H 1 182 ? 38.318 98.503 81.016 1.00 60.57 168 ASP H N 1
ATOM 11405 C CA . ASP H 1 182 ? 37.803 99.843 80.766 1.00 60.68 168 ASP H CA 1
ATOM 11406 C C . ASP H 1 182 ? 36.521 100.058 81.560 1.00 63.24 168 ASP H C 1
ATOM 11407 O O . ASP H 1 182 ? 35.580 99.266 81.454 1.00 64.96 168 ASP H O 1
ATOM 11412 N N . LYS H 1 183 ? 36.481 101.138 82.344 1.00 71.35 169 LYS H N 1
ATOM 11413 C CA . LYS H 1 183 ? 35.314 101.406 83.179 1.00 72.06 169 LYS H CA 1
ATOM 11414 C C . LYS H 1 183 ? 34.104 101.804 82.344 1.00 72.59 169 LYS H C 1
ATOM 11415 O O . LYS H 1 183 ? 32.968 101.461 82.689 1.00 74.12 169 LYS H O 1
ATOM 11421 N N . ASP H 1 184 ? 34.321 102.541 81.254 1.00 70.37 170 ASP H N 1
ATOM 11422 C CA . ASP H 1 184 ? 33.210 102.918 80.388 1.00 72.39 170 ASP H CA 1
ATOM 11423 C C . ASP H 1 184 ? 32.566 101.694 79.752 1.00 73.34 170 ASP H C 1
ATOM 11424 O O . ASP H 1 184 ? 31.337 101.612 79.646 1.00 75.59 170 ASP H O 1
ATOM 11429 N N . TYR H 1 185 ? 33.340 100.707 79.352 1.00 65.68 171 TYR H N 1
ATOM 11430 C CA . TYR H 1 185 ? 32.732 99.504 78.768 1.00 65.43 171 TYR H CA 1
ATOM 11431 C C . TYR H 1 185 ? 31.974 98.762 79.855 1.00 66.36 171 TYR H C 1
ATOM 11432 O O . TYR H 1 185 ? 30.926 98.231 79.583 1.00 67.65 171 TYR H O 1
ATOM 11441 N N . LEU H 1 186 ? 32.522 98.707 81.049 1.00 69.41 172 LEU H N 1
ATOM 11442 C CA . LEU H 1 186 ? 31.771 98.044 82.107 1.00 70.98 172 LEU H CA 1
ATOM 11443 C C . LEU H 1 186 ? 30.449 98.746 82.385 1.00 73.04 172 LEU H C 1
ATOM 11444 O O . LEU H 1 186 ? 29.433 98.079 82.610 1.00 73.47 172 LEU H O 1
ATOM 11449 N N . ARG H 1 187 ? 30.437 100.082 82.381 1.00 76.51 173 ARG H N 1
ATOM 11450 C CA . ARG H 1 187 ? 29.182 100.803 82.567 1.00 77.36 173 ARG H CA 1
ATOM 11451 C C . ARG H 1 187 ? 28.205 100.503 81.441 1.00 78.26 173 ARG H C 1
ATOM 11452 O O . ARG H 1 187 ? 27.019 100.260 81.686 1.00 78.18 173 ARG H O 1
ATOM 11460 N N . SER H 1 188 ? 28.686 100.513 80.198 1.00 80.76 174 SER H N 1
ATOM 11461 C CA . SER H 1 188 ? 27.827 100.174 79.073 1.00 80.18 174 SER H CA 1
ATOM 11462 C C . SER H 1 188 ? 27.335 98.737 79.140 1.00 81.91 174 SER H C 1
ATOM 11463 O O . SER H 1 188 ? 26.249 98.441 78.634 1.00 83.42 174 SER H O 1
ATOM 11466 N N . LEU H 1 189 ? 28.115 97.842 79.746 1.00 80.19 175 LEU H N 1
ATOM 11467 C CA . LEU H 1 189 ? 27.686 96.457 79.899 1.00 80.43 175 LEU H CA 1
ATOM 11468 C C . LEU H 1 189 ? 26.467 96.354 80.807 1.00 79.74 175 LEU H C 1
ATOM 11469 O O . LEU H 1 189 ? 25.548 95.572 80.537 1.00 79.05 175 LEU H O 1
ATOM 11474 N N . ASN H 1 190 ? 26.443 97.132 81.891 1.00 82.30 176 ASN H N 1
ATOM 11475 C CA . ASN H 1 190 ? 25.343 97.043 82.847 1.00 84.01 176 ASN H CA 1
ATOM 11476 C C . ASN H 1 190 ? 24.033 97.549 82.259 1.00 84.99 176 ASN H C 1
ATOM 11477 O O . ASN H 1 190 ? 22.963 97.037 82.606 1.00 84.02 176 ASN H O 1
ATOM 11482 N N . LYS H 1 191 ? 24.090 98.549 81.380 1.00 88.40 177 LYS H N 1
ATOM 11483 C CA . LYS H 1 191 ? 22.869 99.085 80.795 1.00 88.45 177 LYS H CA 1
ATOM 11484 C C . LYS H 1 191 ? 22.238 98.134 79.787 1.00 89.15 177 LYS H C 1
ATOM 11485 O O . LYS H 1 191 ? 21.077 98.329 79.415 1.00 89.36 177 LYS H O 1
ATOM 11491 N N . LEU H 1 192 ? 22.969 97.120 79.333 1.00 91.97 178 LEU H N 1
ATOM 11492 C CA . LEU H 1 192 ? 22.390 96.145 78.428 1.00 92.68 178 LEU H CA 1
ATOM 11493 C C . LEU H 1 192 ? 21.418 95.236 79.178 1.00 92.87 178 LEU H C 1
ATOM 11494 O O . LEU H 1 192 ? 21.617 94.938 80.358 1.00 91.54 178 LEU H O 1
ATOM 11499 N N . PRO H 1 193 ? 20.351 94.794 78.517 1.00 97.54 179 PRO H N 1
ATOM 11500 C CA . PRO H 1 193 ? 19.433 93.846 79.155 1.00 96.23 179 PRO H CA 1
ATOM 11501 C C . PRO H 1 193 ? 20.119 92.520 79.435 1.00 96.22 179 PRO H C 1
ATOM 11502 O O . PRO H 1 193 ? 20.986 92.071 78.682 1.00 96.61 179 PRO H O 1
ATOM 11506 N N . ARG H 1 194 ? 19.713 91.888 80.531 1.00 96.80 180 ARG H N 1
ATOM 11507 C CA . ARG H 1 194 ? 20.294 90.607 80.909 1.00 97.15 180 ARG H CA 1
ATOM 11508 C C . ARG H 1 194 ? 19.766 89.511 79.991 1.00 97.13 180 ARG H C 1
ATOM 11509 O O . ARG H 1 194 ? 18.552 89.302 79.895 1.00 96.49 180 ARG H O 1
ATOM 11517 N N . GLN H 1 195 ? 20.675 88.815 79.317 1.00 94.73 181 GLN H N 1
ATOM 11518 C CA . GLN H 1 195 ? 20.303 87.784 78.361 1.00 94.24 181 GLN H CA 1
ATOM 11519 C C . GLN H 1 195 ? 20.092 86.451 79.066 1.00 94.36 181 GLN H C 1
ATOM 11520 O O . GLN H 1 195 ? 20.641 86.198 80.142 1.00 93.82 181 GLN H O 1
ATOM 11526 N N . LEU H 1 196 ? 19.278 85.601 78.448 1.00 96.21 182 LEU H N 1
ATOM 11527 C CA . LEU H 1 196 ? 18.984 84.297 79.015 1.00 96.58 182 LEU H CA 1
ATOM 11528 C C . LEU H 1 196 ? 20.218 83.398 78.950 1.00 96.66 182 LEU H C 1
ATOM 11529 O O . LEU H 1 196 ? 21.084 83.581 78.089 1.00 95.29 182 LEU H O 1
ATOM 11534 N N . PRO H 1 197 ? 20.331 82.430 79.860 1.00 98.20 183 PRO H N 1
ATOM 11535 C CA . PRO H 1 197 ? 21.463 81.498 79.803 1.00 97.51 183 PRO H CA 1
ATOM 11536 C C . PRO H 1 197 ? 21.477 80.730 78.490 1.00 97.56 183 PRO H C 1
ATOM 11537 O O . PRO H 1 197 ? 20.433 80.338 77.965 1.00 97.42 183 PRO H O 1
ATOM 11541 N N . LEU H 1 198 ? 22.679 80.523 77.962 1.00 95.23 184 LEU H N 1
ATOM 11542 C CA . LEU H 1 198 ? 22.831 79.814 76.700 1.00 95.05 184 LEU H CA 1
ATOM 11543 C C . LEU H 1 198 ? 22.420 78.356 76.854 1.00 95.31 184 LEU H C 1
ATOM 11544 O O . LEU H 1 198 ? 22.609 77.748 77.911 1.00 94.25 184 LEU H O 1
ATOM 11549 N N . GLU H 1 199 ? 21.841 77.801 75.795 1.00 93.42 185 GLU H N 1
ATOM 11550 C CA . GLU H 1 199 ? 21.495 76.389 75.738 1.00 92.77 185 GLU H CA 1
ATOM 11551 C C . GLU H 1 199 ? 22.465 75.675 74.807 1.00 93.60 185 GLU H C 1
ATOM 11552 O O . GLU H 1 199 ? 22.658 76.098 73.662 1.00 93.05 185 GLU H O 1
ATOM 11558 N N . VAL H 1 200 ? 23.073 74.602 75.297 1.00 93.23 186 VAL H N 1
ATOM 11559 C CA . VAL H 1 200 ? 24.042 73.840 74.519 1.00 92.78 186 VAL H CA 1
ATOM 11560 C C . VAL H 1 200 ? 23.327 72.655 73.888 1.00 91.27 186 VAL H C 1
ATOM 11561 O O . VAL H 1 200 ? 22.722 71.839 74.590 1.00 91.10 186 VAL H O 1
ATOM 11565 N N . ASP H 1 201 ? 23.392 72.563 72.564 1.00 86.52 187 ASP H N 1
ATOM 11566 C CA . ASP H 1 201 ? 22.808 71.447 71.834 1.00 87.13 187 ASP H CA 1
ATOM 11567 C C . ASP H 1 201 ? 23.863 70.362 71.657 1.00 87.20 187 ASP H C 1
ATOM 11568 O O . ASP H 1 201 ? 24.843 70.555 70.931 1.00 86.38 187 ASP H O 1
ATOM 11573 N N . LEU H 1 202 ? 23.656 69.225 72.316 1.00 83.25 188 LEU H N 1
ATOM 11574 C CA . LEU H 1 202 ? 24.594 68.114 72.277 1.00 82.43 188 LEU H CA 1
ATOM 11575 C C . LEU H 1 202 ? 24.248 67.089 71.208 1.00 82.39 188 LEU H C 1
ATOM 11576 O O . LEU H 1 202 ? 24.622 65.920 71.342 1.00 82.41 188 LEU H O 1
ATOM 11581 N N . THR H 1 203 ? 23.534 67.494 70.158 1.00 82.05 189 THR H N 1
ATOM 11582 C CA . THR H 1 203 ? 23.249 66.578 69.059 1.00 81.95 189 THR H CA 1
ATOM 11583 C C . THR H 1 203 ? 24.518 66.235 68.288 1.00 81.52 189 THR H C 1
ATOM 11584 O O . THR H 1 203 ? 24.803 65.060 68.033 1.00 82.12 189 THR H O 1
ATOM 11588 N N . LYS H 1 204 ? 25.292 67.248 67.910 1.00 76.13 190 LYS H N 1
ATOM 11589 C CA . LYS H 1 204 ? 26.539 67.037 67.177 1.00 75.47 190 LYS H CA 1
ATOM 11590 C C . LYS H 1 204 ? 27.741 66.967 68.113 1.00 77.62 190 LYS H C 1
ATOM 11591 O O . LYS H 1 204 ? 28.760 67.623 67.899 1.00 77.20 190 LYS H O 1
ATOM 11597 N N . ALA H 1 205 ? 27.637 66.153 69.155 1.00 73.26 191 ALA H N 1
ATOM 11598 C CA . ALA H 1 205 ? 28.730 65.952 70.091 1.00 70.60 191 ALA H CA 1
ATOM 11599 C C . ALA H 1 205 ? 29.581 64.773 69.643 1.00 73.06 191 ALA H C 1
ATOM 11600 O O . ALA H 1 205 ? 29.070 63.779 69.123 1.00 74.88 191 ALA H O 1
ATOM 11602 N N . LYS H 1 206 ? 30.890 64.901 69.834 1.00 71.84 192 LYS H N 1
ATOM 11603 C CA . LYS H 1 206 ? 31.802 63.818 69.495 1.00 68.80 192 LYS H CA 1
ATOM 11604 C C . LYS H 1 206 ? 31.519 62.612 70.379 1.00 69.07 192 LYS H C 1
ATOM 11605 O O . LYS H 1 206 ? 31.433 62.733 71.604 1.00 69.88 192 LYS H O 1
ATOM 11611 N N . ARG H 1 207 ? 31.370 61.446 69.754 1.00 67.90 193 ARG H N 1
ATOM 11612 C CA . ARG H 1 207 ? 31.024 60.229 70.468 1.00 68.02 193 ARG H CA 1
ATOM 11613 C C . ARG H 1 207 ? 32.007 59.089 70.256 1.00 68.33 193 ARG H C 1
ATOM 11614 O O . ARG H 1 207 ? 31.879 58.058 70.923 1.00 70.14 193 ARG H O 1
ATOM 11622 N N . GLN H 1 208 ? 32.975 59.238 69.358 1.00 67.38 194 GLN H N 1
ATOM 11623 C CA . GLN H 1 208 ? 33.990 58.222 69.135 1.00 68.12 194 GLN H CA 1
ATOM 11624 C C . GLN H 1 208 ? 35.327 58.907 68.895 1.00 69.97 194 GLN H C 1
ATOM 11625 O O . GLN H 1 208 ? 35.380 60.052 68.444 1.00 72.02 194 GLN H O 1
ATOM 11631 N N . ASP H 1 209 ? 36.409 58.191 69.209 1.00 69.65 195 ASP H N 1
ATOM 11632 C CA . ASP H 1 209 ? 37.745 58.773 69.115 1.00 69.09 195 ASP H CA 1
ATOM 11633 C C . ASP H 1 209 ? 38.109 59.117 67.677 1.00 66.60 195 ASP H C 1
ATOM 11634 O O . ASP H 1 209 ? 38.741 60.148 67.423 1.00 69.46 195 ASP H O 1
ATOM 11639 N N . LEU H 1 210 ? 37.721 58.273 66.728 1.00 68.04 196 LEU H N 1
ATOM 11640 C CA . LEU H 1 210 ? 38.166 58.423 65.350 1.00 71.18 196 LEU H CA 1
ATOM 11641 C C . LEU H 1 210 ? 37.683 59.732 64.733 1.00 71.12 196 LEU H C 1
ATOM 11642 O O . LEU H 1 210 ? 36.546 60.162 64.941 1.00 68.92 196 LEU H O 1
ATOM 11647 N N . GLU H 1 211 ? 38.573 60.365 63.970 1.00 65.76 197 GLU H N 1
ATOM 11648 C CA . GLU H 1 211 ? 38.281 61.560 63.181 1.00 65.10 197 GLU H CA 1
ATOM 11649 C C . GLU H 1 211 ? 38.692 61.248 61.750 1.00 65.33 197 GLU H C 1
ATOM 11650 O O . GLU H 1 211 ? 39.838 61.510 61.356 1.00 66.86 197 GLU H O 1
ATOM 11656 N N . PRO H 1 212 ? 37.798 60.668 60.945 1.00 67.89 198 PRO H N 1
ATOM 11657 C CA . PRO H 1 212 ? 38.219 60.178 59.619 1.00 65.76 198 PRO H CA 1
ATOM 11658 C C . PRO H 1 212 ? 38.789 61.249 58.702 1.00 65.47 198 PRO H C 1
ATOM 11659 O O . PRO H 1 212 ? 39.777 60.986 58.007 1.00 65.17 198 PRO H O 1
ATOM 11663 N N . SER H 1 213 ? 38.208 62.449 58.676 1.00 62.77 199 SER H N 1
ATOM 11664 C CA . SER H 1 213 ? 38.755 63.500 57.822 1.00 62.51 199 SER H CA 1
ATOM 11665 C C . SER H 1 213 ? 40.142 63.921 58.286 1.00 62.82 199 SER H C 1
ATOM 11666 O O . SER H 1 213 ? 41.040 64.149 57.463 1.00 64.18 199 SER H O 1
ATOM 11669 N N . VAL H 1 214 ? 40.331 64.032 59.603 1.00 61.85 200 VAL H N 1
ATOM 11670 C CA . VAL H 1 214 ? 41.651 64.311 60.153 1.00 62.10 200 VAL H CA 1
ATOM 11671 C C . VAL H 1 214 ? 42.635 63.233 59.728 1.00 61.38 200 VAL H C 1
ATOM 11672 O O . VAL H 1 214 ? 43.765 63.528 59.322 1.00 58.45 200 VAL H O 1
ATOM 11676 N N . GLU H 1 215 ? 42.216 61.970 59.810 1.00 60.63 201 GLU H N 1
ATOM 11677 C CA . GLU H 1 215 ? 43.090 60.862 59.454 1.00 60.42 201 GLU H CA 1
ATOM 11678 C C . GLU H 1 215 ? 43.484 60.925 57.986 1.00 61.57 201 GLU H C 1
ATOM 11679 O O . GLU H 1 215 ? 44.647 60.703 57.635 1.00 62.81 201 GLU H O 1
ATOM 11685 N N . GLU H 1 216 ? 42.527 61.233 57.109 1.00 61.80 202 GLU H N 1
ATOM 11686 C CA . GLU H 1 216 ? 42.839 61.311 55.685 1.00 62.30 202 GLU H CA 1
ATOM 11687 C C . GLU H 1 216 ? 43.802 62.452 55.388 1.00 62.19 202 GLU H C 1
ATOM 11688 O O . GLU H 1 216 ? 44.767 62.276 54.635 1.00 59.48 202 GLU H O 1
ATOM 11694 N N . ALA H 1 217 ? 43.557 63.628 55.970 1.00 62.00 203 ALA H N 1
ATOM 11695 C CA . ALA H 1 217 ? 44.447 64.760 55.731 1.00 58.79 203 ALA H CA 1
ATOM 11696 C C . ALA H 1 217 ? 45.850 64.481 56.257 1.00 59.95 203 ALA H C 1
ATOM 11697 O O . ALA H 1 217 ? 46.846 64.807 55.597 1.00 59.30 203 ALA H O 1
ATOM 11699 N N . ARG H 1 218 ? 45.950 63.872 57.440 1.00 57.08 204 ARG H N 1
ATOM 11700 C CA . ARG H 1 218 ? 47.260 63.548 57.992 1.00 58.57 204 ARG H CA 1
ATOM 11701 C C . ARG H 1 218 ? 47.980 62.510 57.140 1.00 60.89 204 ARG H C 1
ATOM 11702 O O . ARG H 1 218 ? 49.183 62.639 56.883 1.00 56.24 204 ARG H O 1
ATOM 11710 N N . TYR H 1 219 ? 47.262 61.480 56.687 1.00 59.54 205 TYR H N 1
ATOM 11711 C CA . TYR H 1 219 ? 47.875 60.464 55.842 1.00 57.30 205 TYR H CA 1
ATOM 11712 C C . TYR H 1 219 ? 48.370 61.062 54.534 1.00 58.51 205 TYR H C 1
ATOM 11713 O O . TYR H 1 219 ? 49.449 60.703 54.049 1.00 55.79 205 TYR H O 1
ATOM 11722 N N . ASN H 1 220 ? 47.594 61.973 53.941 1.00 60.38 206 ASN H N 1
ATOM 11723 C CA . ASN H 1 220 ? 48.044 62.624 52.716 1.00 59.97 206 ASN H CA 1
ATOM 11724 C C . ASN H 1 220 ? 49.228 63.544 52.972 1.00 60.71 206 ASN H C 1
ATOM 11725 O O . ASN H 1 220 ? 50.052 63.751 52.075 1.00 58.91 206 ASN H O 1
ATOM 11730 N N . SER H 1 221 ? 49.332 64.102 54.181 1.00 61.61 207 SER H N 1
ATOM 11731 C CA . SER H 1 221 ? 50.450 64.988 54.485 1.00 61.72 207 SER H CA 1
ATOM 11732 C C . SER H 1 221 ? 51.788 64.259 54.453 1.00 62.81 207 SER H C 1
ATOM 11733 O O . SER H 1 221 ? 52.806 64.860 54.094 1.00 63.47 207 SER H O 1
ATOM 11736 N N . CYS H 1 222 ? 51.815 62.984 54.826 1.00 59.84 208 CYS H N 1
ATOM 11737 C CA . CYS H 1 222 ? 53.070 62.242 54.906 1.00 58.92 208 CYS H CA 1
ATOM 11738 C C . CYS H 1 222 ? 53.700 62.051 53.533 1.00 59.98 208 CYS H C 1
ATOM 11739 O O . CYS H 1 222 ? 54.746 61.419 53.407 1.00 61.61 208 CYS H O 1
ATOM 11742 N N . VAL I 1 37 ? 65.092 67.137 56.042 1.00 79.89 23 VAL I N 1
ATOM 11743 C CA . VAL I 1 37 ? 64.114 66.230 56.628 1.00 80.32 23 VAL I CA 1
ATOM 11744 C C . VAL I 1 37 ? 63.367 66.938 57.757 1.00 78.86 23 VAL I C 1
ATOM 11745 O O . VAL I 1 37 ? 63.940 67.752 58.480 1.00 77.80 23 VAL I O 1
ATOM 11749 N N . LEU I 1 38 ? 62.081 66.635 57.893 1.00 69.04 24 LEU I N 1
ATOM 11750 C CA . LEU I 1 38 ? 61.214 67.268 58.883 1.00 66.66 24 LEU I CA 1
ATOM 11751 C C . LEU I 1 38 ? 61.048 66.309 60.055 1.00 65.25 24 LEU I C 1
ATOM 11752 O O . LEU I 1 38 ? 60.270 65.355 59.981 1.00 66.04 24 LEU I O 1
ATOM 11757 N N . CYS I 1 39 ? 61.775 66.567 61.136 1.00 52.14 25 CYS I N 1
ATOM 11758 C CA . CYS I 1 39 ? 61.647 65.779 62.353 1.00 46.31 25 CYS I CA 1
ATOM 11759 C C . CYS I 1 39 ? 60.529 66.366 63.213 1.00 46.31 25 CYS I C 1
ATOM 11760 O O . CYS I 1 39 ? 59.827 67.295 62.808 1.00 49.01 25 CYS I O 1
ATOM 11763 N N . PHE I 1 40 ? 60.346 65.827 64.414 1.00 38.16 26 PHE I N 1
ATOM 11764 C CA . PHE I 1 40 ? 59.321 66.340 65.308 1.00 29.01 26 PHE I CA 1
ATOM 11765 C C . PHE I 1 40 ? 59.694 67.733 65.790 1.00 32.98 26 PHE I C 1
ATOM 11766 O O . PHE I 1 40 ? 60.844 67.997 66.143 1.00 37.78 26 PHE I O 1
ATOM 11774 N N . GLY I 1 41 ? 58.710 68.627 65.807 1.00 28.59 27 GLY I N 1
ATOM 11775 C CA . GLY I 1 41 ? 58.930 70.004 66.174 1.00 27.69 27 GLY I CA 1
ATOM 11776 C C . GLY I 1 41 ? 59.218 70.928 65.016 1.00 29.33 27 GLY I C 1
ATOM 11777 O O . GLY I 1 41 ? 59.213 72.146 65.203 1.00 30.14 27 GLY I O 1
ATOM 11778 N N . GLN I 1 42 ? 59.458 70.389 63.824 1.00 41.22 28 GLN I N 1
ATOM 11779 C CA . GLN I 1 42 ? 59.748 71.195 62.647 1.00 40.90 28 GLN I CA 1
ATOM 11780 C C . GLN I 1 42 ? 58.797 70.914 61.491 1.00 44.57 28 GLN I C 1
ATOM 11781 O O . GLN I 1 42 ? 59.023 71.419 60.389 1.00 52.02 28 GLN I O 1
ATOM 11787 N N . CYS I 1 43 ? 57.745 70.134 61.709 1.00 44.76 29 CYS I N 1
ATOM 11788 C CA . CYS I 1 43 ? 56.864 69.692 60.632 1.00 42.75 29 CYS I CA 1
ATOM 11789 C C . CYS I 1 43 ? 55.653 70.612 60.582 1.00 43.17 29 CYS I C 1
ATOM 11790 O O . CYS I 1 43 ? 54.739 70.499 61.399 1.00 49.55 29 CYS I O 1
ATOM 11793 N N . GLN I 1 44 ? 55.637 71.519 59.611 1.00 47.83 30 GLN I N 1
ATOM 11794 C CA . GLN I 1 44 ? 54.518 72.438 59.458 1.00 48.30 30 GLN I CA 1
ATOM 11795 C C . GLN I 1 44 ? 53.278 71.705 58.959 1.00 45.82 30 GLN I C 1
ATOM 11796 O O . GLN I 1 44 ? 53.363 70.817 58.109 1.00 47.82 30 GLN I O 1
ATOM 11802 N N . TYR I 1 45 ? 52.121 72.083 59.499 1.00 38.95 31 TYR I N 1
ATOM 11803 C CA . TYR I 1 45 ? 50.856 71.508 59.063 1.00 41.52 31 TYR I CA 1
ATOM 11804 C C . TYR I 1 45 ? 50.513 71.950 57.649 1.00 44.04 31 TYR I C 1
ATOM 11805 O O . TYR I 1 45 ? 50.688 73.116 57.285 1.00 45.70 31 TYR I O 1
ATOM 11814 N N . THR I 1 46 ? 50.005 71.016 56.851 1.00 49.18 32 THR I N 1
ATOM 11815 C CA . THR I 1 46 ? 49.414 71.396 55.580 1.00 48.18 32 THR I CA 1
ATOM 11816 C C . THR I 1 46 ? 48.070 72.076 55.820 1.00 44.66 32 THR I C 1
ATOM 11817 O O . THR I 1 46 ? 47.515 72.051 56.922 1.00 44.51 32 THR I O 1
ATOM 11821 N N . ALA I 1 47 ? 47.549 72.701 54.765 1.00 47.87 33 ALA I N 1
ATOM 11822 C CA . ALA I 1 47 ? 46.270 73.392 54.877 1.00 46.31 33 ALA I CA 1
ATOM 11823 C C . ALA I 1 47 ? 45.145 72.426 55.225 1.00 47.31 33 ALA I C 1
ATOM 11824 O O . ALA I 1 47 ? 44.309 72.723 56.086 1.00 47.98 33 ALA I O 1
ATOM 11826 N N . GLU I 1 48 ? 45.119 71.259 54.580 1.00 42.65 34 GLU I N 1
ATOM 11827 C CA . GLU I 1 48 ? 44.033 70.310 54.803 1.00 44.29 34 GLU I CA 1
ATOM 11828 C C . GLU I 1 48 ? 44.061 69.755 56.220 1.00 44.06 34 GLU I C 1
ATOM 11829 O O . GLU I 1 48 ? 43.021 69.687 56.886 1.00 43.63 34 GLU I O 1
ATOM 11835 N N . GLU I 1 49 ? 45.238 69.338 56.692 1.00 42.26 35 GLU I N 1
ATOM 11836 C CA . GLU I 1 49 ? 45.337 68.815 58.048 1.00 44.20 35 GLU I CA 1
ATOM 11837 C C . GLU I 1 49 ? 45.006 69.891 59.070 1.00 39.28 35 GLU I C 1
ATOM 11838 O O . GLU I 1 49 ? 44.311 69.622 60.056 1.00 41.97 35 GLU I O 1
ATOM 11844 N N . TYR I 1 50 ? 45.480 71.118 58.842 1.00 43.68 36 TYR I N 1
ATOM 11845 C CA . TYR I 1 50 ? 45.130 72.206 59.742 1.00 41.20 36 TYR I CA 1
ATOM 11846 C C . TYR I 1 50 ? 43.624 72.392 59.814 1.00 38.43 36 TYR I C 1
ATOM 11847 O O . TYR I 1 50 ? 43.064 72.520 60.904 1.00 44.69 36 TYR I O 1
ATOM 11856 N N . GLN I 1 51 ? 42.956 72.422 58.660 1.00 44.02 37 GLN I N 1
ATOM 11857 C CA . GLN I 1 51 ? 41.518 72.662 58.642 1.00 40.49 37 GLN I CA 1
ATOM 11858 C C . GLN I 1 51 ? 40.761 71.538 59.335 1.00 39.36 37 GLN I C 1
ATOM 11859 O O . GLN I 1 51 ? 39.858 71.790 60.142 1.00 40.78 37 GLN I O 1
ATOM 11865 N N . ALA I 1 52 ? 41.128 70.288 59.049 1.00 39.96 38 ALA I N 1
ATOM 11866 C CA . ALA I 1 52 ? 40.440 69.159 59.664 1.00 35.83 38 ALA I CA 1
ATOM 11867 C C . ALA I 1 52 ? 40.619 69.152 61.178 1.00 37.00 38 ALA I C 1
ATOM 11869 N N . ILE I 1 53 ? 41.834 69.421 61.659 1.00 38.92 39 ILE I N 1
ATOM 11870 C CA . ILE I 1 53 ? 42.070 69.415 63.097 1.00 33.88 39 ILE I CA 1
ATOM 11871 C C . ILE I 1 53 ? 41.396 70.610 63.759 1.00 36.23 39 ILE I C 1
ATOM 11872 O O . ILE I 1 53 ? 40.858 70.497 64.864 1.00 39.56 39 ILE I O 1
ATOM 11877 N N . GLN I 1 54 ? 41.417 71.773 63.104 1.00 35.21 40 GLN I N 1
ATOM 11878 C CA . GLN I 1 54 ? 40.785 72.957 63.672 1.00 33.36 40 GLN I CA 1
ATOM 11879 C C . GLN I 1 54 ? 39.283 72.766 63.814 1.00 36.46 40 GLN I C 1
ATOM 11880 O O . GLN I 1 54 ? 38.693 73.168 64.821 1.00 40.31 40 GLN I O 1
ATOM 11886 N N . LYS I 1 55 ? 38.646 72.155 62.815 1.00 41.02 41 LYS I N 1
ATOM 11887 C CA . LYS I 1 55 ? 37.216 71.890 62.921 1.00 35.26 41 LYS I CA 1
ATOM 11888 C C . LYS I 1 55 ? 36.922 70.820 63.965 1.00 33.37 41 LYS I C 1
ATOM 11889 O O . LYS I 1 55 ? 35.924 70.907 64.686 1.00 36.81 41 LYS I O 1
ATOM 11895 N N . ALA I 1 56 ? 37.780 69.805 64.063 1.00 33.52 42 ALA I N 1
ATOM 11896 C CA . ALA I 1 56 ? 37.529 68.704 64.986 1.00 34.22 42 ALA I CA 1
ATOM 11897 C C . ALA I 1 56 ? 37.716 69.131 66.437 1.00 38.14 42 ALA I C 1
ATOM 11898 O O . ALA I 1 56 ? 36.954 68.714 67.314 1.00 38.05 42 ALA I O 1
ATOM 11900 N N . LEU I 1 57 ? 38.721 69.960 66.712 1.00 32.57 43 LEU I N 1
ATOM 11901 C CA . LEU I 1 57 ? 38.984 70.393 68.075 1.00 30.00 43 LEU I CA 1
ATOM 11902 C C . LEU I 1 57 ? 37.858 71.240 68.641 1.00 31.88 43 LEU I C 1
ATOM 11903 O O . LEU I 1 57 ? 37.763 71.386 69.862 1.00 28.30 43 LEU I O 1
ATOM 11908 N N . ARG I 1 58 ? 37.000 71.783 67.781 1.00 35.36 44 ARG I N 1
ATOM 11909 C CA . ARG I 1 58 ? 35.978 72.722 68.216 1.00 36.49 44 ARG I CA 1
ATOM 11910 C C . ARG I 1 58 ? 34.749 72.027 68.791 1.00 39.34 44 ARG I C 1
ATOM 11911 O O . ARG I 1 58 ? 34.046 72.615 69.617 1.00 43.36 44 ARG I O 1
ATOM 11919 N N . GLN I 1 59 ? 34.474 70.793 68.386 1.00 37.08 45 GLN I N 1
ATOM 11920 C CA . GLN I 1 59 ? 33.265 70.118 68.836 1.00 41.66 45 GLN I CA 1
ATOM 11921 C C . GLN I 1 59 ? 33.400 69.647 70.280 1.00 39.68 45 GLN I C 1
ATOM 11922 O O . GLN I 1 59 ? 34.500 69.424 70.786 1.00 44.57 45 GLN I O 1
ATOM 11928 N N . ARG I 1 60 ? 32.260 69.504 70.945 1.00 48.67 46 ARG I N 1
ATOM 11929 C CA . ARG I 1 60 ? 32.224 69.071 72.331 1.00 48.63 46 ARG I CA 1
ATOM 11930 C C . ARG I 1 60 ? 32.104 67.553 72.417 1.00 48.47 46 ARG I C 1
ATOM 11931 O O . ARG I 1 60 ? 31.838 66.865 71.433 1.00 51.00 46 ARG I O 1
ATOM 11939 N N . LEU I 1 61 ? 32.296 67.035 73.623 1.00 48.57 47 LEU I N 1
ATOM 11940 C CA . LEU I 1 61 ? 32.323 65.600 73.849 1.00 48.54 47 LEU I CA 1
ATOM 11941 C C . LEU I 1 61 ? 30.970 65.103 74.335 1.00 54.11 47 LEU I C 1
ATOM 11942 O O . LEU I 1 61 ? 30.275 65.789 75.088 1.00 56.61 47 LEU I O 1
ATOM 11947 N N . GLY I 1 62 ? 30.607 63.905 73.905 1.00 58.55 48 GLY I N 1
ATOM 11948 C CA . GLY I 1 62 ? 29.366 63.302 74.324 1.00 57.71 48 GLY I CA 1
ATOM 11949 C C . GLY I 1 62 ? 29.455 62.731 75.718 1.00 58.07 48 GLY I C 1
ATOM 11950 O O . GLY I 1 62 ? 30.519 62.684 76.350 1.00 59.70 48 GLY I O 1
ATOM 11951 N N . PRO I 1 63 ? 28.309 62.279 76.228 1.00 66.71 49 PRO I N 1
ATOM 11952 C CA . PRO I 1 63 ? 28.291 61.672 77.567 1.00 67.06 49 PRO I CA 1
ATOM 11953 C C . PRO I 1 63 ? 29.110 60.401 77.669 1.00 65.63 49 PRO I C 1
ATOM 11954 O O . PRO I 1 63 ? 29.452 59.992 78.784 1.00 65.32 49 PRO I O 1
ATOM 11958 N N . GLU I 1 64 ? 29.433 59.760 76.544 1.00 59.06 50 GLU I N 1
ATOM 11959 C CA . GLU I 1 64 ? 30.265 58.565 76.566 1.00 58.26 50 GLU I CA 1
ATOM 11960 C C . GLU I 1 64 ? 31.670 58.839 77.090 1.00 59.94 50 GLU I C 1
ATOM 11961 O O . GLU I 1 64 ? 32.361 57.898 77.488 1.00 59.43 50 GLU I O 1
ATOM 11967 N N . TYR I 1 65 ? 32.104 60.098 77.101 1.00 55.89 51 TYR I N 1
ATOM 11968 C CA . TYR I 1 65 ? 33.433 60.468 77.562 1.00 52.31 51 TYR I CA 1
ATOM 11969 C C . TYR I 1 65 ? 33.466 60.982 78.991 1.00 55.03 51 TYR I C 1
ATOM 11970 O O . TYR I 1 65 ? 34.555 61.104 79.557 1.00 57.51 51 TYR I O 1
ATOM 11979 N N . ILE I 1 66 ? 32.321 61.286 79.589 1.00 58.02 52 ILE I N 1
ATOM 11980 C CA . ILE I 1 66 ? 32.270 61.982 80.867 1.00 58.65 52 ILE I CA 1
ATOM 11981 C C . ILE I 1 66 ? 32.016 60.975 81.979 1.00 60.12 52 ILE I C 1
ATOM 11982 O O . ILE I 1 66 ? 31.045 60.212 81.929 1.00 61.78 52 ILE I O 1
ATOM 11987 N N . SER I 1 67 ? 32.895 60.972 82.970 1.00 66.12 53 SER I N 1
ATOM 11988 C CA . SER I 1 67 ? 32.728 60.252 84.220 1.00 65.31 53 SER I CA 1
ATOM 11989 C C . SER I 1 67 ? 32.482 61.256 85.340 1.00 67.75 53 SER I C 1
ATOM 11990 O O . SER I 1 67 ? 32.662 62.466 85.176 1.00 65.14 53 SER I O 1
ATOM 11993 N N . SER I 1 68 ? 32.077 60.744 86.497 1.00 75.85 54 SER I N 1
ATOM 11994 C CA . SER I 1 68 ? 31.737 61.613 87.614 1.00 76.29 54 SER I CA 1
ATOM 11995 C C . SER I 1 68 ? 32.357 61.079 88.895 1.00 75.41 54 SER I C 1
ATOM 11996 O O . SER I 1 68 ? 32.152 59.916 89.252 1.00 75.31 54 SER I O 1
ATOM 11999 N N . ARG I 1 69 ? 33.115 61.932 89.572 1.00 78.03 55 ARG I N 1
ATOM 12000 C CA . ARG I 1 69 ? 33.615 61.654 90.905 1.00 77.18 55 ARG I CA 1
ATOM 12001 C C . ARG I 1 69 ? 32.709 62.327 91.928 1.00 80.12 55 ARG I C 1
ATOM 12002 O O . ARG I 1 69 ? 31.789 63.074 91.591 1.00 81.26 55 ARG I O 1
ATOM 12010 N N . MET I 1 70 ? 32.979 62.059 93.198 1.00 89.15 56 MET I N 1
ATOM 12011 C CA . MET I 1 70 ? 32.251 62.668 94.305 1.00 89.46 56 MET I CA 1
ATOM 12012 C C . MET I 1 70 ? 33.278 63.370 95.183 1.00 88.98 56 MET I C 1
ATOM 12013 O O . MET I 1 70 ? 33.911 62.748 96.038 1.00 89.91 56 MET I O 1
ATOM 12018 N N . ALA I 1 71 ? 33.452 64.667 94.959 1.00 92.76 57 ALA I N 1
ATOM 12019 C CA . ALA I 1 71 ? 34.343 65.451 95.792 1.00 93.32 57 ALA I CA 1
ATOM 12020 C C . ALA I 1 71 ? 33.673 65.764 97.127 1.00 93.59 57 ALA I C 1
ATOM 12021 O O . ALA I 1 71 ? 32.498 65.459 97.352 1.00 93.43 57 ALA I O 1
ATOM 12023 N N . GLY I 1 72 ? 34.443 66.371 98.025 1.00 89.81 58 GLY I N 1
ATOM 12024 C CA . GLY I 1 72 ? 33.924 66.767 99.318 1.00 88.63 58 GLY I CA 1
ATOM 12025 C C . GLY I 1 72 ? 32.784 67.757 99.216 1.00 89.46 58 GLY I C 1
ATOM 12026 O O . GLY I 1 72 ? 32.871 68.742 98.477 1.00 89.18 58 GLY I O 1
ATOM 12027 N N . GLY I 1 73 ? 31.705 67.505 99.955 1.00 89.31 59 GLY I N 1
ATOM 12028 C CA . GLY I 1 73 ? 30.535 68.360 99.940 1.00 89.01 59 GLY I CA 1
ATOM 12029 C C . GLY I 1 73 ? 29.311 67.753 99.292 1.00 90.41 59 GLY I C 1
ATOM 12030 O O . GLY I 1 73 ? 28.240 68.371 99.337 1.00 91.06 59 GLY I O 1
ATOM 12031 N N . GLY I 1 74 ? 29.427 66.571 98.692 1.00 92.67 60 GLY I N 1
ATOM 12032 C CA . GLY I 1 74 ? 28.276 65.915 98.106 1.00 93.10 60 GLY I CA 1
ATOM 12033 C C . GLY I 1 74 ? 27.875 66.400 96.733 1.00 94.33 60 GLY I C 1
ATOM 12034 O O . GLY I 1 74 ? 26.773 66.080 96.277 1.00 93.65 60 GLY I O 1
ATOM 12035 N N . GLN I 1 75 ? 28.729 67.158 96.054 1.00 90.89 61 GLN I N 1
ATOM 12036 C CA . GLN I 1 75 ? 28.437 67.634 94.712 1.00 90.58 61 GLN I CA 1
ATOM 12037 C C . GLN I 1 75 ? 29.100 66.733 93.679 1.00 91.08 61 GLN I C 1
ATOM 12038 O O . GLN I 1 75 ? 30.178 66.178 93.908 1.00 90.22 61 GLN I O 1
ATOM 12044 N N . LYS I 1 76 ? 28.436 66.584 92.538 1.00 90.94 62 LYS I N 1
ATOM 12045 C CA . LYS I 1 76 ? 28.921 65.729 91.465 1.00 90.06 62 LYS I CA 1
ATOM 12046 C C . LYS I 1 76 ? 29.883 66.523 90.591 1.00 90.48 62 LYS I C 1
ATOM 12047 O O . LYS I 1 76 ? 29.515 67.569 90.046 1.00 89.68 62 LYS I O 1
ATOM 12053 N N . VAL I 1 77 ? 31.108 66.025 90.453 1.00 85.57 63 VAL I N 1
ATOM 12054 C CA . VAL I 1 77 ? 32.140 66.670 89.652 1.00 84.24 63 VAL I CA 1
ATOM 12055 C C . VAL I 1 77 ? 32.406 65.810 88.425 1.00 83.81 63 VAL I C 1
ATOM 12056 O O . VAL I 1 77 ? 32.698 64.614 88.545 1.00 82.83 63 VAL I O 1
ATOM 12060 N N . CYS I 1 78 ? 32.306 66.418 87.249 1.00 71.43 64 CYS I N 1
ATOM 12061 C CA . CYS I 1 78 ? 32.545 65.722 85.996 1.00 68.36 64 CYS I CA 1
ATOM 12062 C C . CYS I 1 78 ? 34.016 65.790 85.611 1.00 68.21 64 CYS I C 1
ATOM 12063 O O . CYS I 1 78 ? 34.710 66.770 85.890 1.00 68.65 64 CYS I O 1
ATOM 12066 N N . TYR I 1 79 ? 34.489 64.728 84.969 1.00 63.06 65 TYR I N 1
ATOM 12067 C CA . TYR I 1 79 ? 35.875 64.662 84.533 1.00 62.26 65 TYR I CA 1
ATOM 12068 C C . TYR I 1 79 ? 35.979 63.651 83.402 1.00 59.01 65 TYR I C 1
ATOM 12069 O O . TYR I 1 79 ? 35.050 62.888 83.137 1.00 57.93 65 TYR I O 1
ATOM 12078 N N . ILE I 1 80 ? 37.126 63.661 82.736 1.00 48.52 66 ILE I N 1
ATOM 12079 C CA . ILE I 1 80 ? 37.440 62.714 81.676 1.00 49.87 66 ILE I CA 1
ATOM 12080 C C . ILE I 1 80 ? 38.610 61.866 82.145 1.00 48.30 66 ILE I C 1
ATOM 12081 O O . ILE I 1 80 ? 39.603 62.398 82.651 1.00 51.37 66 ILE I O 1
ATOM 12086 N N . GLU I 1 81 ? 38.486 60.552 81.998 1.00 43.63 67 GLU I N 1
ATOM 12087 C CA . GLU I 1 81 ? 39.550 59.661 82.433 1.00 41.54 67 GLU I CA 1
ATOM 12088 C C . GLU I 1 81 ? 40.798 59.862 81.584 1.00 48.40 67 GLU I C 1
ATOM 12089 O O . GLU I 1 81 ? 40.727 60.240 80.413 1.00 50.75 67 GLU I O 1
ATOM 12095 N N . GLY I 1 82 ? 41.955 59.606 82.196 1.00 36.26 68 GLY I N 1
ATOM 12096 C CA . GLY I 1 82 ? 43.214 59.912 81.539 1.00 37.07 68 GLY I CA 1
ATOM 12097 C C . GLY I 1 82 ? 43.416 59.147 80.247 1.00 40.36 68 GLY I C 1
ATOM 12098 O O . GLY I 1 82 ? 43.862 59.712 79.245 1.00 43.17 68 GLY I O 1
ATOM 12099 N N . HIS I 1 83 ? 43.088 57.854 80.248 1.00 37.92 69 HIS I N 1
ATOM 12100 C CA . HIS I 1 83 ? 43.270 57.052 79.046 1.00 38.87 69 HIS I CA 1
ATOM 12101 C C . HIS I 1 83 ? 42.354 57.496 77.914 1.00 40.14 69 HIS I C 1
ATOM 12102 O O . HIS I 1 83 ? 42.741 57.396 76.746 1.00 44.27 69 HIS I O 1
ATOM 12109 N N . ARG I 1 84 ? 41.164 58.006 78.232 1.00 38.94 70 ARG I N 1
ATOM 12110 C CA . ARG I 1 84 ? 40.310 58.575 77.198 1.00 37.62 70 ARG I CA 1
ATOM 12111 C C . ARG I 1 84 ? 40.964 59.786 76.550 1.00 36.01 70 ARG I C 1
ATOM 12112 O O . ARG I 1 84 ? 40.921 59.940 75.328 1.00 43.74 70 ARG I O 1
ATOM 12120 N N . VAL I 1 85 ? 41.576 60.656 77.353 1.00 35.94 71 VAL I N 1
ATOM 12121 C CA . VAL I 1 85 ? 42.249 61.825 76.802 1.00 34.92 71 VAL I CA 1
ATOM 12122 C C . VAL I 1 85 ? 43.453 61.404 75.971 1.00 31.72 71 VAL I C 1
ATOM 12123 O O . VAL I 1 85 ? 43.766 62.019 74.947 1.00 32.27 71 VAL I O 1
ATOM 12127 N N . ILE I 1 86 ? 44.147 60.351 76.398 1.00 26.12 72 ILE I N 1
ATOM 12128 C CA . ILE I 1 86 ? 45.266 59.836 75.617 1.00 31.53 72 ILE I CA 1
ATOM 12129 C C . ILE I 1 86 ? 44.788 59.339 74.258 1.00 32.35 72 ILE I C 1
ATOM 12130 O O . ILE I 1 86 ? 45.402 59.631 73.223 1.00 31.69 72 ILE I O 1
ATOM 12135 N N . ASN I 1 87 ? 43.679 58.596 74.235 1.00 31.58 73 ASN I N 1
ATOM 12136 C CA . ASN I 1 87 ? 43.127 58.139 72.963 1.00 29.69 73 ASN I CA 1
ATOM 12137 C C . ASN I 1 87 ? 42.680 59.308 72.095 1.00 26.47 73 ASN I C 1
ATOM 12138 O O . ASN I 1 87 ? 42.883 59.297 70.876 1.00 32.80 73 ASN I O 1
ATOM 12143 N N . LEU I 1 88 ? 42.070 60.325 72.704 1.00 22.94 74 LEU I N 1
ATOM 12144 C CA . LEU I 1 88 ? 41.640 61.497 71.950 1.00 23.62 74 LEU I CA 1
ATOM 12145 C C . LEU I 1 88 ? 42.824 62.234 71.334 1.00 26.61 74 LEU I C 1
ATOM 12146 O O . LEU I 1 88 ? 42.751 62.685 70.188 1.00 25.91 74 LEU I O 1
ATOM 12151 N N . ALA I 1 89 ? 43.916 62.382 72.086 1.00 35.68 75 ALA I N 1
ATOM 12152 C CA . ALA I 1 89 ? 45.102 63.035 71.544 1.00 25.74 75 ALA I CA 1
ATOM 12153 C C . ALA I 1 89 ? 45.733 62.201 70.438 1.00 17.89 75 ALA I C 1
ATOM 12154 O O . ALA I 1 89 ? 46.175 62.744 69.422 1.00 23.36 75 ALA I O 1
ATOM 12156 N N . ASN I 1 90 ? 45.775 60.881 70.612 1.00 21.30 76 ASN I N 1
ATOM 12157 C CA . ASN I 1 90 ? 46.357 60.022 69.593 1.00 26.24 76 ASN I CA 1
ATOM 12158 C C . ASN I 1 90 ? 45.512 59.957 68.327 1.00 29.09 76 ASN I C 1
ATOM 12159 O O . ASN I 1 90 ? 46.062 59.727 67.249 1.00 23.66 76 ASN I O 1
ATOM 12164 N N . GLU I 1 91 ? 44.199 60.161 68.422 1.00 25.97 77 GLU I N 1
ATOM 12165 C CA . GLU I 1 91 ? 43.402 60.236 67.205 1.00 19.34 77 GLU I CA 1
ATOM 12166 C C . GLU I 1 91 ? 43.447 61.618 66.570 1.00 20.86 77 GLU I C 1
ATOM 12167 O O . GLU I 1 91 ? 43.520 61.730 65.345 1.00 28.40 77 GLU I O 1
ATOM 12173 N N . MET I 1 92 ? 43.421 62.673 67.384 1.00 27.34 78 MET I N 1
ATOM 12174 C CA . MET I 1 92 ? 43.406 64.031 66.855 1.00 25.63 78 MET I CA 1
ATOM 12175 C C . MET I 1 92 ? 44.712 64.379 66.151 1.00 25.10 78 MET I C 1
ATOM 12176 O O . MET I 1 92 ? 44.704 65.039 65.107 1.00 23.83 78 MET I O 1
ATOM 12181 N N . PHE I 1 93 ? 45.843 63.959 66.709 1.00 22.64 79 PHE I N 1
ATOM 12182 C CA . PHE I 1 93 ? 47.142 64.348 66.190 1.00 15.98 79 PHE I CA 1
ATOM 12183 C C . PHE I 1 93 ? 47.932 63.201 65.585 1.00 17.48 79 PHE I C 1
ATOM 12184 O O . PHE I 1 93 ? 48.928 63.459 64.908 1.00 29.95 79 PHE I O 1
ATOM 12192 N N . GLY I 1 94 ? 47.518 61.959 65.792 1.00 13.50 80 GLY I N 1
ATOM 12193 C CA . GLY I 1 94 ? 48.352 60.823 65.467 1.00 17.70 80 GLY I CA 1
ATOM 12194 C C . GLY I 1 94 ? 49.288 60.460 66.609 1.00 21.99 80 GLY I C 1
ATOM 12195 O O . GLY I 1 94 ? 49.548 61.245 67.516 1.00 29.71 80 GLY I O 1
ATOM 12196 N N . TYR I 1 95 ? 49.798 59.231 66.558 1.00 17.39 81 TYR I N 1
ATOM 12197 C CA . TYR I 1 95 ? 50.714 58.784 67.601 1.00 21.69 81 TYR I CA 1
ATOM 12198 C C . TYR I 1 95 ? 52.025 59.561 67.565 1.00 23.11 81 TYR I C 1
ATOM 12199 O O . TYR I 1 95 ? 52.658 59.758 68.605 1.00 26.46 81 TYR I O 1
ATOM 12208 N N . ASN I 1 96 ? 52.444 60.005 66.389 1.00 19.96 82 ASN I N 1
ATOM 12209 C CA . ASN I 1 96 ? 53.654 60.793 66.239 1.00 12.65 82 ASN I CA 1
ATOM 12210 C C . ASN I 1 96 ? 53.363 62.282 66.137 1.00 17.42 82 ASN I C 1
ATOM 12211 O O . ASN I 1 96 ? 54.257 63.054 65.790 1.00 26.05 82 ASN I O 1
ATOM 12216 N N . GLY I 1 97 ? 52.133 62.698 66.418 1.00 14.24 83 GLY I N 1
ATOM 12217 C CA . GLY I 1 97 ? 51.752 64.079 66.233 1.00 13.60 83 GLY I CA 1
ATOM 12218 C C . GLY I 1 97 ? 51.859 64.949 67.465 1.00 22.53 83 GLY I C 1
ATOM 12219 O O . GLY I 1 97 ? 51.901 66.174 67.355 1.00 20.13 83 GLY I O 1
ATOM 12220 N N . TRP I 1 98 ? 51.900 64.336 68.642 1.00 14.82 84 TRP I N 1
ATOM 12221 C CA . TRP I 1 98 ? 51.976 65.084 69.882 1.00 11.98 84 TRP I CA 1
ATOM 12222 C C . TRP I 1 98 ? 52.983 64.417 70.804 1.00 8.87 84 TRP I C 1
ATOM 12223 O O . TRP I 1 98 ? 53.336 63.251 70.639 1.00 28.15 84 TRP I O 1
ATOM 12234 N N . ALA I 1 99 ? 53.464 65.193 71.762 1.00 13.98 85 ALA I N 1
ATOM 12235 C CA . ALA I 1 99 ? 54.469 64.748 72.707 1.00 19.06 85 ALA I CA 1
ATOM 12236 C C . ALA I 1 99 ? 54.208 65.452 74.022 1.00 16.00 85 ALA I C 1
ATOM 12237 O O . ALA I 1 99 ? 53.608 66.524 74.048 1.00 24.94 85 ALA I O 1
ATOM 12239 N N . HIS I 1 100 ? 54.670 64.858 75.112 1.00 12.96 86 HIS I N 1
ATOM 12240 C CA . HIS I 1 100 ? 54.609 65.575 76.372 1.00 8.98 86 HIS I CA 1
ATOM 12241 C C . HIS I 1 100 ? 55.799 65.196 77.234 1.00 4.95 86 HIS I C 1
ATOM 12242 O O . HIS I 1 100 ? 56.267 64.057 77.217 1.00 17.97 86 HIS I O 1
ATOM 12249 N N . SER I 1 101 ? 56.288 66.179 77.967 1.00 18.51 87 SER I N 1
ATOM 12250 C CA . SER I 1 101 ? 57.397 65.995 78.881 1.00 20.46 87 SER I CA 1
ATOM 12251 C C . SER I 1 101 ? 57.026 66.560 80.242 1.00 14.63 87 SER I C 1
ATOM 12252 O O . SER I 1 101 ? 56.124 67.389 80.377 1.00 17.53 87 SER I O 1
ATOM 12255 N N . ILE I 1 102 ? 57.727 66.075 81.256 1.00 20.44 88 ILE I N 1
ATOM 12256 C CA . ILE I 1 102 ? 57.580 66.577 82.614 1.00 12.87 88 ILE I CA 1
ATOM 12257 C C . ILE I 1 102 ? 58.680 67.604 82.835 1.00 16.59 88 ILE I C 1
ATOM 12258 O O . ILE I 1 102 ? 59.849 67.254 82.989 1.00 33.08 88 ILE I O 1
ATOM 12263 N N . THR I 1 103 ? 58.306 68.879 82.816 1.00 20.88 89 THR I N 1
ATOM 12264 C CA . THR I 1 103 ? 59.275 69.943 83.029 1.00 17.96 89 THR I CA 1
ATOM 12265 C C . THR I 1 103 ? 59.805 69.927 84.455 1.00 17.76 89 THR I C 1
ATOM 12266 O O . THR I 1 103 ? 60.994 70.165 84.683 1.00 30.90 89 THR I O 1
ATOM 12270 N N . GLN I 1 104 ? 58.941 69.640 85.423 1.00 14.46 90 GLN I N 1
ATOM 12271 C CA . GLN I 1 104 ? 59.331 69.644 86.822 1.00 20.13 90 GLN I CA 1
ATOM 12272 C C . GLN I 1 104 ? 58.232 68.991 87.642 1.00 22.35 90 GLN I C 1
ATOM 12273 O O . GLN I 1 104 ? 57.050 69.209 87.380 1.00 31.29 90 GLN I O 1
ATOM 12279 N N . GLN I 1 105 ? 58.627 68.187 88.621 1.00 17.11 91 GLN I N 1
ATOM 12280 C CA . GLN I 1 105 ? 57.699 67.655 89.605 1.00 18.71 91 GLN I CA 1
ATOM 12281 C C . GLN I 1 105 ? 58.233 67.965 90.992 1.00 22.83 91 GLN I C 1
ATOM 12282 O O . GLN I 1 105 ? 59.400 67.700 91.285 1.00 30.87 91 GLN I O 1
ATOM 12288 N N . ASN I 1 106 ? 57.382 68.527 91.839 1.00 29.65 92 ASN I N 1
ATOM 12289 C CA . ASN I 1 106 ? 57.780 68.952 93.171 1.00 27.69 92 ASN I CA 1
ATOM 12290 C C . ASN I 1 106 ? 56.822 68.383 94.203 1.00 17.77 92 ASN I C 1
ATOM 12291 O O . ASN I 1 106 ? 55.607 68.549 94.084 1.00 26.29 92 ASN I O 1
ATOM 12296 N N . VAL I 1 107 ? 57.371 67.716 95.211 1.00 24.61 93 VAL I N 1
ATOM 12297 C CA . VAL I 1 107 ? 56.594 67.336 96.384 1.00 22.49 93 VAL I CA 1
ATOM 12298 C C . VAL I 1 107 ? 56.405 68.581 97.239 1.00 19.71 93 VAL I C 1
ATOM 12299 O O . VAL I 1 107 ? 57.373 69.139 97.759 1.00 31.91 93 VAL I O 1
ATOM 12303 N N . ASP I 1 108 ? 55.160 69.029 97.372 1.00 18.97 94 ASP I N 1
ATOM 12304 C CA . ASP I 1 108 ? 54.898 70.183 98.221 1.00 18.03 94 ASP I CA 1
ATOM 12305 C C . ASP I 1 108 ? 55.063 69.833 99.692 1.00 27.74 94 ASP I C 1
ATOM 12306 O O . ASP I 1 108 ? 55.635 70.614 100.458 1.00 28.46 94 ASP I O 1
ATOM 12311 N N . PHE I 1 109 ? 54.581 68.664 100.103 1.00 27.86 95 PHE I N 1
ATOM 12312 C CA . PHE I 1 109 ? 54.660 68.264 101.498 1.00 25.61 95 PHE I CA 1
ATOM 12313 C C . PHE I 1 109 ? 54.303 66.793 101.624 1.00 28.18 95 PHE I C 1
ATOM 12314 O O . PHE I 1 109 ? 53.481 66.269 100.864 1.00 35.61 95 PHE I O 1
ATOM 12322 N N . VAL I 1 110 ? 54.935 66.144 102.597 1.00 28.05 96 VAL I N 1
ATOM 12323 C CA . VAL I 1 110 ? 54.550 64.828 103.089 1.00 27.64 96 VAL I CA 1
ATOM 12324 C C . VAL I 1 110 ? 54.394 64.968 104.595 1.00 31.72 96 VAL I C 1
ATOM 12325 O O . VAL I 1 110 ? 55.371 65.248 105.296 1.00 34.19 96 VAL I O 1
ATOM 12329 N N . ASP I 1 111 ? 53.179 64.777 105.096 1.00 36.69 97 ASP I N 1
ATOM 12330 C CA . ASP I 1 111 ? 52.886 64.963 106.509 1.00 36.15 97 ASP I CA 1
ATOM 12331 C C . ASP I 1 111 ? 52.308 63.689 107.102 1.00 37.69 97 ASP I C 1
ATOM 12332 O O . ASP I 1 111 ? 51.600 62.943 106.425 1.00 43.45 97 ASP I O 1
ATOM 12337 N N . LEU I 1 112 ? 52.617 63.447 108.371 1.00 53.10 98 LEU I N 1
ATOM 12338 C CA . LEU I 1 112 ? 52.115 62.294 109.107 1.00 51.62 98 LEU I CA 1
ATOM 12339 C C . LEU I 1 112 ? 51.218 62.783 110.234 1.00 52.85 98 LEU I C 1
ATOM 12340 O O . LEU I 1 112 ? 51.623 63.638 111.028 1.00 54.74 98 LEU I O 1
ATOM 12345 N N . ASN I 1 113 ? 50.005 62.247 110.298 1.00 55.17 99 ASN I N 1
ATOM 12346 C CA . ASN I 1 113 ? 49.037 62.613 111.323 1.00 55.69 99 ASN I CA 1
ATOM 12347 C C . ASN I 1 113 ? 48.187 61.394 111.634 1.00 59.34 99 ASN I C 1
ATOM 12348 O O . ASN I 1 113 ? 47.523 60.858 110.741 1.00 58.45 99 ASN I O 1
ATOM 12353 N N . ASN I 1 114 ? 48.221 60.960 112.897 1.00 66.96 100 ASN I N 1
ATOM 12354 C CA . ASN I 1 114 ? 47.452 59.812 113.378 1.00 66.41 100 ASN I CA 1
ATOM 12355 C C . ASN I 1 114 ? 47.832 58.527 112.656 1.00 64.40 100 ASN I C 1
ATOM 12356 O O . ASN I 1 114 ? 47.007 57.625 112.499 1.00 63.46 100 ASN I O 1
ATOM 12361 N N . GLY I 1 115 ? 49.084 58.427 112.220 1.00 60.04 101 GLY I N 1
ATOM 12362 C CA . GLY I 1 115 ? 49.524 57.294 111.438 1.00 59.34 101 GLY I CA 1
ATOM 12363 C C . GLY I 1 115 ? 49.140 57.336 109.976 1.00 61.71 101 GLY I C 1
ATOM 12364 O O . GLY I 1 115 ? 49.475 56.402 109.239 1.00 59.41 101 GLY I O 1
ATOM 12365 N N . LYS I 1 116 ? 48.462 58.388 109.528 1.00 53.43 102 LYS I N 1
ATOM 12366 C CA . LYS I 1 116 ? 48.031 58.522 108.146 1.00 52.02 102 LYS I CA 1
ATOM 12367 C C . LYS I 1 116 ? 48.856 59.598 107.455 1.00 53.54 102 LYS I C 1
ATOM 12368 O O . LYS I 1 116 ? 49.232 60.598 108.070 1.00 54.11 102 LYS I O 1
ATOM 12374 N N . PHE I 1 117 ? 49.139 59.393 106.179 1.00 42.89 103 PHE I N 1
ATOM 12375 C CA . PHE I 1 117 ? 49.989 60.303 105.432 1.00 38.13 103 PHE I CA 1
ATOM 12376 C C . PHE I 1 117 ? 49.159 61.196 104.527 1.00 36.04 103 PHE I C 1
ATOM 12377 O O . PHE I 1 117 ? 48.162 60.764 103.947 1.00 38.77 103 PHE I O 1
ATOM 12385 N N . TYR I 1 118 ? 49.578 62.452 104.433 1.00 33.30 104 TYR I N 1
ATOM 12386 C CA . TYR I 1 118 ? 48.971 63.448 103.563 1.00 35.78 104 TYR I CA 1
ATOM 12387 C C . TYR I 1 118 ? 50.064 63.989 102.656 1.00 37.19 104 TYR I C 1
ATOM 12388 O O . TYR I 1 118 ? 51.050 64.552 103.139 1.00 35.92 104 TYR I O 1
ATOM 12397 N N . VAL I 1 119 ? 49.903 63.796 101.352 1.00 27.62 105 VAL I N 1
ATOM 12398 C CA . VAL I 1 119 ? 50.951 64.093 100.386 1.00 19.96 105 VAL I CA 1
ATOM 12399 C C . VAL I 1 119 ? 50.399 65.032 99.329 1.00 19.10 105 VAL I C 1
ATOM 12400 O O . VAL I 1 119 ? 49.332 64.778 98.764 1.00 27.62 105 VAL I O 1
ATOM 12404 N N . GLY I 1 120 ? 51.128 66.106 99.058 1.00 25.21 106 GLY I N 1
ATOM 12405 C CA . GLY I 1 120 ? 50.793 66.979 97.952 1.00 14.86 106 GLY I CA 1
ATOM 12406 C C . GLY I 1 120 ? 51.907 67.047 96.929 1.00 24.33 106 GLY I C 1
ATOM 12407 O O . GLY I 1 120 ? 53.059 67.300 97.287 1.00 31.09 106 GLY I O 1
ATOM 12408 N N . VAL I 1 121 ? 51.592 66.809 95.660 1.00 20.11 107 VAL I N 1
ATOM 12409 C CA . VAL I 1 121 ? 52.580 66.817 94.589 1.00 14.67 107 VAL I CA 1
ATOM 12410 C C . VAL I 1 121 ? 52.072 67.696 93.457 1.00 15.40 107 VAL I C 1
ATOM 12411 O O . VAL I 1 121 ? 50.920 67.571 93.036 1.00 19.43 107 VAL I O 1
ATOM 12415 N N . CYS I 1 122 ? 52.933 68.574 92.960 1.00 24.62 108 CYS I N 1
ATOM 12416 C CA . CYS I 1 122 ? 52.646 69.364 91.775 1.00 22.86 108 CYS I CA 1
ATOM 12417 C C . CYS I 1 122 ? 53.562 68.926 90.641 1.00 19.84 108 CYS I C 1
ATOM 12418 O O . CYS I 1 122 ? 54.733 68.612 90.861 1.00 18.31 108 CYS I O 1
ATOM 12421 N N . ALA I 1 123 ? 53.020 68.886 89.432 1.00 11.75 109 ALA I N 1
ATOM 12422 C CA . ALA I 1 123 ? 53.793 68.565 88.245 1.00 10.59 109 ALA I CA 1
ATOM 12423 C C . ALA I 1 123 ? 53.523 69.604 87.170 1.00 15.43 109 ALA I C 1
ATOM 12424 O O . ALA I 1 123 ? 52.387 70.044 86.989 1.00 23.93 109 ALA I O 1
ATOM 12426 N N . PHE I 1 124 ? 54.568 70.000 86.464 1.00 20.64 110 PHE I N 1
ATOM 12427 C CA . PHE I 1 124 ? 54.437 70.888 85.322 1.00 18.68 110 PHE I CA 1
ATOM 12428 C C . PHE I 1 124 ? 54.654 70.065 84.065 1.00 17.73 110 PHE I C 1
ATOM 12429 O O . PHE I 1 124 ? 55.705 69.445 83.897 1.00 21.93 110 PHE I O 1
ATOM 12437 N N . VAL I 1 125 ? 53.643 70.021 83.211 1.00 23.17 111 VAL I N 1
ATOM 12438 C CA . VAL I 1 125 ? 53.626 69.140 82.054 1.00 24.59 111 VAL I CA 1
ATOM 12439 C C . VAL I 1 125 ? 53.540 70.003 80.809 1.00 14.73 111 VAL I C 1
ATOM 12440 O O . VAL I 1 125 ? 52.691 70.895 80.721 1.00 25.10 111 VAL I O 1
ATOM 12444 N N . ARG I 1 126 ? 54.419 69.746 79.859 1.00 12.41 112 ARG I N 1
ATOM 12445 C CA . ARG I 1 126 ? 54.458 70.498 78.618 1.00 23.08 112 ARG I CA 1
ATOM 12446 C C . ARG I 1 126 ? 54.074 69.571 77.474 1.00 16.01 112 ARG I C 1
ATOM 12447 O O . ARG I 1 126 ? 54.713 68.536 77.272 1.00 13.25 112 ARG I O 1
ATOM 12455 N N . VAL I 1 127 ? 53.034 69.946 76.737 1.00 11.04 113 VAL I N 1
ATOM 12456 C CA . VAL I 1 127 ? 52.573 69.218 75.562 1.00 11.49 113 VAL I CA 1
ATOM 12457 C C . VAL I 1 127 ? 52.989 69.995 74.325 1.00 12.65 113 VAL I C 1
ATOM 12458 O O . VAL I 1 127 ? 52.725 71.194 74.223 1.00 18.85 113 VAL I O 1
ATOM 12462 N N . GLN I 1 128 ? 53.621 69.313 73.384 1.00 24.30 114 GLN I N 1
ATOM 12463 C CA . GLN I 1 128 ? 54.082 69.917 72.145 1.00 23.69 114 GLN I CA 1
ATOM 12464 C C . GLN I 1 128 ? 53.486 69.185 70.950 1.00 21.35 114 GLN I C 1
ATOM 12465 O O . GLN I 1 128 ? 53.379 67.960 70.948 1.00 18.78 114 GLN I O 1
ATOM 12471 N N . LEU I 1 129 ? 53.089 69.939 69.938 1.00 24.25 115 LEU I N 1
ATOM 12472 C CA . LEU I 1 129 ? 52.685 69.350 68.674 1.00 20.75 115 LEU I CA 1
ATOM 12473 C C . LEU I 1 129 ? 53.892 69.235 67.747 1.00 25.93 115 LEU I C 1
ATOM 12474 O O . LEU I 1 129 ? 54.943 69.832 67.973 1.00 25.09 115 LEU I O 1
ATOM 12479 N N . LYS I 1 130 ? 53.727 68.450 66.684 1.00 31.41 116 LYS I N 1
ATOM 12480 C CA . LYS I 1 130 ? 54.825 68.198 65.761 1.00 25.27 116 LYS I CA 1
ATOM 12481 C C . LYS I 1 130 ? 55.248 69.442 64.987 1.00 30.16 116 LYS I C 1
ATOM 12482 O O . LYS I 1 130 ? 56.330 69.445 64.397 1.00 34.15 116 LYS I O 1
ATOM 12488 N N . ASP I 1 131 ? 54.425 70.486 64.960 1.00 28.12 117 ASP I N 1
ATOM 12489 C CA . ASP I 1 131 ? 54.825 71.743 64.349 1.00 22.15 117 ASP I CA 1
ATOM 12490 C C . ASP I 1 131 ? 55.574 72.654 65.310 1.00 29.06 117 ASP I C 1
ATOM 12491 O O . ASP I 1 131 ? 56.163 73.643 64.868 1.00 39.46 117 ASP I O 1
ATOM 12496 N N . GLY I 1 132 ? 55.572 72.348 66.602 1.00 21.19 118 GLY I N 1
ATOM 12497 C CA . GLY I 1 132 ? 56.342 73.077 67.579 1.00 17.85 118 GLY I CA 1
ATOM 12498 C C . GLY I 1 132 ? 55.525 73.891 68.553 1.00 23.41 118 GLY I C 1
ATOM 12499 O O . GLY I 1 132 ? 56.075 74.353 69.557 1.00 23.07 118 GLY I O 1
ATOM 12500 N N . SER I 1 133 ? 54.239 74.094 68.289 1.00 25.47 119 SER I N 1
ATOM 12501 C CA . SER I 1 133 ? 53.393 74.784 69.252 1.00 23.58 119 SER I CA 1
ATOM 12502 C C . SER I 1 133 ? 53.222 73.925 70.500 1.00 24.67 119 SER I C 1
ATOM 12503 O O . SER I 1 133 ? 53.189 72.696 70.430 1.00 29.86 119 SER I O 1
ATOM 12506 N N . TYR I 1 134 ? 53.132 74.579 71.649 1.00 24.49 120 TYR I N 1
ATOM 12507 C CA . TYR I 1 134 ? 53.204 73.894 72.924 1.00 22.44 120 TYR I CA 1
ATOM 12508 C C . TYR I 1 134 ? 52.264 74.552 73.919 1.00 17.17 120 TYR I C 1
ATOM 12509 O O . TYR I 1 134 ? 51.902 75.717 73.788 1.00 21.67 120 TYR I O 1
ATOM 12518 N N . HIS I 1 135 ? 51.867 73.782 74.920 1.00 19.53 121 HIS I N 1
ATOM 12519 C CA . HIS I 1 135 ? 51.157 74.305 76.075 1.00 21.19 121 HIS I CA 1
ATOM 12520 C C . HIS I 1 135 ? 51.702 73.625 77.315 1.00 9.89 121 HIS I C 1
ATOM 12521 O O . HIS I 1 135 ? 51.956 72.421 77.311 1.00 14.14 121 HIS I O 1
ATOM 12528 N N . GLU I 1 136 ? 51.878 74.397 78.369 1.00 21.76 122 GLU I N 1
ATOM 12529 C CA . GLU I 1 136 ? 52.345 73.881 79.641 1.00 19.34 122 GLU I CA 1
ATOM 12530 C C . GLU I 1 136 ? 51.279 74.153 80.685 1.00 17.26 122 GLU I C 1
ATOM 12531 O O . GLU I 1 136 ? 50.654 75.213 80.679 1.00 26.76 122 GLU I O 1
ATOM 12537 N N . ASP I 1 137 ? 51.046 73.188 81.560 1.00 21.32 123 ASP I N 1
ATOM 12538 C CA . ASP I 1 137 ? 50.133 73.409 82.664 1.00 16.86 123 ASP I CA 1
ATOM 12539 C C . ASP I 1 137 ? 50.647 72.702 83.903 1.00 10.58 123 ASP I C 1
ATOM 12540 O O . ASP I 1 137 ? 51.520 71.839 83.840 1.00 21.65 123 ASP I O 1
ATOM 12545 N N . VAL I 1 138 ? 50.102 73.100 85.037 1.00 15.62 124 VAL I N 1
ATOM 12546 C CA . VAL I 1 138 ? 50.439 72.502 86.315 1.00 16.33 124 VAL I CA 1
ATOM 12547 C C . VAL I 1 138 ? 49.364 71.480 86.656 1.00 16.16 124 VAL I C 1
ATOM 12548 O O . VAL I 1 138 ? 48.170 71.732 86.470 1.00 25.39 124 VAL I O 1
ATOM 12552 N N . GLY I 1 139 ? 49.793 70.304 87.088 1.00 18.76 125 GLY I N 1
ATOM 12553 C CA . GLY I 1 139 ? 48.891 69.293 87.594 1.00 20.07 125 GLY I CA 1
ATOM 12554 C C . GLY I 1 139 ? 49.178 69.048 89.059 1.00 20.03 125 GLY I C 1
ATOM 12555 O O . GLY I 1 139 ? 50.298 69.241 89.527 1.00 17.34 125 GLY I O 1
ATOM 12556 N N . TYR I 1 140 ? 48.151 68.640 89.788 1.00 19.55 126 TYR I N 1
ATOM 12557 C CA . TYR I 1 140 ? 48.289 68.413 91.216 1.00 23.56 126 TYR I CA 1
ATOM 12558 C C . TYR I 1 140 ? 47.781 67.028 91.571 1.00 18.43 126 TYR I C 1
ATOM 12559 O O . TYR I 1 140 ? 46.710 66.619 91.120 1.00 33.76 126 TYR I O 1
ATOM 12568 N N . GLY I 1 141 ? 48.558 66.315 92.365 1.00 13.69 127 GLY I N 1
ATOM 12569 C CA . GLY I 1 141 ? 48.173 65.006 92.862 1.00 12.27 127 GLY I CA 1
ATOM 12570 C C . GLY I 1 141 ? 48.111 65.026 94.374 1.00 20.21 127 GLY I C 1
ATOM 12571 O O . GLY I 1 141 ? 48.959 65.633 95.028 1.00 19.44 127 GLY I O 1
ATOM 12572 N N . VAL I 1 142 ? 47.097 64.367 94.922 1.00 25.68 128 VAL I N 1
ATOM 12573 C CA . VAL I 1 142 ? 46.819 64.389 96.350 1.00 22.96 128 VAL I CA 1
ATOM 12574 C C . VAL I 1 142 ? 46.606 62.964 96.832 1.00 28.13 128 VAL I C 1
ATOM 12575 O O . VAL I 1 142 ? 45.872 62.196 96.204 1.00 37.58 128 VAL I O 1
ATOM 12579 N N . SER I 1 143 ? 47.245 62.612 97.941 1.00 29.09 129 SER I N 1
ATOM 12580 C CA . SER I 1 143 ? 46.990 61.352 98.629 1.00 28.30 129 SER I CA 1
ATOM 12581 C C . SER I 1 143 ? 46.790 61.664 100.103 1.00 37.68 129 SER I C 1
ATOM 12582 O O . SER I 1 143 ? 47.703 62.170 100.762 1.00 34.10 129 SER I O 1
ATOM 12585 N N . GLU I 1 144 ? 45.599 61.372 100.619 1.00 40.60 130 GLU I N 1
ATOM 12586 C CA . GLU I 1 144 ? 45.267 61.647 102.009 1.00 38.52 130 GLU I CA 1
ATOM 12587 C C . GLU I 1 144 ? 44.631 60.424 102.650 1.00 40.18 130 GLU I C 1
ATOM 12588 O O . GLU I 1 144 ? 43.652 59.881 102.134 1.00 44.40 130 GLU I O 1
ATOM 12594 N N . GLY I 1 145 ? 45.196 59.992 103.775 1.00 48.12 131 GLY I N 1
ATOM 12595 C CA . GLY I 1 145 ? 44.592 58.960 104.589 1.00 46.63 131 GLY I CA 1
ATOM 12596 C C . GLY I 1 145 ? 45.106 57.550 104.402 1.00 46.56 131 GLY I C 1
ATOM 12597 O O . GLY I 1 145 ? 44.414 56.606 104.796 1.00 53.52 131 GLY I O 1
ATOM 12598 N N . LEU I 1 146 ? 46.280 57.365 103.812 1.00 46.78 132 LEU I N 1
ATOM 12599 C CA . LEU I 1 146 ? 46.865 56.040 103.675 1.00 46.73 132 LEU I CA 1
ATOM 12600 C C . LEU I 1 146 ? 47.909 55.813 104.760 1.00 46.89 132 LEU I C 1
ATOM 12601 O O . LEU I 1 146 ? 48.550 56.750 105.237 1.00 42.11 132 LEU I O 1
ATOM 12606 N N . LYS I 1 147 ? 48.062 54.552 105.159 1.00 44.33 133 LYS I N 1
ATOM 12607 C CA . LYS I 1 147 ? 49.077 54.212 106.147 1.00 43.78 133 LYS I CA 1
ATOM 12608 C C . LYS I 1 147 ? 50.469 54.142 105.536 1.00 45.66 133 LYS I C 1
ATOM 12609 O O . LYS I 1 147 ? 51.451 54.471 106.207 1.00 45.73 133 LYS I O 1
ATOM 12615 N N . SER I 1 148 ? 50.574 53.722 104.280 1.00 41.91 134 SER I N 1
ATOM 12616 C CA . SER I 1 148 ? 51.860 53.571 103.618 1.00 38.95 134 SER I CA 1
ATOM 12617 C C . SER I 1 148 ? 52.326 54.914 103.071 1.00 36.23 134 SER I C 1
ATOM 12618 O O . SER I 1 148 ? 51.571 55.607 102.386 1.00 42.96 134 SER I O 1
ATOM 12621 N N . LYS I 1 149 ? 53.565 55.283 103.390 1.00 32.48 135 LYS I N 1
ATOM 12622 C CA . LYS I 1 149 ? 54.149 56.477 102.794 1.00 35.20 135 LYS I CA 1
ATOM 12623 C C . LYS I 1 149 ? 54.467 56.255 101.318 1.00 37.52 135 LYS I C 1
ATOM 12624 O O . LYS I 1 149 ? 54.268 57.151 100.489 1.00 34.13 135 LYS I O 1
ATOM 12630 N N . ALA I 1 150 ? 54.957 55.062 100.976 1.00 37.01 136 ALA I N 1
ATOM 12631 C CA . ALA I 1 150 ? 55.312 54.764 99.594 1.00 29.95 136 ALA I CA 1
ATOM 12632 C C . ALA I 1 150 ? 54.089 54.774 98.689 1.00 26.63 136 ALA I C 1
ATOM 12633 O O . ALA I 1 150 ? 54.135 55.328 97.586 1.00 32.03 136 ALA I O 1
ATOM 12635 N N . LEU I 1 151 ? 52.987 54.174 99.142 1.00 27.11 137 LEU I N 1
ATOM 12636 C CA . LEU I 1 151 ? 51.762 54.155 98.349 1.00 28.50 137 LEU I CA 1
ATOM 12637 C C . LEU I 1 151 ? 51.198 55.557 98.165 1.00 26.44 137 LEU I C 1
ATOM 12638 O O . LEU I 1 151 ? 50.732 55.907 97.074 1.00 33.07 137 LEU I O 1
ATOM 12643 N N . SER I 1 152 ? 51.237 56.369 99.222 1.00 27.93 138 SER I N 1
ATOM 12644 C CA . SER I 1 152 ? 50.771 57.746 99.129 1.00 25.49 138 SER I CA 1
ATOM 12645 C C . SER I 1 152 ? 51.594 58.546 98.129 1.00 21.13 138 SER I C 1
ATOM 12646 O O . SER I 1 152 ? 51.037 59.253 97.281 1.00 26.44 138 SER I O 1
ATOM 12649 N N . LEU I 1 153 ? 52.920 58.443 98.211 1.00 23.52 139 LEU I N 1
ATOM 12650 C CA . LEU I 1 153 ? 53.770 59.177 97.284 1.00 21.59 139 LEU I CA 1
ATOM 12651 C C . LEU I 1 153 ? 53.566 58.704 95.851 1.00 24.76 139 LEU I C 1
ATOM 12652 O O . LEU I 1 153 ? 53.502 59.522 94.929 1.00 21.09 139 LEU I O 1
ATOM 12657 N N . GLU I 1 154 ? 53.446 57.391 95.649 1.00 27.74 140 GLU I N 1
ATOM 12658 C CA . GLU I 1 154 ? 53.217 56.865 94.311 1.00 21.46 140 GLU I CA 1
ATOM 12659 C C . GLU I 1 154 ? 51.922 57.405 93.721 1.00 31.55 140 GLU I C 1
ATOM 12660 O O . GLU I 1 154 ? 51.906 57.917 92.590 1.00 33.86 140 GLU I O 1
ATOM 12666 N N . LYS I 1 155 ? 50.832 57.318 94.485 1.00 26.75 141 LYS I N 1
ATOM 12667 C CA . LYS I 1 155 ? 49.547 57.799 94.000 1.00 22.66 141 LYS I CA 1
ATOM 12668 C C . LYS I 1 155 ? 49.596 59.286 93.684 1.00 27.68 141 LYS I C 1
ATOM 12669 O O . LYS I 1 155 ? 49.124 59.712 92.624 1.00 26.00 141 LYS I O 1
ATOM 12675 N N . ALA I 1 156 ? 50.179 60.088 94.578 1.00 20.53 142 ALA I N 1
ATOM 12676 C CA . ALA I 1 156 ? 50.176 61.529 94.370 1.00 14.83 142 ALA I CA 1
ATOM 12677 C C . ALA I 1 156 ? 51.039 61.930 93.178 1.00 18.91 142 ALA I C 1
ATOM 12678 O O . ALA I 1 156 ? 50.645 62.796 92.392 1.00 25.37 142 ALA I O 1
ATOM 12680 N N . ARG I 1 157 ? 52.208 61.304 93.012 1.00 19.61 143 ARG I N 1
ATOM 12681 C CA . ARG I 1 157 ? 53.066 61.637 91.878 1.00 17.64 143 ARG I CA 1
ATOM 12682 C C . ARG I 1 157 ? 52.407 61.279 90.550 1.00 13.72 143 ARG I C 1
ATOM 12683 O O . ARG I 1 157 ? 52.411 62.085 89.605 1.00 24.42 143 ARG I O 1
ATOM 12691 N N . LYS I 1 158 ? 51.821 60.081 90.464 1.00 26.68 144 LYS I N 1
ATOM 12692 C CA . LYS I 1 158 ? 51.173 59.686 89.219 1.00 15.58 144 LYS I CA 1
ATOM 12693 C C . LYS I 1 158 ? 49.968 60.564 88.913 1.00 22.66 144 LYS I C 1
ATOM 12694 O O . LYS I 1 158 ? 49.755 60.953 87.756 1.00 35.29 144 LYS I O 1
ATOM 12700 N N . GLU I 1 159 ? 49.178 60.901 89.933 1.00 17.31 145 GLU I N 1
ATOM 12701 C CA . GLU I 1 159 ? 48.037 61.774 89.705 1.00 12.27 145 GLU I CA 1
ATOM 12702 C C . GLU I 1 159 ? 48.474 63.163 89.268 1.00 21.63 145 GLU I C 1
ATOM 12703 O O . GLU I 1 159 ? 47.827 63.771 88.415 1.00 35.37 145 GLU I O 1
ATOM 12709 N N . ALA I 1 160 ? 49.558 63.690 89.840 1.00 13.43 146 ALA I N 1
ATOM 12710 C CA . ALA I 1 160 ? 50.032 65.000 89.410 1.00 10.96 146 ALA I CA 1
ATOM 12711 C C . ALA I 1 160 ? 50.424 64.986 87.941 1.00 23.95 146 ALA I C 1
ATOM 12712 O O . ALA I 1 160 ? 50.059 65.897 87.187 1.00 19.06 146 ALA I O 1
ATOM 12714 N N . VAL I 1 161 ? 51.150 63.953 87.508 1.00 20.67 147 VAL I N 1
ATOM 12715 C CA . VAL I 1 161 ? 51.553 63.919 86.104 1.00 12.48 147 VAL I CA 1
ATOM 12716 C C . VAL I 1 161 ? 50.336 63.801 85.189 1.00 15.92 147 VAL I C 1
ATOM 12717 O O . VAL I 1 161 ? 50.233 64.513 84.182 1.00 25.95 147 VAL I O 1
ATOM 12721 N N . THR I 1 162 ? 49.389 62.921 85.527 1.00 16.24 148 THR I N 1
ATOM 12722 C CA . THR I 1 162 ? 48.211 62.742 84.678 1.00 16.26 148 THR I CA 1
ATOM 12723 C C . THR I 1 162 ? 47.344 63.999 84.634 1.00 21.73 148 THR I C 1
ATOM 12724 O O . THR I 1 162 ? 46.835 64.380 83.571 1.00 25.30 148 THR I O 1
ATOM 12728 N N . ASP I 1 163 ? 47.162 64.654 85.779 1.00 16.48 149 ASP I N 1
ATOM 12729 C CA . ASP I 1 163 ? 46.374 65.876 85.832 1.00 16.95 149 ASP I CA 1
ATOM 12730 C C . ASP I 1 163 ? 47.028 66.989 85.024 1.00 25.12 149 ASP I C 1
ATOM 12731 O O . ASP I 1 163 ? 46.341 67.753 84.335 1.00 25.33 149 ASP I O 1
ATOM 12736 N N . GLY I 1 164 ? 48.357 67.094 85.095 1.00 14.71 150 GLY I N 1
ATOM 12737 C CA . GLY I 1 164 ? 49.053 68.067 84.277 1.00 7.82 150 GLY I CA 1
ATOM 12738 C C . GLY I 1 164 ? 48.896 67.800 82.796 1.00 21.78 150 GLY I C 1
ATOM 12739 O O . GLY I 1 164 ? 48.701 68.729 82.008 1.00 21.11 150 GLY I O 1
ATOM 12740 N N . LEU I 1 165 ? 48.969 66.530 82.397 1.00 14.77 151 LEU I N 1
ATOM 12741 C CA . LEU I 1 165 ? 48.750 66.199 80.994 1.00 10.66 151 LEU I CA 1
ATOM 12742 C C . LEU I 1 165 ? 47.351 66.602 80.539 1.00 25.59 151 LEU I C 1
ATOM 12743 O O . LEU I 1 165 ? 47.191 67.212 79.475 1.00 29.86 151 LEU I O 1
ATOM 12748 N N . LYS I 1 166 ? 46.329 66.288 81.337 1.00 19.84 152 LYS I N 1
ATOM 12749 C CA . LYS I 1 166 ? 44.965 66.639 80.944 1.00 22.04 152 LYS I CA 1
ATOM 12750 C C . LYS I 1 166 ? 44.774 68.150 80.853 1.00 24.12 152 LYS I C 1
ATOM 12751 O O . LYS I 1 166 ? 44.156 68.648 79.902 1.00 28.25 152 LYS I O 1
ATOM 12757 N N . ARG I 1 167 ? 45.303 68.899 81.820 1.00 18.04 153 ARG I N 1
ATOM 12758 C CA . ARG I 1 167 ? 45.123 70.344 81.784 1.00 20.88 153 ARG I CA 1
ATOM 12759 C C . ARG I 1 167 ? 45.887 70.972 80.627 1.00 22.91 153 ARG I C 1
ATOM 12760 O O . ARG I 1 167 ? 45.422 71.950 80.034 1.00 19.23 153 ARG I O 1
ATOM 12768 N N . ALA I 1 168 ? 47.058 70.430 80.284 1.00 21.43 154 ALA I N 1
ATOM 12769 C CA . ALA I 1 168 ? 47.793 70.966 79.147 1.00 21.32 154 ALA I CA 1
ATOM 12770 C C . ALA I 1 168 ? 47.079 70.663 77.838 1.00 23.48 154 ALA I C 1
ATOM 12771 O O . ALA I 1 168 ? 47.047 71.503 76.933 1.00 19.10 154 ALA I O 1
ATOM 12773 N N . LEU I 1 169 ? 46.495 69.469 77.719 1.00 23.75 155 LEU I N 1
ATOM 12774 C CA . LEU I 1 169 ? 45.756 69.132 76.511 1.00 16.84 155 LEU I CA 1
ATOM 12775 C C . LEU I 1 169 ? 44.468 69.931 76.367 1.00 15.92 155 LEU I C 1
ATOM 12776 O O . LEU I 1 169 ? 44.043 70.175 75.238 1.00 29.22 155 LEU I O 1
ATOM 12781 N N . ARG I 1 170 ? 43.841 70.348 77.472 1.00 27.40 156 ARG I N 1
ATOM 12782 C CA . ARG I 1 170 ? 42.622 71.153 77.361 1.00 20.01 156 ARG I CA 1
ATOM 12783 C C . ARG I 1 170 ? 42.840 72.433 76.564 1.00 23.71 156 ARG I C 1
ATOM 12784 O O . ARG I 1 170 ? 41.895 72.955 75.966 1.00 32.08 156 ARG I O 1
ATOM 12792 N N . SER I 1 171 ? 44.063 72.965 76.560 1.00 22.68 157 SER I N 1
ATOM 12793 C CA . SER I 1 171 ? 44.329 74.250 75.927 1.00 17.30 157 SER I CA 1
ATOM 12794 C C . SER I 1 171 ? 44.212 74.212 74.411 1.00 15.96 157 SER I C 1
ATOM 12795 O O . SER I 1 171 ? 44.202 75.276 73.789 1.00 17.20 157 SER I O 1
ATOM 12798 N N . PHE I 1 172 ? 44.125 73.033 73.802 1.00 21.52 158 PHE I N 1
ATOM 12799 C CA . PHE I 1 172 ? 44.018 72.950 72.353 1.00 23.85 158 PHE I CA 1
ATOM 12800 C C . PHE I 1 172 ? 42.590 73.076 71.843 1.00 30.01 158 PHE I C 1
ATOM 12801 O O . PHE I 1 172 ? 42.397 73.475 70.692 1.00 34.91 158 PHE I O 1
ATOM 12809 N N . GLY I 1 173 ? 41.589 72.759 72.647 1.00 28.48 159 GLY I N 1
ATOM 12810 C CA . GLY I 1 173 ? 40.221 72.950 72.211 1.00 20.85 159 GLY I CA 1
ATOM 12811 C C . GLY I 1 173 ? 39.235 72.130 73.012 1.00 27.41 159 GLY I C 1
ATOM 12812 O O . GLY I 1 173 ? 39.594 71.391 73.924 1.00 37.43 159 GLY I O 1
ATOM 12813 N N . ASN I 1 174 ? 37.965 72.269 72.618 1.00 34.04 160 ASN I N 1
ATOM 12814 C CA . ASN I 1 174 ? 36.865 71.620 73.328 1.00 29.65 160 ASN I CA 1
ATOM 12815 C C . ASN I 1 174 ? 36.984 70.105 73.296 1.00 30.21 160 ASN I C 1
ATOM 12816 O O . ASN I 1 174 ? 36.727 69.436 74.301 1.00 40.69 160 ASN I O 1
ATOM 12821 N N . ALA I 1 175 ? 37.348 69.542 72.144 1.00 32.74 161 ALA I N 1
ATOM 12822 C CA . ALA I 1 175 ? 37.334 68.095 71.980 1.00 31.39 161 ALA I CA 1
ATOM 12823 C C . ALA I 1 175 ? 38.358 67.395 72.857 1.00 27.40 161 ALA I C 1
ATOM 12824 O O . ALA I 1 175 ? 38.256 66.183 73.059 1.00 32.91 161 ALA I O 1
ATOM 12826 N N . LEU I 1 176 ? 39.343 68.122 73.377 1.00 30.12 162 LEU I N 1
ATOM 12827 C CA . LEU I 1 176 ? 40.335 67.562 74.281 1.00 29.86 162 LEU I CA 1
ATOM 12828 C C . LEU I 1 176 ? 40.067 67.931 75.733 1.00 30.08 162 LEU I C 1
ATOM 12829 O O . LEU I 1 176 ? 40.995 67.937 76.545 1.00 32.92 162 LEU I O 1
ATOM 12834 N N . GLY I 1 177 ? 38.821 68.244 76.072 1.00 27.77 163 GLY I N 1
ATOM 12835 C CA . GLY I 1 177 ? 38.423 68.445 77.448 1.00 25.69 163 GLY I CA 1
ATOM 12836 C C . GLY I 1 177 ? 38.221 69.877 77.877 1.00 30.98 163 GLY I C 1
ATOM 12837 O O . GLY I 1 177 ? 37.961 70.109 79.060 1.00 36.76 163 GLY I O 1
ATOM 12838 N N . ASN I 1 178 ? 38.336 70.853 76.977 1.00 29.67 164 ASN I N 1
ATOM 12839 C CA . ASN I 1 178 ? 38.066 72.226 77.380 1.00 30.39 164 ASN I CA 1
ATOM 12840 C C . ASN I 1 178 ? 36.587 72.461 77.649 1.00 36.54 164 ASN I C 1
ATOM 12841 O O . ASN I 1 178 ? 36.240 73.425 78.337 1.00 44.45 164 ASN I O 1
ATOM 12846 N N . CYS I 1 179 ? 35.710 71.599 77.136 1.00 41.38 165 CYS I N 1
ATOM 12847 C CA . CYS I 1 179 ? 34.280 71.746 77.380 1.00 46.00 165 CYS I CA 1
ATOM 12848 C C . CYS I 1 179 ? 33.886 71.380 78.805 1.00 46.10 165 CYS I C 1
ATOM 12849 O O . CYS I 1 179 ? 32.872 71.881 79.296 1.00 47.94 165 CYS I O 1
ATOM 12852 N N . ILE I 1 180 ? 34.669 70.540 79.485 1.00 47.09 166 ILE I N 1
ATOM 12853 C CA . ILE I 1 180 ? 34.336 70.082 80.827 1.00 49.02 166 ILE I CA 1
ATOM 12854 C C . ILE I 1 180 ? 34.241 71.221 81.833 1.00 48.34 166 ILE I C 1
ATOM 12855 O O . ILE I 1 180 ? 33.778 71.010 82.955 1.00 50.08 166 ILE I O 1
ATOM 12860 N N . LEU I 1 181 ? 34.661 72.425 81.457 1.00 50.26 167 LEU I N 1
ATOM 12861 C CA . LEU I 1 181 ? 34.646 73.577 82.345 1.00 49.84 167 LEU I CA 1
ATOM 12862 C C . LEU I 1 181 ? 33.419 74.463 82.170 1.00 50.55 167 LEU I C 1
ATOM 12863 O O . LEU I 1 181 ? 33.148 75.291 83.043 1.00 51.43 167 LEU I O 1
ATOM 12868 N N . ASP I 1 182 ? 32.678 74.313 81.077 1.00 60.73 168 ASP I N 1
ATOM 12869 C CA . ASP I 1 182 ? 31.524 75.161 80.815 1.00 60.03 168 ASP I CA 1
ATOM 12870 C C . ASP I 1 182 ? 30.316 74.671 81.605 1.00 62.85 168 ASP I C 1
ATOM 12871 O O . ASP I 1 182 ? 29.942 73.499 81.520 1.00 63.48 168 ASP I O 1
ATOM 12876 N N . LYS I 1 183 ? 29.704 75.578 82.371 1.00 69.13 169 LYS I N 1
ATOM 12877 C CA . LYS I 1 183 ? 28.544 75.213 83.180 1.00 68.47 169 LYS I CA 1
ATOM 12878 C C . LYS I 1 183 ? 27.342 74.864 82.312 1.00 69.11 169 LYS I C 1
ATOM 12879 O O . LYS I 1 183 ? 26.586 73.940 82.635 1.00 70.21 169 LYS I O 1
ATOM 12885 N N . ASP I 1 184 ? 27.140 75.597 81.217 1.00 68.94 170 ASP I N 1
ATOM 12886 C CA . ASP I 1 184 ? 26.023 75.306 80.326 1.00 69.73 170 ASP I CA 1
ATOM 12887 C C . ASP I 1 184 ? 26.160 73.928 79.695 1.00 71.29 170 ASP I C 1
ATOM 12888 O O . ASP I 1 184 ? 25.169 73.206 79.540 1.00 74.17 170 ASP I O 1
ATOM 12893 N N . TYR I 1 185 ? 27.381 73.550 79.311 1.00 65.57 171 TYR I N 1
ATOM 12894 C CA . TYR I 1 185 ? 27.600 72.225 78.742 1.00 63.97 171 TYR I CA 1
ATOM 12895 C C . TYR I 1 185 ? 27.270 71.133 79.749 1.00 64.59 171 TYR I C 1
ATOM 12896 O O . TYR I 1 185 ? 26.637 70.133 79.402 1.00 66.37 171 TYR I O 1
ATOM 12905 N N . LEU I 1 186 ? 27.689 71.306 81.002 1.00 67.39 172 LEU I N 1
ATOM 12906 C CA . LEU I 1 186 ? 27.374 70.315 82.025 1.00 69.37 172 LEU I CA 1
ATOM 12907 C C . LEU I 1 186 ? 25.874 70.253 82.288 1.00 71.67 172 LEU I C 1
ATOM 12908 O O . LEU I 1 186 ? 25.316 69.167 82.489 1.00 72.08 172 LEU I O 1
ATOM 12913 N N . ARG I 1 187 ? 25.208 71.410 82.291 1.00 74.74 173 ARG I N 1
ATOM 12914 C CA . ARG I 1 187 ? 23.763 71.438 82.485 1.00 75.64 173 ARG I CA 1
ATOM 12915 C C . ARG I 1 187 ? 23.046 70.698 81.365 1.00 76.02 173 ARG I C 1
ATOM 12916 O O . ARG I 1 187 ? 22.119 69.920 81.617 1.00 75.89 173 ARG I O 1
ATOM 12924 N N . SER I 1 188 ? 23.465 70.923 80.121 1.00 76.95 174 SER I N 1
ATOM 12925 C CA . SER I 1 188 ? 22.899 70.191 78.997 1.00 77.07 174 SER I CA 1
ATOM 12926 C C . SER I 1 188 ? 23.232 68.709 79.051 1.00 78.41 174 SER I C 1
ATOM 12927 O O . SER I 1 188 ? 22.440 67.889 78.580 1.00 80.11 174 SER I O 1
ATOM 12930 N N . LEU I 1 189 ? 24.389 68.355 79.606 1.00 78.71 175 LEU I N 1
ATOM 12931 C CA . LEU I 1 189 ? 24.782 66.955 79.699 1.00 79.04 175 LEU I CA 1
ATOM 12932 C C . LEU I 1 189 ? 23.937 66.210 80.723 1.00 78.60 175 LEU I C 1
ATOM 12933 O O . LEU I 1 189 ? 23.570 65.049 80.506 1.00 77.43 175 LEU I O 1
ATOM 12938 N N . ASN I 1 190 ? 23.622 66.858 81.847 1.00 80.54 176 ASN I N 1
ATOM 12939 C CA . ASN I 1 190 ? 22.826 66.210 82.883 1.00 81.43 176 ASN I CA 1
ATOM 12940 C C . ASN I 1 190 ? 21.405 65.902 82.427 1.00 83.19 176 ASN I C 1
ATOM 12941 O O . ASN I 1 190 ? 20.747 65.051 83.033 1.00 81.55 176 ASN I O 1
ATOM 12946 N N . LYS I 1 191 ? 20.915 66.573 81.385 1.00 87.24 177 LYS I N 1
ATOM 12947 C CA . LYS I 1 191 ? 19.565 66.316 80.901 1.00 86.45 177 LYS I CA 1
ATOM 12948 C C . LYS I 1 191 ? 19.505 65.199 79.868 1.00 87.63 177 LYS I C 1
ATOM 12949 O O . LYS I 1 191 ? 18.405 64.793 79.480 1.00 87.81 177 LYS I O 1
ATOM 12955 N N . LEU I 1 192 ? 20.649 64.701 79.408 1.00 90.66 178 LEU I N 1
ATOM 12956 C CA . LEU I 1 192 ? 20.647 63.623 78.436 1.00 91.14 178 LEU I CA 1
ATOM 12957 C C . LEU I 1 192 ? 20.283 62.298 79.104 1.00 91.99 178 LEU I C 1
ATOM 12958 O O . LEU I 1 192 ? 20.571 62.089 80.286 1.00 89.69 178 LEU I O 1
ATOM 12963 N N . PRO I 1 193 ? 19.635 61.392 78.371 1.00 98.59 179 PRO I N 1
ATOM 12964 C CA . PRO I 1 193 ? 19.348 60.065 78.929 1.00 97.14 179 PRO I CA 1
ATOM 12965 C C . PRO I 1 193 ? 20.634 59.333 79.279 1.00 96.90 179 PRO I C 1
ATOM 12966 O O . PRO I 1 193 ? 21.629 59.406 78.555 1.00 97.36 179 PRO I O 1
ATOM 12970 N N . ARG I 1 194 ? 20.604 58.609 80.394 1.00 96.54 180 ARG I N 1
ATOM 12971 C CA . ARG I 1 194 ? 21.780 57.874 80.848 1.00 97.62 180 ARG I CA 1
ATOM 12972 C C . ARG I 1 194 ? 22.009 56.673 79.938 1.00 97.91 180 ARG I C 1
ATOM 12973 O O . ARG I 1 194 ? 21.248 55.701 79.972 1.00 97.77 180 ARG I O 1
ATOM 12981 N N . GLN I 1 195 ? 23.054 56.743 79.119 1.00 96.16 181 GLN I N 1
ATOM 12982 C CA . GLN I 1 195 ? 23.373 55.653 78.211 1.00 94.96 181 GLN I CA 1
ATOM 12983 C C . GLN I 1 195 ? 23.908 54.452 78.983 1.00 94.76 181 GLN I C 1
ATOM 12984 O O . GLN I 1 195 ? 24.540 54.589 80.035 1.00 93.75 181 GLN I O 1
ATOM 12990 N N . LEU I 1 196 ? 23.633 53.263 78.456 1.00 97.05 182 LEU I N 1
ATOM 12991 C CA . LEU I 1 196 ? 24.085 52.040 79.095 1.00 96.92 182 LEU I CA 1
ATOM 12992 C C . LEU I 1 196 ? 25.601 51.904 78.963 1.00 97.82 182 LEU I C 1
ATOM 12993 O O . LEU I 1 196 ? 26.206 52.474 78.050 1.00 97.31 182 LEU I O 1
ATOM 12998 N N . PRO I 1 197 ? 26.241 51.171 79.874 1.00 99.44 183 PRO I N 1
ATOM 12999 C CA . PRO I 1 197 ? 27.689 50.963 79.762 1.00 98.88 183 PRO I CA 1
ATOM 13000 C C . PRO I 1 197 ? 28.054 50.287 78.450 1.00 98.99 183 PRO I C 1
ATOM 13001 O O . PRO I 1 197 ? 27.354 49.393 77.972 1.00 98.15 183 PRO I O 1
ATOM 13005 N N . LEU I 1 198 ? 29.163 50.732 77.867 1.00 99.40 184 LEU I N 1
ATOM 13006 C CA . LEU I 1 198 ? 29.625 50.177 76.604 1.00 99.13 184 LEU I CA 1
ATOM 13007 C C . LEU I 1 198 ? 30.109 48.745 76.798 1.00 98.99 184 LEU I C 1
ATOM 13008 O O . LEU I 1 198 ? 30.592 48.375 77.871 1.00 98.42 184 LEU I O 1
ATOM 13013 N N . GLU I 1 199 ? 29.962 47.935 75.755 1.00 97.53 185 GLU I N 1
ATOM 13014 C CA . GLU I 1 199 ? 30.459 46.568 75.739 1.00 96.92 185 GLU I CA 1
ATOM 13015 C C . GLU I 1 199 ? 31.625 46.472 74.766 1.00 97.17 185 GLU I C 1
ATOM 13016 O O . GLU I 1 199 ? 31.491 46.833 73.592 1.00 97.55 185 GLU I O 1
ATOM 13022 N N . VAL I 1 200 ? 32.762 45.988 75.253 1.00 95.96 186 VAL I N 1
ATOM 13023 C CA . VAL I 1 200 ? 33.967 45.874 74.442 1.00 95.97 186 VAL I CA 1
ATOM 13024 C C . VAL I 1 200 ? 34.014 44.485 73.825 1.00 94.60 186 VAL I C 1
ATOM 13025 O O . VAL I 1 200 ? 33.919 43.477 74.534 1.00 93.94 186 VAL I O 1
ATOM 13029 N N . ASP I 1 201 ? 34.157 44.431 72.505 1.00 86.96 187 ASP I N 1
ATOM 13030 C CA . ASP I 1 201 ? 34.274 43.170 71.785 1.00 87.22 187 ASP I CA 1
ATOM 13031 C C . ASP I 1 201 ? 35.747 42.805 71.654 1.00 87.10 187 ASP I C 1
ATOM 13032 O O . ASP I 1 201 ? 36.509 43.507 70.982 1.00 86.53 187 ASP I O 1
ATOM 13037 N N . LEU I 1 202 ? 36.142 41.702 72.288 1.00 83.24 188 LEU I N 1
ATOM 13038 C CA . LEU I 1 202 ? 37.531 41.272 72.325 1.00 82.57 188 LEU I CA 1
ATOM 13039 C C . LEU I 1 202 ? 37.850 40.191 71.303 1.00 82.51 188 LEU I C 1
ATOM 13040 O O . LEU I 1 202 ? 38.912 39.568 71.391 1.00 83.02 188 LEU I O 1
ATOM 13045 N N . THR I 1 203 ? 36.954 39.936 70.350 1.00 83.10 189 THR I N 1
ATOM 13046 C CA . THR I 1 203 ? 37.266 38.975 69.297 1.00 82.46 189 THR I CA 1
ATOM 13047 C C . THR I 1 203 ? 38.416 39.466 68.428 1.00 81.51 189 THR I C 1
ATOM 13048 O O . THR I 1 203 ? 39.308 38.689 68.071 1.00 81.34 189 THR I O 1
ATOM 13052 N N . LYS I 1 204 ? 38.412 40.748 68.077 1.00 77.99 190 LYS I N 1
ATOM 13053 C CA . LYS I 1 204 ? 39.465 41.334 67.249 1.00 77.00 190 LYS I CA 1
ATOM 13054 C C . LYS I 1 204 ? 40.558 41.972 68.104 1.00 79.13 190 LYS I C 1
ATOM 13055 O O . LYS I 1 204 ? 40.971 43.109 67.879 1.00 79.72 190 LYS I O 1
ATOM 13061 N N . ALA I 1 205 ? 41.048 41.231 69.091 1.00 73.65 191 ALA I N 1
ATOM 13062 C CA . ALA I 1 205 ? 42.089 41.709 69.986 1.00 71.28 191 ALA I CA 1
ATOM 13063 C C . ALA I 1 205 ? 43.438 41.154 69.554 1.00 72.35 191 ALA I C 1
ATOM 13064 O O . ALA I 1 205 ? 43.533 40.031 69.053 1.00 73.74 191 ALA I O 1
ATOM 13066 N N . LYS I 1 206 ? 44.481 41.959 69.736 1.00 68.84 192 LYS I N 1
ATOM 13067 C CA . LYS I 1 206 ? 45.827 41.514 69.404 1.00 65.65 192 LYS I CA 1
ATOM 13068 C C . LYS I 1 206 ? 46.252 40.398 70.347 1.00 65.97 192 LYS I C 1
ATOM 13069 O O . LYS I 1 206 ? 46.094 40.503 71.566 1.00 66.57 192 LYS I O 1
ATOM 13075 N N . ARG I 1 207 ? 46.791 39.323 69.776 1.00 64.09 193 ARG I N 1
ATOM 13076 C CA . ARG I 1 207 ? 47.143 38.142 70.546 1.00 66.21 193 ARG I CA 1
ATOM 13077 C C . ARG I 1 207 ? 48.594 37.712 70.394 1.00 66.33 193 ARG I C 1
ATOM 13078 O O . ARG I 1 207 ? 49.043 36.851 71.156 1.00 66.67 193 ARG I O 1
ATOM 13086 N N . GLN I 1 208 ? 49.337 38.274 69.445 1.00 65.09 194 GLN I N 1
ATOM 13087 C CA . GLN I 1 208 ? 50.755 37.987 69.310 1.00 66.03 194 GLN I CA 1
ATOM 13088 C C . GLN I 1 208 ? 51.498 39.271 68.971 1.00 67.69 194 GLN I C 1
ATOM 13089 O O . GLN I 1 208 ? 50.920 40.219 68.435 1.00 68.55 194 GLN I O 1
ATOM 13095 N N . ASP I 1 209 ? 52.791 39.290 69.302 1.00 64.92 195 ASP I N 1
ATOM 13096 C CA . ASP I 1 209 ? 53.587 40.508 69.177 1.00 62.88 195 ASP I CA 1
ATOM 13097 C C . ASP I 1 209 ? 53.705 40.964 67.729 1.00 61.45 195 ASP I C 1
ATOM 13098 O O . ASP I 1 209 ? 53.661 42.165 67.448 1.00 64.38 195 ASP I O 1
ATOM 13103 N N . LEU I 1 210 ? 53.855 40.025 66.801 1.00 63.60 196 LEU I N 1
ATOM 13104 C CA . LEU I 1 210 ? 54.197 40.371 65.428 1.00 65.83 196 LEU I CA 1
ATOM 13105 C C . LEU I 1 210 ? 53.106 41.207 64.764 1.00 65.80 196 LEU I C 1
ATOM 13106 O O . LEU I 1 210 ? 51.911 40.936 64.905 1.00 63.98 196 LEU I O 1
ATOM 13111 N N . GLU I 1 211 ? 53.535 42.240 64.043 1.00 61.66 197 GLU I N 1
ATOM 13112 C CA . GLU I 1 211 ? 52.656 43.077 63.227 1.00 61.52 197 GLU I CA 1
ATOM 13113 C C . GLU I 1 211 ? 53.154 43.034 61.791 1.00 62.73 197 GLU I C 1
ATOM 13114 O O . GLU I 1 211 ? 54.068 43.793 61.427 1.00 64.44 197 GLU I O 1
ATOM 13120 N N . PRO I 1 212 ? 52.595 42.168 60.941 1.00 65.73 198 PRO I N 1
ATOM 13121 C CA . PRO I 1 212 ? 53.191 41.971 59.606 1.00 63.30 198 PRO I CA 1
ATOM 13122 C C . PRO I 1 212 ? 53.180 43.213 58.730 1.00 63.25 198 PRO I C 1
ATOM 13123 O O . PRO I 1 212 ? 54.206 43.544 58.121 1.00 64.09 198 PRO I O 1
ATOM 13127 N N . SER I 1 213 ? 52.046 43.910 58.641 1.00 61.24 199 SER I N 1
ATOM 13128 C CA . SER I 1 213 ? 51.984 45.102 57.802 1.00 61.60 199 SER I CA 1
ATOM 13129 C C . SER I 1 213 ? 52.943 46.178 58.289 1.00 63.15 199 SER I C 1
ATOM 13130 O O . SER I 1 213 ? 53.570 46.868 57.473 1.00 65.90 199 SER I O 1
ATOM 13133 N N . VAL I 1 214 ? 53.068 46.333 59.608 1.00 62.24 200 VAL I N 1
ATOM 13134 C CA . VAL I 1 214 ? 54.023 47.286 60.164 1.00 61.47 200 VAL I CA 1
ATOM 13135 C C . VAL I 1 214 ? 55.435 46.932 59.726 1.00 60.23 200 VAL I C 1
ATOM 13136 O O . VAL I 1 214 ? 56.211 47.802 59.309 1.00 58.60 200 VAL I O 1
ATOM 13140 N N . GLU I 1 215 ? 55.787 45.649 59.809 1.00 58.84 201 GLU I N 1
ATOM 13141 C CA . GLU I 1 215 ? 57.120 45.212 59.419 1.00 60.32 201 GLU I CA 1
ATOM 13142 C C . GLU I 1 215 ? 57.374 45.479 57.943 1.00 61.06 201 GLU I C 1
ATOM 13143 O O . GLU I 1 215 ? 58.458 45.935 57.564 1.00 62.16 201 GLU I O 1
ATOM 13149 N N . GLU I 1 216 ? 56.382 45.205 57.092 1.00 61.71 202 GLU I N 1
ATOM 13150 C CA . GLU I 1 216 ? 56.566 45.441 55.664 1.00 62.04 202 GLU I CA 1
ATOM 13151 C C . GLU I 1 216 ? 56.778 46.920 55.372 1.00 61.86 202 GLU I C 1
ATOM 13152 O O . GLU I 1 216 ? 57.691 47.288 54.622 1.00 59.63 202 GLU I O 1
ATOM 13158 N N . ALA I 1 217 ? 55.952 47.783 55.967 1.00 62.98 203 ALA I N 1
ATOM 13159 C CA . ALA I 1 217 ? 56.089 49.215 55.726 1.00 60.58 203 ALA I CA 1
ATOM 13160 C C . ALA I 1 217 ? 57.427 49.739 56.232 1.00 61.68 203 ALA I C 1
ATOM 13161 O O . ALA I 1 217 ? 58.079 50.549 55.562 1.00 61.32 203 ALA I O 1
ATOM 13163 N N . ARG I 1 218 ? 57.863 49.278 57.406 1.00 58.58 204 ARG I N 1
ATOM 13164 C CA . ARG I 1 218 ? 59.143 49.727 57.941 1.00 61.51 204 ARG I CA 1
ATOM 13165 C C . ARG I 1 218 ? 60.309 49.263 57.072 1.00 62.45 204 ARG I C 1
ATOM 13166 O O . ARG I 1 218 ? 61.219 50.049 56.767 1.00 59.85 204 ARG I O 1
ATOM 13174 N N . TYR I 1 219 ? 60.291 47.995 56.652 1.00 62.36 205 TYR I N 1
ATOM 13175 C CA . TYR I 1 219 ? 61.349 47.483 55.791 1.00 62.56 205 TYR I CA 1
ATOM 13176 C C . TYR I 1 219 ? 61.399 48.241 54.473 1.00 63.16 205 TYR I C 1
ATOM 13177 O O . TYR I 1 219 ? 62.483 48.536 53.960 1.00 59.94 205 TYR I O 1
ATOM 13186 N N . ASN I 1 220 ? 60.232 48.557 53.903 1.00 66.69 206 ASN I N 1
ATOM 13187 C CA . ASN I 1 220 ? 60.206 49.355 52.683 1.00 67.40 206 ASN I CA 1
ATOM 13188 C C . ASN I 1 220 ? 60.752 50.755 52.920 1.00 68.46 206 ASN I C 1
ATOM 13189 O O . ASN I 1 220 ? 61.421 51.312 52.044 1.00 67.67 206 ASN I O 1
ATOM 13194 N N . SER I 1 221 ? 60.480 51.336 54.088 1.00 68.44 207 SER I N 1
ATOM 13195 C CA . SER I 1 221 ? 61.015 52.651 54.406 1.00 68.79 207 SER I CA 1
ATOM 13196 C C . SER I 1 221 ? 62.519 52.644 54.640 1.00 69.82 207 SER I C 1
ATOM 13197 O O . SER I 1 221 ? 63.149 53.695 54.491 1.00 70.65 207 SER I O 1
ATOM 13200 N N . CYS I 1 222 ? 63.109 51.498 54.990 1.00 74.44 208 CYS I N 1
ATOM 13201 C CA . CYS I 1 222 ? 64.534 51.476 55.312 1.00 74.98 208 CYS I CA 1
ATOM 13202 C C . CYS I 1 222 ? 65.410 51.901 54.142 1.00 75.03 208 CYS I C 1
ATOM 13203 O O . CYS I 1 222 ? 66.578 52.242 54.353 1.00 75.69 208 CYS I O 1
ATOM 13206 N N . ARG I 1 223 ? 64.884 51.880 52.923 1.00 77.86 209 ARG I N 1
ATOM 13207 C CA . ARG I 1 223 ? 65.560 52.492 51.790 1.00 79.51 209 ARG I CA 1
ATOM 13208 C C . ARG I 1 223 ? 64.549 52.885 50.720 1.00 79.51 209 ARG I C 1
ATOM 13209 O O . ARG I 1 223 ? 63.459 53.363 51.032 1.00 79.13 209 ARG I O 1
ATOM 13217 N N . VAL J 1 37 ? 72.062 62.074 55.871 1.00 78.78 23 VAL J N 1
ATOM 13218 C CA . VAL J 1 37 ? 71.749 60.816 56.535 1.00 78.73 23 VAL J CA 1
ATOM 13219 C C . VAL J 1 37 ? 70.747 61.066 57.663 1.00 78.86 23 VAL J C 1
ATOM 13220 O O . VAL J 1 37 ? 70.786 62.102 58.326 1.00 77.37 23 VAL J O 1
ATOM 13224 N N . LEU J 1 38 ? 69.839 60.117 57.865 1.00 70.94 24 LEU J N 1
ATOM 13225 C CA . LEU J 1 38 ? 68.779 60.231 58.862 1.00 68.40 24 LEU J CA 1
ATOM 13226 C C . LEU J 1 38 ? 69.142 59.354 60.054 1.00 68.59 24 LEU J C 1
ATOM 13227 O O . LEU J 1 38 ? 68.963 58.133 60.016 1.00 68.16 24 LEU J O 1
ATOM 13232 N N . CYS J 1 39 ? 69.645 59.979 61.111 1.00 63.96 25 CYS J N 1
ATOM 13233 C CA . CYS J 1 39 ? 69.958 59.274 62.345 1.00 58.00 25 CYS J CA 1
ATOM 13234 C C . CYS J 1 39 ? 68.704 59.211 63.216 1.00 58.99 25 CYS J C 1
ATOM 13235 O O . CYS J 1 39 ? 67.617 59.628 62.809 1.00 61.24 25 CYS J O 1
ATOM 13238 N N . PHE J 1 40 ? 68.839 58.683 64.429 1.00 51.36 26 PHE J N 1
ATOM 13239 C CA . PHE J 1 40 ? 67.697 58.569 65.322 1.00 43.03 26 PHE J CA 1
ATOM 13240 C C . PHE J 1 40 ? 67.252 59.946 65.790 1.00 41.95 26 PHE J C 1
ATOM 13241 O O . PHE J 1 40 ? 68.073 60.795 66.138 1.00 48.37 26 PHE J O 1
ATOM 13249 N N . GLY J 1 41 ? 65.940 60.162 65.802 1.00 40.42 27 GLY J N 1
ATOM 13250 C CA . GLY J 1 41 ? 65.376 61.440 66.169 1.00 42.37 27 GLY J CA 1
ATOM 13251 C C . GLY J 1 41 ? 65.164 62.393 65.018 1.00 41.52 27 GLY J C 1
ATOM 13252 O O . GLY J 1 41 ? 64.555 63.446 65.214 1.00 46.95 27 GLY J O 1
ATOM 13253 N N . GLN J 1 42 ? 65.642 62.056 63.823 1.00 53.97 28 GLN J N 1
ATOM 13254 C CA . GLN J 1 42 ? 65.471 62.897 62.648 1.00 53.97 28 GLN J CA 1
ATOM 13255 C C . GLN J 1 42 ? 64.847 62.152 61.477 1.00 58.38 28 GLN J C 1
ATOM 13256 O O . GLN J 1 42 ? 64.815 62.690 60.368 1.00 65.34 28 GLN J O 1
ATOM 13262 N N . CYS J 1 43 ? 64.348 60.941 61.688 1.00 60.31 29 CYS J N 1
ATOM 13263 C CA . CYS J 1 43 ? 63.857 60.089 60.610 1.00 57.38 29 CYS J CA 1
ATOM 13264 C C . CYS J 1 43 ? 62.337 60.170 60.585 1.00 58.14 29 CYS J C 1
ATOM 13265 O O . CYS J 1 43 ? 61.660 59.550 61.404 1.00 64.83 29 CYS J O 1
ATOM 13268 N N . GLN J 1 44 ? 61.800 60.922 59.631 1.00 58.30 30 GLN J N 1
ATOM 13269 C CA . GLN J 1 44 ? 60.355 61.075 59.535 1.00 58.07 30 GLN J CA 1
ATOM 13270 C C . GLN J 1 44 ? 59.711 59.814 58.973 1.00 55.29 30 GLN J C 1
ATOM 13271 O O . GLN J 1 44 ? 60.263 59.157 58.089 1.00 59.64 30 GLN J O 1
ATOM 13277 N N . TYR J 1 45 ? 58.537 59.476 59.501 1.00 49.94 31 TYR J N 1
ATOM 13278 C CA . TYR J 1 45 ? 57.804 58.308 59.035 1.00 49.97 31 TYR J CA 1
ATOM 13279 C C . TYR J 1 45 ? 57.285 58.516 57.621 1.00 53.78 31 TYR J C 1
ATOM 13280 O O . TYR J 1 45 ? 56.858 59.613 57.253 1.00 55.19 31 TYR J O 1
ATOM 13289 N N . THR J 1 46 ? 57.313 57.451 56.827 1.00 54.87 32 THR J N 1
ATOM 13290 C CA . THR J 1 46 ? 56.608 57.464 55.558 1.00 56.02 32 THR J CA 1
ATOM 13291 C C . THR J 1 46 ? 55.112 57.294 55.800 1.00 53.46 32 THR J C 1
ATOM 13292 O O . THR J 1 46 ? 54.666 56.986 56.907 1.00 52.75 32 THR J O 1
ATOM 13296 N N . ALA J 1 47 ? 54.330 57.515 54.744 1.00 57.20 33 ALA J N 1
ATOM 13297 C CA . ALA J 1 47 ? 52.882 57.403 54.867 1.00 56.71 33 ALA J CA 1
ATOM 13298 C C . ALA J 1 47 ? 52.460 55.984 55.220 1.00 58.06 33 ALA J C 1
ATOM 13299 O O . ALA J 1 47 ? 51.595 55.781 56.080 1.00 62.67 33 ALA J O 1
ATOM 13301 N N . GLU J 1 48 ? 53.065 54.988 54.573 1.00 54.89 34 GLU J N 1
ATOM 13302 C CA . GLU J 1 48 ? 52.668 53.604 54.804 1.00 58.14 34 GLU J CA 1
ATOM 13303 C C . GLU J 1 48 ? 52.985 53.166 56.226 1.00 58.09 34 GLU J C 1
ATOM 13304 O O . GLU J 1 48 ? 52.142 52.558 56.898 1.00 60.68 34 GLU J O 1
ATOM 13310 N N . GLU J 1 49 ? 54.198 53.458 56.697 1.00 56.12 35 GLU J N 1
ATOM 13311 C CA . GLU J 1 49 ? 54.570 53.086 58.055 1.00 55.03 35 GLU J CA 1
ATOM 13312 C C . GLU J 1 49 ? 53.711 53.815 59.074 1.00 51.94 35 GLU J C 1
ATOM 13313 O O . GLU J 1 49 ? 53.279 53.219 60.066 1.00 57.56 35 GLU J O 1
ATOM 13319 N N . TYR J 1 50 ? 53.438 55.100 58.838 1.00 52.78 36 TYR J N 1
ATOM 13320 C CA . TYR J 1 50 ? 52.554 55.825 59.739 1.00 52.16 36 TYR J CA 1
ATOM 13321 C C . TYR J 1 50 ? 51.188 55.164 59.814 1.00 49.75 36 TYR J C 1
ATOM 13322 O O . TYR J 1 50 ? 50.650 54.969 60.907 1.00 55.93 36 TYR J O 1
ATOM 13331 N N . GLN J 1 51 ? 50.605 54.830 58.663 1.00 55.24 37 GLN J N 1
ATOM 13332 C CA . GLN J 1 51 ? 49.264 54.258 58.657 1.00 53.32 37 GLN J CA 1
ATOM 13333 C C . GLN J 1 51 ? 49.236 52.906 59.354 1.00 52.11 37 GLN J C 1
ATOM 13334 O O . GLN J 1 51 ? 48.335 52.634 60.157 1.00 54.07 37 GLN J O 1
ATOM 13340 N N . ALA J 1 52 ? 50.227 52.056 59.080 1.00 53.32 38 ALA J N 1
ATOM 13341 C CA . ALA J 1 52 ? 50.262 50.743 59.712 1.00 48.11 38 ALA J CA 1
ATOM 13342 C C . ALA J 1 52 ? 50.414 50.855 61.224 1.00 51.90 38 ALA J C 1
ATOM 13343 O O . ALA J 1 52 ? 49.707 50.174 61.974 1.00 54.01 38 ALA J O 1
ATOM 13345 N N . ILE J 1 53 ? 51.310 51.723 61.696 1.00 47.97 39 ILE J N 1
ATOM 13346 C CA . ILE J 1 53 ? 51.509 51.849 63.134 1.00 44.84 39 ILE J CA 1
ATOM 13347 C C . ILE J 1 53 ? 50.292 52.485 63.794 1.00 47.79 39 ILE J C 1
ATOM 13348 O O . ILE J 1 53 ? 49.886 52.082 64.889 1.00 48.49 39 ILE J O 1
ATOM 13353 N N . GLN J 1 54 ? 49.684 53.478 63.141 1.00 49.01 40 GLN J N 1
ATOM 13354 C CA . GLN J 1 54 ? 48.515 54.137 63.712 1.00 47.76 40 GLN J CA 1
ATOM 13355 C C . GLN J 1 54 ? 47.347 53.170 63.834 1.00 49.70 40 GLN J C 1
ATOM 13356 O O . GLN J 1 54 ? 46.585 53.229 64.804 1.00 53.21 40 GLN J O 1
ATOM 13362 N N . LYS J 1 55 ? 47.189 52.272 62.861 1.00 53.95 41 LYS J N 1
ATOM 13363 C CA . LYS J 1 55 ? 46.138 51.267 62.970 1.00 50.71 41 LYS J CA 1
ATOM 13364 C C . LYS J 1 55 ? 46.476 50.213 64.017 1.00 48.62 41 LYS J C 1
ATOM 13365 O O . LYS J 1 55 ? 45.595 49.765 64.757 1.00 50.52 41 LYS J O 1
ATOM 13371 N N . ALA J 1 56 ? 47.742 49.800 64.096 1.00 47.28 42 ALA J N 1
ATOM 13372 C CA . ALA J 1 56 ? 48.114 48.750 65.036 1.00 50.22 42 ALA J CA 1
ATOM 13373 C C . ALA J 1 56 ? 48.020 49.228 66.481 1.00 53.52 42 ALA J C 1
ATOM 13374 O O . ALA J 1 56 ? 47.688 48.447 67.377 1.00 51.27 42 ALA J O 1
ATOM 13376 N N . LEU J 1 57 ? 48.299 50.506 66.726 1.00 45.13 43 LEU J N 1
ATOM 13377 C CA . LEU J 1 57 ? 48.278 51.022 68.087 1.00 39.56 43 LEU J CA 1
ATOM 13378 C C . LEU J 1 57 ? 46.873 51.089 68.670 1.00 47.28 43 LEU J C 1
ATOM 13379 O O . LEU J 1 57 ? 46.735 51.170 69.894 1.00 43.34 43 LEU J O 1
ATOM 13384 N N . ARG J 1 58 ? 45.834 51.044 67.831 1.00 53.17 44 ARG J N 1
ATOM 13385 C CA . ARG J 1 58 ? 44.460 51.084 68.316 1.00 52.78 44 ARG J CA 1
ATOM 13386 C C . ARG J 1 58 ? 43.976 49.754 68.871 1.00 54.37 44 ARG J C 1
ATOM 13387 O O . ARG J 1 58 ? 42.996 49.738 69.620 1.00 55.86 44 ARG J O 1
ATOM 13395 N N . GLN J 1 59 ? 44.622 48.647 68.521 1.00 53.94 45 GLN J N 1
ATOM 13396 C CA . GLN J 1 59 ? 44.162 47.342 68.971 1.00 54.10 45 GLN J CA 1
ATOM 13397 C C . GLN J 1 59 ? 44.262 47.220 70.484 1.00 55.36 45 GLN J C 1
ATOM 13398 O O . GLN J 1 59 ? 45.209 47.699 71.108 1.00 59.44 45 GLN J O 1
ATOM 13404 N N . ARG J 1 60 ? 43.266 46.574 71.073 1.00 62.37 46 ARG J N 1
ATOM 13405 C CA . ARG J 1 60 ? 43.341 46.178 72.467 1.00 60.54 46 ARG J CA 1
ATOM 13406 C C . ARG J 1 60 ? 44.024 44.823 72.569 1.00 59.54 46 ARG J C 1
ATOM 13407 O O . ARG J 1 60 ? 44.024 44.034 71.623 1.00 63.17 46 ARG J O 1
ATOM 13415 N N . LEU J 1 61 ? 44.619 44.565 73.723 1.00 56.56 47 LEU J N 1
ATOM 13416 C CA . LEU J 1 61 ? 45.413 43.364 73.919 1.00 57.37 47 LEU J CA 1
ATOM 13417 C C . LEU J 1 61 ? 44.542 42.208 74.385 1.00 61.53 47 LEU J C 1
ATOM 13418 O O . LEU J 1 61 ? 43.610 42.393 75.171 1.00 64.62 47 LEU J O 1
ATOM 13423 N N . GLY J 1 62 ? 44.857 41.014 73.897 1.00 65.43 48 GLY J N 1
ATOM 13424 C CA . GLY J 1 62 ? 44.152 39.829 74.314 1.00 65.65 48 GLY J CA 1
ATOM 13425 C C . GLY J 1 62 ? 44.554 39.390 75.702 1.00 66.92 48 GLY J C 1
ATOM 13426 O O . GLY J 1 62 ? 45.488 39.915 76.316 1.00 69.64 48 GLY J O 1
ATOM 13427 N N . PRO J 1 63 ? 43.831 38.397 76.221 1.00 76.91 49 PRO J N 1
ATOM 13428 C CA . PRO J 1 63 ? 44.148 37.886 77.562 1.00 76.45 49 PRO J CA 1
ATOM 13429 C C . PRO J 1 63 ? 45.529 37.268 77.669 1.00 75.42 49 PRO J C 1
ATOM 13430 O O . PRO J 1 63 ? 46.041 37.130 78.785 1.00 76.10 49 PRO J O 1
ATOM 13434 N N . GLU J 1 64 ? 46.150 36.895 76.548 1.00 70.92 50 GLU J N 1
ATOM 13435 C CA . GLU J 1 64 ? 47.503 36.354 76.578 1.00 71.83 50 GLU J CA 1
ATOM 13436 C C . GLU J 1 64 ? 48.524 37.353 77.109 1.00 73.62 50 GLU J C 1
ATOM 13437 O O . GLU J 1 64 ? 49.609 36.943 77.531 1.00 71.69 50 GLU J O 1
ATOM 13443 N N . TYR J 1 65 ? 48.208 38.646 77.094 1.00 68.47 51 TYR J N 1
ATOM 13444 C CA . TYR J 1 65 ? 49.113 39.682 77.567 1.00 64.86 51 TYR J CA 1
ATOM 13445 C C . TYR J 1 65 ? 48.848 40.121 78.996 1.00 67.15 51 TYR J C 1
ATOM 13446 O O . TYR J 1 65 ? 49.692 40.810 79.576 1.00 71.73 51 TYR J O 1
ATOM 13455 N N . ILE J 1 66 ? 47.715 39.750 79.578 1.00 68.13 52 ILE J N 1
ATOM 13456 C CA . ILE J 1 66 ? 47.283 40.300 80.854 1.00 68.23 52 ILE J CA 1
ATOM 13457 C C . ILE J 1 66 ? 47.599 39.312 81.965 1.00 71.03 52 ILE J C 1
ATOM 13458 O O . ILE J 1 66 ? 47.174 38.152 81.920 1.00 72.51 52 ILE J O 1
ATOM 13463 N N . SER J 1 67 ? 48.353 39.771 82.951 1.00 75.33 53 SER J N 1
ATOM 13464 C CA . SER J 1 67 ? 48.599 39.062 84.193 1.00 73.56 53 SER J CA 1
ATOM 13465 C C . SER J 1 67 ? 47.830 39.750 85.313 1.00 74.95 53 SER J C 1
ATOM 13466 O O . SER J 1 67 ? 47.365 40.884 85.178 1.00 72.89 53 SER J O 1
ATOM 13469 N N . SER J 1 68 ? 47.702 39.053 86.435 1.00 85.73 54 SER J N 1
ATOM 13470 C CA . SER J 1 68 ? 46.960 39.584 87.570 1.00 86.60 54 SER J CA 1
ATOM 13471 C C . SER J 1 68 ? 47.789 39.398 88.828 1.00 87.07 54 SER J C 1
ATOM 13472 O O . SER J 1 68 ? 48.260 38.292 89.105 1.00 87.20 54 SER J O 1
ATOM 13475 N N . ARG J 1 69 ? 47.967 40.475 89.578 1.00 90.52 55 ARG J N 1
ATOM 13476 C CA . ARG J 1 69 ? 48.604 40.419 90.881 1.00 89.35 55 ARG J CA 1
ATOM 13477 C C . ARG J 1 69 ? 47.617 40.875 91.945 1.00 92.35 55 ARG J C 1
ATOM 13478 O O . ARG J 1 69 ? 46.711 41.670 91.687 1.00 92.73 55 ARG J O 1
ATOM 13486 N N . MET J 1 70 ? 47.793 40.344 93.147 1.00 110.82 56 MET J N 1
ATOM 13487 C CA . MET J 1 70 ? 46.922 40.649 94.273 1.00 111.08 56 MET J CA 1
ATOM 13488 C C . MET J 1 70 ? 47.529 41.811 95.047 1.00 111.12 56 MET J C 1
ATOM 13489 O O . MET J 1 70 ? 48.583 41.665 95.673 1.00 111.82 56 MET J O 1
ATOM 13494 N N . ALA J 1 71 ? 46.871 42.962 94.996 1.00 116.45 57 ALA J N 1
ATOM 13495 C CA . ALA J 1 71 ? 47.301 44.115 95.765 1.00 117.60 57 ALA J CA 1
ATOM 13496 C C . ALA J 1 71 ? 46.625 44.114 97.132 1.00 118.15 57 ALA J C 1
ATOM 13497 O O . ALA J 1 71 ? 45.854 43.214 97.474 1.00 117.11 57 ALA J O 1
ATOM 13499 N N . GLY J 1 72 ? 46.934 45.136 97.924 1.00 123.56 58 GLY J N 1
ATOM 13500 C CA . GLY J 1 72 ? 46.285 45.283 99.213 1.00 122.46 58 GLY J CA 1
ATOM 13501 C C . GLY J 1 72 ? 44.800 45.553 99.053 1.00 122.66 58 GLY J C 1
ATOM 13502 O O . GLY J 1 72 ? 44.371 46.290 98.164 1.00 122.85 58 GLY J O 1
ATOM 13503 N N . GLY J 1 73 ? 44.008 44.949 99.935 1.00 123.88 59 GLY J N 1
ATOM 13504 C CA . GLY J 1 73 ? 42.567 45.056 99.882 1.00 124.11 59 GLY J CA 1
ATOM 13505 C C . GLY J 1 73 ? 41.861 43.841 99.320 1.00 125.04 59 GLY J C 1
ATOM 13506 O O . GLY J 1 73 ? 40.629 43.766 99.409 1.00 125.16 59 GLY J O 1
ATOM 13507 N N . GLY J 1 74 ? 42.598 42.893 98.745 1.00 123.42 60 GLY J N 1
ATOM 13508 C CA . GLY J 1 74 ? 42.009 41.674 98.234 1.00 122.52 60 GLY J CA 1
ATOM 13509 C C . GLY J 1 74 ? 41.417 41.764 96.845 1.00 123.29 60 GLY J C 1
ATOM 13510 O O . GLY J 1 74 ? 40.840 40.775 96.374 1.00 123.13 60 GLY J O 1
ATOM 13511 N N . GLN J 1 75 ? 41.538 42.903 96.172 1.00 119.67 61 GLN J N 1
ATOM 13512 C CA . GLN J 1 75 ? 41.008 43.056 94.827 1.00 119.16 61 GLN J CA 1
ATOM 13513 C C . GLN J 1 75 ? 42.048 42.639 93.794 1.00 119.26 61 GLN J C 1
ATOM 13514 O O . GLN J 1 75 ? 43.256 42.774 94.005 1.00 118.93 61 GLN J O 1
ATOM 13520 N N . LYS J 1 76 ? 41.563 42.120 92.671 1.00 107.59 62 LYS J N 1
ATOM 13521 C CA . LYS J 1 76 ? 42.442 41.694 91.594 1.00 106.06 62 LYS J CA 1
ATOM 13522 C C . LYS J 1 76 ? 42.862 42.892 90.753 1.00 106.04 62 LYS J C 1
ATOM 13523 O O . LYS J 1 76 ? 42.030 43.707 90.348 1.00 105.00 62 LYS J O 1
ATOM 13529 N N . VAL J 1 77 ? 44.161 42.994 90.491 1.00 96.14 63 VAL J N 1
ATOM 13530 C CA . VAL J 1 77 ? 44.723 44.080 89.697 1.00 94.56 63 VAL J CA 1
ATOM 13531 C C . VAL J 1 77 ? 45.383 43.483 88.463 1.00 93.17 63 VAL J C 1
ATOM 13532 O O . VAL J 1 77 ? 46.221 42.580 88.573 1.00 92.78 63 VAL J O 1
ATOM 13536 N N . CYS J 1 78 ? 45.007 43.990 87.294 1.00 81.74 64 CYS J N 1
ATOM 13537 C CA . CYS J 1 78 ? 45.553 43.533 86.026 1.00 81.08 64 CYS J CA 1
ATOM 13538 C C . CYS J 1 78 ? 46.745 44.390 85.625 1.00 80.99 64 CYS J C 1
ATOM 13539 O O . CYS J 1 78 ? 46.784 45.590 85.906 1.00 81.11 64 CYS J O 1
ATOM 13542 N N . TYR J 1 79 ? 47.718 43.763 84.974 1.00 73.56 65 TYR J N 1
ATOM 13543 C CA . TYR J 1 79 ? 48.907 44.472 84.529 1.00 71.82 65 TYR J CA 1
ATOM 13544 C C . TYR J 1 79 ? 49.556 43.682 83.405 1.00 70.28 65 TYR J C 1
ATOM 13545 O O . TYR J 1 79 ? 49.193 42.536 83.136 1.00 70.08 65 TYR J O 1
ATOM 13554 N N . ILE J 1 80 ? 50.522 44.315 82.750 1.00 59.56 66 ILE J N 1
ATOM 13555 C CA . ILE J 1 80 ? 51.313 43.691 81.698 1.00 59.74 66 ILE J CA 1
ATOM 13556 C C . ILE J 1 80 ? 52.753 43.619 82.176 1.00 61.15 66 ILE J C 1
ATOM 13557 O O . ILE J 1 80 ? 53.294 44.605 82.688 1.00 61.28 66 ILE J O 1
ATOM 13562 N N . GLU J 1 81 ? 53.369 42.453 82.022 1.00 58.17 67 GLU J N 1
ATOM 13563 C CA . GLU J 1 81 ? 54.748 42.286 82.451 1.00 57.60 67 GLU J CA 1
ATOM 13564 C C . GLU J 1 81 ? 55.682 43.133 81.595 1.00 62.78 67 GLU J C 1
ATOM 13565 O O . GLU J 1 81 ? 55.405 43.419 80.428 1.00 64.38 67 GLU J O 1
ATOM 13571 N N . GLY J 1 82 ? 56.800 43.542 82.200 1.00 49.17 68 GLY J N 1
ATOM 13572 C CA . GLY J 1 82 ? 57.694 44.476 81.536 1.00 52.74 68 GLY J CA 1
ATOM 13573 C C . GLY J 1 82 ? 58.275 43.935 80.245 1.00 55.44 68 GLY J C 1
ATOM 13574 O O . GLY J 1 82 ? 58.360 44.652 79.245 1.00 57.70 68 GLY J O 1
ATOM 13575 N N . HIS J 1 83 ? 58.683 42.664 80.245 1.00 51.61 69 HIS J N 1
ATOM 13576 C CA . HIS J 1 83 ? 59.272 42.082 79.047 1.00 54.53 69 HIS J CA 1
ATOM 13577 C C . HIS J 1 83 ? 58.260 41.945 77.915 1.00 53.73 69 HIS J C 1
ATOM 13578 O O . HIS J 1 83 ? 58.637 42.073 76.746 1.00 56.72 69 HIS J O 1
ATOM 13585 N N . ARG J 1 84 ? 56.986 41.718 78.234 1.00 51.59 70 ARG J N 1
ATOM 13586 C CA . ARG J 1 84 ? 55.955 41.723 77.202 1.00 50.78 70 ARG J CA 1
ATOM 13587 C C . ARG J 1 84 ? 55.826 43.094 76.554 1.00 50.93 70 ARG J C 1
ATOM 13588 O O . ARG J 1 84 ? 55.688 43.197 75.333 1.00 55.71 70 ARG J O 1
ATOM 13596 N N . VAL J 1 85 ? 55.861 44.158 77.356 1.00 53.37 71 VAL J N 1
ATOM 13597 C CA . VAL J 1 85 ? 55.781 45.507 76.807 1.00 49.79 71 VAL J CA 1
ATOM 13598 C C . VAL J 1 85 ? 57.017 45.816 75.973 1.00 44.43 71 VAL J C 1
ATOM 13599 O O . VAL J 1 85 ? 56.936 46.495 74.945 1.00 45.82 71 VAL J O 1
ATOM 13603 N N . ILE J 1 86 ? 58.177 45.322 76.398 1.00 40.78 72 ILE J N 1
ATOM 13604 C CA . ILE J 1 86 ? 59.392 45.501 75.611 1.00 47.54 72 ILE J CA 1
ATOM 13605 C C . ILE J 1 86 ? 59.259 44.817 74.256 1.00 48.87 72 ILE J C 1
ATOM 13606 O O . ILE J 1 86 ? 59.626 45.384 73.220 1.00 49.57 72 ILE J O 1
ATOM 13611 N N . ASN J 1 87 ? 58.725 43.594 74.238 1.00 45.85 73 ASN J N 1
ATOM 13612 C CA . ASN J 1 87 ? 58.509 42.904 72.970 1.00 41.80 73 ASN J CA 1
ATOM 13613 C C . ASN J 1 87 ? 57.501 43.640 72.097 1.00 40.19 73 ASN J C 1
ATOM 13614 O O . ASN J 1 87 ? 57.688 43.754 70.882 1.00 49.69 73 ASN J O 1
ATOM 13619 N N . LEU J 1 88 ? 56.425 44.147 72.699 1.00 38.17 74 LEU J N 1
ATOM 13620 C CA . LEU J 1 88 ? 55.430 44.891 71.936 1.00 34.84 74 LEU J CA 1
ATOM 13621 C C . LEU J 1 88 ? 56.024 46.155 71.327 1.00 42.29 74 LEU J C 1
ATOM 13622 O O . LEU J 1 88 ? 55.729 46.495 70.178 1.00 44.10 74 LEU J O 1
ATOM 13627 N N . ALA J 1 89 ? 56.852 46.872 72.087 1.00 45.97 75 ALA J N 1
ATOM 13628 C CA . ALA J 1 89 ? 57.488 48.072 71.557 1.00 35.78 75 ALA J CA 1
ATOM 13629 C C . ALA J 1 89 ? 58.477 47.730 70.454 1.00 28.04 75 ALA J C 1
ATOM 13630 O O . ALA J 1 89 ? 58.563 48.440 69.449 1.00 42.07 75 ALA J O 1
ATOM 13632 N N . ASN J 1 90 ? 59.231 46.647 70.622 1.00 32.97 76 ASN J N 1
ATOM 13633 C CA . ASN J 1 90 ? 60.188 46.257 69.599 1.00 42.57 76 ASN J CA 1
ATOM 13634 C C . ASN J 1 90 ? 59.512 45.757 68.331 1.00 44.09 76 ASN J C 1
ATOM 13635 O O . ASN J 1 90 ? 60.095 45.870 67.252 1.00 42.46 76 ASN J O 1
ATOM 13640 N N . GLU J 1 91 ? 58.301 45.215 68.427 1.00 42.05 77 GLU J N 1
ATOM 13641 C CA . GLU J 1 91 ? 57.593 44.835 67.213 1.00 34.83 77 GLU J CA 1
ATOM 13642 C C . GLU J 1 91 ? 56.888 46.017 66.566 1.00 39.22 77 GLU J C 1
ATOM 13643 O O . GLU J 1 91 ? 56.891 46.141 65.340 1.00 44.13 77 GLU J O 1
ATOM 13649 N N . MET J 1 92 ? 56.287 46.891 67.372 1.00 46.19 78 MET J N 1
ATOM 13650 C CA . MET J 1 92 ? 55.556 48.031 66.833 1.00 38.10 78 MET J CA 1
ATOM 13651 C C . MET J 1 92 ? 56.484 49.018 66.140 1.00 39.11 78 MET J C 1
ATOM 13652 O O . MET J 1 92 ? 56.149 49.554 65.080 1.00 39.98 78 MET J O 1
ATOM 13657 N N . PHE J 1 93 ? 57.649 49.279 66.721 1.00 35.82 79 PHE J N 1
ATOM 13658 C CA . PHE J 1 93 ? 58.533 50.315 66.220 1.00 31.27 79 PHE J CA 1
ATOM 13659 C C . PHE J 1 93 ? 59.825 49.786 65.626 1.00 33.72 79 PHE J C 1
ATOM 13660 O O . PHE J 1 93 ? 60.524 50.544 64.952 1.00 42.11 79 PHE J O 1
ATOM 13668 N N . GLY J 1 94 ? 60.158 48.522 65.842 1.00 31.14 80 GLY J N 1
ATOM 13669 C CA . GLY J 1 94 ? 61.473 48.026 65.506 1.00 30.70 80 GLY J CA 1
ATOM 13670 C C . GLY J 1 94 ? 62.459 48.212 66.646 1.00 35.76 80 GLY J C 1
ATOM 13671 O O . GLY J 1 94 ? 62.242 48.977 67.581 1.00 46.51 80 GLY J O 1
ATOM 13672 N N . TYR J 1 95 ? 63.568 47.479 66.565 1.00 34.89 81 TYR J N 1
ATOM 13673 C CA . TYR J 1 95 ? 64.584 47.594 67.604 1.00 35.73 81 TYR J CA 1
ATOM 13674 C C . TYR J 1 95 ? 65.285 48.945 67.550 1.00 36.71 81 TYR J C 1
ATOM 13675 O O . TYR J 1 95 ? 65.789 49.425 68.569 1.00 42.44 81 TYR J O 1
ATOM 13684 N N . ASN J 1 96 ? 65.335 49.566 66.381 1.00 33.70 82 ASN J N 1
ATOM 13685 C CA . ASN J 1 96 ? 65.930 50.879 66.224 1.00 31.81 82 ASN J CA 1
ATOM 13686 C C . ASN J 1 96 ? 64.882 51.976 66.128 1.00 33.67 82 ASN J C 1
ATOM 13687 O O . ASN J 1 96 ? 65.218 53.112 65.790 1.00 41.92 82 ASN J O 1
ATOM 13692 N N . GLY J 1 97 ? 63.624 51.660 66.413 1.00 30.81 83 GLY J N 1
ATOM 13693 C CA . GLY J 1 97 ? 62.552 52.613 66.235 1.00 32.78 83 GLY J CA 1
ATOM 13694 C C . GLY J 1 97 ? 62.139 53.363 67.481 1.00 36.22 83 GLY J C 1
ATOM 13695 O O . GLY J 1 97 ? 61.452 54.381 67.390 1.00 37.77 83 GLY J O 1
ATOM 13696 N N . TRP J 1 98 ? 62.549 52.881 68.650 1.00 27.75 84 TRP J N 1
ATOM 13697 C CA . TRP J 1 98 ? 62.221 53.539 69.901 1.00 19.11 84 TRP J CA 1
ATOM 13698 C C . TRP J 1 98 ? 63.435 53.514 70.813 1.00 19.27 84 TRP J C 1
ATOM 13699 O O . TRP J 1 98 ? 64.340 52.697 70.653 1.00 42.28 84 TRP J O 1
ATOM 13710 N N . ALA J 1 99 ? 63.450 54.446 71.753 1.00 22.51 85 ALA J N 1
ATOM 13711 C CA . ALA J 1 99 ? 64.532 54.607 72.704 1.00 27.51 85 ALA J CA 1
ATOM 13712 C C . ALA J 1 99 ? 63.921 55.055 74.015 1.00 24.81 85 ALA J C 1
ATOM 13713 O O . ALA J 1 99 ? 62.834 55.625 74.032 1.00 34.75 85 ALA J O 1
ATOM 13715 N N . HIS J 1 100 ? 64.618 54.806 75.114 1.00 19.87 86 HIS J N 1
ATOM 13716 C CA . HIS J 1 100 ? 64.160 55.370 76.371 1.00 19.22 86 HIS J CA 1
ATOM 13717 C C . HIS J 1 100 ? 65.356 55.689 77.248 1.00 13.82 86 HIS J C 1
ATOM 13718 O O . HIS J 1 100 ? 66.357 54.972 77.247 1.00 29.40 86 HIS J O 1
ATOM 13725 N N . SER J 1 101 ? 65.240 56.789 77.975 1.00 28.35 87 SER J N 1
ATOM 13726 C CA . SER J 1 101 ? 66.280 57.241 78.880 1.00 32.32 87 SER J CA 1
ATOM 13727 C C . SER J 1 101 ? 65.663 57.544 80.235 1.00 21.23 87 SER J C 1
ATOM 13728 O O . SER J 1 101 ? 64.455 57.749 80.366 1.00 26.39 87 SER J O 1
ATOM 13731 N N . ILE J 1 102 ? 66.513 57.539 81.251 1.00 33.65 88 ILE J N 1
ATOM 13732 C CA . ILE J 1 102 ? 66.111 57.892 82.604 1.00 23.73 88 ILE J CA 1
ATOM 13733 C C . ILE J 1 102 ? 66.494 59.349 82.824 1.00 27.57 88 ILE J C 1
ATOM 13734 O O . ILE J 1 102 ? 67.671 59.680 82.961 1.00 43.82 88 ILE J O 1
ATOM 13739 N N . THR J 1 103 ? 65.496 60.225 82.825 1.00 35.85 89 THR J N 1
ATOM 13740 C CA . THR J 1 103 ? 65.750 61.639 83.052 1.00 32.19 89 THR J CA 1
ATOM 13741 C C . THR J 1 103 ? 66.195 61.893 84.483 1.00 36.24 89 THR J C 1
ATOM 13742 O O . THR J 1 103 ? 67.098 62.699 84.725 1.00 46.70 89 THR J O 1
ATOM 13746 N N . GLN J 1 104 ? 65.586 61.203 85.440 1.00 34.22 90 GLN J N 1
ATOM 13747 C CA . GLN J 1 104 ? 65.894 61.395 86.846 1.00 38.07 90 GLN J CA 1
ATOM 13748 C C . GLN J 1 104 ? 65.344 60.242 87.671 1.00 35.36 90 GLN J C 1
ATOM 13749 O O . GLN J 1 104 ? 64.222 59.791 87.438 1.00 48.41 90 GLN J O 1
ATOM 13755 N N . GLN J 1 105 ? 66.124 59.748 88.623 1.00 26.38 91 GLN J N 1
ATOM 13756 C CA . GLN J 1 105 ? 65.637 58.799 89.611 1.00 35.23 91 GLN J CA 1
ATOM 13757 C C . GLN J 1 105 ? 65.929 59.350 90.994 1.00 34.20 91 GLN J C 1
ATOM 13758 O O . GLN J 1 105 ? 67.049 59.781 91.271 1.00 48.28 91 GLN J O 1
ATOM 13764 N N . ASN J 1 106 ? 64.922 59.345 91.853 1.00 42.69 92 ASN J N 1
ATOM 13765 C CA . ASN J 1 106 ? 65.039 59.926 93.179 1.00 44.34 92 ASN J CA 1
ATOM 13766 C C . ASN J 1 106 ? 64.524 58.943 94.216 1.00 36.88 92 ASN J C 1
ATOM 13767 O O . ASN J 1 106 ? 63.386 58.480 94.125 1.00 43.15 92 ASN J O 1
ATOM 13772 N N . VAL J 1 107 ? 65.363 58.632 95.197 1.00 38.58 93 VAL J N 1
ATOM 13773 C CA . VAL J 1 107 ? 64.927 57.891 96.375 1.00 42.28 93 VAL J CA 1
ATOM 13774 C C . VAL J 1 107 ? 64.094 58.844 97.224 1.00 36.62 93 VAL J C 1
ATOM 13775 O O . VAL J 1 107 ? 64.604 59.845 97.727 1.00 46.27 93 VAL J O 1
ATOM 13779 N N . ASP J 1 108 ? 62.805 58.550 97.366 1.00 33.54 94 ASP J N 1
ATOM 13780 C CA . ASP J 1 108 ? 61.962 59.386 98.210 1.00 35.73 94 ASP J CA 1
ATOM 13781 C C . ASP J 1 108 ? 62.278 59.179 99.683 1.00 44.05 94 ASP J C 1
ATOM 13782 O O . ASP J 1 108 ? 62.372 60.148 100.443 1.00 44.59 94 ASP J O 1
ATOM 13787 N N . PHE J 1 109 ? 62.452 57.930 100.104 1.00 43.28 95 PHE J N 1
ATOM 13788 C CA . PHE J 1 109 ? 62.744 57.641 101.498 1.00 43.59 95 PHE J CA 1
ATOM 13789 C C . PHE J 1 109 ? 63.264 56.219 101.624 1.00 44.03 95 PHE J C 1
ATOM 13790 O O . PHE J 1 109 ? 62.858 55.321 100.878 1.00 51.65 95 PHE J O 1
ATOM 13798 N N . VAL J 1 110 ? 64.167 56.037 102.582 1.00 42.33 96 VAL J N 1
ATOM 13799 C CA . VAL J 1 110 ? 64.572 54.733 103.091 1.00 43.83 96 VAL J CA 1
ATOM 13800 C C . VAL J 1 110 ? 64.346 54.777 104.594 1.00 49.66 96 VAL J C 1
ATOM 13801 O O . VAL J 1 110 ? 65.011 55.545 105.299 1.00 51.80 96 VAL J O 1
ATOM 13805 N N . ASP J 1 111 ? 63.419 53.965 105.090 1.00 54.21 97 ASP J N 1
ATOM 13806 C CA . ASP J 1 111 ? 63.057 53.969 106.500 1.00 54.32 97 ASP J CA 1
ATOM 13807 C C . ASP J 1 111 ? 63.256 52.587 107.101 1.00 54.71 97 ASP J C 1
ATOM 13808 O O . ASP J 1 111 ? 63.063 51.574 106.429 1.00 58.50 97 ASP J O 1
ATOM 13813 N N . LEU J 1 112 ? 63.638 52.556 108.373 1.00 64.65 98 LEU J N 1
ATOM 13814 C CA . LEU J 1 112 ? 63.841 51.319 109.114 1.00 61.95 98 LEU J CA 1
ATOM 13815 C C . LEU J 1 112 ? 62.801 51.221 110.220 1.00 64.30 98 LEU J C 1
ATOM 13816 O O . LEU J 1 112 ? 62.600 52.177 110.975 1.00 66.25 98 LEU J O 1
ATOM 13821 N N . ASN J 1 113 ? 62.135 50.075 110.304 1.00 67.49 99 ASN J N 1
ATOM 13822 C CA . ASN J 1 113 ? 61.095 49.854 111.300 1.00 66.72 99 ASN J CA 1
ATOM 13823 C C . ASN J 1 113 ? 61.048 48.371 111.620 1.00 69.84 99 ASN J C 1
ATOM 13824 O O . ASN J 1 113 ? 60.778 47.556 110.732 1.00 68.70 99 ASN J O 1
ATOM 13829 N N . ASN J 1 114 ? 61.322 48.032 112.883 1.00 72.92 100 ASN J N 1
ATOM 13830 C CA . ASN J 1 114 ? 61.308 46.653 113.370 1.00 70.29 100 ASN J CA 1
ATOM 13831 C C . ASN J 1 114 ? 62.322 45.781 112.642 1.00 70.32 100 ASN J C 1
ATOM 13832 O O . ASN J 1 114 ? 62.116 44.576 112.482 1.00 71.16 100 ASN J O 1
ATOM 13837 N N . GLY J 1 115 ? 63.426 46.376 112.202 1.00 68.11 101 GLY J N 1
ATOM 13838 C CA . GLY J 1 115 ? 64.408 45.660 111.421 1.00 66.59 101 GLY J CA 1
ATOM 13839 C C . GLY J 1 115 ? 64.055 45.482 109.962 1.00 68.99 101 GLY J C 1
ATOM 13840 O O . GLY J 1 115 ? 64.836 44.867 109.225 1.00 67.90 101 GLY J O 1
ATOM 13841 N N . LYS J 1 116 ? 62.916 46.001 109.517 1.00 63.98 102 LYS J N 1
ATOM 13842 C CA . LYS J 1 116 ? 62.477 45.880 108.136 1.00 63.34 102 LYS J CA 1
ATOM 13843 C C . LYS J 1 116 ? 62.584 47.234 107.449 1.00 66.25 102 LYS J C 1
ATOM 13844 O O . LYS J 1 116 ? 62.357 48.276 108.068 1.00 65.99 102 LYS J O 1
ATOM 13850 N N . PHE J 1 117 ? 62.933 47.219 106.174 1.00 57.04 103 PHE J N 1
ATOM 13851 C CA . PHE J 1 117 ? 63.162 48.448 105.435 1.00 52.88 103 PHE J CA 1
ATOM 13852 C C . PHE J 1 117 ? 61.981 48.757 104.531 1.00 49.26 103 PHE J C 1
ATOM 13853 O O . PHE J 1 117 ? 61.371 47.856 103.952 1.00 51.19 103 PHE J O 1
ATOM 13861 N N . TYR J 1 118 ? 61.654 50.040 104.442 1.00 48.42 104 TYR J N 1
ATOM 13862 C CA . TYR J 1 118 ? 60.601 50.552 103.577 1.00 54.61 104 TYR J CA 1
ATOM 13863 C C . TYR J 1 118 ? 61.222 51.596 102.664 1.00 54.29 104 TYR J C 1
ATOM 13864 O O . TYR J 1 118 ? 61.751 52.606 103.141 1.00 49.89 104 TYR J O 1
ATOM 13873 N N . VAL J 1 119 ? 61.180 51.344 101.360 1.00 43.67 105 VAL J N 1
ATOM 13874 C CA . VAL J 1 119 ? 61.890 52.157 100.386 1.00 38.43 105 VAL J CA 1
ATOM 13875 C C . VAL J 1 119 ? 60.908 52.645 99.336 1.00 35.62 105 VAL J C 1
ATOM 13876 O O . VAL J 1 119 ? 60.143 51.854 98.778 1.00 43.81 105 VAL J O 1
ATOM 13880 N N . GLY J 1 120 ? 60.939 53.943 99.064 1.00 40.15 106 GLY J N 1
ATOM 13881 C CA . GLY J 1 120 ? 60.188 54.497 97.957 1.00 32.88 106 GLY J CA 1
ATOM 13882 C C . GLY J 1 120 ? 61.094 55.148 96.934 1.00 41.85 106 GLY J C 1
ATOM 13883 O O . GLY J 1 120 ? 61.933 55.978 97.289 1.00 42.95 106 GLY J O 1
ATOM 13884 N N . VAL J 1 121 ? 60.949 54.778 95.665 1.00 29.72 107 VAL J N 1
ATOM 13885 C CA . VAL J 1 121 ? 61.784 55.304 94.593 1.00 26.60 107 VAL J CA 1
ATOM 13886 C C . VAL J 1 121 ? 60.890 55.766 93.455 1.00 27.88 107 VAL J C 1
ATOM 13887 O O . VAL J 1 121 ? 59.966 55.054 93.053 1.00 32.18 107 VAL J O 1
ATOM 13891 N N . CYS J 1 122 ? 61.167 56.952 92.935 1.00 36.76 108 CYS J N 1
ATOM 13892 C CA . CYS J 1 122 ? 60.503 57.464 91.750 1.00 39.85 108 CYS J CA 1
ATOM 13893 C C . CYS J 1 122 ? 61.519 57.596 90.626 1.00 35.42 108 CYS J C 1
ATOM 13894 O O . CYS J 1 122 ? 62.683 57.920 90.863 1.00 36.75 108 CYS J O 1
ATOM 13897 N N . ALA J 1 123 ? 61.084 57.305 89.410 1.00 21.40 109 ALA J N 1
ATOM 13898 C CA . ALA J 1 123 ? 61.919 57.459 88.232 1.00 20.90 109 ALA J CA 1
ATOM 13899 C C . ALA J 1 123 ? 61.125 58.165 87.150 1.00 27.35 109 ALA J C 1
ATOM 13900 O O . ALA J 1 123 ? 59.934 57.905 86.973 1.00 36.26 109 ALA J O 1
ATOM 13902 N N . PHE J 1 124 ? 61.781 59.058 86.431 1.00 35.08 110 PHE J N 1
ATOM 13903 C CA . PHE J 1 124 ? 61.179 59.726 85.291 1.00 31.89 110 PHE J CA 1
ATOM 13904 C C . PHE J 1 124 ? 61.794 59.145 84.030 1.00 30.19 110 PHE J C 1
ATOM 13905 O O . PHE J 1 124 ? 63.009 59.211 83.839 1.00 35.04 110 PHE J O 1
ATOM 13913 N N . VAL J 1 125 ? 60.959 58.540 83.198 1.00 32.27 111 VAL J N 1
ATOM 13914 C CA . VAL J 1 125 ? 61.404 57.791 82.033 1.00 31.90 111 VAL J CA 1
ATOM 13915 C C . VAL J 1 125 ? 60.864 58.481 80.794 1.00 27.16 111 VAL J C 1
ATOM 13916 O O . VAL J 1 125 ? 59.661 58.740 80.693 1.00 36.84 111 VAL J O 1
ATOM 13920 N N . ARG J 1 126 ? 61.746 58.780 79.858 1.00 21.41 112 ARG J N 1
ATOM 13921 C CA . ARG J 1 126 ? 61.368 59.434 78.618 1.00 30.42 112 ARG J CA 1
ATOM 13922 C C . ARG J 1 126 ? 61.552 58.450 77.473 1.00 25.08 112 ARG J C 1
ATOM 13923 O O . ARG J 1 126 ? 62.646 57.917 77.279 1.00 23.39 112 ARG J O 1
ATOM 13931 N N . VAL J 1 127 ? 60.479 58.207 76.727 1.00 21.96 113 VAL J N 1
ATOM 13932 C CA . VAL J 1 127 ? 60.491 57.346 75.551 1.00 18.82 113 VAL J CA 1
ATOM 13933 C C . VAL J 1 127 ? 60.446 58.231 74.317 1.00 20.17 113 VAL J C 1
ATOM 13934 O O . VAL J 1 127 ? 59.613 59.133 74.229 1.00 30.84 113 VAL J O 1
ATOM 13938 N N . GLN J 1 128 ? 61.334 57.974 73.369 1.00 28.07 114 GLN J N 1
ATOM 13939 C CA . GLN J 1 128 ? 61.407 58.737 72.135 1.00 29.83 114 GLN J CA 1
ATOM 13940 C C . GLN J 1 128 ? 61.314 57.809 70.933 1.00 27.71 114 GLN J C 1
ATOM 13941 O O . GLN J 1 128 ? 61.888 56.723 70.928 1.00 31.03 114 GLN J O 1
ATOM 13947 N N . LEU J 1 129 ? 60.580 58.236 69.919 1.00 35.59 115 LEU J N 1
ATOM 13948 C CA . LEU J 1 129 ? 60.559 57.522 68.655 1.00 31.02 115 LEU J CA 1
ATOM 13949 C C . LEU J 1 129 ? 61.645 58.066 67.732 1.00 34.85 115 LEU J C 1
ATOM 13950 O O . LEU J 1 129 ? 62.223 59.126 67.966 1.00 35.85 115 LEU J O 1
ATOM 13955 N N . LYS J 1 130 ? 61.920 57.318 66.666 1.00 42.02 116 LYS J N 1
ATOM 13956 C CA . LYS J 1 130 ? 62.976 57.697 65.739 1.00 35.85 116 LYS J CA 1
ATOM 13957 C C . LYS J 1 130 ? 62.663 58.976 64.971 1.00 43.93 116 LYS J C 1
ATOM 13958 O O . LYS J 1 130 ? 63.568 59.554 64.368 1.00 49.52 116 LYS J O 1
ATOM 13964 N N . ASP J 1 131 ? 61.411 59.424 64.966 1.00 40.40 117 ASP J N 1
ATOM 13965 C CA . ASP J 1 131 ? 61.073 60.697 64.351 1.00 35.51 117 ASP J CA 1
ATOM 13966 C C . ASP J 1 131 ? 61.174 61.868 65.315 1.00 42.51 117 ASP J C 1
ATOM 13967 O O . ASP J 1 131 ? 61.090 63.017 64.875 1.00 54.15 117 ASP J O 1
ATOM 13972 N N . GLY J 1 132 ? 61.353 61.615 66.607 1.00 32.65 118 GLY J N 1
ATOM 13973 C CA . GLY J 1 132 ? 61.576 62.655 67.580 1.00 28.40 118 GLY J CA 1
ATOM 13974 C C . GLY J 1 132 ? 60.448 62.866 68.562 1.00 33.26 118 GLY J C 1
ATOM 13975 O O . GLY J 1 132 ? 60.656 63.540 69.575 1.00 39.09 118 GLY J O 1
ATOM 13976 N N . SER J 1 133 ? 59.263 62.327 68.297 1.00 34.58 119 SER J N 1
ATOM 13977 C CA . SER J 1 133 ? 58.173 62.445 69.254 1.00 26.34 119 SER J CA 1
ATOM 13978 C C . SER J 1 133 ? 58.486 61.636 70.508 1.00 29.29 119 SER J C 1
ATOM 13979 O O . SER J 1 133 ? 59.130 60.589 70.447 1.00 39.09 119 SER J O 1
ATOM 13982 N N . TYR J 1 134 ? 58.040 62.136 71.652 1.00 30.09 120 TYR J N 1
ATOM 13983 C CA . TYR J 1 134 ? 58.463 61.600 72.931 1.00 20.42 120 TYR J CA 1
ATOM 13984 C C . TYR J 1 134 ? 57.317 61.654 73.926 1.00 19.21 120 TYR J C 1
ATOM 13985 O O . TYR J 1 134 ? 56.412 62.475 73.810 1.00 29.01 120 TYR J O 1
ATOM 13994 N N . HIS J 1 135 ? 57.363 60.764 74.906 1.00 28.75 121 HIS J N 1
ATOM 13995 C CA . HIS J 1 135 ? 56.505 60.857 76.074 1.00 25.67 121 HIS J CA 1
ATOM 13996 C C . HIS J 1 135 ? 57.351 60.589 77.303 1.00 17.94 121 HIS J C 1
ATOM 13997 O O . HIS J 1 135 ? 58.255 59.755 77.275 1.00 27.47 121 HIS J O 1
ATOM 14004 N N . GLU J 1 136 ? 57.063 61.305 78.372 1.00 35.81 122 GLU J N 1
ATOM 14005 C CA . GLU J 1 136 ? 57.763 61.126 79.629 1.00 30.94 122 GLU J CA 1
ATOM 14006 C C . GLU J 1 136 ? 56.741 60.805 80.700 1.00 30.63 122 GLU J C 1
ATOM 14007 O O . GLU J 1 136 ? 55.666 61.403 80.740 1.00 40.38 122 GLU J O 1
ATOM 14013 N N . ASP J 1 137 ? 57.060 59.845 81.553 1.00 35.03 123 ASP J N 1
ATOM 14014 C CA . ASP J 1 137 ? 56.188 59.533 82.666 1.00 28.65 123 ASP J CA 1
ATOM 14015 C C . ASP J 1 137 ? 57.016 59.229 83.900 1.00 24.68 123 ASP J C 1
ATOM 14016 O O . ASP J 1 137 ? 58.229 59.044 83.836 1.00 35.73 123 ASP J O 1
ATOM 14021 N N . VAL J 1 138 ? 56.337 59.211 85.033 1.00 28.72 124 VAL J N 1
ATOM 14022 C CA . VAL J 1 138 ? 56.954 58.896 86.307 1.00 30.74 124 VAL J CA 1
ATOM 14023 C C . VAL J 1 138 ? 56.574 57.470 86.671 1.00 32.17 124 VAL J C 1
ATOM 14024 O O . VAL J 1 138 ? 55.417 57.067 86.524 1.00 39.56 124 VAL J O 1
ATOM 14028 N N . GLY J 1 139 ? 57.562 56.688 87.079 1.00 31.68 125 GLY J N 1
ATOM 14029 C CA . GLY J 1 139 ? 57.328 55.357 87.594 1.00 33.79 125 GLY J CA 1
ATOM 14030 C C . GLY J 1 139 ? 57.732 55.299 89.051 1.00 36.70 125 GLY J C 1
ATOM 14031 O O . GLY J 1 139 ? 58.628 56.016 89.489 1.00 35.19 125 GLY J O 1
ATOM 14032 N N . TYR J 1 140 ? 57.053 54.450 89.803 1.00 32.88 126 TYR J N 1
ATOM 14033 C CA . TYR J 1 140 ? 57.316 54.334 91.224 1.00 40.25 126 TYR J CA 1
ATOM 14034 C C . TYR J 1 140 ? 57.663 52.899 91.585 1.00 35.22 126 TYR J C 1
ATOM 14035 O O . TYR J 1 140 ? 57.022 51.956 91.119 1.00 47.46 126 TYR J O 1
ATOM 14044 N N . GLY J 1 141 ? 58.691 52.749 92.412 1.00 29.09 127 GLY J N 1
ATOM 14045 C CA . GLY J 1 141 ? 59.119 51.460 92.911 1.00 26.70 127 GLY J CA 1
ATOM 14046 C C . GLY J 1 141 ? 59.023 51.433 94.426 1.00 35.72 127 GLY J C 1
ATOM 14047 O O . GLY J 1 141 ? 59.422 52.383 95.099 1.00 33.08 127 GLY J O 1
ATOM 14048 N N . VAL J 1 142 ? 58.479 50.338 94.943 1.00 39.01 128 VAL J N 1
ATOM 14049 C CA . VAL J 1 142 ? 58.200 50.187 96.363 1.00 39.23 128 VAL J CA 1
ATOM 14050 C C . VAL J 1 142 ? 58.784 48.869 96.843 1.00 43.15 128 VAL J C 1
ATOM 14051 O O . VAL J 1 142 ? 58.548 47.824 96.232 1.00 48.83 128 VAL J O 1
ATOM 14055 N N . SER J 1 143 ? 59.541 48.918 97.934 1.00 44.99 129 SER J N 1
ATOM 14056 C CA . SER J 1 143 ? 60.017 47.721 98.618 1.00 45.02 129 SER J CA 1
ATOM 14057 C C . SER J 1 143 ? 59.691 47.872 100.095 1.00 53.09 129 SER J C 1
ATOM 14058 O O . SER J 1 143 ? 60.177 48.800 100.748 1.00 50.59 129 SER J O 1
ATOM 14061 N N . GLU J 1 144 ? 58.864 46.971 100.619 1.00 57.16 130 GLU J N 1
ATOM 14062 C CA . GLU J 1 144 ? 58.431 47.028 102.008 1.00 57.13 130 GLU J CA 1
ATOM 14063 C C . GLU J 1 144 ? 58.560 45.660 102.660 1.00 60.05 130 GLU J C 1
ATOM 14064 O O . GLU J 1 144 ? 58.069 44.662 102.130 1.00 63.28 130 GLU J O 1
ATOM 14070 N N . GLY J 1 145 ? 59.229 45.623 103.809 1.00 63.53 131 GLY J N 1
ATOM 14071 C CA . GLY J 1 145 ? 59.273 44.427 104.626 1.00 61.38 131 GLY J CA 1
ATOM 14072 C C . GLY J 1 145 ? 60.432 43.486 104.395 1.00 60.72 131 GLY J C 1
ATOM 14073 O O . GLY J 1 145 ? 60.303 42.294 104.689 1.00 67.23 131 GLY J O 1
ATOM 14074 N N . LEU J 1 146 ? 61.554 43.967 103.873 1.00 58.65 132 LEU J N 1
ATOM 14075 C CA . LEU J 1 146 ? 62.748 43.151 103.704 1.00 59.94 132 LEU J CA 1
ATOM 14076 C C . LEU J 1 146 ? 63.769 43.521 104.768 1.00 59.62 132 LEU J C 1
ATOM 14077 O O . LEU J 1 146 ? 63.832 44.671 105.207 1.00 55.14 132 LEU J O 1
ATOM 14082 N N . LYS J 1 147 ? 64.561 42.539 105.191 1.00 59.44 133 LYS J N 1
ATOM 14083 C CA . LYS J 1 147 ? 65.621 42.819 106.149 1.00 59.96 133 LYS J CA 1
ATOM 14084 C C . LYS J 1 147 ? 66.815 43.493 105.492 1.00 61.97 133 LYS J C 1
ATOM 14085 O O . LYS J 1 147 ? 67.470 44.331 106.118 1.00 60.86 133 LYS J O 1
ATOM 14091 N N . SER J 1 148 ? 67.111 43.145 104.245 1.00 56.72 134 SER J N 1
ATOM 14092 C CA . SER J 1 148 ? 68.266 43.702 103.560 1.00 51.74 134 SER J CA 1
ATOM 14093 C C . SER J 1 148 ? 67.954 45.102 103.046 1.00 52.56 134 SER J C 1
ATOM 14094 O O . SER J 1 148 ? 66.937 45.322 102.385 1.00 57.51 134 SER J O 1
ATOM 14097 N N . LYS J 1 149 ? 68.832 46.045 103.369 1.00 45.10 135 LYS J N 1
ATOM 14098 C CA . LYS J 1 149 ? 68.729 47.397 102.839 1.00 48.21 135 LYS J CA 1
ATOM 14099 C C . LYS J 1 149 ? 69.117 47.440 101.361 1.00 50.45 135 LYS J C 1
ATOM 14100 O O . LYS J 1 149 ? 68.456 48.105 100.552 1.00 44.26 135 LYS J O 1
ATOM 14106 N N . ALA J 1 150 ? 70.187 46.729 100.998 1.00 49.23 136 ALA J N 1
ATOM 14107 C CA . ALA J 1 150 ? 70.643 46.698 99.614 1.00 44.69 136 ALA J CA 1
ATOM 14108 C C . ALA J 1 150 ? 69.614 46.048 98.700 1.00 42.96 136 ALA J C 1
ATOM 14109 O O . ALA J 1 150 ? 69.359 46.544 97.600 1.00 46.34 136 ALA J O 1
ATOM 14111 N N . LEU J 1 151 ? 69.011 44.941 99.143 1.00 43.17 137 LEU J N 1
ATOM 14112 C CA . LEU J 1 151 ? 67.989 44.270 98.345 1.00 42.76 137 LEU J CA 1
ATOM 14113 C C . LEU J 1 151 ? 66.756 45.146 98.169 1.00 41.99 137 LEU J C 1
ATOM 14114 O O . LEU J 1 151 ? 66.175 45.195 97.080 1.00 47.50 137 LEU J O 1
ATOM 14119 N N . SER J 1 152 ? 66.344 45.837 99.231 1.00 43.37 138 SER J N 1
ATOM 14120 C CA . SER J 1 152 ? 65.195 46.729 99.141 1.00 40.47 138 SER J CA 1
ATOM 14121 C C . SER J 1 152 ? 65.451 47.863 98.159 1.00 37.90 138 SER J C 1
ATOM 14122 O O . SER J 1 152 ? 64.598 48.175 97.319 1.00 41.93 138 SER J O 1
ATOM 14125 N N . LEU J 1 153 ? 66.628 48.485 98.243 1.00 36.40 139 LEU J N 1
ATOM 14126 C CA . LEU J 1 153 ? 66.949 49.565 97.320 1.00 34.80 139 LEU J CA 1
ATOM 14127 C C . LEU J 1 153 ? 67.032 49.061 95.885 1.00 38.95 139 LEU J C 1
ATOM 14128 O O . LEU J 1 153 ? 66.522 49.710 94.966 1.00 35.33 139 LEU J O 1
ATOM 14133 N N . GLU J 1 154 ? 67.656 47.901 95.678 1.00 43.78 140 GLU J N 1
ATOM 14134 C CA . GLU J 1 154 ? 67.748 47.330 94.341 1.00 38.61 140 GLU J CA 1
ATOM 14135 C C . GLU J 1 154 ? 66.369 47.094 93.747 1.00 46.92 140 GLU J C 1
ATOM 14136 O O . GLU J 1 154 ? 66.086 47.510 92.612 1.00 48.81 140 GLU J O 1
ATOM 14142 N N . LYS J 1 155 ? 65.492 46.444 94.512 1.00 40.09 141 LYS J N 1
ATOM 14143 C CA . LYS J 1 155 ? 64.158 46.137 94.024 1.00 34.85 141 LYS J CA 1
ATOM 14144 C C . LYS J 1 155 ? 63.386 47.408 93.700 1.00 38.60 141 LYS J C 1
ATOM 14145 O O . LYS J 1 155 ? 62.770 47.515 92.633 1.00 37.83 141 LYS J O 1
ATOM 14151 N N . ALA J 1 156 ? 63.419 48.390 94.605 1.00 35.43 142 ALA J N 1
ATOM 14152 C CA . ALA J 1 156 ? 62.641 49.602 94.390 1.00 29.86 142 ALA J CA 1
ATOM 14153 C C . ALA J 1 156 ? 63.152 50.392 93.191 1.00 29.79 142 ALA J C 1
ATOM 14154 O O . ALA J 1 156 ? 62.354 50.906 92.403 1.00 37.60 142 ALA J O 1
ATOM 14156 N N . ARG J 1 157 ? 64.474 50.484 93.019 1.00 28.12 143 ARG J N 1
ATOM 14157 C CA . ARG J 1 157 ? 65.014 51.224 91.883 1.00 31.31 143 ARG J CA 1
ATOM 14158 C C . ARG J 1 157 ? 64.655 50.560 90.558 1.00 32.03 143 ARG J C 1
ATOM 14159 O O . ARG J 1 157 ? 64.205 51.232 89.615 1.00 37.81 143 ARG J O 1
ATOM 14167 N N . LYS J 1 158 ? 64.834 49.239 90.468 1.00 39.01 144 LYS J N 1
ATOM 14168 C CA . LYS J 1 158 ? 64.518 48.559 89.219 1.00 29.63 144 LYS J CA 1
ATOM 14169 C C . LYS J 1 158 ? 63.033 48.646 88.900 1.00 37.75 144 LYS J C 1
ATOM 14170 O O . LYS J 1 158 ? 62.653 48.885 87.744 1.00 47.32 144 LYS J O 1
ATOM 14176 N N . GLU J 1 159 ? 62.177 48.481 89.909 1.00 32.24 145 GLU J N 1
ATOM 14177 C CA . GLU J 1 159 ? 60.749 48.578 89.662 1.00 30.69 145 GLU J CA 1
ATOM 14178 C C . GLU J 1 159 ? 60.334 49.993 89.275 1.00 36.18 145 GLU J C 1
ATOM 14179 O O . GLU J 1 159 ? 59.452 50.156 88.432 1.00 49.55 145 GLU J O 1
ATOM 14185 N N . ALA J 1 160 ? 60.954 51.023 89.855 1.00 31.74 146 ALA J N 1
ATOM 14186 C CA . ALA J 1 160 ? 60.640 52.383 89.434 1.00 26.22 146 ALA J CA 1
ATOM 14187 C C . ALA J 1 160 ? 60.962 52.590 87.962 1.00 36.92 146 ALA J C 1
ATOM 14188 O O . ALA J 1 160 ? 60.156 53.164 87.217 1.00 34.08 146 ALA J O 1
ATOM 14190 N N . VAL J 1 161 ? 62.127 52.114 87.516 1.00 33.90 147 VAL J N 1
ATOM 14191 C CA . VAL J 1 161 ? 62.480 52.310 86.112 1.00 26.31 147 VAL J CA 1
ATOM 14192 C C . VAL J 1 161 ? 61.519 51.555 85.196 1.00 33.47 147 VAL J C 1
ATOM 14193 O O . VAL J 1 161 ? 61.044 52.098 84.190 1.00 42.68 147 VAL J O 1
ATOM 14197 N N . THR J 1 162 ? 61.209 50.299 85.528 1.00 31.96 148 THR J N 1
ATOM 14198 C CA . THR J 1 162 ? 60.311 49.516 84.680 1.00 31.52 148 THR J CA 1
ATOM 14199 C C . THR J 1 162 ? 58.906 50.111 84.643 1.00 31.52 148 THR J C 1
ATOM 14200 O O . THR J 1 162 ? 58.275 50.175 83.579 1.00 39.16 148 THR J O 1
ATOM 14204 N N . ASP J 1 163 ? 58.401 50.548 85.793 1.00 26.50 149 ASP J N 1
ATOM 14205 C CA . ASP J 1 163 ? 57.081 51.158 85.857 1.00 30.69 149 ASP J CA 1
ATOM 14206 C C . ASP J 1 163 ? 57.028 52.439 85.035 1.00 38.98 149 ASP J C 1
ATOM 14207 O O . ASP J 1 163 ? 56.039 52.698 84.337 1.00 38.37 149 ASP J O 1
ATOM 14212 N N . GLY J 1 164 ? 58.086 53.249 85.103 1.00 27.76 150 GLY J N 1
ATOM 14213 C CA . GLY J 1 164 ? 58.143 54.440 84.278 1.00 19.65 150 GLY J CA 1
ATOM 14214 C C . GLY J 1 164 ? 58.144 54.123 82.799 1.00 33.17 150 GLY J C 1
ATOM 14215 O O . GLY J 1 164 ? 57.478 54.801 82.012 1.00 36.52 150 GLY J O 1
ATOM 14216 N N . LEU J 1 165 ? 58.887 53.091 82.398 1.00 23.78 151 LEU J N 1
ATOM 14217 C CA . LEU J 1 165 ? 58.881 52.696 80.995 1.00 22.28 151 LEU J CA 1
ATOM 14218 C C . LEU J 1 165 ? 57.487 52.273 80.543 1.00 37.49 151 LEU J C 1
ATOM 14219 O O . LEU J 1 165 ? 57.022 52.688 79.476 1.00 39.39 151 LEU J O 1
ATOM 14224 N N . LYS J 1 166 ? 56.799 51.462 81.348 1.00 30.14 152 LYS J N 1
ATOM 14225 C CA . LYS J 1 166 ? 55.460 51.021 80.959 1.00 39.20 152 LYS J CA 1
ATOM 14226 C C . LYS J 1 166 ? 54.488 52.193 80.858 1.00 35.60 152 LYS J C 1
ATOM 14227 O O . LYS J 1 166 ? 53.706 52.279 79.902 1.00 41.39 152 LYS J O 1
ATOM 14233 N N . ARG J 1 167 ? 54.529 53.113 81.821 1.00 29.15 153 ARG J N 1
ATOM 14234 C CA . ARG J 1 167 ? 53.594 54.231 81.780 1.00 34.66 153 ARG J CA 1
ATOM 14235 C C . ARG J 1 167 ? 53.900 55.172 80.622 1.00 36.45 153 ARG J C 1
ATOM 14236 O O . ARG J 1 167 ? 52.981 55.730 80.018 1.00 33.94 153 ARG J O 1
ATOM 14244 N N . ALA J 1 168 ? 55.179 55.361 80.292 1.00 30.83 154 ALA J N 1
ATOM 14245 C CA . ALA J 1 168 ? 55.514 56.213 79.158 1.00 30.85 154 ALA J CA 1
ATOM 14246 C C . ALA J 1 168 ? 55.104 55.568 77.841 1.00 36.52 154 ALA J C 1
ATOM 14247 O O . ALA J 1 168 ? 54.670 56.261 76.916 1.00 33.59 154 ALA J O 1
ATOM 14249 N N . LEU J 1 169 ? 55.236 54.245 77.734 1.00 33.77 155 LEU J N 1
ATOM 14250 C CA . LEU J 1 169 ? 54.811 53.562 76.520 1.00 29.53 155 LEU J CA 1
ATOM 14251 C C . LEU J 1 169 ? 53.297 53.518 76.371 1.00 29.50 155 LEU J C 1
ATOM 14252 O O . LEU J 1 169 ? 52.810 53.456 75.241 1.00 40.66 155 LEU J O 1
ATOM 14257 N N . ARG J 1 170 ? 52.542 53.557 77.472 1.00 40.01 156 ARG J N 1
ATOM 14258 C CA . ARG J 1 170 ? 51.082 53.579 77.361 1.00 33.91 156 ARG J CA 1
ATOM 14259 C C . ARG J 1 170 ? 50.577 54.768 76.553 1.00 39.31 156 ARG J C 1
ATOM 14260 O O . ARG J 1 170 ? 49.506 54.688 75.946 1.00 44.68 156 ARG J O 1
ATOM 14268 N N . SER J 1 171 ? 51.309 55.881 76.555 1.00 33.12 157 SER J N 1
ATOM 14269 C CA . SER J 1 171 ? 50.832 57.099 75.916 1.00 24.45 157 SER J CA 1
ATOM 14270 C C . SER J 1 171 ? 50.775 57.004 74.399 1.00 28.47 157 SER J C 1
ATOM 14271 O O . SER J 1 171 ? 50.187 57.885 73.770 1.00 32.97 157 SER J O 1
ATOM 14274 N N . PHE J 1 172 ? 51.363 55.972 73.796 1.00 33.37 158 PHE J N 1
ATOM 14275 C CA . PHE J 1 172 ? 51.326 55.862 72.345 1.00 32.02 158 PHE J CA 1
ATOM 14276 C C . PHE J 1 172 ? 50.052 55.198 71.841 1.00 38.94 158 PHE J C 1
ATOM 14277 O O . PHE J 1 172 ? 49.649 55.452 70.703 1.00 46.31 158 PHE J O 1
ATOM 14285 N N . GLY J 1 173 ? 49.401 54.370 72.646 1.00 42.44 159 GLY J N 1
ATOM 14286 C CA . GLY J 1 173 ? 48.141 53.797 72.220 1.00 36.87 159 GLY J CA 1
ATOM 14287 C C . GLY J 1 173 ? 47.755 52.578 73.026 1.00 42.02 159 GLY J C 1
ATOM 14288 O O . GLY J 1 173 ? 48.465 52.148 73.935 1.00 50.27 159 GLY J O 1
ATOM 14289 N N . ASN J 1 174 ? 46.607 52.013 72.639 1.00 48.44 160 ASN J N 1
ATOM 14290 C CA . ASN J 1 174 ? 46.030 50.872 73.346 1.00 44.35 160 ASN J CA 1
ATOM 14291 C C . ASN J 1 174 ? 46.946 49.660 73.316 1.00 42.49 160 ASN J C 1
ATOM 14292 O O . ASN J 1 174 ? 47.086 48.960 74.322 1.00 51.28 160 ASN J O 1
ATOM 14297 N N . ALA J 1 175 ? 47.564 49.384 72.167 1.00 44.96 161 ALA J N 1
ATOM 14298 C CA . ALA J 1 175 ? 48.342 48.162 72.009 1.00 46.20 161 ALA J CA 1
ATOM 14299 C C . ALA J 1 175 ? 49.596 48.148 72.869 1.00 42.14 161 ALA J C 1
ATOM 14300 O O . ALA J 1 175 ? 50.195 47.085 73.050 1.00 45.38 161 ALA J O 1
ATOM 14302 N N . LEU J 1 176 ? 50.008 49.295 73.397 1.00 44.57 162 LEU J N 1
ATOM 14303 C CA . LEU J 1 176 ? 51.155 49.376 74.285 1.00 44.30 162 LEU J CA 1
ATOM 14304 C C . LEU J 1 176 ? 50.754 49.453 75.749 1.00 47.52 162 LEU J C 1
ATOM 14305 O O . LEU J 1 176 ? 51.589 49.782 76.592 1.00 48.08 162 LEU J O 1
ATOM 14310 N N . GLY J 1 177 ? 49.496 49.164 76.067 1.00 43.33 163 GLY J N 1
ATOM 14311 C CA . GLY J 1 177 ? 49.050 49.077 77.440 1.00 40.50 163 GLY J CA 1
ATOM 14312 C C . GLY J 1 177 ? 48.080 50.145 77.880 1.00 47.00 163 GLY J C 1
ATOM 14313 O O . GLY J 1 177 ? 47.696 50.150 79.052 1.00 53.14 163 GLY J O 1
ATOM 14314 N N . ASN J 1 178 ? 47.671 51.055 76.998 1.00 44.46 164 ASN J N 1
ATOM 14315 C CA . ASN J 1 178 ? 46.688 52.051 77.397 1.00 44.96 164 ASN J CA 1
ATOM 14316 C C . ASN J 1 178 ? 45.321 51.433 77.658 1.00 49.90 164 ASN J C 1
ATOM 14317 O O . ASN J 1 178 ? 44.522 52.018 78.394 1.00 57.04 164 ASN J O 1
ATOM 14322 N N . CYS J 1 179 ? 45.037 50.264 77.083 1.00 56.38 165 CYS J N 1
ATOM 14323 C CA . CYS J 1 179 ? 43.752 49.612 77.306 1.00 59.88 165 CYS J CA 1
ATOM 14324 C C . CYS J 1 179 ? 43.605 49.063 78.720 1.00 60.77 165 CYS J C 1
ATOM 14325 O O . CYS J 1 179 ? 42.475 48.917 79.194 1.00 62.59 165 CYS J O 1
ATOM 14328 N N . ILE J 1 180 ? 44.713 48.784 79.412 1.00 62.09 166 ILE J N 1
ATOM 14329 C CA . ILE J 1 180 ? 44.648 48.170 80.734 1.00 61.81 166 ILE J CA 1
ATOM 14330 C C . ILE J 1 180 ? 43.967 49.073 81.754 1.00 61.72 166 ILE J C 1
ATOM 14331 O O . ILE J 1 180 ? 43.688 48.637 82.875 1.00 63.96 166 ILE J O 1
ATOM 14336 N N . LEU J 1 181 ? 43.696 50.325 81.401 1.00 62.65 167 LEU J N 1
ATOM 14337 C CA . LEU J 1 181 ? 43.072 51.272 82.312 1.00 59.77 167 LEU J CA 1
ATOM 14338 C C . LEU J 1 181 ? 41.564 51.377 82.137 1.00 61.80 167 LEU J C 1
ATOM 14339 O O . LEU J 1 181 ? 40.906 52.001 82.973 1.00 63.27 167 LEU J O 1
ATOM 14344 N N . ASP J 1 182 ? 41.003 50.786 81.087 1.00 72.68 168 ASP J N 1
ATOM 14345 C CA . ASP J 1 182 ? 39.577 50.891 80.805 1.00 71.63 168 ASP J CA 1
ATOM 14346 C C . ASP J 1 182 ? 38.823 49.829 81.595 1.00 72.99 168 ASP J C 1
ATOM 14347 O O . ASP J 1 182 ? 39.122 48.636 81.481 1.00 73.23 168 ASP J O 1
ATOM 14352 N N . LYS J 1 183 ? 37.843 50.263 82.390 1.00 77.81 169 LYS J N 1
ATOM 14353 C CA . LYS J 1 183 ? 37.074 49.325 83.202 1.00 77.74 169 LYS J CA 1
ATOM 14354 C C . LYS J 1 183 ? 36.213 48.412 82.338 1.00 77.77 169 LYS J C 1
ATOM 14355 O O . LYS J 1 183 ? 36.049 47.228 82.652 1.00 79.31 169 LYS J O 1
ATOM 14361 N N . ASP J 1 184 ? 35.650 48.944 81.253 1.00 77.89 170 ASP J N 1
ATOM 14362 C CA . ASP J 1 184 ? 34.861 48.116 80.348 1.00 78.80 170 ASP J CA 1
ATOM 14363 C C . ASP J 1 184 ? 35.713 47.027 79.712 1.00 80.16 170 ASP J C 1
ATOM 14364 O O . ASP J 1 184 ? 35.261 45.887 79.554 1.00 83.19 170 ASP J O 1
ATOM 14369 N N . TYR J 1 185 ? 36.945 47.365 79.327 1.00 73.74 171 TYR J N 1
ATOM 14370 C CA . TYR J 1 185 ? 37.838 46.373 78.741 1.00 73.34 171 TYR J CA 1
ATOM 14371 C C . TYR J 1 185 ? 38.158 45.262 79.731 1.00 73.08 171 TYR J C 1
ATOM 14372 O O . TYR J 1 185 ? 38.157 44.082 79.371 1.00 71.31 171 TYR J O 1
ATOM 14381 N N . LEU J 1 186 ? 38.439 45.619 80.985 1.00 77.60 172 LEU J N 1
ATOM 14382 C CA . LEU J 1 186 ? 38.713 44.604 81.994 1.00 78.94 172 LEU J CA 1
ATOM 14383 C C . LEU J 1 186 ? 37.486 43.743 82.264 1.00 82.72 172 LEU J C 1
ATOM 14384 O O . LEU J 1 186 ? 37.609 42.525 82.452 1.00 82.50 172 LEU J O 1
ATOM 14389 N N . ARG J 1 187 ? 36.300 44.357 82.283 1.00 85.69 173 ARG J N 1
ATOM 14390 C CA . ARG J 1 187 ? 35.070 43.600 82.481 1.00 84.99 173 ARG J CA 1
ATOM 14391 C C . ARG J 1 187 ? 34.847 42.608 81.348 1.00 86.21 173 ARG J C 1
ATOM 14392 O O . ARG J 1 187 ? 34.465 41.457 81.586 1.00 87.20 173 ARG J O 1
ATOM 14400 N N . SER J 1 188 ? 35.088 43.032 80.108 1.00 84.93 174 SER J N 1
ATOM 14401 C CA . SER J 1 188 ? 35.001 42.111 78.982 1.00 84.62 174 SER J CA 1
ATOM 14402 C C . SER J 1 188 ? 36.076 41.037 79.037 1.00 86.20 174 SER J C 1
ATOM 14403 O O . SER J 1 188 ? 35.840 39.915 78.579 1.00 87.98 174 SER J O 1
ATOM 14406 N N . LEU J 1 189 ? 37.247 41.362 79.580 1.00 88.63 175 LEU J N 1
ATOM 14407 C CA . LEU J 1 189 ? 38.329 40.391 79.679 1.00 89.09 175 LEU J CA 1
ATOM 14408 C C . LEU J 1 189 ? 38.001 39.298 80.686 1.00 88.44 175 LEU J C 1
ATOM 14409 O O . LEU J 1 189 ? 38.317 38.125 80.462 1.00 87.60 175 LEU J O 1
ATOM 14414 N N . ASN J 1 190 ? 37.372 39.665 81.806 1.00 94.32 176 ASN J N 1
ATOM 14415 C CA . ASN J 1 190 ? 37.004 38.675 82.812 1.00 95.59 176 ASN J CA 1
ATOM 14416 C C . ASN J 1 190 ? 35.954 37.689 82.313 1.00 97.31 176 ASN J C 1
ATOM 14417 O O . ASN J 1 190 ? 35.817 36.608 82.892 1.00 96.96 176 ASN J O 1
ATOM 14422 N N . LYS J 1 191 ? 35.210 38.034 81.264 1.00 100.16 177 LYS J N 1
ATOM 14423 C CA . LYS J 1 191 ? 34.217 37.127 80.703 1.00 99.69 177 LYS J CA 1
ATOM 14424 C C . LYS J 1 191 ? 34.803 36.139 79.703 1.00 100.69 177 LYS J C 1
ATOM 14425 O O . LYS J 1 191 ? 34.100 35.210 79.294 1.00 100.81 177 LYS J O 1
ATOM 14431 N N . LEU J 1 192 ? 36.053 36.319 79.289 1.00 105.61 178 LEU J N 1
ATOM 14432 C CA . LEU J 1 192 ? 36.658 35.398 78.343 1.00 105.91 178 LEU J CA 1
ATOM 14433 C C . LEU J 1 192 ? 37.031 34.089 79.036 1.00 106.78 178 LEU J C 1
ATOM 14434 O O . LEU J 1 192 ? 37.419 34.085 80.208 1.00 105.39 178 LEU J O 1
ATOM 14439 N N . PRO J 1 193 ? 36.910 32.962 78.336 1.00 117.21 179 PRO J N 1
ATOM 14440 C CA . PRO J 1 193 ? 37.290 31.679 78.934 1.00 116.85 179 PRO J CA 1
ATOM 14441 C C . PRO J 1 193 ? 38.769 31.642 79.280 1.00 116.83 179 PRO J C 1
ATOM 14442 O O . PRO J 1 193 ? 39.615 32.164 78.551 1.00 116.74 179 PRO J O 1
ATOM 14446 N N . ARG J 1 194 ? 39.075 31.005 80.407 1.00 123.98 180 ARG J N 1
ATOM 14447 C CA . ARG J 1 194 ? 40.459 30.892 80.843 1.00 124.60 180 ARG J CA 1
ATOM 14448 C C . ARG J 1 194 ? 41.251 30.019 79.878 1.00 124.80 180 ARG J C 1
ATOM 14449 O O . ARG J 1 194 ? 40.778 28.973 79.426 1.00 124.55 180 ARG J O 1
ATOM 14457 N N . GLN J 1 195 ? 42.466 30.457 79.561 1.00 124.07 181 GLN J N 1
ATOM 14458 C CA . GLN J 1 195 ? 43.321 29.778 78.602 1.00 123.29 181 GLN J CA 1
ATOM 14459 C C . GLN J 1 195 ? 44.479 29.097 79.319 1.00 124.00 181 GLN J C 1
ATOM 14460 O O . GLN J 1 195 ? 44.977 29.584 80.339 1.00 124.10 181 GLN J O 1
ATOM 14466 N N . LEU J 1 196 ? 44.893 27.955 78.779 1.00 129.37 182 LEU J N 1
ATOM 14467 C CA . LEU J 1 196 ? 45.983 27.198 79.369 1.00 129.90 182 LEU J CA 1
ATOM 14468 C C . LEU J 1 196 ? 47.304 27.944 79.195 1.00 129.77 182 LEU J C 1
ATOM 14469 O O . LEU J 1 196 ? 47.451 28.755 78.277 1.00 129.23 182 LEU J O 1
ATOM 14474 N N . PRO J 1 197 ? 48.276 27.700 80.075 1.00 131.35 183 PRO J N 1
ATOM 14475 C CA . PRO J 1 197 ? 49.577 28.363 79.935 1.00 131.25 183 PRO J CA 1
ATOM 14476 C C . PRO J 1 197 ? 50.226 28.039 78.598 1.00 131.08 183 PRO J C 1
ATOM 14477 O O . PRO J 1 197 ? 50.153 26.912 78.105 1.00 130.90 183 PRO J O 1
ATOM 14481 N N . LEU J 1 198 ? 50.865 29.049 78.014 1.00 129.57 184 LEU J N 1
ATOM 14482 C CA . LEU J 1 198 ? 51.533 28.879 76.734 1.00 129.56 184 LEU J CA 1
ATOM 14483 C C . LEU J 1 198 ? 52.716 27.929 76.875 1.00 129.56 184 LEU J C 1
ATOM 14484 O O . LEU J 1 198 ? 53.345 27.834 77.932 1.00 129.15 184 LEU J O 1
ATOM 14489 N N . GLU J 1 199 ? 53.006 27.210 75.797 1.00 130.15 185 GLU J N 1
ATOM 14490 C CA . GLU J 1 199 ? 54.154 26.318 75.727 1.00 129.99 185 GLU J CA 1
ATOM 14491 C C . GLU J 1 199 ? 55.186 26.909 74.778 1.00 130.26 185 GLU J C 1
ATOM 14492 O O . GLU J 1 199 ? 54.857 27.261 73.640 1.00 130.42 185 GLU J O 1
ATOM 14498 N N . VAL J 1 200 ? 56.426 27.020 75.244 1.00 124.13 186 VAL J N 1
ATOM 14499 C CA . VAL J 1 200 ? 57.514 27.580 74.453 1.00 123.85 186 VAL J CA 1
ATOM 14500 C C . VAL J 1 200 ? 58.294 26.435 73.828 1.00 123.22 186 VAL J C 1
ATOM 14501 O O . VAL J 1 200 ? 58.790 25.551 74.536 1.00 123.13 186 VAL J O 1
ATOM 14505 N N . ASP J 1 201 ? 58.400 26.448 72.503 1.00 119.49 187 ASP J N 1
ATOM 14506 C CA . ASP J 1 201 ? 59.181 25.456 71.780 1.00 120.06 187 ASP J CA 1
ATOM 14507 C C . ASP J 1 201 ? 60.603 25.976 71.613 1.00 119.98 187 ASP J C 1
ATOM 14508 O O . ASP J 1 201 ? 60.825 26.986 70.937 1.00 119.28 187 ASP J O 1
ATOM 14513 N N . LEU J 1 202 ? 61.561 25.282 72.225 1.00 114.44 188 LEU J N 1
ATOM 14514 C CA . LEU J 1 202 ? 62.961 25.672 72.192 1.00 113.69 188 LEU J CA 1
ATOM 14515 C C . LEU J 1 202 ? 63.753 24.914 71.136 1.00 114.16 188 LEU J C 1
ATOM 14516 O O . LEU J 1 202 ? 64.977 24.798 71.253 1.00 113.66 188 LEU J O 1
ATOM 14521 N N . THR J 1 203 ? 63.077 24.384 70.116 1.00 116.20 189 THR J N 1
ATOM 14522 C CA . THR J 1 203 ? 63.783 23.734 69.017 1.00 116.35 189 THR J CA 1
ATOM 14523 C C . THR J 1 203 ? 64.657 24.730 68.265 1.00 115.80 189 THR J C 1
ATOM 14524 O O . THR J 1 203 ? 65.853 24.496 68.063 1.00 114.61 189 THR J O 1
ATOM 14528 N N . LYS J 1 204 ? 64.074 25.847 67.841 1.00 111.99 190 LYS J N 1
ATOM 14529 C CA . LYS J 1 204 ? 64.808 26.885 67.121 1.00 111.54 190 LYS J CA 1
ATOM 14530 C C . LYS J 1 204 ? 65.306 27.981 68.059 1.00 112.35 190 LYS J C 1
ATOM 14531 O O . LYS J 1 204 ? 65.105 29.171 67.819 1.00 112.17 190 LYS J O 1
ATOM 14537 N N . ALA J 1 205 ? 65.977 27.582 69.133 1.00 104.44 191 ALA J N 1
ATOM 14538 C CA . ALA J 1 205 ? 66.569 28.520 70.072 1.00 102.05 191 ALA J CA 1
ATOM 14539 C C . ALA J 1 205 ? 67.991 28.855 69.644 1.00 102.84 191 ALA J C 1
ATOM 14540 O O . ALA J 1 205 ? 68.686 28.038 69.036 1.00 103.57 191 ALA J O 1
ATOM 14542 N N . LYS J 1 206 ? 68.412 30.076 69.959 1.00 94.22 192 LYS J N 1
ATOM 14543 C CA . LYS J 1 206 ? 69.772 30.504 69.666 1.00 91.52 192 LYS J CA 1
ATOM 14544 C C . LYS J 1 206 ? 70.763 29.720 70.516 1.00 90.90 192 LYS J C 1
ATOM 14545 O O . LYS J 1 206 ? 70.626 29.647 71.741 1.00 90.16 192 LYS J O 1
ATOM 14551 N N . ARG J 1 207 ? 71.767 29.135 69.864 1.00 94.04 193 ARG J N 1
ATOM 14552 C CA . ARG J 1 207 ? 72.737 28.292 70.543 1.00 96.02 193 ARG J CA 1
ATOM 14553 C C . ARG J 1 207 ? 74.187 28.682 70.299 1.00 95.88 193 ARG J C 1
ATOM 14554 O O . ARG J 1 207 ? 75.066 28.164 70.994 1.00 95.39 193 ARG J O 1
ATOM 14562 N N . GLN J 1 208 ? 74.464 29.568 69.348 1.00 91.69 194 GLN J N 1
ATOM 14563 C CA . GLN J 1 208 ? 75.811 30.061 69.113 1.00 90.67 194 GLN J CA 1
ATOM 14564 C C . GLN J 1 208 ? 75.753 31.566 68.904 1.00 91.80 194 GLN J C 1
ATOM 14565 O O . GLN J 1 208 ? 74.729 32.108 68.481 1.00 92.66 194 GLN J O 1
ATOM 14571 N N . ASP J 1 209 ? 76.864 32.238 69.208 1.00 89.56 195 ASP J N 1
ATOM 14572 C CA . ASP J 1 209 ? 76.904 33.694 69.109 1.00 88.05 195 ASP J CA 1
ATOM 14573 C C . ASP J 1 209 ? 76.740 34.165 67.670 1.00 86.47 195 ASP J C 1
ATOM 14574 O O . ASP J 1 209 ? 76.089 35.184 67.418 1.00 88.90 195 ASP J O 1
ATOM 14579 N N . LEU J 1 210 ? 77.316 33.440 66.718 1.00 85.00 196 LEU J N 1
ATOM 14580 C CA . LEU J 1 210 ? 77.372 33.909 65.340 1.00 86.82 196 LEU J CA 1
ATOM 14581 C C . LEU J 1 210 ? 75.983 34.063 64.729 1.00 86.92 196 LEU J C 1
ATOM 14582 O O . LEU J 1 210 ? 75.099 33.224 64.920 1.00 85.99 196 LEU J O 1
ATOM 14587 N N . GLU J 1 211 ? 75.801 35.159 63.992 1.00 84.91 197 GLU J N 1
ATOM 14588 C CA . GLU J 1 211 ? 74.611 35.416 63.185 1.00 85.28 197 GLU J CA 1
ATOM 14589 C C . GLU J 1 211 ? 75.088 35.654 61.759 1.00 85.10 197 GLU J C 1
ATOM 14590 O O . GLU J 1 211 ? 75.389 36.796 61.381 1.00 84.76 197 GLU J O 1
ATOM 14596 N N . PRO J 1 212 ? 75.190 34.603 60.940 1.00 86.61 198 PRO J N 1
ATOM 14597 C CA . PRO J 1 212 ? 75.809 34.768 59.613 1.00 85.11 198 PRO J CA 1
ATOM 14598 C C . PRO J 1 212 ? 75.107 35.772 58.714 1.00 84.69 198 PRO J C 1
ATOM 14599 O O . PRO J 1 212 ? 75.779 36.586 58.071 1.00 84.56 198 PRO J O 1
ATOM 14603 N N . SER J 1 213 ? 73.774 35.742 58.649 1.00 81.15 199 SER J N 1
ATOM 14604 C CA . SER J 1 213 ? 73.064 36.699 57.808 1.00 81.08 199 SER J CA 1
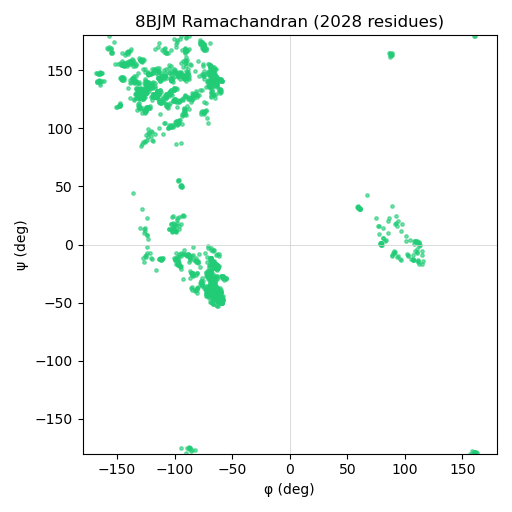ATOM 14605 C C . SER J 1 213 ? 73.277 38.127 58.286 1.00 81.66 199 SER J C 1
ATOM 14606 O O . SER J 1 213 ? 73.432 39.042 57.465 1.00 82.71 199 SER J O 1
ATOM 14609 N N . VAL J 1 214 ? 73.293 38.332 59.604 1.00 76.90 200 VAL J N 1
ATOM 14610 C CA . VAL J 1 214 ? 73.578 39.649 60.156 1.00 75.88 200 VAL J CA 1
ATOM 14611 C C . VAL J 1 214 ? 74.963 40.114 59.731 1.00 75.26 200 VAL J C 1
ATOM 14612 O O . VAL J 1 214 ? 75.147 41.267 59.322 1.00 73.80 200 VAL J O 1
ATOM 14616 N N . GLU J 1 215 ? 75.956 39.227 59.819 1.00 76.62 201 GLU J N 1
ATOM 14617 C CA . GLU J 1 215 ? 77.312 39.597 59.434 1.00 77.35 201 GLU J CA 1
ATOM 14618 C C . GLU J 1 215 ? 77.390 39.944 57.955 1.00 78.17 201 GLU J C 1
ATOM 14619 O O . GLU J 1 215 ? 78.070 40.901 57.574 1.00 78.74 201 GLU J O 1
ATOM 14625 N N . GLU J 1 216 ? 76.702 39.180 57.104 1.00 81.04 202 GLU J N 1
ATOM 14626 C CA . GLU J 1 216 ? 76.722 39.485 55.677 1.00 81.57 202 GLU J CA 1
ATOM 14627 C C . GLU J 1 216 ? 76.101 40.846 55.392 1.00 80.66 202 GLU J C 1
ATOM 14628 O O . GLU J 1 216 ? 76.670 41.651 54.644 1.00 78.90 202 GLU J O 1
ATOM 14634 N N . ALA J 1 217 ? 74.940 41.123 55.987 1.00 76.52 203 ALA J N 1
ATOM 14635 C CA . ALA J 1 217 ? 74.284 42.405 55.752 1.00 74.08 203 ALA J CA 1
ATOM 14636 C C . ALA J 1 217 ? 75.130 43.564 56.266 1.00 75.05 203 ALA J C 1
ATOM 14637 O O . ALA J 1 217 ? 75.249 44.599 55.600 1.00 75.28 203 ALA J O 1
ATOM 14639 N N . ARG J 1 218 ? 75.736 43.405 57.445 1.00 70.61 204 ARG J N 1
ATOM 14640 C CA . ARG J 1 218 ? 76.575 44.467 57.989 1.00 71.70 204 ARG J CA 1
ATOM 14641 C C . ARG J 1 218 ? 77.817 44.691 57.133 1.00 73.53 204 ARG J C 1
ATOM 14642 O O . ARG J 1 218 ? 78.200 45.839 56.878 1.00 70.61 204 ARG J O 1
ATOM 14650 N N . TYR J 1 219 ? 78.457 43.612 56.678 1.00 74.98 205 TYR J N 1
ATOM 14651 C CA . TYR J 1 219 ? 79.631 43.754 55.827 1.00 74.70 205 TYR J CA 1
ATOM 14652 C C . TYR J 1 219 ? 79.280 44.445 54.518 1.00 74.49 205 TYR J C 1
ATOM 14653 O O . TYR J 1 219 ? 80.034 45.298 54.037 1.00 71.74 205 TYR J O 1
ATOM 14662 N N . ASN J 1 220 ? 78.140 44.087 53.922 1.00 77.64 206 ASN J N 1
ATOM 14663 C CA . ASN J 1 220 ? 77.711 44.762 52.704 1.00 77.93 206 ASN J CA 1
ATOM 14664 C C . ASN J 1 220 ? 77.350 46.218 52.954 1.00 78.66 206 ASN J C 1
ATOM 14665 O O . ASN J 1 220 ? 77.485 47.040 52.043 1.00 78.85 206 ASN J O 1
ATOM 14670 N N . SER J 1 221 ? 76.901 46.554 54.165 1.00 77.81 207 SER J N 1
ATOM 14671 C CA . SER J 1 221 ? 76.552 47.937 54.463 1.00 77.37 207 SER J CA 1
ATOM 14672 C C . SER J 1 221 ? 77.769 48.853 54.448 1.00 79.13 207 SER J C 1
ATOM 14673 O O . SER J 1 221 ? 77.648 50.030 54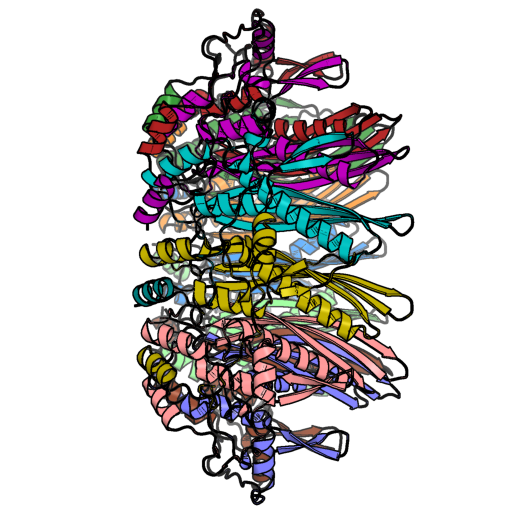.094 1.00 79.62 207 SER J O 1
ATOM 14676 N N . CYS J 1 222 ? 78.936 48.348 54.833 1.00 78.83 208 CYS J N 1
ATOM 14677 C CA . CYS J 1 222 ? 80.128 49.185 54.923 1.00 77.76 208 CYS J CA 1
ATOM 14678 C C . CYS J 1 222 ? 80.591 49.647 53.548 1.00 78.48 208 CYS J C 1
ATOM 14679 O O . CYS J 1 222 ? 81.508 50.456 53.433 1.00 80.48 208 CYS J O 1
ATOM 14682 N N . VAL K 1 37 ? 80.697 62.007 55.955 1.00 67.53 23 VAL K N 1
ATOM 14683 C CA . VAL K 1 37 ? 81.111 60.765 56.593 1.00 68.45 23 VAL K CA 1
ATOM 14684 C C . VAL K 1 37 ? 80.134 60.416 57.714 1.00 67.58 23 VAL K C 1
ATOM 14685 O O . VAL K 1 37 ? 79.569 61.299 58.358 1.00 65.79 23 VAL K O 1
ATOM 14689 N N . LEU K 1 38 ? 79.927 59.121 57.934 1.00 63.10 24 LEU K N 1
ATOM 14690 C CA . LEU K 1 38 ? 78.974 58.626 58.924 1.00 61.11 24 LEU K CA 1
ATOM 14691 C C . LEU K 1 38 ? 79.755 58.104 60.124 1.00 60.62 24 LEU K C 1
ATOM 14692 O O . LEU K 1 38 ? 80.278 56.986 60.096 1.00 60.53 24 LEU K O 1
ATOM 14697 N N . CYS K 1 39 ? 79.831 58.912 61.176 1.00 53.86 25 CYS K N 1
ATOM 14698 C CA . CYS K 1 39 ? 80.452 58.488 62.417 1.00 48.58 25 CYS K CA 1
ATOM 14699 C C . CYS K 1 39 ? 79.450 57.688 63.246 1.00 49.40 25 CYS K C 1
ATOM 14700 O O . CYS K 1 39 ? 78.328 57.413 62.817 1.00 52.00 25 CYS K O 1
ATOM 14703 N N . PHE K 1 40 ? 79.860 57.297 64.448 1.00 41.25 26 PHE K N 1
ATOM 14704 C CA . PHE K 1 40 ? 78.963 56.570 65.333 1.00 33.39 26 PHE K CA 1
ATOM 14705 C C . PHE K 1 40 ? 77.851 57.493 65.804 1.00 33.55 26 PHE K C 1
ATOM 14706 O O . PHE K 1 40 ? 78.101 58.641 66.176 1.00 38.21 26 PHE K O 1
ATOM 14714 N N . GLY K 1 41 ? 76.621 56.990 65.790 1.00 33.28 27 GLY K N 1
ATOM 14715 C CA . GLY K 1 41 ? 75.460 57.767 66.159 1.00 32.04 27 GLY K CA 1
ATOM 14716 C C . GLY K 1 41 ? 74.752 58.433 65.003 1.00 29.90 27 GLY K C 1
ATOM 14717 O O . GLY K 1 41 ? 73.649 58.948 65.191 1.00 33.86 27 GLY K O 1
ATOM 14718 N N . GLN K 1 42 ? 75.346 58.426 63.812 1.00 44.53 28 GLN K N 1
ATOM 14719 C CA . GLN K 1 42 ? 74.749 59.046 62.637 1.00 43.59 28 GLN K CA 1
ATOM 14720 C C . GLN K 1 42 ? 74.600 58.065 61.481 1.00 46.75 28 GLN K C 1
ATOM 14721 O O . GLN K 1 42 ? 74.245 58.476 60.375 1.00 54.88 28 GLN K O 1
ATOM 14727 N N . CYS K 1 43 ? 74.856 56.784 61.708 1.00 50.77 29 CYS K N 1
ATOM 14728 C CA . CYS K 1 43 ? 74.911 55.790 60.640 1.00 49.66 29 CYS K CA 1
ATOM 14729 C C . CYS K 1 43 ? 73.573 55.063 60.582 1.00 46.91 29 CYS K C 1
ATOM 14730 O O . CYS K 1 43 ? 73.292 54.192 61.404 1.00 55.18 29 CYS K O 1
ATOM 14733 N N . GLN K 1 44 ? 72.754 55.413 59.596 1.00 49.58 30 GLN K N 1
ATOM 14734 C CA . GLN K 1 44 ? 71.454 54.776 59.439 1.00 50.47 30 GLN K CA 1
ATOM 14735 C C . GLN K 1 44 ? 71.606 53.337 58.958 1.00 47.81 30 GLN K C 1
ATOM 14736 O O . GLN K 1 44 ? 72.450 53.035 58.111 1.00 49.26 30 GLN K O 1
ATOM 14742 N N . TYR K 1 45 ? 70.785 52.447 59.512 1.00 39.17 31 TYR K N 1
ATOM 14743 C CA . TYR K 1 45 ? 70.782 51.052 59.092 1.00 41.58 31 TYR K CA 1
ATOM 14744 C C . TYR K 1 45 ? 70.239 50.909 57.679 1.00 42.45 31 TYR K C 1
ATOM 14745 O O . TYR K 1 45 ? 69.275 51.576 57.295 1.00 42.87 31 TYR K O 1
ATOM 14754 N N . THR K 1 46 ? 70.851 50.018 56.906 1.00 46.92 32 THR K N 1
ATOM 14755 C CA . THR K 1 46 ? 70.268 49.648 55.628 1.00 46.90 32 THR K CA 1
ATOM 14756 C C . THR K 1 46 ? 69.079 48.718 55.848 1.00 43.74 32 THR K C 1
ATOM 14757 O O . THR K 1 46 ? 68.832 48.229 56.952 1.00 42.56 32 THR K O 1
ATOM 14761 N N . ALA K 1 47 ? 68.325 48.489 54.772 1.00 46.77 33 ALA K N 1
ATOM 14762 C CA . ALA K 1 47 ? 67.167 47.606 54.857 1.00 47.28 33 ALA K CA 1
ATOM 14763 C C . ALA K 1 47 ? 67.575 46.182 55.207 1.00 47.42 33 ALA K C 1
ATOM 14764 O O . ALA K 1 47 ? 66.961 45.549 56.074 1.00 49.75 33 ALA K O 1
ATOM 14766 N N . GLU K 1 48 ? 68.616 45.666 54.552 1.00 45.40 34 GLU K N 1
ATOM 14767 C CA . GLU K 1 48 ? 69.032 44.286 54.783 1.00 49.15 34 GLU K CA 1
ATOM 14768 C C . GLU K 1 48 ? 69.529 44.090 56.207 1.00 48.84 34 GLU K C 1
ATOM 14769 O O . GLU K 1 48 ? 69.154 43.120 56.876 1.00 48.20 34 GLU K O 1
ATOM 14775 N N . GLU K 1 49 ? 70.382 44.999 56.682 1.00 45.50 35 GLU K N 1
ATOM 14776 C CA . GLU K 1 49 ? 70.891 44.897 58.042 1.00 45.26 35 GLU K CA 1
ATOM 14777 C C . GLU K 1 49 ? 69.766 45.027 59.056 1.00 41.13 35 GLU K C 1
ATOM 14778 O O . GLU K 1 49 ? 69.724 44.281 60.040 1.00 44.40 35 GLU K O 1
ATOM 14784 N N . TYR K 1 50 ? 68.838 45.957 58.824 1.00 44.32 36 TYR K N 1
ATOM 14785 C CA . TYR K 1 50 ? 67.702 46.084 59.725 1.00 42.48 36 TYR K CA 1
ATOM 14786 C C . TYR K 1 50 ? 66.911 44.788 59.794 1.00 39.75 36 TYR K C 1
ATOM 14787 O O . TYR K 1 50 ? 66.561 44.328 60.884 1.00 45.94 36 TYR K O 1
ATOM 14796 N N . GLN K 1 51 ? 66.610 44.192 58.640 1.00 44.51 37 GLN K N 1
ATOM 14797 C CA . GLN K 1 51 ? 65.801 42.978 58.626 1.00 41.30 37 GLN K CA 1
ATOM 14798 C C . GLN K 1 51 ? 66.518 41.829 59.321 1.00 40.03 37 GLN K C 1
ATOM 14799 O O . GLN K 1 51 ? 65.916 41.106 60.124 1.00 39.48 37 GLN K O 1
ATOM 14805 N N . ALA K 1 52 ? 67.812 41.660 59.047 1.00 38.74 38 ALA K N 1
ATOM 14806 C CA . ALA K 1 52 ? 68.556 40.571 59.671 1.00 34.14 38 ALA K CA 1
ATOM 14807 C C . ALA K 1 52 ? 68.622 40.736 61.184 1.00 41.28 38 ALA K C 1
ATOM 14808 O O . ALA K 1 52 ? 68.390 39.779 61.930 1.00 42.90 38 ALA K O 1
ATOM 14810 N N . ILE K 1 53 ? 68.915 41.947 61.660 1.00 38.24 39 ILE K N 1
ATOM 14811 C CA . ILE K 1 53 ? 69.016 42.159 63.099 1.00 31.09 39 ILE K CA 1
ATOM 14812 C C . ILE K 1 53 ? 67.650 42.030 63.757 1.00 34.30 39 ILE K C 1
ATOM 14813 O O . ILE K 1 53 ? 67.531 41.491 64.861 1.00 39.25 39 ILE K O 1
ATOM 14818 N N . GLN K 1 54 ? 66.598 42.520 63.099 1.00 34.90 40 GLN K N 1
ATOM 14819 C CA . GLN K 1 54 ? 65.261 42.422 63.666 1.00 34.01 40 GLN K CA 1
ATOM 14820 C C . GLN K 1 54 ? 64.829 40.972 63.801 1.00 36.35 40 GLN K C 1
ATOM 14821 O O . GLN K 1 54 ? 64.186 40.597 64.787 1.00 40.99 40 GLN K O 1
ATOM 14827 N N . LYS K 1 55 ? 65.169 40.138 62.819 1.00 40.95 41 LYS K N 1
ATOM 14828 C CA . LYS K 1 55 ? 64.843 38.722 62.926 1.00 36.89 41 LYS K CA 1
ATOM 14829 C C . LYS K 1 55 ? 65.693 38.030 63.985 1.00 36.49 41 LYS K C 1
ATOM 14830 O O . LYS K 1 55 ? 65.192 37.182 64.728 1.00 37.41 41 LYS K O 1
ATOM 14836 N N . ALA K 1 56 ? 66.977 38.382 64.076 1.00 35.89 42 ALA K N 1
ATOM 14837 C CA . ALA K 1 56 ? 67.859 37.697 65.015 1.00 38.48 42 ALA K CA 1
ATOM 14838 C C . ALA K 1 56 ? 67.538 38.061 66.461 1.00 41.03 42 ALA K C 1
ATOM 14839 O O . ALA K 1 56 ? 67.608 37.207 67.349 1.00 36.50 42 ALA K O 1
ATOM 14841 N N . LEU K 1 57 ? 67.183 39.318 66.718 1.00 35.95 43 LEU K N 1
ATOM 14842 C CA . LEU K 1 57 ? 66.882 39.748 68.075 1.00 30.15 43 LEU K CA 1
ATOM 14843 C C . LEU K 1 57 ? 65.664 39.047 68.650 1.00 35.82 43 LEU K C 1
ATOM 14844 O O . LEU K 1 57 ? 65.504 39.014 69.873 1.00 31.06 43 LEU K O 1
ATOM 14849 N N . ARG K 1 58 ? 64.819 38.473 67.797 1.00 38.76 44 ARG K N 1
ATOM 14850 C CA . ARG K 1 58 ? 63.582 37.853 68.242 1.00 39.01 44 ARG K CA 1
ATOM 14851 C C . ARG K 1 58 ? 63.777 36.429 68.750 1.00 42.15 44 ARG K C 1
ATOM 14852 O O . ARG K 1 58 ? 62.871 35.890 69.391 1.00 42.71 44 ARG K O 1
ATOM 14860 N N . GLN K 1 59 ? 64.932 35.817 68.501 1.00 44.58 45 GLN K N 1
ATOM 14861 C CA . GLN K 1 59 ? 65.181 34.457 68.960 1.00 44.83 45 GLN K CA 1
ATOM 14862 C C . GLN K 1 59 ? 65.322 34.400 70.475 1.00 44.79 45 GLN K C 1
ATOM 14863 O O . GLN K 1 59 ? 65.759 35.354 71.119 1.00 47.85 45 GLN K O 1
ATOM 14869 N N . ARG K 1 60 ? 64.964 33.254 71.040 1.00 50.79 46 ARG K N 1
ATOM 14870 C CA . ARG K 1 60 ? 65.249 32.965 72.435 1.00 51.34 46 ARG K CA 1
ATOM 14871 C C . ARG K 1 60 ? 66.556 32.192 72.541 1.00 50.00 46 ARG K C 1
ATOM 14872 O O . ARG K 1 60 ? 66.992 31.538 71.593 1.00 51.16 46 ARG K O 1
ATOM 14880 N N . LEU K 1 61 ? 67.184 32.285 73.705 1.00 48.59 47 LEU K N 1
ATOM 14881 C CA . LEU K 1 61 ? 68.493 31.689 73.904 1.00 49.09 47 LEU K CA 1
ATOM 14882 C C . LEU K 1 61 ? 68.366 30.252 74.387 1.00 52.80 47 LEU K C 1
ATOM 14883 O O . LEU K 1 61 ? 67.476 29.921 75.173 1.00 54.59 47 LEU K O 1
ATOM 14888 N N . GLY K 1 62 ? 69.268 29.398 73.914 1.00 58.26 48 GLY K N 1
ATOM 14889 C CA . GLY K 1 62 ? 69.296 28.025 74.351 1.00 59.44 48 GLY K CA 1
ATOM 14890 C C . GLY K 1 62 ? 69.899 27.881 75.729 1.00 59.77 48 GLY K C 1
ATOM 14891 O O . GLY K 1 62 ? 70.404 28.833 76.331 1.00 61.02 48 GLY K O 1
ATOM 14892 N N . PRO K 1 63 ? 69.849 26.655 76.252 1.00 67.86 49 PRO K N 1
ATOM 14893 C CA . PRO K 1 63 ? 70.419 26.402 77.584 1.00 68.25 49 PRO K CA 1
ATOM 14894 C C . PRO K 1 63 ? 71.916 26.636 77.665 1.00 68.25 49 PRO K C 1
ATOM 14895 O O . PRO K 1 63 ? 72.441 26.783 78.774 1.00 68.18 49 PRO K O 1
ATOM 14899 N N . GLU K 1 64 ? 72.621 26.674 76.532 1.00 64.67 50 GLU K N 1
ATOM 14900 C CA . GLU K 1 64 ? 74.051 26.958 76.549 1.00 64.16 50 GLU K CA 1
ATOM 14901 C C . GLU K 1 64 ? 74.366 28.342 77.103 1.00 64.06 50 GLU K C 1
ATOM 14902 O O . GLU K 1 64 ? 75.505 28.589 77.509 1.00 61.67 50 GLU K O 1
ATOM 14908 N N . TYR K 1 65 ? 73.389 29.247 77.132 1.00 57.85 51 TYR K N 1
ATOM 14909 C CA . TYR K 1 65 ? 73.585 30.603 77.619 1.00 55.16 51 TYR K CA 1
ATOM 14910 C C . TYR K 1 65 ? 73.126 30.813 79.052 1.00 58.22 51 TYR K C 1
ATOM 14911 O O . TYR K 1 65 ? 73.516 31.810 79.667 1.00 61.57 51 TYR K O 1
ATOM 14920 N N . ILE K 1 66 ? 72.319 29.915 79.600 1.00 60.05 52 ILE K N 1
ATOM 14921 C CA . ILE K 1 66 ? 71.653 30.143 80.874 1.00 61.61 52 ILE K CA 1
ATOM 14922 C C . ILE K 1 66 ? 72.474 29.505 81.985 1.00 62.54 52 ILE K C 1
ATOM 14923 O O . ILE K 1 66 ? 72.756 28.302 81.951 1.00 63.28 52 ILE K O 1
ATOM 14928 N N . SER K 1 67 ? 72.862 30.313 82.962 1.00 67.49 53 SER K N 1
ATOM 14929 C CA . SER K 1 67 ? 73.454 29.856 84.206 1.00 66.77 53 SER K CA 1
ATOM 14930 C C . SER K 1 67 ? 72.423 29.997 85.319 1.00 68.27 53 SER K C 1
ATOM 14931 O O . SER K 1 67 ? 71.409 30.685 85.179 1.00 65.43 53 SER K O 1
ATOM 14934 N N . SER K 1 68 ? 72.693 29.340 86.441 1.00 79.78 54 SER K N 1
ATOM 14935 C CA . SER K 1 68 ? 71.784 29.394 87.575 1.00 80.24 54 SER K CA 1
ATOM 14936 C C . SER K 1 68 ? 72.578 29.677 88.839 1.00 80.43 54 SER K C 1
ATOM 14937 O O . SER K 1 68 ? 73.582 29.012 89.107 1.00 80.97 54 SER K O 1
ATOM 14940 N N . ARG K 1 69 ? 72.127 30.662 89.603 1.00 83.16 55 ARG K N 1
ATOM 14941 C CA . ARG K 1 69 ? 72.697 30.957 90.904 1.00 82.67 55 ARG K CA 1
ATOM 14942 C C . ARG K 1 69 ? 71.622 30.799 91.969 1.00 85.58 55 ARG K C 1
ATOM 14943 O O . ARG K 1 69 ? 70.430 30.981 91.713 1.00 85.71 55 ARG K O 1
ATOM 14951 N N . MET K 1 70 ? 72.058 30.438 93.170 1.00 103.44 56 MET K N 1
ATOM 14952 C CA . MET K 1 70 ? 71.155 30.250 94.298 1.00 103.78 56 MET K CA 1
ATOM 14953 C C . MET K 1 70 ? 71.024 31.574 95.039 1.00 103.37 56 MET K C 1
ATOM 14954 O O . MET K 1 70 ? 71.982 32.045 95.658 1.00 103.43 56 MET K O 1
ATOM 14959 N N . ALA K 1 71 ? 69.842 32.177 94.969 1.00 107.45 57 ALA K N 1
ATOM 14960 C CA . ALA K 1 71 ? 69.561 33.383 95.726 1.00 108.00 57 ALA K CA 1
ATOM 14961 C C . ALA K 1 71 ? 68.977 33.010 97.085 1.00 109.13 57 ALA K C 1
ATOM 14962 O O . ALA K 1 71 ? 68.784 31.835 97.407 1.00 108.89 57 ALA K O 1
ATOM 14964 N N . GLY K 1 72 ? 68.701 34.024 97.899 1.00 113.36 58 GLY K N 1
ATOM 14965 C CA . GLY K 1 72 ? 68.088 33.769 99.190 1.00 112.42 58 GLY K CA 1
ATOM 14966 C C . GLY K 1 72 ? 66.683 33.215 99.031 1.00 112.99 58 GLY K C 1
ATOM 14967 O O . GLY K 1 72 ? 65.932 33.615 98.139 1.00 112.60 58 GLY K O 1
ATOM 14968 N N . GLY K 1 73 ? 66.326 32.289 99.917 1.00 115.76 59 GLY K N 1
ATOM 14969 C CA . GLY K 1 73 ? 65.045 31.619 99.863 1.00 115.84 59 GLY K CA 1
ATOM 14970 C C . GLY K 1 73 ? 65.088 30.215 99.301 1.00 116.39 59 GLY K C 1
ATOM 14971 O O . GLY K 1 73 ? 64.072 29.510 99.364 1.00 115.94 59 GLY K O 1
ATOM 14972 N N . GLY K 1 74 ? 66.223 29.789 98.753 1.00 112.92 60 GLY K N 1
ATOM 14973 C CA . GLY K 1 74 ? 66.363 28.445 98.236 1.00 112.34 60 GLY K CA 1
ATOM 14974 C C . GLY K 1 74 ? 65.834 28.227 96.836 1.00 113.08 60 GLY K C 1
ATOM 14975 O O . GLY K 1 74 ? 65.870 27.088 96.352 1.00 113.03 60 GLY K O 1
ATOM 14976 N N . GLN K 1 75 ? 65.348 29.268 96.169 1.00 109.65 61 GLN K N 1
ATOM 14977 C CA . GLN K 1 75 ? 64.837 29.135 94.814 1.00 109.05 61 GLN K CA 1
ATOM 14978 C C . GLN K 1 75 ? 65.961 29.321 93.802 1.00 109.50 61 GLN K C 1
ATOM 14979 O O . GLN K 1 75 ? 66.924 30.057 94.036 1.00 108.74 61 GLN K O 1
ATOM 14985 N N . LYS K 1 76 ? 65.834 28.631 92.672 1.00 100.39 62 LYS K N 1
ATOM 14986 C CA . LYS K 1 76 ? 66.826 28.726 91.612 1.00 98.88 62 LYS K CA 1
ATOM 14987 C C . LYS K 1 76 ? 66.538 29.943 90.744 1.00 99.28 62 LYS K C 1
ATOM 14988 O O . LYS K 1 76 ? 65.409 30.131 90.278 1.00 98.43 62 LYS K O 1
ATOM 14994 N N . VAL K 1 77 ? 67.557 30.767 90.523 1.00 89.67 63 VAL K N 1
ATOM 14995 C CA . VAL K 1 77 ? 67.436 31.974 89.715 1.00 88.25 63 VAL K CA 1
ATOM 14996 C C . VAL K 1 77 ? 68.331 31.828 88.493 1.00 87.27 63 VAL K C 1
ATOM 14997 O O . VAL K 1 77 ? 69.520 31.512 88.618 1.00 85.61 63 VAL K O 1
ATOM 15001 N N . CYS K 1 78 ? 67.759 32.060 87.318 1.00 75.94 64 CYS K N 1
ATOM 15002 C CA . CYS K 1 78 ? 68.480 31.959 86.059 1.00 72.96 64 CYS K CA 1
ATOM 15003 C C . CYS K 1 78 ? 69.015 33.321 85.640 1.00 73.56 64 CYS K C 1
ATOM 15004 O O . CYS K 1 78 ? 68.415 34.360 85.919 1.00 72.59 64 CYS K O 1
ATOM 15007 N N . TYR K 1 79 ? 70.162 33.304 84.972 1.00 67.99 65 TYR K N 1
ATOM 15008 C CA . TYR K 1 79 ? 70.773 34.532 84.488 1.00 65.66 65 TYR K CA 1
ATOM 15009 C C . TYR K 1 79 ? 71.704 34.193 83.334 1.00 62.58 65 TYR K C 1
ATOM 15010 O O . TYR K 1 79 ? 71.843 33.035 82.937 1.00 61.66 65 TYR K O 1
ATOM 15019 N N . ILE K 1 80 ? 72.325 35.232 82.789 1.00 53.67 66 ILE K N 1
ATOM 15020 C CA . ILE K 1 80 ? 73.303 35.113 81.717 1.00 53.21 66 ILE K CA 1
ATOM 15021 C C . ILE K 1 80 ? 74.570 35.821 82.170 1.00 53.69 66 ILE K C 1
ATOM 15022 O O . ILE K 1 80 ? 74.504 36.928 82.716 1.00 51.75 66 ILE K O 1
ATOM 15027 N N . GLU K 1 81 ? 75.717 35.183 81.962 1.00 51.51 67 GLU K N 1
ATOM 15028 C CA . GLU K 1 81 ? 76.979 35.790 82.356 1.00 49.32 67 GLU K CA 1
ATOM 15029 C C . GLU K 1 81 ? 77.232 37.056 81.549 1.00 55.05 67 GLU K C 1
ATOM 15030 O O . GLU K 1 81 ? 76.786 37.191 80.407 1.00 56.29 67 GLU K O 1
ATOM 15036 N N . GLY K 1 82 ? 77.952 37.997 82.162 1.00 41.14 68 GLY K N 1
ATOM 15037 C CA . GLY K 1 82 ? 78.194 39.271 81.508 1.00 41.14 68 GLY K CA 1
ATOM 15038 C C . GLY K 1 82 ? 78.995 39.138 80.229 1.00 45.34 68 GLY K C 1
ATOM 15039 O O . GLY K 1 82 ? 78.702 39.800 79.230 1.00 48.34 68 GLY K O 1
ATOM 15040 N N . HIS K 1 83 ? 80.018 38.279 80.239 1.00 43.39 69 HIS K N 1
ATOM 15041 C CA . HIS K 1 83 ? 80.839 38.109 79.047 1.00 44.79 69 HIS K CA 1
ATOM 15042 C C . HIS K 1 83 ? 80.050 37.467 77.911 1.00 45.78 69 HIS K C 1
ATOM 15043 O O . HIS K 1 83 ? 80.289 37.781 76.739 1.00 45.25 69 HIS K O 1
ATOM 15050 N N . ARG K 1 84 ? 79.095 36.593 78.235 1.00 43.97 70 ARG K N 1
ATOM 15051 C CA . ARG K 1 84 ? 78.220 36.039 77.207 1.00 44.04 70 ARG K CA 1
ATOM 15052 C C . ARG K 1 84 ? 77.374 37.123 76.557 1.00 38.87 70 ARG K C 1
ATOM 15053 O O . ARG K 1 84 ? 77.204 37.134 75.336 1.00 45.61 70 ARG K O 1
ATOM 15061 N N . VAL K 1 85 ? 76.827 38.038 77.356 1.00 39.59 71 VAL K N 1
ATOM 15062 C CA . VAL K 1 85 ? 76.027 39.122 76.799 1.00 35.58 71 VAL K CA 1
ATOM 15063 C C . VAL K 1 85 ? 76.898 40.050 75.964 1.00 35.15 71 VAL K C 1
ATOM 15064 O O . VAL K 1 85 ? 76.460 40.578 74.938 1.00 38.71 71 VAL K O 1
ATOM 15068 N N . ILE K 1 86 ? 78.142 40.261 76.385 1.00 30.60 72 ILE K N 1
ATOM 15069 C CA . ILE K 1 86 ? 79.062 41.075 75.597 1.00 37.50 72 ILE K CA 1
ATOM 15070 C C . ILE K 1 86 ? 79.326 40.428 74.242 1.00 37.24 72 ILE K C 1
ATOM 15071 O O . ILE K 1 86 ? 79.321 41.102 73.205 1.00 35.94 72 ILE K O 1
ATOM 15076 N N . ASN K 1 87 ? 79.540 39.111 74.225 1.00 34.76 73 ASN K N 1
ATOM 15077 C CA . ASN K 1 87 ? 79.720 38.415 72.955 1.00 34.67 73 ASN K CA 1
ATOM 15078 C C . ASN K 1 87 ? 78.465 38.482 72.093 1.00 30.28 73 ASN K C 1
ATOM 15079 O O . ASN K 1 87 ? 78.552 38.663 70.875 1.00 37.89 73 ASN K O 1
ATOM 15084 N N . LEU K 1 88 ? 77.290 38.329 72.704 1.00 28.78 74 LEU K N 1
ATOM 15085 C CA . LEU K 1 88 ? 76.048 38.401 71.942 1.00 26.69 74 LEU K CA 1
ATOM 15086 C C . LEU K 1 88 ? 75.853 39.780 71.324 1.00 30.17 74 LEU K C 1
ATOM 15087 O O . LEU K 1 88 ? 75.430 39.895 70.170 1.00 32.49 74 LEU K O 1
ATOM 15092 N N . ALA K 1 89 ? 76.143 40.838 72.079 1.00 35.23 75 ALA K N 1
ATOM 15093 C CA . ALA K 1 89 ? 76.027 42.187 71.540 1.00 27.14 75 ALA K CA 1
ATOM 15094 C C . ALA K 1 89 ? 77.056 42.448 70.453 1.00 22.57 75 ALA K C 1
ATOM 15095 O O . ALA K 1 89 ? 76.755 43.129 69.468 1.00 28.94 75 ALA K O 1
ATOM 15097 N N . ASN K 1 90 ? 78.271 41.929 70.612 1.00 23.42 76 ASN K N 1
ATOM 15098 C CA . ASN K 1 90 ? 79.291 42.130 69.595 1.00 30.74 76 ASN K CA 1
ATOM 15099 C C . ASN K 1 90 ? 79.013 41.339 68.326 1.00 35.20 76 ASN K C 1
ATOM 15100 O O . ASN K 1 90 ? 79.444 41.757 67.250 1.00 26.28 76 ASN K O 1
ATOM 15105 N N . GLU K 1 91 ? 78.318 40.209 68.419 1.00 32.98 77 GLU K N 1
ATOM 15106 C CA . GLU K 1 91 ? 77.930 39.517 67.199 1.00 24.29 77 GLU K CA 1
ATOM 15107 C C . GLU K 1 91 ? 76.698 40.136 66.561 1.00 27.65 77 GLU K C 1
ATOM 15108 O O . GLU K 1 91 ? 76.616 40.221 65.334 1.00 34.36 77 GLU K O 1
ATOM 15114 N N . MET K 1 92 ? 75.740 40.580 67.373 1.00 34.78 78 MET K N 1
ATOM 15115 C CA . MET K 1 92 ? 74.499 41.122 66.835 1.00 25.86 78 MET K CA 1
ATOM 15116 C C . MET K 1 92 ? 74.719 42.464 66.150 1.00 32.66 78 MET K C 1
ATOM 15117 O O . MET K 1 92 ? 74.110 42.743 65.113 1.00 33.95 78 MET K O 1
ATOM 15122 N N . PHE K 1 93 ? 75.578 43.310 66.710 1.00 26.94 79 PHE K N 1
ATOM 15123 C CA . PHE K 1 93 ? 75.770 44.652 66.190 1.00 20.11 79 PHE K CA 1
ATOM 15124 C C . PHE K 1 93 ? 77.148 44.895 65.599 1.00 23.97 79 PHE K C 1
ATOM 15125 O O . PHE K 1 93 ? 77.333 45.908 64.922 1.00 35.26 79 PHE K O 1
ATOM 15133 N N . GLY K 1 94 ? 78.109 44.008 65.819 1.00 21.93 80 GLY K N 1
ATOM 15134 C CA . GLY K 1 94 ? 79.487 44.294 65.485 1.00 24.11 80 GLY K CA 1
ATOM 15135 C C . GLY K 1 94 ? 80.214 44.997 66.619 1.00 21.43 80 GLY K C 1
ATOM 15136 O O . GLY K 1 94 ? 79.616 45.534 67.545 1.00 32.09 80 GLY K O 1
ATOM 15137 N N . TYR K 1 95 ? 81.544 44.979 66.543 1.00 24.26 81 TYR K N 1
ATOM 15138 C CA . TYR K 1 95 ? 82.332 45.634 67.581 1.00 26.28 81 TYR K CA 1
ATOM 15139 C C . TYR K 1 95 ? 82.156 47.147 67.545 1.00 22.91 81 TYR K C 1
ATOM 15140 O O . TYR K 1 95 ? 82.284 47.811 68.576 1.00 30.28 81 TYR K O 1
ATOM 15149 N N . ASN K 1 96 ? 81.872 47.706 66.377 1.00 24.19 82 ASN K N 1
ATOM 15150 C CA . ASN K 1 96 ? 81.656 49.132 66.228 1.00 16.85 82 ASN K CA 1
ATOM 15151 C C . ASN K 1 96 ? 80.180 49.482 66.134 1.00 21.36 82 ASN K C 1
ATOM 15152 O O . ASN K 1 96 ? 79.843 50.616 65.790 1.00 29.38 82 ASN K O 1
ATOM 15157 N N . GLY K 1 97 ? 79.295 48.535 66.429 1.00 17.50 83 GLY K N 1
ATOM 15158 C CA . GLY K 1 97 ? 77.878 48.752 66.254 1.00 20.59 83 GLY K CA 1
ATOM 15159 C C . GLY K 1 97 ? 77.129 49.183 67.495 1.00 24.96 83 GLY K C 1
ATOM 15160 O O . GLY K 1 97 ? 76.020 49.708 67.396 1.00 19.54 83 GLY K O 1
ATOM 15161 N N . TRP K 1 98 ? 77.718 48.977 68.668 1.00 18.68 84 TRP K N 1
ATOM 15162 C CA . TRP K 1 98 ? 77.076 49.344 69.917 1.00 9.73 84 TRP K CA 1
ATOM 15163 C C . TRP K 1 98 ? 78.102 49.991 70.830 1.00 10.44 84 TRP K C 1
ATOM 15164 O O . TRP K 1 98 ? 79.305 49.779 70.692 1.00 30.58 84 TRP K O 1
ATOM 15175 N N . ALA K 1 99 ? 77.607 50.806 71.746 1.00 11.60 85 ALA K N 1
ATOM 15176 C CA . ALA K 1 99 ? 78.426 51.527 72.700 1.00 19.40 85 ALA K CA 1
ATOM 15177 C C . ALA K 1 99 ? 77.677 51.568 74.016 1.00 11.88 85 ALA K C 1
ATOM 15178 O O . ALA K 1 99 ? 76.452 51.485 74.039 1.00 23.09 85 ALA K O 1
ATOM 15180 N N . HIS K 1 100 ? 78.407 51.702 75.113 1.00 13.62 86 HIS K N 1
ATOM 15181 C CA . HIS K 1 100 ? 77.726 51.918 76.376 1.00 10.42 86 HIS K CA 1
ATOM 15182 C C . HIS K 1 100 ? 78.560 52.837 77.248 1.00 8.34 86 HIS K C 1
ATOM 15183 O O . HIS K 1 100 ? 79.789 52.766 77.255 1.00 24.09 86 HIS K O 1
ATOM 15190 N N . SER K 1 101 ? 77.870 53.710 77.962 1.00 20.13 87 SER K N 1
ATOM 15191 C CA . SER K 1 101 ? 78.493 54.647 78.875 1.00 21.21 87 SER K CA 1
ATOM 15192 C C . SER K 1 101 ? 77.815 54.556 80.232 1.00 12.91 87 SER K C 1
ATOM 15193 O O . SER K 1 101 ? 76.680 54.094 80.360 1.00 25.28 87 SER K O 1
ATOM 15196 N N . ILE K 1 102 ? 78.543 54.984 81.253 1.00 23.61 88 ILE K N 1
ATOM 15197 C CA . ILE K 1 102 ? 78.016 55.067 82.606 1.00 18.16 88 ILE K CA 1
ATOM 15198 C C . ILE K 1 102 ? 77.551 56.500 82.824 1.00 19.82 88 ILE K C 1
ATOM 15199 O O . ILE K 1 102 ? 78.362 57.417 82.935 1.00 35.18 88 ILE K O 1
ATOM 15204 N N . THR K 1 103 ? 76.237 56.697 82.855 1.00 28.95 89 THR K N 1
ATOM 15205 C CA . THR K 1 103 ? 75.694 58.030 83.061 1.00 24.47 89 THR K CA 1
ATOM 15206 C C . THR K 1 103 ? 75.929 58.505 84.486 1.00 24.31 89 THR K C 1
ATOM 15207 O O . THR K 1 103 ? 76.206 59.686 84.714 1.00 34.16 89 THR K O 1
ATOM 15211 N N . GLN K 1 104 ? 75.835 57.599 85.453 1.00 23.10 90 GLN K N 1
ATOM 15212 C CA . GLN K 1 104 ? 75.999 57.948 86.853 1.00 27.53 90 GLN K CA 1
ATOM 15213 C C . GLN K 1 104 ? 76.139 56.673 87.664 1.00 27.75 90 GLN K C 1
ATOM 15214 O O . GLN K 1 104 ? 75.453 55.688 87.393 1.00 37.87 90 GLN K O 1
ATOM 15220 N N . GLN K 1 105 ? 77.033 56.692 88.644 1.00 20.73 91 GLN K N 1
ATOM 15221 C CA . GLN K 1 105 ? 77.135 55.626 89.627 1.00 27.07 91 GLN K CA 1
ATOM 15222 C C . GLN K 1 105 ? 77.082 56.236 91.016 1.00 28.53 91 GLN K C 1
ATOM 15223 O O . GLN K 1 105 ? 77.840 57.159 91.322 1.00 36.37 91 GLN K O 1
ATOM 15229 N N . ASN K 1 106 ? 76.191 55.722 91.850 1.00 36.22 92 ASN K N 1
ATOM 15230 C CA . ASN K 1 106 ? 75.964 56.270 93.177 1.00 34.50 92 ASN K CA 1
ATOM 15231 C C . ASN K 1 106 ? 76.075 55.168 94.215 1.00 28.09 92 ASN K C 1
ATOM 15232 O O . ASN K 1 106 ? 75.385 54.151 94.121 1.00 32.34 92 ASN K O 1
ATOM 15237 N N . VAL K 1 107 ? 76.942 55.372 95.201 1.00 30.78 93 VAL K N 1
ATOM 15238 C CA . VAL K 1 107 ? 76.991 54.500 96.368 1.00 28.06 93 VAL K CA 1
ATOM 15239 C C . VAL K 1 107 ? 75.784 54.835 97.234 1.00 26.26 93 VAL K C 1
ATOM 15240 O O . VAL K 1 107 ? 75.694 55.931 97.788 1.00 37.58 93 VAL K O 1
ATOM 15244 N N . ASP K 1 108 ? 74.844 53.899 97.342 1.00 25.42 94 ASP K N 1
ATOM 15245 C CA . ASP K 1 108 ? 73.684 54.131 98.193 1.00 27.30 94 ASP K CA 1
ATOM 15246 C C . ASP K 1 108 ? 74.069 54.136 99.665 1.00 34.73 94 ASP K C 1
ATOM 15247 O O . ASP K 1 108 ? 73.609 54.994 100.426 1.00 33.25 94 ASP K O 1
ATOM 15252 N N . PHE K 1 109 ? 74.914 53.199 100.085 1.00 33.37 95 PHE K N 1
ATOM 15253 C CA . PHE K 1 109 ? 75.309 53.115 101.482 1.00 31.32 95 PHE K CA 1
ATOM 15254 C C . PHE K 1 109 ? 76.501 52.184 101.622 1.00 33.23 95 PHE K C 1
ATOM 15255 O O . PHE K 1 109 ? 76.636 51.205 100.878 1.00 41.55 95 PHE K O 1
ATOM 15263 N N . VAL K 1 110 ? 77.354 52.505 102.590 1.00 32.93 96 VAL K N 1
ATOM 15264 C CA . VAL K 1 110 ? 78.392 51.617 103.096 1.00 33.72 96 VAL K CA 1
ATOM 15265 C C . VAL K 1 110 ? 78.183 51.535 104.600 1.00 37.21 96 VAL K C 1
ATOM 15266 O O . VAL K 1 110 ? 78.316 52.545 105.300 1.00 42.56 96 VAL K O 1
ATOM 15270 N N . ASP K 1 111 ? 77.852 50.351 105.101 1.00 40.29 97 ASP K N 1
ATOM 15271 C CA . ASP K 1 111 ? 77.554 50.161 106.513 1.00 42.08 97 ASP K CA 1
ATOM 15272 C C . ASP K 1 111 ? 78.479 49.113 107.108 1.00 43.29 97 ASP K C 1
ATOM 15273 O O . ASP K 1 111 ? 78.874 48.164 106.430 1.00 48.76 97 ASP K O 1
ATOM 15278 N N . LEU K 1 112 ? 78.824 49.293 108.378 1.00 52.97 98 LEU K N 1
ATOM 15279 C CA . LEU K 1 112 ? 79.665 48.361 109.114 1.00 51.95 98 LEU K CA 1
ATOM 15280 C C . LEU K 1 112 ? 78.856 47.739 110.242 1.00 53.26 98 LEU K C 1
ATOM 15281 O O . LEU K 1 112 ? 78.240 48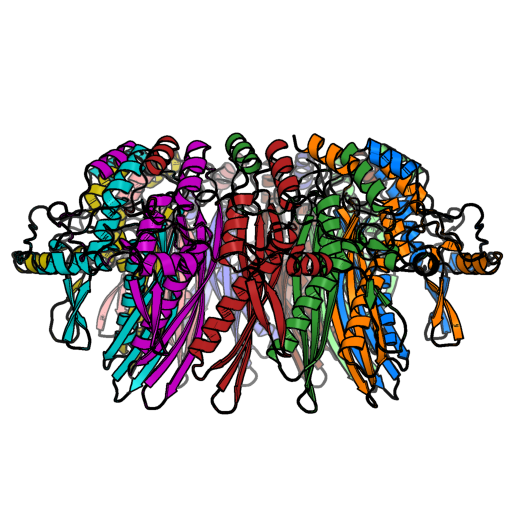.453 111.037 1.00 55.22 98 LEU K O 1
ATOM 15286 N N . ASN K 1 113 ? 78.851 46.412 110.302 1.00 55.96 99 ASN K N 1
ATOM 15287 C CA . ASN K 1 113 ? 78.101 45.674 111.308 1.00 56.51 99 ASN K CA 1
ATOM 15288 C C . ASN K 1 113 ? 78.862 44.401 111.633 1.00 60.07 99 ASN K C 1
ATOM 15289 O O . ASN K 1 113 ? 79.076 43.567 110.748 1.00 59.55 99 ASN K O 1
ATOM 15294 N N . ASN K 1 114 ? 79.270 44.264 112.899 1.00 64.48 100 ASN K N 1
ATOM 15295 C CA . ASN K 1 114 ? 80.001 43.094 113.387 1.00 63.20 100 ASN K CA 1
ATOM 15296 C C . ASN K 1 114 ? 81.314 42.887 112.643 1.00 61.89 100 ASN K C 1
ATOM 15297 O O . ASN K 1 114 ? 81.763 41.754 112.461 1.00 58.73 100 ASN K O 1
ATOM 15302 N N . GLY K 1 115 ? 81.942 43.977 112.213 1.00 58.91 101 GLY K N 1
ATOM 15303 C CA . GLY K 1 115 ? 83.154 43.895 111.430 1.00 55.85 101 GLY K CA 1
ATOM 15304 C C . GLY K 1 115 ? 82.948 43.583 109.965 1.00 59.21 101 GLY K C 1
ATOM 15305 O O . GLY K 1 115 ? 83.934 43.513 109.221 1.00 57.85 101 GLY K O 1
ATOM 15306 N N . LYS K 1 116 ? 81.708 43.406 109.524 1.00 55.58 102 LYS K N 1
ATOM 15307 C CA . LYS K 1 116 ? 81.400 43.071 108.142 1.00 55.65 102 LYS K CA 1
ATOM 15308 C C . LYS K 1 116 ? 80.758 44.267 107.454 1.00 56.36 102 LYS K C 1
ATOM 15309 O O . LYS K 1 116 ? 79.973 45.001 108.060 1.00 56.45 102 LYS K O 1
ATOM 15315 N N . PHE K 1 117 ? 81.095 44.462 106.190 1.00 47.60 103 PHE K N 1
ATOM 15316 C CA . PHE K 1 117 ? 80.622 45.609 105.438 1.00 44.33 103 PHE K CA 1
ATOM 15317 C C . PHE K 1 117 ? 79.468 45.217 104.533 1.00 41.54 103 PHE K C 1
ATOM 15318 O O . PHE K 1 117 ? 79.461 44.136 103.940 1.00 43.02 103 PHE K O 1
ATOM 15326 N N . TYR K 1 118 ? 78.480 46.099 104.463 1.00 37.23 104 TYR K N 1
ATOM 15327 C CA . TYR K 1 118 ? 77.325 45.962 103.591 1.00 42.62 104 TYR K CA 1
ATOM 15328 C C . TYR K 1 118 ? 77.300 47.176 102.677 1.00 42.62 104 TYR K C 1
ATOM 15329 O O . TYR K 1 118 ? 77.189 48.310 103.153 1.00 43.27 104 TYR K O 1
ATOM 15338 N N . VAL K 1 119 ? 77.430 46.944 101.376 1.00 32.13 105 VAL K N 1
ATOM 15339 C CA . VAL K 1 119 ? 77.581 48.017 100.404 1.00 26.55 105 VAL K CA 1
ATOM 15340 C C . VAL K 1 119 ? 76.498 47.885 99.349 1.00 22.63 105 VAL K C 1
ATOM 15341 O O . VAL K 1 119 ? 76.297 46.803 98.789 1.00 32.64 105 VAL K O 1
ATOM 15345 N N . GLY K 1 120 ? 75.813 48.985 99.076 1.00 31.22 106 GLY K N 1
ATOM 15346 C CA . GLY K 1 120 ? 74.885 49.034 97.966 1.00 24.93 106 GLY K CA 1
ATOM 15347 C C . GLY K 1 120 ? 75.282 50.082 96.948 1.00 27.77 106 GLY K C 1
ATOM 15348 O O . GLY K 1 120 ? 75.524 51.234 97.310 1.00 33.37 106 GLY K O 1
ATOM 15349 N N . VAL K 1 121 ? 75.363 49.703 95.677 1.00 23.09 107 VAL K N 1
ATOM 15350 C CA . VAL K 1 121 ? 75.773 50.608 94.612 1.00 20.12 107 VAL K CA 1
ATOM 15351 C C . VAL K 1 121 ? 74.771 50.512 93.473 1.00 18.34 107 VAL K C 1
ATOM 15352 O O . VAL K 1 121 ? 74.396 49.412 93.061 1.00 23.34 107 VAL K O 1
ATOM 15356 N N . CYS K 1 122 ? 74.346 51.659 92.963 1.00 32.12 108 CYS K N 1
ATOM 15357 C CA . CYS K 1 122 ? 73.512 51.728 91.776 1.00 28.48 108 CYS K CA 1
ATOM 15358 C C . CYS K 1 122 ? 74.296 52.379 90.646 1.00 25.18 108 CYS K C 1
ATOM 15359 O O . CYS K 1 122 ? 75.106 53.277 90.877 1.00 27.74 108 CYS K O 1
ATOM 15362 N N . ALA K 1 123 ? 74.076 51.902 89.429 1.00 15.89 109 ALA K N 1
ATOM 15363 C CA . ALA K 1 123 ? 74.694 52.493 88.256 1.00 17.83 109 ALA K CA 1
ATOM 15364 C C . ALA K 1 123 ? 73.647 52.643 87.169 1.00 22.95 109 ALA K C 1
ATOM 15365 O O . ALA K 1 123 ? 72.799 51.769 86.989 1.00 32.62 109 ALA K O 1
ATOM 15367 N N . PHE K 1 124 ? 73.707 53.750 86.450 1.00 29.97 110 PHE K N 1
ATOM 15368 C CA . PHE K 1 124 ? 72.839 53.983 85.308 1.00 25.62 110 PHE K CA 1
ATOM 15369 C C . PHE K 1 124 ? 73.677 53.834 84.052 1.00 22.59 110 PHE K C 1
ATOM 15370 O O . PHE K 1 124 ? 74.683 54.524 83.888 1.00 29.67 110 PHE K O 1
ATOM 15378 N N . VAL K 1 125 ? 73.287 52.906 83.192 1.00 24.00 111 VAL K N 1
ATOM 15379 C CA . VAL K 1 125 ? 74.072 52.532 82.026 1.00 24.87 111 VAL K CA 1
ATOM 15380 C C . VAL K 1 125 ? 73.247 52.828 80.788 1.00 18.05 111 VAL K C 1
ATOM 15381 O O . VAL K 1 125 ? 72.085 52.424 80.697 1.00 28.46 111 VAL K O 1
ATOM 15385 N N . ARG K 1 126 ? 73.841 53.534 79.843 1.00 18.81 112 ARG K N 1
ATOM 15386 C CA . ARG K 1 126 ? 73.173 53.890 78.603 1.00 19.96 112 ARG K CA 1
ATOM 15387 C C . ARG K 1 126 ? 73.857 53.161 77.457 1.00 18.96 112 ARG K C 1
ATOM 15388 O O . ARG K 1 126 ? 75.065 53.311 77.258 1.00 14.85 112 ARG K O 1
ATOM 15396 N N . VAL K 1 127 ? 73.083 52.381 76.709 1.00 14.53 113 VAL K N 1
ATOM 15397 C CA . VAL K 1 127 ? 73.558 51.663 75.532 1.00 11.23 113 VAL K CA 1
ATOM 15398 C C . VAL K 1 127 ? 73.039 52.374 74.294 1.00 11.31 113 VAL K C 1
ATOM 15399 O O . VAL K 1 127 ? 71.840 52.634 74.182 1.00 12.98 113 VAL K O 1
ATOM 15403 N N . GLN K 1 128 ? 73.929 52.660 73.359 1.00 21.78 114 GLN K N 1
ATOM 15404 C CA . GLN K 1 128 ? 73.574 53.334 72.121 1.00 22.53 114 GLN K CA 1
ATOM 15405 C C . GLN K 1 128 ? 73.989 52.489 70.925 1.00 21.94 114 GLN K C 1
ATOM 15406 O O . GLN K 1 128 ? 75.068 51.899 70.913 1.00 17.76 114 GLN K O 1
ATOM 15412 N N . LEU K 1 129 ? 73.128 52.423 69.923 1.00 30.65 115 LEU K N 1
ATOM 15413 C CA . LEU K 1 129 ? 73.512 51.822 68.658 1.00 17.86 115 LEU K CA 1
ATOM 15414 C C . LEU K 1 129 ? 74.113 52.883 67.739 1.00 26.15 115 LEU K C 1
ATOM 15415 O O . LEU K 1 129 ? 74.015 54.085 67.983 1.00 23.65 115 LEU K O 1
ATOM 15420 N N . LYS K 1 130 ? 74.750 52.418 66.667 1.00 33.31 116 LYS K N 1
ATOM 15421 C CA . LYS K 1 130 ? 75.415 53.320 65.738 1.00 28.21 116 LYS K CA 1
ATOM 15422 C C . LYS K 1 130 ? 74.442 54.206 64.968 1.00 32.75 116 LYS K C 1
ATOM 15423 O O . LYS K 1 130 ? 74.873 55.184 64.354 1.00 37.28 116 LYS K O 1
ATOM 15429 N N . ASP K 1 131 ? 73.151 53.887 64.970 1.00 25.76 117 ASP K N 1
ATOM 15430 C CA . ASP K 1 131 ? 72.159 54.771 64.380 1.00 25.30 117 ASP K CA 1
ATOM 15431 C C . ASP K 1 131 ? 71.641 55.815 65.358 1.00 32.65 117 ASP K C 1
ATOM 15432 O O . ASP K 1 131 ? 70.921 56.725 64.942 1.00 39.97 117 ASP K O 1
ATOM 15437 N N . GLY K 1 132 ? 71.987 55.711 66.638 1.00 23.39 118 GLY K N 1
ATOM 15438 C CA . GLY K 1 132 ? 71.612 56.698 67.619 1.00 18.20 118 GLY K CA 1
ATOM 15439 C C . GLY K 1 132 ? 70.510 56.286 68.570 1.00 23.92 118 GLY K C 1
ATOM 15440 O O . GLY K 1 132 ? 70.298 56.979 69.570 1.00 23.21 118 GLY K O 1
ATOM 15441 N N . SER K 1 133 ? 69.803 55.196 68.296 1.00 23.03 119 SER K N 1
ATOM 15442 C CA . SER K 1 133 ? 68.818 54.698 69.247 1.00 18.85 119 SER K CA 1
ATOM 15443 C C . SER K 1 133 ? 69.519 54.162 70.493 1.00 18.78 119 SER K C 1
ATOM 15444 O O . SER K 1 133 ? 70.625 53.624 70.422 1.00 28.38 119 SER K O 1
ATOM 15447 N N . TYR K 1 134 ? 68.877 54.326 71.641 1.00 14.06 120 TYR K N 1
ATOM 15448 C CA . TYR K 1 134 ? 69.537 54.109 72.913 1.00 13.65 120 TYR K CA 1
ATOM 15449 C C . TYR K 1 134 ? 68.559 53.527 73.920 1.00 8.21 120 TYR K C 1
ATOM 15450 O O . TYR K 1 134 ? 67.349 53.699 73.814 1.00 15.88 120 TYR K O 1
ATOM 15459 N N . HIS K 1 135 ? 69.103 52.825 74.902 1.00 14.60 121 HIS K N 1
ATOM 15460 C CA . HIS K 1 135 ? 68.342 52.410 76.068 1.00 20.72 121 HIS K CA 1
ATOM 15461 C C . HIS K 1 135 ? 69.195 52.646 77.297 1.00 8.20 121 HIS K C 1
ATOM 15462 O O . HIS K 1 135 ? 70.411 52.460 77.266 1.00 19.09 121 HIS K O 1
ATOM 15469 N N . GLU K 1 136 ? 68.557 53.078 78.366 1.00 24.10 122 GLU K N 1
ATOM 15470 C CA . GLU K 1 136 ? 69.230 53.295 79.629 1.00 18.34 122 GLU K CA 1
ATOM 15471 C C . GLU K 1 136 ? 68.525 52.484 80.697 1.00 20.63 122 GLU K C 1
ATOM 15472 O O . GLU K 1 136 ? 67.297 52.423 80.729 1.00 30.29 122 GLU K O 1
ATOM 15478 N N . ASP K 1 137 ? 69.301 51.841 81.556 1.00 22.27 123 ASP K N 1
ATOM 15479 C CA . ASP K 1 137 ? 68.725 51.100 82.660 1.00 17.88 123 ASP K CA 1
ATOM 15480 C C . ASP K 1 137 ? 69.575 51.298 83.899 1.00 15.66 123 ASP K C 1
ATOM 15481 O O . ASP K 1 137 ? 70.711 51.765 83.834 1.00 28.88 123 ASP K O 1
ATOM 15486 N N . VAL K 1 138 ? 68.997 50.953 85.035 1.00 17.49 124 VAL K N 1
ATOM 15487 C CA . VAL K 1 138 ? 69.685 51.014 86.311 1.00 23.53 124 VAL K CA 1
ATOM 15488 C C . VAL K 1 138 ? 70.148 49.609 86.661 1.00 22.05 124 VAL K C 1
ATOM 15489 O O . VAL K 1 138 ? 69.408 48.638 86.481 1.00 30.57 124 VAL K O 1
ATOM 15493 N N . GLY K 1 139 ? 71.393 49.494 87.096 1.00 21.09 125 GLY K N 1
ATOM 15494 C CA . GLY K 1 139 ? 71.919 48.246 87.603 1.00 22.19 125 GLY K CA 1
ATOM 15495 C C . GLY K 1 139 ? 72.333 48.423 89.048 1.00 25.57 125 GLY K C 1
ATOM 15496 O O . GLY K 1 139 ? 72.749 49.503 89.460 1.00 24.89 125 GLY K O 1
ATOM 15497 N N . TYR K 1 140 ? 72.200 47.358 89.821 1.00 26.65 126 TYR K N 1
ATOM 15498 C CA . TYR K 1 140 ? 72.492 47.408 91.242 1.00 26.36 126 TYR K CA 1
ATOM 15499 C C . TYR K 1 140 ? 73.538 46.364 91.592 1.00 23.87 126 TYR K C 1
ATOM 15500 O O . TYR K 1 140 ? 73.445 45.215 91.157 1.00 39.89 126 TYR K O 1
ATOM 15509 N N . GLY K 1 141 ? 74.533 46.774 92.364 1.00 18.61 127 GLY K N 1
ATOM 15510 C CA . GLY K 1 141 ? 75.571 45.884 92.855 1.00 18.96 127 GLY K CA 1
ATOM 15511 C C . GLY K 1 141 ? 75.520 45.828 94.371 1.00 25.73 127 GLY K C 1
ATOM 15512 O O . GLY K 1 141 ? 75.320 46.849 95.030 1.00 26.73 127 GLY K O 1
ATOM 15513 N N . VAL K 1 142 ? 75.694 44.629 94.913 1.00 29.83 128 VAL K N 1
ATOM 15514 C CA . VAL K 1 142 ? 75.552 44.380 96.340 1.00 31.86 128 VAL K CA 1
ATOM 15515 C C . VAL K 1 142 ? 76.762 43.599 96.822 1.00 33.91 128 VAL K C 1
ATOM 15516 O O . VAL K 1 142 ? 77.167 42.622 96.187 1.00 41.44 128 VAL K O 1
ATOM 15520 N N . SER K 1 143 ? 77.339 44.029 97.938 1.00 32.88 129 SER K N 1
ATOM 15521 C CA . SER K 1 143 ? 78.386 43.279 98.621 1.00 35.07 129 SER K CA 1
ATOM 15522 C C . SER K 1 143 ? 78.039 43.241 100.101 1.00 43.64 129 SER K C 1
ATOM 15523 O O . SER K 1 143 ? 78.004 44.285 100.760 1.00 40.92 129 SER K O 1
ATOM 15526 N N . GLU K 1 144 ? 77.773 42.045 100.619 1.00 46.73 130 GLU K N 1
ATOM 15527 C CA . GLU K 1 144 ? 77.389 41.866 102.013 1.00 45.38 130 GLU K CA 1
ATOM 15528 C C . GLU K 1 144 ? 78.234 40.772 102.644 1.00 48.16 130 GLU K C 1
ATOM 15529 O O . GLU K 1 144 ? 78.294 39.654 102.126 1.00 50.71 130 GLU K O 1
ATOM 15535 N N . GLY K 1 145 ? 78.880 41.094 103.764 1.00 50.24 131 GLY K N 1
ATOM 15536 C CA . GLY K 1 145 ? 79.567 40.109 104.573 1.00 48.09 131 GLY K CA 1
ATOM 15537 C C . GLY K 1 145 ? 81.070 40.026 104.417 1.00 46.11 131 GLY K C 1
ATOM 15538 O O . GLY K 1 145 ? 81.675 39.103 104.971 1.00 54.19 131 GLY K O 1
ATOM 15539 N N . LEU K 1 146 ? 81.694 40.935 103.679 1.00 48.76 132 LEU K N 1
ATOM 15540 C CA . LEU K 1 146 ? 83.144 40.942 103.568 1.00 49.00 132 LEU K CA 1
ATOM 15541 C C . LEU K 1 146 ? 83.749 41.789 104.678 1.00 49.46 132 LEU K C 1
ATOM 15542 O O . LEU K 1 146 ? 83.088 42.646 105.264 1.00 43.60 132 LEU K O 1
ATOM 15547 N N . LYS K 1 147 ? 85.023 41.544 104.963 1.00 47.92 133 LYS K N 1
ATOM 15548 C CA . LYS K 1 147 ? 85.711 42.289 106.007 1.00 47.09 133 LYS K CA 1
ATOM 15549 C C . LYS K 1 147 ? 86.429 43.513 105.466 1.00 50.37 133 LYS K C 1
ATOM 15550 O O . LYS K 1 147 ? 86.571 44.508 106.184 1.00 50.55 133 LYS K O 1
ATOM 15556 N N . SER K 1 148 ? 86.883 43.462 104.218 1.00 45.64 134 SER K N 1
ATOM 15557 C CA . SER K 1 148 ? 87.547 44.592 103.590 1.00 42.10 134 SER K CA 1
ATOM 15558 C C . SER K 1 148 ? 86.504 45.560 103.049 1.00 41.46 134 SER K C 1
ATOM 15559 O O . SER K 1 148 ? 85.567 45.150 102.359 1.00 44.96 134 SER K O 1
ATOM 15562 N N . LYS K 1 149 ? 86.655 46.838 103.385 1.00 38.21 135 LYS K N 1
ATOM 15563 C CA . LYS K 1 149 ? 85.815 47.859 102.774 1.00 38.64 135 LYS K CA 1
ATOM 15564 C C . LYS K 1 149 ? 86.161 48.038 101.299 1.00 41.12 135 LYS K C 1
ATOM 15565 O O . LYS K 1 149 ? 85.272 48.236 100.462 1.00 33.43 135 LYS K O 1
ATOM 15571 N N . ALA K 1 150 ? 87.451 47.968 100.967 1.00 39.78 136 ALA K N 1
ATOM 15572 C CA . ALA K 1 150 ? 87.880 48.142 99.584 1.00 36.23 136 ALA K CA 1
ATOM 15573 C C . ALA K 1 150 ? 87.356 47.025 98.694 1.00 34.45 136 ALA K C 1
ATOM 15574 O O . ALA K 1 150 ? 86.878 47.283 97.585 1.00 35.36 136 ALA K O 1
ATOM 15576 N N . LEU K 1 151 ? 87.432 45.778 99.164 1.00 34.99 137 LEU K N 1
ATOM 15577 C CA . LEU K 1 151 ? 86.936 44.652 98.379 1.00 34.47 137 LEU K CA 1
ATOM 15578 C C . LEU K 1 151 ? 85.427 44.730 98.188 1.00 32.54 137 LEU K C 1
ATOM 15579 O O . LEU K 1 151 ? 84.920 44.461 97.093 1.00 36.73 137 LEU K O 1
ATOM 15584 N N . SER K 1 152 ? 84.698 45.104 99.240 1.00 32.94 138 SER K N 1
ATOM 15585 C CA . SER K 1 152 ? 83.251 45.236 99.136 1.00 28.87 138 SER K CA 1
ATOM 15586 C C . SER K 1 152 ? 82.866 46.317 98.137 1.00 25.85 138 SER K C 1
ATOM 15587 O O . SER K 1 152 ? 81.984 46.111 97.295 1.00 31.91 138 SER K O 1
ATOM 15590 N N . LEU K 1 153 ? 83.524 47.474 98.213 1.00 28.49 139 LEU K N 1
ATOM 15591 C CA . LEU K 1 153 ? 83.218 48.556 97.288 1.00 26.78 139 LEU K CA 1
ATOM 15592 C C . LEU K 1 153 ? 83.565 48.178 95.855 1.00 29.32 139 LEU K C 1
ATOM 15593 O O . LEU K 1 153 ? 82.789 48.452 94.934 1.00 24.78 139 LEU K O 1
ATOM 15598 N N . GLU K 1 154 ? 84.717 47.539 95.651 1.00 30.65 140 GLU K N 1
ATOM 15599 C CA . GLU K 1 154 ? 85.098 47.105 94.314 1.00 27.48 140 GLU K CA 1
ATOM 15600 C C . GLU K 1 154 ? 84.065 46.155 93.732 1.00 36.81 140 GLU K C 1
ATOM 15601 O O . GLU K 1 154 ? 83.591 46.347 92.600 1.00 38.79 140 GLU K O 1
ATOM 15607 N N . LYS K 1 155 ? 83.684 45.141 94.508 1.00 31.16 141 LYS K N 1
ATOM 15608 C CA . LYS K 1 155 ? 82.726 44.155 94.038 1.00 28.47 141 LYS K CA 1
ATOM 15609 C C . LYS K 1 155 ? 81.392 44.805 93.700 1.00 29.82 141 LYS K C 1
ATOM 15610 O O . LYS K 1 155 ? 80.827 44.560 92.628 1.00 28.64 141 LYS K O 1
ATOM 15616 N N . ALA K 1 156 ? 80.886 45.662 94.591 1.00 27.26 142 ALA K N 1
ATOM 15617 C CA . ALA K 1 156 ? 79.574 46.254 94.369 1.00 22.02 142 ALA K CA 1
ATOM 15618 C C . ALA K 1 156 ? 79.576 47.205 93.178 1.00 20.63 142 ALA K C 1
ATOM 15619 O O . ALA K 1 156 ? 78.627 47.209 92.390 1.00 27.55 142 ALA K O 1
ATOM 15621 N N . ARG K 1 157 ? 80.630 48.010 93.015 1.00 22.90 143 ARG K N 1
ATOM 15622 C CA . ARG K 1 157 ? 80.676 48.928 91.881 1.00 23.03 143 ARG K CA 1
ATOM 15623 C C . ARG K 1 157 ? 80.734 48.178 90.554 1.00 21.43 143 ARG K C 1
ATOM 15624 O O . ARG K 1 157 ? 79.993 48.503 89.612 1.00 26.18 143 ARG K O 1
ATOM 15632 N N . LYS K 1 158 ? 81.598 47.162 90.464 1.00 29.12 144 LYS K N 1
ATOM 15633 C CA . LYS K 1 158 ? 81.695 46.412 89.219 1.00 20.95 144 LYS K CA 1
ATOM 15634 C C . LYS K 1 158 ? 80.399 45.677 88.910 1.00 27.16 144 LYS K C 1
ATOM 15635 O O . LYS K 1 158 ? 79.955 45.649 87.754 1.00 38.53 144 LYS K O 1
ATOM 15641 N N . GLU K 1 159 ? 79.765 45.097 89.929 1.00 23.44 145 GLU K N 1
ATOM 15642 C CA . GLU K 1 159 ? 78.504 44.410 89.698 1.00 20.93 145 GLU K CA 1
ATOM 15643 C C . GLU K 1 159 ? 77.412 45.377 89.272 1.00 26.70 145 GLU K C 1
ATOM 15644 O O . GLU K 1 159 ? 76.581 45.034 88.430 1.00 39.80 145 GLU K O 1
ATOM 15650 N N . ALA K 1 160 ? 77.384 46.582 89.841 1.00 22.39 146 ALA K N 1
ATOM 15651 C CA . ALA K 1 160 ? 76.385 47.555 89.420 1.00 12.32 146 ALA K CA 1
ATOM 15652 C C . ALA K 1 160 ? 76.545 47.901 87.948 1.00 29.90 146 ALA K C 1
ATOM 15653 O O . ALA K 1 160 ? 75.558 47.943 87.203 1.00 25.09 146 ALA K O 1
ATOM 15655 N N . VAL K 1 161 ? 77.781 48.133 87.503 1.00 23.70 147 VAL K N 1
ATOM 15656 C CA . VAL K 1 161 ? 77.978 48.484 86.099 1.00 19.71 147 VAL K CA 1
ATOM 15657 C C . VAL K 1 161 ? 77.577 47.324 85.189 1.00 22.76 147 VAL K C 1
ATOM 15658 O O . VAL K 1 161 ? 76.876 47.515 84.188 1.00 32.88 147 VAL K O 1
ATOM 15662 N N . THR K 1 162 ? 78.004 46.103 85.527 1.00 21.33 148 THR K N 1
ATOM 15663 C CA . THR K 1 162 ? 77.677 44.952 84.687 1.00 21.78 148 THR K CA 1
ATOM 15664 C C . THR K 1 162 ? 76.172 44.694 84.641 1.00 25.32 148 THR K C 1
ATOM 15665 O O . THR K 1 162 ? 75.611 44.413 83.574 1.00 29.81 148 THR K O 1
ATOM 15669 N N . ASP K 1 163 ? 75.505 44.789 85.788 1.00 23.23 149 ASP K N 1
ATOM 15670 C CA . ASP K 1 163 ? 74.066 44.581 85.846 1.00 23.00 149 ASP K CA 1
ATOM 15671 C C . ASP K 1 163 ? 73.322 45.633 85.035 1.00 28.25 149 ASP K C 1
ATOM 15672 O O . ASP K 1 163 ? 72.341 45.322 84.349 1.00 30.24 149 ASP K O 1
ATOM 15677 N N . GLY K 1 164 ? 73.772 46.887 85.104 1.00 20.15 150 GLY K N 1
ATOM 15678 C CA . GLY K 1 164 ? 73.167 47.918 84.285 1.00 11.17 150 GLY K CA 1
ATOM 15679 C C . GLY K 1 164 ? 73.332 47.650 82.805 1.00 22.56 150 GLY K C 1
ATOM 15680 O O . GLY K 1 164 ? 72.400 47.849 82.024 1.00 29.56 150 GLY K O 1
ATOM 15681 N N . LEU K 1 165 ? 74.518 47.194 82.399 1.00 16.26 151 LEU K N 1
ATOM 15682 C CA . LEU K 1 165 ? 74.722 46.858 80.995 1.00 13.58 151 LEU K CA 1
ATOM 15683 C C . LEU K 1 165 ? 73.781 45.746 80.550 1.00 29.30 151 LEU K C 1
ATOM 15684 O O . LEU K 1 165 ? 73.161 45.838 79.484 1.00 33.09 151 LEU K O 1
ATOM 15689 N N . LYS K 1 166 ? 73.647 44.697 81.361 1.00 23.59 152 LYS K N 1
ATOM 15690 C CA . LYS K 1 166 ? 72.762 43.595 80.993 1.00 24.95 152 LYS K CA 1
ATOM 15691 C C . LYS K 1 166 ? 71.312 44.053 80.877 1.00 23.82 152 LYS K C 1
ATOM 15692 O O . LYS K 1 166 ? 70.618 43.715 79.908 1.00 29.82 152 LYS K O 1
ATOM 15698 N N . ARG K 1 167 ? 70.838 44.838 81.844 1.00 25.62 153 ARG K N 1
ATOM 15699 C CA . ARG K 1 167 ? 69.448 45.272 81.801 1.00 25.78 153 ARG K CA 1
ATOM 15700 C C . ARG K 1 167 ? 69.197 46.223 80.639 1.00 24.06 153 ARG K C 1
ATOM 15701 O O . ARG K 1 167 ? 68.120 46.195 80.036 1.00 19.89 153 ARG K O 1
ATOM 15709 N N . ALA K 1 168 ? 70.171 47.070 80.305 1.00 20.27 154 ALA K N 1
ATOM 15710 C CA . ALA K 1 168 ? 69.992 47.968 79.173 1.00 25.40 154 ALA K CA 1
ATOM 15711 C C . ALA K 1 168 ? 69.976 47.201 77.858 1.00 28.49 154 ALA K C 1
ATOM 15712 O O . ALA K 1 168 ? 69.196 47.523 76.956 1.00 20.52 154 ALA K O 1
ATOM 15714 N N . LEU K 1 169 ? 70.825 46.182 77.732 1.00 26.89 155 LEU K N 1
ATOM 15715 C CA . LEU K 1 169 ? 70.826 45.381 76.518 1.00 20.15 155 LEU K CA 1
ATOM 15716 C C . LEU K 1 169 ? 69.565 44.543 76.369 1.00 17.81 155 LEU K C 1
ATOM 15717 O O . LEU K 1 169 ? 69.163 44.268 75.238 1.00 23.87 155 LEU K O 1
ATOM 15722 N N . ARG K 1 170 ? 68.927 44.141 77.473 1.00 29.38 156 ARG K N 1
ATOM 15723 C CA . ARG K 1 170 ? 67.690 43.363 77.364 1.00 21.74 156 ARG K CA 1
ATOM 15724 C C . ARG K 1 170 ? 66.613 44.090 76.569 1.00 29.06 156 ARG K C 1
ATOM 15725 O O . ARG K 1 170 ? 65.742 43.445 75.980 1.00 30.12 156 ARG K O 1
ATOM 15733 N N . SER K 1 171 ? 66.639 45.423 76.557 1.00 23.06 157 SER K N 1
ATOM 15734 C CA . SER K 1 171 ? 65.584 46.199 75.919 1.00 20.59 157 SER K CA 1
ATOM 15735 C C . SER K 1 171 ? 65.571 46.072 74.403 1.00 17.74 157 SER K C 1
ATOM 15736 O O . SER K 1 171 ? 64.603 46.512 73.780 1.00 18.99 157 SER K O 1
ATOM 15739 N N . PHE K 1 172 ? 66.607 45.497 73.795 1.00 25.87 158 PHE K N 1
ATOM 15740 C CA . PHE K 1 172 ? 66.623 45.377 72.344 1.00 22.83 158 PHE K CA 1
ATOM 15741 C C . PHE K 1 172 ? 65.900 44.134 71.850 1.00 29.88 158 PHE K C 1
ATOM 15742 O O . PHE K 1 172 ? 65.430 44.121 70.710 1.00 35.99 158 PHE K O 1
ATOM 15750 N N . GLY K 1 173 ? 65.790 43.098 72.663 1.00 29.64 159 GLY K N 1
ATOM 15751 C CA . GLY K 1 173 ? 65.041 41.930 72.250 1.00 25.03 159 GLY K CA 1
ATOM 15752 C C . GLY K 1 173 ? 65.409 40.699 73.046 1.00 27.36 159 GLY K C 1
ATOM 15753 O O . GLY K 1 173 ? 66.264 40.726 73.927 1.00 40.75 159 GLY K O 1
ATOM 15754 N N . ASN K 1 174 ? 64.747 39.598 72.678 1.00 37.85 160 ASN K N 1
ATOM 15755 C CA . ASN K 1 174 ? 64.892 38.336 73.398 1.00 34.18 160 ASN K CA 1
ATOM 15756 C C . ASN K 1 174 ? 66.319 37.814 73.346 1.00 31.07 160 ASN K C 1
ATOM 15757 O O . ASN K 1 174 ? 66.825 37.281 74.338 1.00 41.40 160 ASN K O 1
ATOM 15762 N N . ALA K 1 175 ? 66.976 37.932 72.192 1.00 37.35 161 ALA K N 1
ATOM 15763 C CA . ALA K 1 175 ? 68.288 37.322 72.018 1.00 35.29 161 ALA K CA 1
ATOM 15764 C C . ALA K 1 175 ? 69.355 37.979 72.879 1.00 31.69 161 ALA K C 1
ATOM 15765 O O . ALA K 1 175 ? 70.418 37.388 73.083 1.00 32.20 161 ALA K O 1
ATOM 15767 N N . LEU K 1 176 ? 69.099 39.179 73.389 1.00 32.89 162 LEU K N 1
ATOM 15768 C CA . LEU K 1 176 ? 70.015 39.852 74.293 1.00 32.22 162 LEU K CA 1
ATOM 15769 C C . LEU K 1 176 ? 69.593 39.729 75.749 1.00 36.08 162 LEU K C 1
ATOM 15770 O O . LEU K 1 176 ? 70.062 40.502 76.585 1.00 37.70 162 LEU K O 1
ATOM 15775 N N . GLY K 1 177 ? 68.714 38.783 76.067 1.00 30.94 163 GLY K N 1
ATOM 15776 C CA . GLY K 1 177 ? 68.373 38.481 77.440 1.00 27.91 163 GLY K CA 1
ATOM 15777 C C . GLY K 1 177 ? 66.984 38.875 77.874 1.00 33.73 163 GLY K C 1
ATOM 15778 O O . GLY K 1 177 ? 66.662 38.707 79.053 1.00 40.53 163 GLY K O 1
ATOM 15779 N N . ASN K 1 178 ? 66.147 39.404 76.983 1.00 31.62 164 ASN K N 1
ATOM 15780 C CA . ASN K 1 178 ? 64.783 39.720 77.383 1.00 31.10 164 ASN K CA 1
ATOM 15781 C C . ASN K 1 178 ? 63.962 38.466 77.657 1.00 38.87 164 ASN K C 1
ATOM 15782 O O . ASN K 1 178 ? 62.977 38.537 78.398 1.00 42.31 164 ASN K O 1
ATOM 15787 N N . CYS K 1 179 ? 64.348 37.324 77.088 1.00 42.79 165 CYS K N 1
ATOM 15788 C CA . CYS K 1 179 ? 63.617 36.083 77.320 1.00 49.54 165 CYS K CA 1
ATOM 15789 C C . CYS K 1 179 ? 63.799 35.547 78.735 1.00 48.75 165 CYS K C 1
ATOM 15790 O O . CYS K 1 179 ? 62.930 34.816 79.218 1.00 50.04 165 CYS K O 1
ATOM 15793 N N . ILE K 1 180 ? 64.888 35.911 79.419 1.00 48.92 166 ILE K N 1
ATOM 15794 C CA . ILE K 1 180 ? 65.173 35.369 80.744 1.00 50.70 166 ILE K CA 1
ATOM 15795 C C . ILE K 1 180 ? 64.113 35.759 81.767 1.00 50.97 166 ILE K C 1
ATOM 15796 O O . ILE K 1 180 ? 64.129 35.253 82.893 1.00 52.46 166 ILE K O 1
ATOM 15801 N N . LEU K 1 181 ? 63.190 36.645 81.407 1.00 49.71 167 LEU K N 1
ATOM 15802 C CA . LEU K 1 181 ? 62.154 37.111 82.316 1.00 49.32 167 LEU K CA 1
ATOM 15803 C C . LEU K 1 181 ? 60.825 36.385 82.149 1.00 49.93 167 LEU K C 1
ATOM 15804 O O . LEU K 1 181 ? 59.942 36.550 82.994 1.00 50.62 167 LEU K O 1
ATOM 15809 N N . ASP K 1 182 ? 60.660 35.595 81.092 1.00 60.83 168 ASP K N 1
ATOM 15810 C CA . ASP K 1 182 ? 59.396 34.914 80.832 1.00 60.89 168 ASP K CA 1
ATOM 15811 C C . ASP K 1 182 ? 59.343 33.604 81.608 1.00 63.59 168 ASP K C 1
ATOM 15812 O O . ASP K 1 182 ? 60.262 32.785 81.517 1.00 63.27 168 ASP K O 1
ATOM 15817 N N . LYS K 1 183 ? 58.262 33.404 82.367 1.00 67.64 169 LYS K N 1
ATOM 15818 C CA . LYS K 1 183 ? 58.129 32.192 83.172 1.00 67.65 169 LYS K CA 1
ATOM 15819 C C . LYS K 1 183 ? 57.963 30.953 82.300 1.00 69.27 169 LYS K C 1
ATOM 15820 O O . LYS K 1 183 ? 58.503 29.887 82.617 1.00 70.72 169 LYS K O 1
ATOM 15826 N N . ASP K 1 184 ? 57.207 31.068 81.207 1.00 68.79 170 ASP K N 1
ATOM 15827 C CA . ASP K 1 184 ? 57.019 29.927 80.317 1.00 69.50 170 ASP K CA 1
ATOM 15828 C C . ASP K 1 184 ? 58.337 29.490 79.694 1.00 71.15 170 ASP K C 1
ATOM 15829 O O . ASP K 1 184 ? 58.601 28.289 79.557 1.00 73.64 170 ASP K O 1
ATOM 15834 N N . TYR K 1 185 ? 59.198 30.412 79.321 1.00 64.19 171 TYR K N 1
ATOM 15835 C CA . TYR K 1 185 ? 60.497 30.032 78.745 1.00 64.32 171 TYR K CA 1
ATOM 15836 C C . TYR K 1 185 ? 61.327 29.318 79.804 1.00 64.81 171 TYR K C 1
ATOM 15837 O O . TYR K 1 185 ? 62.021 28.394 79.475 1.00 64.64 171 TYR K O 1
ATOM 15846 N N . LEU K 1 186 ? 61.306 29.820 81.021 1.00 67.83 172 LEU K N 1
ATOM 15847 C CA . LEU K 1 186 ? 62.080 29.139 82.051 1.00 69.80 172 LEU K CA 1
ATOM 15848 C C . LEU K 1 186 ? 61.548 27.737 82.319 1.00 72.78 172 LEU K C 1
ATOM 15849 O O . LEU K 1 186 ? 62.337 26.809 82.537 1.00 73.85 172 LEU K O 1
ATOM 15854 N N . ARG K 1 187 ? 60.224 27.558 82.308 1.00 74.03 173 ARG K N 1
ATOM 15855 C CA . ARG K 1 187 ? 59.667 26.218 82.467 1.00 75.00 173 ARG K CA 1
ATOM 15856 C C . ARG K 1 187 ? 60.100 25.306 81.330 1.00 75.52 173 ARG K C 1
ATOM 15857 O O . ARG K 1 187 ? 60.479 24.153 81.558 1.00 76.57 173 ARG K O 1
ATOM 15865 N N . SER K 1 188 ? 60.057 25.808 80.096 1.00 73.79 174 SER K N 1
ATOM 15866 C CA . SER K 1 188 ? 60.527 25.023 78.963 1.00 74.74 174 SER K CA 1
ATOM 15867 C C . SER K 1 188 ? 62.014 24.718 79.055 1.00 76.81 174 SER K C 1
ATOM 15868 O O . SER K 1 188 ? 62.436 23.626 78.665 1.00 79.17 174 SER K O 1
ATOM 15871 N N . LEU K 1 189 ? 62.814 25.661 79.553 1.00 79.35 175 LEU K N 1
ATOM 15872 C CA . LEU K 1 189 ? 64.242 25.426 79.727 1.00 80.54 175 LEU K CA 1
ATOM 15873 C C . LEU K 1 189 ? 64.496 24.331 80.755 1.00 79.13 175 LEU K C 1
ATOM 15874 O O . LEU K 1 189 ? 65.381 23.489 80.570 1.00 79.30 175 LEU K O 1
ATOM 15879 N N . ASN K 1 190 ? 63.730 24.333 81.848 1.00 82.65 176 ASN K N 1
ATOM 15880 C CA . ASN K 1 190 ? 63.923 23.335 82.896 1.00 84.75 176 ASN K CA 1
ATOM 15881 C C . ASN K 1 190 ? 63.645 21.921 82.403 1.00 86.99 176 ASN K C 1
ATOM 15882 O O . ASN K 1 190 ? 64.241 20.964 82.907 1.00 86.09 176 ASN K O 1
ATOM 15887 N N . LYS K 1 191 ? 62.746 21.765 81.430 1.00 89.42 177 LYS K N 1
ATOM 15888 C CA . LYS K 1 191 ? 62.403 20.433 80.948 1.00 88.86 177 LYS K CA 1
ATOM 15889 C C . LYS K 1 191 ? 63.407 19.895 79.937 1.00 89.58 177 LYS K C 1
ATOM 15890 O O . LYS K 1 191 ? 63.358 18.705 79.612 1.00 90.34 177 LYS K O 1
ATOM 15896 N N . LEU K 1 192 ? 64.302 20.734 79.429 1.00 94.84 178 LEU K N 1
ATOM 15897 C CA . LEU K 1 192 ? 65.298 20.256 78.483 1.00 96.32 178 LEU K CA 1
ATOM 15898 C C . LEU K 1 192 ? 66.326 19.382 79.198 1.00 97.04 178 LEU K C 1
ATOM 15899 O O . LEU K 1 192 ? 66.634 19.617 80.371 1.00 95.66 178 LEU K O 1
ATOM 15904 N N . PRO K 1 193 ? 66.862 18.364 78.527 1.00 105.82 179 PRO K N 1
ATOM 15905 C CA . PRO K 1 193 ? 67.912 17.548 79.143 1.00 105.19 179 PRO K CA 1
ATOM 15906 C C . PRO K 1 193 ? 69.151 18.375 79.437 1.00 104.89 179 PRO K C 1
ATOM 15907 O O . PRO K 1 193 ? 69.519 19.278 78.682 1.00 104.82 179 PRO K O 1
ATOM 15911 N N . ARG K 1 194 ? 69.804 18.049 80.548 1.00 110.27 180 ARG K N 1
ATOM 15912 C CA . ARG K 1 194 ? 70.994 18.784 80.955 1.00 111.26 180 ARG K CA 1
ATOM 15913 C C . ARG K 1 194 ? 72.157 18.427 80.037 1.00 111.66 180 ARG K C 1
ATOM 15914 O O . ARG K 1 194 ? 72.529 17.255 79.920 1.00 111.36 180 ARG K O 1
ATOM 15922 N N . GLN K 1 195 ? 72.727 19.435 79.387 1.00 111.97 181 GLN K N 1
ATOM 15923 C CA . GLN K 1 195 ? 73.794 19.228 78.421 1.00 111.59 181 GLN K CA 1
ATOM 15924 C C . GLN K 1 195 ? 75.155 19.279 79.105 1.00 111.99 181 GLN K C 1
ATOM 15925 O O . GLN K 1 195 ? 75.326 19.912 80.151 1.00 111.23 181 GLN K O 1
ATOM 15931 N N . LEU K 1 196 ? 76.121 18.591 78.504 1.00 118.92 182 LEU K N 1
ATOM 15932 C CA . LEU K 1 196 ? 77.464 18.541 79.055 1.00 119.34 182 LEU K CA 1
ATOM 15933 C C . LEU K 1 196 ? 78.139 19.908 78.945 1.00 119.73 182 LEU K C 1
ATOM 15934 O O . LEU K 1 196 ? 77.797 20.709 78.071 1.00 119.24 182 LEU K O 1
ATOM 15939 N N . PRO K 1 197 ? 79.091 20.203 79.831 1.00 123.04 183 PRO K N 1
ATOM 15940 C CA . PRO K 1 197 ? 79.824 21.469 79.726 1.00 122.63 183 PRO K CA 1
ATOM 15941 C C . PRO K 1 197 ? 80.559 21.573 78.398 1.00 122.47 183 PRO K C 1
ATOM 15942 O O . PRO K 1 197 ? 81.096 20.589 77.884 1.00 121.88 183 PRO K O 1
ATOM 15946 N N . LEU K 1 198 ? 80.573 22.782 77.845 1.00 121.33 184 LEU K N 1
ATOM 15947 C CA . LEU K 1 198 ? 81.253 23.023 76.581 1.00 121.36 184 LEU K CA 1
ATOM 15948 C C . LEU K 1 198 ? 82.754 22.820 76.737 1.00 121.06 184 LEU K C 1
ATOM 15949 O O . LEU K 1 198 ? 83.327 23.084 77.797 1.00 120.98 184 LEU K O 1
ATOM 15954 N N . GLU K 1 199 ? 83.388 22.331 75.677 1.00 119.51 185 GLU K N 1
ATOM 15955 C CA . GLU K 1 199 ? 84.834 22.180 75.625 1.00 119.51 185 GLU K CA 1
ATOM 15956 C C . GLU K 1 199 ? 85.415 23.242 74.702 1.00 119.79 185 GLU K C 1
ATOM 15957 O O . GLU K 1 199 ? 84.951 23.408 73.569 1.00 120.11 185 GLU K O 1
ATOM 15963 N N . VAL K 1 200 ? 86.423 23.961 75.188 1.00 112.85 186 VAL K N 1
ATOM 15964 C CA . VAL K 1 200 ? 87.061 25.031 74.431 1.00 112.50 186 VAL K CA 1
ATOM 15965 C C . VAL K 1 200 ? 88.341 24.493 73.814 1.00 111.66 186 VAL K C 1
ATOM 15966 O O . VAL K 1 200 ? 89.219 23.990 74.525 1.00 110.73 186 VAL K O 1
ATOM 15970 N N . ASP K 1 201 ? 88.447 24.595 72.493 1.00 105.98 187 ASP K N 1
ATOM 15971 C CA . ASP K 1 201 ? 89.642 24.178 71.774 1.00 105.99 187 ASP K CA 1
ATOM 15972 C C . ASP K 1 201 ? 90.585 25.366 71.641 1.00 105.45 187 ASP K C 1
ATOM 15973 O O . ASP K 1 201 ? 90.253 26.361 70.988 1.00 104.45 187 ASP K O 1
ATOM 15978 N N . LEU K 1 202 ? 91.762 25.256 72.253 1.00 98.24 188 LEU K N 1
ATOM 15979 C CA . LEU K 1 202 ? 92.752 26.321 72.255 1.00 97.31 188 LEU K CA 1
ATOM 15980 C C . LEU K 1 202 ? 93.823 26.132 71.192 1.00 97.45 188 LEU K C 1
ATOM 15981 O O . LEU K 1 202 ? 94.896 26.733 71.296 1.00 97.40 188 LEU K O 1
ATOM 15986 N N . THR K 1 203 ? 93.563 25.302 70.182 1.00 98.15 189 THR K N 1
ATOM 15987 C CA . THR K 1 203 ? 94.522 25.134 69.095 1.00 98.42 189 THR K CA 1
ATOM 15988 C C . THR K 1 203 ? 94.723 26.438 68.335 1.00 97.82 189 THR K C 1
ATOM 15989 O O . THR K 1 203 ? 95.856 26.895 68.150 1.00 96.60 189 THR K O 1
ATOM 15993 N N . LYS K 1 204 ? 93.633 27.053 67.887 1.00 94.36 190 LYS K N 1
ATOM 15994 C CA . LYS K 1 204 ? 93.707 28.313 67.152 1.00 93.23 190 LYS K CA 1
ATOM 15995 C C . LYS K 1 204 ? 93.523 29.516 68.072 1.00 94.05 190 LYS K C 1
ATOM 15996 O O . LYS K 1 204 ? 92.716 30.407 67.811 1.00 93.82 190 LYS K O 1
ATOM 16002 N N . ALA K 1 205 ? 94.288 29.553 69.157 1.00 83.32 191 ALA K N 1
ATOM 16003 C CA . ALA K 1 205 ? 94.265 30.682 70.070 1.00 81.03 191 ALA K CA 1
ATOM 16004 C C . ALA K 1 205 ? 95.266 31.737 69.621 1.00 82.26 191 ALA K C 1
ATOM 16005 O O . ALA K 1 205 ? 96.275 31.433 68.981 1.00 82.33 191 ALA K O 1
ATOM 16007 N N . LYS K 1 206 ? 94.965 32.988 69.950 1.00 74.96 192 LYS K N 1
ATOM 16008 C CA . LYS K 1 206 ? 95.879 34.082 69.656 1.00 70.27 192 LYS K CA 1
ATOM 16009 C C . LYS K 1 206 ? 97.147 33.936 70.485 1.00 71.26 192 LYS K C 1
ATOM 16010 O O . LYS K 1 206 ? 97.088 33.762 71.705 1.00 71.13 192 LYS K O 1
ATOM 16016 N N . ARG K 1 207 ? 98.299 34.007 69.821 1.00 73.78 193 ARG K N 1
ATOM 16017 C CA . ARG K 1 207 ? 99.580 33.818 70.488 1.00 74.88 193 ARG K CA 1
ATOM 16018 C C . ARG K 1 207 ? 100.577 34.943 70.264 1.00 75.11 193 ARG K C 1
ATOM 16019 O O . ARG K 1 207 ? 101.566 35.012 71.001 1.00 76.63 193 ARG K O 1
ATOM 16027 N N . GLN K 1 208 ? 100.362 35.819 69.290 1.00 72.08 194 GLN K N 1
ATOM 16028 C CA . GLN K 1 208 ? 101.220 36.970 69.070 1.00 72.63 194 GLN K CA 1
ATOM 16029 C C . GLN K 1 208 ? 100.352 38.202 68.865 1.00 73.49 194 GLN K C 1
ATOM 16030 O O . GLN K 1 208 ? 99.199 38.101 68.443 1.00 75.51 194 GLN K O 1
ATOM 16036 N N . ASP K 1 209 ? 100.920 39.369 69.176 1.00 69.83 195 ASP K N 1
ATOM 16037 C CA . ASP K 1 209 ? 100.163 40.615 69.089 1.00 69.15 195 ASP K CA 1
ATOM 16038 C C . ASP K 1 209 ? 99.764 40.936 67.655 1.00 67.67 195 ASP K C 1
ATOM 16039 O O . ASP K 1 209 ? 98.667 41.448 67.412 1.00 69.45 195 ASP K O 1
ATOM 16044 N N . LEU K 1 210 ? 100.637 40.646 66.696 1.00 68.22 196 LEU K N 1
ATOM 16045 C CA . LEU K 1 210 ? 100.428 41.091 65.325 1.00 69.81 196 LEU K CA 1
ATOM 16046 C C . LEU K 1 210 ? 99.177 40.475 64.707 1.00 69.52 196 LEU K C 1
ATOM 16047 O O . LEU K 1 210 ? 98.863 39.302 64.922 1.00 67.33 196 LEU K O 1
ATOM 16052 N N . GLU K 1 211 ? 98.459 41.293 63.937 1.00 68.46 197 GLU K N 1
ATOM 16053 C CA . GLU K 1 211 ? 97.300 40.875 63.151 1.00 68.13 197 GLU K CA 1
ATOM 16054 C C . GLU K 1 211 ? 97.558 41.302 61.713 1.00 68.28 197 GLU K C 1
ATOM 16055 O O . GLU K 1 211 ? 97.194 42.418 61.315 1.00 69.27 197 GLU K O 1
ATOM 16061 N N . PRO K 1 212 ? 98.205 40.455 60.906 1.00 68.28 198 PRO K N 1
ATOM 16062 C CA . PRO K 1 212 ? 98.625 40.899 59.564 1.00 67.04 198 PRO K CA 1
ATOM 16063 C C . PRO K 1 212 ? 97.486 41.347 58.664 1.00 67.03 198 PRO K C 1
ATOM 16064 O O . PRO K 1 212 ? 97.628 42.351 57.954 1.00 66.67 198 PRO K O 1
ATOM 16068 N N . SER K 1 213 ? 96.358 40.637 58.670 1.00 64.54 199 SER K N 1
ATOM 16069 C CA . SER K 1 213 ? 95.237 41.048 57.831 1.00 64.33 199 SER K CA 1
ATOM 16070 C C . SER K 1 213 ? 94.657 42.373 58.301 1.00 66.17 199 SER K C 1
ATOM 16071 O O . SER K 1 213 ? 94.299 43.231 57.481 1.00 67.20 199 SER K O 1
ATOM 16074 N N . VAL K 1 214 ? 94.558 42.556 59.619 1.00 62.64 200 VAL K N 1
ATOM 16075 C CA . VAL K 1 214 ? 94.085 43.820 60.170 1.00 61.18 200 VAL K CA 1
ATOM 16076 C C . VAL K 1 214 ? 95.004 44.957 59.752 1.00 59.74 200 VAL K C 1
ATOM 16077 O O . VAL K 1 214 ? 94.543 46.024 59.329 1.00 57.04 200 VAL K O 1
ATOM 16081 N N . GLU K 1 215 ? 96.316 44.746 59.861 1.00 59.60 201 GLU K N 1
ATOM 16082 C CA . GLU K 1 215 ? 97.274 45.773 59.472 1.00 60.81 201 GLU K CA 1
ATOM 16083 C C . GLU K 1 215 ? 97.161 46.094 57.990 1.00 61.94 201 GLU K C 1
ATOM 16084 O O . GLU K 1 215 ? 97.223 47.262 57.595 1.00 61.86 201 GLU K O 1
ATOM 16090 N N . GLU K 1 216 ? 96.980 45.069 57.158 1.00 66.18 202 GLU K N 1
ATOM 16091 C CA . GLU K 1 216 ? 96.845 45.290 55.723 1.00 66.24 202 GLU K CA 1
ATOM 16092 C C . GLU K 1 216 ? 95.617 46.140 55.410 1.00 66.55 202 GLU K C 1
ATOM 16093 O O . GLU K 1 216 ? 95.702 47.130 54.670 1.00 62.17 202 GLU K O 1
ATOM 16099 N N . ALA K 1 217 ? 94.468 45.777 55.984 1.00 64.43 203 ALA K N 1
ATOM 16100 C CA . ALA K 1 217 ? 93.239 46.521 55.718 1.00 60.74 203 ALA K CA 1
ATOM 16101 C C . ALA K 1 217 ? 93.325 47.950 56.243 1.00 62.45 203 ALA K C 1
ATOM 16102 O O . ALA K 1 217 ? 92.873 48.892 55.579 1.00 60.62 203 ALA K O 1
ATOM 16104 N N . ARG K 1 218 ? 93.906 48.134 57.430 1.00 57.00 204 ARG K N 1
ATOM 16105 C CA . ARG K 1 218 ? 94.043 49.476 57.983 1.00 57.81 204 ARG K CA 1
ATOM 16106 C C . ARG K 1 218 ? 94.970 50.337 57.132 1.00 60.26 204 ARG K C 1
ATOM 16107 O O . ARG K 1 218 ? 94.663 51.504 56.856 1.00 56.55 204 ARG K O 1
ATOM 16115 N N . TYR K 1 219 ? 96.099 49.775 56.695 1.00 62.54 205 TYR K N 1
ATOM 16116 C CA . TYR K 1 219 ? 97.016 50.522 55.844 1.00 62.54 205 TYR K CA 1
ATOM 16117 C C . TYR K 1 219 ? 96.358 50.897 54.524 1.00 62.37 205 TYR K C 1
ATOM 16118 O O . TYR K 1 219 ? 96.558 52.007 54.018 1.00 59.07 205 TYR K O 1
ATOM 16127 N N . ASN K 1 220 ? 95.573 49.983 53.945 1.00 67.21 206 ASN K N 1
ATOM 16128 C CA . ASN K 1 220 ? 94.866 50.311 52.711 1.00 68.11 206 ASN K CA 1
ATOM 16129 C C . ASN K 1 220 ? 93.846 51.417 52.940 1.00 69.23 206 ASN K C 1
ATOM 16130 O O . ASN K 1 220 ? 93.634 52.264 52.065 1.00 67.68 206 ASN K O 1
ATOM 16135 N N . SER K 1 221 ? 93.203 51.425 54.109 1.00 69.05 207 SER K N 1
ATOM 16136 C CA . SER K 1 221 ? 92.245 52.480 54.410 1.00 68.58 207 SER K CA 1
ATOM 16137 C C . SER K 1 221 ? 92.910 53.823 54.682 1.00 69.29 207 SER K C 1
ATOM 16138 O O . SER K 1 221 ? 92.277 54.860 54.461 1.00 69.60 207 SER K O 1
ATOM 16141 N N . CYS K 1 222 ? 94.163 53.832 55.150 1.00 74.64 208 CYS K N 1
ATOM 16142 C CA . CYS K 1 222 ? 94.776 55.079 55.609 1.00 74.34 208 CYS K CA 1
ATOM 16143 C C . CYS K 1 222 ? 94.831 56.128 54.511 1.00 74.68 208 CYS K C 1
ATOM 16144 O O . CYS K 1 222 ? 94.837 57.329 54.803 1.00 74.18 208 CYS K O 1
ATOM 16147 N N . ARG K 1 223 ? 94.878 55.705 53.256 1.00 78.10 209 ARG K N 1
ATOM 16148 C CA . ARG K 1 223 ? 94.767 56.634 52.147 1.00 78.97 209 ARG K CA 1
ATOM 16149 C C . ARG K 1 223 ? 94.406 55.887 50.868 1.00 79.89 209 ARG K C 1
ATOM 16150 O O . ARG K 1 223 ? 93.319 55.319 50.763 1.00 79.29 209 ARG K O 1
#

InterPro domains:
  IPR004585 DNA recombination/repair protein Rad52 [TIGR00607] (38-198)
  IPR007232 DNA repair protein Rad52/59/22 [PTHR12132] (1-414)
  IPR041247 Rad52 family [PF04098] (36-178)
  IPR042525 DNA repair protein Rad52/59/22 superfamily [G3DSA:3.30.390.80] (32-179)

Radius of gyration: 40.06 Å; Cα contacts (8 Å, |Δi|>4): 4696; chains: 11; bounding box: 118×119×62 Å

Secondary structure (P-SEA, 3-state):
ccccccccccaaaaaaaaaaaacccccccbbbbbccccbbbbbbcaaaaaaaaaaacccccbbbbccccccccccccccbbbbbbbbbbbbbcccccbbbbbbbbbbcccccaaaaaaaaaaaaaaaaaaaaaaaaccccccccccaaaaaaaaaccccccccccccccccccccaaaaaaaaaac/ccccccccccaaaaaaaaaaaacccccccbbbbbccccbbbbbbcaaaaaaaaaaacccccbbbbccccccccccccccbbbbbbbbbbbbbcccccbbbbbbbbbbcccccaaaaaaaaaaaaaaaaaaaaaaccccccccccccaaaaaaaaaccccccbbbbccccccccccaaaaaaaaaacc/ccccccccccaaaaaaaaaaaacccccccbbbbbccccbbbbbbcaaaaaaaaaaacccccbbbbccccccccccccccbbbbbbbbbbbbbcccccbbbbbbbbbbcccccaaaaaaaaaaaaaaaaaaaaaaccccccccccccaaaaaaaaaccccccccccccccccccccaaaaaaaaaac/ccccccccccaaaaaaaaaaaacccccccbbbbbcccbbbbbbbcaaaaaaaaaaacccccbbbbccccccccccccccbbbbbbbbbbbbbcccccbbbbbbbbbbcccccaaaaaaaaaaaaaaaaaaaaaaccccccccccccaaaaaaaaaccccccccccccccccccccaaaaaaaaaac/ccccccccccaaaaaaaaaaaacccccccbbbbbcccbbbbbbbcaaaaaaaaaaacccccbbbbccccccccccccccbbbbbbbbbbbbbcccccbbbbbbbbbbcccccaaaaaaaaaaaaaaaaaaaaaaccccccccccccaaaaaaaaaccccccccccccccccccccaaaaaaaaaac/ccccccccccaaaaaaaaaaaacccccccbbbbbccccbbbbbbcaaaaaaaaaaacccccbbbbccccccccccccccbbbbbbbbbbbbbcccccbbbbbbbbbbcccccaaaaaaaaaaaaaaaaaaaaaaccccccccccccaaaaaaaaaccccccccccccccccccccaaaaaaaaaaac/ccccccccccaaaaaaaaaaaacccccccbbbbbccccbbbbbbcaaaaaaaaaaacccccbbbbccccccccccccccbbbbbbbbbbbbbcccccbbbbbbbbbbcccccaaaaaaaaaaaaaaaaaaaaaaccccccccccccaaaaaaaaaccccccccccccccccccccaaaaaaaaaac/ccccccccccaaaaaaaaaaaacccccccbbbbbccccbbbbbbcaaaaaaaaaaacccccbbbbccccccccccccccbbbbbbbbbbbbbcccccbbbbbbbbbbcccccaaaaaaaaaaaaaaaaaaaaaaccccccccccccaaaaaaaaaccccccccccccccccccccaaaaaaaaaac/ccccccccccaaaaaaaaaaaacccccccbbbbbcccbbbbbbbcaaaaaaaaaaacccccbbbbccccccccccccccbbbbbbbbbbbbbcccccbbbbbbbbbbcccccaaaaaaaaaaaaaaaaaaaaaaccccccccccccaaaaaaaaacccccbbbbbccccccccccaaaaaaaaaacc/ccccccccccaaaaaaaaaaaacccccccbbbbbccccbbbbbbcaaaaaaaaaaacccccbbbbccccccccccccccbbbbbbbbbbbbbcccccbbbbbbbbbbcccccaaaaaaaaaaaaaaaaaaaaaaccccccccccccaaaaaaaaaccccccccccccccccccccaaaaaaaaaac/ccccccccccaaaaaaaaaaaacccccccbbbbbccccbbbbbbcaaaaaaaaaaacccccbbbbccccccccccccccbbbbbbbbbbbbbcccccbbbbbbbbbbcccccaaaaaaaaaaaaaaaaaaaaaaccccccccccccaaaaaaaaaccccccccccccccccccccaaaaaaaaaacc

Sequence (2050 aa):
VLCFGQCQYTAEEYQAIQKALRQRLGPEYISSRMAGGGQKVCYIEGHRVINLANEMFGYNGWAHSITQQNVDFVDLNNGKFYVGVCAFVRVQLKDGSYHEDVGYGVSEGLKSKALSLEKARKEAVTDGLKRALRSFGNALGNCILDKDYLRSLNKLPRQLPLEVDLTKAKRQDLEPSVEEARYNSCVLCFGQCQYTAEEYQAIQKALRQRLGPEYISSRMAGGGQKVCYIEGHRVINLANEMFGYNGWAHSITQQNVDFVDLNNGKFYVGVCAFVRVQLKDGSYHEDVGYGVSEGLKSKALSLEKARKEAVTDGLKRALRSFGNALGNCILDKDYLRSLNKLPRQLPLEVDLTKAKRQDLEPSVEEARYNSCRVLCFGQCQYTAEEYQAIQKALRQRLGPEYISSRMAGGGQKVCYIEGHRVINLANEMFGYNGWAHSITQQNVDFVDLNNGKFYVGVCAFVRVQLKDGSYHEDVGYGVSEGLKSKALSLEKARKEAVTDGLKRALRSFGNALGNCILDKDYLRSLNKLPRQLPLEVDLTKAKRQDLEPSVEEARYNSCVLCFGQCQYTAEEYQAIQKALRQRLGPEYISSRMAGGGQKVCYIEGHRVINLANEMFGYNGWAHSITQQNVDFVDLNNGKFYVGVCAFVRVQLKDGSYHEDVGYGVSEGLKSKALSLEKARKEAVTDGLKRALRSFGNALGNCILDKDYLRSLNKLPRQLPLEVDLTKAKRQDLEPSVEEARYNSCVLCFGQCQYTAEEYQAIQKALRQRLGPEYISSRMAGGGQKVCYIEGHRVINLANEMFGYNGWAHSITQQNVDFVDLNNGKFYVGVCAFVRVQLKDGSYHEDVGYGVSEGLKSKALSLEKARKEAVTDGLKRALRSFGNALGNCILDKDYLRSLNKLPRQLPLEVDLTKAKRQDLEPSVEEARYNSCVLCFGQCQYTAEEYQAIQKALRQRLGPEYISSRMAGGGQKVCYIEGHRVINLANEMFGYNGWAHSITQQNVDFVDLNNGKFYVGVCAFVRVQLKDGSYHEDVGYGVSEGLKSKALSLEKARKEAVTDGLKRALRSFGNALGNCILDKDYLRSLNKLPRQLPLEVDLTKAKRQDLEPSVEEARYNSCRVLCFGQCQYTAEEYQAIQKALRQRLGPEYISSRMAGGGQKVCYIEGHRVINLANEMFGYNGWAHSITQQNVDFVDLNNGKFYVGVCAFVRVQLKDGSYHEDVGYGVSEGLKSKALSLEKARKEAVTDGLKRALRSFGNALGNCILDKDYLRSLNKLPRQLPLEVDLTKAKRQDLEPSVEEARYNSCVLCFGQCQYTAEEYQAIQKALRQRLGPEYISSRMAGGGQKVCYIEGHRVINLANEMFGYNGWAHSITQQNVDFVDLNNGKFYVGVCAFVRVQLKDGSYHEDVGYGVSEGLKSKALSLEKARKEAVTDGLKRALRSFGNALGNCILDKDYLRSLNKLPRQLPLEVDLTKAKRQDLEPSVEEARYNSCVLCFGQCQYTAEEYQAIQKALRQRLGPEYISSRMAGGGQKVCYIEGHRVINLANEMFGYNGWAHSITQQNVDFVDLNNGKFYVGVCAFVRVQLKDGSYHEDVGYGVSEGLKSKALSLEKARKEAVTDGLKRALRSFGNALGNCILDKDYLRSLNKLPRQLPLEVDLTKAKRQDLEPSVEEARYNSCRVLCFGQCQYTAEEYQAIQKALRQRLGPEYISSRMAGGGQKVCYIEGHRVINLANEMFGYNGWAHSITQQNVDFVDLNNGKFYVGVCAFVRVQLKDGSYHEDVGYGVSEGLKSKALSLEKARKEAVTDGLKRALRSFGNALGNCILDKDYLRSLNKLPRQLPLEVDLTKAKRQDLEPSVEEARYNSCVLCFGQCQYTAEEYQAIQKALRQRLGPEYISSRMAGGGQKVCYIEGHRVINLANEMFGYNGWAHSITQQNVDFVDLNNGKFYVGVCAFVRVQLKDGSYHEDVGYGVSEGLKSKALSLEKARKEAVTDGLKRALRSFGNALGNCILDKDYLRSLNKLPRQLPLEVDLTKAKRQDLEPSVEEARYNSCR

Foldseek 3Di:
DQFQQADDDDPVLVVVLLVLQADADAPLQWDWDQDPPRDIAIDGDLVSLVVLCCVSQNPSFKDKDWPDKDWPDWDADPLKIKTKIKIWMKMATSNNDIFIDIFMFIATGDNDPVVRVVRGRVRRHSRRVLVRQLVVHNSSPVVSVDPVSVVVNVPDDDDDDDDDDCPPPDDDDDDVVVVVVVVVVD/DQAFQADDDDPVLVVVLLVLQADADAPLQWDWDQDPPRDTAIDGDLVSLVVLCCVSQNPRFKDKDWPDKDWPDWDADPLKIKTKIKIWMWMATRNNDIFIDIFMFIATGDNDPVVRVVRGRVRRHSRRVLVRQLVVHNSSPVVSVDPVSVVVNVPDDDDDDDDDDCPPPDDDDDDVVVVVVVVVVVD/DQAFQADDDDPVLVVVLLVLQADADAPLQWDWDQDPPRDTAIDGDLVVLVVLCCVSQNPRFKDKDWPDKDWPDWDADPLKIKTKIKIWMWMATRNNDIFIDIFMFIATGDNDPVVRVVRGRVRRHSRRVLVRQLVSHNSSPVVSVDPVSVVVNVPDDDDDDDDDDCPPPDDDDDDPVVVVVVVVVD/DQFFQADDDDPVLVVVLLVLQADADAPLQWDWDADPPGDIAIDGDLVVLVVLCCVSQNPRFKDKDWPDKDWPDWDADPLKIKTKMKIWMWMAGRNNDIFIDIFIFIATGDNDPVVRVVRGRVRRHSRRVLVRQLVSHNSSPVVSVDPVVVVVNVPDDDDDDDDDDCPPPDDDPDDVVVVVVVVVVD/DQAFQADDDDPVLVVVLLVLQADADALLQWDWDADPPGDIAIDGDLVSLVVLCCVSQNPRFKDKDWPDKDWPDWDADPLKIKTKIKIWMWMATRNNDIFIDIFMFIATGDNDPVVRVVRGRVRRHSRRVLVRQLVSHNSSPVVSVDVVVVVVNVPDDDDDDDDDDCPPPDDDDDDVVVVVVVVVVD/DQFFQADDDDPVLVVVLLVLQADADAPLQWDWDQDPPRDTAIDGDLVSLVVLCCVSQNPRFKDKDWPDKDWPDWDADPLKIKTKMKTWMWMATSNNDIFIDIFIFIATGDNDSVVRVVRGRVRRHSRRVLVRQLVSHNSSPVVSVDPVSVVVNVPDDDDDDDDDDCPPPDDDDDDVVVVVVVVVVPD/DQFFQADDDDPVLVVVLLVLQADADAPLQWDWDQDPPRDIAIDGDLVSLVVLCCVSQNPRFKDKDWPDKDWPDWDADPLKIKTKIKTWMWMAGRNNDIFIDIFMFIATGDNDPVVRVVRGRVRRHSRRVLVRQLVSHNSSPVVSPDPVSVVVNVPDDDDDDDDDDCPPPDDDPDDVVVVVVVVVVD/DQFFQADDDDPVLVVVLLVLQADADAPLQWDWDQDPPRDIAIDGDLVVLVVLCCVSQNPRFKDKDWPDKDWPDWDADPLKIKTKMKIWMKMATRNNDIFIDIFIFIATGDNDPVVRVVRGRVRRHSRRVLVRQLVSHNSSPVVSVDPVVVVVNVPDDDDDDDDDDCPPPDDDDDDPVVVVVVVVVD/DQAFQADDDDPVLVVVLLVLQADADAPLQWDWDQDPPRDTAIDGDLVSLVVLCCVSQNPRFKDKDWPDKDWPDWDADPLKIKTKMKTWMKMATRNNDIFIDIFIFIATGDNDPVVRVVRGRVRRHSRRVLVRQLVSHNSSPVVSPDPVSVVVNVPDDDDDDDDDDCPPPDDDDDDVVVVVVVVVVVD/DQAFQADDDDPVLVVVLLVLQADADAPLQWDWDQDPPRDIAIDGDLVSLVVLCCVSQNPRFKDKDWPDKDWPDWDADPLKIWTKMKIWMWMATRNNDIFIDIFMFIATGHNDPVVRVVRGRVRRHSRRVLVRQLVVHNSSPVVSPDPVSVVVNVPDDDDDDDDDDCPPPDDDPDDPVVVVVVVVVD/DQAFQADDDDPVLVVVLLVLQADADAPLFWDWDQDPPRDIAIDGDLVVLVVLCCVSQNPRFKDKDWPDKDWPDWDADPLKIKTKIKIWMWMATSNNDIFIDIFMFIATGDNDPVVRVVRGRVRRHSRRVLVRQLVVHNSSPVVSPDPVVVVVNVPDDDDDRDDDDCPPPDDDPDDVVVVVVVVVVVD

Solvent-accessible surface area: 81023 Å² total; per-residue (Å²): 104,65,27,18,14,84,21,67,7,50,20,102,1,2,74,13,0,5,82,5,6,72,55,77,0,0,10,64,4,26,35,66,117,125,48,68,81,61,89,99,53,26,44,8,56,18,9,58,3,18,21,2,0,6,17,1,2,0,0,9,0,0,0,1,20,19,82,92,28,56,46,38,20,52,48,106,88,147,43,68,28,70,0,0,0,0,0,11,0,62,0,24,0,17,7,11,0,22,0,8,13,1,0,8,0,29,1,78,23,57,132,24,56,0,82,0,5,42,85,0,14,39,67,0,2,48,24,0,11,27,31,0,0,47,3,1,4,14,0,1,1,0,3,12,76,25,130,27,0,31,92,8,22,86,146,50,113,217,90,151,105,113,107,8,101,11,99,176,14,7,105,100,34,73,20,94,63,1,24,105,9,2,71,118,41,56,104,60,19,25,9,90,18,38,4,30,11,101,1,0,58,13,0,6,111,3,5,75,58,82,0,0,15,63,4,30,36,66,126,132,46,74,79,62,86,111,56,27,39,9,50,21,10,56,4,14,22,1,0,12,10,1,1,0,0,17,0,0,0,0,17,16,85,91,27,57,45,37,17,50,50,106,84,144,40,66,27,70,0,0,0,0,0,13,0,63,0,27,0,19,1,9,0,23,0,6,12,0,0,10,0,28,0,77,26,67,139,24,55,0,81,0,5,43,85,0,13,41,70,0,2,49,25,0,13,26,29,0,0,47,4,1,5,16,0,2,1,0,3,13,73,24,139,28,0,32,101,6,18,94,121,55,110,226,82,154,106,117,112,8,96,10,121,126,14,9,115,97,36,72,22,87,77,2,26,116,8,1,67,96,32,13,154,106,58,20,24,13,89,17,65,7,52,19,101,2,1,76,14,0,8,74,6,6,66,32,78,0,0,8,62,3,26,34,64,127,132,46,72,80,60,90,107,56,25,41,10,54,17,9,57,3,20,21,1,0,5,14,0,2,0,0,16,0,0,0,2,20,19,82,92,28,57,46,38,18,50,48,106,82,146,38,64,28,69,0,0,0,0,0,11,0,66,0,25,0,18,7,12,0,20,0,8,13,0,0,9,0,28,0,78,27,65,143,23,54,1,82,0,5,42,86,0,13,40,69,0,4,50,24,0,11,26,29,0,0,52,5,1,4,16,0,1,1,2,3,13,78,24,125,29,0,30,97,6,23,88,130,55,112,222,76,156,103,114,118,8,103,11,106,184,11,10,113,98,36,74,24,99,64,2,28,96,8,2,69,114,41,61,100,59,22,24,14,86,18,46,5,31,12,101,1,0,72,14,0,4,77,8,4,77,53,76,0,0,26,61,4,20,37,64,120,126,40,72,82,59,86,100,54,27,46,9,46,18,9,56,3,18,21,1,0,6,15,1,1,0,1,18,0,0,0,2,20,19,85,89,28,56,45,38,17,52,50,108,88,148,42,67,26,70,0,0,0,0,0,13,0,65,0,26,0,18,6,12,0,20,0,6,12,0,0,9,1,35,0,77,19,60,130,23,54,0,84,0,5,42,93,0,14,32,75,0,3,43,25,0,11,28,29,0,0,47,3,1,5,16,0,1,2,0,2,14,71,25,127,28,0,30,103,6,17,98,129,56,117,215,85,154,98,121,111,8,95,12,96,167,13,12,114,98,33,60,22,95,78,2,25,98,7,2,71,96,40,58,98,60,19,24,17,71,17,71,6,52,18,99,1,1,74,13,0,5,73,6,6,70,55,81,0,0,10,61,4,25,34,62,119,132,42,73,80,65,78,106,54,26,43,8,49,17,10,55,4,18,21,2,0,7,13,1,2,0,1,19,0,0,0,1,21,18,83,89,28,59,44,39,16,51,49,106,87,147,40,64,28,66,0,0,0,0,0,13,0,66,0,24,0,20,7,12,0,20,0,6,12,0,0,3,0,23,0,77,26,64,138,25,55,0,83,0,5,42,102,0,14,40,62,0,2,48,22,0,12,27,28,0,0,47,3,1,5,16,0,2,1,0,2,13,69,25,132,29,0,44,100,6,23,90,129,55,109,218,83,152,107,116,111,7,100,10,116,144,9,7,104,100,36,71,17,81,74,2,22,105,11,3,72,119,40,61,102,57,19,23,14,80,17,68,8,50,19,100,2,1,75,14,0,6,73,4,5,68,32,75,0,0,14,64,3,27,35,66,122,138,46,71,79,57,88,111,56,24,46,8,58,18,10,57,4,20,21,1,0,6,13,1,2,0,1,19,0,0,0,2,19,18,84,91,29,58,47,38,17,49,52,106,88,144,40,62,27,70,0,0,0,0,0,12,0,62,0,24,0,19,7,12,0,22,0,7,13,0,0,9,1,29,1,78,26,65,139,24,54,0,81,0,5,41,86,0,13,39,68,0,3,49,25,0,12,23,28,0,0,49,3,1,5,17,0,2,2,0,2,14,72,23,126,28,0,30,90,8,18,84,145,53,112,224,92,155,99,115,117,8,103,9,113,159,15,10,104,94,34,60,20,96,71,2,21,105,1,1,74,86,40,16,148,101,60,21,24,15,85,17,66,7,60,26,76,1,3,65,13,0,8,117,5,5,80,44,76,0,0,17,70,4,31,36,68,134,126,49,75,77,60,90,105,56,26,40,7,39,18,10,54,5,19,22,2,0,6,10,2,2,0,1,18,0,0,0,1,19,20,83,90,29,60,45,37,18,51,50,108,87,146,41,71,26,71,0,0,0,0,0,13,0,66,0,26,0,19,7,12,0,20,0,7,12,0,0,2,0,20,1,77,27,66,137,22,55,0,83,0,5,43,99,0,14,37,63,0,2,48,23,0,12,24,28,0,0,42,3,1,4,18,0,1,1,0,4,13,74,28,133,27,0,31,92,9,17,86,152,50,111,219,90,156,105,116,109,6,103,12,99,176,13,10,116,97,39,67,20,84,76,2,24,98,6,2,69,98,41,60,100,59,22,24,15,84,20,47,4,28,5,97,1,1,72,14,0,4,87,6,5,61,55,78,0,0,13,61,4,26,34,62,121,128,43,68,80,61,86,107,55,28,42,8,49,18,9,54,3,19,21,3,0,5,12,1,1,0,1,18,0,0,0,1,17,16,84,92,29,59,44,38,18,52,48,107,83,146,36,68,27,68,0,0,0,0,0,12,0,66,0,26,0,20,6,12,0,22,0,7,13,0,0,3,0,22,0,76,26,66,137,24,54,0,81,0,5,42,99,0,12,39,61,0,2,48,24,0,13,26,29,0,0,47,4,1,4,20,0,1,1,0,2,12,72,26,135,30,0,49,110,7,21,90,132,56,114,217,82,153,103,115,111,7,104,11,104,182,12,12,111,96,37,76,23,88,75,3,29,102,10,2,66,117,41,67,101,69,19,22,14,76,22,70,7,50,20,102,1,0,72,13,0,4,81,8,5,76,58,78,0,0,15,60,5,27,35,63,131,126,46,74,82,63,80,101,56,22,38,8,50,18,10,55,4,18,21,3,0,6,13,2,2,0,1,8,0,0,0,1,17,17,81,90,29,58,45,36,18,56,49,106,86,145,40,64,24,67,0,0,0,0,0,12,0,64,0,25,0,20,7,10,0,22,0,8,13,0,0,9,1,28,0,75,25,66,139,24,49,0,81,0,6,43,84,0,13,36,68,0,3,47,26,0,11,26,27,0,0,50,3,1,4,18,0,2,2,0,3,12,74,26,129,27,0,28,104,8,16,92,127,57,114,217,79,157,112,121,112,8,97,8,112,178,13,5,101,99,38,75,19,81,76,2,18,102,10,2,67,107,32,15,173,103,60,22,24,13,83,18,53,8,52,21,103,1,1,78,12,0,4,130,5,6,66,53,79,0,0,15,63,3,26,34,66,116,126,44,68,82,58,93,106,54,22,42,8,49,19,9,54,4,20,22,2,0,5,14,1,2,0,0,18,0,0,0,2,20,19,83,106,30,64,44,37,20,53,45,107,83,147,40,64,28,68,0,0,0,0,0,11,0,63,0,25,0,21,1,11,0,21,0,9,12,1,0,4,0,28,2,75,27,70,139,24,54,0,80,0,5,43,111,0,13,39,67,0,2,41,13,0,11,24,28,0,0,48,3,1,4,21,0,1,1,0,3,13,75,27,135,30,0,31,87,6,18,95,136,53,115,221,87,153,100,102,120,6,96,11,98,170,14,8,104,97,38,66,19,83,76,2,16,105,10,1,71,118,40,57,100,57,22,24,14,77,17,42,5,37,11,102,1,0,74,14,0,4,77,5,3,80,55,83,0,0,12,69,4,26,33,68,124,130,42,69,81,58,91,111,55,24,38,3,58,18,11,56,3,21,22,1,0,6,10,1,2,0,1,18,0,0,0,1,19,17,83,92,28,60,44,37,17,57,47,105,82,150,44,70,25,70,0,0,0,0,0,12,0,63,0,24,0,18,6,11,0,22,0,6,12,0,0,9,0,26,1,74,20,62,130,26,48,0,82,0,5,43,90,0,13,38,72,0,2,50,26,0,13,23,30,0,0,39,3,1,4,17,0,1,1,0,3,12,74,24,125,30,0,30,93,10,21,90,153,58,114,232,83,155,100,113,123,8,102,13,97,171,14,10,109,97,37,72,21,96,76,2,34,97,7,0,71,85,38,20,159